Protein 2L6P (pdb70)

B-factor: mean 33.2, std 22.46, range [0.01, 75.55]

Structure (mmCIF, N/CA/C/O backbone):
data_2L6P
#
_entry.id   2L6P
#
loop_
_atom_site.group_PDB
_atom_site.id
_atom_site.type_symbol
_atom_site.label_atom_id
_atom_site.label_alt_id
_atom_site.label_comp_id
_atom_site.label_asym_id
_atom_site.label_entity_id
_atom_site.label_seq_id
_atom_site.pdbx_PDB_ins_code
_atom_site.Cartn_x
_atom_site.Cartn_y
_atom_site.Cartn_z
_atom_site.occupancy
_atom_site.B_iso_or_equiv
_atom_site.auth_seq_id
_atom_site.auth_comp_id
_atom_site.auth_asym_id
_atom_site.auth_atom_id
_atom_site.pdbx_PDB_model_num
ATOM 1 N N . GLY A 1 1 ? 15.706 -2.005 13.887 1.00 22.40 1 GLY A N 1
ATOM 2 C CA . GLY A 1 1 ? 16.954 -2.343 13.188 1.00 20.25 1 GLY A CA 1
ATOM 3 C C . GLY A 1 1 ? 17.181 -1.425 12.006 1.00 52.54 1 GLY A C 1
ATOM 4 O O . GLY A 1 1 ? 16.965 -0.217 12.114 1.00 43.24 1 GLY A O 1
ATOM 8 N N . MET A 1 2 ? 17.629 -1.975 10.876 1.00 21.33 2 MET A N 1
ATOM 9 C CA . MET A 1 2 ? 17.218 -1.492 9.563 1.00 75.52 2 MET A CA 1
ATOM 10 C C . MET A 1 2 ? 16.933 -2.715 8.691 1.00 41.55 2 MET A C 1
ATOM 11 O O . MET A 1 2 ? 17.530 -3.783 8.882 1.00 54.44 2 MET A O 1
ATOM 25 N N . ARG A 1 3 ? 16.040 -2.575 7.721 1.00 40.32 3 ARG A N 1
ATOM 26 C CA . ARG A 1 3 ? 15.667 -3.597 6.759 1.00 13.22 3 ARG A CA 1
ATOM 27 C C . ARG A 1 3 ? 15.739 -2.907 5.403 1.00 32.32 3 ARG A C 1
ATOM 28 O O . ARG A 1 3 ? 14.820 -2.179 5.040 1.00 65.43 3 ARG A O 1
ATOM 49 N N . ILE A 1 4 ? 16.850 -3.051 4.680 1.00 54.12 4 ILE A N 1
ATOM 50 C CA . ILE A 1 4 ? 17.031 -2.409 3.370 1.00 23.24 4 ILE A CA 1
ATOM 51 C C . ILE A 1 4 ? 17.007 -3.510 2.305 1.00 12.33 4 ILE A C 1
ATOM 52 O O . ILE A 1 4 ? 17.739 -4.494 2.462 1.00 40.32 4 ILE A O 1
ATOM 68 N N . PRO A 1 5 ? 16.178 -3.385 1.255 1.00 73.42 5 PRO A N 1
ATOM 69 C CA . PRO A 1 5 ? 15.915 -4.447 0.289 1.00 12.20 5 PRO A CA 1
ATOM 70 C C . PRO A 1 5 ? 17.100 -4.753 -0.624 1.00 53.32 5 PRO A C 1
ATOM 71 O O . PRO A 1 5 ? 18.095 -4.027 -0.670 1.00 1.54 5 PRO A O 1
ATOM 82 N N . SER A 1 6 ? 16.954 -5.830 -1.390 1.00 25.32 6 SER A N 1
ATOM 83 C CA . SER A 1 6 ? 17.801 -6.224 -2.507 1.00 13.41 6 SER A CA 1
ATOM 84 C C . SER A 1 6 ? 16.937 -6.816 -3.623 1.00 20.50 6 SER A C 1
ATOM 85 O O . SER A 1 6 ? 17.269 -6.635 -4.793 1.00 21.25 6 SER A O 1
ATOM 93 N N . ALA A 1 7 ? 15.825 -7.483 -3.284 1.00 3.03 7 ALA A N 1
ATOM 94 C CA . ALA A 1 7 ? 14.765 -7.756 -4.234 1.00 12.10 7 ALA A CA 1
ATOM 95 C C . ALA A 1 7 ? 13.880 -6.515 -4.271 1.00 63.13 7 ALA A C 1
ATOM 96 O O . ALA A 1 7 ? 13.345 -6.111 -3.234 1.00 5.41 7 ALA A O 1
ATOM 103 N N . ILE A 1 8 ? 13.755 -5.916 -5.449 1.00 5.11 8 ILE A N 1
ATOM 104 C CA . ILE A 1 8 ? 12.796 -4.877 -5.780 1.00 54.51 8 ILE A CA 1
ATOM 105 C C . ILE A 1 8 ? 12.146 -5.329 -7.083 1.00 51.21 8 ILE A C 1
ATOM 106 O O . ILE A 1 8 ? 12.841 -5.518 -8.087 1.00 13.10 8 ILE A O 1
ATOM 122 N N . GLN A 1 9 ? 10.834 -5.517 -7.077 1.00 35.31 9 GLN A N 1
ATOM 123 C CA . GLN A 1 9 ? 10.038 -5.756 -8.267 1.00 12.13 9 GLN A CA 1
ATOM 124 C C . GLN A 1 9 ? 8.684 -5.114 -8.018 1.00 55.05 9 GLN A C 1
ATOM 125 O O . GLN A 1 9 ? 8.118 -5.330 -6.949 1.00 74.33 9 GLN A O 1
ATOM 139 N N . LEU A 1 10 ? 8.157 -4.362 -8.990 1.00 22.51 10 LEU A N 1
ATOM 140 C CA . LEU A 1 10 ? 6.803 -3.811 -8.942 1.00 42.51 10 LEU A CA 1
ATOM 141 C C . LEU A 1 10 ? 5.812 -4.637 -9.776 1.00 42.33 10 LEU A C 1
ATOM 142 O O . LEU A 1 10 ? 4.627 -4.306 -9.785 1.00 72.51 10 LEU A O 1
ATOM 158 N N . HIS A 1 11 ? 6.294 -5.673 -10.485 1.00 41.43 11 HIS A N 1
ATOM 159 C CA . HIS A 1 11 ? 5.515 -6.620 -11.284 1.00 61.35 11 HIS A CA 1
ATOM 160 C C . HIS A 1 11 ? 4.458 -5.893 -12.114 1.00 14.12 11 HIS A C 1
ATOM 161 O O . HIS A 1 11 ? 3.272 -6.071 -11.858 1.00 71.44 11 HIS A O 1
ATOM 175 N N . LYS A 1 12 ? 4.840 -5.018 -13.052 1.00 45.02 12 LYS A N 1
ATOM 176 C CA . LYS A 1 12 ? 3.873 -4.071 -13.619 1.00 42.02 12 LYS A CA 1
ATOM 177 C C . LYS A 1 12 ? 2.674 -4.739 -14.301 1.00 35.24 12 LYS A C 1
ATOM 178 O O . LYS A 1 12 ? 1.614 -4.119 -14.364 1.00 64.45 12 LYS A O 1
ATOM 197 N N . ALA A 1 13 ? 2.795 -5.979 -14.784 1.00 12.25 13 ALA A N 1
ATOM 198 C CA . ALA A 1 13 ? 1.670 -6.658 -15.413 1.00 54.01 13 ALA A CA 1
ATOM 199 C C . ALA A 1 13 ? 0.574 -7.004 -14.398 1.00 22.40 13 ALA A C 1
ATOM 200 O O . ALA A 1 13 ? -0.598 -7.091 -14.759 1.00 71.44 13 ALA A O 1
ATOM 207 N N . SER A 1 14 ? 0.938 -7.209 -13.132 1.00 12.34 14 SER A N 1
ATOM 208 C CA . SER A 1 14 ? 0.052 -7.656 -12.054 1.00 23.34 14 SER A CA 1
ATOM 209 C C . SER A 1 14 ? -0.006 -6.650 -10.892 1.00 15.12 14 SER A C 1
ATOM 210 O O . SER A 1 14 ? -0.808 -6.794 -9.976 1.00 54.13 14 SER A O 1
ATOM 218 N N . LYS A 1 15 ? 0.801 -5.592 -10.965 1.00 20.22 15 LYS A N 1
ATOM 219 C CA . LYS A 1 15 ? 1.019 -4.526 -10.000 1.00 22.40 15 LYS A CA 1
ATOM 220 C C . LYS A 1 15 ? 1.179 -5.090 -8.591 1.00 71.31 15 LYS A C 1
ATOM 221 O O . LYS A 1 15 ? 0.337 -4.892 -7.715 1.00 63.24 15 LYS A O 1
ATOM 240 N N . THR A 1 16 ? 2.307 -5.763 -8.383 1.00 12.54 16 THR A N 1
ATOM 241 C CA . THR A 1 16 ? 2.653 -6.453 -7.151 1.00 54.43 16 THR A CA 1
ATOM 242 C C . THR A 1 16 ? 4.040 -5.979 -6.727 1.00 55.01 16 THR A C 1
ATOM 243 O O . THR A 1 16 ? 4.983 -6.072 -7.500 1.00 21.43 16 THR A O 1
ATOM 254 N N . LEU A 1 17 ? 4.187 -5.384 -5.552 1.00 23.23 17 LEU A N 1
ATOM 255 C CA . LEU A 1 17 ? 5.480 -5.161 -4.928 1.00 42.24 17 LEU A CA 1
ATOM 256 C C . LEU A 1 17 ? 6.008 -6.482 -4.357 1.00 55.45 17 LEU A C 1
ATOM 257 O O . LEU A 1 17 ? 5.408 -6.986 -3.413 1.00 42.41 17 LEU A O 1
ATOM 273 N N . THR A 1 18 ? 7.135 -7.002 -4.843 1.00 35.33 18 THR A N 1
ATOM 274 C CA . THR A 1 18 ? 7.836 -8.097 -4.167 1.00 43.11 18 THR A CA 1
ATOM 275 C C . THR A 1 18 ? 8.976 -7.490 -3.345 1.00 34.42 18 THR A C 1
ATOM 276 O O . THR A 1 18 ? 9.655 -6.570 -3.814 1.00 73.43 18 THR A O 1
ATOM 287 N N . LEU A 1 19 ? 9.179 -8.013 -2.132 1.00 72.12 19 LEU A N 1
ATOM 288 C CA . LEU A 1 19 ? 10.230 -7.653 -1.184 1.00 40.34 19 LEU A CA 1
ATOM 289 C C . LEU A 1 19 ? 10.682 -8.925 -0.455 1.00 4.03 19 LEU A C 1
ATOM 290 O O . LEU A 1 19 ? 9.979 -9.936 -0.483 1.00 40.35 19 LEU A O 1
ATOM 306 N N . ARG A 1 20 ? 11.815 -8.878 0.262 1.00 54.45 20 ARG A N 1
ATOM 307 C CA . ARG A 1 20 ? 12.304 -10.003 1.063 1.00 11.42 20 ARG A CA 1
ATOM 308 C C . ARG A 1 20 ? 12.707 -9.584 2.480 1.00 31.31 20 ARG A C 1
ATOM 309 O O . ARG A 1 20 ? 13.801 -9.041 2.659 1.00 73.53 20 ARG A O 1
ATOM 330 N N . TYR A 1 21 ? 11.811 -9.735 3.459 1.00 41.33 21 TYR A N 1
ATOM 331 C CA . TYR A 1 21 ? 12.037 -9.388 4.854 1.00 61.21 21 TYR A CA 1
ATOM 332 C C . TYR A 1 21 ? 13.046 -10.375 5.423 1.00 2.03 21 TYR A C 1
ATOM 333 O O . TYR A 1 21 ? 12.688 -11.498 5.772 1.00 23.20 21 TYR A O 1
ATOM 351 N N . GLY A 1 22 ? 14.309 -9.966 5.523 1.00 2.02 22 GLY A N 1
ATOM 352 C CA . GLY A 1 22 ? 15.346 -10.860 5.993 1.00 22.33 22 GLY A CA 1
ATOM 353 C C . GLY A 1 22 ? 15.503 -11.966 4.966 1.00 43.13 22 GLY A C 1
ATOM 354 O O . GLY A 1 22 ? 16.006 -11.708 3.868 1.00 1.03 22 GLY A O 1
ATOM 358 N N . GLU A 1 23 ? 15.055 -13.169 5.298 1.00 20.35 23 GLU A N 1
ATOM 359 C CA . GLU A 1 23 ? 15.070 -14.298 4.394 1.00 40.25 23 GLU A CA 1
ATOM 360 C C . GLU A 1 23 ? 13.797 -14.359 3.554 1.00 11.24 23 GLU A C 1
ATOM 361 O O . GLU A 1 23 ? 13.822 -14.877 2.438 1.00 55.23 23 GLU A O 1
ATOM 373 N N . ASP A 1 24 ? 12.687 -13.860 4.093 1.00 2.33 24 ASP A N 1
ATOM 374 C CA . ASP A 1 24 ? 11.352 -14.324 3.739 1.00 63.23 24 ASP A CA 1
ATOM 375 C C . ASP A 1 24 ? 10.767 -13.415 2.673 1.00 22.11 24 ASP A C 1
ATOM 376 O O . ASP A 1 24 ? 10.764 -12.193 2.829 1.00 65.32 24 ASP A O 1
ATOM 385 N N . SER A 1 25 ? 10.318 -13.993 1.562 1.00 43.32 25 SER A N 1
ATOM 386 C CA . SER A 1 25 ? 9.963 -13.250 0.359 1.00 25.34 25 SER A CA 1
ATOM 387 C C . SER A 1 25 ? 8.448 -13.176 0.177 1.00 45.03 25 SER A C 1
ATOM 388 O O . SER A 1 25 ? 7.787 -14.206 0.026 1.00 1.03 25 SER A O 1
ATOM 396 N N . TYR A 1 26 ? 7.928 -11.950 0.201 1.00 64.23 26 TYR A N 1
ATOM 397 C CA . TYR A 1 26 ? 6.525 -11.576 0.184 1.00 14.41 26 TYR A CA 1
ATOM 398 C C . TYR A 1 26 ? 6.229 -10.778 -1.083 1.00 44.33 26 TYR A C 1
ATOM 399 O O . TYR A 1 26 ? 7.122 -10.100 -1.600 1.00 20.10 26 TYR A O 1
ATOM 417 N N . ASP A 1 27 ? 4.979 -10.802 -1.552 1.00 4.51 27 ASP A N 1
ATOM 418 C CA . ASP A 1 27 ? 4.554 -10.120 -2.771 1.00 0.05 27 ASP A CA 1
ATOM 419 C C . ASP A 1 27 ? 3.168 -9.498 -2.592 1.00 73.12 27 ASP A C 1
ATOM 420 O O . ASP A 1 27 ? 2.133 -10.160 -2.650 1.00 40.32 27 ASP A O 1
ATOM 429 N N . LEU A 1 28 ? 3.185 -8.203 -2.276 1.00 31.35 28 LEU A N 1
ATOM 430 C CA . LEU A 1 28 ? 2.081 -7.356 -1.857 1.00 24.42 28 LEU A CA 1
ATOM 431 C C . LEU A 1 28 ? 1.454 -6.640 -3.058 1.00 32.13 28 LEU A C 1
ATOM 432 O O . LEU A 1 28 ? 2.181 -6.249 -3.965 1.00 41.01 28 LEU A O 1
ATOM 448 N N . PRO A 1 29 ? 0.142 -6.376 -3.084 1.00 72.13 29 PRO A N 1
ATOM 449 C CA . PRO A 1 29 ? -0.498 -5.715 -4.218 1.00 72.51 29 PRO A CA 1
ATOM 450 C C . PRO A 1 29 ? -0.362 -4.191 -4.170 1.00 53.04 29 PRO A C 1
ATOM 451 O O . PRO A 1 29 ? -0.234 -3.588 -3.099 1.00 21.40 29 PRO A O 1
ATOM 462 N N . ALA A 1 30 ? -0.492 -3.544 -5.332 1.00 0.45 30 ALA A N 1
ATOM 463 C CA . ALA A 1 30 ? -0.462 -2.094 -5.435 1.00 41.53 30 ALA A CA 1
ATOM 464 C C . ALA A 1 30 ? -1.635 -1.445 -4.686 1.00 5.32 30 ALA A C 1
ATOM 465 O O . ALA A 1 30 ? -1.412 -0.470 -3.966 1.00 73.52 30 ALA A O 1
ATOM 472 N N . GLU A 1 31 ? -2.876 -1.936 -4.802 1.00 1.32 31 GLU A N 1
ATOM 473 C CA . GLU A 1 31 ? -3.999 -1.232 -4.177 1.00 44.23 31 GLU A CA 1
ATOM 474 C C . GLU A 1 31 ? -3.899 -1.208 -2.656 1.00 34.40 31 GLU A C 1
ATOM 475 O O . GLU A 1 31 ? -4.374 -0.238 -2.061 1.00 42.11 31 GLU A O 1
ATOM 487 N N . PHE A 1 32 ? -3.281 -2.221 -2.027 1.00 35.42 32 PHE A N 1
ATOM 488 C CA . PHE A 1 32 ? -2.983 -2.148 -0.599 1.00 4.41 32 PHE A CA 1
ATOM 489 C C . PHE A 1 32 ? -2.057 -0.957 -0.331 1.00 4.41 32 PHE A C 1
ATOM 490 O O . PHE A 1 32 ? -2.343 -0.092 0.498 1.00 0.30 32 PHE A O 1
ATOM 507 N N . LEU A 1 33 ? -0.941 -0.895 -1.056 1.00 54.23 33 LEU A N 1
ATOM 508 C CA . LEU A 1 33 ? 0.108 0.086 -0.817 1.00 21.54 33 LEU A CA 1
ATOM 509 C C . LEU A 1 33 ? -0.344 1.513 -1.113 1.00 12.02 33 LEU A C 1
ATOM 510 O O . LEU A 1 33 ? 0.209 2.443 -0.526 1.00 22.22 33 LEU A O 1
ATOM 526 N N . ARG A 1 34 ? -1.317 1.733 -2.006 1.00 55.05 34 ARG A N 1
ATOM 527 C CA . ARG A 1 34 ? -1.843 3.083 -2.225 1.00 60.42 34 ARG A CA 1
ATOM 528 C C . ARG A 1 34 ? -2.607 3.570 -1.004 1.00 15.00 34 ARG A C 1
ATOM 529 O O . ARG A 1 34 ? -2.450 4.721 -0.606 1.00 41.01 34 ARG A O 1
ATOM 550 N N . VAL A 1 35 ? -3.480 2.742 -0.439 1.00 34.23 35 VAL A N 1
ATOM 551 C CA . VAL A 1 35 ? -4.325 3.181 0.667 1.00 62.32 35 VAL A CA 1
ATOM 552 C C . VAL A 1 35 ? -3.490 3.248 1.949 1.00 71.11 35 VAL A C 1
ATOM 553 O O . VAL A 1 35 ? -3.616 4.221 2.688 1.00 23.15 35 VAL A O 1
ATOM 566 N N . HIS A 1 36 ? -2.545 2.322 2.164 1.00 4.03 36 HIS A N 1
ATOM 567 C CA . HIS A 1 36 ? -1.595 2.347 3.283 1.00 51.45 36 HIS A CA 1
ATOM 568 C C . HIS A 1 36 ? -0.402 3.291 3.002 1.00 51.45 36 HIS A C 1
ATOM 569 O O . HIS A 1 36 ? 0.746 2.953 3.308 1.00 31.15 36 HIS A O 1
ATOM 583 N N . SER A 1 37 ? -0.653 4.467 2.406 1.00 42.11 37 SER A N 1
ATOM 584 C CA . SER A 1 37 ? 0.350 5.466 2.040 1.00 42.51 37 SER A CA 1
ATOM 585 C C . SER A 1 37 ? 0.284 6.684 2.971 1.00 41.53 37 SER A C 1
ATOM 586 O O . SER A 1 37 ? -0.412 7.649 2.650 1.00 52.34 37 SER A O 1
ATOM 594 N N . PRO A 1 38 ? 0.961 6.663 4.131 1.00 14.42 38 PRO A N 1
ATOM 595 C CA . PRO A 1 38 ? 1.146 7.818 4.992 1.00 34.32 38 PRO A CA 1
ATOM 596 C C . PRO A 1 38 ? 2.077 8.803 4.283 1.00 12.13 38 PRO A C 1
ATOM 597 O O . PRO A 1 38 ? 3.301 8.636 4.301 1.00 2.01 38 PRO A O 1
ATOM 608 N N . SER A 1 39 ? 1.503 9.811 3.625 1.00 13.04 39 SER A N 1
ATOM 609 C CA . SER A 1 39 ? 2.249 10.892 3.017 1.00 74.25 39 SER A CA 1
ATOM 610 C C . SER A 1 39 ? 3.057 11.593 4.108 1.00 15.10 39 SER A C 1
ATOM 611 O O . SER A 1 39 ? 2.654 11.630 5.274 1.00 41.44 39 SER A O 1
ATOM 619 N N . ALA A 1 40 ? 4.206 12.136 3.726 1.00 11.01 40 ALA A N 1
ATOM 620 C CA . ALA A 1 40 ? 5.247 12.582 4.649 1.00 74.14 40 ALA A CA 1
ATOM 621 C C . ALA A 1 40 ? 5.772 13.972 4.295 1.00 1.04 40 ALA A C 1
ATOM 622 O O . ALA A 1 40 ? 6.633 14.498 4.996 1.00 73.43 40 ALA A O 1
ATOM 629 N N . GLU A 1 41 ? 5.265 14.570 3.219 1.00 72.14 41 GLU A N 1
ATOM 630 C CA . GLU A 1 41 ? 5.585 15.915 2.768 1.00 60.14 41 GLU A CA 1
ATOM 631 C C . GLU A 1 41 ? 4.287 16.743 2.784 1.00 45.24 41 GLU A C 1
ATOM 632 O O . GLU A 1 41 ? 4.101 17.695 2.031 1.00 2.55 41 GLU A O 1
ATOM 644 N N . VAL A 1 42 ? 3.368 16.340 3.666 1.00 72.13 42 VAL A N 1
ATOM 645 C CA . VAL A 1 42 ? 2.170 17.052 4.086 1.00 14.32 42 VAL A CA 1
ATOM 646 C C . VAL A 1 42 ? 2.635 18.307 4.824 1.00 53.15 42 VAL A C 1
ATOM 647 O O . VAL A 1 42 ? 2.457 19.421 4.336 1.00 44.42 42 VAL A O 1
ATOM 660 N N . GLN A 1 43 ? 3.338 18.106 5.943 1.00 4.22 43 GLN A N 1
ATOM 661 C CA . GLN A 1 43 ? 3.942 19.152 6.753 1.00 45.22 43 GLN A CA 1
ATOM 662 C C . GLN A 1 43 ? 2.847 20.152 7.144 1.00 0.03 43 GLN A C 1
ATOM 663 O O . GLN A 1 43 ? 2.879 21.325 6.760 1.00 2.24 43 GLN A O 1
ATOM 677 N N . GLY A 1 44 ? 1.844 19.683 7.889 1.00 53.51 44 GLY A N 1
ATOM 678 C CA . GLY A 1 44 ? 0.774 20.534 8.400 1.00 74.42 44 GLY A CA 1
ATOM 679 C C . GLY A 1 44 ? -0.508 19.784 8.746 1.00 2.43 44 GLY A C 1
ATOM 680 O O . GLY A 1 44 ? -1.367 20.343 9.436 1.00 44.34 44 GLY A O 1
ATOM 684 N N . HIS A 1 45 ? -0.666 18.545 8.271 1.00 14.11 45 HIS A N 1
ATOM 685 C CA . HIS A 1 45 ? -1.845 17.724 8.509 1.00 20.50 45 HIS A CA 1
ATOM 686 C C . HIS A 1 45 ? -1.430 16.251 8.617 1.00 12.40 45 HIS A C 1
ATOM 687 O O . HIS A 1 45 ? -0.332 15.872 8.195 1.00 72.33 45 HIS A O 1
ATOM 701 N N . GLY A 1 46 ? -2.326 15.409 9.132 1.00 53.12 46 GLY A N 1
ATOM 702 C CA . GLY A 1 46 ? -2.113 13.985 9.338 1.00 53.05 46 GLY A CA 1
ATOM 703 C C . GLY A 1 46 ? -3.369 13.328 9.902 1.00 21.50 46 GLY A C 1
ATOM 704 O O . GLY A 1 46 ? -3.319 12.706 10.969 1.00 63.25 46 GLY A O 1
ATOM 708 N N . ASN A 1 47 ? -4.512 13.477 9.224 1.00 2.11 47 ASN A N 1
ATOM 709 C CA . ASN A 1 47 ? -5.736 12.771 9.603 1.00 44.04 47 ASN A CA 1
ATOM 710 C C . ASN A 1 47 ? -5.743 11.372 8.991 1.00 4.34 47 ASN A C 1
ATOM 711 O O . ASN A 1 47 ? -5.346 11.222 7.830 1.00 20.23 47 ASN A O 1
ATOM 722 N N . PRO A 1 48 ? -6.290 10.373 9.700 1.00 51.25 48 PRO A N 1
ATOM 723 C CA . PRO A 1 48 ? -6.602 9.078 9.137 1.00 0.04 48 PRO A CA 1
ATOM 724 C C . PRO A 1 48 ? -7.926 9.210 8.387 1.00 62.54 48 PRO A C 1
ATOM 725 O O . PRO A 1 48 ? -8.982 9.411 8.990 1.00 1.30 48 PRO A O 1
ATOM 736 N N . VAL A 1 49 ? -7.880 9.148 7.066 1.00 0.32 49 VAL A N 1
ATOM 737 C CA . VAL A 1 49 ? -9.048 9.234 6.199 1.00 52.32 49 VAL A CA 1
ATOM 738 C C . VAL A 1 49 ? -9.073 7.965 5.370 1.00 60.12 49 VAL A C 1
ATOM 739 O O . VAL A 1 49 ? -8.025 7.467 4.944 1.00 32.13 49 VAL A O 1
ATOM 752 N N . LEU A 1 50 ? -10.269 7.436 5.143 1.00 13.50 50 LEU A N 1
ATOM 753 C CA . LEU A 1 50 ? -10.452 6.232 4.365 1.00 64.21 50 LEU A CA 1
ATOM 754 C C . LEU A 1 50 ? -10.242 6.543 2.892 1.00 1.53 50 LEU A C 1
ATOM 755 O O . LEU A 1 50 ? -10.768 7.529 2.366 1.00 55.53 50 LEU A O 1
ATOM 771 N N . GLN A 1 51 ? -9.472 5.700 2.215 1.00 31.14 51 GLN A N 1
ATOM 772 C CA . GLN A 1 51 ? -9.111 5.869 0.827 1.00 24.24 51 GLN A CA 1
ATOM 773 C C . GLN A 1 51 ? -9.787 4.740 0.048 1.00 32.32 51 GLN A C 1
ATOM 774 O O . GLN A 1 51 ? -9.457 3.560 0.207 1.00 52.43 51 GLN A O 1
ATOM 788 N N . TYR A 1 52 ? -10.816 5.107 -0.715 1.00 31.32 52 TYR A N 1
ATOM 789 C CA . TYR A 1 52 ? -11.730 4.244 -1.457 1.00 63.32 52 TYR A CA 1
ATOM 790 C C . TYR A 1 52 ? -11.785 4.702 -2.919 1.00 60.22 52 TYR A C 1
ATOM 791 O O . TYR A 1 52 ? -11.186 5.716 -3.291 1.00 40.41 52 TYR A O 1
ATOM 809 N N . GLY A 1 53 ? -12.516 3.960 -3.748 1.00 2.43 53 GLY A N 1
ATOM 810 C CA . GLY A 1 53 ? -12.609 4.158 -5.194 1.00 31.33 53 GLY A CA 1
ATOM 811 C C . GLY A 1 53 ? -11.223 4.156 -5.843 1.00 15.04 53 GLY A C 1
ATOM 812 O O . GLY A 1 53 ? -10.897 5.059 -6.610 1.00 63.34 53 GLY A O 1
ATOM 816 N N . LYS A 1 54 ? -10.373 3.210 -5.437 1.00 24.12 54 LYS A N 1
ATOM 817 C CA . LYS A 1 54 ? -8.932 3.173 -5.715 1.00 53.31 54 LYS A CA 1
ATOM 818 C C . LYS A 1 54 ? -8.471 1.770 -6.122 1.00 44.14 54 LYS A C 1
ATOM 819 O O . LYS A 1 54 ? -7.269 1.528 -6.205 1.00 13.50 54 LYS A O 1
ATOM 838 N N . LEU A 1 55 ? -9.391 0.814 -6.285 1.00 0.14 55 LEU A N 1
ATOM 839 C CA . LEU A 1 55 ? -9.070 -0.594 -6.499 1.00 14.00 55 LEU A CA 1
ATOM 840 C C . LEU A 1 55 ? -8.271 -0.830 -7.773 1.00 2.34 55 LEU A C 1
ATOM 841 O O . LEU A 1 55 ? -7.313 -1.604 -7.767 1.00 31.32 55 LEU A O 1
ATOM 857 N N . ASN A 1 56 ? -8.658 -0.158 -8.856 1.00 20.24 56 ASN A N 1
ATOM 858 C CA . ASN A 1 56 ? -8.122 -0.409 -10.187 1.00 1.30 56 ASN A CA 1
ATOM 859 C C . ASN A 1 56 ? -6.830 0.366 -10.441 1.00 31.21 56 ASN A C 1
ATOM 860 O O . ASN A 1 56 ? -6.356 0.388 -11.577 1.00 15.20 56 ASN A O 1
ATOM 871 N N . VAL A 1 57 ? -6.220 0.947 -9.405 1.00 12.32 57 VAL A N 1
ATOM 872 C CA . VAL A 1 57 ? -4.869 1.487 -9.458 1.00 12.03 57 VAL A CA 1
ATOM 873 C C . VAL A 1 57 ? -3.894 0.467 -10.042 1.00 14.13 57 VAL A C 1
ATOM 874 O O . VAL A 1 57 ? -4.127 -0.747 -10.035 1.00 4.40 57 VAL A O 1
ATOM 887 N N . GLY A 1 58 ? -2.739 0.958 -10.476 1.00 13.30 58 GLY A N 1
ATOM 888 C CA . GLY A 1 58 ? -1.570 0.128 -10.575 1.00 42.04 58 GLY A CA 1
ATOM 889 C C . GLY A 1 58 ? -0.324 0.916 -10.209 1.00 1.14 58 GLY A C 1
ATOM 890 O O . GLY A 1 58 ? -0.348 2.145 -10.113 1.00 54.21 58 GLY A O 1
ATOM 894 N N . LEU A 1 59 ? 0.773 0.199 -9.985 1.00 11.12 59 LEU A N 1
ATOM 895 C CA . LEU A 1 59 ? 2.093 0.780 -9.850 1.00 51.11 59 LEU A CA 1
ATOM 896 C C . LEU A 1 59 ? 2.587 1.129 -11.247 1.00 42.03 59 LEU A C 1
ATOM 897 O O . LEU A 1 59 ? 2.449 0.325 -12.168 1.00 14.12 59 LEU A O 1
ATOM 913 N N . VAL A 1 60 ? 3.201 2.297 -11.387 1.00 2.33 60 VAL A N 1
ATOM 914 C CA . VAL A 1 60 ? 3.757 2.791 -12.642 1.00 54.14 60 VAL A CA 1
ATOM 915 C C . VAL A 1 60 ? 5.274 2.882 -12.579 1.00 55.21 60 VAL A C 1
ATOM 916 O O . VAL A 1 60 ? 5.940 2.611 -13.579 1.00 0.01 60 VAL A O 1
ATOM 929 N N . GLY A 1 61 ? 5.834 3.189 -11.412 1.00 13.24 61 GLY A N 1
ATOM 930 C CA . GLY A 1 61 ? 7.276 3.323 -11.286 1.00 33.14 61 GLY A CA 1
ATOM 931 C C . GLY A 1 61 ? 7.787 3.397 -9.856 1.00 32.11 61 GLY A C 1
ATOM 932 O O . GLY A 1 61 ? 7.017 3.596 -8.913 1.00 44.21 61 GLY A O 1
ATOM 936 N N . VAL A 1 62 ? 9.095 3.181 -9.705 1.00 23.31 62 VAL A N 1
ATOM 937 C CA . VAL A 1 62 ? 9.763 2.997 -8.427 1.00 71.42 62 VAL A CA 1
ATOM 938 C C . VAL A 1 62 ? 11.264 3.210 -8.609 1.00 31.24 62 VAL A C 1
ATOM 939 O O . VAL A 1 62 ? 11.893 2.553 -9.443 1.00 35.20 62 VAL A O 1
ATOM 952 N N . GLU A 1 63 ? 11.840 4.128 -7.834 1.00 0.12 63 GLU A N 1
ATOM 953 C CA . GLU A 1 63 ? 13.287 4.376 -7.766 1.00 35.14 63 GLU A CA 1
ATOM 954 C C . GLU A 1 63 ? 13.680 4.863 -6.362 1.00 12.22 63 GLU A C 1
ATOM 955 O O . GLU A 1 63 ? 12.923 5.616 -5.748 1.00 23.42 63 GLU A O 1
ATOM 967 N N . PRO A 1 64 ? 14.856 4.483 -5.835 1.00 2.42 64 PRO A N 1
ATOM 968 C CA . PRO A 1 64 ? 15.252 4.746 -4.454 1.00 12.43 64 PRO A CA 1
ATOM 969 C C . PRO A 1 64 ? 15.448 6.250 -4.247 1.00 74.32 64 PRO A C 1
ATOM 970 O O . PRO A 1 64 ? 16.142 6.904 -5.024 1.00 45.43 64 PRO A O 1
ATOM 981 N N . ALA A 1 65 ? 14.828 6.817 -3.210 1.00 1.40 65 ALA A N 1
ATOM 982 C CA . ALA A 1 65 ? 14.756 8.263 -3.005 1.00 22.25 65 ALA A CA 1
ATOM 983 C C . ALA A 1 65 ? 15.974 8.789 -2.243 1.00 24.40 65 ALA A C 1
ATOM 984 O O . ALA A 1 65 ? 15.839 9.632 -1.351 1.00 42.44 65 ALA A O 1
ATOM 991 N N . GLY A 1 66 ? 17.144 8.209 -2.496 1.00 14.33 66 GLY A N 1
ATOM 992 C CA . GLY A 1 66 ? 18.349 8.410 -1.719 1.00 52.23 66 GLY A CA 1
ATOM 993 C C . GLY A 1 66 ? 18.758 7.098 -1.074 1.00 44.23 66 GLY A C 1
ATOM 994 O O . GLY A 1 66 ? 19.099 6.147 -1.782 1.00 71.12 66 GLY A O 1
ATOM 998 N N . GLN A 1 67 ? 18.745 7.059 0.260 1.00 45.02 67 GLN A N 1
ATOM 999 C CA . GLN A 1 67 ? 19.363 6.002 1.060 1.00 13.44 67 GLN A CA 1
ATOM 1000 C C . GLN A 1 67 ? 18.479 5.545 2.224 1.00 51.32 67 GLN A C 1
ATOM 1001 O O . GLN A 1 67 ? 18.936 4.783 3.074 1.00 20.10 67 GLN A O 1
ATOM 1015 N N . TYR A 1 68 ? 17.260 6.061 2.340 1.00 33.10 68 TYR A N 1
ATOM 1016 C CA . TYR A 1 68 ? 16.447 5.925 3.552 1.00 35.51 68 TYR A CA 1
ATOM 1017 C C . TYR A 1 68 ? 14.963 5.720 3.258 1.00 23.44 68 TYR A C 1
ATOM 1018 O O . TYR A 1 68 ? 14.218 5.388 4.175 1.00 44.31 68 TYR A O 1
ATOM 1036 N N . ALA A 1 69 ? 14.520 5.922 2.019 1.00 40.31 69 ALA A N 1
ATOM 1037 C CA . ALA A 1 69 ? 13.152 5.765 1.565 1.00 5.02 69 ALA A CA 1
ATOM 1038 C C . ALA A 1 69 ? 13.171 5.368 0.092 1.00 22.43 69 ALA A C 1
ATOM 1039 O O . ALA A 1 69 ? 14.158 5.595 -0.615 1.00 32.25 69 ALA A O 1
ATOM 1046 N N . LEU A 1 70 ? 12.050 4.838 -0.394 1.00 72.33 70 LEU A N 1
ATOM 1047 C CA . LEU A 1 70 ? 11.912 4.388 -1.772 1.00 74.21 70 LEU A CA 1
ATOM 1048 C C . LEU A 1 70 ? 10.794 5.188 -2.440 1.00 5.22 70 LEU A C 1
ATOM 1049 O O . LEU A 1 70 ? 9.655 5.120 -1.977 1.00 40.04 70 LEU A O 1
ATOM 1065 N N . LYS A 1 71 ? 11.105 5.985 -3.467 1.00 62.12 71 LYS A N 1
ATOM 1066 C CA . LYS A 1 71 ? 10.129 6.784 -4.199 1.00 62.32 71 LYS A CA 1
ATOM 1067 C C . LYS A 1 71 ? 9.207 5.832 -4.952 1.00 21.51 71 LYS A C 1
ATOM 1068 O O . LYS A 1 71 ? 9.697 4.993 -5.712 1.00 43.34 71 LYS A O 1
ATOM 1087 N N . LEU A 1 72 ? 7.902 5.937 -4.722 1.00 31.22 72 LEU A N 1
ATOM 1088 C CA . LEU A 1 72 ? 6.897 5.040 -5.269 1.00 25.53 72 LEU A CA 1
ATOM 1089 C C . LEU A 1 72 ? 5.842 5.859 -5.999 1.00 53.32 72 LEU A C 1
ATOM 1090 O O . LEU A 1 72 ? 5.273 6.775 -5.399 1.00 14.41 72 LEU A O 1
ATOM 1106 N N . SER A 1 73 ? 5.560 5.498 -7.253 1.00 52.13 73 SER A N 1
ATOM 1107 C CA . SER A 1 73 ? 4.581 6.163 -8.097 1.00 20.32 73 SER A CA 1
ATOM 1108 C C . SER A 1 73 ? 3.343 5.279 -8.234 1.00 1.23 73 SER A C 1
ATOM 1109 O O . SER A 1 73 ? 3.481 4.077 -8.459 1.00 51.13 73 SER A O 1
ATOM 1117 N N . PHE A 1 74 ? 2.140 5.842 -8.187 1.00 2.15 74 PHE A N 1
ATOM 1118 C CA . PHE A 1 74 ? 0.907 5.093 -8.360 1.00 60.24 74 PHE A CA 1
ATOM 1119 C C . PHE A 1 74 ? 0.065 5.791 -9.413 1.00 63.23 74 PHE A C 1
ATOM 1120 O O . PHE A 1 74 ? -0.133 7.005 -9.383 1.00 24.53 74 PHE A O 1
ATOM 1137 N N . ASP A 1 75 ? -0.453 4.993 -10.340 1.00 52.01 75 ASP A N 1
ATOM 1138 C CA . ASP A 1 75 ? -1.224 5.458 -11.492 1.00 15.32 75 ASP A CA 1
ATOM 1139 C C . ASP A 1 75 ? -2.446 6.273 -11.078 1.00 22.42 75 ASP A C 1
ATOM 1140 O O . ASP A 1 75 ? -2.811 7.256 -11.724 1.00 0.23 75 ASP A O 1
ATOM 1149 N N . ASP A 1 76 ? -3.038 5.882 -9.957 1.00 44.12 76 ASP A N 1
ATOM 1150 C CA . ASP A 1 76 ? -4.266 6.442 -9.413 1.00 63.32 76 ASP A CA 1
ATOM 1151 C C . ASP A 1 76 ? -3.935 7.226 -8.136 1.00 71.52 76 ASP A C 1
ATOM 1152 O O . ASP A 1 76 ? -4.683 7.211 -7.156 1.00 51.02 76 ASP A O 1
ATOM 1161 N N . GLY A 1 77 ? -2.742 7.830 -8.112 1.00 73.21 77 GLY A N 1
ATOM 1162 C CA . GLY A 1 77 ? -2.133 8.489 -6.965 1.00 74.23 77 GLY A CA 1
ATOM 1163 C C . GLY A 1 77 ? -1.601 9.874 -7.322 1.00 2.00 77 GLY A C 1
ATOM 1164 O O . GLY A 1 77 ? -2.054 10.490 -8.290 1.00 23.23 77 GLY A O 1
ATOM 1168 N N . HIS A 1 78 ? -0.707 10.410 -6.486 1.00 71.14 78 HIS A N 1
ATOM 1169 C CA . HIS A 1 78 ? -0.168 11.756 -6.568 1.00 13.41 78 HIS A CA 1
ATOM 1170 C C . HIS A 1 78 ? 1.349 11.809 -6.325 1.00 53.23 78 HIS A C 1
ATOM 1171 O O . HIS A 1 78 ? 1.904 12.892 -6.141 1.00 44.14 78 HIS A O 1
ATOM 1185 N N . ASP A 1 79 ? 2.004 10.650 -6.282 1.00 12.30 79 ASP A N 1
ATOM 1186 C CA . ASP A 1 79 ? 3.448 10.404 -6.302 1.00 71.21 79 ASP A CA 1
ATOM 1187 C C . ASP A 1 79 ? 4.218 11.311 -5.337 1.00 22.11 79 ASP A C 1
ATOM 1188 O O . ASP A 1 79 ? 5.260 11.882 -5.674 1.00 73.43 79 ASP A O 1
ATOM 1197 N N . SER A 1 80 ? 3.709 11.445 -4.108 1.00 40.21 80 SER A N 1
ATOM 1198 C CA . SER A 1 80 ? 4.363 12.174 -3.034 1.00 13.24 80 SER A CA 1
ATOM 1199 C C . SER A 1 80 ? 4.138 11.449 -1.714 1.00 51.33 80 SER A C 1
ATOM 1200 O O . SER A 1 80 ? 3.110 10.796 -1.498 1.00 52.53 80 SER A O 1
ATOM 1208 N N . GLY A 1 81 ? 5.124 11.600 -0.837 1.00 42.14 81 GLY A N 1
ATOM 1209 C CA . GLY A 1 81 ? 5.232 10.981 0.462 1.00 41.42 81 GLY A CA 1
ATOM 1210 C C . GLY A 1 81 ? 6.522 10.181 0.518 1.00 71.52 81 GLY A C 1
ATOM 1211 O O . GLY A 1 81 ? 7.090 9.809 -0.516 1.00 42.32 81 GLY A O 1
ATOM 1215 N N . LEU A 1 82 ? 6.985 9.909 1.736 1.00 40.02 82 LEU A N 1
ATOM 1216 C CA . LEU A 1 82 ? 8.112 9.032 2.009 1.00 13.13 82 LEU A CA 1
ATOM 1217 C C . LEU A 1 82 ? 7.521 7.723 2.500 1.00 74.33 82 LEU A C 1
ATOM 1218 O O . LEU A 1 82 ? 6.533 7.729 3.237 1.00 2.01 82 LEU A O 1
ATOM 1234 N N . PHE A 1 83 ? 8.170 6.613 2.165 1.00 14.24 83 PHE A N 1
ATOM 1235 C CA . PHE A 1 83 ? 7.825 5.284 2.659 1.00 21.13 83 PHE A CA 1
ATOM 1236 C C . PHE A 1 83 ? 8.850 4.731 3.655 1.00 21.44 83 PHE A C 1
ATOM 1237 O O . PHE A 1 83 ? 8.628 3.653 4.203 1.00 24.40 83 PHE A O 1
ATOM 1254 N N . THR A 1 84 ? 9.939 5.465 3.910 1.00 3.15 84 THR A N 1
ATOM 1255 C CA . THR A 1 84 ? 11.129 4.991 4.619 1.00 22.40 84 THR A CA 1
ATOM 1256 C C . THR A 1 84 ? 11.597 3.603 4.119 1.00 60.54 84 THR A C 1
ATOM 1257 O O . THR A 1 84 ? 11.190 3.167 3.036 1.00 12.34 84 THR A O 1
ATOM 1268 N N . TRP A 1 85 ? 12.515 2.934 4.825 1.00 34.12 85 TRP A N 1
ATOM 1269 C CA . TRP A 1 85 ? 12.796 1.522 4.620 1.00 32.24 85 TRP A CA 1
ATOM 1270 C C . TRP A 1 85 ? 12.068 0.653 5.637 1.00 13.52 85 TRP A C 1
ATOM 1271 O O . TRP A 1 85 ? 11.406 -0.313 5.253 1.00 25.22 85 TRP A O 1
ATOM 1292 N N . ASP A 1 86 ? 12.212 0.943 6.927 1.00 2.41 86 ASP A N 1
ATOM 1293 C CA . ASP A 1 86 ? 11.759 0.019 7.971 1.00 13.31 86 ASP A CA 1
ATOM 1294 C C . ASP A 1 86 ? 10.239 -0.093 7.999 1.00 15.12 86 ASP A C 1
ATOM 1295 O O . ASP A 1 86 ? 9.716 -1.172 8.275 1.00 0.31 86 ASP A O 1
ATOM 1304 N N . TYR A 1 87 ? 9.525 0.969 7.618 1.00 51.12 87 TYR A N 1
ATOM 1305 C CA . TYR A 1 87 ? 8.081 0.940 7.416 1.00 21.34 87 TYR A CA 1
ATOM 1306 C C . TYR A 1 87 ? 7.693 0.074 6.207 1.00 41.55 87 TYR A C 1
ATOM 1307 O O . TYR A 1 87 ? 6.729 -0.685 6.298 1.00 54.24 87 TYR A O 1
ATOM 1325 N N . LEU A 1 88 ? 8.443 0.119 5.093 1.00 1.32 88 LEU A N 1
ATOM 1326 C CA . LEU A 1 88 ? 8.157 -0.728 3.931 1.00 32.42 88 LEU A CA 1
ATOM 1327 C C . LEU A 1 88 ? 8.184 -2.197 4.320 1.00 62.34 88 LEU A C 1
ATOM 1328 O O . LEU A 1 88 ? 7.259 -2.931 3.964 1.00 22.34 88 LEU A O 1
ATOM 1344 N N . TYR A 1 89 ? 9.236 -2.632 5.012 1.00 33.40 89 TYR A N 1
ATOM 1345 C CA . TYR A 1 89 ? 9.312 -4.013 5.467 1.00 12.14 89 TYR A CA 1
ATOM 1346 C C . TYR A 1 89 ? 8.301 -4.334 6.547 1.00 22.40 89 TYR A C 1
ATOM 1347 O O . TYR A 1 89 ? 7.787 -5.448 6.545 1.00 32.43 89 TYR A O 1
ATOM 1365 N N . GLU A 1 90 ? 7.974 -3.393 7.426 1.00 73.23 90 GLU A N 1
ATOM 1366 C CA . GLU A 1 90 ? 6.932 -3.610 8.412 1.00 2.20 90 GLU A CA 1
ATOM 1367 C C . GLU A 1 90 ? 5.620 -3.962 7.695 1.00 14.41 90 GLU A C 1
ATOM 1368 O O . GLU A 1 90 ? 5.044 -5.016 7.962 1.00 20.21 90 GLU A O 1
ATOM 1380 N N . LEU A 1 91 ? 5.209 -3.161 6.701 1.00 23.34 91 LEU A N 1
ATOM 1381 C CA . LEU A 1 91 ? 4.059 -3.471 5.849 1.00 61.43 91 LEU A CA 1
ATOM 1382 C C . LEU A 1 91 ? 4.223 -4.833 5.168 1.00 55.15 91 LEU A C 1
ATOM 1383 O O . LEU A 1 91 ? 3.252 -5.587 5.087 1.00 34.24 91 LEU A O 1
ATOM 1399 N N . ALA A 1 92 ? 5.428 -5.155 4.674 1.00 14.12 92 ALA A N 1
ATOM 1400 C CA . ALA A 1 92 ? 5.691 -6.379 3.919 1.00 12.03 92 ALA A CA 1
ATOM 1401 C C . ALA A 1 92 ? 5.282 -7.632 4.695 1.00 65.41 92 ALA A C 1
ATOM 1402 O O . ALA A 1 92 ? 4.812 -8.581 4.073 1.00 43.01 92 ALA A O 1
ATOM 1409 N N . THR A 1 93 ? 5.430 -7.635 6.023 1.00 54.03 93 THR A N 1
ATOM 1410 C CA . THR A 1 93 ? 5.053 -8.759 6.882 1.00 3.33 93 THR A CA 1
ATOM 1411 C C . THR A 1 93 ? 3.695 -8.556 7.579 1.00 33.20 93 THR A C 1
ATOM 1412 O O . THR A 1 93 ? 3.340 -9.372 8.430 1.00 15.10 93 THR A O 1
ATOM 1423 N N . ARG A 1 94 ? 2.938 -7.495 7.273 1.00 72.52 94 ARG A N 1
ATOM 1424 C CA . ARG A 1 94 ? 1.693 -7.156 7.979 1.00 3.02 94 ARG A CA 1
ATOM 1425 C C . ARG A 1 94 ? 0.474 -7.090 7.067 1.00 5.23 94 ARG A C 1
ATOM 1426 O O . ARG A 1 94 ? -0.646 -7.141 7.566 1.00 13.43 94 ARG A O 1
ATOM 1447 N N . LYS A 1 95 ? 0.672 -6.997 5.751 1.00 2.40 95 LYS A N 1
ATOM 1448 C CA . LYS A 1 95 ? -0.331 -6.603 4.764 1.00 0.42 95 LYS A CA 1
ATOM 1449 C C . LYS A 1 95 ? -1.679 -7.262 4.973 1.00 63.23 95 LYS A C 1
ATOM 1450 O O . LYS A 1 95 ? -2.662 -6.541 5.016 1.00 3.33 95 LYS A O 1
ATOM 1469 N N . ASP A 1 96 ? -1.741 -8.581 5.086 1.00 34.20 96 ASP A N 1
ATOM 1470 C CA . ASP A 1 96 ? -3.000 -9.328 5.213 1.00 42.51 96 ASP A CA 1
ATOM 1471 C C . ASP A 1 96 ? -3.824 -8.860 6.416 1.00 32.20 96 ASP A C 1
ATOM 1472 O O . ASP A 1 96 ? -5.030 -8.645 6.299 1.00 12.24 96 ASP A O 1
ATOM 1481 N N . GLN A 1 97 ? -3.185 -8.646 7.571 1.00 73.23 97 GLN A N 1
ATOM 1482 C CA . GLN A 1 97 ? -3.900 -8.237 8.772 1.00 65.33 97 GLN A CA 1
ATOM 1483 C C . GLN A 1 97 ? -4.439 -6.817 8.589 1.00 15.10 97 GLN A C 1
ATOM 1484 O O . GLN A 1 97 ? -5.590 -6.541 8.932 1.00 24.33 97 GLN A O 1
ATOM 1498 N N . LEU A 1 98 ? -3.618 -5.931 8.025 1.00 0.44 98 LEU A N 1
ATOM 1499 C CA . LEU A 1 98 ? -3.962 -4.543 7.723 1.00 21.33 98 LEU A CA 1
ATOM 1500 C C . LEU A 1 98 ? -5.043 -4.475 6.644 1.00 71.25 98 LEU A C 1
ATOM 1501 O O . LEU A 1 98 ? -5.848 -3.551 6.618 1.00 14.01 98 LEU A O 1
ATOM 1517 N N . TRP A 1 99 ? -5.055 -5.438 5.726 1.00 60.11 99 TRP A N 1
ATOM 1518 C CA . TRP A 1 99 ? -6.002 -5.545 4.637 1.00 2.40 99 TRP A CA 1
ATOM 1519 C C . TRP A 1 99 ? -7.362 -5.927 5.193 1.00 51.33 99 TRP A C 1
ATOM 1520 O O . TRP A 1 99 ? -8.340 -5.235 4.922 1.00 1.22 99 TRP A O 1
ATOM 1541 N N . ALA A 1 100 ? -7.417 -6.992 5.994 1.00 24.23 100 ALA A N 1
ATOM 1542 C CA . ALA A 1 100 ? -8.622 -7.463 6.659 1.00 52.04 100 ALA A CA 1
ATOM 1543 C C . ALA A 1 100 ? -9.264 -6.343 7.491 1.00 14.10 100 ALA A C 1
ATOM 1544 O O . ALA A 1 100 ? -10.488 -6.196 7.507 1.00 4.02 100 ALA A O 1
ATOM 1551 N N . ASP A 1 101 ? -8.427 -5.538 8.143 1.00 53.22 101 ASP A N 1
ATOM 1552 C CA . ASP A 1 101 ? -8.790 -4.347 8.902 1.00 54.33 101 ASP A CA 1
ATOM 1553 C C . ASP A 1 101 ? -9.370 -3.269 7.965 1.00 21.53 101 ASP A C 1
ATOM 1554 O O . ASP A 1 101 ? -10.510 -2.832 8.155 1.00 4.10 101 ASP A O 1
ATOM 1563 N N . TYR A 1 102 ? -8.649 -2.897 6.899 1.00 3.30 102 TYR A N 1
ATOM 1564 C CA . TYR A 1 102 ? -9.101 -1.914 5.912 1.00 53.12 102 TYR A CA 1
ATOM 1565 C C . TYR A 1 102 ? -10.373 -2.344 5.174 1.00 20.11 102 TYR A C 1
ATOM 1566 O O . TYR A 1 102 ? -11.093 -1.487 4.653 1.00 21.12 102 TYR A O 1
ATOM 1584 N N . LEU A 1 103 ? -10.631 -3.645 5.041 1.00 22.14 103 LEU A N 1
ATOM 1585 C CA . LEU A 1 103 ? -11.849 -4.173 4.444 1.00 52.23 103 LEU A CA 1
ATOM 1586 C C . LEU A 1 103 ? -13.037 -3.754 5.293 1.00 14.12 103 LEU A C 1
ATOM 1587 O O . LEU A 1 103 ? -14.002 -3.225 4.744 1.00 25.13 103 LEU A O 1
ATOM 1603 N N . ALA A 1 104 ? -12.981 -3.964 6.608 1.00 43.34 104 ALA A N 1
ATOM 1604 C CA . ALA A 1 104 ? -14.090 -3.637 7.492 1.00 34.23 104 ALA A CA 1
ATOM 1605 C C . ALA A 1 104 ? -14.407 -2.142 7.486 1.00 54.33 104 ALA A C 1
ATOM 1606 O O . ALA A 1 104 ? -15.574 -1.774 7.593 1.00 54.53 104 ALA A O 1
ATOM 1613 N N . GLU A 1 105 ? -13.392 -1.295 7.316 1.00 51.35 105 GLU A N 1
ATOM 1614 C CA . GLU A 1 105 ? -13.569 0.142 7.165 1.00 11.03 105 GLU A CA 1
ATOM 1615 C C . GLU A 1 105 ? -14.398 0.430 5.910 1.00 1.31 105 GLU A C 1
ATOM 1616 O O . GLU A 1 105 ? -15.462 1.043 5.986 1.00 11.42 105 GLU A O 1
ATOM 1628 N N . LEU A 1 106 ? -13.944 -0.054 4.748 1.00 64.12 106 LEU A N 1
ATOM 1629 C CA . LEU A 1 106 ? -14.649 0.115 3.475 1.00 42.41 106 LEU A CA 1
ATOM 1630 C C . LEU A 1 106 ? -16.069 -0.453 3.531 1.00 5.25 106 LEU A C 1
ATOM 1631 O O . LEU A 1 106 ? -16.989 0.167 2.999 1.00 51.24 106 LEU A O 1
ATOM 1647 N N . ALA A 1 107 ? -16.252 -1.585 4.211 1.00 2.00 107 ALA A N 1
ATOM 1648 C CA . ALA A 1 107 ? -17.521 -2.285 4.333 1.00 35.12 107 ALA A CA 1
ATOM 1649 C C . ALA A 1 107 ? -18.596 -1.391 4.939 1.00 13.03 107 ALA A C 1
ATOM 1650 O O . ALA A 1 107 ? -19.761 -1.446 4.533 1.00 65.11 107 ALA A O 1
ATOM 1657 N N . SER A 1 108 ? -18.209 -0.616 5.947 1.00 3.41 108 SER A N 1
ATOM 1658 C CA . SER A 1 108 ? -19.120 0.059 6.848 1.00 63.13 108 SER A CA 1
ATOM 1659 C C . SER A 1 108 ? -19.156 1.567 6.590 1.00 0.55 108 SER A C 1
ATOM 1660 O O . SER A 1 108 ? -20.169 2.209 6.886 1.00 3.33 108 SER A O 1
ATOM 1668 N N . ALA A 1 109 ? -18.118 2.136 5.965 1.00 3.31 109 ALA A N 1
ATOM 1669 C CA . ALA A 1 109 ? -18.108 3.540 5.560 1.00 74.31 109 ALA A CA 1
ATOM 1670 C C . ALA A 1 109 ? -19.096 3.838 4.425 1.00 12.33 109 ALA A C 1
ATOM 1671 O O . ALA A 1 109 ? -19.221 4.995 4.014 1.00 61.13 109 ALA A O 1
ATOM 1678 N N . GLY A 1 110 ? -19.762 2.816 3.877 1.00 44.25 110 GLY A N 1
ATOM 1679 C CA . GLY A 1 110 ? -20.638 2.959 2.726 1.00 23.14 110 GLY A CA 1
ATOM 1680 C C . GLY A 1 110 ? -19.873 3.549 1.551 1.00 41.04 110 GLY A C 1
ATOM 1681 O O . GLY A 1 110 ? -20.342 4.510 0.938 1.00 21.10 110 GLY A O 1
ATOM 1685 N N . LYS A 1 111 ? -18.657 3.047 1.301 1.00 33.32 111 LYS A N 1
ATOM 1686 C CA . LYS A 1 111 ? -17.888 3.319 0.092 1.00 71.13 111 LYS A CA 1
ATOM 1687 C C . LYS A 1 111 ? -17.432 1.967 -0.429 1.00 12.02 111 LYS A C 1
ATOM 1688 O O . LYS A 1 111 ? -17.721 0.942 0.202 1.00 45.42 111 LYS A O 1
ATOM 1707 N N . SER A 1 112 ? -16.641 1.951 -1.497 1.00 63.31 112 SER A N 1
ATOM 1708 C CA . SER A 1 112 ? -16.021 0.725 -1.950 1.00 41.42 112 SER A CA 1
ATOM 1709 C C . SER A 1 112 ? -14.670 0.965 -2.572 1.00 63.24 112 SER A C 1
ATOM 1710 O O . SER A 1 112 ? -14.380 2.056 -3.048 1.00 31.21 112 SER A O 1
ATOM 1718 N N . ARG A 1 113 ? -13.837 -0.074 -2.545 1.00 52.33 113 ARG A N 1
ATOM 1719 C CA . ARG A 1 113 ? -12.603 -0.167 -3.301 1.00 63.13 113 ARG A CA 1
ATOM 1720 C C . ARG A 1 113 ? -12.929 0.137 -4.743 1.00 32.52 113 ARG A C 1
ATOM 1721 O O . ARG A 1 113 ? -12.273 0.988 -5.348 1.00 1.11 113 ARG A O 1
ATOM 1742 N N . ASP A 1 114 ? -13.881 -0.626 -5.274 1.00 14.33 114 ASP A N 1
ATOM 1743 C CA . ASP A 1 114 ? -14.249 -0.559 -6.681 1.00 32.42 114 ASP A CA 1
ATOM 1744 C C . ASP A 1 114 ? -14.813 0.838 -6.922 1.00 60.44 114 ASP A C 1
ATOM 1745 O O . ASP A 1 114 ? -15.507 1.369 -6.050 1.00 3.43 114 ASP A O 1
ATOM 1754 N N . PRO A 1 115 ? -14.579 1.421 -8.102 1.00 71.12 115 PRO A N 1
ATOM 1755 C CA . PRO A 1 115 ? -15.085 2.743 -8.414 1.00 13.35 115 PRO A CA 1
ATOM 1756 C C . PRO A 1 115 ? -16.597 2.724 -8.603 1.00 12.01 115 PRO A C 1
ATOM 1757 O O . PRO A 1 115 ? -17.241 3.758 -8.421 1.00 40.31 115 PRO A O 1
ATOM 1768 N N . ASP A 1 116 ? -17.181 1.580 -8.962 1.00 20.40 116 ASP A N 1
ATOM 1769 C CA . ASP A 1 116 ? -18.625 1.426 -9.051 1.00 33.11 116 ASP A CA 1
ATOM 1770 C C . ASP A 1 116 ? -19.036 0.034 -8.566 1.00 43.42 116 ASP A C 1
ATOM 1771 O O . ASP A 1 116 ? -19.256 -0.885 -9.361 1.00 14.33 116 ASP A O 1
ATOM 1780 N N . GLU A 1 117 ? -19.008 -0.167 -7.249 1.00 31.30 117 GLU A N 1
ATOM 1781 C CA . GLU A 1 117 ? -19.462 -1.377 -6.563 1.00 15.13 117 GLU A CA 1
ATOM 1782 C C . GLU A 1 117 ? -20.975 -1.321 -6.270 1.00 24.42 117 GLU A C 1
ATOM 1783 O O . GLU A 1 117 ? -21.588 -0.247 -6.334 1.00 32.52 117 GLU A O 1
ATOM 1795 N N . SER A 1 118 ? -21.570 -2.445 -5.866 1.00 42.13 118 SER A N 1
ATOM 1796 C CA . SER A 1 118 ? -23.003 -2.638 -5.692 1.00 40.05 118 SER A CA 1
ATOM 1797 C C . SER A 1 118 ? -23.271 -3.515 -4.466 1.00 52.12 118 SER A C 1
ATOM 1798 O O . SER A 1 118 ? -23.507 -4.721 -4.562 1.00 51.15 118 SER A O 1
ATOM 1806 N N . VAL A 1 119 ? -23.210 -2.915 -3.283 1.00 41.04 119 VAL A N 1
ATOM 1807 C CA . VAL A 1 119 ? -23.608 -3.530 -2.023 1.00 73.44 119 VAL A CA 1
ATOM 1808 C C . VAL A 1 119 ? -25.124 -3.784 -2.049 1.00 2.43 119 VAL A C 1
ATOM 1809 O O . VAL A 1 119 ? -25.919 -2.866 -1.854 1.00 11.44 119 VAL A O 1
ATOM 1822 N N . VAL A 1 120 ? -25.545 -5.025 -2.309 1.00 4.41 120 VAL A N 1
ATOM 1823 C CA . VAL A 1 120 ? -26.961 -5.373 -2.478 1.00 40.32 120 VAL A CA 1
ATOM 1824 C C . VAL A 1 120 ? -27.409 -6.481 -1.517 1.00 62.31 120 VAL A C 1
ATOM 1825 O O . VAL A 1 120 ? -28.486 -7.068 -1.665 1.00 13.33 120 VAL A O 1
ATOM 1838 N N . LYS A 1 121 ? -26.606 -6.766 -0.492 1.00 13.04 121 LYS A N 1
ATOM 1839 C CA . LYS A 1 121 ? -27.041 -7.575 0.640 1.00 32.33 121 LYS A CA 1
ATOM 1840 C C . LYS A 1 121 ? -27.934 -6.735 1.550 1.00 64.33 121 LYS A C 1
ATOM 1841 O O . LYS A 1 121 ? -28.086 -5.524 1.366 1.00 51.34 121 LYS A O 1
ATOM 1860 N N . LEU A 1 122 ? -28.514 -7.398 2.543 1.00 2.01 122 LEU A N 1
ATOM 1861 C CA . LEU A 1 122 ? -29.109 -6.795 3.722 1.00 4.51 122 LEU A CA 1
ATOM 1862 C C . LEU A 1 122 ? -28.785 -7.777 4.835 1.00 23.52 122 LEU A C 1
ATOM 1863 O O . LEU A 1 122 ? -29.290 -8.901 4.822 1.00 14.25 122 LEU A O 1
ATOM 1879 N N . MET A 1 123 ? -27.857 -7.425 5.719 1.00 73.12 123 MET A N 1
ATOM 1880 C CA . MET A 1 123 ? -27.411 -8.288 6.816 1.00 52.04 123 MET A CA 1
ATOM 1881 C C . MET A 1 123 ? -27.296 -7.521 8.136 1.00 53.45 123 MET A C 1
ATOM 1882 O O . MET A 1 123 ? -26.913 -8.092 9.160 1.00 73.11 123 MET A O 1
ATOM 1896 N N . LEU A 1 124 ? -27.634 -6.236 8.116 1.00 25.43 124 LEU A N 1
ATOM 1897 C CA . LEU A 1 124 ? -27.719 -5.292 9.209 1.00 3.53 124 LEU A CA 1
ATOM 1898 C C . LEU A 1 124 ? -28.548 -4.133 8.682 1.00 1.11 124 LEU A C 1
ATOM 1899 O O . LEU A 1 124 ? -29.054 -3.337 9.494 1.00 52.23 124 LEU A O 1
ATOM 1915 N N . GLY A 1 1 ? 22.134 -1.897 9.970 1.00 61.20 1 GLY A N 2
ATOM 1916 C CA . GLY A 1 1 ? 22.297 -0.968 8.851 1.00 44.50 1 GLY A CA 2
ATOM 1917 C C . GLY A 1 1 ? 21.048 -0.905 7.996 1.00 3.51 1 GLY A C 2
ATOM 1918 O O . GLY A 1 1 ? 21.128 -1.162 6.794 1.00 50.22 1 GLY A O 2
ATOM 1922 N N . MET A 1 2 ? 19.912 -0.517 8.586 1.00 72.40 2 MET A N 2
ATOM 1923 C CA . MET A 1 2 ? 18.595 -0.365 7.968 1.00 52.10 2 MET A CA 2
ATOM 1924 C C . MET A 1 2 ? 18.040 -1.666 7.363 1.00 30.24 2 MET A C 2
ATOM 1925 O O . MET A 1 2 ? 18.748 -2.648 7.122 1.00 14.54 2 MET A O 2
ATOM 1939 N N . ARG A 1 3 ? 16.733 -1.666 7.114 1.00 2.23 3 ARG A N 2
ATOM 1940 C CA . ARG A 1 3 ? 15.976 -2.705 6.424 1.00 42.41 3 ARG A CA 2
ATOM 1941 C C . ARG A 1 3 ? 15.965 -2.354 4.943 1.00 25.31 3 ARG A C 2
ATOM 1942 O O . ARG A 1 3 ? 14.986 -1.828 4.422 1.00 53.52 3 ARG A O 2
ATOM 1963 N N . ILE A 1 4 ? 17.077 -2.608 4.271 1.00 32.21 4 ILE A N 2
ATOM 1964 C CA . ILE A 1 4 ? 17.249 -2.248 2.867 1.00 51.23 4 ILE A CA 2
ATOM 1965 C C . ILE A 1 4 ? 17.065 -3.537 2.051 1.00 3.25 4 ILE A C 2
ATOM 1966 O O . ILE A 1 4 ? 17.504 -4.611 2.487 1.00 44.33 4 ILE A O 2
ATOM 1982 N N . PRO A 1 5 ? 16.353 -3.476 0.912 1.00 23.05 5 PRO A N 2
ATOM 1983 C CA . PRO A 1 5 ? 16.049 -4.658 0.129 1.00 14.12 5 PRO A CA 2
ATOM 1984 C C . PRO A 1 5 ? 17.235 -5.113 -0.699 1.00 2.25 5 PRO A C 2
ATOM 1985 O O . PRO A 1 5 ? 18.046 -4.309 -1.164 1.00 24.11 5 PRO A O 2
ATOM 1996 N N . SER A 1 6 ? 17.284 -6.418 -0.947 1.00 10.12 6 SER A N 2
ATOM 1997 C CA . SER A 1 6 ? 18.088 -7.013 -2.001 1.00 72.20 6 SER A CA 2
ATOM 1998 C C . SER A 1 6 ? 17.289 -7.196 -3.300 1.00 22.05 6 SER A C 2
ATOM 1999 O O . SER A 1 6 ? 17.865 -7.625 -4.299 1.00 21.12 6 SER A O 2
ATOM 2007 N N . ALA A 1 7 ? 15.985 -6.901 -3.309 1.00 51.53 7 ALA A N 2
ATOM 2008 C CA . ALA A 1 7 ? 15.116 -7.010 -4.476 1.00 71.00 7 ALA A CA 2
ATOM 2009 C C . ALA A 1 7 ? 14.178 -5.805 -4.556 1.00 25.13 7 ALA A C 2
ATOM 2010 O O . ALA A 1 7 ? 13.438 -5.546 -3.606 1.00 51.51 7 ALA A O 2
ATOM 2017 N N . ILE A 1 8 ? 14.169 -5.109 -5.697 1.00 33.13 8 ILE A N 2
ATOM 2018 C CA . ILE A 1 8 ? 13.082 -4.210 -6.076 1.00 32.11 8 ILE A CA 2
ATOM 2019 C C . ILE A 1 8 ? 12.410 -4.823 -7.302 1.00 64.12 8 ILE A C 2
ATOM 2020 O O . ILE A 1 8 ? 13.056 -5.015 -8.337 1.00 61.23 8 ILE A O 2
ATOM 2036 N N . GLN A 1 9 ? 11.128 -5.144 -7.194 1.00 71.24 9 GLN A N 2
ATOM 2037 C CA . GLN A 1 9 ? 10.289 -5.660 -8.261 1.00 64.00 9 GLN A CA 2
ATOM 2038 C C . GLN A 1 9 ? 8.901 -5.114 -7.982 1.00 53.21 9 GLN A C 2
ATOM 2039 O O . GLN A 1 9 ? 8.314 -5.492 -6.977 1.00 50.54 9 GLN A O 2
ATOM 2053 N N . LEU A 1 10 ? 8.399 -4.214 -8.834 1.00 14.35 10 LEU A N 2
ATOM 2054 C CA . LEU A 1 10 ? 6.997 -3.778 -8.810 1.00 52.54 10 LEU A CA 2
ATOM 2055 C C . LEU A 1 10 ? 6.073 -4.719 -9.590 1.00 10.35 10 LEU A C 2
ATOM 2056 O O . LEU A 1 10 ? 4.862 -4.502 -9.602 1.00 45.12 10 LEU A O 2
ATOM 2072 N N . HIS A 1 11 ? 6.651 -5.687 -10.308 1.00 22.22 11 HIS A N 2
ATOM 2073 C CA . HIS A 1 11 ? 5.990 -6.585 -11.238 1.00 32.02 11 HIS A CA 2
ATOM 2074 C C . HIS A 1 11 ? 5.002 -5.826 -12.118 1.00 25.15 11 HIS A C 2
ATOM 2075 O O . HIS A 1 11 ? 3.800 -6.006 -11.970 1.00 64.02 11 HIS A O 2
ATOM 2089 N N . LYS A 1 12 ? 5.454 -4.990 -13.055 1.00 61.04 12 LYS A N 2
ATOM 2090 C CA . LYS A 1 12 ? 4.536 -4.287 -13.963 1.00 31.34 12 LYS A CA 2
ATOM 2091 C C . LYS A 1 12 ? 3.695 -5.269 -14.809 1.00 73.11 12 LYS A C 2
ATOM 2092 O O . LYS A 1 12 ? 2.723 -4.850 -15.445 1.00 50.44 12 LYS A O 2
ATOM 2111 N N . ALA A 1 13 ? 3.994 -6.572 -14.776 1.00 73.12 13 ALA A N 2
ATOM 2112 C CA . ALA A 1 13 ? 3.032 -7.638 -15.029 1.00 41.44 13 ALA A CA 2
ATOM 2113 C C . ALA A 1 13 ? 1.816 -7.549 -14.079 1.00 53.20 13 ALA A C 2
ATOM 2114 O O . ALA A 1 13 ? 0.779 -7.015 -14.471 1.00 65.43 13 ALA A O 2
ATOM 2121 N N . SER A 1 14 ? 1.890 -8.116 -12.865 1.00 70.43 14 SER A N 2
ATOM 2122 C CA . SER A 1 14 ? 0.724 -8.351 -11.994 1.00 1.52 14 SER A CA 2
ATOM 2123 C C . SER A 1 14 ? 0.415 -7.193 -11.024 1.00 13.32 14 SER A C 2
ATOM 2124 O O . SER A 1 14 ? -0.679 -7.122 -10.462 1.00 33.05 14 SER A O 2
ATOM 2132 N N . LYS A 1 15 ? 1.325 -6.224 -10.919 1.00 3.42 15 LYS A N 2
ATOM 2133 C CA . LYS A 1 15 ? 1.351 -5.052 -10.051 1.00 34.33 15 LYS A CA 2
ATOM 2134 C C . LYS A 1 15 ? 1.553 -5.436 -8.593 1.00 22.01 15 LYS A C 2
ATOM 2135 O O . LYS A 1 15 ? 0.728 -5.134 -7.722 1.00 25.44 15 LYS A O 2
ATOM 2154 N N . THR A 1 16 ? 2.704 -6.041 -8.326 1.00 53.32 16 THR A N 2
ATOM 2155 C CA . THR A 1 16 ? 3.027 -6.659 -7.059 1.00 61.10 16 THR A CA 2
ATOM 2156 C C . THR A 1 16 ? 4.411 -6.173 -6.636 1.00 24.05 16 THR A C 2
ATOM 2157 O O . THR A 1 16 ? 5.391 -6.426 -7.331 1.00 31.45 16 THR A O 2
ATOM 2168 N N . LEU A 1 17 ? 4.490 -5.401 -5.549 1.00 5.12 17 LEU A N 2
ATOM 2169 C CA . LEU A 1 17 ? 5.765 -5.027 -4.945 1.00 21.42 17 LEU A CA 2
ATOM 2170 C C . LEU A 1 17 ? 6.305 -6.234 -4.171 1.00 4.33 17 LEU A C 2
ATOM 2171 O O . LEU A 1 17 ? 5.631 -6.739 -3.275 1.00 10.32 17 LEU A O 2
ATOM 2187 N N . THR A 1 18 ? 7.510 -6.686 -4.493 1.00 25.45 18 THR A N 2
ATOM 2188 C CA . THR A 1 18 ? 8.017 -7.995 -4.097 1.00 24.32 18 THR A CA 2
ATOM 2189 C C . THR A 1 18 ? 9.255 -7.795 -3.229 1.00 44.50 18 THR A C 2
ATOM 2190 O O . THR A 1 18 ? 10.295 -7.343 -3.714 1.00 50.42 18 THR A O 2
ATOM 2201 N N . LEU A 1 19 ? 9.128 -8.054 -1.928 1.00 4.44 19 LEU A N 2
ATOM 2202 C CA . LEU A 1 19 ? 10.053 -7.619 -0.887 1.00 43.13 19 LEU A CA 2
ATOM 2203 C C . LEU A 1 19 ? 10.545 -8.829 -0.106 1.00 50.40 19 LEU A C 2
ATOM 2204 O O . LEU A 1 19 ? 9.756 -9.514 0.542 1.00 33.13 19 LEU A O 2
ATOM 2220 N N . ARG A 1 20 ? 11.855 -9.084 -0.162 1.00 25.33 20 ARG A N 2
ATOM 2221 C CA . ARG A 1 20 ? 12.472 -10.214 0.529 1.00 51.32 20 ARG A CA 2
ATOM 2222 C C . ARG A 1 20 ? 12.857 -9.776 1.940 1.00 10.15 20 ARG A C 2
ATOM 2223 O O . ARG A 1 20 ? 13.956 -9.236 2.093 1.00 73.41 20 ARG A O 2
ATOM 2244 N N . TYR A 1 21 ? 11.958 -9.848 2.924 1.00 10.32 21 TYR A N 2
ATOM 2245 C CA . TYR A 1 21 ? 12.224 -9.503 4.316 1.00 62.04 21 TYR A CA 2
ATOM 2246 C C . TYR A 1 21 ? 13.190 -10.530 4.892 1.00 32.15 21 TYR A C 2
ATOM 2247 O O . TYR A 1 21 ? 12.793 -11.664 5.153 1.00 74.03 21 TYR A O 2
ATOM 2265 N N . GLY A 1 22 ? 14.445 -10.149 5.120 1.00 10.22 22 GLY A N 2
ATOM 2266 C CA . GLY A 1 22 ? 15.417 -11.018 5.757 1.00 25.32 22 GLY A CA 2
ATOM 2267 C C . GLY A 1 22 ? 15.809 -12.142 4.819 1.00 43.40 22 GLY A C 2
ATOM 2268 O O . GLY A 1 22 ? 16.744 -11.987 4.028 1.00 50.14 22 GLY A O 2
ATOM 2272 N N . GLU A 1 23 ? 15.074 -13.243 4.898 1.00 3.41 23 GLU A N 2
ATOM 2273 C CA . GLU A 1 23 ? 15.225 -14.422 4.059 1.00 61.20 23 GLU A CA 2
ATOM 2274 C C . GLU A 1 23 ? 13.943 -14.766 3.299 1.00 32.03 23 GLU A C 2
ATOM 2275 O O . GLU A 1 23 ? 13.944 -15.704 2.500 1.00 2.22 23 GLU A O 2
ATOM 2287 N N . ASP A 1 24 ? 12.846 -14.037 3.523 1.00 64.32 24 ASP A N 2
ATOM 2288 C CA . ASP A 1 24 ? 11.495 -14.496 3.202 1.00 23.14 24 ASP A CA 2
ATOM 2289 C C . ASP A 1 24 ? 10.837 -13.571 2.197 1.00 53.22 24 ASP A C 2
ATOM 2290 O O . ASP A 1 24 ? 10.936 -12.352 2.327 1.00 33.21 24 ASP A O 2
ATOM 2299 N N . SER A 1 25 ? 10.196 -14.142 1.179 1.00 5.12 25 SER A N 2
ATOM 2300 C CA . SER A 1 25 ? 9.676 -13.417 0.027 1.00 24.34 25 SER A CA 2
ATOM 2301 C C . SER A 1 25 ? 8.172 -13.185 0.188 1.00 25.31 25 SER A C 2
ATOM 2302 O O . SER A 1 25 ? 7.383 -14.132 0.167 1.00 53.22 25 SER A O 2
ATOM 2310 N N . TYR A 1 26 ? 7.790 -11.921 0.379 1.00 54.54 26 TYR A N 2
ATOM 2311 C CA . TYR A 1 26 ? 6.424 -11.440 0.518 1.00 65.01 26 TYR A CA 2
ATOM 2312 C C . TYR A 1 26 ? 6.117 -10.540 -0.675 1.00 52.31 26 TYR A C 2
ATOM 2313 O O . TYR A 1 26 ? 6.981 -9.766 -1.102 1.00 12.21 26 TYR A O 2
ATOM 2331 N N . ASP A 1 27 ? 4.914 -10.644 -1.232 1.00 53.50 27 ASP A N 2
ATOM 2332 C CA . ASP A 1 27 ? 4.589 -10.141 -2.564 1.00 13.54 27 ASP A CA 2
ATOM 2333 C C . ASP A 1 27 ? 3.265 -9.393 -2.458 1.00 12.55 27 ASP A C 2
ATOM 2334 O O . ASP A 1 27 ? 2.195 -10.000 -2.386 1.00 63.41 27 ASP A O 2
ATOM 2343 N N . LEU A 1 28 ? 3.335 -8.068 -2.335 1.00 73.12 28 LEU A N 2
ATOM 2344 C CA . LEU A 1 28 ? 2.221 -7.228 -1.916 1.00 73.34 28 LEU A CA 2
ATOM 2345 C C . LEU A 1 28 ? 1.555 -6.550 -3.120 1.00 31.35 28 LEU A C 2
ATOM 2346 O O . LEU A 1 28 ? 2.257 -6.070 -4.011 1.00 50.13 28 LEU A O 2
ATOM 2362 N N . PRO A 1 29 ? 0.222 -6.382 -3.133 1.00 41.31 29 PRO A N 2
ATOM 2363 C CA . PRO A 1 29 ? -0.470 -5.743 -4.247 1.00 61.12 29 PRO A CA 2
ATOM 2364 C C . PRO A 1 29 ? -0.325 -4.222 -4.183 1.00 34.43 29 PRO A C 2
ATOM 2365 O O . PRO A 1 29 ? -0.191 -3.645 -3.099 1.00 23.32 29 PRO A O 2
ATOM 2376 N N . ALA A 1 30 ? -0.431 -3.567 -5.343 1.00 24.11 30 ALA A N 2
ATOM 2377 C CA . ALA A 1 30 ? -0.314 -2.117 -5.439 1.00 34.11 30 ALA A CA 2
ATOM 2378 C C . ALA A 1 30 ? -1.366 -1.422 -4.569 1.00 1.44 30 ALA A C 2
ATOM 2379 O O . ALA A 1 30 ? -1.065 -0.443 -3.887 1.00 72.01 30 ALA A O 2
ATOM 2386 N N . GLU A 1 31 ? -2.589 -1.957 -4.583 1.00 34.02 31 GLU A N 2
ATOM 2387 C CA . GLU A 1 31 ? -3.725 -1.502 -3.793 1.00 11.31 31 GLU A CA 2
ATOM 2388 C C . GLU A 1 31 ? -3.354 -1.378 -2.314 1.00 1.44 31 GLU A C 2
ATOM 2389 O O . GLU A 1 31 ? -3.513 -0.300 -1.739 1.00 42.24 31 GLU A O 2
ATOM 2401 N N . PHE A 1 32 ? -2.852 -2.457 -1.698 1.00 32.22 32 PHE A N 2
ATOM 2402 C CA . PHE A 1 32 ? -2.468 -2.474 -0.285 1.00 11.10 32 PHE A CA 2
ATOM 2403 C C . PHE A 1 32 ? -1.519 -1.315 0.022 1.00 74.31 32 PHE A C 2
ATOM 2404 O O . PHE A 1 32 ? -1.730 -0.558 0.973 1.00 10.42 32 PHE A O 2
ATOM 2421 N N . LEU A 1 33 ? -0.479 -1.161 -0.804 1.00 30.03 33 LEU A N 2
ATOM 2422 C CA . LEU A 1 33 ? 0.505 -0.114 -0.614 1.00 43.43 33 LEU A CA 2
ATOM 2423 C C . LEU A 1 33 ? -0.143 1.264 -0.659 1.00 73.13 33 LEU A C 2
ATOM 2424 O O . LEU A 1 33 ? 0.067 2.049 0.268 1.00 12.14 33 LEU A O 2
ATOM 2440 N N . ARG A 1 34 ? -0.933 1.545 -1.700 1.00 41.42 34 ARG A N 2
ATOM 2441 C CA . ARG A 1 34 ? -1.651 2.804 -1.886 1.00 72.12 34 ARG A CA 2
ATOM 2442 C C . ARG A 1 34 ? -2.482 3.144 -0.653 1.00 65.45 34 ARG A C 2
ATOM 2443 O O . ARG A 1 34 ? -2.353 4.242 -0.117 1.00 32.11 34 ARG A O 2
ATOM 2464 N N . VAL A 1 35 ? -3.347 2.238 -0.204 1.00 34.14 35 VAL A N 2
ATOM 2465 C CA . VAL A 1 35 ? -4.263 2.541 0.896 1.00 24.11 35 VAL A CA 2
ATOM 2466 C C . VAL A 1 35 ? -3.509 2.732 2.220 1.00 62.22 35 VAL A C 2
ATOM 2467 O O . VAL A 1 35 ? -3.836 3.676 2.937 1.00 41.24 35 VAL A O 2
ATOM 2480 N N . HIS A 1 36 ? -2.469 1.943 2.534 1.00 73.15 36 HIS A N 2
ATOM 2481 C CA . HIS A 1 36 ? -1.706 2.149 3.770 1.00 12.50 36 HIS A CA 2
ATOM 2482 C C . HIS A 1 36 ? -0.747 3.356 3.662 1.00 30.10 36 HIS A C 2
ATOM 2483 O O . HIS A 1 36 ? -0.245 3.808 4.684 1.00 4.12 36 HIS A O 2
ATOM 2497 N N . SER A 1 37 ? -0.473 3.897 2.471 1.00 24.31 37 SER A N 2
ATOM 2498 C CA . SER A 1 37 ? 0.587 4.877 2.220 1.00 45.10 37 SER A CA 2
ATOM 2499 C C . SER A 1 37 ? 0.710 6.040 3.233 1.00 52.34 37 SER A C 2
ATOM 2500 O O . SER A 1 37 ? -0.292 6.470 3.808 1.00 32.04 37 SER A O 2
ATOM 2508 N N . PRO A 1 38 ? 1.914 6.591 3.455 1.00 70.14 38 PRO A N 2
ATOM 2509 C CA . PRO A 1 38 ? 2.125 7.684 4.386 1.00 10.32 38 PRO A CA 2
ATOM 2510 C C . PRO A 1 38 ? 1.596 8.960 3.733 1.00 54.24 38 PRO A C 2
ATOM 2511 O O . PRO A 1 38 ? 2.214 9.497 2.809 1.00 5.32 38 PRO A O 2
ATOM 2522 N N . SER A 1 39 ? 0.413 9.412 4.150 1.00 14.32 39 SER A N 2
ATOM 2523 C CA . SER A 1 39 ? -0.237 10.572 3.573 1.00 42.33 39 SER A CA 2
ATOM 2524 C C . SER A 1 39 ? 0.622 11.801 3.853 1.00 42.14 39 SER A C 2
ATOM 2525 O O . SER A 1 39 ? 0.640 12.310 4.968 1.00 22.13 39 SER A O 2
ATOM 2533 N N . ALA A 1 40 ? 1.340 12.286 2.849 1.00 4.21 40 ALA A N 2
ATOM 2534 C CA . ALA A 1 40 ? 2.201 13.444 2.998 1.00 74.20 40 ALA A CA 2
ATOM 2535 C C . ALA A 1 40 ? 1.419 14.763 2.923 1.00 14.24 40 ALA A C 2
ATOM 2536 O O . ALA A 1 40 ? 2.041 15.813 3.067 1.00 33.44 40 ALA A O 2
ATOM 2543 N N . GLU A 1 41 ? 0.101 14.739 2.689 1.00 72.04 41 GLU A N 2
ATOM 2544 C CA . GLU A 1 41 ? -0.757 15.905 2.457 1.00 63.32 41 GLU A CA 2
ATOM 2545 C C . GLU A 1 41 ? -1.443 16.396 3.739 1.00 32.21 41 GLU A C 2
ATOM 2546 O O . GLU A 1 41 ? -2.524 16.980 3.693 1.00 34.03 41 GLU A O 2
ATOM 2558 N N . VAL A 1 42 ? -0.893 16.057 4.897 1.00 52.33 42 VAL A N 2
ATOM 2559 C CA . VAL A 1 42 ? -1.567 16.254 6.178 1.00 30.11 42 VAL A CA 2
ATOM 2560 C C . VAL A 1 42 ? -1.555 17.731 6.569 1.00 64.22 42 VAL A C 2
ATOM 2561 O O . VAL A 1 42 ? -2.606 18.359 6.518 1.00 24.20 42 VAL A O 2
ATOM 2574 N N . GLN A 1 43 ? -0.386 18.283 6.911 1.00 43.31 43 GLN A N 2
ATOM 2575 C CA . GLN A 1 43 ? -0.193 19.692 7.256 1.00 63.04 43 GLN A CA 2
ATOM 2576 C C . GLN A 1 43 ? -0.983 20.015 8.527 1.00 31.12 43 GLN A C 2
ATOM 2577 O O . GLN A 1 43 ? -1.849 20.889 8.545 1.00 11.14 43 GLN A O 2
ATOM 2591 N N . GLY A 1 44 ? -0.711 19.261 9.588 1.00 5.31 44 GLY A N 2
ATOM 2592 C CA . GLY A 1 44 ? -1.402 19.362 10.857 1.00 2.33 44 GLY A CA 2
ATOM 2593 C C . GLY A 1 44 ? -1.493 17.969 11.428 1.00 3.43 44 GLY A C 2
ATOM 2594 O O . GLY A 1 44 ? -0.488 17.475 11.942 1.00 42.22 44 GLY A O 2
ATOM 2598 N N . HIS A 1 45 ? -2.657 17.324 11.326 1.00 74.42 45 HIS A N 2
ATOM 2599 C CA . HIS A 1 45 ? -2.879 16.098 12.085 1.00 71.03 45 HIS A CA 2
ATOM 2600 C C . HIS A 1 45 ? -3.797 15.088 11.420 1.00 1.11 45 HIS A C 2
ATOM 2601 O O . HIS A 1 45 ? -3.558 13.880 11.502 1.00 2.23 45 HIS A O 2
ATOM 2615 N N . GLY A 1 46 ? -4.836 15.568 10.756 1.00 74.23 46 GLY A N 2
ATOM 2616 C CA . GLY A 1 46 ? -5.824 14.738 10.089 1.00 1.14 46 GLY A CA 2
ATOM 2617 C C . GLY A 1 46 ? -6.547 13.775 11.029 1.00 1.14 46 GLY A C 2
ATOM 2618 O O . GLY A 1 46 ? -6.491 13.892 12.258 1.00 61.45 46 GLY A O 2
ATOM 2622 N N . ASN A 1 47 ? -7.291 12.850 10.431 1.00 2.33 47 ASN A N 2
ATOM 2623 C CA . ASN A 1 47 ? -8.188 11.886 11.046 1.00 45.34 47 ASN A CA 2
ATOM 2624 C C . ASN A 1 47 ? -8.168 10.646 10.132 1.00 44.33 47 ASN A C 2
ATOM 2625 O O . ASN A 1 47 ? -7.800 10.790 8.959 1.00 2.44 47 ASN A O 2
ATOM 2636 N N . PRO A 1 48 ? -8.581 9.450 10.586 1.00 13.33 48 PRO A N 2
ATOM 2637 C CA . PRO A 1 48 ? -8.570 8.252 9.754 1.00 42.55 48 PRO A CA 2
ATOM 2638 C C . PRO A 1 48 ? -9.608 8.370 8.631 1.00 13.53 48 PRO A C 2
ATOM 2639 O O . PRO A 1 48 ? -10.778 8.661 8.894 1.00 51.45 48 PRO A O 2
ATOM 2650 N N . VAL A 1 49 ? -9.199 8.107 7.388 1.00 33.02 49 VAL A N 2
ATOM 2651 C CA . VAL A 1 49 ? -10.070 8.095 6.214 1.00 70.23 49 VAL A CA 2
ATOM 2652 C C . VAL A 1 49 ? -9.849 6.791 5.470 1.00 64.11 49 VAL A C 2
ATOM 2653 O O . VAL A 1 49 ? -8.721 6.456 5.098 1.00 31.12 49 VAL A O 2
ATOM 2666 N N . LEU A 1 50 ? -10.941 6.093 5.196 1.00 51.43 50 LEU A N 2
ATOM 2667 C CA . LEU A 1 50 ? -10.930 4.883 4.400 1.00 11.12 50 LEU A CA 2
ATOM 2668 C C . LEU A 1 50 ? -10.748 5.245 2.934 1.00 53.45 50 LEU A C 2
ATOM 2669 O O . LEU A 1 50 ? -11.630 5.856 2.327 1.00 22.04 50 LEU A O 2
ATOM 2685 N N . GLN A 1 51 ? -9.589 4.904 2.373 1.00 73.22 51 GLN A N 2
ATOM 2686 C CA . GLN A 1 51 ? -9.257 5.140 0.972 1.00 4.42 51 GLN A CA 2
ATOM 2687 C C . GLN A 1 51 ? -9.805 3.962 0.177 1.00 32.03 51 GLN A C 2
ATOM 2688 O O . GLN A 1 51 ? -9.200 2.890 0.194 1.00 53.44 51 GLN A O 2
ATOM 2702 N N . TYR A 1 52 ? -10.962 4.096 -0.461 1.00 65.01 52 TYR A N 2
ATOM 2703 C CA . TYR A 1 52 ? -11.579 2.999 -1.202 1.00 62.15 52 TYR A CA 2
ATOM 2704 C C . TYR A 1 52 ? -11.483 3.258 -2.697 1.00 74.33 52 TYR A C 2
ATOM 2705 O O . TYR A 1 52 ? -10.994 4.302 -3.131 1.00 74.01 52 TYR A O 2
ATOM 2723 N N . GLY A 1 53 ? -11.953 2.293 -3.484 1.00 54.13 53 GLY A N 2
ATOM 2724 C CA . GLY A 1 53 ? -11.869 2.358 -4.936 1.00 13.21 53 GLY A CA 2
ATOM 2725 C C . GLY A 1 53 ? -10.445 2.096 -5.445 1.00 72.33 53 GLY A C 2
ATOM 2726 O O . GLY A 1 53 ? -9.965 2.843 -6.301 1.00 24.24 53 GLY A O 2
ATOM 2730 N N . LYS A 1 54 ? -9.721 1.118 -4.884 1.00 1.33 54 LYS A N 2
ATOM 2731 C CA . LYS A 1 54 ? -8.332 0.807 -5.245 1.00 11.30 54 LYS A CA 2
ATOM 2732 C C . LYS A 1 54 ? -8.171 -0.629 -5.779 1.00 74.12 54 LYS A C 2
ATOM 2733 O O . LYS A 1 54 ? -7.041 -1.062 -5.977 1.00 25.42 54 LYS A O 2
ATOM 2752 N N . LEU A 1 55 ? -9.242 -1.369 -6.090 1.00 33.10 55 LEU A N 2
ATOM 2753 C CA . LEU A 1 55 ? -9.159 -2.732 -6.642 1.00 32.23 55 LEU A CA 2
ATOM 2754 C C . LEU A 1 55 ? -8.236 -2.800 -7.867 1.00 14.22 55 LEU A C 2
ATOM 2755 O O . LEU A 1 55 ? -7.415 -3.710 -8.020 1.00 21.33 55 LEU A O 2
ATOM 2771 N N . ASN A 1 56 ? -8.401 -1.833 -8.768 1.00 62.21 56 ASN A N 2
ATOM 2772 C CA . ASN A 1 56 ? -7.864 -1.860 -10.122 1.00 24.40 56 ASN A CA 2
ATOM 2773 C C . ASN A 1 56 ? -6.431 -1.336 -10.174 1.00 65.04 56 ASN A C 2
ATOM 2774 O O . ASN A 1 56 ? -5.782 -1.486 -11.211 1.00 22.41 56 ASN A O 2
ATOM 2785 N N . VAL A 1 57 ? -5.915 -0.783 -9.071 1.00 44.15 57 VAL A N 2
ATOM 2786 C CA . VAL A 1 57 ? -4.629 -0.097 -8.995 1.00 32.32 57 VAL A CA 2
ATOM 2787 C C . VAL A 1 57 ? -3.528 -0.970 -9.571 1.00 23.21 57 VAL A C 2
ATOM 2788 O O . VAL A 1 57 ? -3.425 -2.163 -9.237 1.00 4.14 57 VAL A O 2
ATOM 2801 N N . GLY A 1 58 ? -2.659 -0.354 -10.369 1.00 72.14 58 GLY A N 2
ATOM 2802 C CA . GLY A 1 58 ? -1.371 -0.903 -10.698 1.00 43.12 58 GLY A CA 2
ATOM 2803 C C . GLY A 1 58 ? -0.246 0.033 -10.275 1.00 52.51 58 GLY A C 2
ATOM 2804 O O . GLY A 1 58 ? -0.398 1.253 -10.191 1.00 30.05 58 GLY A O 2
ATOM 2808 N N . LEU A 1 59 ? 0.910 -0.569 -10.009 1.00 72.24 59 LEU A N 2
ATOM 2809 C CA . LEU A 1 59 ? 2.162 0.120 -9.758 1.00 34.41 59 LEU A CA 2
ATOM 2810 C C . LEU A 1 59 ? 2.753 0.501 -11.110 1.00 33.05 59 LEU A C 2
ATOM 2811 O O . LEU A 1 59 ? 2.620 -0.258 -12.072 1.00 51.24 59 LEU A O 2
ATOM 2827 N N . VAL A 1 60 ? 3.441 1.634 -11.190 1.00 53.42 60 VAL A N 2
ATOM 2828 C CA . VAL A 1 60 ? 3.946 2.184 -12.447 1.00 53.21 60 VAL A CA 2
ATOM 2829 C C . VAL A 1 60 ? 5.428 2.526 -12.408 1.00 24.25 60 VAL A C 2
ATOM 2830 O O . VAL A 1 60 ? 6.077 2.510 -13.454 1.00 72.11 60 VAL A O 2
ATOM 2843 N N . GLY A 1 61 ? 5.963 2.781 -11.222 1.00 65.40 61 GLY A N 2
ATOM 2844 C CA . GLY A 1 61 ? 7.371 3.113 -11.037 1.00 31.31 61 GLY A CA 2
ATOM 2845 C C . GLY A 1 61 ? 7.800 2.946 -9.587 1.00 63.20 61 GLY A C 2
ATOM 2846 O O . GLY A 1 61 ? 6.972 3.000 -8.676 1.00 12.54 61 GLY A O 2
ATOM 2850 N N . VAL A 1 62 ? 9.098 2.718 -9.379 1.00 65.20 62 VAL A N 2
ATOM 2851 C CA . VAL A 1 62 ? 9.695 2.474 -8.074 1.00 30.35 62 VAL A CA 2
ATOM 2852 C C . VAL A 1 62 ? 11.176 2.812 -8.174 1.00 23.32 62 VAL A C 2
ATOM 2853 O O . VAL A 1 62 ? 11.920 2.212 -8.958 1.00 22.45 62 VAL A O 2
ATOM 2866 N N . GLU A 1 63 ? 11.600 3.804 -7.405 1.00 43.10 63 GLU A N 2
ATOM 2867 C CA . GLU A 1 63 ? 12.995 4.251 -7.360 1.00 30.33 63 GLU A CA 2
ATOM 2868 C C . GLU A 1 63 ? 13.439 4.707 -5.958 1.00 31.13 63 GLU A C 2
ATOM 2869 O O . GLU A 1 63 ? 12.615 5.130 -5.149 1.00 51.33 63 GLU A O 2
ATOM 2881 N N . PRO A 1 64 ? 14.727 4.548 -5.609 1.00 74.03 64 PRO A N 2
ATOM 2882 C CA . PRO A 1 64 ? 15.214 4.787 -4.261 1.00 73.30 64 PRO A CA 2
ATOM 2883 C C . PRO A 1 64 ? 15.433 6.284 -4.027 1.00 72.22 64 PRO A C 2
ATOM 2884 O O . PRO A 1 64 ? 16.411 6.859 -4.510 1.00 3.24 64 PRO A O 2
ATOM 2895 N N . ALA A 1 65 ? 14.556 6.911 -3.245 1.00 33.03 65 ALA A N 2
ATOM 2896 C CA . ALA A 1 65 ? 14.685 8.304 -2.856 1.00 14.45 65 ALA A CA 2
ATOM 2897 C C . ALA A 1 65 ? 15.829 8.459 -1.844 1.00 32.05 65 ALA A C 2
ATOM 2898 O O . ALA A 1 65 ? 15.639 8.438 -0.620 1.00 31.42 65 ALA A O 2
ATOM 2905 N N . GLY A 1 66 ? 17.042 8.598 -2.366 1.00 34.44 66 GLY A N 2
ATOM 2906 C CA . GLY A 1 66 ? 18.276 8.762 -1.631 1.00 61.41 66 GLY A CA 2
ATOM 2907 C C . GLY A 1 66 ? 18.666 7.426 -1.036 1.00 50.40 66 GLY A C 2
ATOM 2908 O O . GLY A 1 66 ? 18.749 6.423 -1.752 1.00 22.15 66 GLY A O 2
ATOM 2912 N N . GLN A 1 67 ? 18.881 7.418 0.279 1.00 50.14 67 GLN A N 2
ATOM 2913 C CA . GLN A 1 67 ? 19.437 6.285 1.012 1.00 51.10 67 GLN A CA 2
ATOM 2914 C C . GLN A 1 67 ? 18.482 5.807 2.111 1.00 54.24 67 GLN A C 2
ATOM 2915 O O . GLN A 1 67 ? 18.829 4.905 2.873 1.00 13.42 67 GLN A O 2
ATOM 2929 N N . TYR A 1 68 ? 17.294 6.407 2.234 1.00 25.01 68 TYR A N 2
ATOM 2930 C CA . TYR A 1 68 ? 16.374 6.139 3.345 1.00 21.41 68 TYR A CA 2
ATOM 2931 C C . TYR A 1 68 ? 14.923 5.977 2.910 1.00 11.34 68 TYR A C 2
ATOM 2932 O O . TYR A 1 68 ? 14.164 5.332 3.636 1.00 13.31 68 TYR A O 2
ATOM 2950 N N . ALA A 1 69 ? 14.534 6.530 1.761 1.00 33.14 69 ALA A N 2
ATOM 2951 C CA . ALA A 1 69 ? 13.161 6.552 1.289 1.00 54.33 69 ALA A CA 2
ATOM 2952 C C . ALA A 1 69 ? 13.083 5.919 -0.099 1.00 74.21 69 ALA A C 2
ATOM 2953 O O . ALA A 1 69 ? 14.101 5.549 -0.692 1.00 41.13 69 ALA A O 2
ATOM 2960 N N . LEU A 1 70 ? 11.865 5.782 -0.621 1.00 63.00 70 LEU A N 2
ATOM 2961 C CA . LEU A 1 70 ? 11.585 5.164 -1.907 1.00 54.14 70 LEU A CA 2
ATOM 2962 C C . LEU A 1 70 ? 10.446 5.968 -2.531 1.00 2.55 70 LEU A C 2
ATOM 2963 O O . LEU A 1 70 ? 9.357 6.009 -1.957 1.00 63.20 70 LEU A O 2
ATOM 2979 N N . LYS A 1 71 ? 10.692 6.620 -3.668 1.00 11.14 71 LYS A N 2
ATOM 2980 C CA . LYS A 1 71 ? 9.655 7.263 -4.460 1.00 21.21 71 LYS A CA 2
ATOM 2981 C C . LYS A 1 71 ? 8.821 6.162 -5.128 1.00 31.05 71 LYS A C 2
ATOM 2982 O O . LYS A 1 71 ? 9.236 5.567 -6.126 1.00 62.20 71 LYS A O 2
ATOM 3001 N N . LEU A 1 72 ? 7.676 5.817 -4.544 1.00 14.14 72 LEU A N 2
ATOM 3002 C CA . LEU A 1 72 ? 6.703 4.930 -5.180 1.00 21.12 72 LEU A CA 2
ATOM 3003 C C . LEU A 1 72 ? 5.851 5.762 -6.137 1.00 51.12 72 LEU A C 2
ATOM 3004 O O . LEU A 1 72 ? 5.521 6.910 -5.819 1.00 5.51 72 LEU A O 2
ATOM 3020 N N . SER A 1 73 ? 5.435 5.170 -7.258 1.00 73.04 73 SER A N 2
ATOM 3021 C CA . SER A 1 73 ? 4.492 5.775 -8.189 1.00 51.40 73 SER A CA 2
ATOM 3022 C C . SER A 1 73 ? 3.286 4.848 -8.332 1.00 30.15 73 SER A C 2
ATOM 3023 O O . SER A 1 73 ? 3.472 3.670 -8.657 1.00 1.55 73 SER A O 2
ATOM 3031 N N . PHE A 1 74 ? 2.065 5.341 -8.140 1.00 25.03 74 PHE A N 2
ATOM 3032 C CA . PHE A 1 74 ? 0.854 4.535 -8.245 1.00 50.12 74 PHE A CA 2
ATOM 3033 C C . PHE A 1 74 ? 0.010 5.096 -9.378 1.00 1.35 74 PHE A C 2
ATOM 3034 O O . PHE A 1 74 ? -0.144 6.312 -9.505 1.00 21.20 74 PHE A O 2
ATOM 3051 N N . ASP A 1 75 ? -0.537 4.224 -10.224 1.00 10.10 75 ASP A N 2
ATOM 3052 C CA . ASP A 1 75 ? -1.298 4.696 -11.387 1.00 52.43 75 ASP A CA 2
ATOM 3053 C C . ASP A 1 75 ? -2.610 5.395 -11.013 1.00 25.41 75 ASP A C 2
ATOM 3054 O O . ASP A 1 75 ? -3.211 6.049 -11.869 1.00 51.12 75 ASP A O 2
ATOM 3063 N N . ASP A 1 76 ? -3.029 5.312 -9.748 1.00 31.04 76 ASP A N 2
ATOM 3064 C CA . ASP A 1 76 ? -4.273 5.859 -9.213 1.00 64.24 76 ASP A CA 2
ATOM 3065 C C . ASP A 1 76 ? -4.083 7.153 -8.410 1.00 45.23 76 ASP A C 2
ATOM 3066 O O . ASP A 1 76 ? -5.085 7.725 -7.958 1.00 24.01 76 ASP A O 2
ATOM 3075 N N . GLY A 1 77 ? -2.840 7.641 -8.291 1.00 10.51 77 GLY A N 2
ATOM 3076 C CA . GLY A 1 77 ? -2.517 8.996 -7.863 1.00 62.02 77 GLY A CA 2
ATOM 3077 C C . GLY A 1 77 ? -1.508 9.053 -6.717 1.00 61.34 77 GLY A C 2
ATOM 3078 O O . GLY A 1 77 ? -0.955 8.041 -6.288 1.00 50.31 77 GLY A O 2
ATOM 3082 N N . HIS A 1 78 ? -1.308 10.277 -6.224 1.00 24.44 78 HIS A N 2
ATOM 3083 C CA . HIS A 1 78 ? -0.511 10.726 -5.089 1.00 44.51 78 HIS A CA 2
ATOM 3084 C C . HIS A 1 78 ? 0.871 10.057 -5.065 1.00 21.14 78 HIS A C 2
ATOM 3085 O O . HIS A 1 78 ? 1.181 9.222 -4.209 1.00 74.04 78 HIS A O 2
ATOM 3099 N N . ASP A 1 79 ? 1.729 10.478 -5.990 1.00 42.50 79 ASP A N 2
ATOM 3100 C CA . ASP A 1 79 ? 3.095 9.990 -6.190 1.00 41.53 79 ASP A CA 2
ATOM 3101 C C . ASP A 1 79 ? 4.103 10.732 -5.289 1.00 2.45 79 ASP A C 2
ATOM 3102 O O . ASP A 1 79 ? 5.215 11.033 -5.721 1.00 52.23 79 ASP A O 2
ATOM 3111 N N . SER A 1 80 ? 3.715 11.070 -4.054 1.00 24.43 80 SER A N 2
ATOM 3112 C CA . SER A 1 80 ? 4.535 11.780 -3.063 1.00 71.04 80 SER A CA 2
ATOM 3113 C C . SER A 1 80 ? 4.513 11.097 -1.688 1.00 1.15 80 SER A C 2
ATOM 3114 O O . SER A 1 80 ? 4.820 11.739 -0.674 1.00 44.53 80 SER A O 2
ATOM 3122 N N . GLY A 1 81 ? 4.151 9.813 -1.627 1.00 70.12 81 GLY A N 2
ATOM 3123 C CA . GLY A 1 81 ? 4.176 9.039 -0.401 1.00 45.21 81 GLY A CA 2
ATOM 3124 C C . GLY A 1 81 ? 5.610 8.943 0.107 1.00 62.21 81 GLY A C 2
ATOM 3125 O O . GLY A 1 81 ? 6.429 8.242 -0.477 1.00 63.31 81 GLY A O 2
ATOM 3129 N N . LEU A 1 82 ? 5.930 9.654 1.189 1.00 72.01 82 LEU A N 2
ATOM 3130 C CA . LEU A 1 82 ? 7.252 9.653 1.811 1.00 3.15 82 LEU A CA 2
ATOM 3131 C C . LEU A 1 82 ? 7.491 8.335 2.565 1.00 53.54 82 LEU A C 2
ATOM 3132 O O . LEU A 1 82 ? 7.450 8.293 3.794 1.00 73.20 82 LEU A O 2
ATOM 3148 N N . PHE A 1 83 ? 7.713 7.245 1.828 1.00 72.21 83 PHE A N 2
ATOM 3149 C CA . PHE A 1 83 ? 8.046 5.938 2.388 1.00 52.13 83 PHE A CA 2
ATOM 3150 C C . PHE A 1 83 ? 9.421 5.965 3.051 1.00 70.00 83 PHE A C 2
ATOM 3151 O O . PHE A 1 83 ? 10.200 6.904 2.882 1.00 74.42 83 PHE A O 2
ATOM 3168 N N . THR A 1 84 ? 9.754 4.921 3.808 1.00 21.14 84 THR A N 2
ATOM 3169 C CA . THR A 1 84 ? 11.053 4.782 4.454 1.00 14.32 84 THR A CA 2
ATOM 3170 C C . THR A 1 84 ? 11.358 3.286 4.568 1.00 43.43 84 THR A C 2
ATOM 3171 O O . THR A 1 84 ? 10.440 2.463 4.614 1.00 14.44 84 THR A O 2
ATOM 3182 N N . TRP A 1 85 ? 12.636 2.918 4.606 1.00 71.42 85 TRP A N 2
ATOM 3183 C CA . TRP A 1 85 ? 13.068 1.523 4.596 1.00 4.44 85 TRP A CA 2
ATOM 3184 C C . TRP A 1 85 ? 12.511 0.719 5.779 1.00 4.32 85 TRP A C 2
ATOM 3185 O O . TRP A 1 85 ? 12.009 -0.388 5.596 1.00 63.21 85 TRP A O 2
ATOM 3206 N N . ASP A 1 86 ? 12.552 1.288 6.991 1.00 74.20 86 ASP A N 2
ATOM 3207 C CA . ASP A 1 86 ? 12.101 0.646 8.245 1.00 54.23 86 ASP A CA 2
ATOM 3208 C C . ASP A 1 86 ? 10.571 0.516 8.314 1.00 4.12 86 ASP A C 2
ATOM 3209 O O . ASP A 1 86 ? 10.024 0.007 9.293 1.00 30.04 86 ASP A O 2
ATOM 3218 N N . TYR A 1 87 ? 9.872 0.984 7.284 1.00 12.21 87 TYR A N 2
ATOM 3219 C CA . TYR A 1 87 ? 8.426 1.003 7.149 1.00 21.23 87 TYR A CA 2
ATOM 3220 C C . TYR A 1 87 ? 7.993 0.097 5.993 1.00 42.10 87 TYR A C 2
ATOM 3221 O O . TYR A 1 87 ? 7.069 -0.702 6.144 1.00 42.20 87 TYR A O 2
ATOM 3239 N N . LEU A 1 88 ? 8.693 0.163 4.855 1.00 31.41 88 LEU A N 2
ATOM 3240 C CA . LEU A 1 88 ? 8.425 -0.654 3.669 1.00 32.12 88 LEU A CA 2
ATOM 3241 C C . LEU A 1 88 ? 8.428 -2.142 4.026 1.00 41.44 88 LEU A C 2
ATOM 3242 O O . LEU A 1 88 ? 7.494 -2.864 3.671 1.00 24.14 88 LEU A O 2
ATOM 3258 N N . TYR A 1 89 ? 9.461 -2.594 4.737 1.00 32.45 89 TYR A N 2
ATOM 3259 C CA . TYR A 1 89 ? 9.584 -3.981 5.170 1.00 22.05 89 TYR A CA 2
ATOM 3260 C C . TYR A 1 89 ? 8.689 -4.345 6.338 1.00 23.13 89 TYR A C 2
ATOM 3261 O O . TYR A 1 89 ? 8.323 -5.510 6.452 1.00 31.05 89 TYR A O 2
ATOM 3279 N N . GLU A 1 90 ? 8.291 -3.383 7.161 1.00 53.10 90 GLU A N 2
ATOM 3280 C CA . GLU A 1 90 ? 7.344 -3.643 8.230 1.00 72.12 90 GLU A CA 2
ATOM 3281 C C . GLU A 1 90 ? 6.039 -4.114 7.594 1.00 32.44 90 GLU A C 2
ATOM 3282 O O . GLU A 1 90 ? 5.527 -5.197 7.875 1.00 71.01 90 GLU A O 2
ATOM 3294 N N . LEU A 1 91 ? 5.556 -3.317 6.643 1.00 33.24 91 LEU A N 2
ATOM 3295 C CA . LEU A 1 91 ? 4.352 -3.584 5.882 1.00 45.34 91 LEU A CA 2
ATOM 3296 C C . LEU A 1 91 ? 4.467 -4.886 5.092 1.00 24.25 91 LEU A C 2
ATOM 3297 O O . LEU A 1 91 ? 3.472 -5.596 4.982 1.00 70.12 91 LEU A O 2
ATOM 3313 N N . ALA A 1 92 ? 5.668 -5.238 4.610 1.00 11.45 92 ALA A N 2
ATOM 3314 C CA . ALA A 1 92 ? 5.912 -6.498 3.915 1.00 65.14 92 ALA A CA 2
ATOM 3315 C C . ALA A 1 92 ? 5.473 -7.706 4.755 1.00 44.23 92 ALA A C 2
ATOM 3316 O O . ALA A 1 92 ? 4.895 -8.632 4.196 1.00 64.24 92 ALA A O 2
ATOM 3323 N N . THR A 1 93 ? 5.731 -7.716 6.069 1.00 73.13 93 THR A N 2
ATOM 3324 C CA . THR A 1 93 ? 5.384 -8.849 6.926 1.00 65.32 93 THR A CA 2
ATOM 3325 C C . THR A 1 93 ? 4.026 -8.635 7.599 1.00 53.12 93 THR A C 2
ATOM 3326 O O . THR A 1 93 ? 3.251 -9.589 7.707 1.00 10.43 93 THR A O 2
ATOM 3337 N N . ARG A 1 94 ? 3.677 -7.402 7.987 1.00 4.53 94 ARG A N 2
ATOM 3338 C CA . ARG A 1 94 ? 2.420 -7.069 8.671 1.00 21.14 94 ARG A CA 2
ATOM 3339 C C . ARG A 1 94 ? 1.207 -7.131 7.736 1.00 45.41 94 ARG A C 2
ATOM 3340 O O . ARG A 1 94 ? 0.092 -6.820 8.159 1.00 32.35 94 ARG A O 2
ATOM 3361 N N . LYS A 1 95 ? 1.414 -7.455 6.456 1.00 65.22 95 LYS A N 2
ATOM 3362 C CA . LYS A 1 95 ? 0.396 -7.374 5.426 1.00 54.42 95 LYS A CA 2
ATOM 3363 C C . LYS A 1 95 ? -0.871 -8.116 5.811 1.00 34.23 95 LYS A C 2
ATOM 3364 O O . LYS A 1 95 ? -1.942 -7.556 5.621 1.00 42.22 95 LYS A O 2
ATOM 3383 N N . ASP A 1 96 ? -0.776 -9.369 6.244 1.00 25.24 96 ASP A N 2
ATOM 3384 C CA . ASP A 1 96 ? -1.943 -10.241 6.392 1.00 42.54 96 ASP A CA 2
ATOM 3385 C C . ASP A 1 96 ? -2.952 -9.635 7.371 1.00 63.41 96 ASP A C 2
ATOM 3386 O O . ASP A 1 96 ? -4.154 -9.630 7.094 1.00 23.20 96 ASP A O 2
ATOM 3395 N N . GLN A 1 97 ? -2.443 -9.076 8.475 1.00 54.51 97 GLN A N 2
ATOM 3396 C CA . GLN A 1 97 ? -3.184 -8.336 9.486 1.00 22.02 97 GLN A CA 2
ATOM 3397 C C . GLN A 1 97 ? -3.773 -7.063 8.886 1.00 53.31 97 GLN A C 2
ATOM 3398 O O . GLN A 1 97 ? -4.982 -6.861 8.914 1.00 22.30 97 GLN A O 2
ATOM 3412 N N . LEU A 1 98 ? -2.919 -6.191 8.356 1.00 51.14 98 LEU A N 2
ATOM 3413 C CA . LEU A 1 98 ? -3.270 -4.854 7.886 1.00 13.41 98 LEU A CA 2
ATOM 3414 C C . LEU A 1 98 ? -4.266 -4.907 6.739 1.00 10.40 98 LEU A C 2
ATOM 3415 O O . LEU A 1 98 ? -5.171 -4.081 6.637 1.00 22.00 98 LEU A O 2
ATOM 3431 N N . TRP A 1 99 ? -4.091 -5.866 5.841 1.00 11.52 99 TRP A N 2
ATOM 3432 C CA . TRP A 1 99 ? -4.994 -6.079 4.737 1.00 63.44 99 TRP A CA 2
ATOM 3433 C C . TRP A 1 99 ? -6.326 -6.627 5.239 1.00 25.20 99 TRP A C 2
ATOM 3434 O O . TRP A 1 99 ? -7.360 -6.199 4.738 1.00 65.05 99 TRP A O 2
ATOM 3455 N N . ALA A 1 100 ? -6.335 -7.507 6.248 1.00 73.23 100 ALA A N 2
ATOM 3456 C CA . ALA A 1 100 ? -7.585 -7.945 6.856 1.00 45.14 100 ALA A CA 2
ATOM 3457 C C . ALA A 1 100 ? -8.315 -6.755 7.481 1.00 22.10 100 ALA A C 2
ATOM 3458 O O . ALA A 1 100 ? -9.529 -6.636 7.344 1.00 45.13 100 ALA A O 2
ATOM 3465 N N . ASP A 1 101 ? -7.579 -5.894 8.176 1.00 3.20 101 ASP A N 2
ATOM 3466 C CA . ASP A 1 101 ? -8.072 -4.685 8.828 1.00 74.14 101 ASP A CA 2
ATOM 3467 C C . ASP A 1 101 ? -8.688 -3.744 7.790 1.00 30.41 101 ASP A C 2
ATOM 3468 O O . ASP A 1 101 ? -9.788 -3.225 7.975 1.00 44.12 101 ASP A O 2
ATOM 3477 N N . TYR A 1 102 ? -8.008 -3.560 6.656 1.00 61.04 102 TYR A N 2
ATOM 3478 C CA . TYR A 1 102 ? -8.537 -2.787 5.543 1.00 13.30 102 TYR A CA 2
ATOM 3479 C C . TYR A 1 102 ? -9.751 -3.442 4.882 1.00 45.34 102 TYR A C 2
ATOM 3480 O O . TYR A 1 102 ? -10.668 -2.724 4.494 1.00 54.55 102 TYR A O 2
ATOM 3498 N N . LEU A 1 103 ? -9.785 -4.766 4.727 1.00 22.10 103 LEU A N 2
ATOM 3499 C CA . LEU A 1 103 ? -10.930 -5.485 4.186 1.00 54.14 103 LEU A CA 2
ATOM 3500 C C . LEU A 1 103 ? -12.133 -5.414 5.105 1.00 71.33 103 LEU A C 2
ATOM 3501 O O . LEU A 1 103 ? -13.262 -5.453 4.622 1.00 45.14 103 LEU A O 2
ATOM 3517 N N . ALA A 1 104 ? -11.917 -5.390 6.416 1.00 74.23 104 ALA A N 2
ATOM 3518 C CA . ALA A 1 104 ? -12.988 -5.233 7.381 1.00 50.45 104 ALA A CA 2
ATOM 3519 C C . ALA A 1 104 ? -13.624 -3.861 7.181 1.00 4.20 104 ALA A C 2
ATOM 3520 O O . ALA A 1 104 ? -14.828 -3.785 6.951 1.00 54.34 104 ALA A O 2
ATOM 3527 N N . GLU A 1 105 ? -12.813 -2.801 7.144 1.00 10.21 105 GLU A N 2
ATOM 3528 C CA . GLU A 1 105 ? -13.254 -1.455 6.796 1.00 2.50 105 GLU A CA 2
ATOM 3529 C C . GLU A 1 105 ? -14.030 -1.476 5.468 1.00 74.15 105 GLU A C 2
ATOM 3530 O O . GLU A 1 105 ? -15.183 -1.049 5.378 1.00 72.31 105 GLU A O 2
ATOM 3542 N N . LEU A 1 106 ? -13.420 -1.991 4.395 1.00 71.05 106 LEU A N 2
ATOM 3543 C CA . LEU A 1 106 ? -14.026 -1.998 3.067 1.00 41.31 106 LEU A CA 2
ATOM 3544 C C . LEU A 1 106 ? -15.189 -2.983 2.927 1.00 25.44 106 LEU A C 2
ATOM 3545 O O . LEU A 1 106 ? -15.869 -2.938 1.904 1.00 10.51 106 LEU A O 2
ATOM 3561 N N . ALA A 1 107 ? -15.487 -3.818 3.916 1.00 42.13 107 ALA A N 2
ATOM 3562 C CA . ALA A 1 107 ? -16.743 -4.557 3.983 1.00 51.35 107 ALA A CA 2
ATOM 3563 C C . ALA A 1 107 ? -17.787 -3.760 4.778 1.00 74.22 107 ALA A C 2
ATOM 3564 O O . ALA A 1 107 ? -18.953 -3.679 4.386 1.00 63.05 107 ALA A O 2
ATOM 3571 N N . SER A 1 108 ? -17.383 -3.161 5.899 1.00 33.41 108 SER A N 2
ATOM 3572 C CA . SER A 1 108 ? -18.304 -2.696 6.921 1.00 23.30 108 SER A CA 2
ATOM 3573 C C . SER A 1 108 ? -18.709 -1.226 6.752 1.00 42.11 108 SER A C 2
ATOM 3574 O O . SER A 1 108 ? -19.852 -0.876 7.042 1.00 13.54 108 SER A O 2
ATOM 3582 N N . ALA A 1 109 ? -17.826 -0.367 6.235 1.00 43.12 109 ALA A N 2
ATOM 3583 C CA . ALA A 1 109 ? -18.116 1.040 5.955 1.00 64.45 109 ALA A CA 2
ATOM 3584 C C . ALA A 1 109 ? -19.215 1.233 4.894 1.00 14.22 109 ALA A C 2
ATOM 3585 O O . ALA A 1 109 ? -19.685 2.358 4.687 1.00 22.31 109 ALA A O 2
ATOM 3592 N N . GLY A 1 110 ? -19.646 0.175 4.203 1.00 12.10 110 GLY A N 2
ATOM 3593 C CA . GLY A 1 110 ? -20.585 0.247 3.096 1.00 43.31 110 GLY A CA 2
ATOM 3594 C C . GLY A 1 110 ? -19.982 1.005 1.915 1.00 73.34 110 GLY A C 2
ATOM 3595 O O . GLY A 1 110 ? -20.677 1.813 1.304 1.00 71.24 110 GLY A O 2
ATOM 3599 N N . LYS A 1 111 ? -18.691 0.820 1.621 1.00 33.13 111 LYS A N 2
ATOM 3600 C CA . LYS A 1 111 ? -18.047 1.251 0.380 1.00 73.22 111 LYS A CA 2
ATOM 3601 C C . LYS A 1 111 ? -17.545 -0.017 -0.322 1.00 70.11 111 LYS A C 2
ATOM 3602 O O . LYS A 1 111 ? -17.676 -1.119 0.220 1.00 4.42 111 LYS A O 2
ATOM 3621 N N . SER A 1 112 ? -16.919 0.123 -1.487 1.00 63.35 112 SER A N 2
ATOM 3622 C CA . SER A 1 112 ? -16.353 -0.996 -2.236 1.00 22.14 112 SER A CA 2
ATOM 3623 C C . SER A 1 112 ? -15.018 -0.634 -2.874 1.00 11.11 112 SER A C 2
ATOM 3624 O O . SER A 1 112 ? -14.709 0.536 -3.117 1.00 3.20 112 SER A O 2
ATOM 3632 N N . ARG A 1 113 ? -14.211 -1.663 -3.133 1.00 41.14 113 ARG A N 2
ATOM 3633 C CA . ARG A 1 113 ? -12.891 -1.527 -3.741 1.00 74.12 113 ARG A CA 2
ATOM 3634 C C . ARG A 1 113 ? -12.984 -1.066 -5.182 1.00 45.21 113 ARG A C 2
ATOM 3635 O O . ARG A 1 113 ? -12.000 -0.536 -5.687 1.00 73.11 113 ARG A O 2
ATOM 3656 N N . ASP A 1 114 ? -14.119 -1.262 -5.845 1.00 42.45 114 ASP A N 2
ATOM 3657 C CA . ASP A 1 114 ? -14.282 -0.879 -7.248 1.00 65.31 114 ASP A CA 2
ATOM 3658 C C . ASP A 1 114 ? -14.901 0.503 -7.420 1.00 34.24 114 ASP A C 2
ATOM 3659 O O . ASP A 1 114 ? -15.673 0.932 -6.555 1.00 2.32 114 ASP A O 2
ATOM 3668 N N . PRO A 1 115 ? -14.587 1.213 -8.520 1.00 72.02 115 PRO A N 2
ATOM 3669 C CA . PRO A 1 115 ? -15.030 2.585 -8.727 1.00 21.20 115 PRO A CA 2
ATOM 3670 C C . PRO A 1 115 ? -16.537 2.690 -8.945 1.00 11.14 115 PRO A C 2
ATOM 3671 O O . PRO A 1 115 ? -17.127 3.722 -8.614 1.00 53.51 115 PRO A O 2
ATOM 3682 N N . ASP A 1 116 ? -17.182 1.624 -9.416 1.00 10.20 116 ASP A N 2
ATOM 3683 C CA . ASP A 1 116 ? -18.639 1.536 -9.506 1.00 61.45 116 ASP A CA 2
ATOM 3684 C C . ASP A 1 116 ? -19.063 0.078 -9.286 1.00 50.24 116 ASP A C 2
ATOM 3685 O O . ASP A 1 116 ? -19.432 -0.648 -10.210 1.00 14.31 116 ASP A O 2
ATOM 3694 N N . GLU A 1 117 ? -18.859 -0.413 -8.062 1.00 72.24 117 GLU A N 2
ATOM 3695 C CA . GLU A 1 117 ? -19.144 -1.795 -7.668 1.00 45.34 117 GLU A CA 2
ATOM 3696 C C . GLU A 1 117 ? -20.660 -1.997 -7.490 1.00 63.03 117 GLU A C 2
ATOM 3697 O O . GLU A 1 117 ? -21.385 -1.028 -7.257 1.00 61.02 117 GLU A O 2
ATOM 3709 N N . SER A 1 118 ? -21.160 -3.234 -7.542 1.00 21.20 118 SER A N 2
ATOM 3710 C CA . SER A 1 118 ? -22.593 -3.541 -7.501 1.00 42.11 118 SER A CA 2
ATOM 3711 C C . SER A 1 118 ? -23.092 -3.592 -6.043 1.00 42.45 118 SER A C 2
ATOM 3712 O O . SER A 1 118 ? -23.768 -4.536 -5.609 1.00 45.52 118 SER A O 2
ATOM 3720 N N . VAL A 1 119 ? -22.759 -2.570 -5.251 1.00 70.45 119 VAL A N 2
ATOM 3721 C CA . VAL A 1 119 ? -23.034 -2.508 -3.819 1.00 23.20 119 VAL A CA 2
ATOM 3722 C C . VAL A 1 119 ? -23.426 -1.070 -3.453 1.00 12.34 119 VAL A C 2
ATOM 3723 O O . VAL A 1 119 ? -22.776 -0.422 -2.630 1.00 31.23 119 VAL A O 2
ATOM 3736 N N . VAL A 1 120 ? -24.488 -0.542 -4.064 1.00 50.42 120 VAL A N 2
ATOM 3737 C CA . VAL A 1 120 ? -25.028 0.767 -3.700 1.00 22.21 120 VAL A CA 2
ATOM 3738 C C . VAL A 1 120 ? -25.914 0.550 -2.472 1.00 4.40 120 VAL A C 2
ATOM 3739 O O . VAL A 1 120 ? -27.132 0.397 -2.571 1.00 23.04 120 VAL A O 2
ATOM 3752 N N . LYS A 1 121 ? -25.284 0.473 -1.301 1.00 43.25 121 LYS A N 2
ATOM 3753 C CA . LYS A 1 121 ? -25.911 0.230 -0.007 1.00 53.41 121 LYS A CA 2
ATOM 3754 C C . LYS A 1 121 ? -25.239 1.139 1.017 1.00 30.12 121 LYS A C 2
ATOM 3755 O O . LYS A 1 121 ? -24.132 1.620 0.770 1.00 12.14 121 LYS A O 2
ATOM 3774 N N . LEU A 1 122 ? -25.884 1.390 2.155 1.00 74.44 122 LEU A N 2
ATOM 3775 C CA . LEU A 1 122 ? -25.310 2.075 3.315 1.00 62.13 122 LEU A CA 2
ATOM 3776 C C . LEU A 1 122 ? -26.111 1.680 4.554 1.00 50.53 122 LEU A C 2
ATOM 3777 O O . LEU A 1 122 ? -27.322 1.447 4.453 1.00 54.12 122 LEU A O 2
ATOM 3793 N N . MET A 1 123 ? -25.455 1.551 5.707 1.00 53.31 123 MET A N 2
ATOM 3794 C CA . MET A 1 123 ? -26.110 1.217 6.975 1.00 5.24 123 MET A CA 2
ATOM 3795 C C . MET A 1 123 ? -25.260 1.597 8.194 1.00 4.31 123 MET A C 2
ATOM 3796 O O . MET A 1 123 ? -25.811 1.860 9.267 1.00 70.02 123 MET A O 2
ATOM 3810 N N . LEU A 1 124 ? -23.935 1.616 8.048 1.00 44.25 124 LEU A N 2
ATOM 3811 C CA . LEU A 1 124 ? -22.990 2.139 9.026 1.00 24.04 124 LEU A CA 2
ATOM 3812 C C . LEU A 1 124 ? -22.703 3.567 8.644 1.00 61.43 124 LEU A C 2
ATOM 3813 O O . LEU A 1 124 ? -22.701 4.445 9.527 1.00 1.10 124 LEU A O 2
ATOM 3829 N N . GLY A 1 1 ? 21.223 0.256 12.036 1.00 55.41 1 GLY A N 3
ATOM 3830 C CA . GLY A 1 1 ? 20.555 -0.804 11.277 1.00 54.10 1 GLY A CA 3
ATOM 3831 C C . GLY A 1 1 ? 19.287 -0.265 10.637 1.00 74.34 1 GLY A C 3
ATOM 3832 O O . GLY A 1 1 ? 18.525 0.456 11.283 1.00 72.21 1 GLY A O 3
ATOM 3836 N N . MET A 1 2 ? 19.041 -0.643 9.382 1.00 21.43 2 MET A N 3
ATOM 3837 C CA . MET A 1 2 ? 17.804 -0.420 8.647 1.00 71.22 2 MET A CA 3
ATOM 3838 C C . MET A 1 2 ? 17.445 -1.726 7.942 1.00 1.51 2 MET A C 3
ATOM 3839 O O . MET A 1 2 ? 18.267 -2.642 7.841 1.00 21.03 2 MET A O 3
ATOM 3853 N N . ARG A 1 3 ? 16.221 -1.807 7.435 1.00 51.54 3 ARG A N 3
ATOM 3854 C CA . ARG A 1 3 ? 15.715 -2.893 6.613 1.00 65.11 3 ARG A CA 3
ATOM 3855 C C . ARG A 1 3 ? 15.700 -2.360 5.187 1.00 11.14 3 ARG A C 3
ATOM 3856 O O . ARG A 1 3 ? 14.649 -2.092 4.625 1.00 53.40 3 ARG A O 3
ATOM 3877 N N . ILE A 1 4 ? 16.873 -2.133 4.602 1.00 14.21 4 ILE A N 3
ATOM 3878 C CA . ILE A 1 4 ? 16.959 -1.720 3.205 1.00 62.02 4 ILE A CA 3
ATOM 3879 C C . ILE A 1 4 ? 16.669 -2.984 2.375 1.00 24.01 4 ILE A C 3
ATOM 3880 O O . ILE A 1 4 ? 17.175 -4.059 2.716 1.00 3.53 4 ILE A O 3
ATOM 3896 N N . PRO A 1 5 ? 15.851 -2.925 1.318 1.00 54.21 5 PRO A N 3
ATOM 3897 C CA . PRO A 1 5 ? 15.643 -4.054 0.421 1.00 11.55 5 PRO A CA 3
ATOM 3898 C C . PRO A 1 5 ? 16.858 -4.317 -0.462 1.00 34.34 5 PRO A C 3
ATOM 3899 O O . PRO A 1 5 ? 17.759 -3.486 -0.579 1.00 33.13 5 PRO A O 3
ATOM 3910 N N . SER A 1 6 ? 16.854 -5.474 -1.120 1.00 10.12 6 SER A N 3
ATOM 3911 C CA . SER A 1 6 ? 17.785 -5.810 -2.184 1.00 54.41 6 SER A CA 3
ATOM 3912 C C . SER A 1 6 ? 17.072 -6.379 -3.413 1.00 74.03 6 SER A C 3
ATOM 3913 O O . SER A 1 6 ? 17.728 -6.589 -4.432 1.00 65.43 6 SER A O 3
ATOM 3921 N N . ALA A 1 7 ? 15.756 -6.612 -3.363 1.00 54.50 7 ALA A N 3
ATOM 3922 C CA . ALA A 1 7 ? 15.001 -7.178 -4.469 1.00 42.44 7 ALA A CA 3
ATOM 3923 C C . ALA A 1 7 ? 13.757 -6.340 -4.683 1.00 24.25 7 ALA A C 3
ATOM 3924 O O . ALA A 1 7 ? 12.654 -6.779 -4.363 1.00 50.12 7 ALA A O 3
ATOM 3931 N N . ILE A 1 8 ? 13.934 -5.108 -5.156 1.00 43.41 8 ILE A N 3
ATOM 3932 C CA . ILE A 1 8 ? 12.804 -4.312 -5.598 1.00 72.12 8 ILE A CA 3
ATOM 3933 C C . ILE A 1 8 ? 12.326 -4.902 -6.921 1.00 45.43 8 ILE A C 3
ATOM 3934 O O . ILE A 1 8 ? 12.953 -4.678 -7.968 1.00 42.41 8 ILE A O 3
ATOM 3950 N N . GLN A 1 9 ? 11.236 -5.659 -6.853 1.00 72.11 9 GLN A N 3
ATOM 3951 C CA . GLN A 1 9 ? 10.581 -6.285 -7.981 1.00 64.34 9 GLN A CA 3
ATOM 3952 C C . GLN A 1 9 ? 9.163 -5.751 -8.059 1.00 25.05 9 GLN A C 3
ATOM 3953 O O . GLN A 1 9 ? 8.371 -5.996 -7.153 1.00 12.15 9 GLN A O 3
ATOM 3967 N N . LEU A 1 10 ? 8.864 -5.026 -9.141 1.00 31.34 10 LEU A N 3
ATOM 3968 C CA . LEU A 1 10 ? 7.548 -4.436 -9.375 1.00 51.11 10 LEU A CA 3
ATOM 3969 C C . LEU A 1 10 ? 6.600 -5.364 -10.134 1.00 12.35 10 LEU A C 3
ATOM 3970 O O . LEU A 1 10 ? 5.424 -5.006 -10.275 1.00 14.13 10 LEU A O 3
ATOM 3986 N N . HIS A 1 11 ? 7.100 -6.477 -10.669 1.00 32.32 11 HIS A N 3
ATOM 3987 C CA . HIS A 1 11 ? 6.363 -7.460 -11.448 1.00 74.12 11 HIS A CA 3
ATOM 3988 C C . HIS A 1 11 ? 5.459 -6.760 -12.463 1.00 14.43 11 HIS A C 3
ATOM 3989 O O . HIS A 1 11 ? 4.238 -6.759 -12.288 1.00 52.53 11 HIS A O 3
ATOM 4003 N N . LYS A 1 12 ? 6.017 -6.151 -13.516 1.00 45.51 12 LYS A N 3
ATOM 4004 C CA . LYS A 1 12 ? 5.223 -5.499 -14.565 1.00 41.31 12 LYS A CA 3
ATOM 4005 C C . LYS A 1 12 ? 4.141 -6.446 -15.106 1.00 34.13 12 LYS A C 3
ATOM 4006 O O . LYS A 1 12 ? 3.087 -5.964 -15.523 1.00 34.24 12 LYS A O 3
ATOM 4025 N N . ALA A 1 13 ? 4.371 -7.762 -15.035 1.00 22.02 13 ALA A N 3
ATOM 4026 C CA . ALA A 1 13 ? 3.415 -8.837 -15.239 1.00 74.40 13 ALA A CA 3
ATOM 4027 C C . ALA A 1 13 ? 2.081 -8.601 -14.514 1.00 61.21 13 ALA A C 3
ATOM 4028 O O . ALA A 1 13 ? 1.050 -8.475 -15.174 1.00 13.23 13 ALA A O 3
ATOM 4035 N N . SER A 1 14 ? 2.095 -8.556 -13.178 1.00 32.04 14 SER A N 3
ATOM 4036 C CA . SER A 1 14 ? 0.901 -8.645 -12.326 1.00 70.14 14 SER A CA 3
ATOM 4037 C C . SER A 1 14 ? 0.821 -7.532 -11.260 1.00 4.15 14 SER A C 3
ATOM 4038 O O . SER A 1 14 ? -0.022 -7.567 -10.368 1.00 12.52 14 SER A O 3
ATOM 4046 N N . LYS A 1 15 ? 1.660 -6.498 -11.383 1.00 61.24 15 LYS A N 3
ATOM 4047 C CA . LYS A 1 15 ? 1.728 -5.276 -10.571 1.00 30.15 15 LYS A CA 3
ATOM 4048 C C . LYS A 1 15 ? 1.913 -5.594 -9.088 1.00 2.43 15 LYS A C 3
ATOM 4049 O O . LYS A 1 15 ? 1.299 -4.979 -8.212 1.00 41.23 15 LYS A O 3
ATOM 4068 N N . THR A 1 16 ? 2.791 -6.541 -8.791 1.00 41.12 16 THR A N 3
ATOM 4069 C CA . THR A 1 16 ? 3.004 -7.042 -7.440 1.00 51.21 16 THR A CA 3
ATOM 4070 C C . THR A 1 16 ? 4.333 -6.480 -6.944 1.00 71.14 16 THR A C 3
ATOM 4071 O O . THR A 1 16 ? 5.322 -6.520 -7.673 1.00 74.11 16 THR A O 3
ATOM 4082 N N . LEU A 1 17 ? 4.357 -5.804 -5.796 1.00 34.24 17 LEU A N 3
ATOM 4083 C CA . LEU A 1 17 ? 5.596 -5.342 -5.174 1.00 72.34 17 LEU A CA 3
ATOM 4084 C C . LEU A 1 17 ? 6.106 -6.458 -4.268 1.00 54.44 17 LEU A C 3
ATOM 4085 O O . LEU A 1 17 ? 5.510 -6.722 -3.224 1.00 25.14 17 LEU A O 3
ATOM 4101 N N . THR A 1 18 ? 7.194 -7.111 -4.667 1.00 30.25 18 THR A N 3
ATOM 4102 C CA . THR A 1 18 ? 7.803 -8.152 -3.849 1.00 13.31 18 THR A CA 3
ATOM 4103 C C . THR A 1 18 ? 8.860 -7.482 -2.968 1.00 14.33 18 THR A C 3
ATOM 4104 O O . THR A 1 18 ? 9.680 -6.699 -3.457 1.00 22.33 18 THR A O 3
ATOM 4115 N N . LEU A 1 19 ? 8.815 -7.757 -1.663 1.00 31.33 19 LEU A N 3
ATOM 4116 C CA . LEU A 1 19 ? 9.712 -7.231 -0.647 1.00 64.13 19 LEU A CA 3
ATOM 4117 C C . LEU A 1 19 ? 10.247 -8.405 0.161 1.00 2.45 19 LEU A C 3
ATOM 4118 O O . LEU A 1 19 ? 9.500 -9.051 0.899 1.00 25.44 19 LEU A O 3
ATOM 4134 N N . ARG A 1 20 ? 11.544 -8.694 0.035 1.00 44.52 20 ARG A N 3
ATOM 4135 C CA . ARG A 1 20 ? 12.169 -9.789 0.771 1.00 25.02 20 ARG A CA 3
ATOM 4136 C C . ARG A 1 20 ? 12.459 -9.322 2.191 1.00 65.23 20 ARG A C 3
ATOM 4137 O O . ARG A 1 20 ? 13.513 -8.710 2.392 1.00 54.21 20 ARG A O 3
ATOM 4158 N N . TYR A 1 21 ? 11.531 -9.462 3.140 1.00 14.13 21 TYR A N 3
ATOM 4159 C CA . TYR A 1 21 ? 11.790 -9.063 4.516 1.00 63.24 21 TYR A CA 3
ATOM 4160 C C . TYR A 1 21 ? 12.856 -9.978 5.108 1.00 33.43 21 TYR A C 3
ATOM 4161 O O . TYR A 1 21 ? 12.520 -11.036 5.628 1.00 12.33 21 TYR A O 3
ATOM 4179 N N . GLY A 1 22 ? 14.119 -9.554 5.110 1.00 30.22 22 GLY A N 3
ATOM 4180 C CA . GLY A 1 22 ? 15.185 -10.231 5.831 1.00 73.40 22 GLY A CA 3
ATOM 4181 C C . GLY A 1 22 ? 15.580 -11.519 5.132 1.00 5.45 22 GLY A C 3
ATOM 4182 O O . GLY A 1 22 ? 16.573 -11.562 4.399 1.00 5.32 22 GLY A O 3
ATOM 4186 N N . GLU A 1 23 ? 14.824 -12.569 5.417 1.00 23.03 23 GLU A N 3
ATOM 4187 C CA . GLU A 1 23 ? 14.917 -13.909 4.865 1.00 22.44 23 GLU A CA 3
ATOM 4188 C C . GLU A 1 23 ? 13.520 -14.442 4.489 1.00 53.12 23 GLU A C 3
ATOM 4189 O O . GLU A 1 23 ? 13.416 -15.491 3.850 1.00 33.04 23 GLU A O 3
ATOM 4201 N N . ASP A 1 24 ? 12.453 -13.711 4.828 1.00 45.14 24 ASP A N 3
ATOM 4202 C CA . ASP A 1 24 ? 11.067 -13.904 4.396 1.00 1.34 24 ASP A CA 3
ATOM 4203 C C . ASP A 1 24 ? 10.929 -13.232 3.024 1.00 23.35 24 ASP A C 3
ATOM 4204 O O . ASP A 1 24 ? 11.757 -12.392 2.655 1.00 10.33 24 ASP A O 3
ATOM 4213 N N . SER A 1 25 ? 9.864 -13.496 2.267 1.00 50.50 25 SER A N 3
ATOM 4214 C CA . SER A 1 25 ? 9.537 -12.741 1.088 1.00 10.21 25 SER A CA 3
ATOM 4215 C C . SER A 1 25 ? 8.029 -12.614 0.945 1.00 24.35 25 SER A C 3
ATOM 4216 O O . SER A 1 25 ? 7.334 -13.614 0.785 1.00 32.05 25 SER A O 3
ATOM 4224 N N . TYR A 1 26 ? 7.546 -11.376 0.959 1.00 32.43 26 TYR A N 3
ATOM 4225 C CA . TYR A 1 26 ? 6.137 -11.048 0.831 1.00 13.24 26 TYR A CA 3
ATOM 4226 C C . TYR A 1 26 ? 5.930 -10.356 -0.513 1.00 72.02 26 TYR A C 3
ATOM 4227 O O . TYR A 1 26 ? 6.791 -9.592 -0.950 1.00 31.02 26 TYR A O 3
ATOM 4245 N N . ASP A 1 27 ? 4.787 -10.589 -1.153 1.00 30.42 27 ASP A N 3
ATOM 4246 C CA . ASP A 1 27 ? 4.465 -10.140 -2.505 1.00 14.25 27 ASP A CA 3
ATOM 4247 C C . ASP A 1 27 ? 3.133 -9.395 -2.454 1.00 23.03 27 ASP A C 3
ATOM 4248 O O . ASP A 1 27 ? 2.059 -9.990 -2.408 1.00 11.52 27 ASP A O 3
ATOM 4257 N N . LEU A 1 28 ? 3.192 -8.074 -2.302 1.00 41.53 28 LEU A N 3
ATOM 4258 C CA . LEU A 1 28 ? 2.012 -7.276 -1.989 1.00 4.45 28 LEU A CA 3
ATOM 4259 C C . LEU A 1 28 ? 1.357 -6.763 -3.278 1.00 1.55 28 LEU A C 3
ATOM 4260 O O . LEU A 1 28 ? 2.071 -6.423 -4.228 1.00 30.02 28 LEU A O 3
ATOM 4276 N N . PRO A 1 29 ? 0.019 -6.653 -3.342 1.00 4.34 29 PRO A N 3
ATOM 4277 C CA . PRO A 1 29 ? -0.649 -6.110 -4.518 1.00 3.51 29 PRO A CA 3
ATOM 4278 C C . PRO A 1 29 ? -0.495 -4.586 -4.572 1.00 33.44 29 PRO A C 3
ATOM 4279 O O . PRO A 1 29 ? -0.400 -3.921 -3.535 1.00 45.25 29 PRO A O 3
ATOM 4290 N N . ALA A 1 30 ? -0.577 -4.016 -5.778 1.00 53.23 30 ALA A N 3
ATOM 4291 C CA . ALA A 1 30 ? -0.490 -2.572 -5.979 1.00 13.21 30 ALA A CA 3
ATOM 4292 C C . ALA A 1 30 ? -1.550 -1.826 -5.166 1.00 54.34 30 ALA A C 3
ATOM 4293 O O . ALA A 1 30 ? -1.249 -0.802 -4.546 1.00 53.24 30 ALA A O 3
ATOM 4300 N N . GLU A 1 31 ? -2.784 -2.342 -5.143 1.00 53.32 31 GLU A N 3
ATOM 4301 C CA . GLU A 1 31 ? -3.865 -1.694 -4.416 1.00 70.15 31 GLU A CA 3
ATOM 4302 C C . GLU A 1 31 ? -3.602 -1.638 -2.914 1.00 74.31 31 GLU A C 3
ATOM 4303 O O . GLU A 1 31 ? -3.978 -0.652 -2.288 1.00 2.43 31 GLU A O 3
ATOM 4315 N N . PHE A 1 32 ? -2.920 -2.634 -2.330 1.00 74.03 32 PHE A N 3
ATOM 4316 C CA . PHE A 1 32 ? -2.634 -2.616 -0.899 1.00 30.01 32 PHE A CA 3
ATOM 4317 C C . PHE A 1 32 ? -1.826 -1.367 -0.542 1.00 43.25 32 PHE A C 3
ATOM 4318 O O . PHE A 1 32 ? -2.230 -0.604 0.339 1.00 61.03 32 PHE A O 3
ATOM 4335 N N . LEU A 1 33 ? -0.704 -1.121 -1.227 1.00 24.33 33 LEU A N 3
ATOM 4336 C CA . LEU A 1 33 ? 0.110 0.063 -0.943 1.00 44.21 33 LEU A CA 3
ATOM 4337 C C . LEU A 1 33 ? -0.660 1.344 -1.266 1.00 52.21 33 LEU A C 3
ATOM 4338 O O . LEU A 1 33 ? -0.548 2.323 -0.533 1.00 4.22 33 LEU A O 3
ATOM 4354 N N . ARG A 1 34 ? -1.485 1.351 -2.321 1.00 54.51 34 ARG A N 3
ATOM 4355 C CA . ARG A 1 34 ? -2.277 2.530 -2.676 1.00 13.54 34 ARG A CA 3
ATOM 4356 C C . ARG A 1 34 ? -3.302 2.912 -1.601 1.00 73.35 34 ARG A C 3
ATOM 4357 O O . ARG A 1 34 ? -3.825 4.027 -1.660 1.00 73.42 34 ARG A O 3
ATOM 4378 N N . VAL A 1 35 ? -3.637 2.032 -0.656 1.00 71.23 35 VAL A N 3
ATOM 4379 C CA . VAL A 1 35 ? -4.592 2.375 0.386 1.00 2.24 35 VAL A CA 3
ATOM 4380 C C . VAL A 1 35 ? -3.893 2.700 1.702 1.00 71.12 35 VAL A C 3
ATOM 4381 O O . VAL A 1 35 ? -4.402 3.565 2.401 1.00 63.11 35 VAL A O 3
ATOM 4394 N N . HIS A 1 36 ? -2.703 2.165 2.004 1.00 1.12 36 HIS A N 3
ATOM 4395 C CA . HIS A 1 36 ? -1.864 2.660 3.104 1.00 13.31 36 HIS A CA 3
ATOM 4396 C C . HIS A 1 36 ? -0.827 3.632 2.511 1.00 23.11 36 HIS A C 3
ATOM 4397 O O . HIS A 1 36 ? 0.382 3.380 2.525 1.00 65.35 36 HIS A O 3
ATOM 4411 N N . SER A 1 37 ? -1.296 4.752 1.964 1.00 41.15 37 SER A N 3
ATOM 4412 C CA . SER A 1 37 ? -0.499 5.747 1.271 1.00 73.31 37 SER A CA 3
ATOM 4413 C C . SER A 1 37 ? -0.487 7.027 2.113 1.00 5.50 37 SER A C 3
ATOM 4414 O O . SER A 1 37 ? -1.357 7.883 1.921 1.00 41.33 37 SER A O 3
ATOM 4422 N N . PRO A 1 38 ? 0.410 7.164 3.099 1.00 45.12 38 PRO A N 3
ATOM 4423 C CA . PRO A 1 38 ? 0.545 8.380 3.870 1.00 73.13 38 PRO A CA 3
ATOM 4424 C C . PRO A 1 38 ? 1.122 9.452 2.951 1.00 65.05 38 PRO A C 3
ATOM 4425 O O . PRO A 1 38 ? 2.188 9.259 2.348 1.00 11.14 38 PRO A O 3
ATOM 4436 N N . SER A 1 39 ? 0.433 10.584 2.829 1.00 71.04 39 SER A N 3
ATOM 4437 C CA . SER A 1 39 ? 1.081 11.833 2.480 1.00 74.03 39 SER A CA 3
ATOM 4438 C C . SER A 1 39 ? 2.169 12.031 3.529 1.00 12.12 39 SER A C 3
ATOM 4439 O O . SER A 1 39 ? 1.885 11.953 4.727 1.00 34.24 39 SER A O 3
ATOM 4447 N N . ALA A 1 40 ? 3.408 12.233 3.100 1.00 42.41 40 ALA A N 3
ATOM 4448 C CA . ALA A 1 40 ? 4.522 12.448 4.010 1.00 70.12 40 ALA A CA 3
ATOM 4449 C C . ALA A 1 40 ? 4.718 13.944 4.278 1.00 32.24 40 ALA A C 3
ATOM 4450 O O . ALA A 1 40 ? 5.677 14.326 4.957 1.00 53.22 40 ALA A O 3
ATOM 4457 N N . GLU A 1 41 ? 3.826 14.802 3.777 1.00 63.12 41 GLU A N 3
ATOM 4458 C CA . GLU A 1 41 ? 3.868 16.249 3.960 1.00 33.13 41 GLU A CA 3
ATOM 4459 C C . GLU A 1 41 ? 3.183 16.713 5.250 1.00 52.25 41 GLU A C 3
ATOM 4460 O O . GLU A 1 41 ? 3.000 17.909 5.484 1.00 73.21 41 GLU A O 3
ATOM 4472 N N . VAL A 1 42 ? 2.901 15.763 6.129 1.00 31.22 42 VAL A N 3
ATOM 4473 C CA . VAL A 1 42 ? 2.053 15.933 7.301 1.00 5.43 42 VAL A CA 3
ATOM 4474 C C . VAL A 1 42 ? 2.951 16.346 8.458 1.00 13.40 42 VAL A C 3
ATOM 4475 O O . VAL A 1 42 ? 2.983 17.524 8.804 1.00 14.33 42 VAL A O 3
ATOM 4488 N N . GLN A 1 43 ? 3.756 15.417 8.984 1.00 11.23 43 GLN A N 3
ATOM 4489 C CA . GLN A 1 43 ? 4.806 15.703 9.958 1.00 24.20 43 GLN A CA 3
ATOM 4490 C C . GLN A 1 43 ? 4.199 16.396 11.187 1.00 70.35 43 GLN A C 3
ATOM 4491 O O . GLN A 1 43 ? 4.635 17.476 11.603 1.00 12.44 43 GLN A O 3
ATOM 4505 N N . GLY A 1 44 ? 3.158 15.778 11.753 1.00 54.53 44 GLY A N 3
ATOM 4506 C CA . GLY A 1 44 ? 2.500 16.324 12.927 1.00 33.11 44 GLY A CA 3
ATOM 4507 C C . GLY A 1 44 ? 1.330 15.537 13.517 1.00 32.11 44 GLY A C 3
ATOM 4508 O O . GLY A 1 44 ? 0.927 15.890 14.625 1.00 70.13 44 GLY A O 3
ATOM 4512 N N . HIS A 1 45 ? 0.769 14.530 12.844 1.00 63.05 45 HIS A N 3
ATOM 4513 C CA . HIS A 1 45 ? -0.221 13.551 13.339 1.00 74.34 45 HIS A CA 3
ATOM 4514 C C . HIS A 1 45 ? -0.636 12.654 12.162 1.00 43.25 45 HIS A C 3
ATOM 4515 O O . HIS A 1 45 ? -0.069 12.784 11.077 1.00 71.15 45 HIS A O 3
ATOM 4529 N N . GLY A 1 46 ? -1.630 11.781 12.344 1.00 65.23 46 GLY A N 3
ATOM 4530 C CA . GLY A 1 46 ? -2.413 11.178 11.268 1.00 21.01 46 GLY A CA 3
ATOM 4531 C C . GLY A 1 46 ? -3.888 11.565 11.453 1.00 22.10 46 GLY A C 3
ATOM 4532 O O . GLY A 1 46 ? -4.278 12.051 12.519 1.00 41.55 46 GLY A O 3
ATOM 4536 N N . ASN A 1 47 ? -4.715 11.401 10.421 1.00 72.15 47 ASN A N 3
ATOM 4537 C CA . ASN A 1 47 ? -6.135 11.765 10.371 1.00 54.12 47 ASN A CA 3
ATOM 4538 C C . ASN A 1 47 ? -6.890 10.706 9.565 1.00 44.15 47 ASN A C 3
ATOM 4539 O O . ASN A 1 47 ? -6.253 10.072 8.722 1.00 52.32 47 ASN A O 3
ATOM 4550 N N . PRO A 1 48 ? -8.203 10.515 9.774 1.00 31.31 48 PRO A N 3
ATOM 4551 C CA . PRO A 1 48 ? -8.937 9.427 9.156 1.00 4.14 48 PRO A CA 3
ATOM 4552 C C . PRO A 1 48 ? -9.091 9.690 7.664 1.00 1.43 48 PRO A C 3
ATOM 4553 O O . PRO A 1 48 ? -9.771 10.649 7.269 1.00 54.42 48 PRO A O 3
ATOM 4564 N N . VAL A 1 49 ? -8.472 8.839 6.853 1.00 64.42 49 VAL A N 3
ATOM 4565 C CA . VAL A 1 49 ? -8.385 8.948 5.412 1.00 71.44 49 VAL A CA 3
ATOM 4566 C C . VAL A 1 49 ? -8.796 7.621 4.791 1.00 45.34 49 VAL A C 3
ATOM 4567 O O . VAL A 1 49 ? -8.498 6.557 5.332 1.00 54.23 49 VAL A O 3
ATOM 4580 N N . LEU A 1 50 ? -9.451 7.688 3.633 1.00 14.34 50 LEU A N 3
ATOM 4581 C CA . LEU A 1 50 ? -10.046 6.569 2.947 1.00 72.43 50 LEU A CA 3
ATOM 4582 C C . LEU A 1 50 ? -9.627 6.614 1.476 1.00 11.32 50 LEU A C 3
ATOM 4583 O O . LEU A 1 50 ? -9.420 7.695 0.915 1.00 71.43 50 LEU A O 3
ATOM 4599 N N . GLN A 1 51 ? -9.485 5.442 0.858 1.00 31.34 51 GLN A N 3
ATOM 4600 C CA . GLN A 1 51 ? -8.825 5.254 -0.430 1.00 42.51 51 GLN A CA 3
ATOM 4601 C C . GLN A 1 51 ? -9.617 4.275 -1.307 1.00 65.25 51 GLN A C 3
ATOM 4602 O O . GLN A 1 51 ? -9.110 3.265 -1.802 1.00 52.35 51 GLN A O 3
ATOM 4616 N N . TYR A 1 52 ? -10.901 4.570 -1.463 1.00 42.44 52 TYR A N 3
ATOM 4617 C CA . TYR A 1 52 ? -11.825 3.842 -2.322 1.00 52.13 52 TYR A CA 3
ATOM 4618 C C . TYR A 1 52 ? -11.566 4.154 -3.800 1.00 11.23 52 TYR A C 3
ATOM 4619 O O . TYR A 1 52 ? -10.679 4.940 -4.145 1.00 21.31 52 TYR A O 3
ATOM 4637 N N . GLY A 1 53 ? -12.374 3.555 -4.671 1.00 61.42 53 GLY A N 3
ATOM 4638 C CA . GLY A 1 53 ? -12.310 3.654 -6.122 1.00 31.23 53 GLY A CA 3
ATOM 4639 C C . GLY A 1 53 ? -11.025 3.082 -6.722 1.00 54.51 53 GLY A C 3
ATOM 4640 O O . GLY A 1 53 ? -10.779 3.301 -7.905 1.00 70.44 53 GLY A O 3
ATOM 4644 N N . LYS A 1 54 ? -10.179 2.406 -5.936 1.00 65.15 54 LYS A N 3
ATOM 4645 C CA . LYS A 1 54 ? -8.822 1.973 -6.273 1.00 73.24 54 LYS A CA 3
ATOM 4646 C C . LYS A 1 54 ? -8.758 0.446 -6.111 1.00 43.35 54 LYS A C 3
ATOM 4647 O O . LYS A 1 54 ? -7.838 -0.067 -5.479 1.00 5.51 54 LYS A O 3
ATOM 4666 N N . LEU A 1 55 ? -9.740 -0.293 -6.633 1.00 50.11 55 LEU A N 3
ATOM 4667 C CA . LEU A 1 55 ? -9.690 -1.752 -6.745 1.00 53.52 55 LEU A CA 3
ATOM 4668 C C . LEU A 1 55 ? -8.688 -2.165 -7.816 1.00 41.35 55 LEU A C 3
ATOM 4669 O O . LEU A 1 55 ? -7.934 -3.115 -7.632 1.00 42.31 55 LEU A O 3
ATOM 4685 N N . ASN A 1 56 ? -8.684 -1.459 -8.947 1.00 14.11 56 ASN A N 3
ATOM 4686 C CA . ASN A 1 56 ? -8.007 -1.897 -10.163 1.00 51.53 56 ASN A CA 3
ATOM 4687 C C . ASN A 1 56 ? -6.755 -1.067 -10.439 1.00 33.14 56 ASN A C 3
ATOM 4688 O O . ASN A 1 56 ? -6.206 -1.145 -11.537 1.00 52.45 56 ASN A O 3
ATOM 4699 N N . VAL A 1 57 ? -6.304 -0.276 -9.458 1.00 30.42 57 VAL A N 3
ATOM 4700 C CA . VAL A 1 57 ? -5.066 0.487 -9.530 1.00 62.21 57 VAL A CA 3
ATOM 4701 C C . VAL A 1 57 ? -3.899 -0.422 -9.874 1.00 54.21 57 VAL A C 3
ATOM 4702 O O . VAL A 1 57 ? -3.719 -1.484 -9.277 1.00 23.44 57 VAL A O 3
ATOM 4715 N N . GLY A 1 58 ? -3.035 0.072 -10.755 1.00 44.35 58 GLY A N 3
ATOM 4716 C CA . GLY A 1 58 ? -1.788 -0.576 -11.051 1.00 11.40 58 GLY A CA 3
ATOM 4717 C C . GLY A 1 58 ? -0.600 0.300 -10.693 1.00 54.14 58 GLY A C 3
ATOM 4718 O O . GLY A 1 58 ? -0.581 1.500 -10.983 1.00 42.55 58 GLY A O 3
ATOM 4722 N N . LEU A 1 59 ? 0.422 -0.341 -10.127 1.00 3.23 59 LEU A N 3
ATOM 4723 C CA . LEU A 1 59 ? 1.774 0.194 -10.039 1.00 13.31 59 LEU A CA 3
ATOM 4724 C C . LEU A 1 59 ? 2.308 0.422 -11.444 1.00 34.30 59 LEU A C 3
ATOM 4725 O O . LEU A 1 59 ? 2.094 -0.406 -12.330 1.00 64.11 59 LEU A O 3
ATOM 4741 N N . VAL A 1 60 ? 3.083 1.486 -11.605 1.00 51.11 60 VAL A N 3
ATOM 4742 C CA . VAL A 1 60 ? 3.661 1.888 -12.879 1.00 5.50 60 VAL A CA 3
ATOM 4743 C C . VAL A 1 60 ? 5.187 1.787 -12.828 1.00 51.41 60 VAL A C 3
ATOM 4744 O O . VAL A 1 60 ? 5.798 1.282 -13.779 1.00 63.24 60 VAL A O 3
ATOM 4757 N N . GLY A 1 61 ? 5.786 2.186 -11.707 1.00 31.42 61 GLY A N 3
ATOM 4758 C CA . GLY A 1 61 ? 7.226 2.208 -11.485 1.00 65.45 61 GLY A CA 3
ATOM 4759 C C . GLY A 1 61 ? 7.514 2.734 -10.089 1.00 51.41 61 GLY A C 3
ATOM 4760 O O . GLY A 1 61 ? 6.581 3.174 -9.420 1.00 21.42 61 GLY A O 3
ATOM 4764 N N . VAL A 1 62 ? 8.763 2.634 -9.625 1.00 30.34 62 VAL A N 3
ATOM 4765 C CA . VAL A 1 62 ? 9.186 2.996 -8.276 1.00 2.34 62 VAL A CA 3
ATOM 4766 C C . VAL A 1 62 ? 10.716 2.866 -8.174 1.00 44.30 62 VAL A C 3
ATOM 4767 O O . VAL A 1 62 ? 11.281 1.882 -8.659 1.00 72.21 62 VAL A O 3
ATOM 4780 N N . GLU A 1 63 ? 11.397 3.853 -7.577 1.00 71.23 63 GLU A N 3
ATOM 4781 C CA . GLU A 1 63 ? 12.848 3.901 -7.400 1.00 62.04 63 GLU A CA 3
ATOM 4782 C C . GLU A 1 63 ? 13.293 4.639 -6.132 1.00 32.22 63 GLU A C 3
ATOM 4783 O O . GLU A 1 63 ? 12.567 5.500 -5.636 1.00 71.41 63 GLU A O 3
ATOM 4795 N N . PRO A 1 64 ? 14.510 4.351 -5.634 1.00 71.03 64 PRO A N 3
ATOM 4796 C CA . PRO A 1 64 ? 15.057 4.917 -4.408 1.00 12.51 64 PRO A CA 3
ATOM 4797 C C . PRO A 1 64 ? 15.034 6.449 -4.409 1.00 71.20 64 PRO A C 3
ATOM 4798 O O . PRO A 1 64 ? 15.338 7.093 -5.417 1.00 45.22 64 PRO A O 3
ATOM 4809 N N . ALA A 1 65 ? 14.698 7.038 -3.262 1.00 23.12 65 ALA A N 3
ATOM 4810 C CA . ALA A 1 65 ? 14.601 8.468 -3.021 1.00 32.32 65 ALA A CA 3
ATOM 4811 C C . ALA A 1 65 ? 15.533 8.877 -1.872 1.00 52.54 65 ALA A C 3
ATOM 4812 O O . ALA A 1 65 ? 15.080 9.407 -0.853 1.00 70.11 65 ALA A O 3
ATOM 4819 N N . GLY A 1 66 ? 16.834 8.611 -2.009 1.00 4.22 66 GLY A N 3
ATOM 4820 C CA . GLY A 1 66 ? 17.838 8.943 -1.009 1.00 5.32 66 GLY A CA 3
ATOM 4821 C C . GLY A 1 66 ? 18.496 7.691 -0.437 1.00 12.22 66 GLY A C 3
ATOM 4822 O O . GLY A 1 66 ? 18.930 6.814 -1.193 1.00 21.13 66 GLY A O 3
ATOM 4826 N N . GLN A 1 67 ? 18.569 7.595 0.895 1.00 10.15 67 GLN A N 3
ATOM 4827 C CA . GLN A 1 67 ? 19.236 6.501 1.617 1.00 43.12 67 GLN A CA 3
ATOM 4828 C C . GLN A 1 67 ? 18.364 5.934 2.754 1.00 5.43 67 GLN A C 3
ATOM 4829 O O . GLN A 1 67 ? 18.876 5.295 3.679 1.00 52.33 67 GLN A O 3
ATOM 4843 N N . TYR A 1 68 ? 17.058 6.216 2.740 1.00 33.33 68 TYR A N 3
ATOM 4844 C CA . TYR A 1 68 ? 16.116 5.808 3.784 1.00 13.52 68 TYR A CA 3
ATOM 4845 C C . TYR A 1 68 ? 14.656 5.726 3.300 1.00 42.41 68 TYR A C 3
ATOM 4846 O O . TYR A 1 68 ? 13.785 5.382 4.102 1.00 4.44 68 TYR A O 3
ATOM 4864 N N . ALA A 1 69 ? 14.371 6.051 2.032 1.00 23.43 69 ALA A N 3
ATOM 4865 C CA . ALA A 1 69 ? 13.034 6.334 1.510 1.00 21.33 69 ALA A CA 3
ATOM 4866 C C . ALA A 1 69 ? 12.917 5.868 0.050 1.00 3.24 69 ALA A C 3
ATOM 4867 O O . ALA A 1 69 ? 13.936 5.526 -0.556 1.00 11.44 69 ALA A O 3
ATOM 4874 N N . LEU A 1 70 ? 11.706 5.866 -0.518 1.00 74.43 70 LEU A N 3
ATOM 4875 C CA . LEU A 1 70 ? 11.382 5.277 -1.819 1.00 12.31 70 LEU A CA 3
ATOM 4876 C C . LEU A 1 70 ? 10.351 6.144 -2.555 1.00 1.22 70 LEU A C 3
ATOM 4877 O O . LEU A 1 70 ? 9.311 6.481 -1.996 1.00 23.12 70 LEU A O 3
ATOM 4893 N N . LYS A 1 71 ? 10.600 6.491 -3.819 1.00 65.43 71 LYS A N 3
ATOM 4894 C CA . LYS A 1 71 ? 9.657 7.221 -4.663 1.00 70.25 71 LYS A CA 3
ATOM 4895 C C . LYS A 1 71 ? 8.699 6.218 -5.304 1.00 42.22 71 LYS A C 3
ATOM 4896 O O . LYS A 1 71 ? 9.054 5.635 -6.332 1.00 74.14 71 LYS A O 3
ATOM 4915 N N . LEU A 1 72 ? 7.535 5.964 -4.701 1.00 51.21 72 LEU A N 3
ATOM 4916 C CA . LEU A 1 72 ? 6.481 5.172 -5.332 1.00 61.31 72 LEU A CA 3
ATOM 4917 C C . LEU A 1 72 ? 5.866 5.955 -6.489 1.00 32.40 72 LEU A C 3
ATOM 4918 O O . LEU A 1 72 ? 5.819 7.181 -6.430 1.00 50.44 72 LEU A O 3
ATOM 4934 N N . SER A 1 73 ? 5.287 5.260 -7.473 1.00 4.30 73 SER A N 3
ATOM 4935 C CA . SER A 1 73 ? 4.455 5.845 -8.520 1.00 25.22 73 SER A CA 3
ATOM 4936 C C . SER A 1 73 ? 3.227 4.963 -8.683 1.00 62.34 73 SER A C 3
ATOM 4937 O O . SER A 1 73 ? 3.343 3.798 -9.063 1.00 21.21 73 SER A O 3
ATOM 4945 N N . PHE A 1 74 ? 2.047 5.490 -8.376 1.00 12.34 74 PHE A N 3
ATOM 4946 C CA . PHE A 1 74 ? 0.792 4.775 -8.518 1.00 63.24 74 PHE A CA 3
ATOM 4947 C C . PHE A 1 74 ? 0.002 5.503 -9.601 1.00 3.54 74 PHE A C 3
ATOM 4948 O O . PHE A 1 74 ? -0.222 6.708 -9.500 1.00 25.11 74 PHE A O 3
ATOM 4965 N N . ASP A 1 75 ? -0.480 4.773 -10.601 1.00 53.43 75 ASP A N 3
ATOM 4966 C CA . ASP A 1 75 ? -1.258 5.307 -11.737 1.00 30.01 75 ASP A CA 3
ATOM 4967 C C . ASP A 1 75 ? -2.660 5.814 -11.349 1.00 74.44 75 ASP A C 3
ATOM 4968 O O . ASP A 1 75 ? -3.508 6.090 -12.196 1.00 62.05 75 ASP A O 3
ATOM 4977 N N . ASP A 1 76 ? -2.940 5.894 -10.053 1.00 62.14 76 ASP A N 3
ATOM 4978 C CA . ASP A 1 76 ? -4.200 6.342 -9.477 1.00 70.44 76 ASP A CA 3
ATOM 4979 C C . ASP A 1 76 ? -3.939 7.465 -8.473 1.00 42.45 76 ASP A C 3
ATOM 4980 O O . ASP A 1 76 ? -4.733 7.709 -7.555 1.00 21.04 76 ASP A O 3
ATOM 4989 N N . GLY A 1 77 ? -2.805 8.145 -8.656 1.00 41.34 77 GLY A N 3
ATOM 4990 C CA . GLY A 1 77 ? -2.388 9.305 -7.903 1.00 65.45 77 GLY A CA 3
ATOM 4991 C C . GLY A 1 77 ? -1.955 8.938 -6.491 1.00 5.32 77 GLY A C 3
ATOM 4992 O O . GLY A 1 77 ? -1.821 7.763 -6.146 1.00 42.24 77 GLY A O 3
ATOM 4996 N N . HIS A 1 78 ? -1.768 9.970 -5.664 1.00 24.43 78 HIS A N 3
ATOM 4997 C CA . HIS A 1 78 ? -1.321 9.921 -4.284 1.00 24.43 78 HIS A CA 3
ATOM 4998 C C . HIS A 1 78 ? 0.137 9.441 -4.176 1.00 10.21 78 HIS A C 3
ATOM 4999 O O . HIS A 1 78 ? 0.554 8.949 -3.134 1.00 64.24 78 HIS A O 3
ATOM 5013 N N . ASP A 1 79 ? 0.926 9.588 -5.246 1.00 63.25 79 ASP A N 3
ATOM 5014 C CA . ASP A 1 79 ? 2.352 9.252 -5.270 1.00 32.21 79 ASP A CA 3
ATOM 5015 C C . ASP A 1 79 ? 3.204 10.172 -4.389 1.00 70.31 79 ASP A C 3
ATOM 5016 O O . ASP A 1 79 ? 4.333 9.806 -4.052 1.00 45.25 79 ASP A O 3
ATOM 5025 N N . SER A 1 80 ? 2.683 11.334 -3.989 1.00 4.13 80 SER A N 3
ATOM 5026 C CA . SER A 1 80 ? 3.362 12.245 -3.076 1.00 34.20 80 SER A CA 3
ATOM 5027 C C . SER A 1 80 ? 3.448 11.574 -1.701 1.00 12.20 80 SER A C 3
ATOM 5028 O O . SER A 1 80 ? 2.433 11.207 -1.102 1.00 51.35 80 SER A O 3
ATOM 5036 N N . GLY A 1 81 ? 4.670 11.340 -1.232 1.00 32.13 81 GLY A N 3
ATOM 5037 C CA . GLY A 1 81 ? 4.967 10.525 -0.069 1.00 62.14 81 GLY A CA 3
ATOM 5038 C C . GLY A 1 81 ? 6.478 10.370 0.059 1.00 44.12 81 GLY A C 3
ATOM 5039 O O . GLY A 1 81 ? 7.222 10.937 -0.746 1.00 41.32 81 GLY A O 3
ATOM 5043 N N . LEU A 1 82 ? 6.931 9.604 1.052 1.00 64.24 82 LEU A N 3
ATOM 5044 C CA . LEU A 1 82 ? 8.343 9.311 1.304 1.00 65.03 82 LEU A CA 3
ATOM 5045 C C . LEU A 1 82 ? 8.595 7.808 1.314 1.00 34.10 82 LEU A C 3
ATOM 5046 O O . LEU A 1 82 ? 9.634 7.395 0.818 1.00 42.52 82 LEU A O 3
ATOM 5062 N N . PHE A 1 83 ? 7.664 7.014 1.852 1.00 64.01 83 PHE A N 3
ATOM 5063 C CA . PHE A 1 83 ? 7.755 5.569 2.032 1.00 64.25 83 PHE A CA 3
ATOM 5064 C C . PHE A 1 83 ? 9.113 5.139 2.605 1.00 51.13 83 PHE A C 3
ATOM 5065 O O . PHE A 1 83 ? 9.984 4.642 1.882 1.00 32.41 83 PHE A O 3
ATOM 5082 N N . THR A 1 84 ? 9.307 5.336 3.910 1.00 11.24 84 THR A N 3
ATOM 5083 C CA . THR A 1 84 ? 10.513 4.910 4.610 1.00 61.32 84 THR A CA 3
ATOM 5084 C C . THR A 1 84 ? 10.689 3.384 4.578 1.00 10.12 84 THR A C 3
ATOM 5085 O O . THR A 1 84 ? 9.720 2.627 4.478 1.00 14.52 84 THR A O 3
ATOM 5096 N N . TRP A 1 85 ? 11.935 2.918 4.710 1.00 1.44 85 TRP A N 3
ATOM 5097 C CA . TRP A 1 85 ? 12.269 1.499 4.656 1.00 33.35 85 TRP A CA 3
ATOM 5098 C C . TRP A 1 85 ? 11.599 0.673 5.743 1.00 4.33 85 TRP A C 3
ATOM 5099 O O . TRP A 1 85 ? 11.044 -0.390 5.454 1.00 10.34 85 TRP A O 3
ATOM 5120 N N . ASP A 1 86 ? 11.669 1.152 6.984 1.00 33.13 86 ASP A N 3
ATOM 5121 C CA . ASP A 1 86 ? 11.061 0.487 8.127 1.00 34.03 86 ASP A CA 3
ATOM 5122 C C . ASP A 1 86 ? 9.569 0.323 7.902 1.00 4.12 86 ASP A C 3
ATOM 5123 O O . ASP A 1 86 ? 9.054 -0.781 8.064 1.00 44.22 86 ASP A O 3
ATOM 5132 N N . TYR A 1 87 ? 8.915 1.391 7.451 1.00 12.13 87 TYR A N 3
ATOM 5133 C CA . TYR A 1 87 ? 7.501 1.430 7.135 1.00 73.42 87 TYR A CA 3
ATOM 5134 C C . TYR A 1 87 ? 7.159 0.437 6.012 1.00 54.13 87 TYR A C 3
ATOM 5135 O O . TYR A 1 87 ? 6.206 -0.332 6.134 1.00 32.42 87 TYR A O 3
ATOM 5153 N N . LEU A 1 88 ? 7.933 0.413 4.923 1.00 72.32 88 LEU A N 3
ATOM 5154 C CA . LEU A 1 88 ? 7.714 -0.500 3.799 1.00 22.14 88 LEU A CA 3
ATOM 5155 C C . LEU A 1 88 ? 7.738 -1.951 4.261 1.00 30.32 88 LEU A C 3
ATOM 5156 O O . LEU A 1 88 ? 6.834 -2.718 3.919 1.00 22.45 88 LEU A O 3
ATOM 5172 N N . TYR A 1 89 ? 8.759 -2.347 5.019 1.00 52.44 89 TYR A N 3
ATOM 5173 C CA . TYR A 1 89 ? 8.858 -3.720 5.485 1.00 24.25 89 TYR A CA 3
ATOM 5174 C C . TYR A 1 89 ? 7.880 -4.032 6.611 1.00 61.33 89 TYR A C 3
ATOM 5175 O O . TYR A 1 89 ? 7.393 -5.159 6.656 1.00 51.40 89 TYR A O 3
ATOM 5193 N N . GLU A 1 90 ? 7.523 -3.063 7.451 1.00 34.03 90 GLU A N 3
ATOM 5194 C CA . GLU A 1 90 ? 6.461 -3.207 8.438 1.00 25.01 90 GLU A CA 3
ATOM 5195 C C . GLU A 1 90 ? 5.192 -3.686 7.723 1.00 54.20 90 GLU A C 3
ATOM 5196 O O . GLU A 1 90 ? 4.652 -4.743 8.061 1.00 70.24 90 GLU A O 3
ATOM 5208 N N . LEU A 1 91 ? 4.767 -2.964 6.680 1.00 2.15 91 LEU A N 3
ATOM 5209 C CA . LEU A 1 91 ? 3.597 -3.333 5.891 1.00 52.32 91 LEU A CA 3
ATOM 5210 C C . LEU A 1 91 ? 3.742 -4.700 5.218 1.00 52.54 91 LEU A C 3
ATOM 5211 O O . LEU A 1 91 ? 2.738 -5.392 5.075 1.00 23.41 91 LEU A O 3
ATOM 5227 N N . ALA A 1 92 ? 4.950 -5.082 4.784 1.00 14.45 92 ALA A N 3
ATOM 5228 C CA . ALA A 1 92 ? 5.201 -6.335 4.077 1.00 62.42 92 ALA A CA 3
ATOM 5229 C C . ALA A 1 92 ? 4.720 -7.523 4.911 1.00 62.21 92 ALA A C 3
ATOM 5230 O O . ALA A 1 92 ? 3.902 -8.313 4.437 1.00 44.44 92 ALA A O 3
ATOM 5237 N N . THR A 1 93 ? 5.194 -7.639 6.154 1.00 4.53 93 THR A N 3
ATOM 5238 C CA . THR A 1 93 ? 4.832 -8.770 6.999 1.00 11.13 93 THR A CA 3
ATOM 5239 C C . THR A 1 93 ? 3.392 -8.621 7.507 1.00 50.33 93 THR A C 3
ATOM 5240 O O . THR A 1 93 ? 2.693 -9.623 7.678 1.00 50.30 93 THR A O 3
ATOM 5251 N N . ARG A 1 94 ? 2.911 -7.391 7.717 1.00 3.45 94 ARG A N 3
ATOM 5252 C CA . ARG A 1 94 ? 1.576 -7.123 8.255 1.00 63.00 94 ARG A CA 3
ATOM 5253 C C . ARG A 1 94 ? 0.467 -7.192 7.203 1.00 50.31 94 ARG A C 3
ATOM 5254 O O . ARG A 1 94 ? -0.697 -7.055 7.577 1.00 13.42 94 ARG A O 3
ATOM 5275 N N . LYS A 1 95 ? 0.778 -7.358 5.910 1.00 51.43 95 LYS A N 3
ATOM 5276 C CA . LYS A 1 95 ? -0.182 -7.167 4.818 1.00 61.30 95 LYS A CA 3
ATOM 5277 C C . LYS A 1 95 ? -1.473 -7.923 5.055 1.00 44.23 95 LYS A C 3
ATOM 5278 O O . LYS A 1 95 ? -2.554 -7.368 4.930 1.00 14.12 95 LYS A O 3
ATOM 5297 N N . ASP A 1 96 ? -1.328 -9.214 5.289 1.00 52.21 96 ASP A N 3
ATOM 5298 C CA . ASP A 1 96 ? -2.408 -10.190 5.360 1.00 52.30 96 ASP A CA 3
ATOM 5299 C C . ASP A 1 96 ? -3.430 -9.850 6.457 1.00 64.03 96 ASP A C 3
ATOM 5300 O O . ASP A 1 96 ? -4.635 -10.002 6.259 1.00 11.25 96 ASP A O 3
ATOM 5309 N N . GLN A 1 97 ? -2.967 -9.291 7.573 1.00 65.23 97 GLN A N 3
ATOM 5310 C CA . GLN A 1 97 ? -3.765 -8.730 8.660 1.00 75.11 97 GLN A CA 3
ATOM 5311 C C . GLN A 1 97 ? -4.382 -7.383 8.272 1.00 45.25 97 GLN A C 3
ATOM 5312 O O . GLN A 1 97 ? -5.590 -7.194 8.424 1.00 32.01 97 GLN A O 3
ATOM 5326 N N . LEU A 1 98 ? -3.570 -6.451 7.766 1.00 61.14 98 LEU A N 3
ATOM 5327 C CA . LEU A 1 98 ? -4.004 -5.104 7.399 1.00 4.24 98 LEU A CA 3
ATOM 5328 C C . LEU A 1 98 ? -5.030 -5.114 6.276 1.00 32.42 98 LEU A C 3
ATOM 5329 O O . LEU A 1 98 ? -5.875 -4.230 6.216 1.00 14.43 98 LEU A O 3
ATOM 5345 N N . TRP A 1 99 ? -4.942 -6.063 5.348 1.00 4.12 99 TRP A N 3
ATOM 5346 C CA . TRP A 1 99 ? -5.855 -6.138 4.223 1.00 50.43 99 TRP A CA 3
ATOM 5347 C C . TRP A 1 99 ? -7.273 -6.318 4.744 1.00 31.22 99 TRP A C 3
ATOM 5348 O O . TRP A 1 99 ? -8.151 -5.522 4.415 1.00 63.42 99 TRP A O 3
ATOM 5369 N N . ALA A 1 100 ? -7.468 -7.307 5.618 1.00 22.23 100 ALA A N 3
ATOM 5370 C CA . ALA A 1 100 ? -8.755 -7.552 6.256 1.00 10.52 100 ALA A CA 3
ATOM 5371 C C . ALA A 1 100 ? -9.316 -6.316 6.980 1.00 14.42 100 ALA A C 3
ATOM 5372 O O . ALA A 1 100 ? -10.536 -6.127 7.005 1.00 61.04 100 ALA A O 3
ATOM 5379 N N . ASP A 1 101 ? -8.454 -5.482 7.570 1.00 74.24 101 ASP A N 3
ATOM 5380 C CA . ASP A 1 101 ? -8.842 -4.195 8.163 1.00 53.14 101 ASP A CA 3
ATOM 5381 C C . ASP A 1 101 ? -9.258 -3.177 7.089 1.00 13.43 101 ASP A C 3
ATOM 5382 O O . ASP A 1 101 ? -10.327 -2.577 7.168 1.00 32.01 101 ASP A O 3
ATOM 5391 N N . TYR A 1 102 ? -8.487 -3.041 6.010 1.00 43.13 102 TYR A N 3
ATOM 5392 C CA . TYR A 1 102 ? -8.816 -2.162 4.892 1.00 31.20 102 TYR A CA 3
ATOM 5393 C C . TYR A 1 102 ? -10.121 -2.544 4.182 1.00 45.13 102 TYR A C 3
ATOM 5394 O O . TYR A 1 102 ? -10.774 -1.668 3.598 1.00 43.15 102 TYR A O 3
ATOM 5412 N N . LEU A 1 103 ? -10.524 -3.818 4.200 1.00 12.50 103 LEU A N 3
ATOM 5413 C CA . LEU A 1 103 ? -11.862 -4.223 3.767 1.00 54.32 103 LEU A CA 3
ATOM 5414 C C . LEU A 1 103 ? -12.933 -3.649 4.694 1.00 41.54 103 LEU A C 3
ATOM 5415 O O . LEU A 1 103 ? -14.024 -3.336 4.215 1.00 3.12 103 LEU A O 3
ATOM 5431 N N . ALA A 1 104 ? -12.685 -3.576 6.005 1.00 41.54 104 ALA A N 3
ATOM 5432 C CA . ALA A 1 104 ? -13.667 -3.096 6.968 1.00 22.10 104 ALA A CA 3
ATOM 5433 C C . ALA A 1 104 ? -13.890 -1.602 6.773 1.00 24.24 104 ALA A C 3
ATOM 5434 O O . ALA A 1 104 ? -15.036 -1.163 6.738 1.00 71.45 104 ALA A O 3
ATOM 5441 N N . GLU A 1 105 ? -12.815 -0.843 6.564 1.00 51.41 105 GLU A N 3
ATOM 5442 C CA . GLU A 1 105 ? -12.864 0.588 6.303 1.00 10.53 105 GLU A CA 3
ATOM 5443 C C . GLU A 1 105 ? -13.830 0.876 5.156 1.00 41.41 105 GLU A C 3
ATOM 5444 O O . GLU A 1 105 ? -14.817 1.588 5.316 1.00 21.44 105 GLU A O 3
ATOM 5456 N N . LEU A 1 106 ? -13.591 0.269 3.993 1.00 32.04 106 LEU A N 3
ATOM 5457 C CA . LEU A 1 106 ? -14.426 0.472 2.812 1.00 50.12 106 LEU A CA 3
ATOM 5458 C C . LEU A 1 106 ? -15.871 0.032 3.018 1.00 12.14 106 LEU A C 3
ATOM 5459 O O . LEU A 1 106 ? -16.774 0.669 2.481 1.00 64.33 106 LEU A O 3
ATOM 5475 N N . ALA A 1 107 ? -16.093 -1.026 3.801 1.00 41.52 107 ALA A N 3
ATOM 5476 C CA . ALA A 1 107 ? -17.419 -1.556 4.084 1.00 2.11 107 ALA A CA 3
ATOM 5477 C C . ALA A 1 107 ? -18.281 -0.581 4.876 1.00 4.33 107 ALA A C 3
ATOM 5478 O O . ALA A 1 107 ? -19.499 -0.758 4.930 1.00 24.04 107 ALA A O 3
ATOM 5485 N N . SER A 1 108 ? -17.646 0.384 5.537 1.00 50.24 108 SER A N 3
ATOM 5486 C CA . SER A 1 108 ? -18.249 1.197 6.575 1.00 12.13 108 SER A CA 3
ATOM 5487 C C . SER A 1 108 ? -18.249 2.664 6.143 1.00 10.43 108 SER A C 3
ATOM 5488 O O . SER A 1 108 ? -19.213 3.390 6.408 1.00 11.23 108 SER A O 3
ATOM 5496 N N . ALA A 1 109 ? -17.215 3.073 5.402 1.00 65.13 109 ALA A N 3
ATOM 5497 C CA . ALA A 1 109 ? -17.052 4.405 4.851 1.00 45.25 109 ALA A CA 3
ATOM 5498 C C . ALA A 1 109 ? -18.142 4.785 3.843 1.00 33.00 109 ALA A C 3
ATOM 5499 O O . ALA A 1 109 ? -18.242 5.959 3.483 1.00 13.30 109 ALA A O 3
ATOM 5506 N N . GLY A 1 110 ? -18.970 3.852 3.368 1.00 11.43 110 GLY A N 3
ATOM 5507 C CA . GLY A 1 110 ? -20.034 4.187 2.426 1.00 12.13 110 GLY A CA 3
ATOM 5508 C C . GLY A 1 110 ? -19.536 4.301 0.991 1.00 30.10 110 GLY A C 3
ATOM 5509 O O . GLY A 1 110 ? -20.197 4.959 0.181 1.00 21.10 110 GLY A O 3
ATOM 5513 N N . LYS A 1 111 ? -18.367 3.725 0.661 1.00 11.50 111 LYS A N 3
ATOM 5514 C CA . LYS A 1 111 ? -17.785 3.863 -0.676 1.00 12.42 111 LYS A CA 3
ATOM 5515 C C . LYS A 1 111 ? -17.604 2.483 -1.297 1.00 74.04 111 LYS A C 3
ATOM 5516 O O . LYS A 1 111 ? -18.103 1.492 -0.752 1.00 23.13 111 LYS A O 3
ATOM 5535 N N . SER A 1 112 ? -16.878 2.406 -2.411 1.00 63.25 112 SER A N 3
ATOM 5536 C CA . SER A 1 112 ? -16.561 1.132 -3.035 1.00 3.10 112 SER A CA 3
ATOM 5537 C C . SER A 1 112 ? -15.165 1.091 -3.603 1.00 31.34 112 SER A C 3
ATOM 5538 O O . SER A 1 112 ? -14.680 2.105 -4.090 1.00 71.24 112 SER A O 3
ATOM 5546 N N . ARG A 1 113 ? -14.515 -0.077 -3.542 1.00 42.25 113 ARG A N 3
ATOM 5547 C CA . ARG A 1 113 ? -13.190 -0.221 -4.139 1.00 64.04 113 ARG A CA 3
ATOM 5548 C C . ARG A 1 113 ? -13.302 -0.067 -5.646 1.00 65.05 113 ARG A C 3
ATOM 5549 O O . ARG A 1 113 ? -12.431 0.547 -6.254 1.00 32.03 113 ARG A O 3
ATOM 5570 N N . ASP A 1 114 ? -14.329 -0.656 -6.257 1.00 24.14 114 ASP A N 3
ATOM 5571 C CA . ASP A 1 114 ? -14.525 -0.511 -7.701 1.00 53.54 114 ASP A CA 3
ATOM 5572 C C . ASP A 1 114 ? -14.814 0.972 -7.985 1.00 21.00 114 ASP A C 3
ATOM 5573 O O . ASP A 1 114 ? -15.488 1.615 -7.174 1.00 61.35 114 ASP A O 3
ATOM 5582 N N . PRO A 1 115 ? -14.355 1.527 -9.120 1.00 43.55 115 PRO A N 3
ATOM 5583 C CA . PRO A 1 115 ? -14.502 2.946 -9.445 1.00 41.23 115 PRO A CA 3
ATOM 5584 C C . PRO A 1 115 ? -15.948 3.349 -9.707 1.00 61.24 115 PRO A C 3
ATOM 5585 O O . PRO A 1 115 ? -16.277 4.528 -9.599 1.00 13.52 115 PRO A O 3
ATOM 5596 N N . ASP A 1 116 ? -16.815 2.388 -10.008 1.00 72.05 116 ASP A N 3
ATOM 5597 C CA . ASP A 1 116 ? -18.251 2.581 -10.139 1.00 70.25 116 ASP A CA 3
ATOM 5598 C C . ASP A 1 116 ? -18.926 1.343 -9.566 1.00 30.32 116 ASP A C 3
ATOM 5599 O O . ASP A 1 116 ? -19.280 0.413 -10.283 1.00 70.44 116 ASP A O 3
ATOM 5608 N N . GLU A 1 117 ? -19.027 1.317 -8.238 1.00 31.02 117 GLU A N 3
ATOM 5609 C CA . GLU A 1 117 ? -19.887 0.436 -7.476 1.00 23.30 117 GLU A CA 3
ATOM 5610 C C . GLU A 1 117 ? -20.550 1.226 -6.355 1.00 64.25 117 GLU A C 3
ATOM 5611 O O . GLU A 1 117 ? -19.968 2.184 -5.828 1.00 41.22 117 GLU A O 3
ATOM 5623 N N . SER A 1 118 ? -21.720 0.791 -5.909 1.00 71.05 118 SER A N 3
ATOM 5624 C CA . SER A 1 118 ? -22.447 1.383 -4.803 1.00 32.43 118 SER A CA 3
ATOM 5625 C C . SER A 1 118 ? -23.151 0.263 -4.050 1.00 24.24 118 SER A C 3
ATOM 5626 O O . SER A 1 118 ? -24.337 0.000 -4.275 1.00 54.33 118 SER A O 3
ATOM 5634 N N . VAL A 1 119 ? -22.426 -0.399 -3.145 1.00 34.11 119 VAL A N 3
ATOM 5635 C CA . VAL A 1 119 ? -22.988 -1.474 -2.347 1.00 54.55 119 VAL A CA 3
ATOM 5636 C C . VAL A 1 119 ? -22.404 -1.485 -0.939 1.00 14.42 119 VAL A C 3
ATOM 5637 O O . VAL A 1 119 ? -21.187 -1.563 -0.738 1.00 31.43 119 VAL A O 3
ATOM 5650 N N . VAL A 1 120 ? -23.316 -1.466 0.030 1.00 53.43 120 VAL A N 3
ATOM 5651 C CA . VAL A 1 120 ? -23.123 -1.924 1.388 1.00 44.42 120 VAL A CA 3
ATOM 5652 C C . VAL A 1 120 ? -24.412 -2.652 1.775 1.00 50.24 120 VAL A C 3
ATOM 5653 O O . VAL A 1 120 ? -25.504 -2.314 1.295 1.00 63.41 120 VAL A O 3
ATOM 5666 N N . LYS A 1 121 ? -24.279 -3.643 2.649 1.00 45.13 121 LYS A N 3
ATOM 5667 C CA . LYS A 1 121 ? -25.357 -4.348 3.332 1.00 5.31 121 LYS A CA 3
ATOM 5668 C C . LYS A 1 121 ? -24.962 -4.351 4.802 1.00 3.41 121 LYS A C 3
ATOM 5669 O O . LYS A 1 121 ? -25.625 -3.715 5.619 1.00 73.23 121 LYS A O 3
ATOM 5688 N N . LEU A 1 122 ? -23.788 -4.929 5.099 1.00 4.20 122 LEU A N 3
ATOM 5689 C CA . LEU A 1 122 ? -23.240 -5.074 6.447 1.00 24.14 122 LEU A CA 3
ATOM 5690 C C . LEU A 1 122 ? -24.201 -5.910 7.307 1.00 61.22 122 LEU A C 3
ATOM 5691 O O . LEU A 1 122 ? -25.148 -6.489 6.768 1.00 24.04 122 LEU A O 3
ATOM 5707 N N . MET A 1 123 ? -23.950 -5.998 8.617 1.00 22.23 123 MET A N 3
ATOM 5708 C CA . MET A 1 123 ? -24.737 -6.747 9.601 1.00 73.42 123 MET A CA 3
ATOM 5709 C C . MET A 1 123 ? -25.082 -8.184 9.159 1.00 11.20 123 MET A C 3
ATOM 5710 O O . MET A 1 123 ? -24.354 -8.789 8.360 1.00 12.43 123 MET A O 3
ATOM 5724 N N . LEU A 1 124 ? -26.106 -8.789 9.768 1.00 75.41 124 LEU A N 3
ATOM 5725 C CA . LEU A 1 124 ? -26.647 -10.075 9.345 1.00 62.33 124 LEU A CA 3
ATOM 5726 C C . LEU A 1 124 ? -27.333 -9.876 8.010 1.00 14.23 124 LEU A C 3
ATOM 5727 O O . LEU A 1 124 ? -27.146 -10.737 7.121 1.00 4.20 124 LEU A O 3
ATOM 5743 N N . GLY A 1 1 ? 20.603 0.299 12.978 1.00 63.51 1 GLY A N 4
ATOM 5744 C CA . GLY A 1 1 ? 19.918 -0.718 12.175 1.00 60.53 1 GLY A CA 4
ATOM 5745 C C . GLY A 1 1 ? 19.030 -0.048 11.144 1.00 21.13 1 GLY A C 4
ATOM 5746 O O . GLY A 1 1 ? 18.443 0.995 11.424 1.00 4.23 1 GLY A O 4
ATOM 5750 N N . MET A 1 2 ? 18.931 -0.638 9.955 1.00 41.13 2 MET A N 4
ATOM 5751 C CA . MET A 1 2 ? 18.004 -0.258 8.888 1.00 14.15 2 MET A CA 4
ATOM 5752 C C . MET A 1 2 ? 17.512 -1.544 8.213 1.00 40.31 2 MET A C 4
ATOM 5753 O O . MET A 1 2 ? 18.197 -2.568 8.268 1.00 11.12 2 MET A O 4
ATOM 5767 N N . ARG A 1 3 ? 16.345 -1.537 7.581 1.00 14.04 3 ARG A N 4
ATOM 5768 C CA . ARG A 1 3 ? 15.818 -2.668 6.829 1.00 35.44 3 ARG A CA 4
ATOM 5769 C C . ARG A 1 3 ? 15.783 -2.248 5.368 1.00 21.15 3 ARG A C 4
ATOM 5770 O O . ARG A 1 3 ? 14.805 -1.654 4.931 1.00 4.03 3 ARG A O 4
ATOM 5791 N N . ILE A 1 4 ? 16.866 -2.495 4.634 1.00 34.22 4 ILE A N 4
ATOM 5792 C CA . ILE A 1 4 ? 16.957 -2.182 3.205 1.00 11.13 4 ILE A CA 4
ATOM 5793 C C . ILE A 1 4 ? 16.711 -3.498 2.458 1.00 15.25 4 ILE A C 4
ATOM 5794 O O . ILE A 1 4 ? 17.231 -4.533 2.889 1.00 52.10 4 ILE A O 4
ATOM 5810 N N . PRO A 1 5 ? 15.861 -3.523 1.422 1.00 35.13 5 PRO A N 4
ATOM 5811 C CA . PRO A 1 5 ? 15.611 -4.701 0.604 1.00 40.24 5 PRO A CA 4
ATOM 5812 C C . PRO A 1 5 ? 16.736 -4.916 -0.395 1.00 3.35 5 PRO A C 4
ATOM 5813 O O . PRO A 1 5 ? 17.628 -4.085 -0.558 1.00 44.53 5 PRO A O 4
ATOM 5824 N N . SER A 1 6 ? 16.647 -6.034 -1.099 1.00 64.22 6 SER A N 4
ATOM 5825 C CA . SER A 1 6 ? 17.444 -6.290 -2.289 1.00 3.12 6 SER A CA 4
ATOM 5826 C C . SER A 1 6 ? 16.547 -6.632 -3.476 1.00 70.00 6 SER A C 4
ATOM 5827 O O . SER A 1 6 ? 16.965 -6.479 -4.629 1.00 34.15 6 SER A O 4
ATOM 5835 N N . ALA A 1 7 ? 15.323 -7.104 -3.200 1.00 21.35 7 ALA A N 4
ATOM 5836 C CA . ALA A 1 7 ? 14.319 -7.372 -4.212 1.00 33.21 7 ALA A CA 4
ATOM 5837 C C . ALA A 1 7 ? 13.357 -6.190 -4.258 1.00 4.23 7 ALA A C 4
ATOM 5838 O O . ALA A 1 7 ? 12.584 -6.019 -3.315 1.00 74.14 7 ALA A O 4
ATOM 5845 N N . ILE A 1 8 ? 13.397 -5.398 -5.333 1.00 1.32 8 ILE A N 4
ATOM 5846 C CA . ILE A 1 8 ? 12.318 -4.491 -5.696 1.00 45.53 8 ILE A CA 4
ATOM 5847 C C . ILE A 1 8 ? 11.672 -5.076 -6.948 1.00 10.42 8 ILE A C 4
ATOM 5848 O O . ILE A 1 8 ? 12.020 -4.726 -8.085 1.00 11.13 8 ILE A O 4
ATOM 5864 N N . GLN A 1 9 ? 10.732 -5.987 -6.727 1.00 43.23 9 GLN A N 4
ATOM 5865 C CA . GLN A 1 9 ? 9.835 -6.475 -7.761 1.00 41.21 9 GLN A CA 4
ATOM 5866 C C . GLN A 1 9 ? 8.520 -5.729 -7.548 1.00 62.34 9 GLN A C 4
ATOM 5867 O O . GLN A 1 9 ? 7.994 -5.736 -6.438 1.00 51.32 9 GLN A O 4
ATOM 5881 N N . LEU A 1 10 ? 8.003 -5.056 -8.579 1.00 14.32 10 LEU A N 4
ATOM 5882 C CA . LEU A 1 10 ? 6.658 -4.479 -8.589 1.00 52.20 10 LEU A CA 4
ATOM 5883 C C . LEU A 1 10 ? 5.669 -5.338 -9.375 1.00 63.03 10 LEU A C 4
ATOM 5884 O O . LEU A 1 10 ? 4.503 -4.961 -9.480 1.00 72.43 10 LEU A O 4
ATOM 5900 N N . HIS A 1 11 ? 6.165 -6.425 -9.983 1.00 72.22 11 HIS A N 4
ATOM 5901 C CA . HIS A 1 11 ? 5.437 -7.357 -10.828 1.00 3.34 11 HIS A CA 4
ATOM 5902 C C . HIS A 1 11 ? 4.532 -6.611 -11.801 1.00 50.44 11 HIS A C 4
ATOM 5903 O O . HIS A 1 11 ? 3.315 -6.611 -11.624 1.00 23.23 11 HIS A O 4
ATOM 5917 N N . LYS A 1 12 ? 5.083 -5.973 -12.841 1.00 72.32 12 LYS A N 4
ATOM 5918 C CA . LYS A 1 12 ? 4.271 -5.188 -13.782 1.00 72.11 12 LYS A CA 4
ATOM 5919 C C . LYS A 1 12 ? 3.120 -5.993 -14.394 1.00 74.42 12 LYS A C 4
ATOM 5920 O O . LYS A 1 12 ? 2.112 -5.394 -14.769 1.00 21.10 12 LYS A O 4
ATOM 5939 N N . ALA A 1 13 ? 3.218 -7.324 -14.418 1.00 14.13 13 ALA A N 4
ATOM 5940 C CA . ALA A 1 13 ? 2.125 -8.217 -14.762 1.00 41.12 13 ALA A CA 4
ATOM 5941 C C . ALA A 1 13 ? 0.852 -7.927 -13.957 1.00 31.00 13 ALA A C 4
ATOM 5942 O O . ALA A 1 13 ? -0.220 -7.822 -14.547 1.00 42.32 13 ALA A O 4
ATOM 5949 N N . SER A 1 14 ? 0.945 -7.805 -12.628 1.00 24.22 14 SER A N 4
ATOM 5950 C CA . SER A 1 14 ? -0.203 -7.755 -11.720 1.00 63.05 14 SER A CA 4
ATOM 5951 C C . SER A 1 14 ? 0.050 -6.818 -10.523 1.00 53.12 14 SER A C 4
ATOM 5952 O O . SER A 1 14 ? -0.449 -7.042 -9.422 1.00 3.20 14 SER A O 4
ATOM 5960 N N . LYS A 1 15 ? 0.824 -5.750 -10.740 1.00 25.43 15 LYS A N 4
ATOM 5961 C CA . LYS A 1 15 ? 1.089 -4.641 -9.829 1.00 42.52 15 LYS A CA 4
ATOM 5962 C C . LYS A 1 15 ? 1.395 -5.050 -8.380 1.00 62.22 15 LYS A C 4
ATOM 5963 O O . LYS A 1 15 ? 1.087 -4.308 -7.448 1.00 43.53 15 LYS A O 4
ATOM 5982 N N . THR A 1 16 ? 2.051 -6.183 -8.156 1.00 74.35 16 THR A N 4
ATOM 5983 C CA . THR A 1 16 ? 2.284 -6.724 -6.824 1.00 72.44 16 THR A CA 4
ATOM 5984 C C . THR A 1 16 ? 3.697 -6.343 -6.349 1.00 74.33 16 THR A C 4
ATOM 5985 O O . THR A 1 16 ? 4.678 -6.622 -7.031 1.00 51.33 16 THR A O 4
ATOM 5996 N N . LEU A 1 17 ? 3.800 -5.609 -5.240 1.00 44.33 17 LEU A N 4
ATOM 5997 C CA . LEU A 1 17 ? 5.043 -5.192 -4.599 1.00 63.12 17 LEU A CA 4
ATOM 5998 C C . LEU A 1 17 ? 5.587 -6.365 -3.787 1.00 41.23 17 LEU A C 4
ATOM 5999 O O . LEU A 1 17 ? 5.030 -6.687 -2.740 1.00 5.41 17 LEU A O 4
ATOM 6015 N N . THR A 1 18 ? 6.671 -6.990 -4.235 1.00 54.34 18 THR A N 4
ATOM 6016 C CA . THR A 1 18 ? 7.374 -7.978 -3.427 1.00 55.40 18 THR A CA 4
ATOM 6017 C C . THR A 1 18 ? 8.260 -7.224 -2.443 1.00 20.01 18 THR A C 4
ATOM 6018 O O . THR A 1 18 ? 8.856 -6.218 -2.835 1.00 71.34 18 THR A O 4
ATOM 6029 N N . LEU A 1 19 ? 8.394 -7.725 -1.212 1.00 43.21 19 LEU A N 4
ATOM 6030 C CA . LEU A 1 19 ? 9.420 -7.293 -0.271 1.00 34.21 19 LEU A CA 4
ATOM 6031 C C . LEU A 1 19 ? 9.859 -8.504 0.540 1.00 13.24 19 LEU A C 4
ATOM 6032 O O . LEU A 1 19 ? 9.052 -9.086 1.266 1.00 52.31 19 LEU A O 4
ATOM 6048 N N . ARG A 1 20 ? 11.130 -8.904 0.430 1.00 53.23 20 ARG A N 4
ATOM 6049 C CA . ARG A 1 20 ? 11.622 -10.081 1.140 1.00 71.40 20 ARG A CA 4
ATOM 6050 C C . ARG A 1 20 ? 12.099 -9.717 2.547 1.00 0.45 20 ARG A C 4
ATOM 6051 O O . ARG A 1 20 ? 13.282 -9.408 2.712 1.00 32.42 20 ARG A O 4
ATOM 6072 N N . TYR A 1 21 ? 11.197 -9.600 3.523 1.00 15.32 21 TYR A N 4
ATOM 6073 C CA . TYR A 1 21 ? 11.517 -9.211 4.886 1.00 11.12 21 TYR A CA 4
ATOM 6074 C C . TYR A 1 21 ? 12.436 -10.251 5.512 1.00 73.00 21 TYR A C 4
ATOM 6075 O O . TYR A 1 21 ? 11.980 -11.319 5.919 1.00 23.15 21 TYR A O 4
ATOM 6093 N N . GLY A 1 22 ? 13.718 -9.907 5.628 1.00 41.14 22 GLY A N 4
ATOM 6094 C CA . GLY A 1 22 ? 14.691 -10.805 6.205 1.00 21.53 22 GLY A CA 4
ATOM 6095 C C . GLY A 1 22 ? 14.743 -12.085 5.379 1.00 51.21 22 GLY A C 4
ATOM 6096 O O . GLY A 1 22 ? 15.034 -12.025 4.182 1.00 34.52 22 GLY A O 4
ATOM 6100 N N . GLU A 1 23 ? 14.488 -13.217 6.025 1.00 14.44 23 GLU A N 4
ATOM 6101 C CA . GLU A 1 23 ? 14.580 -14.541 5.427 1.00 20.35 23 GLU A CA 4
ATOM 6102 C C . GLU A 1 23 ? 13.231 -14.943 4.798 1.00 34.21 23 GLU A C 4
ATOM 6103 O O . GLU A 1 23 ? 13.131 -16.009 4.186 1.00 41.41 23 GLU A O 4
ATOM 6115 N N . ASP A 1 24 ? 12.184 -14.121 4.936 1.00 13.52 24 ASP A N 4
ATOM 6116 C CA . ASP A 1 24 ? 10.792 -14.428 4.599 1.00 43.30 24 ASP A CA 4
ATOM 6117 C C . ASP A 1 24 ? 10.344 -13.492 3.474 1.00 2.51 24 ASP A C 4
ATOM 6118 O O . ASP A 1 24 ? 10.978 -12.471 3.205 1.00 43.54 24 ASP A O 4
ATOM 6127 N N . SER A 1 25 ? 9.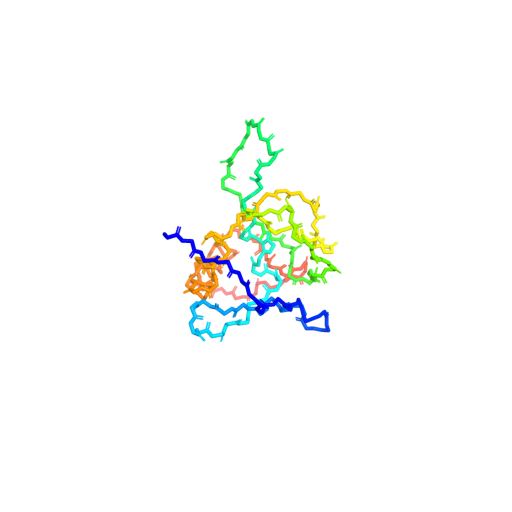255 -13.825 2.785 1.00 54.45 25 SER A N 4
ATOM 6128 C CA . SER A 1 25 ? 8.799 -13.146 1.581 1.00 51.24 25 SER A CA 4
ATOM 6129 C C . SER A 1 25 ? 7.338 -12.711 1.723 1.00 63.11 25 SER A C 4
ATOM 6130 O O . SER A 1 25 ? 6.557 -13.372 2.407 1.00 75.33 25 SER A O 4
ATOM 6138 N N . TYR A 1 26 ? 6.993 -11.584 1.097 1.00 63.35 26 TYR A N 4
ATOM 6139 C CA . TYR A 1 26 ? 5.675 -10.964 1.086 1.00 24.20 26 TYR A CA 4
ATOM 6140 C C . TYR A 1 26 ? 5.469 -10.369 -0.304 1.00 53.44 26 TYR A C 4
ATOM 6141 O O . TYR A 1 26 ? 6.446 -9.954 -0.937 1.00 54.14 26 TYR A O 4
ATOM 6159 N N . ASP A 1 27 ? 4.215 -10.284 -0.749 1.00 1.22 27 ASP A N 4
ATOM 6160 C CA . ASP A 1 27 ? 3.822 -9.863 -2.095 1.00 60.03 27 ASP A CA 4
ATOM 6161 C C . ASP A 1 27 ? 2.530 -9.057 -1.962 1.00 24.30 27 ASP A C 4
ATOM 6162 O O . ASP A 1 27 ? 1.416 -9.584 -2.011 1.00 52.24 27 ASP A O 4
ATOM 6171 N N . LEU A 1 28 ? 2.687 -7.768 -1.677 1.00 73.22 28 LEU A N 4
ATOM 6172 C CA . LEU A 1 28 ? 1.615 -6.844 -1.336 1.00 64.22 28 LEU A CA 4
ATOM 6173 C C . LEU A 1 28 ? 0.944 -6.295 -2.610 1.00 33.30 28 LEU A C 4
ATOM 6174 O O . LEU A 1 28 ? 1.626 -6.018 -3.595 1.00 25.03 28 LEU A O 4
ATOM 6190 N N . PRO A 1 29 ? -0.377 -6.053 -2.626 1.00 51.44 29 PRO A N 4
ATOM 6191 C CA . PRO A 1 29 ? -1.058 -5.479 -3.787 1.00 42.25 29 PRO A CA 4
ATOM 6192 C C . PRO A 1 29 ? -0.812 -3.973 -3.887 1.00 71.25 29 PRO A C 4
ATOM 6193 O O . PRO A 1 29 ? -0.768 -3.309 -2.854 1.00 51.31 29 PRO A O 4
ATOM 6204 N N . ALA A 1 30 ? -0.773 -3.409 -5.100 1.00 10.10 30 ALA A N 4
ATOM 6205 C CA . ALA A 1 30 ? -0.583 -1.969 -5.308 1.00 53.21 30 ALA A CA 4
ATOM 6206 C C . ALA A 1 30 ? -1.606 -1.141 -4.525 1.00 25.31 30 ALA A C 4
ATOM 6207 O O . ALA A 1 30 ? -1.241 -0.151 -3.887 1.00 1.22 30 ALA A O 4
ATOM 6214 N N . GLU A 1 31 ? -2.874 -1.557 -4.541 1.00 10.41 31 GLU A N 4
ATOM 6215 C CA . GLU A 1 31 ? -3.955 -0.853 -3.871 1.00 62.24 31 GLU A CA 4
ATOM 6216 C C . GLU A 1 31 ? -3.681 -0.665 -2.377 1.00 25.42 31 GLU A C 4
ATOM 6217 O O . GLU A 1 31 ? -4.068 0.365 -1.819 1.00 43.51 31 GLU A O 4
ATOM 6229 N N . PHE A 1 32 ? -3.038 -1.632 -1.708 1.00 52.35 32 PHE A N 4
ATOM 6230 C CA . PHE A 1 32 ? -2.754 -1.515 -0.279 1.00 25.34 32 PHE A CA 4
ATOM 6231 C C . PHE A 1 32 ? -1.906 -0.269 -0.005 1.00 33.20 32 PHE A C 4
ATOM 6232 O O . PHE A 1 32 ? -2.240 0.541 0.858 1.00 23.32 32 PHE A O 4
ATOM 6249 N N . LEU A 1 33 ? -0.806 -0.095 -0.734 1.00 72.44 33 LEU A N 4
ATOM 6250 C CA . LEU A 1 33 ? 0.173 0.932 -0.402 1.00 72.30 33 LEU A CA 4
ATOM 6251 C C . LEU A 1 33 ? -0.345 2.321 -0.713 1.00 31.05 33 LEU A C 4
ATOM 6252 O O . LEU A 1 33 ? -0.017 3.249 0.018 1.00 44.40 33 LEU A O 4
ATOM 6268 N N . ARG A 1 34 ? -1.173 2.466 -1.745 1.00 51.33 34 ARG A N 4
ATOM 6269 C CA . ARG A 1 34 ? -1.940 3.699 -1.991 1.00 14.43 34 ARG A CA 4
ATOM 6270 C C . ARG A 1 34 ? -2.751 4.088 -0.747 1.00 25.01 34 ARG A C 4
ATOM 6271 O O . ARG A 1 34 ? -2.544 5.178 -0.206 1.00 61.42 34 ARG A O 4
ATOM 6292 N N . VAL A 1 35 ? -3.666 3.239 -0.266 1.00 21.04 35 VAL A N 4
ATOM 6293 C CA . VAL A 1 35 ? -4.482 3.598 0.907 1.00 63.35 35 VAL A CA 4
ATOM 6294 C C . VAL A 1 35 ? -3.594 3.790 2.150 1.00 22.13 35 VAL A C 4
ATOM 6295 O O . VAL A 1 35 ? -3.889 4.637 2.989 1.00 73.03 35 VAL A O 4
ATOM 6308 N N . HIS A 1 36 ? -2.451 3.102 2.240 1.00 62.04 36 HIS A N 4
ATOM 6309 C CA . HIS A 1 36 ? -1.505 3.208 3.348 1.00 32.12 36 HIS A CA 4
ATOM 6310 C C . HIS A 1 36 ? -0.336 4.164 3.040 1.00 5.52 36 HIS A C 4
ATOM 6311 O O . HIS A 1 36 ? 0.784 3.966 3.532 1.00 33.43 36 HIS A O 4
ATOM 6325 N N . SER A 1 37 ? -0.523 5.156 2.162 1.00 65.13 37 SER A N 4
ATOM 6326 C CA . SER A 1 37 ? 0.538 6.108 1.847 1.00 21.32 37 SER A CA 4
ATOM 6327 C C . SER A 1 37 ? 0.556 7.256 2.868 1.00 25.33 37 SER A C 4
ATOM 6328 O O . SER A 1 37 ? -0.517 7.732 3.257 1.00 50.44 37 SER A O 4
ATOM 6336 N N . PRO A 1 38 ? 1.746 7.779 3.215 1.00 71.00 38 PRO A N 4
ATOM 6337 C CA . PRO A 1 38 ? 1.934 9.135 3.706 1.00 5.24 38 PRO A CA 4
ATOM 6338 C C . PRO A 1 38 ? 1.871 10.149 2.547 1.00 74.10 38 PRO A C 4
ATOM 6339 O O . PRO A 1 38 ? 1.611 9.771 1.397 1.00 62.31 38 PRO A O 4
ATOM 6350 N N . SER A 1 39 ? 2.099 11.431 2.851 1.00 5.23 39 SER A N 4
ATOM 6351 C CA . SER A 1 39 ? 1.985 12.567 1.959 1.00 10.34 39 SER A CA 4
ATOM 6352 C C . SER A 1 39 ? 3.274 13.412 1.917 1.00 33.25 39 SER A C 4
ATOM 6353 O O . SER A 1 39 ? 3.200 14.634 1.828 1.00 45.31 39 SER A O 4
ATOM 6361 N N . ALA A 1 40 ? 4.445 12.785 2.058 1.00 74.40 40 ALA A N 4
ATOM 6362 C CA . ALA A 1 40 ? 5.791 13.345 2.197 1.00 13.35 40 ALA A CA 4
ATOM 6363 C C . ALA A 1 40 ? 6.011 14.053 3.531 1.00 10.34 40 ALA A C 4
ATOM 6364 O O . ALA A 1 40 ? 6.946 13.724 4.258 1.00 71.03 40 ALA A O 4
ATOM 6371 N N . GLU A 1 41 ? 5.107 14.947 3.894 1.00 13.21 41 GLU A N 4
ATOM 6372 C CA . GLU A 1 41 ? 5.213 15.906 4.984 1.00 53.30 41 GLU A CA 4
ATOM 6373 C C . GLU A 1 41 ? 4.217 15.600 6.115 1.00 74.31 41 GLU A C 4
ATOM 6374 O O . GLU A 1 41 ? 3.681 16.515 6.737 1.00 21.24 41 GLU A O 4
ATOM 6386 N N . VAL A 1 42 ? 3.861 14.326 6.317 1.00 2.34 42 VAL A N 4
ATOM 6387 C CA . VAL A 1 42 ? 2.778 13.953 7.232 1.00 61.01 42 VAL A CA 4
ATOM 6388 C C . VAL A 1 42 ? 3.145 12.792 8.145 1.00 32.35 42 VAL A C 4
ATOM 6389 O O . VAL A 1 42 ? 3.209 12.998 9.349 1.00 1.34 42 VAL A O 4
ATOM 6402 N N . GLN A 1 43 ? 3.305 11.572 7.617 1.00 22.24 43 GLN A N 4
ATOM 6403 C CA . GLN A 1 43 ? 3.718 10.392 8.381 1.00 10.14 43 GLN A CA 4
ATOM 6404 C C . GLN A 1 43 ? 2.990 10.272 9.733 1.00 54.30 43 GLN A C 4
ATOM 6405 O O . GLN A 1 43 ? 3.590 10.316 10.803 1.00 30.43 43 GLN A O 4
ATOM 6419 N N . GLY A 1 44 ? 1.658 10.167 9.676 1.00 64.01 44 GLY A N 4
ATOM 6420 C CA . GLY A 1 44 ? 0.805 9.977 10.849 1.00 65.33 44 GLY A CA 4
ATOM 6421 C C . GLY A 1 44 ? 0.222 11.267 11.422 1.00 24.03 44 GLY A C 4
ATOM 6422 O O . GLY A 1 44 ? -0.764 11.214 12.161 1.00 54.10 44 GLY A O 4
ATOM 6426 N N . HIS A 1 45 ? 0.789 12.433 11.102 1.00 34.12 45 HIS A N 4
ATOM 6427 C CA . HIS A 1 45 ? 0.316 13.700 11.645 1.00 41.31 45 HIS A CA 4
ATOM 6428 C C . HIS A 1 45 ? -0.844 14.249 10.813 1.00 23.45 45 HIS A C 4
ATOM 6429 O O . HIS A 1 45 ? -0.695 15.278 10.152 1.00 4.25 45 HIS A O 4
ATOM 6443 N N . GLY A 1 46 ? -2.009 13.605 10.850 1.00 13.53 46 GLY A N 4
ATOM 6444 C CA . GLY A 1 46 ? -3.179 14.061 10.116 1.00 10.24 46 GLY A CA 4
ATOM 6445 C C . GLY A 1 46 ? -4.484 13.593 10.748 1.00 51.31 46 GLY A C 4
ATOM 6446 O O . GLY A 1 46 ? -4.507 13.015 11.840 1.00 70.04 46 GLY A O 4
ATOM 6450 N N . ASN A 1 47 ? -5.583 13.909 10.060 1.00 22.03 47 ASN A N 4
ATOM 6451 C CA . ASN A 1 47 ? -6.941 13.602 10.496 1.00 21.13 47 ASN A CA 4
ATOM 6452 C C . ASN A 1 47 ? -7.315 12.201 9.996 1.00 42.43 47 ASN A C 4
ATOM 6453 O O . ASN A 1 47 ? -6.934 11.859 8.869 1.00 23.41 47 ASN A O 4
ATOM 6464 N N . PRO A 1 48 ? -8.098 11.415 10.759 1.00 51.52 48 PRO A N 4
ATOM 6465 C CA . PRO A 1 48 ? -8.490 10.066 10.384 1.00 2.40 48 PRO A CA 4
ATOM 6466 C C . PRO A 1 48 ? -9.475 10.128 9.223 1.00 65.43 48 PRO A C 4
ATOM 6467 O O . PRO A 1 48 ? -10.565 10.698 9.345 1.00 41.23 48 PRO A O 4
ATOM 6478 N N . VAL A 1 49 ? -9.064 9.565 8.094 1.00 41.25 49 VAL A N 4
ATOM 6479 C CA . VAL A 1 49 ? -9.802 9.501 6.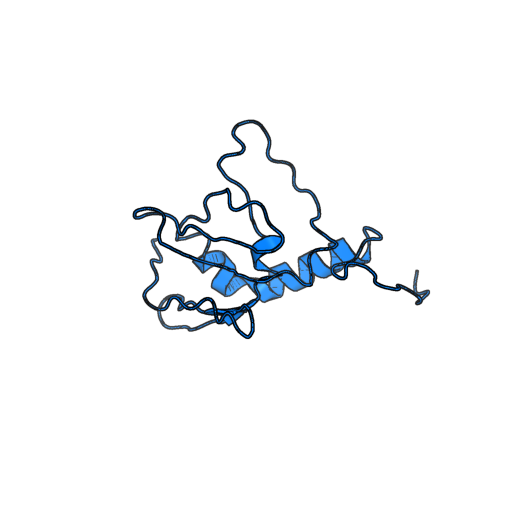857 1.00 34.44 49 VAL A CA 4
ATOM 6480 C C . VAL A 1 49 ? -9.538 8.156 6.194 1.00 3.42 49 VAL A C 4
ATOM 6481 O O . VAL A 1 49 ? -8.411 7.648 6.202 1.00 61.22 49 VAL A O 4
ATOM 6494 N N . LEU A 1 50 ? -10.564 7.631 5.541 1.00 30.10 50 LEU A N 4
ATOM 6495 C CA . LEU A 1 50 ? -10.507 6.447 4.698 1.00 71.44 50 LEU A CA 4
ATOM 6496 C C . LEU A 1 50 ? -10.399 6.877 3.242 1.00 30.03 50 LEU A C 4
ATOM 6497 O O . LEU A 1 50 ? -10.895 7.934 2.837 1.00 11.44 50 LEU A O 4
ATOM 6513 N N . GLN A 1 51 ? -9.760 6.031 2.442 1.00 41.41 51 GLN A N 4
ATOM 6514 C CA . GLN A 1 51 ? -9.658 6.157 1.006 1.00 73.32 51 GLN A CA 4
ATOM 6515 C C . GLN A 1 51 ? -10.374 4.921 0.445 1.00 52.31 51 GLN A C 4
ATOM 6516 O O . GLN A 1 51 ? -10.063 3.784 0.835 1.00 53.44 51 GLN A O 4
ATOM 6530 N N . TYR A 1 52 ? -11.394 5.136 -0.388 1.00 74.35 52 TYR A N 4
ATOM 6531 C CA . TYR A 1 52 ? -12.171 4.089 -1.046 1.00 12.22 52 TYR A CA 4
ATOM 6532 C C . TYR A 1 52 ? -12.079 4.248 -2.557 1.00 73.04 52 TYR A C 4
ATOM 6533 O O . TYR A 1 52 ? -11.424 5.165 -3.047 1.00 71.31 52 TYR A O 4
ATOM 6551 N N . GLY A 1 53 ? -12.722 3.347 -3.293 1.00 64.25 53 GLY A N 4
ATOM 6552 C CA . GLY A 1 53 ? -12.496 3.196 -4.721 1.00 53.11 53 GLY A CA 4
ATOM 6553 C C . GLY A 1 53 ? -11.035 2.814 -4.956 1.00 71.23 53 GLY A C 4
ATOM 6554 O O . GLY A 1 53 ? -10.229 3.652 -5.344 1.00 13.13 53 GLY A O 4
ATOM 6558 N N . LYS A 1 54 ? -10.680 1.557 -4.670 1.00 23.10 54 LYS A N 4
ATOM 6559 C CA . LYS A 1 54 ? -9.318 1.022 -4.718 1.00 72.44 54 LYS A CA 4
ATOM 6560 C C . LYS A 1 54 ? -9.242 -0.265 -5.547 1.00 1.54 54 LYS A C 4
ATOM 6561 O O . LYS A 1 54 ? -8.578 -1.217 -5.130 1.00 54.23 54 LYS A O 4
ATOM 6580 N N . LEU A 1 55 ? -9.981 -0.355 -6.654 1.00 25.02 55 LEU A N 4
ATOM 6581 C CA . LEU A 1 55 ? -9.993 -1.493 -7.579 1.00 4.31 55 LEU A CA 4
ATOM 6582 C C . LEU A 1 55 ? -9.413 -1.147 -8.964 1.00 44.55 55 LEU A C 4
ATOM 6583 O O . LEU A 1 55 ? -9.300 -2.036 -9.808 1.00 2.31 55 LEU A O 4
ATOM 6599 N N . ASN A 1 56 ? -9.018 0.107 -9.216 1.00 73.14 56 ASN A N 4
ATOM 6600 C CA . ASN A 1 56 ? -8.488 0.583 -10.507 1.00 65.31 56 ASN A CA 4
ATOM 6601 C C . ASN A 1 56 ? -7.057 1.108 -10.375 1.00 14.34 56 ASN A C 4
ATOM 6602 O O . ASN A 1 56 ? -6.366 1.280 -11.382 1.00 11.43 56 ASN A O 4
ATOM 6613 N N . VAL A 1 57 ? -6.616 1.407 -9.154 1.00 2.20 57 VAL A N 4
ATOM 6614 C CA . VAL A 1 57 ? -5.238 1.753 -8.837 1.00 34.40 57 VAL A CA 4
ATOM 6615 C C . VAL A 1 57 ? -4.320 0.609 -9.250 1.00 11.30 57 VAL A C 4
ATOM 6616 O O . VAL A 1 57 ? -4.606 -0.559 -8.987 1.00 2.34 57 VAL A O 4
ATOM 6629 N N . GLY A 1 58 ? -3.167 0.949 -9.815 1.00 41.21 58 GLY A N 4
ATOM 6630 C CA . GLY A 1 58 ? -2.067 0.028 -9.974 1.00 21.24 58 GLY A CA 4
ATOM 6631 C C . GLY A 1 58 ? -0.748 0.781 -9.885 1.00 41.24 58 GLY A C 4
ATOM 6632 O O . GLY A 1 58 ? -0.720 1.995 -9.668 1.00 72.21 58 GLY A O 4
ATOM 6636 N N . LEU A 1 59 ? 0.353 0.043 -10.013 1.00 34.24 59 LEU A N 4
ATOM 6637 C CA . LEU A 1 59 ? 1.708 0.566 -10.042 1.00 13.42 59 LEU A CA 4
ATOM 6638 C C . LEU A 1 59 ? 2.143 0.739 -11.489 1.00 62.41 59 LEU A C 4
ATOM 6639 O O . LEU A 1 59 ? 1.898 -0.118 -12.342 1.00 52.54 59 LEU A O 4
ATOM 6655 N N . VAL A 1 60 ? 2.772 1.868 -11.779 1.00 62.03 60 VAL A N 4
ATOM 6656 C CA . VAL A 1 60 ? 3.169 2.281 -13.126 1.00 41.34 60 VAL A CA 4
ATOM 6657 C C . VAL A 1 60 ? 4.686 2.299 -13.283 1.00 14.54 60 VAL A C 4
ATOM 6658 O O . VAL A 1 60 ? 5.199 1.982 -14.359 1.00 52.22 60 VAL A O 4
ATOM 6671 N N . GLY A 1 61 ? 5.399 2.604 -12.206 1.00 43.42 61 GLY A N 4
ATOM 6672 C CA . GLY A 1 61 ? 6.851 2.577 -12.166 1.00 2.35 61 GLY A CA 4
ATOM 6673 C C . GLY A 1 61 ? 7.337 2.477 -10.728 1.00 61.20 61 GLY A C 4
ATOM 6674 O O . GLY A 1 61 ? 6.603 2.799 -9.793 1.00 33.44 61 GLY A O 4
ATOM 6678 N N . VAL A 1 62 ? 8.579 2.038 -10.538 1.00 74.20 62 VAL A N 4
ATOM 6679 C CA . VAL A 1 62 ? 9.220 2.023 -9.233 1.00 62.31 62 VAL A CA 4
ATOM 6680 C C . VAL A 1 62 ? 10.707 2.255 -9.439 1.00 43.10 62 VAL A C 4
ATOM 6681 O O . VAL A 1 62 ? 11.299 1.733 -10.385 1.00 70.03 62 VAL A O 4
ATOM 6694 N N . GLU A 1 63 ? 11.317 3.009 -8.541 1.00 10.15 63 GLU A N 4
ATOM 6695 C CA . GLU A 1 63 ? 12.737 3.334 -8.588 1.00 23.13 63 GLU A CA 4
ATOM 6696 C C . GLU A 1 63 ? 13.221 3.774 -7.200 1.00 1.55 63 GLU A C 4
ATOM 6697 O O . GLU A 1 63 ? 12.392 4.117 -6.349 1.00 70.04 63 GLU A O 4
ATOM 6709 N N . PRO A 1 64 ? 14.533 3.690 -6.933 1.00 3.23 64 PRO A N 4
ATOM 6710 C CA . PRO A 1 64 ? 15.131 4.136 -5.682 1.00 54.13 64 PRO A CA 4
ATOM 6711 C C . PRO A 1 64 ? 15.148 5.669 -5.627 1.00 51.14 64 PRO A C 4
ATOM 6712 O O . PRO A 1 64 ? 15.924 6.274 -6.365 1.00 71.32 64 PRO A O 4
ATOM 6723 N N . ALA A 1 65 ? 14.357 6.331 -4.768 1.00 41.41 65 ALA A N 4
ATOM 6724 C CA . ALA A 1 65 ? 14.213 7.795 -4.810 1.00 32.33 65 ALA A CA 4
ATOM 6725 C C . ALA A 1 65 ? 15.289 8.522 -3.997 1.00 32.41 65 ALA A C 4
ATOM 6726 O O . ALA A 1 65 ? 15.044 9.602 -3.453 1.00 64.44 65 ALA A O 4
ATOM 6733 N N . GLY A 1 66 ? 16.477 7.936 -3.912 1.00 12.33 66 GLY A N 4
ATOM 6734 C CA . GLY A 1 66 ? 17.619 8.406 -3.146 1.00 44.51 66 GLY A CA 4
ATOM 6735 C C . GLY A 1 66 ? 18.197 7.213 -2.405 1.00 53.21 66 GLY A C 4
ATOM 6736 O O . GLY A 1 66 ? 18.255 6.114 -2.962 1.00 61.31 66 GLY A O 4
ATOM 6740 N N . GLN A 1 67 ? 18.611 7.407 -1.154 1.00 3.15 67 GLN A N 4
ATOM 6741 C CA . GLN A 1 67 ? 19.225 6.353 -0.354 1.00 3.25 67 GLN A CA 4
ATOM 6742 C C . GLN A 1 67 ? 18.342 5.889 0.808 1.00 3.01 67 GLN A C 4
ATOM 6743 O O . GLN A 1 67 ? 18.647 4.845 1.385 1.00 12.22 67 GLN A O 4
ATOM 6757 N N . TYR A 1 68 ? 17.255 6.594 1.135 1.00 63.11 68 TYR A N 4
ATOM 6758 C CA . TYR A 1 68 ? 16.487 6.411 2.373 1.00 22.31 68 TYR A CA 4
ATOM 6759 C C . TYR A 1 68 ? 14.970 6.427 2.188 1.00 73.21 68 TYR A C 4
ATOM 6760 O O . TYR A 1 68 ? 14.259 6.120 3.144 1.00 53.53 68 TYR A O 4
ATOM 6778 N N . ALA A 1 69 ? 14.474 6.771 1.003 1.00 42.33 69 ALA A N 4
ATOM 6779 C CA . ALA A 1 69 ? 13.082 6.870 0.622 1.00 61.02 69 ALA A CA 4
ATOM 6780 C C . ALA A 1 69 ? 12.956 6.394 -0.833 1.00 24.03 69 ALA A C 4
ATOM 6781 O O . ALA A 1 69 ? 13.780 6.756 -1.675 1.00 24.25 69 ALA A O 4
ATOM 6788 N N . LEU A 1 70 ? 11.951 5.561 -1.101 1.00 50.30 70 LEU A N 4
ATOM 6789 C CA . LEU A 1 70 ? 11.624 4.873 -2.356 1.00 50.22 70 LEU A CA 4
ATOM 6790 C C . LEU A 1 70 ? 10.575 5.738 -3.099 1.00 3.22 70 LEU A C 4
ATOM 6791 O O . LEU A 1 70 ? 9.796 6.430 -2.439 1.00 30.13 70 LEU A O 4
ATOM 6807 N N . LYS A 1 71 ? 10.527 5.695 -4.438 1.00 45.43 71 LYS A N 4
ATOM 6808 C CA . LYS A 1 71 ? 9.585 6.419 -5.311 1.00 23.02 71 LYS A CA 4
ATOM 6809 C C . LYS A 1 71 ? 8.131 5.929 -5.191 1.00 64.20 71 LYS A C 4
ATOM 6810 O O . LYS A 1 71 ? 7.315 6.624 -4.602 1.00 24.11 71 LYS A O 4
ATOM 6829 N N . LEU A 1 72 ? 7.828 4.722 -5.694 1.00 42.10 72 LEU A N 4
ATOM 6830 C CA . LEU A 1 72 ? 6.500 4.082 -5.764 1.00 3.45 72 LEU A CA 4
ATOM 6831 C C . LEU A 1 72 ? 5.457 4.911 -6.542 1.00 24.21 72 LEU A C 4
ATOM 6832 O O . LEU A 1 72 ? 4.706 5.687 -5.963 1.00 10.55 72 LEU A O 4
ATOM 6848 N N . SER A 1 73 ? 5.377 4.736 -7.866 1.00 12.11 73 SER A N 4
ATOM 6849 C CA . SER A 1 73 ? 4.478 5.504 -8.728 1.00 71.33 73 SER A CA 4
ATOM 6850 C C . SER A 1 73 ? 3.157 4.774 -8.893 1.00 31.15 73 SER A C 4
ATOM 6851 O O . SER A 1 73 ? 3.106 3.733 -9.554 1.00 43.42 73 SER A O 4
ATOM 6859 N N . PHE A 1 74 ? 2.090 5.325 -8.323 1.00 21.34 74 PHE A N 4
ATOM 6860 C CA . PHE A 1 74 ? 0.761 4.763 -8.450 1.00 30.44 74 PHE A CA 4
ATOM 6861 C C . PHE A 1 74 ? 0.002 5.484 -9.557 1.00 64.42 74 PHE A C 4
ATOM 6862 O O . PHE A 1 74 ? -0.047 6.709 -9.585 1.00 24.32 74 PHE A O 4
ATOM 6879 N N . ASP A 1 75 ? -0.645 4.700 -10.413 1.00 25.21 75 ASP A N 4
ATOM 6880 C CA . ASP A 1 75 ? -1.507 5.108 -11.524 1.00 54.14 75 ASP A CA 4
ATOM 6881 C C . ASP A 1 75 ? -2.659 5.996 -11.051 1.00 25.05 75 ASP A C 4
ATOM 6882 O O . ASP A 1 75 ? -3.068 6.920 -11.745 1.00 74.04 75 ASP A O 4
ATOM 6891 N N . ASP A 1 76 ? -3.104 5.760 -9.817 1.00 53.33 76 ASP A N 4
ATOM 6892 C CA . ASP A 1 76 ? -4.146 6.485 -9.093 1.00 31.04 76 ASP A CA 4
ATOM 6893 C C . ASP A 1 76 ? -3.791 7.948 -8.819 1.00 3.33 76 ASP A C 4
ATOM 6894 O O . ASP A 1 76 ? -4.686 8.788 -8.705 1.00 5.54 76 ASP A O 4
ATOM 6903 N N . GLY A 1 77 ? -2.496 8.267 -8.727 1.00 2.41 77 GLY A N 4
ATOM 6904 C CA . GLY A 1 77 ? -2.026 9.601 -8.383 1.00 73.21 77 GLY A CA 4
ATOM 6905 C C . GLY A 1 77 ? -1.067 9.617 -7.212 1.00 3.54 77 GLY A C 4
ATOM 6906 O O . GLY A 1 77 ? -0.795 8.580 -6.597 1.00 12.21 77 GLY A O 4
ATOM 6910 N N . HIS A 1 78 ? -0.627 10.836 -6.876 1.00 62.41 78 HIS A N 4
ATOM 6911 C CA . HIS A 1 78 ? 0.185 11.174 -5.715 1.00 34.41 78 HIS A CA 4
ATOM 6912 C C . HIS A 1 78 ? 1.433 10.289 -5.663 1.00 74.23 78 HIS A C 4
ATOM 6913 O O . HIS A 1 78 ? 1.701 9.606 -4.678 1.00 74.30 78 HIS A O 4
ATOM 6927 N N . ASP A 1 79 ? 2.185 10.304 -6.767 1.00 65.21 79 ASP A N 4
ATOM 6928 C CA . ASP A 1 79 ? 3.400 9.521 -6.981 1.00 64.03 79 ASP A CA 4
ATOM 6929 C C . ASP A 1 79 ? 4.372 9.630 -5.803 1.00 21.01 79 ASP A C 4
ATOM 6930 O O . ASP A 1 79 ? 4.905 8.628 -5.342 1.00 22.33 79 ASP A O 4
ATOM 6939 N N . SER A 1 80 ? 4.617 10.838 -5.306 1.00 65.31 80 SER A N 4
ATOM 6940 C CA . SER A 1 80 ? 5.742 11.118 -4.430 1.00 4.23 80 SER A CA 4
ATOM 6941 C C . SER A 1 80 ? 5.272 11.020 -2.978 1.00 23.01 80 SER A C 4
ATOM 6942 O O . SER A 1 80 ? 5.271 11.998 -2.229 1.00 42.52 80 SER A O 4
ATOM 6950 N N . GLY A 1 81 ? 4.821 9.828 -2.583 1.00 31.15 81 GLY A N 4
ATOM 6951 C CA . GLY A 1 81 ? 4.331 9.592 -1.231 1.00 52.12 81 GLY A CA 4
ATOM 6952 C C . GLY A 1 81 ? 5.442 9.687 -0.191 1.00 31.33 81 GLY A C 4
ATOM 6953 O O . GLY A 1 81 ? 5.156 10.122 0.924 1.00 1.24 81 GLY A O 4
ATOM 6957 N N . LEU A 1 82 ? 6.682 9.343 -0.575 1.00 2.32 82 LEU A N 4
ATOM 6958 C CA . LEU A 1 82 ? 7.900 9.312 0.239 1.00 10.51 82 LEU A CA 4
ATOM 6959 C C . LEU A 1 82 ? 7.868 8.098 1.165 1.00 71.04 82 LEU A C 4
ATOM 6960 O O . LEU A 1 82 ? 7.082 8.049 2.112 1.00 50.34 82 LEU A O 4
ATOM 6976 N N . PHE A 1 83 ? 8.705 7.098 0.874 1.00 13.52 83 PHE A N 4
ATOM 6977 C CA . PHE A 1 83 ? 8.589 5.760 1.443 1.00 70.03 83 PHE A CA 4
ATOM 6978 C C . PHE A 1 83 ? 9.881 5.309 2.109 1.00 71.42 83 PHE A C 4
ATOM 6979 O O . PHE A 1 83 ? 10.744 4.731 1.439 1.00 42.30 83 PHE A O 4
ATOM 6996 N N . THR A 1 84 ? 10.035 5.593 3.403 1.00 65.33 84 THR A N 4
ATOM 6997 C CA . THR A 1 84 ? 11.242 5.260 4.146 1.00 73.21 84 THR A CA 4
ATOM 6998 C C . THR A 1 84 ? 11.463 3.745 4.210 1.00 14.42 84 THR A C 4
ATOM 6999 O O . THR A 1 84 ? 10.510 2.962 4.213 1.00 2.31 84 THR A O 4
ATOM 7010 N N . TRP A 1 85 ? 12.731 3.323 4.263 1.00 31.14 85 TRP A N 4
ATOM 7011 C CA . TRP A 1 85 ? 13.093 1.908 4.322 1.00 52.33 85 TRP A CA 4
ATOM 7012 C C . TRP A 1 85 ? 12.446 1.196 5.500 1.00 41.24 85 TRP A C 4
ATOM 7013 O O . TRP A 1 85 ? 11.914 0.096 5.335 1.00 64.43 85 TRP A O 4
ATOM 7034 N N . ASP A 1 86 ? 12.483 1.851 6.661 1.00 52.42 86 ASP A N 4
ATOM 7035 C CA . ASP A 1 86 ? 11.898 1.372 7.907 1.00 44.44 86 ASP A CA 4
ATOM 7036 C C . ASP A 1 86 ? 10.441 0.982 7.644 1.00 3.25 86 ASP A C 4
ATOM 7037 O O . ASP A 1 86 ? 10.062 -0.177 7.828 1.00 12.34 86 ASP A O 4
ATOM 7046 N N . TYR A 1 87 ? 9.660 1.935 7.125 1.00 31.31 87 TYR A N 4
ATOM 7047 C CA . TYR A 1 87 ? 8.229 1.819 6.882 1.00 32.05 87 TYR A CA 4
ATOM 7048 C C . TYR A 1 87 ? 7.874 0.772 5.825 1.00 13.33 87 TYR A C 4
ATOM 7049 O O . TYR A 1 87 ? 6.872 0.068 5.953 1.00 32.33 87 TYR A O 4
ATOM 7067 N N . LEU A 1 88 ? 8.668 0.663 4.760 1.00 70.44 88 LEU A N 4
ATOM 7068 C CA . LEU A 1 88 ? 8.356 -0.247 3.662 1.00 62.20 88 LEU A CA 4
ATOM 7069 C C . LEU A 1 88 ? 8.278 -1.685 4.163 1.00 20.31 88 LEU A C 4
ATOM 7070 O O . LEU A 1 88 ? 7.303 -2.400 3.909 1.00 0.12 88 LEU A O 4
ATOM 7086 N N . TYR A 1 89 ? 9.319 -2.114 4.877 1.00 2.23 89 TYR A N 4
ATOM 7087 C CA . TYR A 1 89 ? 9.361 -3.457 5.433 1.00 14.22 89 TYR A CA 4
ATOM 7088 C C . TYR A 1 89 ? 8.465 -3.596 6.663 1.00 64.34 89 TYR A C 4
ATOM 7089 O O . TYR A 1 89 ? 8.040 -4.710 6.958 1.00 51.54 89 TYR A O 4
ATOM 7107 N N . GLU A 1 90 ? 8.126 -2.501 7.344 1.00 41.21 90 GLU A N 4
ATOM 7108 C CA . GLU A 1 90 ? 7.136 -2.509 8.411 1.00 44.34 90 GLU A CA 4
ATOM 7109 C C . GLU A 1 90 ? 5.819 -3.041 7.833 1.00 3.14 90 GLU A C 4
ATOM 7110 O O . GLU A 1 90 ? 5.352 -4.117 8.214 1.00 55.32 90 GLU A O 4
ATOM 7122 N N . LEU A 1 91 ? 5.272 -2.337 6.839 1.00 41.33 91 LEU A N 4
ATOM 7123 C CA . LEU A 1 91 ? 4.016 -2.670 6.177 1.00 52.24 91 LEU A CA 4
ATOM 7124 C C . LEU A 1 91 ? 4.007 -4.084 5.600 1.00 32.34 91 LEU A C 4
ATOM 7125 O O . LEU A 1 91 ? 2.958 -4.722 5.678 1.00 44.31 91 LEU A O 4
ATOM 7141 N N . ALA A 1 92 ? 5.140 -4.585 5.085 1.00 75.14 92 ALA A N 4
ATOM 7142 C CA . ALA A 1 92 ? 5.267 -5.962 4.599 1.00 13.21 92 ALA A CA 4
ATOM 7143 C C . ALA A 1 92 ? 4.715 -6.942 5.642 1.00 61.44 92 ALA A C 4
ATOM 7144 O O . ALA A 1 92 ? 3.813 -7.725 5.345 1.00 60.05 92 ALA A O 4
ATOM 7151 N N . THR A 1 93 ? 5.218 -6.855 6.877 1.00 31.21 93 THR A N 4
ATOM 7152 C CA . THR A 1 93 ? 4.830 -7.765 7.950 1.00 40.21 93 THR A CA 4
ATOM 7153 C C . THR A 1 93 ? 3.383 -7.503 8.384 1.00 60.33 93 THR A C 4
ATOM 7154 O O . THR A 1 93 ? 2.588 -8.420 8.610 1.00 60.34 93 THR A O 4
ATOM 7165 N N . ARG A 1 94 ? 3.037 -6.221 8.507 1.00 15.54 94 ARG A N 4
ATOM 7166 C CA . ARG A 1 94 ? 1.840 -5.745 9.186 1.00 32.31 94 ARG A CA 4
ATOM 7167 C C . ARG A 1 94 ? 0.605 -5.934 8.327 1.00 33.33 94 ARG A C 4
ATOM 7168 O O . ARG A 1 94 ? -0.495 -5.902 8.874 1.00 53.25 94 ARG A O 4
ATOM 7189 N N . LYS A 1 95 ? 0.760 -6.119 7.009 1.00 23.21 95 LYS A N 4
ATOM 7190 C CA . LYS A 1 95 ? -0.340 -6.040 6.062 1.00 11.30 95 LYS A CA 4
ATOM 7191 C C . LYS A 1 95 ? -1.528 -6.887 6.511 1.00 13.53 95 LYS A C 4
ATOM 7192 O O . LYS A 1 95 ? -2.661 -6.442 6.394 1.00 31.30 95 LYS A O 4
ATOM 7211 N N . ASP A 1 96 ? -1.276 -8.099 6.985 1.00 34.32 96 ASP A N 4
ATOM 7212 C CA . ASP A 1 96 ? -2.242 -9.063 7.500 1.00 73.45 96 ASP A CA 4
ATOM 7213 C C . ASP A 1 96 ? -3.258 -8.420 8.444 1.00 63.15 96 ASP A C 4
ATOM 7214 O O . ASP A 1 96 ? -4.461 -8.643 8.298 1.00 40.32 96 ASP A O 4
ATOM 7223 N N . GLN A 1 97 ? -2.799 -7.591 9.378 1.00 2.12 97 GLN A N 4
ATOM 7224 C CA . GLN A 1 97 ? -3.658 -6.851 10.285 1.00 74.05 97 GLN A CA 4
ATOM 7225 C C . GLN A 1 97 ? -4.312 -5.682 9.549 1.00 22.20 97 GLN A C 4
ATOM 7226 O O . GLN A 1 97 ? -5.536 -5.561 9.530 1.00 71.02 97 GLN A O 4
ATOM 7240 N N . LEU A 1 98 ? -3.481 -4.828 8.947 1.00 73.42 98 LEU A N 4
ATOM 7241 C CA . LEU A 1 98 ? -3.861 -3.521 8.411 1.00 74.24 98 LEU A CA 4
ATOM 7242 C C . LEU A 1 98 ? -4.924 -3.656 7.324 1.00 55.21 98 LEU A C 4
ATOM 7243 O O . LEU A 1 98 ? -5.834 -2.837 7.227 1.00 74.32 98 LEU A O 4
ATOM 7259 N N . TRP A 1 99 ? -4.797 -4.681 6.484 1.00 52.42 99 TRP A N 4
ATOM 7260 C CA . TRP A 1 99 ? -5.686 -4.935 5.369 1.00 23.01 99 TRP A CA 4
ATOM 7261 C C . TRP A 1 99 ? -7.071 -5.320 5.859 1.00 64.43 99 TRP A C 4
ATOM 7262 O O . TRP A 1 99 ? -8.064 -4.767 5.392 1.00 31.02 99 TRP A O 4
ATOM 7283 N N . ALA A 1 100 ? -7.135 -6.262 6.799 1.00 71.13 100 ALA A N 4
ATOM 7284 C CA . ALA A 1 100 ? -8.396 -6.754 7.319 1.00 34.33 100 ALA A CA 4
ATOM 7285 C C . ALA A 1 100 ? -9.166 -5.667 8.076 1.00 11.30 100 ALA A C 4
ATOM 7286 O O . ALA A 1 100 ? -10.400 -5.717 8.122 1.00 0.11 100 ALA A O 4
ATOM 7293 N N . ASP A 1 101 ? -8.452 -4.690 8.637 1.00 43.53 101 ASP A N 4
ATOM 7294 C CA . ASP A 1 101 ? -9.014 -3.453 9.171 1.00 1.41 101 ASP A CA 4
ATOM 7295 C C . ASP A 1 101 ? -9.532 -2.593 8.017 1.00 43.31 101 ASP A C 4
ATOM 7296 O O . ASP A 1 101 ? -10.706 -2.240 7.995 1.00 32.33 101 ASP A O 4
ATOM 7305 N N . TYR A 1 102 ? -8.704 -2.306 7.003 1.00 21.44 102 TYR A N 4
ATOM 7306 C CA . TYR A 1 102 ? -9.091 -1.466 5.868 1.00 20.01 102 TYR A CA 4
ATOM 7307 C C . TYR A 1 102 ? -10.294 -1.978 5.075 1.00 72.23 102 TYR A C 4
ATOM 7308 O O . TYR A 1 102 ? -10.985 -1.189 4.419 1.00 15.50 102 TYR A O 4
ATOM 7326 N N . LEU A 1 103 ? -10.526 -3.290 5.068 1.00 42.44 103 LEU A N 4
ATOM 7327 C CA . LEU A 1 103 ? -11.728 -3.876 4.500 1.00 75.34 103 LEU A CA 4
ATOM 7328 C C . LEU A 1 103 ? -12.933 -3.499 5.348 1.00 53.53 103 LEU A C 4
ATOM 7329 O O . LEU A 1 103 ? -13.949 -3.082 4.795 1.00 31.42 103 LEU A O 4
ATOM 7345 N N . ALA A 1 104 ? -12.833 -3.644 6.672 1.00 4.23 104 ALA A N 4
ATOM 7346 C CA . ALA A 1 104 ? -13.905 -3.300 7.592 1.00 61.32 104 ALA A CA 4
ATOM 7347 C C . ALA A 1 104 ? -14.190 -1.802 7.586 1.00 2.40 104 ALA A C 4
ATOM 7348 O O . ALA A 1 104 ? -15.358 -1.440 7.658 1.00 64.44 104 ALA A O 4
ATOM 7355 N N . GLU A 1 105 ? -13.188 -0.926 7.465 1.00 11.51 105 GLU A N 4
ATOM 7356 C CA . GLU A 1 105 ? -13.443 0.506 7.320 1.00 63.15 105 GLU A CA 4
ATOM 7357 C C . GLU A 1 105 ? -14.221 0.772 6.036 1.00 40.43 105 GLU A C 4
ATOM 7358 O O . GLU A 1 105 ? -15.217 1.486 6.068 1.00 75.45 105 GLU A O 4
ATOM 7370 N N . LEU A 1 106 ? -13.804 0.188 4.906 1.00 1.31 106 LEU A N 4
ATOM 7371 C CA . LEU A 1 106 ? -14.481 0.361 3.631 1.00 33.32 106 LEU A CA 4
ATOM 7372 C C . LEU A 1 106 ? -15.937 -0.108 3.753 1.00 3.32 106 LEU A C 4
ATOM 7373 O O . LEU A 1 106 ? -16.868 0.626 3.411 1.00 64.43 106 LEU A O 4
ATOM 7389 N N . ALA A 1 107 ? -16.122 -1.285 4.340 1.00 33.41 107 ALA A N 4
ATOM 7390 C CA . ALA A 1 107 ? -17.417 -1.925 4.506 1.00 42.15 107 ALA A CA 4
ATOM 7391 C C . ALA A 1 107 ? -18.339 -1.105 5.428 1.00 22.33 107 ALA A C 4
ATOM 7392 O O . ALA A 1 107 ? -19.503 -0.878 5.097 1.00 53.11 107 ALA A O 4
ATOM 7399 N N . SER A 1 108 ? -17.824 -0.644 6.570 1.00 4.51 108 SER A N 4
ATOM 7400 C CA . SER A 1 108 ? -18.552 0.062 7.620 1.00 1.24 108 SER A CA 4
ATOM 7401 C C . SER A 1 108 ? -18.788 1.532 7.278 1.00 64.05 108 SER A C 4
ATOM 7402 O O . SER A 1 108 ? -19.768 2.104 7.753 1.00 20.43 108 SER A O 4
ATOM 7410 N N . ALA A 1 109 ? -17.913 2.160 6.485 1.00 51.25 109 ALA A N 4
ATOM 7411 C CA . ALA A 1 109 ? -18.194 3.467 5.913 1.00 2.52 109 ALA A CA 4
ATOM 7412 C C . ALA A 1 109 ? -19.395 3.346 4.980 1.00 33.12 109 ALA A C 4
ATOM 7413 O O . ALA A 1 109 ? -20.235 4.241 4.940 1.00 34.00 109 ALA A O 4
ATOM 7420 N N . GLY A 1 110 ? -19.481 2.244 4.232 1.00 45.51 110 GLY A N 4
ATOM 7421 C CA . GLY A 1 110 ? -20.498 2.072 3.215 1.00 24.20 110 GLY A CA 4
ATOM 7422 C C . GLY A 1 110 ? -20.026 2.697 1.918 1.00 73.13 110 GLY A C 4
ATOM 7423 O O . GLY A 1 110 ? -20.756 3.491 1.322 1.00 10.31 110 GLY A O 4
ATOM 7427 N N . LYS A 1 111 ? -18.789 2.415 1.511 1.00 23.10 111 LYS A N 4
ATOM 7428 C CA . LYS A 1 111 ? -18.299 2.644 0.160 1.00 61.11 111 LYS A CA 4
ATOM 7429 C C . LYS A 1 111 ? -17.783 1.297 -0.346 1.00 51.11 111 LYS A C 4
ATOM 7430 O O . LYS A 1 111 ? -17.841 0.301 0.377 1.00 12.22 111 LYS A O 4
ATOM 7449 N N . SER A 1 112 ? -17.179 1.268 -1.527 1.00 51.32 112 SER A N 4
ATOM 7450 C CA . SER A 1 112 ? -16.668 0.049 -2.121 1.00 5.30 112 SER A CA 4
ATOM 7451 C C . SER A 1 112 ? -15.273 0.244 -2.693 1.00 50.22 112 SER A C 4
ATOM 7452 O O . SER A 1 112 ? -14.729 1.348 -2.790 1.00 52.53 112 SER A O 4
ATOM 7460 N N . ARG A 1 113 ? -14.616 -0.874 -2.995 1.00 72.01 113 ARG A N 4
ATOM 7461 C CA . ARG A 1 113 ? -13.372 -0.828 -3.743 1.00 4.32 113 ARG A CA 4
ATOM 7462 C C . ARG A 1 113 ? -13.640 -0.445 -5.189 1.00 23.00 113 ARG A C 4
ATOM 7463 O O . ARG A 1 113 ? -12.747 0.139 -5.792 1.00 33.33 113 ARG A O 4
ATOM 7484 N N . ASP A 1 114 ? -14.803 -0.756 -5.751 1.00 71.42 114 ASP A N 4
ATOM 7485 C CA . ASP A 1 114 ? -15.143 -0.229 -7.072 1.00 63.03 114 ASP A CA 4
ATOM 7486 C C . ASP A 1 114 ? -15.309 1.287 -6.932 1.00 11.22 114 ASP A C 4
ATOM 7487 O O . ASP A 1 114 ? -15.805 1.750 -5.896 1.00 3.10 114 ASP A O 4
ATOM 7496 N N . PRO A 1 115 ? -14.918 2.074 -7.946 1.00 70.35 115 PRO A N 4
ATOM 7497 C CA . PRO A 1 115 ? -14.854 3.524 -7.831 1.00 14.12 115 PRO A CA 4
ATOM 7498 C C . PRO A 1 115 ? -16.234 4.150 -7.696 1.00 44.22 115 PRO A C 4
ATOM 7499 O O . PRO A 1 115 ? -16.357 5.177 -7.025 1.00 31.31 115 PRO A O 4
ATOM 7510 N N . ASP A 1 116 ? -17.248 3.531 -8.297 1.00 22.40 116 ASP A N 4
ATOM 7511 C CA . ASP A 1 116 ? -18.643 3.936 -8.243 1.00 22.24 116 ASP A CA 4
ATOM 7512 C C . ASP A 1 116 ? -19.478 2.659 -8.260 1.00 2.30 116 ASP A C 4
ATOM 7513 O O . ASP A 1 116 ? -20.151 2.338 -9.238 1.00 10.43 116 ASP A O 4
ATOM 7522 N N . GLU A 1 117 ? -19.324 1.835 -7.220 1.00 4.14 117 GLU A N 4
ATOM 7523 C CA . GLU A 1 117 ? -20.076 0.599 -7.089 1.00 45.55 117 GLU A CA 4
ATOM 7524 C C . GLU A 1 117 ? -21.561 0.893 -6.893 1.00 32.11 117 GLU A C 4
ATOM 7525 O O . GLU A 1 117 ? -21.921 1.788 -6.118 1.00 53.42 117 GLU A O 4
ATOM 7537 N N . SER A 1 118 ? -22.405 0.029 -7.454 1.00 11.41 118 SER A N 4
ATOM 7538 C CA . SER A 1 118 ? -23.836 -0.093 -7.219 1.00 13.33 118 SER A CA 4
ATOM 7539 C C . SER A 1 118 ? -24.115 -0.755 -5.857 1.00 65.21 118 SER A C 4
ATOM 7540 O O . SER A 1 118 ? -24.996 -1.609 -5.727 1.00 11.32 118 SER A O 4
ATOM 7548 N N . VAL A 1 119 ? -23.325 -0.389 -4.846 1.00 42.33 119 VAL A N 4
ATOM 7549 C CA . VAL A 1 119 ? -23.423 -0.680 -3.446 1.00 13.31 119 VAL A CA 4
ATOM 7550 C C . VAL A 1 119 ? -23.756 -2.160 -3.202 1.00 51.54 119 VAL A C 4
ATOM 7551 O O . VAL A 1 119 ? -24.624 -2.489 -2.384 1.00 45.51 119 VAL A O 4
ATOM 7564 N N . VAL A 1 120 ? -23.133 -3.070 -3.954 1.00 11.14 120 VAL A N 4
ATOM 7565 C CA . VAL A 1 120 ? -23.553 -4.459 -3.970 1.00 34.00 120 VAL A CA 4
ATOM 7566 C C . VAL A 1 120 ? -23.090 -5.127 -2.676 1.00 71.01 120 VAL A C 4
ATOM 7567 O O . VAL A 1 120 ? -21.932 -5.529 -2.531 1.00 14.34 120 VAL A O 4
ATOM 7580 N N . LYS A 1 121 ? -24.062 -5.256 -1.770 1.00 24.13 121 LYS A N 4
ATOM 7581 C CA . LYS A 1 121 ? -24.037 -5.937 -0.487 1.00 63.22 121 LYS A CA 4
ATOM 7582 C C . LYS A 1 121 ? -23.079 -5.300 0.510 1.00 41.23 121 LYS A C 4
ATOM 7583 O O . LYS A 1 121 ? -22.291 -4.416 0.174 1.00 72.23 121 LYS A O 4
ATOM 7602 N N . LEU A 1 122 ? -23.280 -5.646 1.782 1.00 64.34 122 LEU A N 4
ATOM 7603 C CA . LEU A 1 122 ? -22.688 -4.943 2.922 1.00 14.41 122 LEU A CA 4
ATOM 7604 C C . LEU A 1 122 ? -22.701 -5.774 4.214 1.00 42.41 122 LEU A C 4
ATOM 7605 O O . LEU A 1 122 ? -22.298 -5.296 5.283 1.00 12.53 122 LEU A O 4
ATOM 7621 N N . MET A 1 123 ? -23.170 -7.020 4.141 1.00 71.43 123 MET A N 4
ATOM 7622 C CA . MET A 1 123 ? -23.155 -7.997 5.219 1.00 13.30 123 MET A CA 4
ATOM 7623 C C . MET A 1 123 ? -22.868 -9.362 4.598 1.00 53.45 123 MET A C 4
ATOM 7624 O O . MET A 1 123 ? -23.374 -9.664 3.509 1.00 2.40 123 MET A O 4
ATOM 7638 N N . LEU A 1 124 ? -22.044 -10.160 5.287 1.00 74.34 124 LEU A N 4
ATOM 7639 C CA . LEU A 1 124 ? -21.099 -11.093 4.671 1.00 12.32 124 LEU A CA 4
ATOM 7640 C C . LEU A 1 124 ? -20.388 -10.314 3.575 1.00 42.22 124 LEU A C 4
ATOM 7641 O O . LEU A 1 124 ? -19.579 -9.440 3.950 1.00 32.23 124 LEU A O 4
ATOM 7657 N N . GLY A 1 1 ? 21.854 -0.665 11.419 1.00 11.24 1 GLY A N 5
ATOM 7658 C CA . GLY A 1 1 ? 22.077 0.068 10.171 1.00 5.31 1 GLY A CA 5
ATOM 7659 C C . GLY A 1 1 ? 21.000 -0.188 9.120 1.00 64.51 1 GLY A C 5
ATOM 7660 O O . GLY A 1 1 ? 21.363 -0.531 7.994 1.00 30.33 1 GLY A O 5
ATOM 7664 N N . MET A 1 2 ? 19.707 0.008 9.443 1.00 42.41 2 MET A N 5
ATOM 7665 C CA . MET A 1 2 ? 18.577 0.161 8.508 1.00 33.54 2 MET A CA 5
ATOM 7666 C C . MET A 1 2 ? 18.211 -1.136 7.760 1.00 72.35 2 MET A C 5
ATOM 7667 O O . MET A 1 2 ? 19.072 -1.863 7.263 1.00 20.10 2 MET A O 5
ATOM 7681 N N . ARG A 1 3 ? 16.931 -1.503 7.702 1.00 40.13 3 ARG A N 5
ATOM 7682 C CA . ARG A 1 3 ? 16.435 -2.610 6.887 1.00 2.04 3 ARG A CA 5
ATOM 7683 C C . ARG A 1 3 ? 16.230 -2.086 5.470 1.00 35.54 3 ARG A C 5
ATOM 7684 O O . ARG A 1 3 ? 15.146 -1.607 5.176 1.00 74.52 3 ARG A O 5
ATOM 7705 N N . ILE A 1 4 ? 17.242 -2.144 4.605 1.00 13.42 4 ILE A N 5
ATOM 7706 C CA . ILE A 1 4 ? 17.127 -1.705 3.208 1.00 52.03 4 ILE A CA 5
ATOM 7707 C C . ILE A 1 4 ? 17.078 -2.949 2.313 1.00 61.21 4 ILE A C 5
ATOM 7708 O O . ILE A 1 4 ? 17.906 -3.847 2.485 1.00 41.13 4 ILE A O 5
ATOM 7724 N N . PRO A 1 5 ? 16.141 -3.053 1.358 1.00 71.35 5 PRO A N 5
ATOM 7725 C CA . PRO A 1 5 ? 16.070 -4.187 0.443 1.00 74.33 5 PRO A CA 5
ATOM 7726 C C . PRO A 1 5 ? 17.234 -4.195 -0.531 1.00 42.03 5 PRO A C 5
ATOM 7727 O O . PRO A 1 5 ? 17.817 -3.155 -0.835 1.00 1.31 5 PRO A O 5
ATOM 7738 N N . SER A 1 6 ? 17.537 -5.384 -1.048 1.00 14.22 6 SER A N 5
ATOM 7739 C CA . SER A 1 6 ? 18.404 -5.557 -2.203 1.00 55.12 6 SER A CA 5
ATOM 7740 C C . SER A 1 6 ? 17.551 -5.911 -3.425 1.00 64.54 6 SER A C 5
ATOM 7741 O O . SER A 1 6 ? 17.819 -5.416 -4.521 1.00 11.30 6 SER A O 5
ATOM 7749 N N . ALA A 1 7 ? 16.506 -6.737 -3.256 1.00 42.21 7 ALA A N 5
ATOM 7750 C CA . ALA A 1 7 ? 15.711 -7.228 -4.370 1.00 75.15 7 ALA A CA 5
ATOM 7751 C C . ALA A 1 7 ? 14.511 -6.311 -4.600 1.00 71.55 7 ALA A C 5
ATOM 7752 O O . ALA A 1 7 ? 13.398 -6.672 -4.218 1.00 74.33 7 ALA A O 5
ATOM 7759 N N . ILE A 1 8 ? 14.703 -5.160 -5.248 1.00 54.31 8 ILE A N 5
ATOM 7760 C CA . ILE A 1 8 ? 13.571 -4.376 -5.727 1.00 54.11 8 ILE A CA 5
ATOM 7761 C C . ILE A 1 8 ? 13.040 -5.040 -7.000 1.00 54.25 8 ILE A C 5
ATOM 7762 O O . ILE A 1 8 ? 13.684 -5.002 -8.051 1.00 22.14 8 ILE A O 5
ATOM 7778 N N . GLN A 1 9 ? 11.885 -5.692 -6.919 1.00 34.44 9 GLN A N 5
ATOM 7779 C CA . GLN A 1 9 ? 11.065 -6.030 -8.079 1.00 2.21 9 GLN A CA 5
ATOM 7780 C C . GLN A 1 9 ? 9.680 -5.456 -7.828 1.00 20.33 9 GLN A C 5
ATOM 7781 O O . GLN A 1 9 ? 9.192 -5.514 -6.697 1.00 42.21 9 GLN A O 5
ATOM 7795 N N . LEU A 1 10 ? 9.055 -4.926 -8.883 1.00 32.21 10 LEU A N 5
ATOM 7796 C CA . LEU A 1 10 ? 7.654 -4.529 -8.906 1.00 65.14 10 LEU A CA 5
ATOM 7797 C C . LEU A 1 10 ? 6.803 -5.455 -9.790 1.00 4.30 10 LEU A C 5
ATOM 7798 O O . LEU A 1 10 ? 5.597 -5.230 -9.891 1.00 31.11 10 LEU A O 5
ATOM 7814 N N . HIS A 1 11 ? 7.415 -6.446 -10.455 1.00 12.33 11 HIS A N 5
ATOM 7815 C CA . HIS A 1 11 ? 6.757 -7.435 -11.306 1.00 31.01 11 HIS A CA 5
ATOM 7816 C C . HIS A 1 11 ? 5.713 -6.795 -12.216 1.00 62.35 11 HIS A C 5
ATOM 7817 O O . HIS A 1 11 ? 4.517 -7.024 -12.070 1.00 32.44 11 HIS A O 5
ATOM 7831 N N . LYS A 1 12 ? 6.138 -5.975 -13.175 1.00 21.00 12 LYS A N 5
ATOM 7832 C CA . LYS A 1 12 ? 5.221 -5.216 -14.031 1.00 45.15 12 LYS A CA 5
ATOM 7833 C C . LYS A 1 12 ? 4.320 -6.088 -14.931 1.00 32.24 12 LYS A C 5
ATOM 7834 O O . LYS A 1 12 ? 3.468 -5.547 -15.643 1.00 70.45 12 LYS A O 5
ATOM 7853 N N . ALA A 1 13 ? 4.444 -7.419 -14.888 1.00 31.34 13 ALA A N 5
ATOM 7854 C CA . ALA A 1 13 ? 3.378 -8.347 -15.245 1.00 75.15 13 ALA A CA 5
ATOM 7855 C C . ALA A 1 13 ? 2.192 -8.227 -14.264 1.00 23.34 13 ALA A C 5
ATOM 7856 O O . ALA A 1 13 ? 1.223 -7.545 -14.600 1.00 13.12 13 ALA A O 5
ATOM 7863 N N . SER A 1 14 ? 2.217 -8.862 -13.082 1.00 42.34 14 SER A N 5
ATOM 7864 C CA . SER A 1 14 ? 1.055 -8.925 -12.176 1.00 44.43 14 SER A CA 5
ATOM 7865 C C . SER A 1 14 ? 0.967 -7.766 -11.165 1.00 71.41 14 SER A C 5
ATOM 7866 O O . SER A 1 14 ? -0.003 -7.685 -10.409 1.00 75.21 14 SER A O 5
ATOM 7874 N N . LYS A 1 15 ? 1.934 -6.847 -11.179 1.00 61.22 15 LYS A N 5
ATOM 7875 C CA . LYS A 1 15 ? 2.058 -5.682 -10.309 1.00 2.20 15 LYS A CA 5
ATOM 7876 C C . LYS A 1 15 ? 2.279 -6.117 -8.848 1.00 71.43 15 LYS A C 5
ATOM 7877 O O . LYS A 1 15 ? 1.417 -5.929 -7.986 1.00 40.44 15 LYS A O 5
ATOM 7896 N N . THR A 1 16 ? 3.456 -6.666 -8.544 1.00 13.14 16 THR A N 5
ATOM 7897 C CA . THR A 1 16 ? 3.752 -7.297 -7.258 1.00 52.32 16 THR A CA 5
ATOM 7898 C C . THR A 1 16 ? 5.104 -6.787 -6.735 1.00 3.52 16 THR A C 5
ATOM 7899 O O . THR A 1 16 ? 6.130 -6.941 -7.394 1.00 51.51 16 THR A O 5
ATOM 7910 N N . LEU A 1 17 ? 5.103 -6.074 -5.607 1.00 72.15 17 LEU A N 5
ATOM 7911 C CA . LEU A 1 17 ? 6.278 -5.539 -4.932 1.00 40.01 17 LEU A CA 5
ATOM 7912 C C . LEU A 1 17 ? 6.930 -6.636 -4.079 1.00 44.44 17 LEU A C 5
ATOM 7913 O O . LEU A 1 17 ? 6.406 -7.007 -3.029 1.00 53.41 17 LEU A O 5
ATOM 7929 N N . THR A 1 18 ? 8.069 -7.157 -4.530 1.00 42.35 18 THR A N 5
ATOM 7930 C CA . THR A 1 18 ? 8.799 -8.239 -3.858 1.00 73.13 18 THR A CA 5
ATOM 7931 C C . THR A 1 18 ? 9.662 -7.644 -2.753 1.00 52.22 18 THR A C 5
ATOM 7932 O O . THR A 1 18 ? 10.335 -6.648 -3.017 1.00 44.05 18 THR A O 5
ATOM 7943 N N . LEU A 1 19 ? 9.714 -8.223 -1.552 1.00 71.33 19 LEU A N 5
ATOM 7944 C CA . LEU A 1 19 ? 10.578 -7.736 -0.484 1.00 74.14 19 LEU A CA 5
ATOM 7945 C C . LEU A 1 19 ? 11.158 -8.924 0.274 1.00 4.00 19 LEU A C 5
ATOM 7946 O O . LEU A 1 19 ? 10.414 -9.714 0.842 1.00 15.20 19 LEU A O 5
ATOM 7962 N N . ARG A 1 20 ? 12.491 -9.050 0.292 1.00 12.01 20 ARG A N 5
ATOM 7963 C CA . ARG A 1 20 ? 13.201 -10.123 0.993 1.00 43.23 20 ARG A CA 5
ATOM 7964 C C . ARG A 1 20 ? 13.466 -9.764 2.460 1.00 51.01 20 ARG A C 5
ATOM 7965 O O . ARG A 1 20 ? 14.537 -9.229 2.764 1.00 51.22 20 ARG A O 5
ATOM 7986 N N . TYR A 1 21 ? 12.508 -9.909 3.369 1.00 55.25 21 TYR A N 5
ATOM 7987 C CA . TYR A 1 21 ? 12.688 -9.673 4.796 1.00 33.20 21 TYR A CA 5
ATOM 7988 C C . TYR A 1 21 ? 13.682 -10.677 5.391 1.00 32.10 21 TYR A C 5
ATOM 7989 O O . TYR A 1 21 ? 13.314 -11.712 5.943 1.00 32.30 21 TYR A O 5
ATOM 8007 N N . GLY A 1 22 ? 14.969 -10.341 5.341 1.00 14.40 22 GLY A N 5
ATOM 8008 C CA . GLY A 1 22 ? 15.979 -11.022 6.126 1.00 24.20 22 GLY A CA 5
ATOM 8009 C C . GLY A 1 22 ? 16.457 -12.256 5.404 1.00 44.33 22 GLY A C 5
ATOM 8010 O O . GLY A 1 22 ? 17.481 -12.210 4.720 1.00 43.42 22 GLY A O 5
ATOM 8014 N N . GLU A 1 23 ? 15.707 -13.329 5.559 1.00 23.31 23 GLU A N 5
ATOM 8015 C CA . GLU A 1 23 ? 15.910 -14.605 4.896 1.00 43.24 23 GLU A CA 5
ATOM 8016 C C . GLU A 1 23 ? 14.679 -15.038 4.108 1.00 34.23 23 GLU A C 5
ATOM 8017 O O . GLU A 1 23 ? 14.755 -15.913 3.249 1.00 61.41 23 GLU A O 5
ATOM 8029 N N . ASP A 1 24 ? 13.538 -14.427 4.415 1.00 72.31 24 ASP A N 5
ATOM 8030 C CA . ASP A 1 24 ? 12.261 -14.816 3.842 1.00 14.00 24 ASP A CA 5
ATOM 8031 C C . ASP A 1 24 ? 11.999 -13.928 2.636 1.00 21.41 24 ASP A C 5
ATOM 8032 O O . ASP A 1 24 ? 12.550 -12.827 2.550 1.00 23.24 24 ASP A O 5
ATOM 8041 N N . SER A 1 25 ? 11.090 -14.328 1.750 1.00 4.20 25 SER A N 5
ATOM 8042 C CA . SER A 1 25 ? 10.736 -13.608 0.537 1.00 2.12 25 SER A CA 5
ATOM 8043 C C . SER A 1 25 ? 9.215 -13.441 0.462 1.00 71.13 25 SER A C 5
ATOM 8044 O O . SER A 1 25 ? 8.483 -14.431 0.423 1.00 63.53 25 SER A O 5
ATOM 8052 N N . TYR A 1 26 ? 8.743 -12.192 0.543 1.00 62.34 26 TYR A N 5
ATOM 8053 C CA . TYR A 1 26 ? 7.336 -11.797 0.523 1.00 24.31 26 TYR A CA 5
ATOM 8054 C C . TYR A 1 26 ? 7.038 -11.048 -0.784 1.00 31.13 26 TYR A C 5
ATOM 8055 O O . TYR A 1 26 ? 7.941 -10.445 -1.368 1.00 44.21 26 TYR A O 5
ATOM 8073 N N . ASP A 1 27 ? 5.781 -11.056 -1.243 1.00 33.43 27 ASP A N 5
ATOM 8074 C CA . ASP A 1 27 ? 5.403 -10.608 -2.591 1.00 31.21 27 ASP A CA 5
ATOM 8075 C C . ASP A 1 27 ? 4.029 -9.926 -2.552 1.00 53.22 27 ASP A C 5
ATOM 8076 O O . ASP A 1 27 ? 2.961 -10.544 -2.625 1.00 24.10 27 ASP A O 5
ATOM 8085 N N . LEU A 1 28 ? 4.070 -8.613 -2.334 1.00 55.24 28 LEU A N 5
ATOM 8086 C CA . LEU A 1 28 ? 2.940 -7.771 -1.961 1.00 4.02 28 LEU A CA 5
ATOM 8087 C C . LEU A 1 28 ? 2.229 -7.186 -3.197 1.00 1.24 28 LEU A C 5
ATOM 8088 O O . LEU A 1 28 ? 2.893 -6.861 -4.176 1.00 62.33 28 LEU A O 5
ATOM 8104 N N . PRO A 1 29 ? 0.893 -7.007 -3.208 1.00 62.14 29 PRO A N 5
ATOM 8105 C CA . PRO A 1 29 ? 0.185 -6.515 -4.386 1.00 21.24 29 PRO A CA 5
ATOM 8106 C C . PRO A 1 29 ? 0.314 -5.007 -4.539 1.00 75.13 29 PRO A C 5
ATOM 8107 O O . PRO A 1 29 ? 0.454 -4.260 -3.568 1.00 22.02 29 PRO A O 5
ATOM 8118 N N . ALA A 1 30 ? 0.075 -4.528 -5.755 1.00 54.11 30 ALA A N 5
ATOM 8119 C CA . ALA A 1 30 ? 0.069 -3.107 -6.056 1.00 34.20 30 ALA A CA 5
ATOM 8120 C C . ALA A 1 30 ? -1.203 -2.387 -5.572 1.00 31.24 30 ALA A C 5
ATOM 8121 O O . ALA A 1 30 ? -1.220 -1.158 -5.629 1.00 25.02 30 ALA A O 5
ATOM 8128 N N . GLU A 1 31 ? -2.159 -3.062 -4.931 1.00 21.14 31 GLU A N 5
ATOM 8129 C CA . GLU A 1 31 ? -3.212 -2.397 -4.163 1.00 24.00 31 GLU A CA 5
ATOM 8130 C C . GLU A 1 31 ? -2.813 -2.083 -2.712 1.00 50.12 31 GLU A C 5
ATOM 8131 O O . GLU A 1 31 ? -3.355 -1.171 -2.086 1.00 41.25 31 GLU A O 5
ATOM 8143 N N . PHE A 1 32 ? -1.913 -2.876 -2.133 1.00 63.13 32 PHE A N 5
ATOM 8144 C CA . PHE A 1 32 ? -1.601 -2.812 -0.706 1.00 1.32 32 PHE A CA 5
ATOM 8145 C C . PHE A 1 32 ? -0.947 -1.479 -0.327 1.00 71.24 32 PHE A C 5
ATOM 8146 O O . PHE A 1 32 ? -1.486 -0.700 0.457 1.00 43.42 32 PHE A O 5
ATOM 8163 N N . LEU A 1 33 ? 0.222 -1.223 -0.886 1.00 50.31 33 LEU A N 5
ATOM 8164 C CA . LEU A 1 33 ? 1.080 -0.082 -0.675 1.00 10.43 33 LEU A CA 5
ATOM 8165 C C . LEU A 1 33 ? 0.351 1.225 -0.913 1.00 70.13 33 LEU A C 5
ATOM 8166 O O . LEU A 1 33 ? 0.575 2.182 -0.180 1.00 22.14 33 LEU A O 5
ATOM 8182 N N . ARG A 1 34 ? -0.568 1.243 -1.875 1.00 30.33 34 ARG A N 5
ATOM 8183 C CA . ARG A 1 34 ? -1.426 2.403 -2.111 1.00 5.32 34 ARG A CA 5
ATOM 8184 C C . ARG A 1 34 ? -2.140 2.874 -0.842 1.00 72.25 34 ARG A C 5
ATOM 8185 O O . ARG A 1 34 ? -2.117 4.070 -0.569 1.00 65.05 34 ARG A O 5
ATOM 8206 N N . VAL A 1 35 ? -2.827 1.990 -0.115 1.00 74.15 35 VAL A N 5
ATOM 8207 C CA . VAL A 1 35 ? -3.604 2.393 1.067 1.00 5.14 35 VAL A CA 5
ATOM 8208 C C . VAL A 1 35 ? -2.681 2.585 2.280 1.00 73.41 35 VAL A C 5
ATOM 8209 O O . VAL A 1 35 ? -2.932 3.451 3.115 1.00 1.11 35 VAL A O 5
ATOM 8222 N N . HIS A 1 36 ? -1.547 1.877 2.339 1.00 73.05 36 HIS A N 5
ATOM 8223 C CA . HIS A 1 36 ? -0.516 2.075 3.359 1.00 24.33 36 HIS A CA 5
ATOM 8224 C C . HIS A 1 36 ? 0.478 3.169 2.937 1.00 44.22 36 HIS A C 5
ATOM 8225 O O . HIS A 1 36 ? 1.641 3.105 3.340 1.00 23.42 36 HIS A O 5
ATOM 8239 N N . SER A 1 37 ? 0.052 4.134 2.113 1.00 71.15 37 SER A N 5
ATOM 8240 C CA . SER A 1 37 ? 0.817 5.281 1.639 1.00 34.31 37 SER A CA 5
ATOM 8241 C C . SER A 1 37 ? 0.506 6.498 2.527 1.00 52.25 37 SER A C 5
ATOM 8242 O O . SER A 1 37 ? -0.417 7.264 2.218 1.00 45.35 37 SER A O 5
ATOM 8250 N N . PRO A 1 38 ? 1.204 6.688 3.661 1.00 21.13 38 PRO A N 5
ATOM 8251 C CA . PRO A 1 38 ? 1.097 7.911 4.434 1.00 63.41 38 PRO A CA 5
ATOM 8252 C C . PRO A 1 38 ? 1.681 9.043 3.590 1.00 41.03 38 PRO A C 5
ATOM 8253 O O . PRO A 1 38 ? 2.774 8.914 3.031 1.00 62.35 38 PRO A O 5
ATOM 8264 N N . SER A 1 39 ? 0.946 10.139 3.439 1.00 14.14 39 SER A N 5
ATOM 8265 C CA . SER A 1 39 ? 1.524 11.322 2.830 1.00 34.30 39 SER A CA 5
ATOM 8266 C C . SER A 1 39 ? 2.292 12.116 3.888 1.00 30.41 39 SER A C 5
ATOM 8267 O O . SER A 1 39 ? 2.265 11.798 5.081 1.00 62.21 39 SER A O 5
ATOM 8275 N N . ALA A 1 40 ? 2.974 13.166 3.437 1.00 23.51 40 ALA A N 5
ATOM 8276 C CA . ALA A 1 40 ? 4.007 13.852 4.201 1.00 43.13 40 ALA A CA 5
ATOM 8277 C C . ALA A 1 40 ? 3.728 15.343 4.412 1.00 64.13 40 ALA A C 5
ATOM 8278 O O . ALA A 1 40 ? 4.510 16.018 5.087 1.00 4.32 40 ALA A O 5
ATOM 8285 N N . GLU A 1 41 ? 2.619 15.853 3.872 1.00 30.52 41 GLU A N 5
ATOM 8286 C CA . GLU A 1 41 ? 2.120 17.208 4.073 1.00 42.01 41 GLU A CA 5
ATOM 8287 C C . GLU A 1 41 ? 0.978 17.222 5.106 1.00 63.33 41 GLU A C 5
ATOM 8288 O O . GLU A 1 41 ? 0.180 18.156 5.184 1.00 12.24 41 GLU A O 5
ATOM 8300 N N . VAL A 1 42 ? 0.886 16.144 5.884 1.00 70.14 42 VAL A N 5
ATOM 8301 C CA . VAL A 1 42 ? -0.226 15.823 6.780 1.00 23.52 42 VAL A CA 5
ATOM 8302 C C . VAL A 1 42 ? -0.069 16.509 8.147 1.00 63.52 42 VAL A C 5
ATOM 8303 O O . VAL A 1 42 ? -0.904 16.338 9.035 1.00 24.22 42 VAL A O 5
ATOM 8316 N N . GLN A 1 43 ? 0.955 17.351 8.302 1.00 33.14 43 GLN A N 5
ATOM 8317 C CA . GLN A 1 43 ? 1.084 18.345 9.374 1.00 5.02 43 GLN A CA 5
ATOM 8318 C C . GLN A 1 43 ? 0.926 17.721 10.774 1.00 21.13 43 GLN A C 5
ATOM 8319 O O . GLN A 1 43 ? 0.429 18.362 11.703 1.00 64.11 43 GLN A O 5
ATOM 8333 N N . GLY A 1 44 ? 1.319 16.455 10.948 1.00 64.20 44 GLY A N 5
ATOM 8334 C CA . GLY A 1 44 ? 1.119 15.664 12.154 1.00 43.33 44 GLY A CA 5
ATOM 8335 C C . GLY A 1 44 ? 0.355 14.399 11.804 1.00 31.41 44 GLY A C 5
ATOM 8336 O O . GLY A 1 44 ? 0.972 13.432 11.364 1.00 70.34 44 GLY A O 5
ATOM 8340 N N . HIS A 1 45 ? -0.967 14.404 11.987 1.00 51.03 45 HIS A N 5
ATOM 8341 C CA . HIS A 1 45 ? -1.836 13.255 11.714 1.00 73.51 45 HIS A CA 5
ATOM 8342 C C . HIS A 1 45 ? -2.994 13.592 10.771 1.00 14.41 45 HIS A C 5
ATOM 8343 O O . HIS A 1 45 ? -3.693 12.682 10.321 1.00 4.00 45 HIS A O 5
ATOM 8357 N N . GLY A 1 46 ? -3.195 14.875 10.450 1.00 12.02 46 GLY A N 5
ATOM 8358 C CA . GLY A 1 46 ? -4.309 15.338 9.653 1.00 45.31 46 GLY A CA 5
ATOM 8359 C C . GLY A 1 46 ? -5.628 14.866 10.244 1.00 61.34 46 GLY A C 5
ATOM 8360 O O . GLY A 1 46 ? -5.993 15.242 11.360 1.00 54.34 46 GLY A O 5
ATOM 8364 N N . ASN A 1 47 ? -6.352 14.046 9.485 1.00 43.25 47 ASN A N 5
ATOM 8365 C CA . ASN A 1 47 ? -7.678 13.550 9.807 1.00 74.35 47 ASN A CA 5
ATOM 8366 C C . ASN A 1 47 ? -7.777 12.093 9.357 1.00 53.44 47 ASN A C 5
ATOM 8367 O O . ASN A 1 47 ? -7.052 11.700 8.436 1.00 54.35 47 ASN A O 5
ATOM 8378 N N . PRO A 1 48 ? -8.677 11.292 9.949 1.00 30.42 48 PRO A N 5
ATOM 8379 C CA . PRO A 1 48 ? -8.818 9.889 9.597 1.00 3.23 48 PRO A CA 5
ATOM 8380 C C . PRO A 1 48 ? -9.483 9.770 8.230 1.00 51.11 48 PRO A C 5
ATOM 8381 O O . PRO A 1 48 ? -10.664 10.107 8.067 1.00 2.34 48 PRO A O 5
ATOM 8392 N N . VAL A 1 49 ? -8.753 9.262 7.240 1.00 72.34 49 VAL A N 5
ATOM 8393 C CA . VAL A 1 49 ? -9.297 9.018 5.913 1.00 54.24 49 VAL A CA 5
ATOM 8394 C C . VAL A 1 49 ? -8.862 7.631 5.468 1.00 52.54 49 VAL A C 5
ATOM 8395 O O . VAL A 1 49 ? -7.690 7.349 5.216 1.00 3.44 49 VAL A O 5
ATOM 8408 N N . LEU A 1 50 ? -9.880 6.801 5.342 1.00 42.31 50 LEU A N 5
ATOM 8409 C CA . LEU A 1 50 ? -9.884 5.512 4.688 1.00 42.25 50 LEU A CA 5
ATOM 8410 C C . LEU A 1 50 ? -9.777 5.739 3.195 1.00 10.11 50 LEU A C 5
ATOM 8411 O O . LEU A 1 50 ? -10.599 6.448 2.612 1.00 45.25 50 LEU A O 5
ATOM 8427 N N . GLN A 1 51 ? -8.768 5.113 2.610 1.00 4.13 51 GLN A N 5
ATOM 8428 C CA . GLN A 1 51 ? -8.506 5.077 1.192 1.00 74.33 51 GLN A CA 5
ATOM 8429 C C . GLN A 1 51 ? -9.195 3.816 0.654 1.00 21.01 51 GLN A C 5
ATOM 8430 O O . GLN A 1 51 ? -9.093 2.758 1.280 1.00 11.34 51 GLN A O 5
ATOM 8444 N N . TYR A 1 52 ? -9.922 3.907 -0.461 1.00 2.44 52 TYR A N 5
ATOM 8445 C CA . TYR A 1 52 ? -10.624 2.784 -1.079 1.00 70.33 52 TYR A CA 5
ATOM 8446 C C . TYR A 1 52 ? -10.456 2.819 -2.600 1.00 34.20 52 TYR A C 5
ATOM 8447 O O . TYR A 1 52 ? -9.720 3.646 -3.132 1.00 45.55 52 TYR A O 5
ATOM 8465 N N . GLY A 1 53 ? -11.082 1.862 -3.287 1.00 70.22 53 GLY A N 5
ATOM 8466 C CA . GLY A 1 53 ? -10.842 1.585 -4.696 1.00 42.53 53 GLY A CA 5
ATOM 8467 C C . GLY A 1 53 ? -9.718 0.552 -4.811 1.00 72.15 53 GLY A C 5
ATOM 8468 O O . GLY A 1 53 ? -8.579 0.831 -4.431 1.00 10.52 53 GLY A O 5
ATOM 8472 N N . LYS A 1 54 ? -10.015 -0.658 -5.290 1.00 11.54 54 LYS A N 5
ATOM 8473 C CA . LYS A 1 54 ? -9.045 -1.737 -5.509 1.00 51.54 54 LYS A CA 5
ATOM 8474 C C . LYS A 1 54 ? -9.437 -2.624 -6.676 1.00 34.03 54 LYS A C 5
ATOM 8475 O O . LYS A 1 54 ? -8.525 -3.149 -7.301 1.00 3.51 54 LYS A O 5
ATOM 8494 N N . LEU A 1 55 ? -10.726 -2.783 -7.018 1.00 44.43 55 LEU A N 5
ATOM 8495 C CA . LEU A 1 55 ? -11.202 -3.676 -8.089 1.00 52.35 55 LEU A CA 5
ATOM 8496 C C . LEU A 1 55 ? -10.563 -3.407 -9.465 1.00 50.42 55 LEU A C 5
ATOM 8497 O O . LEU A 1 55 ? -10.763 -4.181 -10.399 1.00 10.42 55 LEU A O 5
ATOM 8513 N N . ASN A 1 56 ? -9.792 -2.335 -9.607 1.00 25.20 56 ASN A N 5
ATOM 8514 C CA . ASN A 1 56 ? -9.305 -1.767 -10.849 1.00 2.54 56 ASN A CA 5
ATOM 8515 C C . ASN A 1 56 ? -7.848 -1.281 -10.685 1.00 61.15 56 ASN A C 5
ATOM 8516 O O . ASN A 1 56 ? -7.178 -1.018 -11.693 1.00 23.44 56 ASN A O 5
ATOM 8527 N N . VAL A 1 57 ? -7.345 -1.154 -9.439 1.00 31.10 57 VAL A N 5
ATOM 8528 C CA . VAL A 1 57 ? -6.059 -0.489 -9.205 1.00 61.33 57 VAL A CA 5
ATOM 8529 C C . VAL A 1 57 ? -4.877 -1.282 -9.762 1.00 41.45 57 VAL A C 5
ATOM 8530 O O . VAL A 1 57 ? -4.900 -2.509 -9.868 1.00 31.00 57 VAL A O 5
ATOM 8543 N N . GLY A 1 58 ? -3.770 -0.594 -10.019 1.00 14.52 58 GLY A N 5
ATOM 8544 C CA . GLY A 1 58 ? -2.476 -1.220 -10.138 1.00 34.30 58 GLY A CA 5
ATOM 8545 C C . GLY A 1 58 ? -1.332 -0.222 -10.040 1.00 31.33 58 GLY A C 5
ATOM 8546 O O . GLY A 1 58 ? -1.582 0.976 -9.951 1.00 2.22 58 GLY A O 5
ATOM 8550 N N . LEU A 1 59 ? -0.084 -0.707 -10.091 1.00 13.40 59 LEU A N 5
ATOM 8551 C CA . LEU A 1 59 ? 1.170 0.051 -10.119 1.00 10.30 59 LEU A CA 5
ATOM 8552 C C . LEU A 1 59 ? 1.569 0.443 -11.551 1.00 72.03 59 LEU A C 5
ATOM 8553 O O . LEU A 1 59 ? 1.294 -0.282 -12.509 1.00 54.51 59 LEU A O 5
ATOM 8569 N N . VAL A 1 60 ? 2.332 1.530 -11.641 1.00 11.50 60 VAL A N 5
ATOM 8570 C CA . VAL A 1 60 ? 2.855 2.169 -12.840 1.00 24.32 60 VAL A CA 5
ATOM 8571 C C . VAL A 1 60 ? 4.374 2.317 -12.799 1.00 10.11 60 VAL A C 5
ATOM 8572 O O . VAL A 1 60 ? 5.026 2.091 -13.818 1.00 62.31 60 VAL A O 5
ATOM 8585 N N . GLY A 1 61 ? 4.952 2.661 -11.649 1.00 50.24 61 GLY A N 5
ATOM 8586 C CA . GLY A 1 61 ? 6.395 2.849 -11.519 1.00 32.04 61 GLY A CA 5
ATOM 8587 C C . GLY A 1 61 ? 6.807 3.070 -10.066 1.00 43.11 61 GLY A C 5
ATOM 8588 O O . GLY A 1 61 ? 5.952 3.259 -9.200 1.00 43.32 61 GLY A O 5
ATOM 8592 N N . VAL A 1 62 ? 8.110 2.996 -9.784 1.00 23.34 62 VAL A N 5
ATOM 8593 C CA . VAL A 1 62 ? 8.658 3.009 -8.429 1.00 4.02 62 VAL A CA 5
ATOM 8594 C C . VAL A 1 62 ? 10.145 3.318 -8.524 1.00 65.23 62 VAL A C 5
ATOM 8595 O O . VAL A 1 62 ? 10.885 2.571 -9.169 1.00 44.03 62 VAL A O 5
ATOM 8608 N N . GLU A 1 63 ? 10.583 4.418 -7.925 1.00 53.02 63 GLU A N 5
ATOM 8609 C CA . GLU A 1 63 ? 11.922 4.985 -8.147 1.00 22.22 63 GLU A CA 5
ATOM 8610 C C . GLU A 1 63 ? 12.519 5.557 -6.856 1.00 53.01 63 GLU A C 5
ATOM 8611 O O . GLU A 1 63 ? 11.775 6.041 -6.006 1.00 74.13 63 GLU A O 5
ATOM 8623 N N . PRO A 1 64 ? 13.844 5.498 -6.667 1.00 22.54 64 PRO A N 5
ATOM 8624 C CA . PRO A 1 64 ? 14.484 5.675 -5.369 1.00 1.34 64 PRO A CA 5
ATOM 8625 C C . PRO A 1 64 ? 14.453 7.122 -4.856 1.00 71.11 64 PRO A C 5
ATOM 8626 O O . PRO A 1 64 ? 15.228 7.967 -5.320 1.00 14.12 64 PRO A O 5
ATOM 8637 N N . ALA A 1 65 ? 13.622 7.401 -3.839 1.00 14.02 65 ALA A N 5
ATOM 8638 C CA . ALA A 1 65 ? 13.263 8.755 -3.391 1.00 34.54 65 ALA A CA 5
ATOM 8639 C C . ALA A 1 65 ? 14.337 9.451 -2.569 1.00 21.33 65 ALA A C 5
ATOM 8640 O O . ALA A 1 65 ? 14.070 10.358 -1.781 1.00 74.41 65 ALA A O 5
ATOM 8647 N N . GLY A 1 66 ? 15.567 9.034 -2.747 1.00 42.14 66 GLY A N 5
ATOM 8648 C CA . GLY A 1 66 ? 16.709 9.419 -1.961 1.00 10.24 66 GLY A CA 5
ATOM 8649 C C . GLY A 1 66 ? 17.549 8.193 -1.703 1.00 21.10 66 GLY A C 5
ATOM 8650 O O . GLY A 1 66 ? 17.658 7.334 -2.580 1.00 70.45 66 GLY A O 5
ATOM 8654 N N . GLN A 1 67 ? 18.120 8.114 -0.503 1.00 44.41 67 GLN A N 5
ATOM 8655 C CA . GLN A 1 67 ? 18.952 6.996 -0.053 1.00 32.22 67 GLN A CA 5
ATOM 8656 C C . GLN A 1 67 ? 18.315 6.267 1.137 1.00 61.53 67 GLN A C 5
ATOM 8657 O O . GLN A 1 67 ? 18.846 5.271 1.625 1.00 34.31 67 GLN A O 5
ATOM 8671 N N . TYR A 1 68 ? 17.188 6.773 1.639 1.00 13.33 68 TYR A N 5
ATOM 8672 C CA . TYR A 1 68 ? 16.529 6.344 2.871 1.00 62.34 68 TYR A CA 5
ATOM 8673 C C . TYR A 1 68 ? 15.030 6.096 2.659 1.00 21.50 68 TYR A C 5
ATOM 8674 O O . TYR A 1 68 ? 14.296 5.887 3.625 1.00 11.22 68 TYR A O 5
ATOM 8692 N N . ALA A 1 69 ? 14.556 6.143 1.413 1.00 53.42 69 ALA A N 5
ATOM 8693 C CA . ALA A 1 69 ? 13.157 6.113 1.058 1.00 72.42 69 ALA A CA 5
ATOM 8694 C C . ALA A 1 69 ? 13.044 5.624 -0.381 1.00 31.43 69 ALA A C 5
ATOM 8695 O O . ALA A 1 69 ? 13.968 5.849 -1.164 1.00 63.14 69 ALA A O 5
ATOM 8702 N N . LEU A 1 70 ? 11.885 5.082 -0.758 1.00 44.14 70 LEU A N 5
ATOM 8703 C CA . LEU A 1 70 ? 11.562 4.605 -2.100 1.00 14.22 70 LEU A CA 5
ATOM 8704 C C . LEU A 1 70 ? 10.260 5.303 -2.494 1.00 33.41 70 LEU A C 5
ATOM 8705 O O . LEU A 1 70 ? 9.347 5.367 -1.673 1.00 63.51 70 LEU A O 5
ATOM 8721 N N . LYS A 1 71 ? 10.163 5.856 -3.698 1.00 12.40 71 LYS A N 5
ATOM 8722 C CA . LYS A 1 71 ? 8.973 6.549 -4.170 1.00 24.10 71 LYS A CA 5
ATOM 8723 C C . LYS A 1 71 ? 8.130 5.531 -4.922 1.00 3.21 71 LYS A C 5
ATOM 8724 O O . LYS A 1 71 ? 8.677 4.806 -5.752 1.00 1.02 71 LYS A O 5
ATOM 8743 N N . LEU A 1 72 ? 6.835 5.439 -4.635 1.00 14.31 72 LEU A N 5
ATOM 8744 C CA . LEU A 1 72 ? 5.901 4.637 -5.423 1.00 31.52 72 LEU A CA 5
ATOM 8745 C C . LEU A 1 72 ? 4.998 5.595 -6.195 1.00 3.24 72 LEU A C 5
ATOM 8746 O O . LEU A 1 72 ? 4.571 6.621 -5.654 1.00 45.13 72 LEU A O 5
ATOM 8762 N N . SER A 1 73 ? 4.652 5.230 -7.424 1.00 25.01 73 SER A N 5
ATOM 8763 C CA . SER A 1 73 ? 3.605 5.856 -8.213 1.00 43.25 73 SER A CA 5
ATOM 8764 C C . SER A 1 73 ? 2.415 4.902 -8.141 1.00 1.20 73 SER A C 5
ATOM 8765 O O . SER A 1 73 ? 2.609 3.698 -8.269 1.00 65.42 73 SER A O 5
ATOM 8773 N N . PHE A 1 74 ? 1.194 5.394 -7.947 1.00 52.33 74 PHE A N 5
ATOM 8774 C CA . PHE A 1 74 ? -0.002 4.562 -7.990 1.00 54.14 74 PHE A CA 5
ATOM 8775 C C . PHE A 1 74 ? -0.996 5.303 -8.881 1.00 61.32 74 PHE A C 5
ATOM 8776 O O . PHE A 1 74 ? -1.111 6.524 -8.808 1.00 53.33 74 PHE A O 5
ATOM 8793 N N . ASP A 1 75 ? -1.724 4.547 -9.689 1.00 72.15 75 ASP A N 5
ATOM 8794 C CA . ASP A 1 75 ? -2.516 5.016 -10.836 1.00 4.23 75 ASP A CA 5
ATOM 8795 C C . ASP A 1 75 ? -3.934 5.429 -10.426 1.00 63.04 75 ASP A C 5
ATOM 8796 O O . ASP A 1 75 ? -4.692 5.956 -11.238 1.00 10.11 75 ASP A O 5
ATOM 8805 N N . ASP A 1 76 ? -4.293 5.227 -9.158 1.00 11.41 76 ASP A N 5
ATOM 8806 C CA . ASP A 1 76 ? -5.392 5.922 -8.488 1.00 22.44 76 ASP A CA 5
ATOM 8807 C C . ASP A 1 76 ? -4.876 6.937 -7.448 1.00 34.22 76 ASP A C 5
ATOM 8808 O O . ASP A 1 76 ? -5.670 7.582 -6.762 1.00 33.03 76 ASP A O 5
ATOM 8817 N N . GLY A 1 77 ? -3.557 7.089 -7.314 1.00 44.11 77 GLY A N 5
ATOM 8818 C CA . GLY A 1 77 ? -2.877 7.824 -6.257 1.00 41.23 77 GLY A CA 5
ATOM 8819 C C . GLY A 1 77 ? -2.220 9.085 -6.799 1.00 54.21 77 GLY A C 5
ATOM 8820 O O . GLY A 1 77 ? -2.737 9.702 -7.733 1.00 2.13 77 GLY A O 5
ATOM 8824 N N . HIS A 1 78 ? -1.120 9.509 -6.172 1.00 74.24 78 HIS A N 5
ATOM 8825 C CA . HIS A 1 78 ? -0.389 10.718 -6.477 1.00 61.25 78 HIS A CA 5
ATOM 8826 C C . HIS A 1 78 ? 1.072 10.497 -6.091 1.00 65.31 78 HIS A C 5
ATOM 8827 O O . HIS A 1 78 ? 1.345 9.889 -5.054 1.00 14.53 78 HIS A O 5
ATOM 8841 N N . ASP A 1 79 ? 2.015 10.997 -6.891 1.00 42.21 79 ASP A N 5
ATOM 8842 C CA . ASP A 1 79 ? 3.453 10.854 -6.661 1.00 73.42 79 ASP A CA 5
ATOM 8843 C C . ASP A 1 79 ? 3.991 12.024 -5.830 1.00 31.04 79 ASP A C 5
ATOM 8844 O O . ASP A 1 79 ? 4.900 12.755 -6.230 1.00 14.35 79 ASP A O 5
ATOM 8853 N N . SER A 1 80 ? 3.386 12.241 -4.663 1.00 41.44 80 SER A N 5
ATOM 8854 C CA . SER A 1 80 ? 3.804 13.272 -3.722 1.00 30.43 80 SER A CA 5
ATOM 8855 C C . SER A 1 80 ? 3.577 12.757 -2.306 1.00 50.12 80 SER A C 5
ATOM 8856 O O . SER A 1 80 ? 2.819 13.324 -1.517 1.00 71.14 80 SER A O 5
ATOM 8864 N N . GLY A 1 81 ? 4.233 11.641 -2.006 1.00 10.03 81 GLY A N 5
ATOM 8865 C CA . GLY A 1 81 ? 4.298 11.055 -0.680 1.00 52.05 81 GLY A CA 5
ATOM 8866 C C . GLY A 1 81 ? 5.738 10.734 -0.323 1.00 13.11 81 GLY A C 5
ATOM 8867 O O . GLY A 1 81 ? 6.662 10.980 -1.108 1.00 50.41 81 GLY A O 5
ATOM 8871 N N . LEU A 1 82 ? 5.917 10.160 0.865 1.00 13.00 82 LEU A N 5
ATOM 8872 C CA . LEU A 1 82 ? 7.185 9.635 1.345 1.00 12.41 82 LEU A CA 5
ATOM 8873 C C . LEU A 1 82 ? 6.957 8.197 1.816 1.00 22.40 82 LEU A C 5
ATOM 8874 O O . LEU A 1 82 ? 5.837 7.811 2.149 1.00 42.14 82 LEU A O 5
ATOM 8890 N N . PHE A 1 83 ? 8.024 7.408 1.842 1.00 74.24 83 PHE A N 5
ATOM 8891 C CA . PHE A 1 83 ? 8.129 6.113 2.505 1.00 23.40 83 PHE A CA 5
ATOM 8892 C C . PHE A 1 83 ? 9.469 6.082 3.243 1.00 3.43 83 PHE A C 5
ATOM 8893 O O . PHE A 1 83 ? 10.299 6.987 3.085 1.00 2.43 83 PHE A O 5
ATOM 8910 N N . THR A 1 84 ? 9.730 5.029 4.011 1.00 5.20 84 THR A N 5
ATOM 8911 C CA . THR A 1 84 ? 11.028 4.832 4.637 1.00 25.30 84 THR A CA 5
ATOM 8912 C C . THR A 1 84 ? 11.343 3.340 4.627 1.00 22.51 84 THR A C 5
ATOM 8913 O O . THR A 1 84 ? 10.432 2.515 4.528 1.00 42.25 84 THR A O 5
ATOM 8924 N N . TRP A 1 85 ? 12.628 2.993 4.680 1.00 12.02 85 TRP A N 5
ATOM 8925 C CA . TRP A 1 85 ? 13.070 1.617 4.515 1.00 54.23 85 TRP A CA 5
ATOM 8926 C C . TRP A 1 85 ? 12.601 0.702 5.650 1.00 74.21 85 TRP A C 5
ATOM 8927 O O . TRP A 1 85 ? 12.149 -0.410 5.371 1.00 3.01 85 TRP A O 5
ATOM 8948 N N . ASP A 1 86 ? 12.642 1.173 6.904 1.00 63.45 86 ASP A N 5
ATOM 8949 C CA . ASP A 1 86 ? 12.119 0.440 8.059 1.00 11.13 86 ASP A CA 5
ATOM 8950 C C . ASP A 1 86 ? 10.666 0.034 7.806 1.00 43.24 86 ASP A C 5
ATOM 8951 O O . ASP A 1 86 ? 10.328 -1.146 7.896 1.00 1.14 86 ASP A O 5
ATOM 8960 N N . TYR A 1 87 ? 9.837 1.019 7.443 1.00 24.32 87 TYR A N 5
ATOM 8961 C CA . TYR A 1 87 ? 8.410 0.881 7.183 1.00 51.23 87 TYR A CA 5
ATOM 8962 C C . TYR A 1 87 ? 8.133 -0.009 5.968 1.00 44.31 87 TYR A C 5
ATOM 8963 O O . TYR A 1 87 ? 7.151 -0.745 5.973 1.00 12.12 87 TYR A O 5
ATOM 8981 N N . LEU A 1 88 ? 8.948 0.027 4.908 1.00 62.24 88 LEU A N 5
ATOM 8982 C CA . LEU A 1 88 ? 8.721 -0.840 3.746 1.00 12.33 88 LEU A CA 5
ATOM 8983 C C . LEU A 1 88 ? 8.816 -2.305 4.156 1.00 3.33 88 LEU A C 5
ATOM 8984 O O . LEU A 1 88 ? 7.939 -3.103 3.819 1.00 75.55 88 LEU A O 5
ATOM 9000 N N . TYR A 1 89 ? 9.875 -2.664 4.884 1.00 62.14 89 TYR A N 5
ATOM 9001 C CA . TYR A 1 89 ? 10.049 -4.036 5.326 1.00 24.22 89 TYR A CA 5
ATOM 9002 C C . TYR A 1 89 ? 9.109 -4.416 6.462 1.00 42.13 89 TYR A C 5
ATOM 9003 O O . TYR A 1 89 ? 8.687 -5.568 6.500 1.00 71.21 89 TYR A O 5
ATOM 9021 N N . GLU A 1 90 ? 8.746 -3.486 7.343 1.00 53.34 90 GLU A N 5
ATOM 9022 C CA . GLU A 1 90 ? 7.698 -3.688 8.336 1.00 40.12 90 GLU A CA 5
ATOM 9023 C C . GLU A 1 90 ? 6.443 -4.211 7.622 1.00 44.25 90 GLU A C 5
ATOM 9024 O O . GLU A 1 90 ? 5.976 -5.326 7.874 1.00 52.23 90 GLU A O 5
ATOM 9036 N N . LEU A 1 91 ? 5.945 -3.434 6.656 1.00 73.43 91 LEU A N 5
ATOM 9037 C CA . LEU A 1 91 ? 4.765 -3.785 5.885 1.00 43.35 91 LEU A CA 5
ATOM 9038 C C . LEU A 1 91 ? 4.903 -5.131 5.154 1.00 52.31 91 LEU A C 5
ATOM 9039 O O . LEU A 1 91 ? 3.891 -5.789 4.936 1.00 51.42 91 LEU A O 5
ATOM 9055 N N . ALA A 1 92 ? 6.113 -5.564 4.778 1.00 44.04 92 ALA A N 5
ATOM 9056 C CA . ALA A 1 92 ? 6.362 -6.845 4.110 1.00 11.01 92 ALA A CA 5
ATOM 9057 C C . ALA A 1 92 ? 5.808 -8.014 4.955 1.00 3.12 92 ALA A C 5
ATOM 9058 O O . ALA A 1 92 ? 5.000 -8.803 4.460 1.00 22.10 92 ALA A O 5
ATOM 9065 N N . THR A 1 93 ? 6.228 -8.136 6.221 1.00 60.34 93 THR A N 5
ATOM 9066 C CA . THR A 1 93 ? 5.722 -9.181 7.124 1.00 32.22 93 THR A CA 5
ATOM 9067 C C . THR A 1 93 ? 4.289 -8.873 7.580 1.00 0.10 93 THR A C 5
ATOM 9068 O O . THR A 1 93 ? 3.458 -9.770 7.750 1.00 55.31 93 THR A O 5
ATOM 9079 N N . ARG A 1 94 ? 3.962 -7.595 7.773 1.00 23.51 94 ARG A N 5
ATOM 9080 C CA . ARG A 1 94 ? 2.688 -7.209 8.348 1.00 4.11 94 ARG A CA 5
ATOM 9081 C C . ARG A 1 94 ? 1.555 -7.384 7.345 1.00 43.24 94 ARG A C 5
ATOM 9082 O O . ARG A 1 94 ? 0.402 -7.465 7.752 1.00 55.22 94 ARG A O 5
ATOM 9103 N N . LYS A 1 95 ? 1.840 -7.458 6.037 1.00 14.44 95 LYS A N 5
ATOM 9104 C CA . LYS A 1 95 ? 0.795 -7.417 5.019 1.00 32.31 95 LYS A CA 5
ATOM 9105 C C . LYS A 1 95 ? -0.386 -8.352 5.303 1.00 33.32 95 LYS A C 5
ATOM 9106 O O . LYS A 1 95 ? -1.528 -7.908 5.222 1.00 15.13 95 LYS A O 5
ATOM 9125 N N . ASP A 1 96 ? -0.115 -9.643 5.525 1.00 33.34 96 ASP A N 5
ATOM 9126 C CA . ASP A 1 96 ? -1.123 -10.709 5.534 1.00 43.34 96 ASP A CA 5
ATOM 9127 C C . ASP A 1 96 ? -2.196 -10.405 6.566 1.00 11.13 96 ASP A C 5
ATOM 9128 O O . ASP A 1 96 ? -3.331 -10.845 6.405 1.00 15.42 96 ASP A O 5
ATOM 9137 N N . GLN A 1 97 ? -1.807 -9.669 7.607 1.00 32.40 97 GLN A N 5
ATOM 9138 C CA . GLN A 1 97 ? -2.607 -9.197 8.708 1.00 2.31 97 GLN A CA 5
ATOM 9139 C C . GLN A 1 97 ? -3.180 -7.828 8.354 1.00 0.21 97 GLN A C 5
ATOM 9140 O O . GLN A 1 97 ? -4.395 -7.701 8.408 1.00 54.13 97 GLN A O 5
ATOM 9154 N N . LEU A 1 98 ? -2.374 -6.815 7.991 1.00 72.33 98 LEU A N 5
ATOM 9155 C CA . LEU A 1 98 ? -2.843 -5.446 7.671 1.00 52.04 98 LEU A CA 5
ATOM 9156 C C . LEU A 1 98 ? -3.964 -5.441 6.635 1.00 64.32 98 LEU A C 5
ATOM 9157 O O . LEU A 1 98 ? -4.973 -4.751 6.769 1.00 52.32 98 LEU A O 5
ATOM 9173 N N . TRP A 1 99 ? -3.757 -6.238 5.590 1.00 12.43 99 TRP A N 5
ATOM 9174 C CA . TRP A 1 99 ? -4.733 -6.481 4.563 1.00 53.12 99 TRP A CA 5
ATOM 9175 C C . TRP A 1 99 ? -6.058 -6.873 5.201 1.00 74.23 99 TRP A C 5
ATOM 9176 O O . TRP A 1 99 ? -7.033 -6.155 5.033 1.00 15.13 99 TRP A O 5
ATOM 9197 N N . ALA A 1 100 ? -6.092 -7.957 5.970 1.00 44.11 100 ALA A N 5
ATOM 9198 C CA . ALA A 1 100 ? -7.266 -8.436 6.674 1.00 52.45 100 ALA A CA 5
ATOM 9199 C C . ALA A 1 100 ? -7.847 -7.416 7.671 1.00 20.23 100 ALA A C 5
ATOM 9200 O O . ALA A 1 100 ? -9.040 -7.505 7.960 1.00 41.41 100 ALA A O 5
ATOM 9207 N N . ASP A 1 101 ? -7.076 -6.450 8.183 1.00 74.04 101 ASP A N 5
ATOM 9208 C CA . ASP A 1 101 ? -7.651 -5.356 8.971 1.00 61.21 101 ASP A CA 5
ATOM 9209 C C . ASP A 1 101 ? -8.340 -4.358 8.030 1.00 23.02 101 ASP A C 5
ATOM 9210 O O . ASP A 1 101 ? -9.499 -4.010 8.231 1.00 51.45 101 ASP A O 5
ATOM 9219 N N . TYR A 1 102 ? -7.686 -3.992 6.921 1.00 15.54 102 TYR A N 5
ATOM 9220 C CA . TYR A 1 102 ? -8.206 -3.105 5.883 1.00 11.52 102 TYR A CA 5
ATOM 9221 C C . TYR A 1 102 ? -9.525 -3.587 5.279 1.00 63.35 102 TYR A C 5
ATOM 9222 O O . TYR A 1 102 ? -10.338 -2.766 4.839 1.00 53.14 102 TYR A O 5
ATOM 9240 N N . LEU A 1 103 ? -9.741 -4.901 5.172 1.00 33.42 103 LEU A N 5
ATOM 9241 C CA . LEU A 1 103 ? -11.008 -5.430 4.696 1.00 71.31 103 LEU A CA 5
ATOM 9242 C C . LEU A 1 103 ? -12.149 -5.041 5.622 1.00 64.41 103 LEU A C 5
ATOM 9243 O O . LEU A 1 103 ? -13.258 -4.894 5.110 1.00 21.32 103 LEU A O 5
ATOM 9259 N N . ALA A 1 104 ? -11.910 -4.908 6.930 1.00 54.24 104 ALA A N 5
ATOM 9260 C CA . ALA A 1 104 ? -12.945 -4.536 7.886 1.00 33.43 104 ALA A CA 5
ATOM 9261 C C . ALA A 1 104 ? -13.328 -3.062 7.749 1.00 1.41 104 ALA A C 5
ATOM 9262 O O . ALA A 1 104 ? -14.507 -2.752 7.634 1.00 51.11 104 ALA A O 5
ATOM 9269 N N . GLU A 1 105 ? -12.363 -2.148 7.680 1.00 4.42 105 GLU A N 5
ATOM 9270 C CA . GLU A 1 105 ? -12.616 -0.722 7.449 1.00 45.21 105 GLU A CA 5
ATOM 9271 C C . GLU A 1 105 ? -13.455 -0.517 6.179 1.00 73.25 105 GLU A C 5
ATOM 9272 O O . GLU A 1 105 ? -14.507 0.131 6.171 1.00 33.01 105 GLU A O 5
ATOM 9284 N N . LEU A 1 106 ? -13.018 -1.121 5.075 1.00 62.15 106 LEU A N 5
ATOM 9285 C CA . LEU A 1 106 ? -13.707 -1.046 3.793 1.00 54.55 106 LEU A CA 5
ATOM 9286 C C . LEU A 1 106 ? -15.012 -1.859 3.796 1.00 5.33 106 LEU A C 5
ATOM 9287 O O . LEU A 1 106 ? -15.831 -1.684 2.899 1.00 44.21 106 LEU A O 5
ATOM 9303 N N . ALA A 1 107 ? -15.254 -2.701 4.798 1.00 12.22 107 ALA A N 5
ATOM 9304 C CA . ALA A 1 107 ? -16.571 -3.251 5.065 1.00 74.15 107 ALA A CA 5
ATOM 9305 C C . ALA A 1 107 ? -17.418 -2.136 5.694 1.00 51.32 107 ALA A C 5
ATOM 9306 O O . ALA A 1 107 ? -18.353 -1.615 5.086 1.00 14.14 107 ALA A O 5
ATOM 9313 N N . SER A 1 108 ? -17.074 -1.743 6.914 1.00 1.53 108 SER A N 5
ATOM 9314 C CA . SER A 1 108 ? -17.975 -1.078 7.836 1.00 41.12 108 SER A CA 5
ATOM 9315 C C . SER A 1 108 ? -18.153 0.417 7.563 1.00 32.04 108 SER A C 5
ATOM 9316 O O . SER A 1 108 ? -19.223 0.952 7.857 1.00 10.22 108 SER A O 5
ATOM 9324 N N . ALA A 1 109 ? -17.163 1.104 6.983 1.00 12.43 109 ALA A N 5
ATOM 9325 C CA . ALA A 1 109 ? -17.295 2.510 6.591 1.00 24.20 109 ALA A CA 5
ATOM 9326 C C . ALA A 1 109 ? -18.319 2.725 5.458 1.00 44.15 109 ALA A C 5
ATOM 9327 O O . ALA A 1 109 ? -18.640 3.871 5.129 1.00 41.15 109 ALA A O 5
ATOM 9334 N N . GLY A 1 110 ? -18.862 1.657 4.866 1.00 72.42 110 GLY A N 5
ATOM 9335 C CA . GLY A 1 110 ? -19.853 1.738 3.808 1.00 23.34 110 GLY A CA 5
ATOM 9336 C C . GLY A 1 110 ? -19.289 2.290 2.499 1.00 51.31 110 GLY A C 5
ATOM 9337 O O . GLY A 1 110 ? -20.087 2.618 1.620 1.00 50.11 110 GLY A O 5
ATOM 9341 N N . LYS A 1 111 ? -17.962 2.428 2.345 1.00 43.41 111 LYS A N 5
ATOM 9342 C CA . LYS A 1 111 ? -17.364 2.581 1.022 1.00 64.42 111 LYS A CA 5
ATOM 9343 C C . LYS A 1 111 ? -17.326 1.185 0.398 1.00 54.23 111 LYS A C 5
ATOM 9344 O O . LYS A 1 111 ? -17.738 0.194 1.018 1.00 54.44 111 LYS A O 5
ATOM 9363 N N . SER A 1 112 ? -16.769 1.087 -0.802 1.00 25.43 112 SER A N 5
ATOM 9364 C CA . SER A 1 112 ? -16.465 -0.183 -1.436 1.00 71.24 112 SER A CA 5
ATOM 9365 C C . SER A 1 112 ? -15.172 -0.070 -2.236 1.00 34.02 112 SER A C 5
ATOM 9366 O O . SER A 1 112 ? -14.640 1.010 -2.463 1.00 65.32 112 SER A O 5
ATOM 9374 N N . ARG A 1 113 ? -14.624 -1.211 -2.644 1.00 62.14 113 ARG A N 5
ATOM 9375 C CA . ARG A 1 113 ? -13.454 -1.264 -3.511 1.00 5.34 113 ARG A CA 5
ATOM 9376 C C . ARG A 1 113 ? -13.758 -0.940 -4.968 1.00 24.12 113 ARG A C 5
ATOM 9377 O O . ARG A 1 113 ? -12.820 -0.900 -5.768 1.00 12.21 113 ARG A O 5
ATOM 9398 N N . ASP A 1 114 ? -15.027 -0.830 -5.328 1.00 1.40 114 ASP A N 5
ATOM 9399 C CA . ASP A 1 114 ? -15.417 -0.368 -6.649 1.00 51.42 114 ASP A CA 5
ATOM 9400 C C . ASP A 1 114 ? -15.223 1.152 -6.665 1.00 44.53 114 ASP A C 5
ATOM 9401 O O . ASP A 1 114 ? -15.481 1.802 -5.644 1.00 30.40 114 ASP A O 5
ATOM 9410 N N . PRO A 1 115 ? -14.810 1.727 -7.802 1.00 14.30 115 PRO A N 5
ATOM 9411 C CA . PRO A 1 115 ? -14.393 3.118 -7.906 1.00 51.51 115 PRO A CA 5
ATOM 9412 C C . PRO A 1 115 ? -15.574 4.080 -7.835 1.00 33.24 115 PRO A C 5
ATOM 9413 O O . PRO A 1 115 ? -15.418 5.218 -7.394 1.00 45.52 115 PRO A O 5
ATOM 9424 N N . ASP A 1 116 ? -16.762 3.627 -8.228 1.00 30.22 116 ASP A N 5
ATOM 9425 C CA . ASP A 1 116 ? -17.983 4.411 -8.193 1.00 25.23 116 ASP A CA 5
ATOM 9426 C C . ASP A 1 116 ? -19.118 3.482 -7.781 1.00 41.15 116 ASP A C 5
ATOM 9427 O O . ASP A 1 116 ? -20.083 3.263 -8.514 1.00 44.43 116 ASP A O 5
ATOM 9436 N N . GLU A 1 117 ? -18.930 2.804 -6.648 1.00 25.33 117 GLU A N 5
ATOM 9437 C CA . GLU A 1 117 ? -19.871 1.813 -6.158 1.00 14.53 117 GLU A CA 5
ATOM 9438 C C . GLU A 1 117 ? -21.156 2.515 -5.757 1.00 30.21 117 GLU A C 5
ATOM 9439 O O . GLU A 1 117 ? -21.143 3.367 -4.868 1.00 33.13 117 GLU A O 5
ATOM 9451 N N . SER A 1 118 ? -22.232 2.182 -6.455 1.00 61.45 118 SER A N 5
ATOM 9452 C CA . SER A 1 118 ? -23.443 2.975 -6.523 1.00 11.24 118 SER A CA 5
ATOM 9453 C C . SER A 1 118 ? -24.685 2.184 -6.118 1.00 5.40 118 SER A C 5
ATOM 9454 O O . SER A 1 118 ? -25.809 2.548 -6.485 1.00 22.00 118 SER A O 5
ATOM 9462 N N . VAL A 1 119 ? -24.497 1.102 -5.364 1.00 63.15 119 VAL A N 5
ATOM 9463 C CA . VAL A 1 119 ? -25.503 0.071 -5.165 1.00 63.01 119 VAL A CA 5
ATOM 9464 C C . VAL A 1 119 ? -25.901 0.068 -3.693 1.00 51.14 119 VAL A C 5
ATOM 9465 O O . VAL A 1 119 ? -25.188 -0.449 -2.834 1.00 22.23 119 VAL A O 5
ATOM 9478 N N . VAL A 1 120 ? -27.036 0.699 -3.404 1.00 70.11 120 VAL A N 5
ATOM 9479 C CA . VAL A 1 120 ? -27.676 0.720 -2.103 1.00 21.14 120 VAL A CA 5
ATOM 9480 C C . VAL A 1 120 ? -28.295 -0.654 -1.836 1.00 1.44 120 VAL A C 5
ATOM 9481 O O . VAL A 1 120 ? -29.294 -1.034 -2.448 1.00 70.43 120 VAL A O 5
ATOM 9494 N N . LYS A 1 121 ? -27.689 -1.405 -0.917 1.00 45.34 121 LYS A N 5
ATOM 9495 C CA . LYS A 1 121 ? -28.116 -2.746 -0.523 1.00 22.31 121 LYS A CA 5
ATOM 9496 C C . LYS A 1 121 ? -28.451 -2.786 0.968 1.00 5.24 121 LYS A C 5
ATOM 9497 O O . LYS A 1 121 ? -27.871 -3.580 1.696 1.00 62.45 121 LYS A O 5
ATOM 9516 N N . LEU A 1 122 ? -29.380 -1.936 1.421 1.00 52.35 122 LEU A N 5
ATOM 9517 C CA . LEU A 1 122 ? -29.814 -1.763 2.816 1.00 51.23 122 LEU A CA 5
ATOM 9518 C C . LEU A 1 122 ? -28.608 -1.624 3.754 1.00 1.50 122 LEU A C 5
ATOM 9519 O O . LEU A 1 122 ? -28.106 -2.595 4.321 1.00 20.30 122 LEU A O 5
ATOM 9535 N N . MET A 1 123 ? -28.088 -0.403 3.879 1.00 3.14 123 MET A N 5
ATOM 9536 C CA . MET A 1 123 ? -26.896 -0.142 4.688 1.00 25.30 123 MET A CA 5
ATOM 9537 C C . MET A 1 123 ? -27.257 -0.079 6.184 1.00 63.42 123 MET A C 5
ATOM 9538 O O . MET A 1 123 ? -26.483 -0.499 7.047 1.00 53.34 123 MET A O 5
ATOM 9552 N N . LEU A 1 124 ? -28.466 0.395 6.469 1.00 1.40 124 LEU A N 5
ATOM 9553 C CA . LEU A 1 124 ? -29.211 0.501 7.720 1.00 43.21 124 LEU A CA 5
ATOM 9554 C C . LEU A 1 124 ? -30.671 0.251 7.340 1.00 51.45 124 LEU A C 5
ATOM 9555 O O . LEU A 1 124 ? -31.323 -0.563 8.008 1.00 11.52 124 LEU A O 5
ATOM 9571 N N . GLY A 1 1 ? 19.459 -5.365 12.359 1.00 22.13 1 GLY A N 6
ATOM 9572 C CA . GLY A 1 1 ? 18.767 -4.074 12.259 1.00 44.01 1 GLY A CA 6
ATOM 9573 C C . GLY A 1 1 ? 18.874 -3.452 10.879 1.00 62.14 1 GLY A C 6
ATOM 9574 O O . GLY A 1 1 ? 19.622 -3.929 10.027 1.00 24.51 1 GLY A O 6
ATOM 9578 N N . MET A 1 2 ? 18.144 -2.351 10.678 1.00 2.10 2 MET A N 6
ATOM 9579 C CA . MET A 1 2 ? 17.614 -1.813 9.419 1.00 10.32 2 MET A CA 6
ATOM 9580 C C . MET A 1 2 ? 16.845 -2.850 8.588 1.00 24.52 2 MET A C 6
ATOM 9581 O O . MET A 1 2 ? 17.014 -4.060 8.759 1.00 12.14 2 MET A O 6
ATOM 9595 N N . ARG A 1 3 ? 16.016 -2.367 7.664 1.00 74.42 3 ARG A N 6
ATOM 9596 C CA . ARG A 1 3 ? 15.113 -3.193 6.872 1.00 62.12 3 ARG A CA 6
ATOM 9597 C C . ARG A 1 3 ? 15.290 -2.856 5.389 1.00 74.52 3 ARG A C 6
ATOM 9598 O O . ARG A 1 3 ? 14.326 -2.488 4.723 1.00 70.44 3 ARG A O 6
ATOM 9619 N N . ILE A 1 4 ? 16.503 -2.951 4.851 1.00 5.24 4 ILE A N 6
ATOM 9620 C CA . ILE A 1 4 ? 16.767 -2.593 3.456 1.00 24.32 4 ILE A CA 6
ATOM 9621 C C . ILE A 1 4 ? 16.572 -3.855 2.601 1.00 65.54 4 ILE A C 6
ATOM 9622 O O . ILE A 1 4 ? 17.100 -4.915 2.948 1.00 45.31 4 ILE A O 6
ATOM 9638 N N . PRO A 1 5 ? 15.824 -3.795 1.490 1.00 12.20 5 PRO A N 6
ATOM 9639 C CA . PRO A 1 5 ? 15.611 -4.935 0.602 1.00 20.54 5 PRO A CA 6
ATOM 9640 C C . PRO A 1 5 ? 16.788 -5.218 -0.329 1.00 0.24 5 PRO A C 6
ATOM 9641 O O . PRO A 1 5 ? 17.668 -4.379 -0.537 1.00 61.21 5 PRO A O 6
ATOM 9652 N N . SER A 1 6 ? 16.733 -6.398 -0.951 1.00 60.23 6 SER A N 6
ATOM 9653 C CA . SER A 1 6 ? 17.560 -6.796 -2.083 1.00 73.24 6 SER A CA 6
ATOM 9654 C C . SER A 1 6 ? 16.738 -7.436 -3.209 1.00 33.10 6 SER A C 6
ATOM 9655 O O . SER A 1 6 ? 17.141 -7.378 -4.372 1.00 42.24 6 SER A O 6
ATOM 9663 N N . ALA A 1 7 ? 15.571 -8.018 -2.900 1.00 64.42 7 ALA A N 6
ATOM 9664 C CA . ALA A 1 7 ? 14.648 -8.486 -3.928 1.00 21.34 7 ALA A CA 6
ATOM 9665 C C . ALA A 1 7 ? 13.636 -7.382 -4.183 1.00 15.02 7 ALA A C 6
ATOM 9666 O O . ALA A 1 7 ? 12.558 -7.390 -3.594 1.00 15.43 7 ALA A O 6
ATOM 9673 N N . ILE A 1 8 ? 14.005 -6.388 -4.984 1.00 41.21 8 ILE A N 6
ATOM 9674 C CA . ILE A 1 8 ? 13.044 -5.465 -5.568 1.00 24.53 8 ILE A CA 6
ATOM 9675 C C . ILE A 1 8 ? 12.524 -6.147 -6.829 1.00 4.12 8 ILE A C 6
ATOM 9676 O O . ILE A 1 8 ? 13.310 -6.451 -7.727 1.00 74.43 8 ILE A O 6
ATOM 9692 N N . GLN A 1 9 ? 11.210 -6.322 -6.923 1.00 32.53 9 GLN A N 6
ATOM 9693 C CA . GLN A 1 9 ? 10.529 -6.468 -8.196 1.00 2.20 9 GLN A CA 6
ATOM 9694 C C . GLN A 1 9 ? 9.239 -5.664 -8.091 1.00 22.51 9 GLN A C 6
ATOM 9695 O O . GLN A 1 9 ? 8.550 -5.779 -7.081 1.00 23.34 9 GLN A O 6
ATOM 9709 N N . LEU A 1 10 ? 8.924 -4.823 -9.086 1.00 13.32 10 LEU A N 6
ATOM 9710 C CA . LEU A 1 10 ? 7.636 -4.142 -9.156 1.00 41.21 10 LEU A CA 6
ATOM 9711 C C . LEU A 1 10 ? 6.659 -4.855 -10.086 1.00 32.11 10 LEU A C 6
ATOM 9712 O O . LEU A 1 10 ? 5.486 -4.477 -10.121 1.00 33.42 10 LEU A O 6
ATOM 9728 N N . HIS A 1 11 ? 7.122 -5.850 -10.848 1.00 64.44 11 HIS A N 6
ATOM 9729 C CA . HIS A 1 11 ? 6.325 -6.616 -11.795 1.00 35.03 11 HIS A CA 6
ATOM 9730 C C . HIS A 1 11 ? 5.433 -5.682 -12.620 1.00 33.22 11 HIS A C 6
ATOM 9731 O O . HIS A 1 11 ? 4.209 -5.696 -12.471 1.00 75.20 11 HIS A O 6
ATOM 9745 N N . LYS A 1 12 ? 6.015 -4.808 -13.457 1.00 73.01 12 LYS A N 6
ATOM 9746 C CA . LYS A 1 12 ? 5.230 -3.758 -14.123 1.00 52.41 12 LYS A CA 6
ATOM 9747 C C . LYS A 1 12 ? 4.174 -4.315 -15.078 1.00 22.45 12 LYS A C 6
ATOM 9748 O O . LYS A 1 12 ? 3.246 -3.586 -15.429 1.00 15.55 12 LYS A O 6
ATOM 9767 N N . ALA A 1 13 ? 4.257 -5.592 -15.457 1.00 71.13 13 ALA A N 6
ATOM 9768 C CA . ALA A 1 13 ? 3.159 -6.315 -16.082 1.00 53.31 13 ALA A CA 6
ATOM 9769 C C . ALA A 1 13 ? 1.919 -6.296 -15.182 1.00 21.15 13 ALA A C 6
ATOM 9770 O O . ALA A 1 13 ? 0.853 -5.854 -15.594 1.00 1.25 13 ALA A O 6
ATOM 9777 N N . SER A 1 14 ? 2.057 -6.758 -13.941 1.00 72.20 14 SER A N 6
ATOM 9778 C CA . SER A 1 14 ? 0.970 -7.315 -13.142 1.00 41.44 14 SER A CA 6
ATOM 9779 C C . SER A 1 14 ? 0.803 -6.625 -11.785 1.00 61.22 14 SER A C 6
ATOM 9780 O O . SER A 1 14 ? 0.145 -7.191 -10.916 1.00 35.15 14 SER A O 6
ATOM 9788 N N . LYS A 1 15 ? 1.364 -5.419 -11.615 1.00 14.21 15 LYS A N 6
ATOM 9789 C CA . LYS A 1 15 ? 1.290 -4.552 -10.437 1.00 52.43 15 LYS A CA 6
ATOM 9790 C C . LYS A 1 15 ? 1.524 -5.336 -9.145 1.00 43.53 15 LYS A C 6
ATOM 9791 O O . LYS A 1 15 ? 0.584 -5.634 -8.403 1.00 21.32 15 LYS A O 6
ATOM 9810 N N . THR A 1 16 ? 2.777 -5.691 -8.866 1.00 41.42 16 THR A N 6
ATOM 9811 C CA . THR A 1 16 ? 3.091 -6.437 -7.656 1.00 73.32 16 THR A CA 6
ATOM 9812 C C . THR A 1 16 ? 4.440 -6.004 -7.100 1.00 41.20 16 THR A C 6
ATOM 9813 O O . THR A 1 16 ? 5.449 -6.138 -7.783 1.00 41.11 16 THR A O 6
ATOM 9824 N N . LEU A 1 17 ? 4.465 -5.428 -5.898 1.00 15.45 17 LEU A N 6
ATOM 9825 C CA . LEU A 1 17 ? 5.718 -5.147 -5.201 1.00 74.12 17 LEU A CA 6
ATOM 9826 C C . LEU A 1 17 ? 6.127 -6.404 -4.448 1.00 22.44 17 LEU A C 6
ATOM 9827 O O . LEU A 1 17 ? 5.533 -6.744 -3.421 1.00 60.50 17 LEU A O 6
ATOM 9843 N N . THR A 1 18 ? 7.114 -7.112 -4.980 1.00 0.23 18 THR A N 6
ATOM 9844 C CA . THR A 1 18 ? 7.695 -8.248 -4.285 1.00 61.13 18 THR A CA 6
ATOM 9845 C C . THR A 1 18 ? 8.564 -7.694 -3.164 1.00 0.14 18 THR A C 6
ATOM 9846 O O . THR A 1 18 ? 9.294 -6.726 -3.397 1.00 23.13 18 THR A O 6
ATOM 9857 N N . LEU A 1 19 ? 8.527 -8.301 -1.973 1.00 35.30 19 LEU A N 6
ATOM 9858 C CA . LEU A 1 19 ? 9.457 -8.001 -0.894 1.00 62.32 19 LEU A CA 6
ATOM 9859 C C . LEU A 1 19 ? 9.832 -9.281 -0.153 1.00 35.33 19 LEU A C 6
ATOM 9860 O O . LEU A 1 19 ? 8.968 -10.106 0.128 1.00 40.35 19 LEU A O 6
ATOM 9876 N N . ARG A 1 20 ? 11.110 -9.431 0.209 1.00 15.02 20 ARG A N 6
ATOM 9877 C CA . ARG A 1 20 ? 11.638 -10.594 0.927 1.00 3.43 20 ARG A CA 6
ATOM 9878 C C . ARG A 1 20 ? 11.970 -10.205 2.378 1.00 14.10 20 ARG A C 6
ATOM 9879 O O . ARG A 1 20 ? 13.079 -9.741 2.641 1.00 55.43 20 ARG A O 6
ATOM 9900 N N . TYR A 1 21 ? 11.013 -10.310 3.316 1.00 1.30 21 TYR A N 6
ATOM 9901 C CA . TYR A 1 21 ? 11.119 -9.845 4.713 1.00 12.43 21 TYR A CA 6
ATOM 9902 C C . TYR A 1 21 ? 12.098 -10.596 5.587 1.00 31.31 21 TYR A C 6
ATOM 9903 O O . TYR A 1 21 ? 12.292 -10.274 6.762 1.00 25.24 21 TYR A O 6
ATOM 9921 N N . GLY A 1 22 ? 12.815 -11.519 4.999 1.00 21.11 22 GLY A N 6
ATOM 9922 C CA . GLY A 1 22 ? 13.410 -12.558 5.786 1.00 65.42 22 GLY A CA 6
ATOM 9923 C C . GLY A 1 22 ? 13.799 -13.716 4.893 1.00 24.12 22 GLY A C 6
ATOM 9924 O O . GLY A 1 22 ? 14.673 -13.530 4.037 1.00 2.03 22 GLY A O 6
ATOM 9928 N N . GLU A 1 23 ? 13.124 -14.861 5.034 1.00 44.42 23 GLU A N 6
ATOM 9929 C CA . GLU A 1 23 ? 13.273 -15.980 4.125 1.00 61.13 23 GLU A CA 6
ATOM 9930 C C . GLU A 1 23 ? 12.023 -16.118 3.233 1.00 35.10 23 GLU A C 6
ATOM 9931 O O . GLU A 1 23 ? 12.126 -16.604 2.106 1.00 2.10 23 GLU A O 6
ATOM 9943 N N . ASP A 1 24 ? 10.874 -15.580 3.677 1.00 15.03 24 ASP A N 6
ATOM 9944 C CA . ASP A 1 24 ? 9.572 -15.718 3.006 1.00 14.31 24 ASP A CA 6
ATOM 9945 C C . ASP A 1 24 ? 9.310 -14.531 2.077 1.00 32.13 24 ASP A C 6
ATOM 9946 O O . ASP A 1 24 ? 9.159 -13.387 2.516 1.00 3.14 24 ASP A O 6
ATOM 9955 N N . SER A 1 25 ? 9.314 -14.780 0.784 1.00 43.41 25 SER A N 6
ATOM 9956 C CA . SER A 1 25 ? 9.022 -13.786 -0.235 1.00 22.32 25 SER A CA 6
ATOM 9957 C C . SER A 1 25 ? 7.517 -13.507 -0.243 1.00 64.43 25 SER A C 6
ATOM 9958 O O . SER A 1 25 ? 6.722 -14.447 -0.234 1.00 22.13 25 SER A O 6
ATOM 9966 N N . TYR A 1 26 ? 7.136 -12.238 -0.291 1.00 61.54 26 TYR A N 6
ATOM 9967 C CA . TYR A 1 26 ? 5.776 -11.724 -0.334 1.00 20.34 26 TYR A CA 6
ATOM 9968 C C . TYR A 1 26 ? 5.575 -10.942 -1.627 1.00 52.04 26 TYR A C 6
ATOM 9969 O O . TYR A 1 26 ? 6.540 -10.387 -2.152 1.00 33.30 26 TYR A O 6
ATOM 9987 N N . ASP A 1 27 ? 4.334 -10.823 -2.106 1.00 15.01 27 ASP A N 6
ATOM 9988 C CA . ASP A 1 27 ? 4.026 -10.249 -3.419 1.00 61.54 27 ASP A CA 6
ATOM 9989 C C . ASP A 1 27 ? 2.775 -9.377 -3.358 1.00 20.14 27 ASP A C 6
ATOM 9990 O O . ASP A 1 27 ? 1.660 -9.801 -3.668 1.00 20.45 27 ASP A O 6
ATOM 9999 N N . LEU A 1 28 ? 2.952 -8.145 -2.882 1.00 35.23 28 LEU A N 6
ATOM 10000 C CA . LEU A 1 28 ? 1.839 -7.284 -2.510 1.00 73.30 28 LEU A CA 6
ATOM 10001 C C . LEU A 1 28 ? 1.263 -6.519 -3.712 1.00 23.11 28 LEU A C 6
ATOM 10002 O O . LEU A 1 28 ? 2.026 -6.029 -4.554 1.00 15.01 28 LEU A O 6
ATOM 10018 N N . PRO A 1 29 ? -0.066 -6.309 -3.780 1.00 64.44 29 PRO A N 6
ATOM 10019 C CA . PRO A 1 29 ? -0.681 -5.644 -4.923 1.00 64.21 29 PRO A CA 6
ATOM 10020 C C . PRO A 1 29 ? -0.546 -4.134 -4.817 1.00 42.12 29 PRO A C 6
ATOM 10021 O O . PRO A 1 29 ? -0.402 -3.579 -3.728 1.00 42.24 29 PRO A O 6
ATOM 10032 N N . ALA A 1 30 ? -0.642 -3.447 -5.951 1.00 40.02 30 ALA A N 6
ATOM 10033 C CA . ALA A 1 30 ? -0.455 -2.013 -5.986 1.00 42.14 30 ALA A CA 6
ATOM 10034 C C . ALA A 1 30 ? -1.579 -1.280 -5.236 1.00 63.31 30 ALA A C 6
ATOM 10035 O O . ALA A 1 30 ? -1.275 -0.347 -4.498 1.00 53.33 30 ALA A O 6
ATOM 10042 N N . GLU A 1 31 ? -2.847 -1.697 -5.394 1.00 13.33 31 GLU A N 6
ATOM 10043 C CA . GLU A 1 31 ? -3.994 -1.096 -4.690 1.00 44.20 31 GLU A CA 6
ATOM 10044 C C . GLU A 1 31 ? -3.733 -1.111 -3.183 1.00 64.22 31 GLU A C 6
ATOM 10045 O O . GLU A 1 31 ? -3.910 -0.090 -2.517 1.00 54.23 31 GLU A O 6
ATOM 10057 N N . PHE A 1 32 ? -3.315 -2.265 -2.633 1.00 22.43 32 PHE A N 6
ATOM 10058 C CA . PHE A 1 32 ? -3.043 -2.369 -1.202 1.00 51.23 32 PHE A CA 6
ATOM 10059 C C . PHE A 1 32 ? -2.058 -1.284 -0.772 1.00 41.33 32 PHE A C 6
ATOM 10060 O O . PHE A 1 32 ? -2.279 -0.568 0.210 1.00 40.00 32 PHE A O 6
ATOM 10077 N N . LEU A 1 33 ? -0.970 -1.164 -1.534 1.00 0.32 33 LEU A N 6
ATOM 10078 C CA . LEU A 1 33 ? 0.111 -0.264 -1.189 1.00 54.30 33 LEU A CA 6
ATOM 10079 C C . LEU A 1 33 ? -0.336 1.192 -1.307 1.00 31.21 33 LEU A C 6
ATOM 10080 O O . LEU A 1 33 ? 0.115 2.026 -0.520 1.00 4.35 33 LEU A O 6
ATOM 10096 N N . ARG A 1 34 ? -1.238 1.505 -2.243 1.00 13.12 34 ARG A N 6
ATOM 10097 C CA . ARG A 1 34 ? -1.817 2.834 -2.330 1.00 32.21 34 ARG A CA 6
ATOM 10098 C C . ARG A 1 34 ? -2.641 3.124 -1.082 1.00 52.42 34 ARG A C 6
ATOM 10099 O O . ARG A 1 34 ? -2.410 4.155 -0.461 1.00 44.02 34 ARG A O 6
ATOM 10120 N N . VAL A 1 35 ? -3.601 2.278 -0.708 1.00 0.45 35 VAL A N 6
ATOM 10121 C CA . VAL A 1 35 ? -4.514 2.651 0.372 1.00 64.31 35 VAL A CA 6
ATOM 10122 C C . VAL A 1 35 ? -3.785 2.767 1.716 1.00 12.13 35 VAL A C 6
ATOM 10123 O O . VAL A 1 35 ? -4.112 3.669 2.490 1.00 44.40 35 VAL A O 6
ATOM 10136 N N . HIS A 1 36 ? -2.776 1.923 1.991 1.00 3.41 36 HIS A N 6
ATOM 10137 C CA . HIS A 1 36 ? -1.966 2.090 3.205 1.00 61.11 36 HIS A CA 6
ATOM 10138 C C . HIS A 1 36 ? -0.939 3.230 3.111 1.00 64.21 36 HIS A C 6
ATOM 10139 O O . HIS A 1 36 ? -0.159 3.414 4.053 1.00 30.24 36 HIS A O 6
ATOM 10153 N N . SER A 1 37 ? -0.872 3.955 1.986 1.00 3.12 37 SER A N 6
ATOM 10154 C CA . SER A 1 37 ? 0.189 4.913 1.775 1.00 41.10 37 SER A CA 6
ATOM 10155 C C . SER A 1 37 ? 0.047 6.093 2.729 1.00 31.33 37 SER A C 6
ATOM 10156 O O . SER A 1 37 ? -1.068 6.580 2.943 1.00 65.30 37 SER A O 6
ATOM 10164 N N . PRO A 1 38 ? 1.165 6.646 3.216 1.00 2.25 38 PRO A N 6
ATOM 10165 C CA . PRO A 1 38 ? 1.163 7.908 3.920 1.00 34.22 38 PRO A CA 6
ATOM 10166 C C . PRO A 1 38 ? 0.868 9.047 2.949 1.00 42.13 38 PRO A C 6
ATOM 10167 O O . PRO A 1 38 ? 0.945 8.904 1.718 1.00 41.34 38 PRO A O 6
ATOM 10178 N N . SER A 1 39 ? 0.540 10.185 3.540 1.00 31.53 39 SER A N 6
ATOM 10179 C CA . SER A 1 39 ? 0.185 11.415 2.918 1.00 72.12 39 SER A CA 6
ATOM 10180 C C . SER A 1 39 ? 1.396 12.353 3.038 1.00 50.32 39 SER A C 6
ATOM 10181 O O . SER A 1 39 ? 1.481 13.182 3.948 1.00 70.43 39 SER A O 6
ATOM 10189 N N . ALA A 1 40 ? 2.361 12.181 2.132 1.00 41.34 40 ALA A N 6
ATOM 10190 C CA . ALA A 1 40 ? 3.619 12.918 2.085 1.00 31.44 40 ALA A CA 6
ATOM 10191 C C . ALA A 1 40 ? 3.434 14.382 1.682 1.00 52.10 40 ALA A C 6
ATOM 10192 O O . ALA A 1 40 ? 4.306 15.220 1.931 1.00 32.45 40 ALA A O 6
ATOM 10199 N N . GLU A 1 41 ? 2.312 14.710 1.043 1.00 53.00 41 GLU A N 6
ATOM 10200 C CA . GLU A 1 41 ? 2.110 16.022 0.422 1.00 43.23 41 GLU A CA 6
ATOM 10201 C C . GLU A 1 41 ? 1.445 17.024 1.360 1.00 3.43 41 GLU A C 6
ATOM 10202 O O . GLU A 1 41 ? 1.020 18.109 0.965 1.00 24.53 41 GLU A O 6
ATOM 10214 N N . VAL A 1 42 ? 1.409 16.665 2.630 1.00 41.22 42 VAL A N 6
ATOM 10215 C CA . VAL A 1 42 ? 0.609 17.336 3.646 1.00 23.22 42 VAL A CA 6
ATOM 10216 C C . VAL A 1 42 ? 1.370 18.495 4.289 1.00 64.22 42 VAL A C 6
ATOM 10217 O O . VAL A 1 42 ? 0.726 19.361 4.882 1.00 14.25 42 VAL A O 6
ATOM 10230 N N . GLN A 1 43 ? 2.695 18.574 4.116 1.00 52.31 43 GLN A N 6
ATOM 10231 C CA . GLN A 1 43 ? 3.533 19.646 4.652 1.00 13.12 43 GLN A CA 6
ATOM 10232 C C . GLN A 1 43 ? 3.630 19.523 6.186 1.00 1.03 43 GLN A C 6
ATOM 10233 O O . GLN A 1 43 ? 3.508 20.518 6.907 1.00 71.40 43 GLN A O 6
ATOM 10247 N N . GLY A 1 44 ? 3.788 18.298 6.702 1.00 51.33 44 GLY A N 6
ATOM 10248 C CA . GLY A 1 44 ? 4.075 18.016 8.102 1.00 12.21 44 GLY A CA 6
ATOM 10249 C C . GLY A 1 44 ? 3.251 16.845 8.627 1.00 51.44 44 GLY A C 6
ATOM 10250 O O . GLY A 1 44 ? 3.786 15.761 8.873 1.00 72.51 44 GLY A O 6
ATOM 10254 N N . HIS A 1 45 ? 1.950 17.063 8.827 1.00 43.13 45 HIS A N 6
ATOM 10255 C CA . HIS A 1 45 ? 1.017 16.131 9.461 1.00 73.40 45 HIS A CA 6
ATOM 10256 C C . HIS A 1 45 ? -0.415 16.604 9.203 1.00 74.22 45 HIS A C 6
ATOM 10257 O O . HIS A 1 45 ? -0.628 17.784 8.918 1.00 64.11 45 HIS A O 6
ATOM 10271 N N . GLY A 1 46 ? -1.398 15.712 9.322 1.00 5.41 46 GLY A N 6
ATOM 10272 C CA . GLY A 1 46 ? -2.786 15.996 9.010 1.00 14.14 46 GLY A CA 6
ATOM 10273 C C . GLY A 1 46 ? -3.710 14.978 9.662 1.00 61.12 46 GLY A C 6
ATOM 10274 O O . GLY A 1 46 ? -3.667 14.796 10.881 1.00 31.52 46 GLY A O 6
ATOM 10278 N N . ASN A 1 47 ? -4.571 14.339 8.869 1.00 74.33 47 ASN A N 6
ATOM 10279 C CA . ASN A 1 47 ? -5.589 13.413 9.359 1.00 25.52 47 ASN A CA 6
ATOM 10280 C C . ASN A 1 47 ? -5.629 12.170 8.462 1.00 50.30 47 ASN A C 6
ATOM 10281 O O . ASN A 1 47 ? -5.210 12.247 7.298 1.00 45.01 47 ASN A O 6
ATOM 10292 N N . PRO A 1 48 ? -6.103 11.017 8.961 1.00 25.21 48 PRO A N 6
ATOM 10293 C CA . PRO A 1 48 ? -6.268 9.823 8.155 1.00 74.24 48 PRO A CA 6
ATOM 10294 C C . PRO A 1 48 ? -7.521 9.969 7.298 1.00 70.43 48 PRO A C 6
ATOM 10295 O O . PRO A 1 48 ? -8.646 9.870 7.784 1.00 51.41 48 PRO A O 6
ATOM 10306 N N . VAL A 1 49 ? -7.332 10.227 6.014 1.00 21.14 49 VAL A N 6
ATOM 10307 C CA . VAL A 1 49 ? -8.411 10.244 5.045 1.00 10.41 49 VAL A CA 6
ATOM 10308 C C . VAL A 1 49 ? -8.526 8.821 4.530 1.00 1.24 49 VAL A C 6
ATOM 10309 O O . VAL A 1 49 ? -7.520 8.177 4.209 1.00 53.11 49 VAL A O 6
ATOM 10322 N N . LEU A 1 50 ? -9.754 8.329 4.439 1.00 23.55 50 LEU A N 6
ATOM 10323 C CA . LEU A 1 50 ? -10.014 7.015 3.888 1.00 71.42 50 LEU A CA 6
ATOM 10324 C C . LEU A 1 50 ? -9.942 7.097 2.368 1.00 21.35 50 LEU A C 6
ATOM 10325 O O . LEU A 1 50 ? -10.446 8.041 1.754 1.00 63.10 50 LEU A O 6
ATOM 10341 N N . GLN A 1 51 ? -9.283 6.112 1.770 1.00 70.33 51 GLN A N 6
ATOM 10342 C CA . GLN A 1 51 ? -8.954 6.054 0.360 1.00 62.23 51 GLN A CA 6
ATOM 10343 C C . GLN A 1 51 ? -9.781 4.927 -0.246 1.00 63.33 51 GLN A C 6
ATOM 10344 O O . GLN A 1 51 ? -9.672 3.781 0.204 1.00 75.23 51 GLN A O 6
ATOM 10358 N N . TYR A 1 52 ? -10.692 5.282 -1.156 1.00 4.01 52 TYR A N 6
ATOM 10359 C CA . TYR A 1 52 ? -11.635 4.388 -1.815 1.00 24.24 52 TYR A CA 6
ATOM 10360 C C . TYR A 1 52 ? -11.819 4.778 -3.288 1.00 60.44 52 TYR A C 6
ATOM 10361 O O . TYR A 1 52 ? -11.215 5.742 -3.769 1.00 53.03 52 TYR A O 6
ATOM 10379 N N . GLY A 1 53 ? -12.689 4.044 -3.991 1.00 31.45 53 GLY A N 6
ATOM 10380 C CA . GLY A 1 53 ? -13.064 4.267 -5.387 1.00 11.45 53 GLY A CA 6
ATOM 10381 C C . GLY A 1 53 ? -11.841 4.353 -6.294 1.00 72.23 53 GLY A C 6
ATOM 10382 O O . GLY A 1 53 ? -11.702 5.329 -7.042 1.00 54.31 53 GLY A O 6
ATOM 10386 N N . LYS A 1 54 ? -10.927 3.380 -6.185 1.00 33.44 54 LYS A N 6
ATOM 10387 C CA . LYS A 1 54 ? -9.688 3.305 -6.958 1.00 22.14 54 LYS A CA 6
ATOM 10388 C C . LYS A 1 54 ? -9.252 1.873 -7.280 1.00 71.30 54 LYS A C 6
ATOM 10389 O O . LYS A 1 54 ? -8.236 1.771 -7.960 1.00 1.45 54 LYS A O 6
ATOM 10408 N N . LEU A 1 55 ? -9.976 0.795 -6.922 1.00 75.10 55 LEU A N 6
ATOM 10409 C CA . LEU A 1 55 ? -9.460 -0.596 -6.887 1.00 74.00 55 LEU A CA 6
ATOM 10410 C C . LEU A 1 55 ? -8.640 -1.028 -8.108 1.00 20.14 55 LEU A C 6
ATOM 10411 O O . LEU A 1 55 ? -7.730 -1.843 -8.000 1.00 64.01 55 LEU A O 6
ATOM 10427 N N . ASN A 1 56 ? -8.985 -0.519 -9.289 1.00 71.22 56 ASN A N 6
ATOM 10428 C CA . ASN A 1 56 ? -8.372 -0.917 -10.550 1.00 44.54 56 ASN A CA 6
ATOM 10429 C C . ASN A 1 56 ? -6.981 -0.295 -10.755 1.00 32.33 56 ASN A C 6
ATOM 10430 O O . ASN A 1 56 ? -6.344 -0.635 -11.754 1.00 32.21 56 ASN A O 6
ATOM 10441 N N . VAL A 1 57 ? -6.523 0.590 -9.859 1.00 61.03 57 VAL A N 6
ATOM 10442 C CA . VAL A 1 57 ? -5.260 1.334 -9.898 1.00 62.22 57 VAL A CA 6
ATOM 10443 C C . VAL A 1 57 ? -4.063 0.414 -10.086 1.00 4.54 57 VAL A C 6
ATOM 10444 O O . VAL A 1 57 ? -4.133 -0.793 -9.832 1.00 2.43 57 VAL A O 6
ATOM 10457 N N . GLY A 1 58 ? -2.926 0.992 -10.466 1.00 43.23 58 GLY A N 6
ATOM 10458 C CA . GLY A 1 58 ? -1.686 0.266 -10.477 1.00 71.10 58 GLY A CA 6
ATOM 10459 C C . GLY A 1 58 ? -0.492 1.161 -10.226 1.00 33.13 58 GLY A C 6
ATOM 10460 O O . GLY A 1 58 ? -0.622 2.305 -9.789 1.00 60.13 58 GLY A O 6
ATOM 10464 N N . LEU A 1 59 ? 0.685 0.579 -10.422 1.00 24.15 59 LEU A N 6
ATOM 10465 C CA . LEU A 1 59 ? 1.966 1.205 -10.185 1.00 44.50 59 LEU A CA 6
ATOM 10466 C C . LEU A 1 59 ? 2.533 1.742 -11.488 1.00 22.44 59 LEU A C 6
ATOM 10467 O O . LEU A 1 59 ? 2.349 1.141 -12.550 1.00 61.33 59 LEU A O 6
ATOM 10483 N N . VAL A 1 60 ? 3.269 2.842 -11.369 1.00 73.31 60 VAL A N 6
ATOM 10484 C CA . VAL A 1 60 ? 3.823 3.590 -12.486 1.00 44.44 60 VAL A CA 6
ATOM 10485 C C . VAL A 1 60 ? 5.319 3.822 -12.316 1.00 40.10 60 VAL A C 6
ATOM 10486 O O . VAL A 1 60 ? 6.046 3.852 -13.306 1.00 53.43 60 VAL A O 6
ATOM 10499 N N . GLY A 1 61 ? 5.803 3.902 -11.081 1.00 72.24 61 GLY A N 6
ATOM 10500 C CA . GLY A 1 61 ? 7.233 3.860 -10.812 1.00 40.44 61 GLY A CA 6
ATOM 10501 C C . GLY A 1 61 ? 7.558 3.769 -9.331 1.00 21.23 61 GLY A C 6
ATOM 10502 O O . GLY A 1 61 ? 6.721 4.042 -8.470 1.00 21.42 61 GLY A O 6
ATOM 10506 N N . VAL A 1 62 ? 8.790 3.359 -9.050 1.00 11.24 62 VAL A N 6
ATOM 10507 C CA . VAL A 1 62 ? 9.384 3.227 -7.733 1.00 23.22 62 VAL A CA 6
ATOM 10508 C C . VAL A 1 62 ? 10.869 3.513 -7.942 1.00 12.44 62 VAL A C 6
ATOM 10509 O O . VAL A 1 62 ? 11.502 2.856 -8.774 1.00 20.35 62 VAL A O 6
ATOM 10522 N N . GLU A 1 63 ? 11.440 4.472 -7.223 1.00 35.15 63 GLU A N 6
ATOM 10523 C CA . GLU A 1 63 ? 12.877 4.706 -7.228 1.00 64.24 63 GLU A CA 6
ATOM 10524 C C . GLU A 1 63 ? 13.299 5.102 -5.819 1.00 71.52 63 GLU A C 6
ATOM 10525 O O . GLU A 1 63 ? 12.503 5.709 -5.099 1.00 4.03 63 GLU A O 6
ATOM 10537 N N . PRO A 1 64 ? 14.546 4.817 -5.420 1.00 72.41 64 PRO A N 6
ATOM 10538 C CA . PRO A 1 64 ? 15.055 5.184 -4.116 1.00 55.35 64 PRO A CA 6
ATOM 10539 C C . PRO A 1 64 ? 14.908 6.680 -3.883 1.00 62.14 64 PRO A C 6
ATOM 10540 O O . PRO A 1 64 ? 15.071 7.476 -4.813 1.00 32.12 64 PRO A O 6
ATOM 10551 N N . ALA A 1 65 ? 14.704 7.063 -2.623 1.00 11.13 65 ALA A N 6
ATOM 10552 C CA . ALA A 1 65 ? 14.911 8.437 -2.183 1.00 61.12 65 ALA A CA 6
ATOM 10553 C C . ALA A 1 65 ? 16.112 8.517 -1.246 1.00 55.03 65 ALA A C 6
ATOM 10554 O O . ALA A 1 65 ? 16.249 9.440 -0.445 1.00 23.41 65 ALA A O 6
ATOM 10561 N N . GLY A 1 66 ? 17.019 7.557 -1.369 1.00 54.12 66 GLY A N 6
ATOM 10562 C CA . GLY A 1 66 ? 18.273 7.461 -0.647 1.00 0.44 66 GLY A CA 6
ATOM 10563 C C . GLY A 1 66 ? 18.283 6.250 0.275 1.00 43.05 66 GLY A C 6
ATOM 10564 O O . GLY A 1 66 ? 17.978 5.127 -0.137 1.00 0.32 66 GLY A O 6
ATOM 10568 N N . GLN A 1 67 ? 18.685 6.469 1.526 1.00 63.55 67 GLN A N 6
ATOM 10569 C CA . GLN A 1 67 ? 19.285 5.422 2.345 1.00 52.41 67 GLN A CA 6
ATOM 10570 C C . GLN A 1 67 ? 18.329 4.967 3.454 1.00 33.11 67 GLN A C 6
ATOM 10571 O O . GLN A 1 67 ? 18.692 4.097 4.244 1.00 50.43 67 GLN A O 6
ATOM 10585 N N . TYR A 1 68 ? 17.112 5.520 3.529 1.00 42.14 68 TYR A N 6
ATOM 10586 C CA . TYR A 1 68 ? 16.211 5.338 4.673 1.00 32.13 68 TYR A CA 6
ATOM 10587 C C . TYR A 1 68 ? 14.726 5.315 4.310 1.00 41.23 68 TYR A C 6
ATOM 10588 O O . TYR A 1 68 ? 13.929 4.763 5.076 1.00 23.31 68 TYR A O 6
ATOM 10606 N N . ALA A 1 69 ? 14.361 5.867 3.156 1.00 21.45 69 ALA A N 6
ATOM 10607 C CA . ALA A 1 69 ? 12.999 5.986 2.677 1.00 3.12 69 ALA A CA 6
ATOM 10608 C C . ALA A 1 69 ? 12.995 5.826 1.162 1.00 10.12 69 ALA A C 6
ATOM 10609 O O . ALA A 1 69 ? 14.015 6.084 0.512 1.00 42.13 69 ALA A O 6
ATOM 10616 N N . LEU A 1 70 ? 11.846 5.462 0.606 1.00 11.21 70 LEU A N 6
ATOM 10617 C CA . LEU A 1 70 ? 11.629 5.066 -0.778 1.00 11.21 70 LEU A CA 6
ATOM 10618 C C . LEU A 1 70 ? 10.591 6.002 -1.397 1.00 0.12 70 LEU A C 6
ATOM 10619 O O . LEU A 1 70 ? 9.545 6.255 -0.786 1.00 23.14 70 LEU A O 6
ATOM 10635 N N . LYS A 1 71 ? 10.879 6.531 -2.593 1.00 15.05 71 LYS A N 6
ATOM 10636 C CA . LYS A 1 71 ? 9.881 7.234 -3.387 1.00 71.50 71 LYS A CA 6
ATOM 10637 C C . LYS A 1 71 ? 8.965 6.172 -3.985 1.00 21.53 71 LYS A C 6
ATOM 10638 O O . LYS A 1 71 ? 9.422 5.089 -4.358 1.00 61.12 71 LYS A O 6
ATOM 10657 N N . LEU A 1 72 ? 7.686 6.487 -4.128 1.00 14.15 72 LEU A N 6
ATOM 10658 C CA . LEU A 1 72 ? 6.710 5.639 -4.790 1.00 53.12 72 LEU A CA 6
ATOM 10659 C C . LEU A 1 72 ? 5.876 6.537 -5.691 1.00 22.25 72 LEU A C 6
ATOM 10660 O O . LEU A 1 72 ? 5.965 7.762 -5.612 1.00 35.34 72 LEU A O 6
ATOM 10676 N N . SER A 1 73 ? 5.147 5.940 -6.626 1.00 33.15 73 SER A N 6
ATOM 10677 C CA . SER A 1 73 ? 4.355 6.648 -7.613 1.00 54.03 73 SER A CA 6
ATOM 10678 C C . SER A 1 73 ? 3.217 5.709 -7.976 1.00 52.14 73 SER A C 6
ATOM 10679 O O . SER A 1 73 ? 3.428 4.714 -8.671 1.00 4.44 73 SER A O 6
ATOM 10687 N N . PHE A 1 74 ? 2.038 5.945 -7.415 1.00 64.34 74 PHE A N 6
ATOM 10688 C CA . PHE A 1 74 ? 0.841 5.192 -7.745 1.00 31.11 74 PHE A CA 6
ATOM 10689 C C . PHE A 1 74 ? 0.143 5.917 -8.884 1.00 40.53 74 PHE A C 6
ATOM 10690 O O . PHE A 1 74 ? 0.272 7.131 -9.017 1.00 21.31 74 PHE A O 6
ATOM 10707 N N . ASP A 1 75 ? -0.654 5.198 -9.667 1.00 51.50 75 ASP A N 6
ATOM 10708 C CA . ASP A 1 75 ? -1.480 5.760 -10.736 1.00 24.42 75 ASP A CA 6
ATOM 10709 C C . ASP A 1 75 ? -2.797 6.303 -10.161 1.00 53.41 75 ASP A C 6
ATOM 10710 O O . ASP A 1 75 ? -3.881 6.139 -10.723 1.00 0.31 75 ASP A O 6
ATOM 10719 N N . ASP A 1 76 ? -2.706 6.869 -8.960 1.00 24.34 76 ASP A N 6
ATOM 10720 C CA . ASP A 1 76 ? -3.789 7.437 -8.173 1.00 15.15 76 ASP A CA 6
ATOM 10721 C C . ASP A 1 76 ? -3.779 8.968 -8.208 1.00 33.22 76 ASP A C 6
ATOM 10722 O O . ASP A 1 76 ? -4.799 9.565 -7.859 1.00 75.40 76 ASP A O 6
ATOM 10731 N N . GLY A 1 77 ? -2.671 9.599 -8.612 1.00 54.52 77 GLY A N 6
ATOM 10732 C CA . GLY A 1 77 ? -2.565 11.055 -8.737 1.00 60.02 77 GLY A CA 6
ATOM 10733 C C . GLY A 1 77 ? -2.307 11.802 -7.423 1.00 74.24 77 GLY A C 6
ATOM 10734 O O . GLY A 1 77 ? -2.266 13.038 -7.414 1.00 71.12 77 GLY A O 6
ATOM 10738 N N . HIS A 1 78 ? -2.156 11.086 -6.307 1.00 14.13 78 HIS A N 6
ATOM 10739 C CA . HIS A 1 78 ? -1.573 11.639 -5.083 1.00 20.53 78 HIS A CA 6
ATOM 10740 C C . HIS A 1 78 ? -0.094 11.268 -4.995 1.00 72.14 78 HIS A C 6
ATOM 10741 O O . HIS A 1 78 ? 0.714 12.034 -4.473 1.00 22.34 78 HIS A O 6
ATOM 10755 N N . ASP A 1 79 ? 0.266 10.141 -5.603 1.00 44.42 79 ASP A N 6
ATOM 10756 C CA . ASP A 1 79 ? 1.624 9.775 -6.016 1.00 13.22 79 ASP A CA 6
ATOM 10757 C C . ASP A 1 79 ? 2.595 9.692 -4.826 1.00 41.41 79 ASP A C 6
ATOM 10758 O O . ASP A 1 79 ? 3.792 9.913 -4.980 1.00 42.32 79 ASP A O 6
ATOM 10767 N N . SER A 1 80 ? 2.076 9.421 -3.626 1.00 35.14 80 SER A N 6
ATOM 10768 C CA . SER A 1 80 ? 2.802 9.422 -2.362 1.00 12.32 80 SER A CA 6
ATOM 10769 C C . SER A 1 80 ? 4.101 8.600 -2.387 1.00 61.22 80 SER A C 6
ATOM 10770 O O . SER A 1 80 ? 4.091 7.426 -2.766 1.00 4.42 80 SER A O 6
ATOM 10778 N N . GLY A 1 81 ? 5.179 9.184 -1.856 1.00 54.02 81 GLY A N 6
ATOM 10779 C CA . GLY A 1 81 ? 6.384 8.492 -1.430 1.00 24.24 81 GLY A CA 6
ATOM 10780 C C . GLY A 1 81 ? 6.436 8.416 0.095 1.00 5.11 81 GLY A C 6
ATOM 10781 O O . GLY A 1 81 ? 5.423 8.183 0.752 1.00 72.21 81 GLY A O 6
ATOM 10785 N N . LEU A 1 82 ? 7.634 8.616 0.649 1.00 21.42 82 LEU A N 6
ATOM 10786 C CA . LEU A 1 82 ? 7.960 8.758 2.072 1.00 54.31 82 LEU A CA 6
ATOM 10787 C C . LEU A 1 82 ? 7.664 7.498 2.894 1.00 5.13 82 LEU A C 6
ATOM 10788 O O . LEU A 1 82 ? 7.333 7.543 4.082 1.00 53.23 82 LEU A O 6
ATOM 10804 N N . PHE A 1 83 ? 7.840 6.343 2.257 1.00 53.34 83 PHE A N 6
ATOM 10805 C CA . PHE A 1 83 ? 7.813 5.045 2.903 1.00 23.44 83 PHE A CA 6
ATOM 10806 C C . PHE A 1 83 ? 9.190 4.737 3.486 1.00 32.12 83 PHE A C 6
ATOM 10807 O O . PHE A 1 83 ? 10.150 4.626 2.725 1.00 31.44 83 PHE A O 6
ATOM 10824 N N . THR A 1 84 ? 9.302 4.590 4.805 1.00 43.12 84 THR A N 6
ATOM 10825 C CA . THR A 1 84 ? 10.542 4.185 5.462 1.00 42.00 84 THR A CA 6
ATOM 10826 C C . THR A 1 84 ? 10.891 2.737 5.095 1.00 42.20 84 THR A C 6
ATOM 10827 O O . THR A 1 84 ? 9.990 1.933 4.855 1.00 42.23 84 THR A O 6
ATOM 10838 N N . TRP A 1 85 ? 12.177 2.372 5.141 1.00 53.24 85 TRP A N 6
ATOM 10839 C CA . TRP A 1 85 ? 12.606 0.983 4.992 1.00 41.45 85 TRP A CA 6
ATOM 10840 C C . TRP A 1 85 ? 11.954 0.056 6.011 1.00 51.04 85 TRP A C 6
ATOM 10841 O O . TRP A 1 85 ? 11.534 -1.046 5.649 1.00 1.22 85 TRP A O 6
ATOM 10862 N N . ASP A 1 86 ? 11.866 0.517 7.260 1.00 14.33 86 ASP A N 6
ATOM 10863 C CA . ASP A 1 86 ? 11.280 -0.245 8.358 1.00 43.43 86 ASP A CA 6
ATOM 10864 C C . ASP A 1 86 ? 9.818 -0.547 8.054 1.00 23.41 86 ASP A C 6
ATOM 10865 O O . ASP A 1 86 ? 9.390 -1.702 8.048 1.00 5.13 86 ASP A O 6
ATOM 10874 N N . TYR A 1 87 ? 9.085 0.527 7.764 1.00 22.22 87 TYR A N 6
ATOM 10875 C CA . TYR A 1 87 ? 7.673 0.587 7.432 1.00 5.21 87 TYR A CA 6
ATOM 10876 C C . TYR A 1 87 ? 7.341 -0.322 6.243 1.00 10.12 87 TYR A C 6
ATOM 10877 O O . TYR A 1 87 ? 6.381 -1.081 6.294 1.00 41.31 87 TYR A O 6
ATOM 10895 N N . LEU A 1 88 ? 8.140 -0.297 5.174 1.00 73.31 88 LEU A N 6
ATOM 10896 C CA . LEU A 1 88 ? 7.907 -1.107 3.975 1.00 13.31 88 LEU A CA 6
ATOM 10897 C C . LEU A 1 88 ? 7.871 -2.591 4.312 1.00 11.45 88 LEU A C 6
ATOM 10898 O O . LEU A 1 88 ? 6.918 -3.291 3.962 1.00 71.31 88 LEU A O 6
ATOM 10914 N N . TYR A 1 89 ? 8.918 -3.084 4.968 1.00 64.13 89 TYR A N 6
ATOM 10915 C CA . TYR A 1 89 ? 9.021 -4.493 5.320 1.00 10.31 89 TYR A CA 6
ATOM 10916 C C . TYR A 1 89 ? 7.993 -4.865 6.390 1.00 23.10 89 TYR A C 6
ATOM 10917 O O . TYR A 1 89 ? 7.493 -5.985 6.358 1.00 44.24 89 TYR A O 6
ATOM 10935 N N . GLU A 1 90 ? 7.609 -3.932 7.265 1.00 2.35 90 GLU A N 6
ATOM 10936 C CA . GLU A 1 90 ? 6.545 -4.124 8.247 1.00 53.14 90 GLU A CA 6
ATOM 10937 C C . GLU A 1 90 ? 5.245 -4.481 7.520 1.00 31.15 90 GLU A C 6
ATOM 10938 O O . GLU A 1 90 ? 4.683 -5.566 7.691 1.00 42.00 90 GLU A O 6
ATOM 10950 N N . LEU A 1 91 ? 4.802 -3.585 6.637 1.00 33.41 91 LEU A N 6
ATOM 10951 C CA . LEU A 1 91 ? 3.546 -3.727 5.913 1.00 61.41 91 LEU A CA 6
ATOM 10952 C C . LEU A 1 91 ? 3.566 -4.968 5.010 1.00 32.15 91 LEU A C 6
ATOM 10953 O O . LEU A 1 91 ? 2.517 -5.566 4.778 1.00 74.32 91 LEU A O 6
ATOM 10969 N N . ALA A 1 92 ? 4.751 -5.387 4.546 1.00 62.52 92 ALA A N 6
ATOM 10970 C CA . ALA A 1 92 ? 4.939 -6.574 3.720 1.00 30.52 92 ALA A CA 6
ATOM 10971 C C . ALA A 1 92 ? 4.415 -7.830 4.435 1.00 74.14 92 ALA A C 6
ATOM 10972 O O . ALA A 1 92 ? 3.729 -8.627 3.792 1.00 22.25 92 ALA A O 6
ATOM 10979 N N . THR A 1 93 ? 4.710 -8.018 5.731 1.00 12.41 93 THR A N 6
ATOM 10980 C CA . THR A 1 93 ? 4.245 -9.188 6.483 1.00 22.11 93 THR A CA 6
ATOM 10981 C C . THR A 1 93 ? 2.829 -8.923 7.018 1.00 45.30 93 THR A C 6
ATOM 10982 O O . THR A 1 93 ? 1.957 -9.794 6.958 1.00 64.52 93 THR A O 6
ATOM 10993 N N . ARG A 1 94 ? 2.566 -7.694 7.478 1.00 24.44 94 ARG A N 6
ATOM 10994 C CA . ARG A 1 94 ? 1.328 -7.279 8.136 1.00 5.02 94 ARG A CA 6
ATOM 10995 C C . ARG A 1 94 ? 0.153 -7.148 7.185 1.00 23.42 94 ARG A C 6
ATOM 10996 O O . ARG A 1 94 ? -0.919 -6.752 7.634 1.00 33.35 94 ARG A O 6
ATOM 11017 N N . LYS A 1 95 ? 0.330 -7.413 5.889 1.00 44.33 95 LYS A N 6
ATOM 11018 C CA . LYS A 1 95 ? -0.652 -7.126 4.851 1.00 10.24 95 LYS A CA 6
ATOM 11019 C C . LYS A 1 95 ? -2.050 -7.583 5.246 1.00 25.14 95 LYS A C 6
ATOM 11020 O O . LYS A 1 95 ? -3.004 -6.825 5.102 1.00 32.35 95 LYS A O 6
ATOM 11039 N N . ASP A 1 96 ? -2.157 -8.815 5.726 1.00 74.42 96 ASP A N 6
ATOM 11040 C CA . ASP A 1 96 ? -3.408 -9.442 6.137 1.00 21.24 96 ASP A CA 6
ATOM 11041 C C . ASP A 1 96 ? -4.128 -8.693 7.273 1.00 52.10 96 ASP A C 6
ATOM 11042 O O . ASP A 1 96 ? -5.360 -8.709 7.320 1.00 51.40 96 ASP A O 6
ATOM 11051 N N . GLN A 1 97 ? -3.391 -7.992 8.145 1.00 14.14 97 GLN A N 6
ATOM 11052 C CA . GLN A 1 97 ? -3.928 -7.022 9.100 1.00 31.33 97 GLN A CA 6
ATOM 11053 C C . GLN A 1 97 ? -4.394 -5.783 8.342 1.00 72.23 97 GLN A C 6
ATOM 11054 O O . GLN A 1 97 ? -5.592 -5.511 8.309 1.00 41.31 97 GLN A O 6
ATOM 11068 N N . LEU A 1 98 ? -3.458 -5.053 7.720 1.00 50.32 98 LEU A N 6
ATOM 11069 C CA . LEU A 1 98 ? -3.719 -3.739 7.114 1.00 21.31 98 LEU A CA 6
ATOM 11070 C C . LEU A 1 98 ? -4.916 -3.793 6.175 1.00 21.54 98 LEU A C 6
ATOM 11071 O O . LEU A 1 98 ? -5.755 -2.899 6.165 1.00 62.34 98 LEU A O 6
ATOM 11087 N N . TRP A 1 99 ? -4.973 -4.810 5.320 1.00 2.42 99 TRP A N 6
ATOM 11088 C CA . TRP A 1 99 ? -6.001 -4.898 4.307 1.00 3.32 99 TRP A CA 6
ATOM 11089 C C . TRP A 1 99 ? -7.370 -5.090 4.946 1.00 63.40 99 TRP A C 6
ATOM 11090 O O . TRP A 1 99 ? -8.320 -4.428 4.530 1.00 24.32 99 TRP A O 6
ATOM 11111 N N . ALA A 1 100 ? -7.466 -5.952 5.961 1.00 32.52 100 ALA A N 6
ATOM 11112 C CA . ALA A 1 100 ? -8.694 -6.171 6.707 1.00 63.21 100 ALA A CA 6
ATOM 11113 C C . ALA A 1 100 ? -9.112 -4.906 7.462 1.00 44.42 100 ALA A C 6
ATOM 11114 O O . ALA A 1 100 ? -10.313 -4.669 7.586 1.00 52.21 100 ALA A O 6
ATOM 11121 N N . ASP A 1 101 ? -8.143 -4.121 7.938 1.00 2.45 101 ASP A N 6
ATOM 11122 C CA . ASP A 1 101 ? -8.322 -2.813 8.572 1.00 72.11 101 ASP A CA 6
ATOM 11123 C C . ASP A 1 101 ? -9.008 -1.886 7.568 1.00 5.12 101 ASP A C 6
ATOM 11124 O O . ASP A 1 101 ? -10.131 -1.435 7.777 1.00 74.50 101 ASP A O 6
ATOM 11133 N N . TYR A 1 102 ? -8.369 -1.667 6.416 1.00 21.12 102 TYR A N 6
ATOM 11134 C CA . TYR A 1 102 ? -8.837 -0.743 5.404 1.00 73.24 102 TYR A CA 6
ATOM 11135 C C . TYR A 1 102 ? -10.157 -1.183 4.764 1.00 62.51 102 TYR A C 6
ATOM 11136 O O . TYR A 1 102 ? -10.951 -0.333 4.366 1.00 3.11 102 TYR A O 6
ATOM 11154 N N . LEU A 1 103 ? -10.390 -2.489 4.596 1.00 13.25 103 LEU A N 6
ATOM 11155 C CA . LEU A 1 103 ? -11.684 -3.004 4.156 1.00 2.23 103 LEU A CA 6
ATOM 11156 C C . LEU A 1 103 ? -12.769 -2.643 5.164 1.00 24.43 103 LEU A C 6
ATOM 11157 O O . LEU A 1 103 ? -13.834 -2.180 4.753 1.00 5.43 103 LEU A O 6
ATOM 11173 N N . ALA A 1 104 ? -12.533 -2.892 6.457 1.00 3.03 104 ALA A N 6
ATOM 11174 C CA . ALA A 1 104 ? -13.502 -2.585 7.499 1.00 34.51 104 ALA A CA 6
ATOM 11175 C C . ALA A 1 104 ? -13.814 -1.092 7.491 1.00 33.14 104 ALA A C 6
ATOM 11176 O O . ALA A 1 104 ? -14.986 -0.720 7.513 1.00 2.12 104 ALA A O 6
ATOM 11183 N N . GLU A 1 105 ? -12.786 -0.252 7.353 1.00 42.34 105 GLU A N 6
ATOM 11184 C CA . GLU A 1 105 ? -12.951 1.184 7.208 1.00 31.51 105 GLU A CA 6
ATOM 11185 C C . GLU A 1 105 ? -13.831 1.519 6.010 1.00 33.53 105 GLU A C 6
ATOM 11186 O O . GLU A 1 105 ? -14.779 2.286 6.159 1.00 65.20 105 GLU A O 6
ATOM 11198 N N . LEU A 1 106 ? -13.556 0.928 4.842 1.00 41.14 106 LEU A N 6
ATOM 11199 C CA . LEU A 1 106 ? -14.360 1.110 3.636 1.00 12.35 106 LEU A CA 6
ATOM 11200 C C . LEU A 1 106 ? -15.830 0.798 3.906 1.00 12.31 106 LEU A C 6
ATOM 11201 O O . LEU A 1 106 ? -16.717 1.574 3.548 1.00 10.33 106 LEU A O 6
ATOM 11217 N N . ALA A 1 107 ? -16.070 -0.353 4.527 1.00 1.32 107 ALA A N 6
ATOM 11218 C CA . ALA A 1 107 ? -17.386 -0.914 4.734 1.00 34.54 107 ALA A CA 6
ATOM 11219 C C . ALA A 1 107 ? -18.180 -0.098 5.764 1.00 61.13 107 ALA A C 6
ATOM 11220 O O . ALA A 1 107 ? -19.368 0.156 5.547 1.00 42.22 107 ALA A O 6
ATOM 11227 N N . SER A 1 108 ? -17.531 0.316 6.858 1.00 45.34 108 SER A N 6
ATOM 11228 C CA . SER A 1 108 ? -18.102 1.139 7.919 1.00 10.25 108 SER A CA 6
ATOM 11229 C C . SER A 1 108 ? -18.355 2.567 7.419 1.00 5.05 108 SER A C 6
ATOM 11230 O O . SER A 1 108 ? -19.425 3.115 7.668 1.00 32.43 108 SER A O 6
ATOM 11238 N N . ALA A 1 109 ? -17.412 3.175 6.682 1.00 72.32 109 ALA A N 6
ATOM 11239 C CA . ALA A 1 109 ? -17.630 4.483 6.066 1.00 45.44 109 ALA A CA 6
ATOM 11240 C C . ALA A 1 109 ? -18.749 4.414 5.018 1.00 72.33 109 ALA A C 6
ATOM 11241 O O . ALA A 1 109 ? -19.360 5.438 4.698 1.00 70.50 109 ALA A O 6
ATOM 11248 N N . GLY A 1 110 ? -19.035 3.223 4.487 1.00 2.14 110 GLY A N 6
ATOM 11249 C CA . GLY A 1 110 ? -20.071 2.986 3.504 1.00 12.01 110 GLY A CA 6
ATOM 11250 C C . GLY A 1 110 ? -19.696 3.615 2.174 1.00 14.11 110 GLY A C 6
ATOM 11251 O O . GLY A 1 110 ? -20.485 4.377 1.620 1.00 30.33 110 GLY A O 6
ATOM 11255 N N . LYS A 1 111 ? -18.486 3.354 1.684 1.00 70.32 111 LYS A N 6
ATOM 11256 C CA . LYS A 1 111 ? -18.082 3.639 0.309 1.00 33.45 111 LYS A CA 6
ATOM 11257 C C . LYS A 1 111 ? -17.684 2.302 -0.312 1.00 73.54 111 LYS A C 6
ATOM 11258 O O . LYS A 1 111 ? -17.852 1.249 0.310 1.00 23.34 111 LYS A O 6
ATOM 11277 N N . SER A 1 112 ? -17.110 2.320 -1.513 1.00 63.31 112 SER A N 6
ATOM 11278 C CA . SER A 1 112 ? -16.552 1.123 -2.123 1.00 20.15 112 SER A CA 6
ATOM 11279 C C . SER A 1 112 ? -15.218 1.436 -2.771 1.00 64.33 112 SER A C 6
ATOM 11280 O O . SER A 1 112 ? -14.977 2.553 -3.228 1.00 14.33 112 SER A O 6
ATOM 11288 N N . ARG A 1 113 ? -14.314 0.453 -2.762 1.00 63.14 113 ARG A N 6
ATOM 11289 C CA . ARG A 1 113 ? -13.078 0.544 -3.526 1.00 12.23 113 ARG A CA 6
ATOM 11290 C C . ARG A 1 113 ? -13.380 0.401 -5.012 1.00 3.14 113 ARG A C 6
ATOM 11291 O O . ARG A 1 113 ? -12.728 1.038 -5.837 1.00 72.44 113 ARG A O 6
ATOM 11312 N N . ASP A 1 114 ? -14.281 -0.523 -5.346 1.00 44.33 114 ASP A N 6
ATOM 11313 C CA . ASP A 1 114 ? -14.733 -0.764 -6.708 1.00 41.11 114 ASP A CA 6
ATOM 11314 C C . ASP A 1 114 ? -15.615 0.429 -7.076 1.00 42.43 114 ASP A C 6
ATOM 11315 O O . ASP A 1 114 ? -16.312 0.959 -6.208 1.00 73.31 114 ASP A O 6
ATOM 11324 N N . PRO A 1 115 ? -15.637 0.843 -8.351 1.00 43.10 115 PRO A N 6
ATOM 11325 C CA . PRO A 1 115 ? -16.279 2.091 -8.755 1.00 75.24 115 PRO A CA 6
ATOM 11326 C C . PRO A 1 115 ? -17.780 2.079 -8.469 1.00 11.31 115 PRO A C 6
ATOM 11327 O O . PRO A 1 115 ? -18.314 3.032 -7.891 1.00 42.40 115 PRO A O 6
ATOM 11338 N N . ASP A 1 116 ? -18.436 0.976 -8.818 1.00 52.51 116 ASP A N 6
ATOM 11339 C CA . ASP A 1 116 ? -19.865 0.753 -8.620 1.00 1.21 116 ASP A CA 6
ATOM 11340 C C . ASP A 1 116 ? -20.066 -0.678 -8.135 1.00 63.42 116 ASP A C 6
ATOM 11341 O O . ASP A 1 116 ? -20.648 -1.534 -8.797 1.00 52.13 116 ASP A O 6
ATOM 11350 N N . GLU A 1 117 ? -19.476 -0.956 -6.978 1.00 14.34 117 GLU A N 6
ATOM 11351 C CA . GLU A 1 117 ? -19.618 -2.202 -6.251 1.00 55.24 117 GLU A CA 6
ATOM 11352 C C . GLU A 1 117 ? -21.087 -2.375 -5.835 1.00 53.24 117 GLU A C 6
ATOM 11353 O O . GLU A 1 117 ? -21.785 -1.385 -5.565 1.00 40.13 117 GLU A O 6
ATOM 11365 N N . SER A 1 118 ? -21.533 -3.623 -5.699 1.00 72.33 118 SER A N 6
ATOM 11366 C CA . SER A 1 118 ? -22.929 -3.990 -5.472 1.00 23.25 118 SER A CA 6
ATOM 11367 C C . SER A 1 118 ? -23.080 -4.862 -4.221 1.00 2.34 118 SER A C 6
ATOM 11368 O O . SER A 1 118 ? -23.944 -5.737 -4.181 1.00 3.25 118 SER A O 6
ATOM 11376 N N . VAL A 1 119 ? -22.225 -4.609 -3.224 1.00 40.52 119 VAL A N 6
ATOM 11377 C CA . VAL A 1 119 ? -22.023 -5.267 -1.936 1.00 32.34 119 VAL A CA 6
ATOM 11378 C C . VAL A 1 119 ? -21.744 -6.777 -2.021 1.00 64.42 119 VAL A C 6
ATOM 11379 O O . VAL A 1 119 ? -22.346 -7.509 -2.809 1.00 2.44 119 VAL A O 6
ATOM 11392 N N . VAL A 1 120 ? -20.839 -7.272 -1.170 1.00 53.22 120 VAL A N 6
ATOM 11393 C CA . VAL A 1 120 ? -20.416 -8.674 -1.099 1.00 64.33 120 VAL A CA 6
ATOM 11394 C C . VAL A 1 120 ? -20.443 -9.182 0.360 1.00 11.02 120 VAL A C 6
ATOM 11395 O O . VAL A 1 120 ? -19.685 -10.083 0.745 1.00 71.40 120 VAL A O 6
ATOM 11408 N N . LYS A 1 121 ? -21.318 -8.623 1.207 1.00 62.22 121 LYS A N 6
ATOM 11409 C CA . LYS A 1 121 ? -21.612 -9.108 2.563 1.00 44.03 121 LYS A CA 6
ATOM 11410 C C . LYS A 1 121 ? -23.078 -8.846 2.890 1.00 70.40 121 LYS A C 6
ATOM 11411 O O . LYS A 1 121 ? -23.698 -7.984 2.264 1.00 34.14 121 LYS A O 6
ATOM 11430 N N . LEU A 1 122 ? -23.577 -9.466 3.958 1.00 25.42 122 LEU A N 6
ATOM 11431 C CA . LEU A 1 122 ? -24.693 -8.973 4.749 1.00 51.43 122 LEU A CA 6
ATOM 11432 C C . LEU A 1 122 ? -24.153 -8.768 6.160 1.00 2.15 122 LEU A C 6
ATOM 11433 O O . LEU A 1 122 ? -23.824 -9.743 6.848 1.00 72.23 122 LEU A O 6
ATOM 11449 N N . MET A 1 123 ? -23.956 -7.507 6.562 1.00 31.13 123 MET A N 6
ATOM 11450 C CA . MET A 1 123 ? -23.475 -7.147 7.899 1.00 62.22 123 MET A CA 6
ATOM 11451 C C . MET A 1 123 ? -24.053 -5.834 8.454 1.00 74.53 123 MET A C 6
ATOM 11452 O O . MET A 1 123 ? -23.663 -5.447 9.553 1.00 73.44 123 MET A O 6
ATOM 11466 N N . LEU A 1 124 ? -24.953 -5.144 7.735 1.00 2.11 124 LEU A N 6
ATOM 11467 C CA . LEU A 1 124 ? -25.554 -3.871 8.164 1.00 51.43 124 LEU A CA 6
ATOM 11468 C C . LEU A 1 124 ? -26.142 -4.047 9.552 1.00 54.00 124 LEU A C 6
ATOM 11469 O O . LEU A 1 124 ? -25.668 -3.362 10.489 1.00 25.43 124 LEU A O 6
ATOM 11485 N N . GLY A 1 1 ? 19.139 -4.574 11.735 1.00 64.15 1 GLY A N 7
ATOM 11486 C CA . GLY A 1 1 ? 19.817 -3.586 10.884 1.00 55.13 1 GLY A CA 7
ATOM 11487 C C . GLY A 1 1 ? 18.825 -2.908 9.954 1.00 11.52 1 GLY A C 7
ATOM 11488 O O . GLY A 1 1 ? 17.629 -3.202 10.020 1.00 21.00 1 GLY A O 7
ATOM 11492 N N . MET A 1 2 ? 19.299 -1.994 9.098 1.00 61.14 2 MET A N 7
ATOM 11493 C CA . MET A 1 2 ? 18.458 -1.308 8.123 1.00 60.43 2 MET A CA 7
ATOM 11494 C C . MET A 1 2 ? 17.676 -2.334 7.306 1.00 74.03 2 MET A C 7
ATOM 11495 O O . MET A 1 2 ? 18.260 -3.267 6.744 1.00 11.50 2 MET A O 7
ATOM 11509 N N . ARG A 1 3 ? 16.365 -2.136 7.192 1.00 53.15 3 ARG A N 7
ATOM 11510 C CA . ARG A 1 3 ? 15.429 -3.006 6.482 1.00 15.20 3 ARG A CA 7
ATOM 11511 C C . ARG A 1 3 ? 15.501 -2.741 4.974 1.00 40.54 3 ARG A C 7
ATOM 11512 O O . ARG A 1 3 ? 14.484 -2.518 4.323 1.00 71.35 3 ARG A O 7
ATOM 11533 N N . ILE A 1 4 ? 16.701 -2.716 4.402 1.00 22.44 4 ILE A N 7
ATOM 11534 C CA . ILE A 1 4 ? 16.880 -2.513 2.972 1.00 75.44 4 ILE A CA 7
ATOM 11535 C C . ILE A 1 4 ? 16.647 -3.872 2.288 1.00 24.32 4 ILE A C 7
ATOM 11536 O O . ILE A 1 4 ? 17.251 -4.867 2.714 1.00 0.51 4 ILE A O 7
ATOM 11552 N N . PRO A 1 5 ? 15.760 -3.955 1.282 1.00 4.20 5 PRO A N 7
ATOM 11553 C CA . PRO A 1 5 ? 15.495 -5.170 0.519 1.00 31.40 5 PRO A CA 7
ATOM 11554 C C . PRO A 1 5 ? 16.579 -5.455 -0.525 1.00 55.41 5 PRO A C 7
ATOM 11555 O O . PRO A 1 5 ? 17.407 -4.602 -0.853 1.00 63.24 5 PRO A O 7
ATOM 11566 N N . SER A 1 6 ? 16.497 -6.660 -1.091 1.00 34.32 6 SER A N 7
ATOM 11567 C CA . SER A 1 6 ? 17.289 -7.137 -2.220 1.00 22.22 6 SER A CA 7
ATOM 11568 C C . SER A 1 6 ? 16.470 -7.995 -3.198 1.00 14.30 6 SER A C 7
ATOM 11569 O O . SER A 1 6 ? 17.045 -8.560 -4.129 1.00 72.15 6 SER A O 7
ATOM 11577 N N . ALA A 1 7 ? 15.152 -8.112 -2.994 1.00 52.21 7 ALA A N 7
ATOM 11578 C CA . ALA A 1 7 ? 14.207 -8.492 -4.037 1.00 44.43 7 ALA A CA 7
ATOM 11579 C C . ALA A 1 7 ? 13.087 -7.453 -4.038 1.00 62.21 7 ALA A C 7
ATOM 11580 O O . ALA A 1 7 ? 12.171 -7.528 -3.219 1.00 21.01 7 ALA A O 7
ATOM 11587 N N . ILE A 1 8 ? 13.214 -6.451 -4.904 1.00 73.03 8 ILE A N 7
ATOM 11588 C CA . ILE A 1 8 ? 12.126 -5.588 -5.351 1.00 74.33 8 ILE A CA 7
ATOM 11589 C C . ILE A 1 8 ? 11.498 -6.333 -6.523 1.00 54.41 8 ILE A C 7
ATOM 11590 O O . ILE A 1 8 ? 12.107 -6.447 -7.590 1.00 22.34 8 ILE A O 7
ATOM 11606 N N . GLN A 1 9 ? 10.289 -6.850 -6.338 1.00 54.40 9 GLN A N 7
ATOM 11607 C CA . GLN A 1 9 ? 9.454 -7.281 -7.438 1.00 61.11 9 GLN A CA 7
ATOM 11608 C C . GLN A 1 9 ? 8.185 -6.477 -7.381 1.00 41.40 9 GLN A C 7
ATOM 11609 O O . GLN A 1 9 ? 7.201 -6.902 -6.811 1.00 32.11 9 GLN A O 7
ATOM 11623 N N . LEU A 1 10 ? 8.182 -5.319 -8.022 1.00 14.14 10 LEU A N 7
ATOM 11624 C CA . LEU A 1 10 ? 7.005 -4.446 -7.929 1.00 73.12 10 LEU A CA 7
ATOM 11625 C C . LEU A 1 10 ? 5.802 -5.024 -8.736 1.00 31.13 10 LEU A C 7
ATOM 11626 O O . LEU A 1 10 ? 4.710 -4.462 -8.681 1.00 33.12 10 LEU A O 7
ATOM 11642 N N . HIS A 1 11 ? 6.058 -6.068 -9.550 1.00 52.31 11 HIS A N 7
ATOM 11643 C CA . HIS A 1 11 ? 5.247 -6.759 -10.562 1.00 74.34 11 HIS A CA 7
ATOM 11644 C C . HIS A 1 11 ? 4.480 -5.789 -11.436 1.00 74.30 11 HIS A C 7
ATOM 11645 O O . HIS A 1 11 ? 3.276 -5.634 -11.243 1.00 62.43 11 HIS A O 7
ATOM 11659 N N . LYS A 1 12 ? 5.133 -5.155 -12.419 1.00 72.12 12 LYS A N 7
ATOM 11660 C CA . LYS A 1 12 ? 4.450 -4.126 -13.187 1.00 73.21 12 LYS A CA 7
ATOM 11661 C C . LYS A 1 12 ? 3.196 -4.656 -13.905 1.00 51.40 12 LYS A C 7
ATOM 11662 O O . LYS A 1 12 ? 2.244 -3.896 -14.068 1.00 64.20 12 LYS A O 7
ATOM 11681 N N . ALA A 1 13 ? 3.163 -5.946 -14.263 1.00 62.01 13 ALA A N 7
ATOM 11682 C CA . ALA A 1 13 ? 2.018 -6.612 -14.876 1.00 2.21 13 ALA A CA 7
ATOM 11683 C C . ALA A 1 13 ? 0.742 -6.486 -14.027 1.00 24.31 13 ALA A C 7
ATOM 11684 O O . ALA A 1 13 ? -0.145 -5.695 -14.341 1.00 2.33 13 ALA A O 7
ATOM 11691 N N . SER A 1 14 ? 0.610 -7.295 -12.972 1.00 43.10 14 SER A N 7
ATOM 11692 C CA . SER A 1 14 ? -0.570 -7.324 -12.105 1.00 0.21 14 SER A CA 7
ATOM 11693 C C . SER A 1 14 ? -0.468 -6.343 -10.930 1.00 24.12 14 SER A C 7
ATOM 11694 O O . SER A 1 14 ? -1.334 -6.331 -10.059 1.00 55.24 14 SER A O 7
ATOM 11702 N N . LYS A 1 15 ? 0.533 -5.461 -10.954 1.00 75.23 15 LYS A N 7
ATOM 11703 C CA . LYS A 1 15 ? 0.682 -4.297 -10.092 1.00 13.22 15 LYS A CA 7
ATOM 11704 C C . LYS A 1 15 ? 0.815 -4.706 -8.626 1.00 43.13 15 LYS A C 7
ATOM 11705 O O . LYS A 1 15 ? 0.258 -4.053 -7.742 1.00 75.33 15 LYS A O 7
ATOM 11724 N N . THR A 1 16 ? 1.591 -5.752 -8.353 1.00 61.34 16 THR A N 7
ATOM 11725 C CA . THR A 1 16 ? 1.721 -6.330 -7.022 1.00 53.24 16 THR A CA 7
ATOM 11726 C C . THR A 1 16 ? 3.134 -6.076 -6.533 1.00 63.40 16 THR A C 7
ATOM 11727 O O . THR A 1 16 ? 4.081 -6.694 -7.012 1.00 61.30 16 THR A O 7
ATOM 11738 N N . LEU A 1 17 ? 3.278 -5.151 -5.596 1.00 22.05 17 LEU A N 7
ATOM 11739 C CA . LEU A 1 17 ? 4.518 -4.907 -4.902 1.00 4.12 17 LEU A CA 7
ATOM 11740 C C . LEU A 1 17 ? 4.849 -6.153 -4.093 1.00 34.11 17 LEU A C 7
ATOM 11741 O O . LEU A 1 17 ? 4.158 -6.460 -3.129 1.00 34.44 17 LEU A O 7
ATOM 11757 N N . THR A 1 18 ? 5.950 -6.813 -4.414 1.00 0.34 18 THR A N 7
ATOM 11758 C CA . THR A 1 18 ? 6.426 -7.984 -3.711 1.00 14.25 18 THR A CA 7
ATOM 11759 C C . THR A 1 18 ? 7.779 -7.637 -3.110 1.00 35.05 18 THR A C 7
ATOM 11760 O O . THR A 1 18 ? 8.578 -6.896 -3.695 1.00 51.42 18 THR A O 7
ATOM 11771 N N . LEU A 1 19 ? 8.001 -8.149 -1.904 1.00 40.12 19 LEU A N 7
ATOM 11772 C CA . LEU A 1 19 ? 9.130 -7.870 -1.036 1.00 13.24 19 LEU A CA 7
ATOM 11773 C C . LEU A 1 19 ? 9.428 -9.168 -0.292 1.00 74.13 19 LEU A C 7
ATOM 11774 O O . LEU A 1 19 ? 8.492 -9.905 0.036 1.00 41.42 19 LEU A O 7
ATOM 11790 N N . ARG A 1 20 ? 10.693 -9.427 0.054 1.00 35.02 20 ARG A N 7
ATOM 11791 C CA . ARG A 1 20 ? 11.085 -10.632 0.791 1.00 72.23 20 ARG A CA 7
ATOM 11792 C C . ARG A 1 20 ? 11.594 -10.267 2.183 1.00 32.25 20 ARG A C 7
ATOM 11793 O O . ARG A 1 20 ? 12.778 -9.952 2.319 1.00 23.42 20 ARG A O 7
ATOM 11814 N N . TYR A 1 21 ? 10.717 -10.188 3.187 1.00 72.41 21 TYR A N 7
ATOM 11815 C CA . TYR A 1 21 ? 11.047 -9.915 4.578 1.00 72.31 21 TYR A CA 7
ATOM 11816 C C . TYR A 1 21 ? 11.883 -11.091 5.093 1.00 64.10 21 TYR A C 7
ATOM 11817 O O . TYR A 1 21 ? 11.356 -12.063 5.632 1.00 23.12 21 TYR A O 7
ATOM 11835 N N . GLY A 1 22 ? 13.198 -11.014 4.932 1.00 4.15 22 GLY A N 7
ATOM 11836 C CA . GLY A 1 22 ? 14.102 -12.024 5.435 1.00 41.33 22 GLY A CA 7
ATOM 11837 C C . GLY A 1 22 ? 14.059 -13.260 4.570 1.00 2.45 22 GLY A C 7
ATOM 11838 O O . GLY A 1 22 ? 14.674 -13.280 3.494 1.00 72.43 22 GLY A O 7
ATOM 11842 N N . GLU A 1 23 ? 13.356 -14.279 5.048 1.00 1.23 23 GLU A N 7
ATOM 11843 C CA . GLU A 1 23 ? 13.146 -15.499 4.305 1.00 13.13 23 GLU A CA 7
ATOM 11844 C C . GLU A 1 23 ? 11.755 -15.533 3.662 1.00 32.21 23 GLU A C 7
ATOM 11845 O O . GLU A 1 23 ? 11.604 -16.172 2.621 1.00 64.43 23 GLU A O 7
ATOM 11857 N N . ASP A 1 24 ? 10.784 -14.824 4.248 1.00 51.23 24 ASP A N 7
ATOM 11858 C CA . ASP A 1 24 ? 9.370 -14.929 3.881 1.00 52.33 24 ASP A CA 7
ATOM 11859 C C . ASP A 1 24 ? 9.146 -13.989 2.693 1.00 33.15 24 ASP A C 7
ATOM 11860 O O . ASP A 1 24 ? 9.869 -12.996 2.581 1.00 51.10 24 ASP A O 7
ATOM 11869 N N . SER A 1 25 ? 8.087 -14.150 1.890 1.00 1.23 25 SER A N 7
ATOM 11870 C CA . SER A 1 25 ? 7.714 -13.238 0.807 1.00 60.12 25 SER A CA 7
ATOM 11871 C C . SER A 1 25 ? 6.243 -12.804 0.886 1.00 51.33 25 SER A C 7
ATOM 11872 O O . SER A 1 25 ? 5.344 -13.644 0.951 1.00 31.24 25 SER A O 7
ATOM 11880 N N . TYR A 1 26 ? 6.001 -11.488 0.888 1.00 21.33 26 TYR A N 7
ATOM 11881 C CA . TYR A 1 26 ? 4.683 -10.864 0.920 1.00 60.24 26 TYR A CA 7
ATOM 11882 C C . TYR A 1 26 ? 4.474 -10.051 -0.359 1.00 42.42 26 TYR A C 7
ATOM 11883 O O . TYR A 1 26 ? 5.419 -9.437 -0.864 1.00 61.10 26 TYR A O 7
ATOM 11901 N N . ASP A 1 27 ? 3.241 -10.053 -0.875 1.00 15.22 27 ASP A N 7
ATOM 11902 C CA . ASP A 1 27 ? 2.908 -9.723 -2.265 1.00 14.14 27 ASP A CA 7
ATOM 11903 C C . ASP A 1 27 ? 1.698 -8.784 -2.244 1.00 60.00 27 ASP A C 7
ATOM 11904 O O . ASP A 1 27 ? 0.547 -9.216 -2.368 1.00 1.15 27 ASP A O 7
ATOM 11913 N N . LEU A 1 28 ? 1.937 -7.506 -1.965 1.00 24.13 28 LEU A N 7
ATOM 11914 C CA . LEU A 1 28 ? 0.929 -6.491 -1.690 1.00 0.22 28 LEU A CA 7
ATOM 11915 C C . LEU A 1 28 ? 0.386 -5.909 -3.005 1.00 15.12 28 LEU A C 7
ATOM 11916 O O . LEU A 1 28 ? 1.165 -5.655 -3.920 1.00 63.04 28 LEU A O 7
ATOM 11932 N N . PRO A 1 29 ? -0.907 -5.568 -3.116 1.00 0.24 29 PRO A N 7
ATOM 11933 C CA . PRO A 1 29 ? -1.440 -4.913 -4.314 1.00 61.10 29 PRO A CA 7
ATOM 11934 C C . PRO A 1 29 ? -1.019 -3.441 -4.387 1.00 63.34 29 PRO A C 7
ATOM 11935 O O . PRO A 1 29 ? -0.569 -2.863 -3.397 1.00 21.04 29 PRO A O 7
ATOM 11946 N N . ALA A 1 30 ? -1.233 -2.785 -5.531 1.00 52.13 30 ALA A N 7
ATOM 11947 C CA . ALA A 1 30 ? -1.062 -1.343 -5.662 1.00 15.35 30 ALA A CA 7
ATOM 11948 C C . ALA A 1 30 ? -2.055 -0.626 -4.745 1.00 51.11 30 ALA A C 7
ATOM 11949 O O . ALA A 1 30 ? -1.710 0.359 -4.086 1.00 73.01 30 ALA A O 7
ATOM 11956 N N . GLU A 1 31 ? -3.291 -1.142 -4.711 1.00 41.54 31 GLU A N 7
ATOM 11957 C CA . GLU A 1 31 ? -4.414 -0.554 -3.992 1.00 15.55 31 GLU A CA 7
ATOM 11958 C C . GLU A 1 31 ? -4.134 -0.424 -2.489 1.00 71.34 31 GLU A C 7
ATOM 11959 O O . GLU A 1 31 ? -4.704 0.443 -1.827 1.00 53.10 31 GLU A O 7
ATOM 11971 N N . PHE A 1 32 ? -3.269 -1.291 -1.945 1.00 15.21 32 PHE A N 7
ATOM 11972 C CA . PHE A 1 32 ? -2.816 -1.205 -0.569 1.00 61.20 32 PHE A CA 7
ATOM 11973 C C . PHE A 1 32 ? -1.998 0.072 -0.415 1.00 60.42 32 PHE A C 7
ATOM 11974 O O . PHE A 1 32 ? -2.437 0.991 0.271 1.00 3.42 32 PHE A O 7
ATOM 11991 N N . LEU A 1 33 ? -0.817 0.155 -1.034 1.00 44.53 33 LEU A N 7
ATOM 11992 C CA . LEU A 1 33 ? 0.158 1.161 -0.656 1.00 44.52 33 LEU A CA 7
ATOM 11993 C C . LEU A 1 33 ? -0.353 2.578 -0.830 1.00 34.40 33 LEU A C 7
ATOM 11994 O O . LEU A 1 33 ? -0.062 3.406 0.022 1.00 22.32 33 LEU A O 7
ATOM 12010 N N . ARG A 1 34 ? -1.130 2.856 -1.878 1.00 64.44 34 ARG A N 7
ATOM 12011 C CA . ARG A 1 34 ? -1.732 4.182 -2.071 1.00 51.34 34 ARG A CA 7
ATOM 12012 C C . ARG A 1 34 ? -2.487 4.656 -0.822 1.00 61.32 34 ARG A C 7
ATOM 12013 O O . ARG A 1 34 ? -2.296 5.795 -0.420 1.00 74.31 34 ARG A O 7
ATOM 12034 N N . VAL A 1 35 ? -3.293 3.808 -0.181 1.00 64.03 35 VAL A N 7
ATOM 12035 C CA . VAL A 1 35 ? -4.074 4.166 1.016 1.00 12.50 35 VAL A CA 7
ATOM 12036 C C . VAL A 1 35 ? -3.253 3.985 2.312 1.00 75.14 35 VAL A C 7
ATOM 12037 O O . VAL A 1 35 ? -3.719 4.275 3.414 1.00 2.51 35 VAL A O 7
ATOM 12050 N N . HIS A 1 36 ? -2.005 3.523 2.186 1.00 0.33 36 HIS A N 7
ATOM 12051 C CA . HIS A 1 36 ? -1.024 3.391 3.259 1.00 12.20 36 HIS A CA 7
ATOM 12052 C C . HIS A 1 36 ? 0.153 4.340 3.003 1.00 53.45 36 HIS A C 7
ATOM 12053 O O . HIS A 1 36 ? 1.280 4.037 3.409 1.00 60.03 36 HIS A O 7
ATOM 12067 N N . SER A 1 37 ? -0.078 5.460 2.299 1.00 2.14 37 SER A N 7
ATOM 12068 C CA . SER A 1 37 ? 0.896 6.433 1.881 1.00 22.21 37 SER A CA 7
ATOM 12069 C C . SER A 1 37 ? 0.870 7.708 2.744 1.00 52.12 37 SER A C 7
ATOM 12070 O O . SER A 1 37 ? 0.186 8.682 2.420 1.00 61.43 37 SER A O 7
ATOM 12078 N N . PRO A 1 38 ? 1.580 7.713 3.887 1.00 73.22 38 PRO A N 7
ATOM 12079 C CA . PRO A 1 38 ? 1.723 8.879 4.740 1.00 41.25 38 PRO A CA 7
ATOM 12080 C C . PRO A 1 38 ? 2.597 9.892 4.001 1.00 55.14 38 PRO A C 7
ATOM 12081 O O . PRO A 1 38 ? 3.817 9.713 3.884 1.00 13.34 38 PRO A O 7
ATOM 12092 N N . SER A 1 39 ? 1.990 10.915 3.411 1.00 62.32 39 SER A N 7
ATOM 12093 C CA . SER A 1 39 ? 2.681 12.020 2.792 1.00 60.43 39 SER A CA 7
ATOM 12094 C C . SER A 1 39 ? 3.323 12.829 3.928 1.00 64.34 39 SER A C 7
ATOM 12095 O O . SER A 1 39 ? 2.643 13.538 4.665 1.00 4.20 39 SER A O 7
ATOM 12103 N N . ALA A 1 40 ? 4.636 12.659 4.112 1.00 33.01 40 ALA A N 7
ATOM 12104 C CA . ALA A 1 40 ? 5.428 13.322 5.150 1.00 43.25 40 ALA A CA 7
ATOM 12105 C C . ALA A 1 40 ? 5.689 14.807 4.854 1.00 51.25 40 ALA A C 7
ATOM 12106 O O . ALA A 1 40 ? 6.306 15.515 5.646 1.00 44.32 40 ALA A O 7
ATOM 12113 N N . GLU A 1 41 ? 5.301 15.267 3.666 1.00 60.44 41 GLU A N 7
ATOM 12114 C CA . GLU A 1 41 ? 5.823 16.465 3.019 1.00 32.00 41 GLU A CA 7
ATOM 12115 C C . GLU A 1 41 ? 4.778 17.589 3.049 1.00 1.40 41 GLU A C 7
ATOM 12116 O O . GLU A 1 41 ? 4.865 18.576 2.318 1.00 44.53 41 GLU A O 7
ATOM 12128 N N . VAL A 1 42 ? 3.782 17.416 3.916 1.00 22.32 42 VAL A N 7
ATOM 12129 C CA . VAL A 1 42 ? 2.562 18.204 3.999 1.00 74.44 42 VAL A CA 7
ATOM 12130 C C . VAL A 1 42 ? 2.737 19.423 4.899 1.00 20.21 42 VAL A C 7
ATOM 12131 O O . VAL A 1 42 ? 2.129 20.457 4.629 1.00 44.34 42 VAL A O 7
ATOM 12144 N N . GLN A 1 43 ? 3.600 19.340 5.921 1.00 11.50 43 GLN A N 7
ATOM 12145 C CA . GLN A 1 43 ? 3.894 20.436 6.847 1.00 20.04 43 GLN A CA 7
ATOM 12146 C C . GLN A 1 43 ? 2.692 20.682 7.785 1.00 43.34 43 GLN A C 7
ATOM 12147 O O . GLN A 1 43 ? 2.336 21.821 8.114 1.00 31.33 43 GLN A O 7
ATOM 12161 N N . GLY A 1 44 ? 2.034 19.602 8.196 1.00 51.34 44 GLY A N 7
ATOM 12162 C CA . GLY A 1 44 ? 0.836 19.596 9.016 1.00 62.23 44 GLY A CA 7
ATOM 12163 C C . GLY A 1 44 ? -0.146 18.584 8.450 1.00 32.10 44 GLY A C 7
ATOM 12164 O O . GLY A 1 44 ? -1.295 18.930 8.171 1.00 35.30 44 GLY A O 7
ATOM 12168 N N . HIS A 1 45 ? 0.312 17.352 8.207 1.00 12.52 45 HIS A N 7
ATOM 12169 C CA . HIS A 1 45 ? -0.572 16.274 7.771 1.00 35.34 45 HIS A CA 7
ATOM 12170 C C . HIS A 1 45 ? -1.666 16.048 8.826 1.00 12.12 45 HIS A C 7
ATOM 12171 O O . HIS A 1 45 ? -1.371 15.749 9.985 1.00 52.11 45 HIS A O 7
ATOM 12185 N N . GLY A 1 46 ? -2.928 16.248 8.447 1.00 41.12 46 GLY A N 7
ATOM 12186 C CA . GLY A 1 46 ? -4.065 16.153 9.352 1.00 54.44 46 GLY A CA 7
ATOM 12187 C C . GLY A 1 46 ? -4.432 14.706 9.677 1.00 22.30 46 GLY A C 7
ATOM 12188 O O . GLY A 1 46 ? -3.739 13.764 9.275 1.00 20.42 46 GLY A O 7
ATOM 12192 N N . ASN A 1 47 ? -5.547 14.549 10.398 1.00 40.21 47 ASN A N 7
ATOM 12193 C CA . ASN A 1 47 ? -6.152 13.273 10.790 1.00 41.51 47 ASN A CA 7
ATOM 12194 C C . ASN A 1 47 ? -6.237 12.268 9.632 1.00 21.32 47 ASN A C 7
ATOM 12195 O O . ASN A 1 47 ? -6.273 12.660 8.459 1.00 55.52 47 ASN A O 7
ATOM 12206 N N . PRO A 1 48 ? -6.348 10.961 9.936 1.00 32.01 48 PRO A N 7
ATOM 12207 C CA . PRO A 1 48 ? -6.627 9.967 8.923 1.00 55.22 48 PRO A CA 7
ATOM 12208 C C . PRO A 1 48 ? -7.984 10.236 8.283 1.00 51.22 48 PRO A C 7
ATOM 12209 O O . PRO A 1 48 ? -8.927 10.745 8.905 1.00 35.04 48 PRO A O 7
ATOM 12220 N N . VAL A 1 49 ? -8.056 9.867 7.016 1.00 75.45 49 VAL A N 7
ATOM 12221 C CA . VAL A 1 49 ? -9.257 9.873 6.207 1.00 44.53 49 VAL A CA 7
ATOM 12222 C C . VAL A 1 49 ? -9.250 8.562 5.448 1.00 14.12 49 VAL A C 7
ATOM 12223 O O . VAL A 1 49 ? -8.218 8.140 4.917 1.00 41.21 49 VAL A O 7
ATOM 12236 N N . LEU A 1 50 ? -10.404 7.914 5.407 1.00 51.15 50 LEU A N 7
ATOM 12237 C CA . LEU A 1 50 ? -10.557 6.630 4.764 1.00 74.14 50 LEU A CA 7
ATOM 12238 C C . LEU A 1 50 ? -10.448 6.796 3.252 1.00 31.10 50 LEU A C 7
ATOM 12239 O O . LEU A 1 50 ? -11.326 7.395 2.630 1.00 53.45 50 LEU A O 7
ATOM 12255 N N . GLN A 1 51 ? -9.376 6.283 2.649 1.00 55.15 51 GLN A N 7
ATOM 12256 C CA . GLN A 1 51 ? -9.138 6.435 1.221 1.00 21.24 51 GLN A CA 7
ATOM 12257 C C . GLN A 1 51 ? -9.800 5.245 0.514 1.00 35.03 51 GLN A C 7
ATOM 12258 O O . GLN A 1 51 ? -9.322 4.103 0.583 1.00 71.05 51 GLN A O 7
ATOM 12272 N N . TYR A 1 52 ? -10.961 5.492 -0.097 1.00 40.21 52 TYR A N 7
ATOM 12273 C CA . TYR A 1 52 ? -11.720 4.501 -0.854 1.00 55.24 52 TYR A CA 7
ATOM 12274 C C . TYR A 1 52 ? -11.545 4.718 -2.360 1.00 55.35 52 TYR A C 7
ATOM 12275 O O . TYR A 1 52 ? -10.683 5.500 -2.760 1.00 13.41 52 TYR A O 7
ATOM 12293 N N . GLY A 1 53 ? -12.306 3.992 -3.189 1.00 23.02 53 GLY A N 7
ATOM 12294 C CA . GLY A 1 53 ? -12.234 4.090 -4.644 1.00 53.11 53 GLY A CA 7
ATOM 12295 C C . GLY A 1 53 ? -10.835 3.753 -5.160 1.00 41.44 53 GLY A C 7
ATOM 12296 O O . GLY A 1 53 ? -10.076 4.644 -5.544 1.00 34.03 53 GLY A O 7
ATOM 12300 N N . LYS A 1 54 ? -10.468 2.473 -5.100 1.00 13.13 54 LYS A N 7
ATOM 12301 C CA . LYS A 1 54 ? -9.127 1.970 -5.406 1.00 73.11 54 LYS A CA 7
ATOM 12302 C C . LYS A 1 54 ? -9.108 0.518 -5.894 1.00 13.34 54 LYS A C 7
ATOM 12303 O O . LYS A 1 54 ? -8.032 -0.058 -6.004 1.00 15.14 54 LYS A O 7
ATOM 12322 N N . LEU A 1 55 ? -10.260 -0.078 -6.226 1.00 41.52 55 LEU A N 7
ATOM 12323 C CA . LEU A 1 55 ? -10.332 -1.457 -6.714 1.00 1.22 55 LEU A CA 7
ATOM 12324 C C . LEU A 1 55 ? -9.494 -1.656 -7.980 1.00 55.14 55 LEU A C 7
ATOM 12325 O O . LEU A 1 55 ? -8.964 -2.745 -8.197 1.00 42.52 55 LEU A O 7
ATOM 12341 N N . ASN A 1 56 ? -9.416 -0.628 -8.831 1.00 72.23 56 ASN A N 7
ATOM 12342 C CA . ASN A 1 56 ? -8.989 -0.772 -10.224 1.00 35.15 56 ASN A CA 7
ATOM 12343 C C . ASN A 1 56 ? -7.586 -0.204 -10.463 1.00 52.12 56 ASN A C 7
ATOM 12344 O O . ASN A 1 56 ? -7.120 -0.197 -11.605 1.00 11.12 56 ASN A O 7
ATOM 12355 N N . VAL A 1 57 ? -6.911 0.255 -9.404 1.00 62.02 57 VAL A N 7
ATOM 12356 C CA . VAL A 1 57 ? -5.579 0.865 -9.406 1.00 14.32 57 VAL A CA 7
ATOM 12357 C C . VAL A 1 57 ? -4.562 -0.018 -10.126 1.00 64.14 57 VAL A C 7
ATOM 12358 O O . VAL A 1 57 ? -4.693 -1.245 -10.214 1.00 22.33 57 VAL A O 7
ATOM 12371 N N . GLY A 1 58 ? -3.488 0.627 -10.577 1.00 52.35 58 GLY A N 7
ATOM 12372 C CA . GLY A 1 58 ? -2.249 -0.029 -10.889 1.00 24.00 58 GLY A CA 7
ATOM 12373 C C . GLY A 1 58 ? -1.073 0.820 -10.435 1.00 2.14 58 GLY A C 7
ATOM 12374 O O . GLY A 1 58 ? -1.226 1.907 -9.867 1.00 41.34 58 GLY A O 7
ATOM 12378 N N . LEU A 1 59 ? 0.123 0.305 -10.689 1.00 55.41 59 LEU A N 7
ATOM 12379 C CA . LEU A 1 59 ? 1.389 0.921 -10.351 1.00 52.11 59 LEU A CA 7
ATOM 12380 C C . LEU A 1 59 ? 2.200 1.035 -11.622 1.00 42.43 59 LEU A C 7
ATOM 12381 O O . LEU A 1 59 ? 1.895 0.416 -12.642 1.00 75.21 59 LEU A O 7
ATOM 12397 N N . VAL A 1 60 ? 3.201 1.891 -11.567 1.00 0.41 60 VAL A N 7
ATOM 12398 C CA . VAL A 1 60 ? 3.872 2.409 -12.742 1.00 31.00 60 VAL A CA 7
ATOM 12399 C C . VAL A 1 60 ? 5.371 2.328 -12.555 1.00 71.25 60 VAL A C 7
ATOM 12400 O O . VAL A 1 60 ? 6.085 1.978 -13.497 1.00 52.11 60 VAL A O 7
ATOM 12413 N N . GLY A 1 61 ? 5.843 2.580 -11.338 1.00 43.54 61 GLY A N 7
ATOM 12414 C CA . GLY A 1 61 ? 7.273 2.641 -11.095 1.00 62.33 61 GLY A CA 7
ATOM 12415 C C . GLY A 1 61 ? 7.619 2.613 -9.619 1.00 75.43 61 GLY A C 7
ATOM 12416 O O . GLY A 1 61 ? 6.802 2.995 -8.775 1.00 62.23 61 GLY A O 7
ATOM 12420 N N . VAL A 1 62 ? 8.834 2.151 -9.322 1.00 64.34 62 VAL A N 7
ATOM 12421 C CA . VAL A 1 62 ? 9.445 2.276 -8.011 1.00 55.13 62 VAL A CA 7
ATOM 12422 C C . VAL A 1 62 ? 10.962 2.198 -8.204 1.00 24.32 62 VAL A C 7
ATOM 12423 O O . VAL A 1 62 ? 11.480 1.341 -8.935 1.00 63.31 62 VAL A O 7
ATOM 12436 N N . GLU A 1 63 ? 11.662 3.106 -7.546 1.00 40.14 63 GLU A N 7
ATOM 12437 C CA . GLU A 1 63 ? 13.123 3.235 -7.506 1.00 24.00 63 GLU A CA 7
ATOM 12438 C C . GLU A 1 63 ? 13.576 3.779 -6.143 1.00 52.25 63 GLU A C 7
ATOM 12439 O O . GLU A 1 63 ? 12.830 4.538 -5.516 1.00 12.51 63 GLU A O 7
ATOM 12451 N N . PRO A 1 64 ? 14.778 3.399 -5.665 1.00 35.43 64 PRO A N 7
ATOM 12452 C CA . PRO A 1 64 ? 15.302 3.799 -4.364 1.00 21.32 64 PRO A CA 7
ATOM 12453 C C . PRO A 1 64 ? 15.581 5.301 -4.329 1.00 71.21 64 PRO A C 7
ATOM 12454 O O . PRO A 1 64 ? 15.948 5.903 -5.345 1.00 62.01 64 PRO A O 7
ATOM 12465 N N . ALA A 1 65 ? 15.411 5.884 -3.141 1.00 13.52 65 ALA A N 7
ATOM 12466 C CA . ALA A 1 65 ? 15.434 7.313 -2.881 1.00 71.44 65 ALA A CA 7
ATOM 12467 C C . ALA A 1 65 ? 16.416 7.591 -1.751 1.00 72.33 65 ALA A C 7
ATOM 12468 O O . ALA A 1 65 ? 16.319 7.000 -0.670 1.00 63.22 65 ALA A O 7
ATOM 12475 N N . GLY A 1 66 ? 17.400 8.452 -2.008 1.00 54.21 66 GLY A N 7
ATOM 12476 C CA . GLY A 1 66 ? 18.426 8.861 -1.054 1.00 33.44 66 GLY A CA 7
ATOM 12477 C C . GLY A 1 66 ? 19.373 7.743 -0.606 1.00 23.12 66 GLY A C 7
ATOM 12478 O O . GLY A 1 66 ? 20.452 8.047 -0.108 1.00 75.34 66 GLY A O 7
ATOM 12482 N N . GLN A 1 67 ? 19.049 6.470 -0.857 1.00 40.54 67 GLN A N 7
ATOM 12483 C CA . GLN A 1 67 ? 19.587 5.227 -0.340 1.00 14.41 67 GLN A CA 7
ATOM 12484 C C . GLN A 1 67 ? 19.090 4.940 1.092 1.00 63.23 67 GLN A C 7
ATOM 12485 O O . GLN A 1 67 ? 19.704 4.163 1.829 1.00 20.43 67 GLN A O 7
ATOM 12499 N N . TYR A 1 68 ? 17.994 5.564 1.522 1.00 51.24 68 TYR A N 7
ATOM 12500 C CA . TYR A 1 68 ? 17.405 5.370 2.851 1.00 3.10 68 TYR A CA 7
ATOM 12501 C C . TYR A 1 68 ? 15.897 5.178 2.817 1.00 75.44 68 TYR A C 7
ATOM 12502 O O . TYR A 1 68 ? 15.255 4.971 3.851 1.00 0.33 68 TYR A O 7
ATOM 12520 N N . ALA A 1 69 ? 15.323 5.260 1.631 1.00 21.40 69 ALA A N 7
ATOM 12521 C CA . ALA A 1 69 ? 13.916 5.365 1.421 1.00 71.25 69 ALA A CA 7
ATOM 12522 C C . ALA A 1 69 ? 13.640 4.838 0.014 1.00 32.01 69 ALA A C 7
ATOM 12523 O O . ALA A 1 69 ? 14.568 4.546 -0.748 1.00 11.53 69 ALA A O 7
ATOM 12530 N N . LEU A 1 70 ? 12.366 4.733 -0.341 1.00 42.12 70 LEU A N 7
ATOM 12531 C CA . LEU A 1 70 ? 11.927 4.304 -1.658 1.00 11.33 70 LEU A CA 7
ATOM 12532 C C . LEU A 1 70 ? 10.995 5.372 -2.208 1.00 62.23 70 LEU A C 7
ATOM 12533 O O . LEU A 1 70 ? 10.478 6.212 -1.455 1.00 21.24 70 LEU A O 7
ATOM 12549 N N . LYS A 1 71 ? 10.808 5.349 -3.523 1.00 62.31 71 LYS A N 7
ATOM 12550 C CA . LYS A 1 71 ? 9.947 6.266 -4.225 1.00 34.41 71 LYS A CA 7
ATOM 12551 C C . LYS A 1 71 ? 8.889 5.460 -4.946 1.00 23.42 71 LYS A C 7
ATOM 12552 O O . LYS A 1 71 ? 9.206 4.740 -5.885 1.00 15.22 71 LYS A O 7
ATOM 12571 N N . LEU A 1 72 ? 7.665 5.501 -4.433 1.00 32.01 72 LEU A N 7
ATOM 12572 C CA . LEU A 1 72 ? 6.499 4.864 -5.010 1.00 42.31 72 LEU A CA 7
ATOM 12573 C C . LEU A 1 72 ? 5.791 5.854 -5.925 1.00 20.24 72 LEU A C 7
ATOM 12574 O O . LEU A 1 72 ? 5.417 6.937 -5.468 1.00 60.24 72 LEU A O 7
ATOM 12590 N N . SER A 1 73 ? 5.548 5.432 -7.168 1.00 4.21 73 SER A N 7
ATOM 12591 C CA . SER A 1 73 ? 4.686 6.101 -8.125 1.00 33.30 73 SER A CA 7
ATOM 12592 C C . SER A 1 73 ? 3.488 5.179 -8.312 1.00 14.41 73 SER A C 7
ATOM 12593 O O . SER A 1 73 ? 3.643 4.065 -8.816 1.00 33.03 73 SER A O 7
ATOM 12601 N N . PHE A 1 74 ? 2.308 5.603 -7.875 1.00 14.31 74 PHE A N 7
ATOM 12602 C CA . PHE A 1 74 ? 1.062 4.912 -8.165 1.00 34.23 74 PHE A CA 7
ATOM 12603 C C . PHE A 1 74 ? 0.516 5.498 -9.460 1.00 44.11 74 PHE A C 7
ATOM 12604 O O . PHE A 1 74 ? 0.762 6.664 -9.764 1.00 61.35 74 PHE A O 7
ATOM 12621 N N . ASP A 1 75 ? -0.223 4.708 -10.238 1.00 62.44 75 ASP A N 7
ATOM 12622 C CA . ASP A 1 75 ? -0.891 5.290 -11.407 1.00 64.44 75 ASP A CA 7
ATOM 12623 C C . ASP A 1 75 ? -2.001 6.241 -10.956 1.00 72.44 75 ASP A C 7
ATOM 12624 O O . ASP A 1 75 ? -2.136 7.361 -11.454 1.00 72.03 75 ASP A O 7
ATOM 12633 N N . ASP A 1 76 ? -2.777 5.799 -9.968 1.00 54.34 76 ASP A N 7
ATOM 12634 C CA . ASP A 1 76 ? -3.915 6.524 -9.412 1.00 1.12 76 ASP A CA 7
ATOM 12635 C C . ASP A 1 76 ? -3.464 7.322 -8.179 1.00 74.43 76 ASP A C 7
ATOM 12636 O O . ASP A 1 76 ? -4.129 7.341 -7.141 1.00 42.53 76 ASP A O 7
ATOM 12645 N N . GLY A 1 77 ? -2.291 7.953 -8.248 1.00 22.40 77 GLY A N 7
ATOM 12646 C CA . GLY A 1 77 ? -1.806 8.820 -7.190 1.00 72.45 77 GLY A CA 7
ATOM 12647 C C . GLY A 1 77 ? -0.545 9.554 -7.609 1.00 21.20 77 GLY A C 7
ATOM 12648 O O . GLY A 1 77 ? 0.120 9.170 -8.567 1.00 1.10 77 GLY A O 7
ATOM 12652 N N . HIS A 1 78 ? -0.225 10.606 -6.864 1.00 20.04 78 HIS A N 7
ATOM 12653 C CA . HIS A 1 78 ? 0.902 11.493 -7.112 1.00 34.31 78 HIS A CA 7
ATOM 12654 C C . HIS A 1 78 ? 2.220 10.879 -6.614 1.00 24.24 78 HIS A C 7
ATOM 12655 O O . HIS A 1 78 ? 2.237 9.799 -6.011 1.00 15.21 78 HIS A O 7
ATOM 12669 N N . ASP A 1 79 ? 3.320 11.613 -6.807 1.00 1.33 79 ASP A N 7
ATOM 12670 C CA . ASP A 1 79 ? 4.687 11.280 -6.398 1.00 64.25 79 ASP A CA 7
ATOM 12671 C C . ASP A 1 79 ? 5.191 12.317 -5.390 1.00 14.13 79 ASP A C 7
ATOM 12672 O O . ASP A 1 79 ? 6.066 13.123 -5.686 1.00 35.12 79 ASP A O 7
ATOM 12681 N N . SER A 1 80 ? 4.676 12.311 -4.159 1.00 63.24 80 SER A N 7
ATOM 12682 C CA . SER A 1 80 ? 5.122 13.191 -3.079 1.00 54.11 80 SER A CA 7
ATOM 12683 C C . SER A 1 80 ? 4.991 12.452 -1.747 1.00 34.34 80 SER A C 7
ATOM 12684 O O . SER A 1 80 ? 3.940 12.494 -1.099 1.00 61.34 80 SER A O 7
ATOM 12692 N N . GLY A 1 81 ? 6.048 11.757 -1.325 1.00 13.53 81 GLY A N 7
ATOM 12693 C CA . GLY A 1 81 ? 6.053 11.147 -0.012 1.00 64.13 81 GLY A CA 7
ATOM 12694 C C . GLY A 1 81 ? 7.343 10.410 0.303 1.00 34.21 81 GLY A C 7
ATOM 12695 O O . GLY A 1 81 ? 8.119 10.016 -0.576 1.00 21.30 81 GLY A O 7
ATOM 12699 N N . LEU A 1 82 ? 7.500 10.159 1.600 1.00 32.22 82 LEU A N 7
ATOM 12700 C CA . LEU A 1 82 ? 8.538 9.358 2.218 1.00 53.35 82 LEU A CA 7
ATOM 12701 C C . LEU A 1 82 ? 7.886 8.056 2.671 1.00 60.44 82 LEU A C 7
ATOM 12702 O O . LEU A 1 82 ? 6.755 8.073 3.162 1.00 21.43 82 LEU A O 7
ATOM 12718 N N . PHE A 1 83 ? 8.606 6.943 2.547 1.00 71.44 83 PHE A N 7
ATOM 12719 C CA . PHE A 1 83 ? 8.233 5.652 3.117 1.00 40.22 83 PHE A CA 7
ATOM 12720 C C . PHE A 1 83 ? 9.344 5.092 4.024 1.00 14.22 83 PHE A C 7
ATOM 12721 O O . PHE A 1 83 ? 9.128 4.073 4.671 1.00 51.14 83 PHE A O 7
ATOM 12738 N N . THR A 1 84 ? 10.519 5.732 4.111 1.00 3.11 84 THR A N 7
ATOM 12739 C CA . THR A 1 84 ? 11.739 5.114 4.647 1.00 55.23 84 THR A CA 7
ATOM 12740 C C . THR A 1 84 ? 11.941 3.713 4.025 1.00 22.24 84 THR A C 7
ATOM 12741 O O . THR A 1 84 ? 11.385 3.413 2.966 1.00 51.33 84 THR A O 7
ATOM 12752 N N . TRP A 1 85 ? 12.803 2.885 4.616 1.00 33.33 85 TRP A N 7
ATOM 12753 C CA . TRP A 1 85 ? 12.831 1.449 4.362 1.00 15.31 85 TRP A CA 7
ATOM 12754 C C . TRP A 1 85 ? 12.108 0.637 5.432 1.00 4.10 85 TRP A C 7
ATOM 12755 O O . TRP A 1 85 ? 11.544 -0.403 5.098 1.00 33.02 85 TRP A O 7
ATOM 12776 N N . ASP A 1 86 ? 12.145 1.057 6.700 1.00 23.11 86 ASP A N 7
ATOM 12777 C CA . ASP A 1 86 ? 11.685 0.204 7.800 1.00 54.41 86 ASP A CA 7
ATOM 12778 C C . ASP A 1 86 ? 10.192 -0.073 7.672 1.00 14.41 86 ASP A C 7
ATOM 12779 O O . ASP A 1 86 ? 9.786 -1.219 7.486 1.00 3.32 86 ASP A O 7
ATOM 12788 N N . TYR A 1 87 ? 9.405 1.005 7.633 1.00 62.04 87 TYR A N 7
ATOM 12789 C CA . TYR A 1 87 ? 7.966 1.031 7.400 1.00 0.50 87 TYR A CA 7
ATOM 12790 C C . TYR A 1 87 ? 7.554 0.206 6.172 1.00 54.32 87 TYR A C 7
ATOM 12791 O O . TYR A 1 87 ? 6.490 -0.400 6.194 1.00 4.41 87 TYR A O 7
ATOM 12809 N N . LEU A 1 88 ? 8.368 0.111 5.112 1.00 3.31 88 LEU A N 7
ATOM 12810 C CA . LEU A 1 88 ? 7.993 -0.682 3.938 1.00 11.51 88 LEU A CA 7
ATOM 12811 C C . LEU A 1 88 ? 7.937 -2.169 4.258 1.00 40.41 88 LEU A C 7
ATOM 12812 O O . LEU A 1 88 ? 6.935 -2.829 3.984 1.00 20.03 88 LEU A O 7
ATOM 12828 N N . TYR A 1 89 ? 9.014 -2.707 4.824 1.00 13.32 89 TYR A N 7
ATOM 12829 C CA . TYR A 1 89 ? 9.049 -4.102 5.236 1.00 23.41 89 TYR A CA 7
ATOM 12830 C C . TYR A 1 89 ? 8.139 -4.344 6.445 1.00 43.43 89 TYR A C 7
ATOM 12831 O O . TYR A 1 89 ? 7.726 -5.476 6.681 1.00 63.04 89 TYR A O 7
ATOM 12849 N N . GLU A 1 90 ? 7.830 -3.309 7.219 1.00 13.51 90 GLU A N 7
ATOM 12850 C CA . GLU A 1 90 ? 6.874 -3.379 8.307 1.00 20.00 90 GLU A CA 7
ATOM 12851 C C . GLU A 1 90 ? 5.474 -3.622 7.733 1.00 1.42 90 GLU A C 7
ATOM 12852 O O . GLU A 1 90 ? 4.886 -4.675 7.991 1.00 62.10 90 GLU A O 7
ATOM 12864 N N . LEU A 1 91 ? 5.010 -2.734 6.846 1.00 11.20 91 LEU A N 7
ATOM 12865 C CA . LEU A 1 91 ? 3.782 -2.882 6.072 1.00 71.05 91 LEU A CA 7
ATOM 12866 C C . LEU A 1 91 ? 3.724 -4.258 5.404 1.00 13.32 91 LEU A C 7
ATOM 12867 O O . LEU A 1 91 ? 2.662 -4.877 5.417 1.00 55.44 91 LEU A O 7
ATOM 12883 N N . ALA A 1 92 ? 4.848 -4.747 4.855 1.00 4.11 92 ALA A N 7
ATOM 12884 C CA . ALA A 1 92 ? 4.942 -6.041 4.180 1.00 53.14 92 ALA A CA 7
ATOM 12885 C C . ALA A 1 92 ? 4.282 -7.151 5.004 1.00 64.30 92 ALA A C 7
ATOM 12886 O O . ALA A 1 92 ? 3.480 -7.910 4.463 1.00 33.44 92 ALA A O 7
ATOM 12893 N N . THR A 1 93 ? 4.592 -7.214 6.302 1.00 34.43 93 THR A N 7
ATOM 12894 C CA . THR A 1 93 ? 4.116 -8.278 7.193 1.00 73.02 93 THR A CA 7
ATOM 12895 C C . THR A 1 93 ? 2.898 -7.848 8.025 1.00 21.43 93 THR A C 7
ATOM 12896 O O . THR A 1 93 ? 2.174 -8.690 8.564 1.00 4.45 93 THR A O 7
ATOM 12907 N N . ARG A 1 94 ? 2.639 -6.544 8.142 1.00 21.44 94 ARG A N 7
ATOM 12908 C CA . ARG A 1 94 ? 1.482 -6.011 8.861 1.00 41.24 94 ARG A CA 7
ATOM 12909 C C . ARG A 1 94 ? 0.227 -5.993 7.995 1.00 34.35 94 ARG A C 7
ATOM 12910 O O . ARG A 1 94 ? -0.864 -5.791 8.524 1.00 55.43 94 ARG A O 7
ATOM 12931 N N . LYS A 1 95 ? 0.370 -6.182 6.684 1.00 51.50 95 LYS A N 7
ATOM 12932 C CA . LYS A 1 95 ? -0.659 -5.999 5.671 1.00 51.10 95 LYS A CA 7
ATOM 12933 C C . LYS A 1 95 ? -1.991 -6.601 6.077 1.00 62.10 95 LYS A C 7
ATOM 12934 O O . LYS A 1 95 ? -2.976 -5.884 6.030 1.00 43.12 95 LYS A O 7
ATOM 12953 N N . ASP A 1 96 ? -2.039 -7.876 6.443 1.00 0.21 96 ASP A N 7
ATOM 12954 C CA . ASP A 1 96 ? -3.263 -8.590 6.817 1.00 34.31 96 ASP A CA 7
ATOM 12955 C C . ASP A 1 96 ? -4.057 -7.841 7.892 1.00 72.30 96 ASP A C 7
ATOM 12956 O O . ASP A 1 96 ? -5.278 -7.707 7.792 1.00 11.13 96 ASP A O 7
ATOM 12965 N N . GLN A 1 97 ? -3.354 -7.321 8.900 1.00 61.32 97 GLN A N 7
ATOM 12966 C CA . GLN A 1 97 ? -3.942 -6.550 9.977 1.00 55.22 97 GLN A CA 7
ATOM 12967 C C . GLN A 1 97 ? -4.535 -5.258 9.422 1.00 11.23 97 GLN A C 7
ATOM 12968 O O . GLN A 1 97 ? -5.727 -5.005 9.599 1.00 51.24 97 GLN A O 7
ATOM 12982 N N . LEU A 1 98 ? -3.700 -4.471 8.737 1.00 43.21 98 LEU A N 7
ATOM 12983 C CA . LEU A 1 98 ? -4.081 -3.168 8.199 1.00 34.42 98 LEU A CA 7
ATOM 12984 C C . LEU A 1 98 ? -5.261 -3.308 7.268 1.00 15.22 98 LEU A C 7
ATOM 12985 O O . LEU A 1 98 ? -6.170 -2.486 7.259 1.00 1.51 98 LEU A O 7
ATOM 13001 N N . TRP A 1 99 ? -5.209 -4.334 6.435 1.00 33.12 99 TRP A N 7
ATOM 13002 C CA . TRP A 1 99 ? -6.118 -4.520 5.346 1.00 43.21 99 TRP A CA 7
ATOM 13003 C C . TRP A 1 99 ? -7.506 -4.848 5.865 1.00 21.32 99 TRP A C 7
ATOM 13004 O O . TRP A 1 99 ? -8.466 -4.218 5.433 1.00 11.14 99 TRP A O 7
ATOM 13025 N N . ALA A 1 100 ? -7.621 -5.790 6.803 1.00 3.23 100 ALA A N 7
ATOM 13026 C CA . ALA A 1 100 ? -8.899 -6.142 7.404 1.00 62.02 100 ALA A CA 7
ATOM 13027 C C . ALA A 1 100 ? -9.527 -4.934 8.110 1.00 54.22 100 ALA A C 7
ATOM 13028 O O . ALA A 1 100 ? -10.731 -4.706 7.988 1.00 1.22 100 ALA A O 7
ATOM 13035 N N . ASP A 1 101 ? -8.707 -4.147 8.813 1.00 31.13 101 ASP A N 7
ATOM 13036 C CA . ASP A 1 101 ? -9.086 -2.873 9.429 1.00 75.42 101 ASP A CA 7
ATOM 13037 C C . ASP A 1 101 ? -9.670 -1.948 8.342 1.00 21.12 101 ASP A C 7
ATOM 13038 O O . ASP A 1 101 ? -10.795 -1.456 8.467 1.00 0.34 101 ASP A O 7
ATOM 13047 N N . TYR A 1 102 ? -8.950 -1.808 7.221 1.00 55.13 102 TYR A N 7
ATOM 13048 C CA . TYR A 1 102 ? -9.359 -1.074 6.020 1.00 52.23 102 TYR A CA 7
ATOM 13049 C C . TYR A 1 102 ? -10.659 -1.586 5.373 1.00 12.33 102 TYR A C 7
ATOM 13050 O O . TYR A 1 102 ? -11.362 -0.793 4.735 1.00 60.24 102 TYR A O 7
ATOM 13068 N N . LEU A 1 103 ? -10.982 -2.885 5.445 1.00 4.41 103 LEU A N 7
ATOM 13069 C CA . LEU A 1 103 ? -12.250 -3.409 4.939 1.00 20.02 103 LEU A CA 7
ATOM 13070 C C . LEU A 1 103 ? -13.391 -2.990 5.854 1.00 11.34 103 LEU A C 7
ATOM 13071 O O . LEU A 1 103 ? -14.418 -2.529 5.348 1.00 64.04 103 LEU A O 7
ATOM 13087 N N . ALA A 1 104 ? -13.233 -3.161 7.169 1.00 35.24 104 ALA A N 7
ATOM 13088 C CA . ALA A 1 104 ? -14.269 -2.838 8.143 1.00 14.51 104 ALA A CA 7
ATOM 13089 C C . ALA A 1 104 ? -14.622 -1.352 8.084 1.00 20.15 104 ALA A C 7
ATOM 13090 O O . ALA A 1 104 ? -15.802 -0.996 8.109 1.00 14.21 104 ALA A O 7
ATOM 13097 N N . GLU A 1 105 ? -13.605 -0.503 7.934 1.00 44.14 105 GLU A N 7
ATOM 13098 C CA . GLU A 1 105 ? -13.751 0.923 7.687 1.00 22.31 105 GLU A CA 7
ATOM 13099 C C . GLU A 1 105 ? -14.631 1.150 6.449 1.00 14.21 105 GLU A C 7
ATOM 13100 O O . GLU A 1 105 ? -15.653 1.832 6.526 1.00 61.21 105 GLU A O 7
ATOM 13112 N N . LEU A 1 106 ? -14.275 0.559 5.297 1.00 42.22 106 LEU A N 7
ATOM 13113 C CA . LEU A 1 106 ? -15.032 0.723 4.053 1.00 72.31 106 LEU A CA 7
ATOM 13114 C C . LEU A 1 106 ? -16.471 0.239 4.191 1.00 21.13 106 LEU A C 7
ATOM 13115 O O . LEU A 1 106 ? -17.373 0.819 3.583 1.00 32.25 106 LEU A O 7
ATOM 13131 N N . ALA A 1 107 ? -16.665 -0.840 4.952 1.00 31.11 107 ALA A N 7
ATOM 13132 C CA . ALA A 1 107 ? -17.963 -1.422 5.216 1.00 51.22 107 ALA A CA 7
ATOM 13133 C C . ALA A 1 107 ? -18.807 -0.401 5.972 1.00 0.25 107 ALA A C 7
ATOM 13134 O O . ALA A 1 107 ? -19.903 -0.071 5.512 1.00 4.24 107 ALA A O 7
ATOM 13141 N N . SER A 1 108 ? -18.269 0.115 7.083 1.00 4.45 108 SER A N 7
ATOM 13142 C CA . SER A 1 108 ? -18.911 1.102 7.932 1.00 32.32 108 SER A CA 7
ATOM 13143 C C . SER A 1 108 ? -19.291 2.331 7.114 1.00 74.32 108 SER A C 7
ATOM 13144 O O . SER A 1 108 ? -20.468 2.701 7.078 1.00 72.22 108 SER A O 7
ATOM 13152 N N . ALA A 1 109 ? -18.316 2.937 6.432 1.00 72.31 109 ALA A N 7
ATOM 13153 C CA . ALA A 1 109 ? -18.459 4.222 5.762 1.00 14.55 109 ALA A CA 7
ATOM 13154 C C . ALA A 1 109 ? -19.428 4.202 4.575 1.00 12.32 109 ALA A C 7
ATOM 13155 O O . ALA A 1 109 ? -19.649 5.257 3.977 1.00 43.21 109 ALA A O 7
ATOM 13162 N N . GLY A 1 110 ? -19.965 3.037 4.194 1.00 33.15 110 GLY A N 7
ATOM 13163 C CA . GLY A 1 110 ? -20.945 2.926 3.126 1.00 71.44 110 GLY A CA 7
ATOM 13164 C C . GLY A 1 110 ? -20.376 3.377 1.783 1.00 24.03 110 GLY A C 7
ATOM 13165 O O . GLY A 1 110 ? -21.068 4.055 1.025 1.00 72.44 110 GLY A O 7
ATOM 13169 N N . LYS A 1 111 ? -19.119 3.022 1.492 1.00 20.12 111 LYS A N 7
ATOM 13170 C CA . LYS A 1 111 ? -18.520 3.166 0.164 1.00 24.42 111 LYS A CA 7
ATOM 13171 C C . LYS A 1 111 ? -17.990 1.803 -0.249 1.00 74.23 111 LYS A C 7
ATOM 13172 O O . LYS A 1 111 ? -18.291 0.789 0.393 1.00 14.33 111 LYS A O 7
ATOM 13191 N N . SER A 1 112 ? -17.157 1.743 -1.279 1.00 53.33 112 SER A N 7
ATOM 13192 C CA . SER A 1 112 ? -16.535 0.509 -1.695 1.00 72.00 112 SER A CA 7
ATOM 13193 C C . SER A 1 112 ? -15.152 0.762 -2.253 1.00 63.14 112 SER A C 7
ATOM 13194 O O . SER A 1 112 ? -14.638 1.882 -2.325 1.00 60.42 112 SER A O 7
ATOM 13202 N N . ARG A 1 113 ? -14.483 -0.335 -2.571 1.00 33.43 113 ARG A N 7
ATOM 13203 C CA . ARG A 1 113 ? -13.281 -0.300 -3.370 1.00 73.14 113 ARG A CA 7
ATOM 13204 C C . ARG A 1 113 ? -13.599 0.160 -4.774 1.00 31.01 113 ARG A C 7
ATOM 13205 O O . ARG A 1 113 ? -12.786 0.891 -5.334 1.00 75.23 113 ARG A O 7
ATOM 13226 N N . ASP A 1 114 ? -14.733 -0.251 -5.332 1.00 61.40 114 ASP A N 7
ATOM 13227 C CA . ASP A 1 114 ? -15.185 0.377 -6.576 1.00 41.51 114 ASP A CA 7
ATOM 13228 C C . ASP A 1 114 ? -15.744 1.749 -6.220 1.00 53.12 114 ASP A C 7
ATOM 13229 O O . ASP A 1 114 ? -16.273 1.910 -5.114 1.00 12.41 114 ASP A O 7
ATOM 13238 N N . PRO A 1 115 ? -15.664 2.737 -7.119 1.00 4.53 115 PRO A N 7
ATOM 13239 C CA . PRO A 1 115 ? -16.115 4.083 -6.815 1.00 12.25 115 PRO A CA 7
ATOM 13240 C C . PRO A 1 115 ? -17.626 4.137 -6.629 1.00 11.15 115 PRO A C 7
ATOM 13241 O O . PRO A 1 115 ? -18.105 4.817 -5.716 1.00 72.14 115 PRO A O 7
ATOM 13252 N N . ASP A 1 116 ? -18.368 3.388 -7.445 1.00 3.11 116 ASP A N 7
ATOM 13253 C CA . ASP A 1 116 ? -19.821 3.435 -7.480 1.00 75.30 116 ASP A CA 7
ATOM 13254 C C . ASP A 1 116 ? -20.364 2.009 -7.508 1.00 63.02 116 ASP A C 7
ATOM 13255 O O . ASP A 1 116 ? -20.826 1.514 -8.539 1.00 41.21 116 ASP A O 7
ATOM 13264 N N . GLU A 1 117 ? -20.193 1.318 -6.384 1.00 20.11 117 GLU A N 7
ATOM 13265 C CA . GLU A 1 117 ? -20.431 -0.107 -6.214 1.00 3.23 117 GLU A CA 7
ATOM 13266 C C . GLU A 1 117 ? -21.796 -0.371 -5.551 1.00 32.45 117 GLU A C 7
ATOM 13267 O O . GLU A 1 117 ? -22.084 0.192 -4.486 1.00 51.14 117 GLU A O 7
ATOM 13279 N N . SER A 1 118 ? -22.607 -1.271 -6.107 1.00 31.21 118 SER A N 7
ATOM 13280 C CA . SER A 1 118 ? -23.947 -1.636 -5.660 1.00 44.12 118 SER A CA 7
ATOM 13281 C C . SER A 1 118 ? -24.252 -3.075 -6.079 1.00 20.15 118 SER A C 7
ATOM 13282 O O . SER A 1 118 ? -24.727 -3.335 -7.191 1.00 13.12 118 SER A O 7
ATOM 13290 N N . VAL A 1 119 ? -23.974 -4.024 -5.189 1.00 52.30 119 VAL A N 7
ATOM 13291 C CA . VAL A 1 119 ? -24.332 -5.426 -5.331 1.00 51.40 119 VAL A CA 7
ATOM 13292 C C . VAL A 1 119 ? -24.478 -6.054 -3.947 1.00 44.32 119 VAL A C 7
ATOM 13293 O O . VAL A 1 119 ? -24.031 -5.510 -2.935 1.00 43.51 119 VAL A O 7
ATOM 13306 N N . VAL A 1 120 ? -25.087 -7.227 -3.910 1.00 35.03 120 VAL A N 7
ATOM 13307 C CA . VAL A 1 120 ? -25.194 -8.113 -2.766 1.00 61.31 120 VAL A CA 7
ATOM 13308 C C . VAL A 1 120 ? -24.099 -9.184 -2.863 1.00 0.55 120 VAL A C 7
ATOM 13309 O O . VAL A 1 120 ? -24.347 -10.302 -3.326 1.00 52.44 120 VAL A O 7
ATOM 13322 N N . LYS A 1 121 ? -22.859 -8.840 -2.496 1.00 51.22 121 LYS A N 7
ATOM 13323 C CA . LYS A 1 121 ? -21.769 -9.813 -2.421 1.00 64.31 121 LYS A CA 7
ATOM 13324 C C . LYS A 1 121 ? -21.751 -10.363 -1.002 1.00 11.25 121 LYS A C 7
ATOM 13325 O O . LYS A 1 121 ? -22.366 -11.404 -0.775 1.00 72.04 121 LYS A O 7
ATOM 13344 N N . LEU A 1 122 ? -21.090 -9.700 -0.046 1.00 63.00 122 LEU A N 7
ATOM 13345 C CA . LEU A 1 122 ? -21.013 -10.161 1.341 1.00 72.42 122 LEU A CA 7
ATOM 13346 C C . LEU A 1 122 ? -20.531 -9.035 2.257 1.00 42.50 122 LEU A C 7
ATOM 13347 O O . LEU A 1 122 ? -20.103 -7.974 1.785 1.00 61.00 122 LEU A O 7
ATOM 13363 N N . MET A 1 123 ? -20.522 -9.292 3.565 1.00 33.24 123 MET A N 7
ATOM 13364 C CA . MET A 1 123 ? -19.686 -8.592 4.534 1.00 55.21 123 MET A CA 7
ATOM 13365 C C . MET A 1 123 ? -19.165 -9.596 5.566 1.00 72.12 123 MET A C 7
ATOM 13366 O O . MET A 1 123 ? -17.955 -9.685 5.752 1.00 13.21 123 MET A O 7
ATOM 13380 N N . LEU A 1 124 ? -20.065 -10.327 6.237 1.00 72.34 124 LEU A N 7
ATOM 13381 C CA . LEU A 1 124 ? -19.746 -11.219 7.349 1.00 31.41 124 LEU A CA 7
ATOM 13382 C C . LEU A 1 124 ? -20.479 -12.535 7.125 1.00 20.42 124 LEU A C 7
ATOM 13383 O O . LEU A 1 124 ? -20.293 -13.112 6.032 1.00 44.14 124 LEU A O 7
ATOM 13399 N N . GLY A 1 1 ? 21.958 -0.545 10.961 1.00 60.03 1 GLY A N 8
ATOM 13400 C CA . GLY A 1 1 ? 22.139 -0.706 9.517 1.00 40.14 1 GLY A CA 8
ATOM 13401 C C . GLY A 1 1 ? 20.778 -0.817 8.873 1.00 71.33 1 GLY A C 8
ATOM 13402 O O . GLY A 1 1 ? 19.958 -1.620 9.321 1.00 43.51 1 GLY A O 8
ATOM 13406 N N . MET A 1 2 ? 20.506 0.016 7.870 1.00 12.50 2 MET A N 8
ATOM 13407 C CA . MET A 1 2 ? 19.178 0.111 7.284 1.00 14.25 2 MET A CA 8
ATOM 13408 C C . MET A 1 2 ? 18.814 -1.182 6.567 1.00 33.15 2 MET A C 8
ATOM 13409 O O . MET A 1 2 ? 19.651 -1.840 5.945 1.00 11.11 2 MET A O 8
ATOM 13423 N N . ARG A 1 3 ? 17.520 -1.502 6.593 1.00 21.32 3 ARG A N 8
ATOM 13424 C CA . ARG A 1 3 ? 16.936 -2.554 5.772 1.00 72.44 3 ARG A CA 8
ATOM 13425 C C . ARG A 1 3 ? 16.845 -2.024 4.343 1.00 51.41 3 ARG A C 8
ATOM 13426 O O . ARG A 1 3 ? 15.789 -1.575 3.909 1.00 11.22 3 ARG A O 8
ATOM 13447 N N . ILE A 1 4 ? 17.956 -1.992 3.615 1.00 73.40 4 ILE A N 8
ATOM 13448 C CA . ILE A 1 4 ? 17.948 -1.526 2.232 1.00 60.32 4 ILE A CA 8
ATOM 13449 C C . ILE A 1 4 ? 17.622 -2.750 1.382 1.00 0.21 4 ILE A C 8
ATOM 13450 O O . ILE A 1 4 ? 18.284 -3.779 1.541 1.00 12.45 4 ILE A O 8
ATOM 13466 N N . PRO A 1 5 ? 16.614 -2.694 0.505 1.00 33.21 5 PRO A N 8
ATOM 13467 C CA . PRO A 1 5 ? 16.184 -3.858 -0.249 1.00 12.24 5 PRO A CA 8
ATOM 13468 C C . PRO A 1 5 ? 17.237 -4.335 -1.238 1.00 22.05 5 PRO A C 8
ATOM 13469 O O . PRO A 1 5 ? 18.085 -3.564 -1.697 1.00 34.22 5 PRO A O 8
ATOM 13480 N N . SER A 1 6 ? 17.115 -5.603 -1.625 1.00 11.21 6 SER A N 8
ATOM 13481 C CA . SER A 1 6 ? 17.840 -6.217 -2.730 1.00 63.00 6 SER A CA 8
ATOM 13482 C C . SER A 1 6 ? 16.877 -6.803 -3.767 1.00 43.50 6 SER A C 8
ATOM 13483 O O . SER A 1 6 ? 17.313 -7.392 -4.753 1.00 74.42 6 SER A O 8
ATOM 13491 N N . ALA A 1 7 ? 15.570 -6.632 -3.567 1.00 43.41 7 ALA A N 8
ATOM 13492 C CA . ALA A 1 7 ? 14.553 -6.823 -4.586 1.00 74.40 7 ALA A CA 8
ATOM 13493 C C . ALA A 1 7 ? 13.594 -5.644 -4.497 1.00 53.21 7 ALA A C 8
ATOM 13494 O O . ALA A 1 7 ? 13.204 -5.264 -3.392 1.00 72.00 7 ALA A O 8
ATOM 13501 N N . ILE A 1 8 ? 13.225 -5.100 -5.653 1.00 35.35 8 ILE A N 8
ATOM 13502 C CA . ILE A 1 8 ? 12.169 -4.123 -5.848 1.00 40.33 8 ILE A CA 8
ATOM 13503 C C . ILE A 1 8 ? 11.337 -4.707 -6.990 1.00 32.14 8 ILE A C 8
ATOM 13504 O O . ILE A 1 8 ? 11.500 -4.326 -8.157 1.00 21.31 8 ILE A O 8
ATOM 13520 N N . GLN A 1 9 ? 10.520 -5.706 -6.672 1.00 42.43 9 GLN A N 8
ATOM 13521 C CA . GLN A 1 9 ? 9.623 -6.288 -7.649 1.00 13.35 9 GLN A CA 8
ATOM 13522 C C . GLN A 1 9 ? 8.378 -5.408 -7.684 1.00 11.32 9 GLN A C 8
ATOM 13523 O O . GLN A 1 9 ? 7.719 -5.249 -6.658 1.00 21.13 9 GLN A O 8
ATOM 13537 N N . LEU A 1 10 ? 8.063 -4.824 -8.845 1.00 4.34 10 LEU A N 8
ATOM 13538 C CA . LEU A 1 10 ? 6.876 -3.993 -9.030 1.00 20.14 10 LEU A CA 8
ATOM 13539 C C . LEU A 1 10 ? 5.742 -4.731 -9.756 1.00 61.31 10 LEU A C 8
ATOM 13540 O O . LEU A 1 10 ? 4.695 -4.126 -9.993 1.00 0.22 10 LEU A O 8
ATOM 13556 N N . HIS A 1 11 ? 5.988 -5.978 -10.187 1.00 44.10 11 HIS A N 8
ATOM 13557 C CA . HIS A 1 11 ? 5.056 -6.887 -10.853 1.00 22.13 11 HIS A CA 8
ATOM 13558 C C . HIS A 1 11 ? 4.237 -6.154 -11.914 1.00 51.21 11 HIS A C 8
ATOM 13559 O O . HIS A 1 11 ? 3.013 -6.070 -11.805 1.00 1.44 11 HIS A O 8
ATOM 13573 N N . LYS A 1 12 ? 4.887 -5.583 -12.937 1.00 62.43 12 LYS A N 8
ATOM 13574 C CA . LYS A 1 12 ? 4.217 -4.700 -13.880 1.00 54.23 12 LYS A CA 8
ATOM 13575 C C . LYS A 1 12 ? 3.032 -5.336 -14.601 1.00 42.23 12 LYS A C 8
ATOM 13576 O O . LYS A 1 12 ? 2.215 -4.605 -15.146 1.00 22.11 12 LYS A O 8
ATOM 13595 N N . ALA A 1 13 ? 2.917 -6.663 -14.618 1.00 75.22 13 ALA A N 8
ATOM 13596 C CA . ALA A 1 13 ? 1.691 -7.337 -15.000 1.00 14.44 13 ALA A CA 8
ATOM 13597 C C . ALA A 1 13 ? 0.587 -7.063 -13.960 1.00 14.15 13 ALA A C 8
ATOM 13598 O O . ALA A 1 13 ? -0.206 -6.136 -14.133 1.00 52.44 13 ALA A O 8
ATOM 13605 N N . SER A 1 14 ? 0.527 -7.843 -12.876 1.00 55.40 14 SER A N 8
ATOM 13606 C CA . SER A 1 14 ? -0.610 -7.866 -11.952 1.00 62.13 14 SER A CA 8
ATOM 13607 C C . SER A 1 14 ? -0.562 -6.806 -10.836 1.00 31.31 14 SER A C 8
ATOM 13608 O O . SER A 1 14 ? -1.383 -6.858 -9.921 1.00 13.35 14 SER A O 8
ATOM 13616 N N . LYS A 1 15 ? 0.357 -5.835 -10.911 1.00 0.53 15 LYS A N 8
ATOM 13617 C CA . LYS A 1 15 ? 0.386 -4.617 -10.091 1.00 22.13 15 LYS A CA 8
ATOM 13618 C C . LYS A 1 15 ? 0.504 -4.934 -8.593 1.00 75.34 15 LYS A C 8
ATOM 13619 O O . LYS A 1 15 ? -0.309 -4.497 -7.781 1.00 12.32 15 LYS A O 8
ATOM 13638 N N . THR A 1 16 ? 1.582 -5.615 -8.224 1.00 44.51 16 THR A N 8
ATOM 13639 C CA . THR A 1 16 ? 1.904 -5.996 -6.856 1.00 35.42 16 THR A CA 8
ATOM 13640 C C . THR A 1 16 ? 3.281 -5.425 -6.514 1.00 51.24 16 THR A C 8
ATOM 13641 O O . THR A 1 16 ? 4.196 -5.476 -7.335 1.00 44.22 16 THR A O 8
ATOM 13652 N N . LEU A 1 17 ? 3.449 -4.897 -5.304 1.00 53.54 17 LEU A N 8
ATOM 13653 C CA . LEU A 1 17 ? 4.756 -4.604 -4.737 1.00 13.52 17 LEU A CA 8
ATOM 13654 C C . LEU A 1 17 ? 5.233 -5.855 -4.025 1.00 42.44 17 LEU A C 8
ATOM 13655 O O . LEU A 1 17 ? 4.535 -6.355 -3.143 1.00 51.14 17 LEU A O 8
ATOM 13671 N N . THR A 1 18 ? 6.456 -6.284 -4.301 1.00 73.23 18 THR A N 8
ATOM 13672 C CA . THR A 1 18 ? 7.073 -7.358 -3.550 1.00 15.42 18 THR A CA 8
ATOM 13673 C C . THR A 1 18 ? 8.475 -6.983 -3.095 1.00 41.52 18 THR A C 8
ATOM 13674 O O . THR A 1 18 ? 9.243 -6.345 -3.823 1.00 3.31 18 THR A O 8
ATOM 13685 N N . LEU A 1 19 ? 8.786 -7.386 -1.862 1.00 40.22 19 LEU A N 8
ATOM 13686 C CA . LEU A 1 19 ? 9.987 -7.027 -1.131 1.00 75.00 19 LEU A CA 8
ATOM 13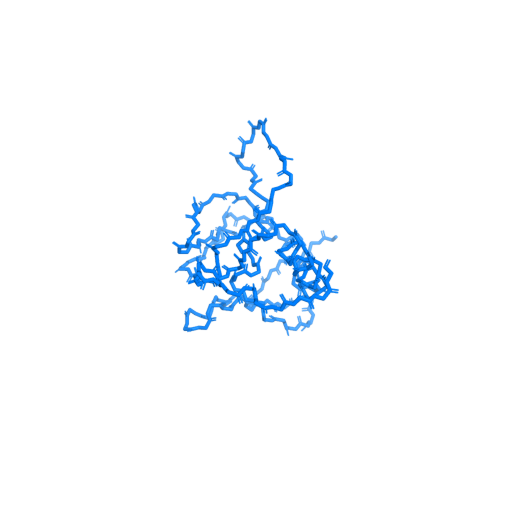687 C C . LEU A 1 19 ? 10.630 -8.273 -0.535 1.00 34.45 19 LEU A C 8
ATOM 13688 O O . LEU A 1 19 ? 10.014 -9.339 -0.454 1.00 61.44 19 LEU A O 8
ATOM 13704 N N . ARG A 1 20 ? 11.883 -8.118 -0.101 1.00 4.41 20 ARG A N 8
ATOM 13705 C CA . ARG A 1 20 ? 12.721 -9.177 0.459 1.00 63.10 20 ARG A CA 8
ATOM 13706 C C . ARG A 1 20 ? 13.258 -8.788 1.842 1.00 34.23 20 ARG A C 8
ATOM 13707 O O . ARG A 1 20 ? 14.345 -8.209 1.922 1.00 0.23 20 ARG A O 8
ATOM 13728 N N . TYR A 1 21 ? 12.479 -8.966 2.909 1.00 1.32 21 TYR A N 8
ATOM 13729 C CA . TYR A 1 21 ? 12.782 -8.693 4.312 1.00 40.44 21 TYR A CA 8
ATOM 13730 C C . TYR A 1 21 ? 13.904 -9.633 4.780 1.00 43.51 21 TYR A C 8
ATOM 13731 O O . TYR A 1 21 ? 13.690 -10.575 5.545 1.00 24.02 21 TYR A O 8
ATOM 13749 N N . GLY A 1 22 ? 15.128 -9.356 4.332 1.00 61.22 22 GLY A N 8
ATOM 13750 C CA . GLY A 1 22 ? 16.307 -10.140 4.626 1.00 2.22 22 GLY A CA 8
ATOM 13751 C C . GLY A 1 22 ? 16.232 -11.489 3.928 1.00 13.41 22 GLY A C 8
ATOM 13752 O O . GLY A 1 22 ? 16.582 -11.602 2.752 1.00 23.21 22 GLY A O 8
ATOM 13756 N N . GLU A 1 23 ? 15.746 -12.495 4.647 1.00 11.11 23 GLU A N 8
ATOM 13757 C CA . GLU A 1 23 ? 15.598 -13.857 4.146 1.00 64.00 23 GLU A CA 8
ATOM 13758 C C . GLU A 1 23 ? 14.178 -14.156 3.666 1.00 62.01 23 GLU A C 8
ATOM 13759 O O . GLU A 1 23 ? 13.969 -15.181 3.015 1.00 12.41 23 GLU A O 8
ATOM 13771 N N . ASP A 1 24 ? 13.205 -13.329 4.050 1.00 12.42 24 ASP A N 8
ATOM 13772 C CA . ASP A 1 24 ? 11.790 -13.587 3.779 1.00 33.12 24 ASP A CA 8
ATOM 13773 C C . ASP A 1 24 ? 11.329 -12.837 2.536 1.00 2.44 24 ASP A C 8
ATOM 13774 O O . ASP A 1 24 ? 11.934 -11.828 2.167 1.00 1.21 24 ASP A O 8
ATOM 13783 N N . SER A 1 25 ? 10.188 -13.214 1.963 1.00 64.23 25 SER A N 8
ATOM 13784 C CA . SER A 1 25 ? 9.608 -12.613 0.771 1.00 10.32 25 SER A CA 8
ATOM 13785 C C . SER A 1 25 ? 8.123 -12.328 0.986 1.00 62.43 25 SER A C 8
ATOM 13786 O O . SER A 1 25 ? 7.373 -13.250 1.292 1.00 2.42 25 SER A O 8
ATOM 13794 N N . TYR A 1 26 ? 7.703 -11.064 0.868 1.00 33.25 26 TYR A N 8
ATOM 13795 C CA . TYR A 1 26 ? 6.311 -10.665 1.025 1.00 42.32 26 TYR A CA 8
ATOM 13796 C C . TYR A 1 26 ? 5.877 -9.821 -0.165 1.00 71.12 26 TYR A C 8
ATOM 13797 O O . TYR A 1 26 ? 6.605 -8.928 -0.611 1.00 32.41 26 TYR A O 8
ATOM 13815 N N . ASP A 1 27 ? 4.650 -10.061 -0.610 1.00 20.25 27 ASP A N 8
ATOM 13816 C CA . ASP A 1 27 ? 4.028 -9.582 -1.836 1.00 42.11 27 ASP A CA 8
ATOM 13817 C C . ASP A 1 27 ? 2.712 -8.914 -1.455 1.00 0.53 27 ASP A C 8
ATOM 13818 O O . ASP A 1 27 ? 1.750 -9.584 -1.062 1.00 13.42 27 ASP A O 8
ATOM 13827 N N . LEU A 1 28 ? 2.696 -7.576 -1.449 1.00 11.13 28 LEU A N 8
ATOM 13828 C CA . LEU A 1 28 ? 1.534 -6.796 -1.045 1.00 24.02 28 LEU A CA 8
ATOM 13829 C C . LEU A 1 28 ? 0.889 -6.134 -2.277 1.00 31.34 28 LEU A C 8
ATOM 13830 O O . LEU A 1 28 ? 1.588 -5.599 -3.146 1.00 32.42 28 LEU A O 8
ATOM 13846 N N . PRO A 1 29 ? -0.445 -6.029 -2.320 1.00 14.11 29 PRO A N 8
ATOM 13847 C CA . PRO A 1 29 ? -1.166 -5.531 -3.492 1.00 74.12 29 PRO A CA 8
ATOM 13848 C C . PRO A 1 29 ? -1.098 -4.008 -3.592 1.00 71.40 29 PRO A C 8
ATOM 13849 O O . PRO A 1 29 ? -0.814 -3.325 -2.600 1.00 1.41 29 PRO A O 8
ATOM 13860 N N . ALA A 1 30 ? -1.403 -3.442 -4.762 1.00 13.32 30 ALA A N 8
ATOM 13861 C CA . ALA A 1 30 ? -1.479 -1.992 -4.889 1.00 72.02 30 ALA A CA 8
ATOM 13862 C C . ALA A 1 30 ? -2.657 -1.450 -4.055 1.00 20.11 30 ALA A C 8
ATOM 13863 O O . ALA A 1 30 ? -2.595 -0.346 -3.521 1.00 2.34 30 ALA A O 8
ATOM 13870 N N . GLU A 1 31 ? -3.711 -2.246 -3.850 1.00 72.12 31 GLU A N 8
ATOM 13871 C CA . GLU A 1 31 ? -4.836 -1.855 -3.002 1.00 64.21 31 GLU A CA 8
ATOM 13872 C C . GLU A 1 31 ? -4.444 -1.714 -1.511 1.00 22.04 31 GLU A C 8
ATOM 13873 O O . GLU A 1 31 ? -5.171 -1.036 -0.778 1.00 64.50 31 GLU A O 8
ATOM 13885 N N . PHE A 1 32 ? -3.352 -2.359 -1.056 1.00 40.14 32 PHE A N 8
ATOM 13886 C CA . PHE A 1 32 ? -2.874 -2.329 0.332 1.00 4.52 32 PHE A CA 8
ATOM 13887 C C . PHE A 1 32 ? -2.223 -0.981 0.612 1.00 55.24 32 PHE A C 8
ATOM 13888 O O . PHE A 1 32 ? -2.777 -0.158 1.335 1.00 43.33 32 PHE A O 8
ATOM 13905 N N . LEU A 1 33 ? -1.057 -0.715 0.020 1.00 1.34 33 LEU A N 8
ATOM 13906 C CA . LEU A 1 33 ? -0.298 0.486 0.329 1.00 74.44 33 LEU A CA 8
ATOM 13907 C C . LEU A 1 33 ? -1.098 1.738 0.068 1.00 12.52 33 LEU A C 8
ATOM 13908 O O . LEU A 1 33 ? -0.974 2.665 0.849 1.00 43.40 33 LEU A O 8
ATOM 13924 N N . ARG A 1 34 ? -2.003 1.725 -0.918 1.00 23.23 34 ARG A N 8
ATOM 13925 C CA . ARG A 1 34 ? -2.954 2.823 -1.106 1.00 4.23 34 ARG A CA 8
ATOM 13926 C C . ARG A 1 34 ? -3.608 3.266 0.219 1.00 0.41 34 ARG A C 8
ATOM 13927 O O . ARG A 1 34 ? -3.640 4.467 0.512 1.00 73.30 34 ARG A O 8
ATOM 13948 N N . VAL A 1 35 ? -4.161 2.351 1.020 1.00 61.24 35 VAL A N 8
ATOM 13949 C CA . VAL A 1 35 ? -4.803 2.751 2.277 1.00 61.23 35 VAL A CA 8
ATOM 13950 C C . VAL A 1 35 ? -3.775 3.226 3.313 1.00 34.42 35 VAL A C 8
ATOM 13951 O O . VAL A 1 35 ? -4.130 3.997 4.197 1.00 2.21 35 VAL A O 8
ATOM 13964 N N . HIS A 1 36 ? -2.503 2.838 3.184 1.00 33.13 36 HIS A N 8
ATOM 13965 C CA . HIS A 1 36 ? -1.419 3.138 4.115 1.00 74.44 36 HIS A CA 8
ATOM 13966 C C . HIS A 1 36 ? -0.451 4.212 3.572 1.00 64.01 36 HIS A C 8
ATOM 13967 O O . HIS A 1 36 ? 0.635 4.368 4.133 1.00 15.15 36 HIS A O 8
ATOM 13981 N N . SER A 1 37 ? -0.764 4.891 2.462 1.00 44.20 37 SER A N 8
ATOM 13982 C CA . SER A 1 37 ? 0.051 5.864 1.740 1.00 13.13 37 SER A CA 8
ATOM 13983 C C . SER A 1 37 ? 0.087 7.234 2.448 1.00 41.14 37 SER A C 8
ATOM 13984 O O . SER A 1 37 ? -0.857 8.018 2.304 1.00 75.24 37 SER A O 8
ATOM 13992 N N . PRO A 1 38 ? 1.012 7.477 3.398 1.00 2.22 38 PRO A N 8
ATOM 13993 C CA . PRO A 1 38 ? 0.882 8.568 4.353 1.00 11.22 38 PRO A CA 8
ATOM 13994 C C . PRO A 1 38 ? 1.450 9.863 3.759 1.00 74.00 38 PRO A C 8
ATOM 13995 O O . PRO A 1 38 ? 2.378 10.454 4.318 1.00 11.15 38 PRO A O 8
ATOM 14006 N N . SER A 1 39 ? 0.826 10.337 2.681 1.00 14.44 39 SER A N 8
ATOM 14007 C CA . SER A 1 39 ? 1.278 11.410 1.798 1.00 71.40 39 SER A CA 8
ATOM 14008 C C . SER A 1 39 ? 2.636 11.104 1.138 1.00 72.41 39 SER A C 8
ATOM 14009 O O . SER A 1 39 ? 3.374 10.211 1.562 1.00 54.50 39 SER A O 8
ATOM 14017 N N . ALA A 1 40 ? 3.016 11.891 0.127 1.00 54.22 40 ALA A N 8
ATOM 14018 C CA . ALA A 1 40 ? 4.354 11.889 -0.445 1.00 42.21 40 ALA A CA 8
ATOM 14019 C C . ALA A 1 40 ? 5.147 13.163 -0.170 1.00 1.45 40 ALA A C 8
ATOM 14020 O O . ALA A 1 40 ? 6.371 13.148 -0.299 1.00 64.31 40 ALA A O 8
ATOM 14027 N N . GLU A 1 41 ? 4.481 14.267 0.170 1.00 24.24 41 GLU A N 8
ATOM 14028 C CA . GLU A 1 41 ? 5.108 15.588 0.121 1.00 42.11 41 GLU A CA 8
ATOM 14029 C C . GLU A 1 41 ? 4.825 16.472 1.329 1.00 4.51 41 GLU A C 8
ATOM 14030 O O . GLU A 1 41 ? 5.197 17.645 1.367 1.00 72.44 41 GLU A O 8
ATOM 14042 N N . VAL A 1 42 ? 4.309 15.851 2.380 1.00 4.24 42 VAL A N 8
ATOM 14043 C CA . VAL A 1 42 ? 3.942 16.469 3.649 1.00 15.55 42 VAL A CA 8
ATOM 14044 C C . VAL A 1 42 ? 4.782 15.872 4.790 1.00 15.11 42 VAL A C 8
ATOM 14045 O O . VAL A 1 42 ? 4.886 16.472 5.861 1.00 35.02 42 VAL A O 8
ATOM 14058 N N . GLN A 1 43 ? 5.480 14.758 4.528 1.00 52.34 43 GLN A N 8
ATOM 14059 C CA . GLN A 1 43 ? 6.453 14.083 5.386 1.00 32.04 43 GLN A CA 8
ATOM 14060 C C . GLN A 1 43 ? 5.778 13.301 6.527 1.00 2.51 43 GLN A C 8
ATOM 14061 O O . GLN A 1 43 ? 6.453 12.780 7.415 1.00 63.41 43 GLN A O 8
ATOM 14075 N N . GLY A 1 44 ? 4.451 13.173 6.491 1.00 51.32 44 GLY A N 8
ATOM 14076 C CA . GLY A 1 44 ? 3.636 12.375 7.396 1.00 43.41 44 GLY A CA 8
ATOM 14077 C C . GLY A 1 44 ? 2.480 13.239 7.867 1.00 55.41 44 GLY A C 8
ATOM 14078 O O . GLY A 1 44 ? 1.755 13.794 7.038 1.00 22.22 44 GLY A O 8
ATOM 14082 N N . HIS A 1 45 ? 2.345 13.383 9.187 1.00 71.02 45 HIS A N 8
ATOM 14083 C CA . HIS A 1 45 ? 1.559 14.400 9.886 1.00 40.54 45 HIS A CA 8
ATOM 14084 C C . HIS A 1 45 ? 0.043 14.355 9.641 1.00 71.41 45 HIS A C 8
ATOM 14085 O O . HIS A 1 45 ? -0.678 15.209 10.166 1.00 52.24 45 HIS A O 8
ATOM 14099 N N . GLY A 1 46 ? -0.475 13.370 8.906 1.00 2.25 46 GLY A N 8
ATOM 14100 C CA . GLY A 1 46 ? -1.891 13.300 8.599 1.00 55.10 46 GLY A CA 8
ATOM 14101 C C . GLY A 1 46 ? -2.700 13.050 9.861 1.00 12.35 46 GLY A C 8
ATOM 14102 O O . GLY A 1 46 ? -2.292 12.273 10.727 1.00 20.25 46 GLY A O 8
ATOM 14106 N N . ASN A 1 47 ? -3.871 13.679 9.943 1.00 20.33 47 ASN A N 8
ATOM 14107 C CA . ASN A 1 47 ? -4.954 13.224 10.814 1.00 0.14 47 ASN A CA 8
ATOM 14108 C C . ASN A 1 47 ? -5.356 11.799 10.396 1.00 12.15 47 ASN A C 8
ATOM 14109 O O . ASN A 1 47 ? -5.233 11.472 9.215 1.00 21.33 47 ASN A O 8
ATOM 14120 N N . PRO A 1 48 ? -5.889 10.959 11.295 1.00 51.32 48 PRO A N 8
ATOM 14121 C CA . PRO A 1 48 ? -6.407 9.650 10.918 1.00 21.42 48 PRO A CA 8
ATOM 14122 C C . PRO A 1 48 ? -7.692 9.812 10.093 1.00 62.24 48 PRO A C 8
ATOM 14123 O O . PRO A 1 48 ? -8.667 10.393 10.563 1.00 51.44 48 PRO A O 8
ATOM 14134 N N . VAL A 1 49 ? -7.681 9.323 8.856 1.00 33.52 49 VAL A N 8
ATOM 14135 C CA . VAL A 1 49 ? -8.787 9.326 7.926 1.00 72.32 49 VAL A CA 8
ATOM 14136 C C . VAL A 1 49 ? -8.907 7.982 7.233 1.00 63.43 49 VAL A C 8
ATOM 14137 O O . VAL A 1 49 ? -7.924 7.472 6.682 1.00 55.03 49 VAL A O 8
ATOM 14150 N N . LEU A 1 50 ? -10.115 7.427 7.203 1.00 40.04 50 LEU A N 8
ATOM 14151 C CA . LEU A 1 50 ? -10.339 6.137 6.579 1.00 0.24 50 LEU A CA 8
ATOM 14152 C C . LEU A 1 50 ? -10.271 6.269 5.065 1.00 34.55 50 LEU A C 8
ATOM 14153 O O . LEU A 1 50 ? -10.854 7.162 4.446 1.00 34.33 50 LEU A O 8
ATOM 14169 N N . GLN A 1 51 ? -9.546 5.339 4.459 1.00 44.02 51 GLN A N 8
ATOM 14170 C CA . GLN A 1 51 ? -9.231 5.287 3.048 1.00 22.11 51 GLN A CA 8
ATOM 14171 C C . GLN A 1 51 ? -10.067 4.174 2.424 1.00 22.13 51 GLN A C 8
ATOM 14172 O O . GLN A 1 51 ? -9.731 2.998 2.542 1.00 32.31 51 GLN A O 8
ATOM 14186 N N . TYR A 1 52 ? -11.188 4.540 1.805 1.00 13.33 52 TYR A N 8
ATOM 14187 C CA . TYR A 1 52 ? -12.067 3.621 1.089 1.00 33.45 52 TYR A CA 8
ATOM 14188 C C . TYR A 1 52 ? -12.137 4.017 -0.386 1.00 52.20 52 TYR A C 8
ATOM 14189 O O . TYR A 1 52 ? -11.300 4.815 -0.825 1.00 34.44 52 TYR A O 8
ATOM 14207 N N . GLY A 1 53 ? -13.063 3.408 -1.138 1.00 71.14 53 GLY A N 8
ATOM 14208 C CA . GLY A 1 53 ? -13.420 3.791 -2.515 1.00 41.41 53 GLY A CA 8
ATOM 14209 C C . GLY A 1 53 ? -12.196 4.051 -3.393 1.00 74.10 53 GLY A C 8
ATOM 14210 O O . GLY A 1 53 ? -11.910 5.193 -3.750 1.00 14.21 53 GLY A O 8
ATOM 14214 N N . LYS A 1 54 ? -11.405 3.007 -3.663 1.00 62.30 54 LYS A N 8
ATOM 14215 C CA . LYS A 1 54 ? -10.193 3.105 -4.477 1.00 55.32 54 LYS A CA 8
ATOM 14216 C C . LYS A 1 54 ? -9.785 1.795 -5.147 1.00 2.24 54 LYS A C 8
ATOM 14217 O O . LYS A 1 54 ? -8.777 1.843 -5.839 1.00 14.25 54 LYS A O 8
ATOM 14236 N N . LEU A 1 55 ? -10.495 0.664 -5.021 1.00 73.43 55 LEU A N 8
ATOM 14237 C CA . LEU A 1 55 ? -10.029 -0.664 -5.473 1.00 12.11 55 LEU A CA 8
ATOM 14238 C C . LEU A 1 55 ? -9.600 -0.730 -6.940 1.00 3.02 55 LEU A C 8
ATOM 14239 O O . LEU A 1 55 ? -8.867 -1.636 -7.324 1.00 3.15 55 LEU A O 8
ATOM 14255 N N . ASN A 1 56 ? -10.046 0.210 -7.770 1.00 21.25 56 ASN A N 8
ATOM 14256 C CA . ASN A 1 56 ? -9.685 0.258 -9.183 1.00 22.44 56 ASN A CA 8
ATOM 14257 C C . ASN A 1 56 ? -8.258 0.784 -9.391 1.00 73.51 56 ASN A C 8
ATOM 14258 O O . ASN A 1 56 ? -7.788 0.840 -10.531 1.00 61.51 56 ASN A O 8
ATOM 14269 N N . VAL A 1 57 ? -7.584 1.197 -8.315 1.00 55.40 57 VAL A N 8
ATOM 14270 C CA . VAL A 1 57 ? -6.196 1.623 -8.272 1.00 1.34 57 VAL A CA 8
ATOM 14271 C C . VAL A 1 57 ? -5.314 0.550 -8.885 1.00 20.25 57 VAL A C 8
ATOM 14272 O O . VAL A 1 57 ? -5.596 -0.651 -8.758 1.00 43.03 57 VAL A O 8
ATOM 14285 N N . GLY A 1 58 ? -4.219 0.974 -9.502 1.00 62.53 58 GLY A N 8
ATOM 14286 C CA . GLY A 1 58 ? -3.148 0.074 -9.836 1.00 64.30 58 GLY A CA 8
ATOM 14287 C C . GLY A 1 58 ? -1.800 0.743 -9.670 1.00 14.52 58 GLY A C 8
ATOM 14288 O O . GLY A 1 58 ? -1.664 1.965 -9.583 1.00 74.23 58 GLY A O 8
ATOM 14292 N N . LEU A 1 59 ? -0.781 -0.103 -9.630 1.00 54.52 59 LEU A N 8
ATOM 14293 C CA . LEU A 1 59 ? 0.600 0.325 -9.592 1.00 34.22 59 LEU A CA 8
ATOM 14294 C C . LEU A 1 59 ? 0.990 0.851 -10.972 1.00 72.24 59 LEU A C 8
ATOM 14295 O O . LEU A 1 59 ? 0.506 0.365 -11.999 1.00 0.51 59 LEU A O 8
ATOM 14311 N N . VAL A 1 60 ? 1.940 1.777 -10.984 1.00 11.45 60 VAL A N 8
ATOM 14312 C CA . VAL A 1 60 ? 2.588 2.310 -12.168 1.00 35.45 60 VAL A CA 8
ATOM 14313 C C . VAL A 1 60 ? 4.111 2.209 -12.060 1.00 34.13 60 VAL A C 8
ATOM 14314 O O . VAL A 1 60 ? 4.752 1.975 -13.083 1.00 74.21 60 VAL A O 8
ATOM 14327 N N . GLY A 1 61 ? 4.688 2.323 -10.861 1.00 35.32 61 GLY A N 8
ATOM 14328 C CA . GLY A 1 61 ? 6.136 2.306 -10.642 1.00 4.45 61 GLY A CA 8
ATOM 14329 C C . GLY A 1 61 ? 6.540 1.970 -9.199 1.00 55.52 61 GLY A C 8
ATOM 14330 O O . GLY A 1 61 ? 5.894 2.407 -8.249 1.00 41.10 61 GLY A O 8
ATOM 14334 N N . VAL A 1 62 ? 7.629 1.218 -9.019 1.00 44.20 62 VAL A N 8
ATOM 14335 C CA . VAL A 1 62 ? 8.305 1.009 -7.738 1.00 51.11 62 VAL A CA 8
ATOM 14336 C C . VAL A 1 62 ? 9.800 0.956 -8.066 1.00 43.43 62 VAL A C 8
ATOM 14337 O O . VAL A 1 62 ? 10.275 0.044 -8.754 1.00 24.22 62 VAL A O 8
ATOM 14350 N N . GLU A 1 63 ? 10.527 1.954 -7.581 1.00 61.01 63 GLU A N 8
ATOM 14351 C CA . GLU A 1 63 ? 11.956 2.182 -7.730 1.00 62.23 63 GLU A CA 8
ATOM 14352 C C . GLU A 1 63 ? 12.505 2.944 -6.513 1.00 32.12 63 GLU A C 8
ATOM 14353 O O . GLU A 1 63 ? 11.751 3.641 -5.837 1.00 33.31 63 GLU A O 8
ATOM 14365 N N . PRO A 1 64 ? 13.810 2.846 -6.227 1.00 22.24 64 PRO A N 8
ATOM 14366 C CA . PRO A 1 64 ? 14.468 3.496 -5.097 1.00 31.13 64 PRO A CA 8
ATOM 14367 C C . PRO A 1 64 ? 14.498 5.012 -5.289 1.00 24.05 64 PRO A C 8
ATOM 14368 O O . PRO A 1 64 ? 15.168 5.506 -6.195 1.00 24.01 64 PRO A O 8
ATOM 14379 N N . ALA A 1 65 ? 13.791 5.762 -4.437 1.00 73.34 65 ALA A N 8
ATOM 14380 C CA . ALA A 1 65 ? 13.908 7.214 -4.405 1.00 52.53 65 ALA A CA 8
ATOM 14381 C C . ALA A 1 65 ? 15.197 7.605 -3.664 1.00 34.20 65 ALA A C 8
ATOM 14382 O O . ALA A 1 65 ? 15.170 8.083 -2.526 1.00 54.31 65 ALA A O 8
ATOM 14389 N N . GLY A 1 66 ? 16.337 7.422 -4.324 1.00 40.41 66 GLY A N 8
ATOM 14390 C CA . GLY A 1 66 ? 17.638 7.893 -3.886 1.00 61.41 66 GLY A CA 8
ATOM 14391 C C . GLY A 1 66 ? 18.397 6.795 -3.172 1.00 20.04 66 GLY A C 8
ATOM 14392 O O . GLY A 1 66 ? 18.785 5.807 -3.804 1.00 20.44 66 GLY A O 8
ATOM 14396 N N . GLN A 1 67 ? 18.636 7.002 -1.874 1.00 73.04 67 GLN A N 8
ATOM 14397 C CA . GLN A 1 67 ? 19.418 6.101 -1.031 1.00 3.11 67 GLN A CA 8
ATOM 14398 C C . GLN A 1 67 ? 18.696 5.761 0.281 1.00 43.35 67 GLN A C 8
ATOM 14399 O O . GLN A 1 67 ? 19.181 4.945 1.066 1.00 33.41 67 GLN A O 8
ATOM 14413 N N . TYR A 1 68 ? 17.538 6.370 0.545 1.00 40.31 68 TYR A N 8
ATOM 14414 C CA . TYR A 1 68 ? 16.861 6.334 1.843 1.00 61.35 68 TYR A CA 8
ATOM 14415 C C . TYR A 1 68 ? 15.342 6.232 1.744 1.00 52.33 68 TYR A C 8
ATOM 14416 O O . TYR A 1 68 ? 14.697 6.148 2.790 1.00 2.54 68 TYR A O 8
ATOM 14434 N N . ALA A 1 69 ? 14.759 6.273 0.547 1.00 72.31 69 ALA A N 8
ATOM 14435 C CA . ALA A 1 69 ? 13.314 6.260 0.388 1.00 75.34 69 ALA A CA 8
ATOM 14436 C C . ALA A 1 69 ? 12.932 5.475 -0.874 1.00 4.43 69 ALA A C 8
ATOM 14437 O O . ALA A 1 69 ? 13.799 4.986 -1.604 1.00 63.44 69 ALA A O 8
ATOM 14444 N N . LEU A 1 70 ? 11.645 5.334 -1.157 1.00 35.04 70 LEU A N 8
ATOM 14445 C CA . LEU A 1 70 ? 11.138 4.538 -2.269 1.00 41.31 70 LEU A CA 8
ATOM 14446 C C . LEU A 1 70 ? 10.073 5.341 -3.022 1.00 22.21 70 LEU A C 8
ATOM 14447 O O . LEU A 1 70 ? 9.049 5.705 -2.462 1.00 54.24 70 LEU A O 8
ATOM 14463 N N . LYS A 1 71 ? 10.281 5.577 -4.319 1.00 35.42 71 LYS A N 8
ATOM 14464 C CA . LYS A 1 71 ? 9.474 6.497 -5.117 1.00 20.02 71 LYS A CA 8
ATOM 14465 C C . LYS A 1 71 ? 7.974 6.230 -5.110 1.00 31.13 71 LYS A C 8
ATOM 14466 O O . LYS A 1 71 ? 7.203 7.166 -5.293 1.00 71.40 71 LYS A O 8
ATOM 14485 N N . LEU A 1 72 ? 7.610 4.950 -5.043 1.00 4.12 72 LEU A N 8
ATOM 14486 C CA . LEU A 1 72 ? 6.307 4.365 -4.772 1.00 72.03 72 LEU A CA 8
ATOM 14487 C C . LEU A 1 72 ? 5.184 5.087 -5.512 1.00 31.32 72 LEU A C 8
ATOM 14488 O O . LEU A 1 72 ? 4.612 6.062 -5.019 1.00 4.31 72 LEU A O 8
ATOM 14504 N N . SER A 1 73 ? 4.877 4.606 -6.703 1.00 13.53 73 SER A N 8
ATOM 14505 C CA . SER A 1 73 ? 4.163 5.365 -7.715 1.00 75.21 73 SER A CA 8
ATOM 14506 C C . SER A 1 73 ? 2.873 4.618 -7.990 1.00 43.53 73 SER A C 8
ATOM 14507 O O . SER A 1 73 ? 2.887 3.569 -8.640 1.00 61.34 73 SER A O 8
ATOM 14515 N N . PHE A 1 74 ? 1.771 5.095 -7.419 1.00 44.51 74 PHE A N 8
ATOM 14516 C CA . PHE A 1 74 ? 0.470 4.462 -7.543 1.00 73.01 74 PHE A CA 8
ATOM 14517 C C . PHE A 1 74 ? -0.396 5.416 -8.342 1.00 13.32 74 PHE A C 8
ATOM 14518 O O . PHE A 1 74 ? -0.316 6.633 -8.138 1.00 22.34 74 PHE A O 8
ATOM 14535 N N . ASP A 1 75 ? -1.213 4.873 -9.244 1.00 15.34 75 ASP A N 8
ATOM 14536 C CA . ASP A 1 75 ? -2.010 5.688 -10.164 1.00 62.44 75 ASP A CA 8
ATOM 14537 C C . ASP A 1 75 ? -3.122 6.473 -9.451 1.00 51.23 75 ASP A C 8
ATOM 14538 O O . ASP A 1 75 ? -3.675 7.403 -10.045 1.00 0.11 75 ASP A O 8
ATOM 14547 N N . ASP A 1 76 ? -3.373 6.179 -8.167 1.00 64.20 76 ASP A N 8
ATOM 14548 C CA . ASP A 1 76 ? -4.169 6.989 -7.238 1.00 2.01 76 ASP A CA 8
ATOM 14549 C C . ASP A 1 76 ? -3.524 8.335 -6.866 1.00 24.44 76 ASP A C 8
ATOM 14550 O O . ASP A 1 76 ? -4.194 9.170 -6.256 1.00 11.42 76 ASP A O 8
ATOM 14559 N N . GLY A 1 77 ? -2.279 8.592 -7.278 1.00 71.33 77 GLY A N 8
ATOM 14560 C CA . GLY A 1 77 ? -1.711 9.931 -7.290 1.00 2.35 77 GLY A CA 8
ATOM 14561 C C . GLY A 1 77 ? -1.057 10.343 -5.971 1.00 0.43 77 GLY A C 8
ATOM 14562 O O . GLY A 1 77 ? -0.943 9.541 -5.040 1.00 42.30 77 GLY A O 8
ATOM 14566 N N . HIS A 1 78 ? -0.603 11.602 -5.910 1.00 32.35 78 HIS A N 8
ATOM 14567 C CA . HIS A 1 78 ? 0.248 12.169 -4.860 1.00 41.43 78 HIS A CA 8
ATOM 14568 C C . HIS A 1 78 ? 1.464 11.259 -4.638 1.00 44.43 78 HIS A C 8
ATOM 14569 O O . HIS A 1 78 ? 1.521 10.515 -3.658 1.00 63.14 78 HIS A O 8
ATOM 14583 N N . ASP A 1 79 ? 2.423 11.287 -5.570 1.00 11.11 79 ASP A N 8
ATOM 14584 C CA . ASP A 1 79 ? 3.544 10.347 -5.615 1.00 0.54 79 ASP A CA 8
ATOM 14585 C C . ASP A 1 79 ? 4.864 11.094 -5.829 1.00 13.12 79 ASP A C 8
ATOM 14586 O O . ASP A 1 79 ? 5.002 11.882 -6.771 1.00 15.55 79 ASP A O 8
ATOM 14595 N N . SER A 1 80 ? 5.828 10.884 -4.929 1.00 74.32 80 SER A N 8
ATOM 14596 C CA . SER A 1 80 ? 7.159 11.486 -4.937 1.00 42.21 80 SER A CA 8
ATOM 14597 C C . SER A 1 80 ? 8.117 10.635 -4.088 1.00 52.42 80 SER A C 8
ATOM 14598 O O . SER A 1 80 ? 7.772 9.535 -3.650 1.00 0.22 80 SER A O 8
ATOM 14606 N N . GLY A 1 81 ? 9.343 11.118 -3.877 1.00 74.23 81 GLY A N 8
ATOM 14607 C CA . GLY A 1 81 ? 10.412 10.371 -3.235 1.00 1.13 81 GLY A CA 8
ATOM 14608 C C . GLY A 1 81 ? 10.267 10.340 -1.719 1.00 73.40 81 GLY A C 8
ATOM 14609 O O . GLY A 1 81 ? 10.995 11.035 -1.004 1.00 12.12 81 GLY A O 8
ATOM 14613 N N . LEU A 1 82 ? 9.346 9.511 -1.239 1.00 0.52 82 LEU A N 8
ATOM 14614 C CA . LEU A 1 82 ? 8.995 9.336 0.162 1.00 13.24 82 LEU A CA 8
ATOM 14615 C C . LEU A 1 82 ? 9.063 7.852 0.514 1.00 13.23 82 LEU A C 8
ATOM 14616 O O . LEU A 1 82 ? 9.711 7.117 -0.214 1.00 2.52 82 LEU A O 8
ATOM 14632 N N . PHE A 1 83 ? 8.461 7.416 1.624 1.00 12.41 83 PHE A N 8
ATOM 14633 C CA . PHE A 1 83 ? 8.511 6.053 2.149 1.00 51.31 83 PHE A CA 8
ATOM 14634 C C . PHE A 1 83 ? 9.935 5.651 2.534 1.00 53.41 83 PHE A C 8
ATOM 14635 O O . PHE A 1 83 ? 10.706 5.177 1.704 1.00 24.22 83 PHE A O 8
ATOM 14652 N N . THR A 1 84 ? 10.307 5.839 3.795 1.00 60.30 84 THR A N 8
ATOM 14653 C CA . THR A 1 84 ? 11.609 5.425 4.296 1.00 73.23 84 THR A CA 8
ATOM 14654 C C . THR A 1 84 ? 11.704 3.904 4.465 1.00 71.23 84 THR A C 8
ATOM 14655 O O . THR A 1 84 ? 10.698 3.189 4.531 1.00 53.24 84 THR A O 8
ATOM 14666 N N . TRP A 1 85 ? 12.939 3.405 4.545 1.00 42.21 85 TRP A N 8
ATOM 14667 C CA . TRP A 1 85 ? 13.242 1.984 4.479 1.00 20.03 85 TRP A CA 8
ATOM 14668 C C . TRP A 1 85 ? 12.676 1.180 5.650 1.00 61.20 85 TRP A C 8
ATOM 14669 O O . TRP A 1 85 ? 12.168 0.080 5.428 1.00 52.14 85 TRP A O 8
ATOM 14690 N N . ASP A 1 86 ? 12.754 1.718 6.871 1.00 23.43 86 ASP A N 8
ATOM 14691 C CA . ASP A 1 86 ? 12.246 1.072 8.084 1.00 23.24 86 ASP A CA 8
ATOM 14692 C C . ASP A 1 86 ? 10.745 0.818 7.919 1.00 71.34 86 ASP A C 8
ATOM 14693 O O . ASP A 1 86 ? 10.286 -0.308 8.112 1.00 22.13 86 ASP A O 8
ATOM 14702 N N . TYR A 1 87 ? 9.999 1.850 7.508 1.00 12.21 87 TYR A N 8
ATOM 14703 C CA . TYR A 1 87 ? 8.558 1.810 7.286 1.00 15.21 87 TYR A CA 8
ATOM 14704 C C . TYR A 1 87 ? 8.182 0.773 6.227 1.00 24.12 87 TYR A C 8
ATOM 14705 O O . TYR A 1 87 ? 7.236 0.007 6.399 1.00 14.24 87 TYR A O 8
ATOM 14723 N N . LEU A 1 88 ? 8.902 0.749 5.106 1.00 0.32 88 LEU A N 8
ATOM 14724 C CA . LEU A 1 88 ? 8.586 -0.154 4.008 1.00 31.33 88 LEU A CA 8
ATOM 14725 C C . LEU A 1 88 ? 8.721 -1.606 4.450 1.00 41.32 88 LEU A C 8
ATOM 14726 O O . LEU A 1 88 ? 7.835 -2.419 4.185 1.00 24.13 88 LEU A O 8
ATOM 14742 N N . TYR A 1 89 ? 9.843 -1.945 5.084 1.00 23.02 89 TYR A N 8
ATOM 14743 C CA . TYR A 1 89 ? 10.091 -3.311 5.506 1.00 35.44 89 TYR A CA 8
ATOM 14744 C C . TYR A 1 89 ? 9.276 -3.715 6.721 1.00 31.45 89 TYR A C 8
ATOM 14745 O O . TYR A 1 89 ? 9.034 -4.908 6.878 1.00 12.53 89 TYR A O 8
ATOM 14763 N N . GLU A 1 90 ? 8.807 -2.761 7.521 1.00 71.21 90 GLU A N 8
ATOM 14764 C CA . GLU A 1 90 ? 7.845 -3.023 8.572 1.00 22.21 90 GLU A CA 8
ATOM 14765 C C . GLU A 1 90 ? 6.566 -3.565 7.930 1.00 13.25 90 GLU A C 8
ATOM 14766 O O . GLU A 1 90 ? 6.127 -4.674 8.236 1.00 0.55 90 GLU A O 8
ATOM 14778 N N . LEU A 1 91 ? 5.978 -2.793 7.010 1.00 42.11 91 LEU A N 8
ATOM 14779 C CA . LEU A 1 91 ? 4.698 -3.119 6.386 1.00 22.44 91 LEU A CA 8
ATOM 14780 C C . LEU A 1 91 ? 4.767 -4.470 5.676 1.00 23.23 91 LEU A C 8
ATOM 14781 O O . LEU A 1 91 ? 3.813 -5.239 5.767 1.00 44.43 91 LEU A O 8
ATOM 14797 N N . ALA A 1 92 ? 5.893 -4.773 5.014 1.00 3.13 92 ALA A N 8
ATOM 14798 C CA . ALA A 1 92 ? 6.147 -6.043 4.333 1.00 53.53 92 ALA A CA 8
ATOM 14799 C C . ALA A 1 92 ? 5.778 -7.229 5.232 1.00 23.35 92 ALA A C 8
ATOM 14800 O O . ALA A 1 92 ? 5.033 -8.111 4.816 1.00 22.14 92 ALA A O 8
ATOM 14807 N N . THR A 1 93 ? 6.265 -7.232 6.475 1.00 64.01 93 THR A N 8
ATOM 14808 C CA . THR A 1 93 ? 6.143 -8.353 7.406 1.00 23.42 93 THR A CA 8
ATOM 14809 C C . THR A 1 93 ? 4.986 -8.131 8.404 1.00 62.10 93 THR A C 8
ATOM 14810 O O . THR A 1 93 ? 4.833 -8.872 9.376 1.00 72.30 93 THR A O 8
ATOM 14821 N N . ARG A 1 94 ? 4.140 -7.119 8.180 1.00 0.15 94 ARG A N 8
ATOM 14822 C CA . ARG A 1 94 ? 2.977 -6.788 9.010 1.00 55.21 94 ARG A CA 8
ATOM 14823 C C . ARG A 1 94 ? 1.673 -6.785 8.215 1.00 43.30 94 ARG A C 8
ATOM 14824 O O . ARG A 1 94 ? 0.611 -6.608 8.811 1.00 54.52 94 ARG A O 8
ATOM 14845 N N . LYS A 1 95 ? 1.735 -6.925 6.886 1.00 21.33 95 LYS A N 8
ATOM 14846 C CA . LYS A 1 95 ? 0.659 -6.635 5.944 1.00 22.11 95 LYS A CA 8
ATOM 14847 C C . LYS A 1 95 ? -0.672 -7.177 6.408 1.00 21.33 95 LYS A C 8
ATOM 14848 O O . LYS A 1 95 ? -1.620 -6.412 6.506 1.00 72.40 95 LYS A O 8
ATOM 14867 N N . ASP A 1 96 ? -0.756 -8.484 6.616 1.00 71.24 96 ASP A N 8
ATOM 14868 C CA . ASP A 1 96 ? -2.009 -9.175 6.902 1.00 63.11 96 ASP A CA 8
ATOM 14869 C C . ASP A 1 96 ? -2.767 -8.516 8.053 1.00 52.10 96 ASP A C 8
ATOM 14870 O O . ASP A 1 96 ? -3.986 -8.374 7.972 1.00 5.15 96 ASP A O 8
ATOM 14879 N N . GLN A 1 97 ? -2.048 -8.073 9.087 1.00 2.52 97 GLN A N 8
ATOM 14880 C CA . GLN A 1 97 ? -2.600 -7.356 10.220 1.00 73.00 97 GLN A CA 8
ATOM 14881 C C . GLN A 1 97 ? -3.095 -5.974 9.790 1.00 4.14 97 GLN A C 8
ATOM 14882 O O . GLN A 1 97 ? -4.280 -5.710 9.942 1.00 43.43 97 GLN A O 8
ATOM 14896 N N . LEU A 1 98 ? -2.244 -5.125 9.192 1.00 52.42 98 LEU A N 8
ATOM 14897 C CA . LEU A 1 98 ? -2.637 -3.777 8.734 1.00 55.41 98 LEU A CA 8
ATOM 14898 C C . LEU A 1 98 ? -3.839 -3.840 7.802 1.00 3.13 98 LEU A C 8
ATOM 14899 O O . LEU A 1 98 ? -4.646 -2.918 7.699 1.00 71.04 98 LEU A O 8
ATOM 14915 N N . TRP A 1 99 ? -3.880 -4.894 7.005 1.00 55.33 99 TRP A N 8
ATOM 14916 C CA . TRP A 1 99 ? -4.912 -5.131 6.032 1.00 21.05 99 TRP A CA 8
ATOM 14917 C C . TRP A 1 99 ? -6.212 -5.511 6.726 1.00 44.21 99 TRP A C 8
ATOM 14918 O O . TRP A 1 99 ? -7.237 -4.903 6.422 1.00 41.20 99 TRP A O 8
ATOM 14939 N N . ALA A 1 100 ? -6.170 -6.452 7.674 1.00 54.21 100 ALA A N 8
ATOM 14940 C CA . ALA A 1 100 ? -7.321 -6.836 8.478 1.00 60.41 100 ALA A CA 8
ATOM 14941 C C . ALA A 1 100 ? -7.815 -5.660 9.330 1.00 55.33 100 ALA A C 8
ATOM 14942 O O . ALA A 1 100 ? -9.022 -5.523 9.522 1.00 35.13 100 ALA A O 8
ATOM 14949 N N . ASP A 1 101 ? -6.912 -4.811 9.821 1.00 41.53 101 ASP A N 8
ATOM 14950 C CA . ASP A 1 101 ? -7.212 -3.598 10.580 1.00 75.52 101 ASP A CA 8
ATOM 14951 C C . ASP A 1 101 ? -7.989 -2.633 9.688 1.00 40.40 101 ASP A C 8
ATOM 14952 O O . ASP A 1 101 ? -9.078 -2.193 10.046 1.00 72.12 101 ASP A O 8
ATOM 14961 N N . TYR A 1 102 ? -7.474 -2.311 8.499 1.00 73.21 102 TYR A N 8
ATOM 14962 C CA . TYR A 1 102 ? -8.185 -1.426 7.587 1.00 73.50 102 TYR A CA 8
ATOM 14963 C C . TYR A 1 102 ? -9.459 -2.059 7.007 1.00 40.21 102 TYR A C 8
ATOM 14964 O O . TYR A 1 102 ? -10.372 -1.324 6.626 1.00 51.22 102 TYR A O 8
ATOM 14982 N N . LEU A 1 103 ? -9.543 -3.389 6.891 1.00 15.01 103 LEU A N 8
ATOM 14983 C CA . LEU A 1 103 ? -10.789 -4.097 6.578 1.00 0.13 103 LEU A CA 8
ATOM 14984 C C . LEU A 1 103 ? -11.797 -3.869 7.695 1.00 4.05 103 LEU A C 8
ATOM 14985 O O . LEU A 1 103 ? -12.975 -3.676 7.399 1.00 4.31 103 LEU A O 8
ATOM 15001 N N . ALA A 1 104 ? -11.356 -3.945 8.958 1.00 75.51 104 ALA A N 8
ATOM 15002 C CA . ALA A 1 104 ? -12.213 -3.671 10.097 1.00 33.41 104 ALA A CA 8
ATOM 15003 C C . ALA A 1 104 ? -12.730 -2.250 9.977 1.00 62.44 104 ALA A C 8
ATOM 15004 O O . ALA A 1 104 ? -13.936 -2.069 10.032 1.00 62.43 104 ALA A O 8
ATOM 15011 N N . GLU A 1 105 ? -11.864 -1.258 9.758 1.00 54.03 105 GLU A N 8
ATOM 15012 C CA . GLU A 1 105 ? -12.319 0.114 9.604 1.00 63.20 105 GLU A CA 8
ATOM 15013 C C . GLU A 1 105 ? -13.303 0.263 8.444 1.00 72.23 105 GLU A C 8
ATOM 15014 O O . GLU A 1 105 ? -14.331 0.910 8.624 1.00 14.33 105 GLU A O 8
ATOM 15026 N N . LEU A 1 106 ? -13.038 -0.338 7.277 1.00 43.20 106 LEU A N 8
ATOM 15027 C CA . LEU A 1 106 ? -13.937 -0.261 6.126 1.00 12.11 106 LEU A CA 8
ATOM 15028 C C . LEU A 1 106 ? -15.326 -0.785 6.482 1.00 14.12 106 LEU A C 8
ATOM 15029 O O . LEU A 1 106 ? -16.334 -0.122 6.230 1.00 14.25 106 LEU A O 8
ATOM 15045 N N . ALA A 1 107 ? -15.349 -1.961 7.106 1.00 64.40 107 ALA A N 8
ATOM 15046 C CA . ALA A 1 107 ? -16.549 -2.651 7.544 1.00 4.03 107 ALA A CA 8
ATOM 15047 C C . ALA A 1 107 ? -17.275 -1.817 8.607 1.00 14.44 107 ALA A C 8
ATOM 15048 O O . ALA A 1 107 ? -18.488 -1.639 8.559 1.00 0.43 107 ALA A O 8
ATOM 15055 N N . SER A 1 108 ? -16.526 -1.268 9.558 1.00 24.55 108 SER A N 8
ATOM 15056 C CA . SER A 1 108 ? -17.008 -0.522 10.705 1.00 41.44 108 SER A CA 8
ATOM 15057 C C . SER A 1 108 ? -17.554 0.849 10.295 1.00 64.11 108 SER A C 8
ATOM 15058 O O . SER A 1 108 ? -18.494 1.333 10.930 1.00 44.31 108 SER A O 8
ATOM 15066 N N . ALA A 1 109 ? -17.008 1.482 9.253 1.00 54.02 109 ALA A N 8
ATOM 15067 C CA . ALA A 1 109 ? -17.572 2.687 8.653 1.00 42.13 109 ALA A CA 8
ATOM 15068 C C . ALA A 1 109 ? -18.754 2.355 7.731 1.00 13.12 109 ALA A C 8
ATOM 15069 O O . ALA A 1 109 ? -19.474 3.261 7.309 1.00 53.13 109 ALA A O 8
ATOM 15076 N N . GLY A 1 110 ? -18.981 1.077 7.411 1.00 12.35 110 GLY A N 8
ATOM 15077 C CA . GLY A 1 110 ? -20.028 0.635 6.505 1.00 14.12 110 GLY A CA 8
ATOM 15078 C C . GLY A 1 110 ? -19.825 1.173 5.092 1.00 74.33 110 GLY A C 8
ATOM 15079 O O . GLY A 1 110 ? -20.815 1.433 4.405 1.00 40.12 110 GLY A O 8
ATOM 15083 N N . LYS A 1 111 ? -18.577 1.361 4.648 1.00 73.22 111 LYS A N 8
ATOM 15084 C CA . LYS A 1 111 ? -18.277 1.732 3.262 1.00 3.32 111 LYS A CA 8
ATOM 15085 C C . LYS A 1 111 ? -17.730 0.516 2.527 1.00 64.31 111 LYS A C 8
ATOM 15086 O O . LYS A 1 111 ? -17.734 -0.593 3.068 1.00 61.23 111 LYS A O 8
ATOM 15105 N N . SER A 1 112 ? -17.222 0.711 1.314 1.00 33.55 112 SER A N 8
ATOM 15106 C CA . SER A 1 112 ? -16.590 -0.330 0.531 1.00 75.44 112 SER A CA 8
ATOM 15107 C C . SER A 1 112 ? -15.351 0.226 -0.162 1.00 2.22 112 SER A C 8
ATOM 15108 O O . SER A 1 112 ? -15.200 1.436 -0.356 1.00 41.30 112 SER A O 8
ATOM 15116 N N . ARG A 1 113 ? -14.415 -0.658 -0.513 1.00 24.11 113 ARG A N 8
ATOM 15117 C CA . ARG A 1 113 ? -13.232 -0.253 -1.269 1.00 41.13 113 ARG A CA 8
ATOM 15118 C C . ARG A 1 113 ? -13.559 -0.099 -2.746 1.00 71.24 113 ARG A C 8
ATOM 15119 O O . ARG A 1 113 ? -12.859 0.646 -3.426 1.00 3.23 113 ARG A O 8
ATOM 15140 N N . ASP A 1 114 ? -14.556 -0.821 -3.248 1.00 41.30 114 ASP A N 8
ATOM 15141 C CA . ASP A 1 114 ? -14.998 -0.731 -4.639 1.00 53.13 114 ASP A CA 8
ATOM 15142 C C . ASP A 1 114 ? -15.807 0.550 -4.855 1.00 31.12 114 ASP A C 8
ATOM 15143 O O . ASP A 1 114 ? -16.332 1.102 -3.887 1.00 55.23 114 ASP A O 8
ATOM 15152 N N . PRO A 1 115 ? -15.901 1.041 -6.101 1.00 12.34 115 PRO A N 8
ATOM 15153 C CA . PRO A 1 115 ? -16.456 2.358 -6.401 1.00 21.54 115 PRO A CA 8
ATOM 15154 C C . PRO A 1 115 ? -17.983 2.440 -6.367 1.00 54.22 115 PRO A C 8
ATOM 15155 O O . PRO A 1 115 ? -18.528 3.544 -6.243 1.00 71.53 115 PRO A O 8
ATOM 15166 N N . ASP A 1 116 ? -18.675 1.319 -6.549 1.00 42.21 116 ASP A N 8
ATOM 15167 C CA . ASP A 1 116 ? -20.129 1.237 -6.689 1.00 20.15 116 ASP A CA 8
ATOM 15168 C C . ASP A 1 116 ? -20.582 -0.119 -6.141 1.00 0.22 116 ASP A C 8
ATOM 15169 O O . ASP A 1 116 ? -21.318 -0.888 -6.757 1.00 74.32 116 ASP A O 8
ATOM 15178 N N . GLU A 1 117 ? -20.000 -0.471 -4.999 1.00 43.23 117 GLU A N 8
ATOM 15179 C CA . GLU A 1 117 ? -19.951 -1.819 -4.479 1.00 51.33 117 GLU A CA 8
ATOM 15180 C C . GLU A 1 117 ? -21.339 -2.299 -4.038 1.00 40.00 117 GLU A C 8
ATOM 15181 O O . GLU A 1 117 ? -22.050 -1.560 -3.353 1.00 35.32 117 GLU A O 8
ATOM 15193 N N . SER A 1 118 ? -21.708 -3.546 -4.339 1.00 33.22 118 SER A N 8
ATOM 15194 C CA . SER A 1 118 ? -23.015 -4.111 -4.053 1.00 55.23 118 SER A CA 8
ATOM 15195 C C . SER A 1 118 ? -22.907 -5.602 -3.725 1.00 52.42 118 SER A C 8
ATOM 15196 O O . SER A 1 118 ? -23.099 -6.455 -4.585 1.00 74.24 118 SER A O 8
ATOM 15204 N N . VAL A 1 119 ? -22.657 -5.937 -2.462 1.00 34.24 119 VAL A N 8
ATOM 15205 C CA . VAL A 1 119 ? -22.742 -7.289 -1.938 1.00 43.02 119 VAL A CA 8
ATOM 15206 C C . VAL A 1 119 ? -24.198 -7.792 -1.942 1.00 1.24 119 VAL A C 8
ATOM 15207 O O . VAL A 1 119 ? -24.908 -7.719 -0.938 1.00 1.34 119 VAL A O 8
ATOM 15220 N N . VAL A 1 120 ? -24.656 -8.294 -3.090 1.00 35.13 120 VAL A N 8
ATOM 15221 C CA . VAL A 1 120 ? -25.994 -8.824 -3.372 1.00 74.33 120 VAL A CA 8
ATOM 15222 C C . VAL A 1 120 ? -27.123 -7.865 -2.924 1.00 52.13 120 VAL A C 8
ATOM 15223 O O . VAL A 1 120 ? -28.237 -8.280 -2.593 1.00 35.12 120 VAL A O 8
ATOM 15236 N N . LYS A 1 121 ? -26.839 -6.555 -2.931 1.00 11.05 121 LYS A N 8
ATOM 15237 C CA . LYS A 1 121 ? -27.798 -5.476 -2.661 1.00 20.44 121 LYS A CA 8
ATOM 15238 C C . LYS A 1 121 ? -28.240 -4.765 -3.939 1.00 61.43 121 LYS A C 8
ATOM 15239 O O . LYS A 1 121 ? -29.220 -4.017 -3.902 1.00 31.12 121 LYS A O 8
ATOM 15258 N N . LEU A 1 122 ? -27.536 -4.948 -5.062 1.00 1.05 122 LEU A N 8
ATOM 15259 C CA . LEU A 1 122 ? -28.078 -4.586 -6.365 1.00 40.41 122 LEU A CA 8
ATOM 15260 C C . LEU A 1 122 ? -29.039 -5.720 -6.702 1.00 40.13 122 LEU A C 8
ATOM 15261 O O . LEU A 1 122 ? -28.668 -6.892 -6.611 1.00 40.41 122 LEU A O 8
ATOM 15277 N N . MET A 1 123 ? -30.294 -5.378 -6.960 1.00 73.24 123 MET A N 8
ATOM 15278 C CA . MET A 1 123 ? -31.339 -6.291 -7.391 1.00 71.24 123 MET A CA 8
ATOM 15279 C C . MET A 1 123 ? -31.183 -6.500 -8.908 1.00 12.12 123 MET A C 8
ATOM 15280 O O . MET A 1 123 ? -30.062 -6.531 -9.423 1.00 24.54 123 MET A O 8
ATOM 15294 N N . LEU A 1 124 ? -32.283 -6.806 -9.597 1.00 33.14 124 LEU A N 8
ATOM 15295 C CA . LEU A 1 124 ? -32.413 -6.385 -10.987 1.00 60.21 124 LEU A CA 8
ATOM 15296 C C . LEU A 1 124 ? -32.090 -4.888 -11.049 1.00 11.44 124 LEU A C 8
ATOM 15297 O O . LEU A 1 124 ? -31.340 -4.481 -11.961 1.00 22.11 124 LEU A O 8
ATOM 15313 N N . GLY A 1 1 ? 22.830 -1.395 9.717 1.00 51.34 1 GLY A N 9
ATOM 15314 C CA . GLY A 1 1 ? 22.630 -0.205 8.889 1.00 44.24 1 GLY A CA 9
ATOM 15315 C C . GLY A 1 1 ? 21.240 -0.211 8.285 1.00 24.33 1 GLY A C 9
ATOM 15316 O O . GLY A 1 1 ? 20.375 -0.966 8.727 1.00 4.50 1 GLY A O 9
ATOM 15320 N N . MET A 1 2 ? 21.004 0.643 7.291 1.00 44.15 2 MET A N 9
ATOM 15321 C CA . MET A 1 2 ? 19.702 0.831 6.676 1.00 72.15 2 MET A CA 9
ATOM 15322 C C . MET A 1 2 ? 19.192 -0.475 6.073 1.00 41.44 2 MET A C 9
ATOM 15323 O O . MET A 1 2 ? 19.895 -1.157 5.320 1.00 53.15 2 MET A O 9
ATOM 15337 N N . ARG A 1 3 ? 17.953 -0.801 6.415 1.00 73.15 3 ARG A N 9
ATOM 15338 C CA . ARG A 1 3 ? 17.171 -1.902 5.877 1.00 2.24 3 ARG A CA 9
ATOM 15339 C C . ARG A 1 3 ? 16.806 -1.576 4.434 1.00 24.00 3 ARG A C 9
ATOM 15340 O O . ARG A 1 3 ? 15.730 -1.049 4.184 1.00 12.31 3 ARG A O 9
ATOM 15361 N N . ILE A 1 4 ? 17.691 -1.880 3.486 1.00 20.34 4 ILE A N 9
ATOM 15362 C CA . ILE A 1 4 ? 17.459 -1.673 2.057 1.00 1.31 4 ILE A CA 9
ATOM 15363 C C . ILE A 1 4 ? 17.365 -3.054 1.401 1.00 60.41 4 ILE A C 9
ATOM 15364 O O . ILE A 1 4 ? 18.240 -3.892 1.649 1.00 60.31 4 ILE A O 9
ATOM 15380 N N . PRO A 1 5 ? 16.327 -3.342 0.598 1.00 0.12 5 PRO A N 9
ATOM 15381 C CA . PRO A 1 5 ? 16.211 -4.597 -0.114 1.00 74.15 5 PRO A CA 9
ATOM 15382 C C . PRO A 1 5 ? 17.262 -4.764 -1.194 1.00 41.34 5 PRO A C 9
ATOM 15383 O O . PRO A 1 5 ? 18.055 -3.875 -1.512 1.00 33.20 5 PRO A O 9
ATOM 15394 N N . SER A 1 6 ? 17.242 -5.958 -1.767 1.00 63.21 6 SER A N 9
ATOM 15395 C CA . SER A 1 6 ? 17.994 -6.334 -2.950 1.00 64.23 6 SER A CA 9
ATOM 15396 C C . SER A 1 6 ? 17.086 -7.018 -3.975 1.00 22.42 6 SER A C 9
ATOM 15397 O O . SER A 1 6 ? 17.498 -7.223 -5.120 1.00 3.40 6 SER A O 9
ATOM 15405 N N . ALA A 1 7 ? 15.843 -7.349 -3.600 1.00 61.43 7 ALA A N 9
ATOM 15406 C CA . ALA A 1 7 ? 14.799 -7.696 -4.544 1.00 32.51 7 ALA A CA 9
ATOM 15407 C C . ALA A 1 7 ? 13.618 -6.758 -4.327 1.00 43.01 7 ALA A C 9
ATOM 15408 O O . ALA A 1 7 ? 13.004 -6.762 -3.262 1.00 3.01 7 ALA A O 9
ATOM 15415 N N . ILE A 1 8 ? 13.360 -5.925 -5.331 1.00 71.41 8 ILE A N 9
ATOM 15416 C CA . ILE A 1 8 ? 12.152 -5.143 -5.499 1.00 43.04 8 ILE A CA 9
ATOM 15417 C C . ILE A 1 8 ? 11.493 -5.792 -6.712 1.00 60.53 8 ILE A C 9
ATOM 15418 O O . ILE A 1 8 ? 11.709 -5.410 -7.862 1.00 55.13 8 ILE A O 9
ATOM 15434 N N . GLN A 1 9 ? 10.756 -6.861 -6.464 1.00 14.40 9 GLN A N 9
ATOM 15435 C CA . GLN A 1 9 ? 9.990 -7.535 -7.492 1.00 74.32 9 GLN A CA 9
ATOM 15436 C C . GLN A 1 9 ? 8.672 -6.797 -7.597 1.00 72.53 9 GLN A C 9
ATOM 15437 O O . GLN A 1 9 ? 7.812 -6.989 -6.755 1.00 41.14 9 GLN A O 9
ATOM 15451 N N . LEU A 1 10 ? 8.534 -5.922 -8.590 1.00 64.42 10 LEU A N 9
ATOM 15452 C CA . LEU A 1 10 ? 7.313 -5.135 -8.820 1.00 15.13 10 LEU A CA 9
ATOM 15453 C C . LEU A 1 10 ? 6.140 -5.998 -9.304 1.00 42.01 10 LEU A C 9
ATOM 15454 O O . LEU A 1 10 ? 4.985 -5.697 -9.009 1.00 1.21 10 LEU A O 9
ATOM 15470 N N . HIS A 1 11 ? 6.450 -7.084 -10.012 1.00 14.44 11 HIS A N 9
ATOM 15471 C CA . HIS A 1 11 ? 5.523 -7.939 -10.747 1.00 0.31 11 HIS A CA 9
ATOM 15472 C C . HIS A 1 11 ? 4.545 -7.104 -11.579 1.00 62.53 11 HIS A C 9
ATOM 15473 O O . HIS A 1 11 ? 3.361 -6.990 -11.260 1.00 40.03 11 HIS A O 9
ATOM 15487 N N . LYS A 1 12 ? 5.033 -6.542 -12.693 1.00 75.22 12 LYS A N 9
ATOM 15488 C CA . LYS A 1 12 ? 4.210 -5.797 -13.649 1.00 13.43 12 LYS A CA 9
ATOM 15489 C C . LYS A 1 12 ? 2.932 -6.564 -14.017 1.00 22.31 12 LYS A C 9
ATOM 15490 O O . LYS A 1 12 ? 1.905 -5.923 -14.221 1.00 60.11 12 LYS A O 9
ATOM 15509 N N . ALA A 1 13 ? 2.960 -7.900 -14.083 1.00 54.23 13 ALA A N 9
ATOM 15510 C CA . ALA A 1 13 ? 1.820 -8.682 -14.546 1.00 41.24 13 ALA A CA 9
ATOM 15511 C C . ALA A 1 13 ? 0.640 -8.747 -13.559 1.00 24.21 13 ALA A C 9
ATOM 15512 O O . ALA A 1 13 ? -0.453 -9.081 -14.014 1.00 40.43 13 ALA A O 9
ATOM 15519 N N . SER A 1 14 ? 0.797 -8.459 -12.257 1.00 42.34 14 SER A N 9
ATOM 15520 C CA . SER A 1 14 ? -0.318 -8.441 -11.284 1.00 23.30 14 SER A CA 9
ATOM 15521 C C . SER A 1 14 ? -0.175 -7.364 -10.193 1.00 54.22 14 SER A C 9
ATOM 15522 O O . SER A 1 14 ? -1.021 -7.264 -9.305 1.00 35.42 14 SER A O 9
ATOM 15530 N N . LYS A 1 15 ? 0.831 -6.495 -10.303 1.00 42.04 15 LYS A N 9
ATOM 15531 C CA . LYS A 1 15 ? 1.149 -5.419 -9.384 1.00 11.03 15 LYS A CA 9
ATOM 15532 C C . LYS A 1 15 ? 1.300 -5.937 -7.946 1.00 41.44 15 LYS A C 9
ATOM 15533 O O . LYS A 1 15 ? 0.521 -5.590 -7.059 1.00 43.43 15 LYS A O 9
ATOM 15552 N N . THR A 1 16 ? 2.341 -6.735 -7.712 1.00 1.44 16 THR A N 9
ATOM 15553 C CA . THR A 1 16 ? 2.648 -7.356 -6.427 1.00 74.23 16 THR A CA 9
ATOM 15554 C C . THR A 1 16 ? 4.087 -6.981 -6.076 1.00 74.55 16 THR A C 9
ATOM 15555 O O . THR A 1 16 ? 4.993 -7.442 -6.756 1.00 72.12 16 THR A O 9
ATOM 15566 N N . LEU A 1 17 ? 4.318 -6.098 -5.104 1.00 32.33 17 LEU A N 9
ATOM 15567 C CA . LEU A 1 17 ? 5.662 -5.757 -4.655 1.00 1.00 17 LEU A CA 9
ATOM 15568 C C . LEU A 1 17 ? 6.173 -6.817 -3.687 1.00 53.43 17 LEU A C 9
ATOM 15569 O O . LEU A 1 17 ? 5.814 -6.804 -2.505 1.00 14.31 17 LEU A O 9
ATOM 15585 N N . THR A 1 18 ? 7.051 -7.688 -4.162 1.00 4.31 18 THR A N 9
ATOM 15586 C CA . THR A 1 18 ? 7.676 -8.716 -3.352 1.00 1.32 18 THR A CA 9
ATOM 15587 C C . THR A 1 18 ? 9.040 -8.270 -2.891 1.00 13.13 18 THR A C 9
ATOM 15588 O O . THR A 1 18 ? 9.848 -7.760 -3.678 1.00 55.31 18 THR A O 9
ATOM 15599 N N . LEU A 1 19 ? 9.261 -8.480 -1.590 1.00 31.22 19 LEU A N 9
ATOM 15600 C CA . LEU A 1 19 ? 10.483 -8.174 -0.911 1.00 55.11 19 LEU A CA 9
ATOM 15601 C C . LEU A 1 19 ? 11.006 -9.385 -0.207 1.00 42.21 19 LEU A C 9
ATOM 15602 O O . LEU A 1 19 ? 10.294 -10.350 0.081 1.00 13.24 19 LEU A O 9
ATOM 15618 N N . ARG A 1 20 ? 12.247 -9.202 0.210 1.00 2.32 20 ARG A N 9
ATOM 15619 C CA . ARG A 1 20 ? 12.985 -10.236 0.956 1.00 35.14 20 ARG A CA 9
ATOM 15620 C C . ARG A 1 20 ? 13.614 -9.735 2.253 1.00 34.32 20 ARG A C 9
ATOM 15621 O O . ARG A 1 20 ? 14.811 -9.459 2.272 1.00 34.50 20 ARG A O 9
ATOM 15642 N N . TYR A 1 21 ? 12.839 -9.555 3.324 1.00 14.30 21 TYR A N 9
ATOM 15643 C CA . TYR A 1 21 ? 13.285 -9.093 4.639 1.00 74.32 21 TYR A CA 9
ATOM 15644 C C . TYR A 1 21 ? 14.258 -10.116 5.231 1.00 20.03 21 TYR A C 9
ATOM 15645 O O . TYR A 1 21 ? 13.863 -11.024 5.971 1.00 60.14 21 TYR A O 9
ATOM 15663 N N . GLY A 1 22 ? 15.544 -9.936 4.944 1.00 22.14 22 GLY A N 9
ATOM 15664 C CA . GLY A 1 22 ? 16.588 -10.841 5.366 1.00 35.11 22 GLY A CA 9
ATOM 15665 C C . GLY A 1 22 ? 16.351 -12.211 4.771 1.00 42.42 22 GLY A C 9
ATOM 15666 O O . GLY A 1 22 ? 16.516 -12.398 3.567 1.00 15.44 22 GLY A O 9
ATOM 15670 N N . GLU A 1 23 ? 15.960 -13.158 5.608 1.00 12.51 23 GLU A N 9
ATOM 15671 C CA . GLU A 1 23 ? 15.863 -14.561 5.245 1.00 2.53 23 GLU A CA 9
ATOM 15672 C C . GLU A 1 23 ? 14.444 -14.878 4.742 1.00 33.43 23 GLU A C 9
ATOM 15673 O O . GLU A 1 23 ? 14.183 -15.983 4.262 1.00 14.51 23 GLU A O 9
ATOM 15685 N N . ASP A 1 24 ? 13.505 -13.933 4.831 1.00 74.30 24 ASP A N 9
ATOM 15686 C CA . ASP A 1 24 ? 12.067 -14.176 4.736 1.00 35.12 24 ASP A CA 9
ATOM 15687 C C . ASP A 1 24 ? 11.549 -13.386 3.527 1.00 13.45 24 ASP A C 9
ATOM 15688 O O . ASP A 1 24 ? 12.024 -12.272 3.306 1.00 13.20 24 ASP A O 9
ATOM 15697 N N . SER A 1 25 ? 10.597 -13.900 2.740 1.00 40.13 25 SER A N 9
ATOM 15698 C CA . SER A 1 25 ? 10.103 -13.243 1.534 1.00 71.31 25 SER A CA 9
ATOM 15699 C C . SER A 1 25 ? 8.577 -13.161 1.547 1.00 55.04 25 SER A C 9
ATOM 15700 O O . SER A 1 25 ? 7.904 -14.146 1.844 1.00 44.00 25 SER A O 9
ATOM 15708 N N . TYR A 1 26 ? 8.059 -11.968 1.247 1.00 4.21 26 TYR A N 9
ATOM 15709 C CA . TYR A 1 26 ? 6.697 -11.490 1.419 1.00 33.12 26 TYR A CA 9
ATOM 15710 C C . TYR A 1 26 ? 6.251 -10.835 0.108 1.00 23.11 26 TYR A C 9
ATOM 15711 O O . TYR A 1 26 ? 6.997 -10.006 -0.418 1.00 32.10 26 TYR A O 9
ATOM 15729 N N . ASP A 1 27 ? 5.065 -11.174 -0.409 1.00 24.14 27 ASP A N 9
ATOM 15730 C CA . ASP A 1 27 ? 4.615 -10.834 -1.764 1.00 61.15 27 ASP A CA 9
ATOM 15731 C C . ASP A 1 27 ? 3.391 -9.913 -1.714 1.00 20.33 27 ASP A C 9
ATOM 15732 O O . ASP A 1 27 ? 2.255 -10.393 -1.777 1.00 21.51 27 ASP A O 9
ATOM 15741 N N . LEU A 1 28 ? 3.591 -8.604 -1.523 1.00 32.41 28 LEU A N 9
ATOM 15742 C CA . LEU A 1 28 ? 2.508 -7.722 -1.084 1.00 35.23 28 LEU A CA 9
ATOM 15743 C C . LEU A 1 28 ? 1.736 -7.092 -2.258 1.00 1.10 28 LEU A C 9
ATOM 15744 O O . LEU A 1 28 ? 2.362 -6.719 -3.251 1.00 3.42 28 LEU A O 9
ATOM 15760 N N . PRO A 1 29 ? 0.407 -6.880 -2.162 1.00 44.02 29 PRO A N 9
ATOM 15761 C CA . PRO A 1 29 ? -0.373 -6.270 -3.238 1.00 51.12 29 PRO A CA 9
ATOM 15762 C C . PRO A 1 29 ? -0.174 -4.762 -3.311 1.00 71.43 29 PRO A C 9
ATOM 15763 O O . PRO A 1 29 ? -0.039 -4.089 -2.286 1.00 12.02 29 PRO A O 9
ATOM 15774 N N . ALA A 1 30 ? -0.308 -4.210 -4.517 1.00 60.45 30 ALA A N 9
ATOM 15775 C CA . ALA A 1 30 ? -0.298 -2.773 -4.770 1.00 72.33 30 ALA A CA 9
ATOM 15776 C C . ALA A 1 30 ? -1.331 -2.038 -3.908 1.00 20.30 30 ALA A C 9
ATOM 15777 O O . ALA A 1 30 ? -1.042 -0.959 -3.388 1.00 42.22 30 ALA A O 9
ATOM 15784 N N . GLU A 1 31 ? -2.529 -2.607 -3.729 1.00 1.12 31 GLU A N 9
ATOM 15785 C CA . GLU A 1 31 ? -3.583 -1.940 -2.977 1.00 72.21 31 GLU A CA 9
ATOM 15786 C C . GLU A 1 31 ? -3.247 -1.769 -1.494 1.00 0.02 31 GLU A C 9
ATOM 15787 O O . GLU A 1 31 ? -3.734 -0.811 -0.894 1.00 0.20 31 GLU A O 9
ATOM 15799 N N . PHE A 1 32 ? -2.418 -2.639 -0.899 1.00 75.13 32 PHE A N 9
ATOM 15800 C CA . PHE A 1 32 ? -1.963 -2.451 0.479 1.00 23.20 32 PHE A CA 9
ATOM 15801 C C . PHE A 1 32 ? -1.108 -1.185 0.553 1.00 52.05 32 PHE A C 9
ATOM 15802 O O . PHE A 1 32 ? -1.370 -0.292 1.360 1.00 74.31 32 PHE A O 9
ATOM 15819 N N . LEU A 1 33 ? -0.108 -1.106 -0.328 1.00 73.22 33 LEU A N 9
ATOM 15820 C CA . LEU A 1 33 ? 0.840 -0.003 -0.387 1.00 23.30 33 LEU A CA 9
ATOM 15821 C C . LEU A 1 33 ? 0.125 1.334 -0.557 1.00 52.41 33 LEU A C 9
ATOM 15822 O O . LEU A 1 33 ? 0.451 2.289 0.143 1.00 12.32 33 LEU A O 9
ATOM 15838 N N . ARG A 1 34 ? -0.863 1.413 -1.456 1.00 54.42 34 ARG A N 9
ATOM 15839 C CA . ARG A 1 34 ? -1.589 2.657 -1.722 1.00 4.31 34 ARG A CA 9
ATOM 15840 C C . ARG A 1 34 ? -2.242 3.213 -0.465 1.00 23.41 34 ARG A C 9
ATOM 15841 O O . ARG A 1 34 ? -2.232 4.429 -0.294 1.00 24.41 34 ARG A O 9
ATOM 15862 N N . VAL A 1 35 ? -2.861 2.381 0.370 1.00 4.41 35 VAL A N 9
ATOM 15863 C CA . VAL A 1 35 ? -3.636 2.908 1.487 1.00 2.31 35 VAL A CA 9
ATOM 15864 C C . VAL A 1 35 ? -2.719 3.221 2.669 1.00 54.41 35 VAL A C 9
ATOM 15865 O O . VAL A 1 35 ? -2.954 4.235 3.321 1.00 42.12 35 VAL A O 9
ATOM 15878 N N . HIS A 1 36 ? -1.640 2.460 2.910 1.00 11.44 36 HIS A N 9
ATOM 15879 C CA . HIS A 1 36 ? -0.697 2.767 3.993 1.00 63.31 36 HIS A CA 9
ATOM 15880 C C . HIS A 1 36 ? 0.401 3.748 3.528 1.00 62.15 36 HIS A C 9
ATOM 15881 O O . HIS A 1 36 ? 1.582 3.578 3.848 1.00 75.04 36 HIS A O 9
ATOM 15895 N N . SER A 1 37 ? 0.012 4.762 2.751 1.00 64.02 37 SER A N 9
ATOM 15896 C CA . SER A 1 37 ? 0.871 5.696 2.036 1.00 53.34 37 SER A CA 9
ATOM 15897 C C . SER A 1 37 ? 0.892 7.059 2.747 1.00 60.12 37 SER A C 9
ATOM 15898 O O . SER A 1 37 ? 0.031 7.894 2.460 1.00 14.41 37 SER A O 9
ATOM 15906 N N . PRO A 1 38 ? 1.764 7.288 3.746 1.00 75.43 38 PRO A N 9
ATOM 15907 C CA . PRO A 1 38 ? 1.916 8.597 4.360 1.00 70.14 38 PRO A CA 9
ATOM 15908 C C . PRO A 1 38 ? 2.588 9.554 3.372 1.00 24.12 38 PRO A C 9
ATOM 15909 O O . PRO A 1 38 ? 3.376 9.134 2.522 1.00 63.15 38 PRO A O 9
ATOM 15920 N N . SER A 1 39 ? 2.328 10.846 3.519 1.00 31.22 39 SER A N 9
ATOM 15921 C CA . SER A 1 39 ? 2.945 11.913 2.759 1.00 5.41 39 SER A CA 9
ATOM 15922 C C . SER A 1 39 ? 4.037 12.601 3.586 1.00 44.24 39 SER A C 9
ATOM 15923 O O . SER A 1 39 ? 4.123 12.444 4.809 1.00 32.34 39 SER A O 9
ATOM 15931 N N . ALA A 1 40 ? 4.878 13.397 2.921 1.00 21.22 40 ALA A N 9
ATOM 15932 C CA . ALA A 1 40 ? 5.892 14.193 3.600 1.00 14.11 40 ALA A CA 9
ATOM 15933 C C . ALA A 1 40 ? 5.246 15.321 4.410 1.00 14.34 40 ALA A C 9
ATOM 15934 O O . ALA A 1 40 ? 5.727 15.680 5.481 1.00 10.41 40 ALA A O 9
ATOM 15941 N N . GLU A 1 41 ? 4.108 15.821 3.947 1.00 32.04 41 GLU A N 9
ATOM 15942 C CA . GLU A 1 41 ? 3.492 17.088 4.347 1.00 12.53 41 GLU A CA 9
ATOM 15943 C C . GLU A 1 41 ? 2.556 16.946 5.554 1.00 30.01 41 GLU A C 9
ATOM 15944 O O . GLU A 1 41 ? 1.624 17.722 5.747 1.00 14.33 41 GLU A O 9
ATOM 15956 N N . VAL A 1 42 ? 2.774 15.917 6.364 1.00 24.40 42 VAL A N 9
ATOM 15957 C CA . VAL A 1 42 ? 1.832 15.461 7.364 1.00 44.15 42 VAL A CA 9
ATOM 15958 C C . VAL A 1 42 ? 2.016 16.221 8.664 1.00 64.04 42 VAL A C 9
ATOM 15959 O O . VAL A 1 42 ? 1.075 16.235 9.436 1.00 45.14 42 VAL A O 9
ATOM 15972 N N . GLN A 1 43 ? 3.184 16.820 8.924 1.00 24.14 43 GLN A N 9
ATOM 15973 C CA . GLN A 1 43 ? 3.695 17.063 10.273 1.00 23.01 43 GLN A CA 9
ATOM 15974 C C . GLN A 1 43 ? 2.643 17.604 11.240 1.00 32.11 43 GLN A C 9
ATOM 15975 O O . GLN A 1 43 ? 2.373 18.802 11.291 1.00 51.34 43 GLN A O 9
ATOM 15989 N N . GLY A 1 44 ? 2.045 16.681 11.990 1.00 10.32 44 GLY A N 9
ATOM 15990 C CA . GLY A 1 44 ? 1.126 16.957 13.095 1.00 43.12 44 GLY A CA 9
ATOM 15991 C C . GLY A 1 44 ? -0.355 16.966 12.715 1.00 42.34 44 GLY A C 9
ATOM 15992 O O . GLY A 1 44 ? -1.214 17.038 13.594 1.00 25.42 44 GLY A O 9
ATOM 15996 N N . HIS A 1 45 ? -0.684 16.837 11.432 1.00 71.03 45 HIS A N 9
ATOM 15997 C CA . HIS A 1 45 ? -2.005 16.564 10.875 1.00 53.43 45 HIS A CA 9
ATOM 15998 C C . HIS A 1 45 ? -2.327 15.074 11.094 1.00 25.32 45 HIS A C 9
ATOM 15999 O O . HIS A 1 45 ? -2.665 14.342 10.157 1.00 2.32 45 HIS A O 9
ATOM 16013 N N . GLY A 1 46 ? -2.177 14.596 12.334 1.00 44.14 46 GLY A N 9
ATOM 16014 C CA . GLY A 1 46 ? -2.390 13.215 12.731 1.00 62.11 46 GLY A CA 9
ATOM 16015 C C . GLY A 1 46 ? -3.878 12.999 12.936 1.00 14.31 46 GLY A C 9
ATOM 16016 O O . GLY A 1 46 ? -4.365 13.002 14.067 1.00 11.40 46 GLY A O 9
ATOM 16020 N N . ASN A 1 47 ? -4.617 12.897 11.835 1.00 74.43 47 ASN A N 9
ATOM 16021 C CA . ASN A 1 47 ? -6.059 12.683 11.824 1.00 41.23 47 ASN A CA 9
ATOM 16022 C C . ASN A 1 47 ? -6.351 11.281 11.283 1.00 61.25 47 ASN A C 9
ATOM 16023 O O . ASN A 1 47 ? -5.641 10.833 10.377 1.00 63.05 47 ASN A O 9
ATOM 16034 N N . PRO A 1 48 ? -7.375 10.572 11.786 1.00 61.22 48 PRO A N 9
ATOM 16035 C CA . PRO A 1 48 ? -7.748 9.266 11.264 1.00 5.51 48 PRO A CA 9
ATOM 16036 C C . PRO A 1 48 ? -8.498 9.473 9.950 1.00 64.11 48 PRO A C 9
ATOM 16037 O O . PRO A 1 48 ? -9.473 10.227 9.892 1.00 4.22 48 PRO A O 9
ATOM 16048 N N . VAL A 1 49 ? -8.008 8.882 8.869 1.00 65.13 49 VAL A N 9
ATOM 16049 C CA . VAL A 1 49 ? -8.582 8.973 7.548 1.00 21.43 49 VAL A CA 9
ATOM 16050 C C . VAL A 1 49 ? -8.401 7.660 6.822 1.00 13.43 49 VAL A C 9
ATOM 16051 O O . VAL A 1 49 ? -7.322 7.065 6.868 1.00 41.31 49 VAL A O 9
ATOM 16064 N N . LEU A 1 50 ? -9.435 7.253 6.093 1.00 45.31 50 LEU A N 9
ATOM 16065 C CA . LEU A 1 50 ? -9.485 6.004 5.366 1.00 33.40 50 LEU A CA 9
ATOM 16066 C C . LEU A 1 50 ? -9.695 6.277 3.889 1.00 12.33 50 LEU A C 9
ATOM 16067 O O . LEU A 1 50 ? -10.514 7.099 3.481 1.00 52.32 50 LEU A O 9
ATOM 16083 N N . GLN A 1 51 ? -8.893 5.584 3.097 1.00 2.22 51 GLN A N 9
ATOM 16084 C CA . GLN A 1 51 ? -8.767 5.687 1.666 1.00 24.41 51 GLN A CA 9
ATOM 16085 C C . GLN A 1 51 ? -9.541 4.484 1.130 1.00 75.11 51 GLN A C 9
ATOM 16086 O O . GLN A 1 51 ? -9.249 3.349 1.526 1.00 53.22 51 GLN A O 9
ATOM 16100 N N . TYR A 1 52 ? -10.575 4.706 0.319 1.00 12.23 52 TYR A N 9
ATOM 16101 C CA . TYR A 1 52 ? -11.424 3.661 -0.252 1.00 11.44 52 TYR A CA 9
ATOM 16102 C C . TYR A 1 52 ? -11.682 3.951 -1.733 1.00 13.42 52 TYR A C 9
ATOM 16103 O O . TYR A 1 52 ? -11.116 4.899 -2.284 1.00 31.54 52 TYR A O 9
ATOM 16121 N N . GLY A 1 53 ? -12.480 3.103 -2.385 1.00 32.11 53 GLY A N 9
ATOM 16122 C CA . GLY A 1 53 ? -12.671 3.154 -3.834 1.00 75.25 53 GLY A CA 9
ATOM 16123 C C . GLY A 1 53 ? -11.391 2.784 -4.587 1.00 55.44 53 GLY A C 9
ATOM 16124 O O . GLY A 1 53 ? -10.944 3.533 -5.452 1.00 52.15 53 GLY A O 9
ATOM 16128 N N . LYS A 1 54 ? -10.789 1.645 -4.227 1.00 2.42 54 LYS A N 9
ATOM 16129 C CA . LYS A 1 54 ? -9.452 1.198 -4.633 1.00 20.50 54 LYS A CA 9
ATOM 16130 C C . LYS A 1 54 ? -9.388 -0.259 -5.102 1.00 61.22 54 LYS A C 9
ATOM 16131 O O . LYS A 1 54 ? -8.292 -0.777 -5.310 1.00 41.12 54 LYS A O 9
ATOM 16150 N N . LEU A 1 55 ? -10.523 -0.948 -5.255 1.00 40.31 55 LEU A N 9
ATOM 16151 C CA . LEU A 1 55 ? -10.605 -2.379 -5.568 1.00 2.10 55 LEU A CA 9
ATOM 16152 C C . LEU A 1 55 ? -9.878 -2.762 -6.864 1.00 55.45 55 LEU A C 9
ATOM 16153 O O . LEU A 1 55 ? -9.547 -3.932 -7.056 1.00 31.43 55 LEU A O 9
ATOM 16169 N N . ASN A 1 56 ? -9.576 -1.798 -7.734 1.00 72.13 56 ASN A N 9
ATOM 16170 C CA . ASN A 1 56 ? -8.879 -1.999 -9.000 1.00 53.35 56 ASN A CA 9
ATOM 16171 C C . ASN A 1 56 ? -7.768 -0.961 -9.221 1.00 72.14 56 ASN A C 9
ATOM 16172 O O . ASN A 1 56 ? -7.416 -0.655 -10.362 1.00 51.21 56 ASN A O 9
ATOM 16183 N N . VAL A 1 57 ? -7.141 -0.457 -8.152 1.00 53.23 57 VAL A N 9
ATOM 16184 C CA . VAL A 1 57 ? -5.815 0.168 -8.250 1.00 53.43 57 VAL A CA 9
ATOM 16185 C C . VAL A 1 57 ? -4.823 -0.800 -8.890 1.00 0.01 57 VAL A C 9
ATOM 16186 O O . VAL A 1 57 ? -4.932 -2.021 -8.704 1.00 42.14 57 VAL A O 9
ATOM 16199 N N . GLY A 1 58 ? -3.794 -0.264 -9.539 1.00 2.13 58 GLY A N 9
ATOM 16200 C CA . GLY A 1 58 ? -2.533 -0.943 -9.705 1.00 33.10 58 GLY A CA 9
ATOM 16201 C C . GLY A 1 58 ? -1.353 -0.008 -9.454 1.00 34.34 58 GLY A C 9
ATOM 16202 O O . GLY A 1 58 ? -1.467 1.212 -9.321 1.00 62.53 58 GLY A O 9
ATOM 16206 N N . LEU A 1 59 ? -0.175 -0.615 -9.386 1.00 32.22 59 LEU A N 9
ATOM 16207 C CA . LEU A 1 59 ? 1.097 0.086 -9.411 1.00 40.25 59 LEU A CA 9
ATOM 16208 C C . LEU A 1 59 ? 1.404 0.459 -10.853 1.00 41.44 59 LEU A C 9
ATOM 16209 O O . LEU A 1 59 ? 1.058 -0.290 -11.771 1.00 42.44 59 LEU A O 9
ATOM 16225 N N . VAL A 1 60 ? 2.113 1.563 -11.051 1.00 62.44 60 VAL A N 9
ATOM 16226 C CA . VAL A 1 60 ? 2.592 2.018 -12.351 1.00 21.52 60 VAL A CA 9
ATOM 16227 C C . VAL A 1 60 ? 4.114 2.001 -12.416 1.00 62.53 60 VAL A C 9
ATOM 16228 O O . VAL A 1 60 ? 4.668 1.618 -13.447 1.00 62.41 60 VAL A O 9
ATOM 16241 N N . GLY A 1 61 ? 4.793 2.290 -11.310 1.00 51.45 61 GLY A N 9
ATOM 16242 C CA . GLY A 1 61 ? 6.233 2.123 -11.205 1.00 72.24 61 GLY A CA 9
ATOM 16243 C C . GLY A 1 61 ? 6.732 2.588 -9.854 1.00 3.22 61 GLY A C 9
ATOM 16244 O O . GLY A 1 61 ? 6.018 3.272 -9.116 1.00 21.20 61 GLY A O 9
ATOM 16248 N N . VAL A 1 62 ? 7.960 2.199 -9.522 1.00 64.51 62 VAL A N 9
ATOM 16249 C CA . VAL A 1 62 ? 8.635 2.657 -8.325 1.00 14.04 62 VAL A CA 9
ATOM 16250 C C . VAL A 1 62 ? 10.092 2.838 -8.743 1.00 20.42 62 VAL A C 9
ATOM 16251 O O . VAL A 1 62 ? 10.654 1.983 -9.435 1.00 63.22 62 VAL A O 9
ATOM 16264 N N . GLU A 1 63 ? 10.703 3.966 -8.402 1.00 12.10 63 GLU A N 9
ATOM 16265 C CA . GLU A 1 63 ? 12.093 4.262 -8.764 1.00 74.23 63 GLU A CA 9
ATOM 16266 C C . GLU A 1 63 ? 12.784 5.031 -7.631 1.00 51.03 63 GLU A C 9
ATOM 16267 O O . GLU A 1 63 ? 12.115 5.711 -6.855 1.00 61.25 63 GLU A O 9
ATOM 16279 N N . PRO A 1 64 ? 14.088 4.806 -7.420 1.00 54.04 64 PRO A N 9
ATOM 16280 C CA . PRO A 1 64 ? 14.770 5.140 -6.180 1.00 4.31 64 PRO A CA 9
ATOM 16281 C C . PRO A 1 64 ? 14.940 6.654 -6.064 1.00 12.14 64 PRO A C 9
ATOM 16282 O O . PRO A 1 64 ? 15.695 7.262 -6.824 1.00 71.25 64 PRO A O 9
ATOM 16293 N N . ALA A 1 65 ? 14.236 7.264 -5.114 1.00 44.31 65 ALA A N 9
ATOM 16294 C CA . ALA A 1 65 ? 14.261 8.693 -4.871 1.00 60.44 65 ALA A CA 9
ATOM 16295 C C . ALA A 1 65 ? 15.357 9.002 -3.853 1.00 62.43 65 ALA A C 9
ATOM 16296 O O . ALA A 1 65 ? 15.278 8.596 -2.689 1.00 71.31 65 ALA A O 9
ATOM 16303 N N . GLY A 1 66 ? 16.380 9.747 -4.253 1.00 63.11 66 GLY A N 9
ATOM 16304 C CA . GLY A 1 66 ? 17.319 10.361 -3.323 1.00 43.24 66 GLY A CA 9
ATOM 16305 C C . GLY A 1 66 ? 18.365 9.423 -2.735 1.00 2.13 66 GLY A C 9
ATOM 16306 O O . GLY A 1 66 ? 19.271 9.919 -2.092 1.00 60.32 66 GLY A O 9
ATOM 16310 N N . GLN A 1 67 ? 18.327 8.132 -3.054 1.00 1.13 67 GLN A N 9
ATOM 16311 C CA . GLN A 1 67 ? 19.097 6.972 -2.633 1.00 2.23 67 GLN A CA 9
ATOM 16312 C C . GLN A 1 67 ? 18.666 6.434 -1.267 1.00 13.14 67 GLN A C 9
ATOM 16313 O O . GLN A 1 67 ? 19.143 5.387 -0.840 1.00 42.02 67 GLN A O 9
ATOM 16327 N N . TYR A 1 68 ? 17.692 7.085 -0.627 1.00 34.10 68 TYR A N 9
ATOM 16328 C CA . TYR A 1 68 ? 17.180 6.712 0.682 1.00 63.24 68 TYR A CA 9
ATOM 16329 C C . TYR A 1 68 ? 15.664 6.474 0.697 1.00 64.24 68 TYR A C 9
ATOM 16330 O O . TYR A 1 68 ? 15.120 6.052 1.721 1.00 34.20 68 TYR A O 9
ATOM 16348 N N . ALA A 1 69 ? 14.975 6.750 -0.408 1.00 42.44 69 ALA A N 9
ATOM 16349 C CA . ALA A 1 69 ? 13.538 6.627 -0.550 1.00 53.14 69 ALA A CA 9
ATOM 16350 C C . ALA A 1 69 ? 13.234 5.937 -1.891 1.00 31.42 69 ALA A C 9
ATOM 16351 O O . ALA A 1 69 ? 14.126 5.756 -2.721 1.00 64.12 69 ALA A O 9
ATOM 16358 N N . LEU A 1 70 ? 11.973 5.581 -2.135 1.00 20.34 70 LEU A N 9
ATOM 16359 C CA . LEU A 1 70 ? 11.490 4.990 -3.382 1.00 23.32 70 LEU A CA 9
ATOM 16360 C C . LEU A 1 70 ? 10.237 5.779 -3.760 1.00 34.33 70 LEU A C 9
ATOM 16361 O O . LEU A 1 70 ? 9.349 5.925 -2.920 1.00 51.04 70 LEU A O 9
ATOM 16377 N N . LYS A 1 71 ? 10.178 6.301 -4.982 1.00 31.54 71 LYS A N 9
ATOM 16378 C CA . LYS A 1 71 ? 9.087 7.078 -5.558 1.00 53.21 71 LYS A CA 9
ATOM 16379 C C . LYS A 1 71 ? 7.894 6.173 -5.857 1.00 42.42 71 LYS A C 9
ATOM 16380 O O . LYS A 1 71 ? 7.804 5.629 -6.961 1.00 33.33 71 LYS A O 9
ATOM 16399 N N . LEU A 1 72 ? 6.994 5.961 -4.905 1.00 52.25 72 LEU A N 9
ATOM 16400 C CA . LEU A 1 72 ? 5.867 5.084 -5.098 1.00 21.23 72 LEU A CA 9
ATOM 16401 C C . LEU A 1 72 ? 4.794 5.754 -5.953 1.00 71.43 72 LEU A C 9
ATOM 16402 O O . LEU A 1 72 ? 4.190 6.732 -5.521 1.00 31.52 72 LEU A O 9
ATOM 16418 N N . SER A 1 73 ? 4.574 5.245 -7.169 1.00 20.44 73 SER A N 9
ATOM 16419 C CA . SER A 1 73 ? 3.653 5.818 -8.145 1.00 21.13 73 SER A CA 9
ATOM 16420 C C . SER A 1 73 ? 2.450 4.873 -8.251 1.00 14.21 73 SER A C 9
ATOM 16421 O O . SER A 1 73 ? 2.617 3.701 -8.598 1.00 33.24 73 SER A O 9
ATOM 16429 N N . PHE A 1 74 ? 1.248 5.346 -7.919 1.00 63.24 74 PHE A N 9
ATOM 16430 C CA . PHE A 1 74 ? 0.036 4.544 -7.806 1.00 34.30 74 PHE A CA 9
ATOM 16431 C C . PHE A 1 74 ? -1.016 5.114 -8.750 1.00 54.43 74 PHE A C 9
ATOM 16432 O O . PHE A 1 74 ? -1.359 6.292 -8.636 1.00 52.01 74 PHE A O 9
ATOM 16449 N N . ASP A 1 75 ? -1.557 4.298 -9.657 1.00 11.41 75 ASP A N 9
ATOM 16450 C CA . ASP A 1 75 ? -2.548 4.786 -10.629 1.00 34.20 75 ASP A CA 9
ATOM 16451 C C . ASP A 1 75 ? -3.947 5.030 -10.045 1.00 23.12 75 ASP A C 9
ATOM 16452 O O . ASP A 1 75 ? -4.785 5.638 -10.716 1.00 64.24 75 ASP A O 9
ATOM 16461 N N . ASP A 1 76 ? -4.180 4.676 -8.778 1.00 34.41 76 ASP A N 9
ATOM 16462 C CA . ASP A 1 76 ? -5.355 5.138 -8.034 1.00 64.22 76 ASP A CA 9
ATOM 16463 C C . ASP A 1 76 ? -5.327 6.646 -7.792 1.00 41.14 76 ASP A C 9
ATOM 16464 O O . ASP A 1 76 ? -6.387 7.267 -7.720 1.00 60.52 76 ASP A O 9
ATOM 16473 N N . GLY A 1 77 ? -4.132 7.230 -7.713 1.00 15.42 77 GLY A N 9
ATOM 16474 C CA . GLY A 1 77 ? -3.923 8.639 -7.454 1.00 2.21 77 GLY A CA 9
ATOM 16475 C C . GLY A 1 77 ? -3.122 8.849 -6.172 1.00 52.11 77 GLY A C 9
ATOM 16476 O O . GLY A 1 77 ? -2.776 7.912 -5.451 1.00 72.31 77 GLY A O 9
ATOM 16480 N N . HIS A 1 78 ? -2.855 10.130 -5.917 1.00 72.25 78 HIS A N 9
ATOM 16481 C CA . HIS A 1 78 ? -2.117 10.708 -4.812 1.00 71.23 78 HIS A CA 9
ATOM 16482 C C . HIS A 1 78 ? -0.825 9.949 -4.512 1.00 54.25 78 HIS A C 9
ATOM 16483 O O . HIS A 1 78 ? -0.685 9.319 -3.455 1.00 72.14 78 HIS A O 9
ATOM 16497 N N . ASP A 1 79 ? 0.133 10.031 -5.438 1.00 75.42 79 ASP A N 9
ATOM 16498 C CA . ASP A 1 79 ? 1.515 9.646 -5.173 1.00 15.34 79 ASP A CA 9
ATOM 16499 C C . ASP A 1 79 ? 2.038 10.505 -4.022 1.00 32.11 79 ASP A C 9
ATOM 16500 O O . ASP A 1 79 ? 1.811 11.720 -3.974 1.00 63.21 79 ASP A O 9
ATOM 16509 N N . SER A 1 80 ? 2.642 9.845 -3.038 1.00 74.44 80 SER A N 9
ATOM 16510 C CA . SER A 1 80 ? 3.193 10.476 -1.853 1.00 11.03 80 SER A CA 9
ATOM 16511 C C . SER A 1 80 ? 4.689 10.695 -2.067 1.00 4.33 80 SER A C 9
ATOM 16512 O O . SER A 1 80 ? 5.319 9.989 -2.856 1.00 31.54 80 SER A O 9
ATOM 16520 N N . GLY A 1 81 ? 5.269 11.651 -1.339 1.00 64.54 81 GLY A N 9
ATOM 16521 C CA . GLY A 1 81 ? 6.652 12.059 -1.530 1.00 42.01 81 GLY A CA 9
ATOM 16522 C C . GLY A 1 81 ? 7.660 10.987 -1.118 1.00 62.15 81 GLY A C 9
ATOM 16523 O O . GLY A 1 81 ? 8.395 10.470 -1.969 1.00 12.14 81 GLY A O 9
ATOM 16527 N N . LEU A 1 82 ? 7.750 10.695 0.185 1.00 41.04 82 LEU A N 9
ATOM 16528 C CA . LEU A 1 82 ? 8.993 10.254 0.810 1.00 31.53 82 LEU A CA 9
ATOM 16529 C C . LEU A 1 82 ? 8.747 9.099 1.794 1.00 15.00 82 LEU A C 9
ATOM 16530 O O . LEU A 1 82 ? 8.739 9.275 3.008 1.00 2.44 82 LEU A O 9
ATOM 16546 N N . PHE A 1 83 ? 8.598 7.889 1.253 1.00 64.54 83 PHE A N 9
ATOM 16547 C CA . PHE A 1 83 ? 8.362 6.656 2.011 1.00 23.12 83 PHE A CA 9
ATOM 16548 C C . PHE A 1 83 ? 9.520 6.302 2.962 1.00 23.04 83 PHE A C 9
ATOM 16549 O O . PHE A 1 83 ? 9.287 6.039 4.142 1.00 31.30 83 PHE A O 9
ATOM 16566 N N . THR A 1 84 ? 10.761 6.281 2.463 1.00 75.54 84 THR A N 9
ATOM 16567 C CA . THR A 1 84 ? 12.000 5.885 3.155 1.00 73.31 84 THR A CA 9
ATOM 16568 C C . THR A 1 84 ? 12.149 4.358 3.339 1.00 31.33 84 THR A C 9
ATOM 16569 O O . THR A 1 84 ? 11.168 3.622 3.453 1.00 52.54 84 THR A O 9
ATOM 16580 N N . TRP A 1 85 ? 13.393 3.869 3.403 1.00 44.21 85 TRP A N 9
ATOM 16581 C CA . TRP A 1 85 ? 13.707 2.442 3.418 1.00 24.33 85 TRP A CA 9
ATOM 16582 C C . TRP A 1 85 ? 13.213 1.663 4.647 1.00 12.51 85 TRP A C 9
ATOM 16583 O O . TRP A 1 85 ? 12.747 0.538 4.475 1.00 72.21 85 TRP A O 9
ATOM 16604 N N . ASP A 1 86 ? 13.304 2.209 5.865 1.00 14.22 86 ASP A N 9
ATOM 16605 C CA . ASP A 1 86 ? 13.004 1.446 7.089 1.00 21.33 86 ASP A CA 9
ATOM 16606 C C . ASP A 1 86 ? 11.543 1.000 7.095 1.00 63.23 86 ASP A C 9
ATOM 16607 O O . ASP A 1 86 ? 11.253 -0.193 7.216 1.00 33.20 86 ASP A O 9
ATOM 16616 N N . TYR A 1 87 ? 10.637 1.964 6.922 1.00 2.31 87 TYR A N 9
ATOM 16617 C CA . TYR A 1 87 ? 9.192 1.775 6.884 1.00 60.13 87 TYR A CA 9
ATOM 16618 C C . TYR A 1 87 ? 8.783 0.819 5.746 1.00 22.22 87 TYR A C 9
ATOM 16619 O O . TYR A 1 87 ? 7.842 0.048 5.915 1.00 23.23 87 TYR A O 9
ATOM 16637 N N . LEU A 1 88 ? 9.518 0.759 4.627 1.00 31.40 88 LEU A N 9
ATOM 16638 C CA . LEU A 1 88 ? 9.187 -0.148 3.524 1.00 40.12 88 LEU A CA 9
ATOM 16639 C C . LEU A 1 88 ? 9.360 -1.615 3.907 1.00 55.31 88 LEU A C 9
ATOM 16640 O O . LEU A 1 88 ? 8.515 -2.440 3.548 1.00 71.44 88 LEU A O 9
ATOM 16656 N N . TYR A 1 89 ? 10.464 -1.968 4.567 1.00 35.34 89 TYR A N 9
ATOM 16657 C CA . TYR A 1 89 ? 10.694 -3.347 4.994 1.00 61.11 89 TYR A CA 9
ATOM 16658 C C . TYR A 1 89 ? 9.842 -3.659 6.215 1.00 40.21 89 TYR A C 9
ATOM 16659 O O . TYR A 1 89 ? 9.349 -4.778 6.318 1.00 24.21 89 TYR A O 9
ATOM 16677 N N . GLU A 1 90 ? 9.605 -2.681 7.087 1.00 2.13 90 GLU A N 9
ATOM 16678 C CA . GLU A 1 90 ? 8.688 -2.820 8.204 1.00 63.11 90 GLU A CA 9
ATOM 16679 C C . GLU A 1 90 ? 7.323 -3.246 7.653 1.00 40.23 90 GLU A C 9
ATOM 16680 O O . GLU A 1 90 ? 6.821 -4.318 7.969 1.00 1.43 90 GLU A O 9
ATOM 16692 N N . LEU A 1 91 ? 6.764 -2.477 6.718 1.00 20.42 91 LEU A N 9
ATOM 16693 C CA . LEU A 1 91 ? 5.518 -2.817 6.045 1.00 75.11 91 LEU A CA 9
ATOM 16694 C C . LEU A 1 91 ? 5.606 -4.183 5.350 1.00 53.51 91 LEU A C 9
ATOM 16695 O O . LEU A 1 91 ? 4.618 -4.914 5.384 1.00 53.11 91 LEU A O 9
ATOM 16711 N N . ALA A 1 92 ? 6.759 -4.572 4.775 1.00 75.13 92 ALA A N 9
ATOM 16712 C CA . ALA A 1 92 ? 6.953 -5.923 4.232 1.00 41.22 92 ALA A CA 9
ATOM 16713 C C . ALA A 1 92 ? 6.592 -6.978 5.268 1.00 41.51 92 ALA A C 9
ATOM 16714 O O . ALA A 1 92 ? 5.742 -7.828 5.021 1.00 35.31 92 ALA A O 9
ATOM 16721 N N . THR A 1 93 ? 7.219 -6.907 6.435 1.00 40.54 93 THR A N 9
ATOM 16722 C CA . THR A 1 93 ? 7.071 -7.907 7.490 1.00 41.44 93 THR A CA 9
ATOM 16723 C C . THR A 1 93 ? 5.805 -7.683 8.337 1.00 0.10 93 THR A C 9
ATOM 16724 O O . THR A 1 93 ? 5.622 -8.334 9.372 1.00 20.10 93 THR A O 9
ATOM 16735 N N . ARG A 1 94 ? 4.915 -6.768 7.926 1.00 23.04 94 ARG A N 9
ATOM 16736 C CA . ARG A 1 94 ? 3.736 -6.364 8.694 1.00 14.34 94 ARG A CA 9
ATOM 16737 C C . ARG A 1 94 ? 2.456 -6.326 7.885 1.00 71.33 94 ARG A C 9
ATOM 16738 O O . ARG A 1 94 ? 1.385 -6.218 8.482 1.00 41.53 94 ARG A O 9
ATOM 16759 N N . LYS A 1 95 ? 2.528 -6.438 6.557 1.00 52.13 95 LYS A N 9
ATOM 16760 C CA . LYS A 1 95 ? 1.369 -6.322 5.682 1.00 1.32 95 LYS A CA 9
ATOM 16761 C C . LYS A 1 95 ? 0.222 -7.168 6.149 1.00 4.21 95 LYS A C 9
ATOM 16762 O O . LYS A 1 95 ? -0.891 -6.679 6.178 1.00 40.42 95 LYS A O 9
ATOM 16781 N N . ASP A 1 96 ? 0.454 -8.437 6.429 1.00 31.31 96 ASP A N 9
ATOM 16782 C CA . ASP A 1 96 ? -0.645 -9.350 6.726 1.00 23.21 96 ASP A CA 9
ATOM 16783 C C . ASP A 1 96 ? -1.407 -8.970 8.002 1.00 55.51 96 ASP A C 9
ATOM 16784 O O . ASP A 1 96 ? -2.629 -9.106 8.040 1.00 63.22 96 ASP A O 9
ATOM 16793 N N . GLN A 1 97 ? -0.727 -8.403 9.000 1.00 41.42 97 GLN A N 9
ATOM 16794 C CA . GLN A 1 97 ? -1.339 -7.846 10.206 1.00 62.44 97 GLN A CA 9
ATOM 16795 C C . GLN A 1 97 ? -2.111 -6.559 9.864 1.00 14.24 97 GLN A C 9
ATOM 16796 O O . GLN A 1 97 ? -3.304 -6.439 10.145 1.00 32.44 97 GLN A O 9
ATOM 16810 N N . LEU A 1 98 ? -1.435 -5.601 9.228 1.00 22.12 98 LEU A N 9
ATOM 16811 C CA . LEU A 1 98 ? -1.957 -4.282 8.869 1.00 20.33 98 LEU A CA 9
ATOM 16812 C C . LEU A 1 98 ? -3.095 -4.358 7.862 1.00 62.01 98 LEU A C 9
ATOM 16813 O O . LEU A 1 98 ? -3.960 -3.495 7.819 1.00 11.44 98 LEU A O 9
ATOM 16829 N N . TRP A 1 99 ? -3.079 -5.351 6.989 1.00 41.45 99 TRP A N 9
ATOM 16830 C CA . TRP A 1 99 ? -4.093 -5.529 5.970 1.00 62.34 99 TRP A CA 9
ATOM 16831 C C . TRP A 1 99 ? -5.373 -6.041 6.596 1.00 75.22 99 TRP A C 9
ATOM 16832 O O . TRP A 1 99 ? -6.437 -5.546 6.254 1.00 54.55 99 TRP A O 9
ATOM 16853 N N . ALA A 1 100 ? -5.288 -6.977 7.541 1.00 13.11 100 ALA A N 9
ATOM 16854 C CA . ALA A 1 100 ? -6.449 -7.400 8.310 1.00 1.42 100 ALA A CA 9
ATOM 16855 C C . ALA A 1 100 ? -7.043 -6.236 9.123 1.00 24.33 100 ALA A C 9
ATOM 16856 O O . ALA A 1 100 ? -8.232 -6.251 9.456 1.00 62.25 100 ALA A O 9
ATOM 16863 N N . ASP A 1 101 ? -6.238 -5.210 9.408 1.00 71.05 101 ASP A N 9
ATOM 16864 C CA . ASP A 1 101 ? -6.678 -3.952 10.000 1.00 34.23 101 ASP A CA 9
ATOM 16865 C C . ASP A 1 101 ? -7.342 -3.047 8.952 1.00 0.12 101 ASP A C 9
ATOM 16866 O O . ASP A 1 101 ? -8.492 -2.656 9.113 1.00 2.10 101 ASP A O 9
ATOM 16875 N N . TYR A 1 102 ? -6.693 -2.781 7.815 1.00 35.21 102 TYR A N 9
ATOM 16876 C CA . TYR A 1 102 ? -7.275 -1.972 6.739 1.00 24.10 102 TYR A CA 9
ATOM 16877 C C . TYR A 1 102 ? -8.512 -2.603 6.077 1.00 62.45 102 TYR A C 9
ATOM 16878 O O . TYR A 1 102 ? -9.326 -1.892 5.476 1.00 20.00 102 TYR A O 9
ATOM 16896 N N . LEU A 1 103 ? -8.656 -3.928 6.116 1.00 24.04 103 LEU A N 9
ATOM 16897 C CA . LEU A 1 103 ? -9.874 -4.641 5.770 1.00 20.34 103 LEU A CA 9
ATOM 16898 C C . LEU A 1 103 ? -10.948 -4.396 6.811 1.00 72.34 103 LEU A C 9
ATOM 16899 O O . LEU A 1 103 ? -12.111 -4.268 6.435 1.00 2.34 103 LEU A O 9
ATOM 16915 N N . ALA A 1 104 ? -10.580 -4.374 8.094 1.00 32.00 104 ALA A N 9
ATOM 16916 C CA . ALA A 1 104 ? -11.526 -4.118 9.164 1.00 20.03 104 ALA A CA 9
ATOM 16917 C C . ALA A 1 104 ? -12.145 -2.744 8.983 1.00 3.21 104 ALA A C 9
ATOM 16918 O O . ALA A 1 104 ? -13.363 -2.641 8.993 1.00 73.31 104 ALA A O 9
ATOM 16925 N N . GLU A 1 105 ? -11.334 -1.722 8.712 1.00 32.32 105 GLU A N 9
ATOM 16926 C CA . GLU A 1 105 ? -11.817 -0.398 8.365 1.00 13.50 105 GLU A CA 9
ATOM 16927 C C . GLU A 1 105 ? -12.798 -0.455 7.194 1.00 23.01 105 GLU A C 9
ATOM 16928 O O . GLU A 1 105 ? -13.929 0.000 7.304 1.00 12.50 105 GLU A O 9
ATOM 16940 N N . LEU A 1 106 ? -12.427 -1.088 6.075 1.00 12.13 106 LEU A N 9
ATOM 16941 C CA . LEU A 1 106 ? -13.322 -1.211 4.918 1.00 63.32 106 LEU A CA 9
ATOM 16942 C C . LEU A 1 106 ? -14.502 -2.182 5.131 1.00 44.33 106 LEU A C 9
ATOM 16943 O O . LEU A 1 106 ? -15.251 -2.449 4.194 1.00 53.25 106 LEU A O 9
ATOM 16959 N N . ALA A 1 107 ? -14.648 -2.731 6.331 1.00 11.21 107 ALA A N 9
ATOM 16960 C CA . ALA A 1 107 ? -15.769 -3.529 6.836 1.00 40.12 107 ALA A CA 9
ATOM 16961 C C . ALA A 1 107 ? -16.478 -2.888 8.043 1.00 31.03 107 ALA A C 9
ATOM 16962 O O . ALA A 1 107 ? -17.414 -3.467 8.596 1.00 13.32 107 ALA A O 9
ATOM 16969 N N . SER A 1 108 ? -16.014 -1.723 8.479 1.00 41.45 108 SER A N 9
ATOM 16970 C CA . SER A 1 108 ? -16.452 -1.020 9.668 1.00 3.50 108 SER A CA 9
ATOM 16971 C C . SER A 1 108 ? -17.037 0.319 9.238 1.00 42.14 108 SER A C 9
ATOM 16972 O O . SER A 1 108 ? -18.124 0.692 9.687 1.00 72.25 108 SER A O 9
ATOM 16980 N N . ALA A 1 109 ? -16.316 1.036 8.375 1.00 35.13 109 ALA A N 9
ATOM 16981 C CA . ALA A 1 109 ? -16.638 2.380 7.922 1.00 43.12 109 ALA A CA 9
ATOM 16982 C C . ALA A 1 109 ? -17.812 2.404 6.935 1.00 35.34 109 ALA A C 9
ATOM 16983 O O . ALA A 1 109 ? -18.150 3.476 6.437 1.00 51.15 109 ALA A O 9
ATOM 16990 N N . GLY A 1 110 ? -18.397 1.258 6.562 1.00 13.42 110 GLY A N 9
ATOM 16991 C CA . GLY A 1 110 ? -19.542 1.207 5.652 1.00 63.43 110 GLY A CA 9
ATOM 16992 C C . GLY A 1 110 ? -19.195 1.587 4.216 1.00 54.35 110 GLY A C 9
ATOM 16993 O O . GLY A 1 110 ? -20.090 1.623 3.369 1.00 63.35 110 GLY A O 9
ATOM 16997 N N . LYS A 1 111 ? -17.931 1.904 3.912 1.00 42.21 111 LYS A N 9
ATOM 16998 C CA . LYS A 1 111 ? -17.503 2.142 2.538 1.00 55.31 111 LYS A CA 9
ATOM 16999 C C . LYS A 1 111 ? -17.228 0.779 1.923 1.00 20.42 111 LYS A C 9
ATOM 17000 O O . LYS A 1 111 ? -17.319 -0.237 2.619 1.00 13.21 111 LYS A O 9
ATOM 17019 N N . SER A 1 112 ? -16.764 0.733 0.684 1.00 2.33 112 SER A N 9
ATOM 17020 C CA . SER A 1 112 ? -16.231 -0.498 0.141 1.00 52.23 112 SER A CA 9
ATOM 17021 C C . SER A 1 112 ? -14.976 -0.220 -0.643 1.00 14.23 112 SER A C 9
ATOM 17022 O O . SER A 1 112 ? -14.609 0.914 -0.953 1.00 64.31 112 SER A O 9
ATOM 17030 N N . ARG A 1 113 ? -14.278 -1.308 -0.931 1.00 44.43 113 ARG A N 9
ATOM 17031 C CA . ARG A 1 113 ? -13.116 -1.253 -1.792 1.00 13.04 113 ARG A CA 9
ATOM 17032 C C . ARG A 1 113 ? -13.584 -0.852 -3.181 1.00 63.52 113 ARG A C 9
ATOM 17033 O O . ARG A 1 113 ? -12.821 -0.179 -3.865 1.00 3.34 113 ARG A O 9
ATOM 17054 N N . ASP A 1 114 ? -14.783 -1.273 -3.593 1.00 31.20 114 ASP A N 9
ATOM 17055 C CA . ASP A 1 114 ? -15.384 -0.903 -4.876 1.00 55.45 114 ASP A CA 9
ATOM 17056 C C . ASP A 1 114 ? -15.375 0.623 -5.024 1.00 34.34 114 ASP A C 9
ATOM 17057 O O . ASP A 1 114 ? -15.635 1.321 -4.034 1.00 54.23 114 ASP A O 9
ATOM 17066 N N . PRO A 1 115 ? -15.182 1.141 -6.246 1.00 13.21 115 PRO A N 9
ATOM 17067 C CA . PRO A 1 115 ? -15.325 2.559 -6.533 1.00 62.55 115 PRO A CA 9
ATOM 17068 C C . PRO A 1 115 ? -16.786 2.987 -6.504 1.00 34.32 115 PRO A C 9
ATOM 17069 O O . PRO A 1 115 ? -17.106 4.081 -6.031 1.00 62.42 115 PRO A O 9
ATOM 17080 N N . ASP A 1 116 ? -17.679 2.115 -6.956 1.00 31.43 116 ASP A N 9
ATOM 17081 C CA . ASP A 1 116 ? -19.105 2.361 -6.977 1.00 44.01 116 ASP A CA 9
ATOM 17082 C C . ASP A 1 116 ? -19.783 1.134 -6.413 1.00 72.55 116 ASP A C 9
ATOM 17083 O O . ASP A 1 116 ? -20.234 0.242 -7.133 1.00 35.44 116 ASP A O 9
ATOM 17092 N N . GLU A 1 117 ? -19.689 1.016 -5.093 1.00 20.11 117 GLU A N 9
ATOM 17093 C CA . GLU A 1 117 ? -20.232 -0.100 -4.358 1.00 71.35 117 GLU A CA 9
ATOM 17094 C C . GLU A 1 117 ? -21.752 -0.151 -4.463 1.00 4.22 117 GLU A C 9
ATOM 17095 O O . GLU A 1 117 ? -22.410 0.883 -4.612 1.00 42.13 117 GLU A O 9
ATOM 17107 N N . SER A 1 118 ? -22.284 -1.364 -4.368 1.00 51.45 118 SER A N 9
ATOM 17108 C CA . SER A 1 118 ? -23.697 -1.651 -4.452 1.00 41.35 118 SER A CA 9
ATOM 17109 C C . SER A 1 118 ? -23.946 -2.881 -3.611 1.00 13.00 118 SER A C 9
ATOM 17110 O O . SER A 1 118 ? -23.853 -4.018 -4.082 1.00 33.52 118 SER A O 9
ATOM 17118 N N . VAL A 1 119 ? -24.195 -2.663 -2.334 1.00 54.31 119 VAL A N 9
ATOM 17119 C CA . VAL A 1 119 ? -24.622 -3.711 -1.433 1.00 11.12 119 VAL A CA 9
ATOM 17120 C C . VAL A 1 119 ? -26.130 -3.899 -1.622 1.00 1.40 119 VAL A C 9
ATOM 17121 O O . VAL A 1 119 ? -26.948 -3.280 -0.939 1.00 43.43 119 VAL A O 9
ATOM 17134 N N . VAL A 1 120 ? -26.483 -4.715 -2.612 1.00 21.22 120 VAL A N 9
ATOM 17135 C CA . VAL A 1 120 ? -27.840 -5.122 -2.949 1.00 63.23 120 VAL A CA 9
ATOM 17136 C C . VAL A 1 120 ? -28.787 -3.917 -2.971 1.00 54.32 120 VAL A C 9
ATOM 17137 O O . VAL A 1 120 ? -29.591 -3.692 -2.058 1.00 53.44 120 VAL A O 9
ATOM 17150 N N . LYS A 1 121 ? -28.691 -3.160 -4.075 1.00 41.42 121 LYS A N 9
ATOM 17151 C CA . LYS A 1 121 ? -29.643 -2.112 -4.457 1.00 4.22 121 LYS A CA 9
ATOM 17152 C C . LYS A 1 121 ? -31.073 -2.609 -4.248 1.00 24.23 121 LYS A C 9
ATOM 17153 O O . LYS A 1 121 ? -31.366 -3.777 -4.522 1.00 32.50 121 LYS A O 9
ATOM 17172 N N . LEU A 1 122 ? -31.952 -1.715 -3.788 1.00 3.14 122 LEU A N 9
ATOM 17173 C CA . LEU A 1 122 ? -33.389 -1.966 -3.790 1.00 24.51 122 LEU A CA 9
ATOM 17174 C C . LEU A 1 122 ? -33.839 -2.278 -5.217 1.00 23.23 122 LEU A C 9
ATOM 17175 O O . LEU A 1 122 ? -33.194 -1.878 -6.189 1.00 62.51 122 LEU A O 9
ATOM 17191 N N . MET A 1 123 ? -34.933 -3.022 -5.321 1.00 13.01 123 MET A N 9
ATOM 17192 C CA . MET A 1 123 ? -35.343 -3.744 -6.513 1.00 61.12 123 MET A CA 9
ATOM 17193 C C . MET A 1 123 ? -36.881 -3.770 -6.543 1.00 51.22 123 MET A C 9
ATOM 17194 O O . MET A 1 123 ? -37.515 -2.999 -5.817 1.00 74.22 123 MET A O 9
ATOM 17208 N N . LEU A 1 124 ? -37.475 -4.614 -7.391 1.00 62.10 124 LEU A N 9
ATOM 17209 C CA . LEU A 1 124 ? -38.735 -5.265 -7.053 1.00 21.41 124 LEU A CA 9
ATOM 17210 C C . LEU A 1 124 ? -38.305 -6.455 -6.211 1.00 75.23 124 LEU A C 9
ATOM 17211 O O . LEU A 1 124 ? -38.939 -6.670 -5.152 1.00 4.23 124 LEU A O 9
ATOM 17227 N N . GLY A 1 1 ? 20.534 -1.722 12.835 1.00 50.12 1 GLY A N 10
ATOM 17228 C CA . GLY A 1 1 ? 20.242 -2.458 11.603 1.00 25.20 1 GLY A CA 10
ATOM 17229 C C . GLY A 1 1 ? 19.084 -1.831 10.864 1.00 11.51 1 GLY A C 10
ATOM 17230 O O . GLY A 1 1 ? 17.924 -1.997 11.253 1.00 24.34 1 GLY A O 10
ATOM 17234 N N . MET A 1 2 ? 19.386 -1.117 9.781 1.00 34.12 2 MET A N 10
ATOM 17235 C CA . MET A 1 2 ? 18.416 -0.724 8.764 1.00 14.52 2 MET A CA 10
ATOM 17236 C C . MET A 1 2 ? 17.778 -1.971 8.121 1.00 65.12 2 MET A C 10
ATOM 17237 O O . MET A 1 2 ? 18.172 -3.107 8.402 1.00 72.25 2 MET A O 10
ATOM 17251 N N . ARG A 1 3 ? 16.780 -1.762 7.269 1.00 70.43 3 ARG A N 10
ATOM 17252 C CA . ARG A 1 3 ? 16.077 -2.792 6.521 1.00 25.22 3 ARG A CA 10
ATOM 17253 C C . ARG A 1 3 ? 15.980 -2.253 5.096 1.00 50.15 3 ARG A C 10
ATOM 17254 O O . ARG A 1 3 ? 14.925 -1.798 4.678 1.00 74.51 3 ARG A O 10
ATOM 17275 N N . ILE A 1 4 ? 17.101 -2.206 4.380 1.00 45.02 4 ILE A N 10
ATOM 17276 C CA . ILE A 1 4 ? 17.158 -1.828 2.966 1.00 62.12 4 ILE A CA 10
ATOM 17277 C C . ILE A 1 4 ? 16.953 -3.119 2.162 1.00 10.33 4 ILE A C 10
ATOM 17278 O O . ILE A 1 4 ? 17.500 -4.157 2.543 1.00 70.22 4 ILE A O 10
ATOM 17294 N N . PRO A 1 5 ? 16.154 -3.104 1.086 1.00 51.32 5 PRO A N 10
ATOM 17295 C CA . PRO A 1 5 ? 15.883 -4.290 0.294 1.00 30.11 5 PRO A CA 10
ATOM 17296 C C . PRO A 1 5 ? 17.066 -4.758 -0.539 1.00 43.42 5 PRO A C 10
ATOM 17297 O O . PRO A 1 5 ? 18.103 -4.098 -0.641 1.00 52.05 5 PRO A O 10
ATOM 17308 N N . SER A 1 6 ? 16.871 -5.938 -1.127 1.00 5.12 6 SER A N 10
ATOM 17309 C CA . SER A 1 6 ? 17.765 -6.562 -2.091 1.00 21.50 6 SER A CA 10
ATOM 17310 C C . SER A 1 6 ? 17.025 -6.997 -3.360 1.00 21.33 6 SER A C 10
ATOM 17311 O O . SER A 1 6 ? 17.663 -7.362 -4.351 1.00 52.13 6 SER A O 10
ATOM 17319 N N . ALA A 1 7 ? 15.690 -6.967 -3.349 1.00 10.03 7 ALA A N 10
ATOM 17320 C CA . ALA A 1 7 ? 14.841 -7.231 -4.502 1.00 5.13 7 ALA A CA 10
ATOM 17321 C C . ALA A 1 7 ? 13.850 -6.079 -4.638 1.00 72.35 7 ALA A C 10
ATOM 17322 O O . ALA A 1 7 ? 13.090 -5.841 -3.698 1.00 72.54 7 ALA A O 10
ATOM 17329 N N . ILE A 1 8 ? 13.838 -5.401 -5.787 1.00 64.11 8 ILE A N 10
ATOM 17330 C CA . ILE A 1 8 ? 12.751 -4.516 -6.187 1.00 4.41 8 ILE A CA 10
ATOM 17331 C C . ILE A 1 8 ? 12.127 -5.164 -7.419 1.00 24.30 8 ILE A C 10
ATOM 17332 O O . ILE A 1 8 ? 12.765 -5.245 -8.476 1.00 51.22 8 ILE A O 10
ATOM 17348 N N . GLN A 1 9 ? 10.905 -5.657 -7.266 1.00 74.12 9 GLN A N 10
ATOM 17349 C CA . GLN A 1 9 ? 10.014 -6.037 -8.347 1.00 42.44 9 GLN A CA 10
ATOM 17350 C C . GLN A 1 9 ? 8.736 -5.242 -8.123 1.00 31.54 9 GLN A C 10
ATOM 17351 O O . GLN A 1 9 ? 8.287 -5.144 -6.978 1.00 74.14 9 GLN A O 10
ATOM 17365 N N . LEU A 1 10 ? 8.167 -4.669 -9.182 1.00 21.10 10 LEU A N 10
ATOM 17366 C CA . LEU A 1 10 ? 6.884 -3.979 -9.168 1.00 1.04 10 LEU A CA 10
ATOM 17367 C C . LEU A 1 10 ? 5.800 -4.800 -9.873 1.00 5.23 10 LEU A C 10
ATOM 17368 O O . LEU A 1 10 ? 4.648 -4.367 -9.916 1.00 43.44 10 LEU A O 10
ATOM 17384 N N . HIS A 1 11 ? 6.200 -5.908 -10.513 1.00 3.44 11 HIS A N 10
ATOM 17385 C CA . HIS A 1 11 ? 5.397 -6.842 -11.276 1.00 31.10 11 HIS A CA 10
ATOM 17386 C C . HIS A 1 11 ? 4.413 -6.090 -12.150 1.00 2.20 11 HIS A C 10
ATOM 17387 O O . HIS A 1 11 ? 3.230 -6.063 -11.834 1.00 63.24 11 HIS A O 10
ATOM 17401 N N . LYS A 1 12 ? 4.861 -5.494 -13.259 1.00 45.13 12 LYS A N 10
ATOM 17402 C CA . LYS A 1 12 ? 3.946 -4.863 -14.214 1.00 12.40 12 LYS A CA 10
ATOM 17403 C C . LYS A 1 12 ? 2.816 -5.808 -14.643 1.00 65.53 12 LYS A C 10
ATOM 17404 O O . LYS A 1 12 ? 1.751 -5.326 -15.016 1.00 32.21 12 LYS A O 10
ATOM 17423 N N . ALA A 1 13 ? 3.029 -7.121 -14.525 1.00 4.23 13 ALA A N 10
ATOM 17424 C CA . ALA A 1 13 ? 2.029 -8.166 -14.600 1.00 43.11 13 ALA A CA 10
ATOM 17425 C C . ALA A 1 13 ? 0.803 -7.929 -13.708 1.00 14.32 13 ALA A C 10
ATOM 17426 O O . ALA A 1 13 ? -0.292 -7.747 -14.234 1.00 14.33 13 ALA A O 10
ATOM 17433 N N . SER A 1 14 ? 0.953 -7.957 -12.380 1.00 2.11 14 SER A N 10
ATOM 17434 C CA . SER A 1 14 ? -0.156 -7.944 -11.414 1.00 24.11 14 SER A CA 10
ATOM 17435 C C . SER A 1 14 ? -0.113 -6.727 -10.475 1.00 74.33 14 SER A C 10
ATOM 17436 O O . SER A 1 14 ? -0.923 -6.615 -9.560 1.00 24.45 14 SER A O 10
ATOM 17444 N N . LYS A 1 15 ? 0.767 -5.768 -10.752 1.00 42.01 15 LYS A N 10
ATOM 17445 C CA . LYS A 1 15 ? 1.050 -4.567 -9.985 1.00 61.22 15 LYS A CA 10
ATOM 17446 C C . LYS A 1 15 ? 1.383 -4.919 -8.538 1.00 70.11 15 LYS A C 10
ATOM 17447 O O . LYS A 1 15 ? 0.659 -4.557 -7.606 1.00 52.20 15 LYS A O 10
ATOM 17466 N N . THR A 1 16 ? 2.516 -5.585 -8.354 1.00 41.31 16 THR A N 10
ATOM 17467 C CA . THR A 1 16 ? 2.867 -6.232 -7.106 1.00 43.03 16 THR A CA 10
ATOM 17468 C C . THR A 1 16 ? 4.253 -5.781 -6.672 1.00 5.14 16 THR A C 10
ATOM 17469 O O . THR A 1 16 ? 5.241 -6.059 -7.347 1.00 64.51 16 THR A O 10
ATOM 17480 N N . LEU A 1 17 ? 4.352 -5.094 -5.540 1.00 50.35 17 LEU A N 10
ATOM 17481 C CA . LEU A 1 17 ? 5.615 -4.787 -4.910 1.00 45.32 17 LEU A CA 10
ATOM 17482 C C . LEU A 1 17 ? 6.079 -6.019 -4.156 1.00 65.43 17 LEU A C 10
ATOM 17483 O O . LEU A 1 17 ? 5.577 -6.304 -3.071 1.00 10.11 17 LEU A O 10
ATOM 17499 N N . THR A 1 18 ? 7.014 -6.765 -4.736 1.00 42.42 18 THR A N 10
ATOM 17500 C CA . THR A 1 18 ? 7.580 -7.910 -4.039 1.00 44.12 18 THR A CA 10
ATOM 17501 C C . THR A 1 18 ? 8.821 -7.445 -3.298 1.00 44.32 18 THR A C 10
ATOM 17502 O O . THR A 1 18 ? 9.638 -6.706 -3.855 1.00 54.23 18 THR A O 10
ATOM 17513 N N . LEU A 1 19 ? 8.942 -7.874 -2.044 1.00 23.31 19 LEU A N 10
ATOM 17514 C CA . LEU A 1 19 ? 10.037 -7.537 -1.151 1.00 33.50 19 LEU A CA 10
ATOM 17515 C C . LEU A 1 19 ? 10.604 -8.833 -0.565 1.00 61.54 19 LEU A C 10
ATOM 17516 O O . LEU A 1 19 ? 9.993 -9.897 -0.684 1.00 51.15 19 LEU A O 10
ATOM 17532 N N . ARG A 1 20 ? 11.804 -8.757 0.017 1.00 43.05 20 ARG A N 10
ATOM 17533 C CA . ARG A 1 20 ? 12.562 -9.874 0.578 1.00 63.33 20 ARG A CA 10
ATOM 17534 C C . ARG A 1 20 ? 12.880 -9.626 2.056 1.00 42.05 20 ARG A C 10
ATOM 17535 O O . ARG A 1 20 ? 14.008 -9.265 2.394 1.00 24.40 20 ARG A O 10
ATOM 17556 N N . TYR A 1 21 ? 11.893 -9.728 2.936 1.00 44.15 21 TYR A N 10
ATOM 17557 C CA . TYR A 1 21 ? 12.020 -9.511 4.369 1.00 31.14 21 TYR A CA 10
ATOM 17558 C C . TYR A 1 21 ? 12.915 -10.608 4.939 1.00 30.23 21 TYR A C 10
ATOM 17559 O O . TYR A 1 21 ? 12.460 -11.715 5.223 1.00 25.22 21 TYR A O 10
ATOM 17577 N N . GLY A 1 22 ? 14.208 -10.316 5.062 1.00 73.25 22 GLY A N 10
ATOM 17578 C CA . GLY A 1 22 ? 15.206 -11.294 5.438 1.00 4.30 22 GLY A CA 10
ATOM 17579 C C . GLY A 1 22 ? 15.271 -12.421 4.421 1.00 50.41 22 GLY A C 10
ATOM 17580 O O . GLY A 1 22 ? 15.834 -12.265 3.333 1.00 45.33 22 GLY A O 10
ATOM 17584 N N . GLU A 1 23 ? 14.675 -13.549 4.773 1.00 64.14 23 GLU A N 10
ATOM 17585 C CA . GLU A 1 23 ? 14.642 -14.735 3.943 1.00 42.13 23 GLU A CA 10
ATOM 17586 C C . GLU A 1 23 ? 13.378 -14.792 3.079 1.00 62.41 23 GLU A C 10
ATOM 17587 O O . GLU A 1 23 ? 13.391 -15.400 2.008 1.00 41.33 23 GLU A O 10
ATOM 17599 N N . ASP A 1 24 ? 12.298 -14.171 3.547 1.00 11.24 24 ASP A N 10
ATOM 17600 C CA . ASP A 1 24 ? 10.949 -14.535 3.105 1.00 31.52 24 ASP A CA 10
ATOM 17601 C C . ASP A 1 24 ? 10.548 -13.696 1.898 1.00 74.45 24 ASP A C 10
ATOM 17602 O O . ASP A 1 24 ? 11.098 -12.612 1.684 1.00 70.24 24 ASP A O 10
ATOM 17611 N N . SER A 1 25 ? 9.534 -14.115 1.140 1.00 54.13 25 SER A N 10
ATOM 17612 C CA . SER A 1 25 ? 9.057 -13.429 -0.042 1.00 62.15 25 SER A CA 10
ATOM 17613 C C . SER A 1 25 ? 7.580 -13.112 0.094 1.00 70.32 25 SER A C 10
ATOM 17614 O O . SER A 1 25 ? 6.756 -14.015 0.213 1.00 52.02 25 SER A O 10
ATOM 17622 N N . TYR A 1 26 ? 7.270 -11.826 0.098 1.00 32.23 26 TYR A N 10
ATOM 17623 C CA . TYR A 1 26 ? 5.948 -11.245 0.224 1.00 25.52 26 TYR A CA 10
ATOM 17624 C C . TYR A 1 26 ? 5.701 -10.448 -1.056 1.00 30.21 26 TYR A C 10
ATOM 17625 O O . TYR A 1 26 ? 6.496 -9.558 -1.368 1.00 22.20 26 TYR A O 10
ATOM 17643 N N . ASP A 1 27 ? 4.628 -10.746 -1.796 1.00 45.02 27 ASP A N 10
ATOM 17644 C CA . ASP A 1 27 ? 4.270 -10.072 -3.045 1.00 34.24 27 ASP A CA 10
ATOM 17645 C C . ASP A 1 27 ? 3.085 -9.146 -2.793 1.00 73.22 27 ASP A C 10
ATOM 17646 O O . ASP A 1 27 ? 1.933 -9.459 -3.086 1.00 33.33 27 ASP A O 10
ATOM 17655 N N . LEU A 1 28 ? 3.366 -7.999 -2.161 1.00 71.43 28 LEU A N 10
ATOM 17656 C CA . LEU A 1 28 ? 2.319 -7.102 -1.697 1.00 33.33 28 LEU A CA 10
ATOM 17657 C C . LEU A 1 28 ? 1.703 -6.367 -2.891 1.00 24.43 28 LEU A C 10
ATOM 17658 O O . LEU A 1 28 ? 2.428 -5.937 -3.787 1.00 24.15 28 LEU A O 10
ATOM 17674 N N . PRO A 1 29 ? 0.390 -6.115 -2.897 1.00 22.22 29 PRO A N 10
ATOM 17675 C CA . PRO A 1 29 ? -0.266 -5.510 -4.048 1.00 41.44 29 PRO A CA 10
ATOM 17676 C C . PRO A 1 29 ? -0.196 -3.987 -4.027 1.00 52.12 29 PRO A C 10
ATOM 17677 O O . PRO A 1 29 ? -0.076 -3.375 -2.963 1.00 4.01 29 PRO A O 10
ATOM 17688 N N . ALA A 1 30 ? -0.381 -3.361 -5.194 1.00 10.13 30 ALA A N 10
ATOM 17689 C CA . ALA A 1 30 ? -0.404 -1.911 -5.319 1.00 3.13 30 ALA A CA 10
ATOM 17690 C C . ALA A 1 30 ? -1.459 -1.272 -4.403 1.00 54.04 30 ALA A C 10
ATOM 17691 O O . ALA A 1 30 ? -1.152 -0.249 -3.785 1.00 2.14 30 ALA A O 10
ATOM 17698 N N . GLU A 1 31 ? -2.668 -1.849 -4.262 1.00 24.34 31 GLU A N 10
ATOM 17699 C CA . GLU A 1 31 ? -3.669 -1.221 -3.401 1.00 54.42 31 GLU A CA 10
ATOM 17700 C C . GLU A 1 31 ? -3.228 -1.191 -1.945 1.00 64.12 31 GLU A C 10
ATOM 17701 O O . GLU A 1 31 ? -3.454 -0.175 -1.288 1.00 62.11 31 GLU A O 10
ATOM 17713 N N . PHE A 1 32 ? -2.598 -2.265 -1.443 1.00 1.05 32 PHE A N 10
ATOM 17714 C CA . PHE A 1 32 ? -2.237 -2.346 -0.025 1.00 25.32 32 PHE A CA 10
ATOM 17715 C C . PHE A 1 32 ? -1.361 -1.156 0.384 1.00 65.44 32 PHE A C 10
ATOM 17716 O O . PHE A 1 32 ? -1.536 -0.591 1.462 1.00 62.11 32 PHE A O 10
ATOM 17733 N N . LEU A 1 33 ? -0.445 -0.741 -0.495 1.00 32.14 33 LEU A N 10
ATOM 17734 C CA . LEU A 1 33 ? 0.428 0.391 -0.225 1.00 1.22 33 LEU A CA 10
ATOM 17735 C C . LEU A 1 33 ? -0.313 1.716 -0.284 1.00 3.04 33 LEU A C 10
ATOM 17736 O O . LEU A 1 33 ? -0.106 2.544 0.596 1.00 53.43 33 LEU A O 10
ATOM 17752 N N . ARG A 1 34 ? -1.164 1.942 -1.289 1.00 31.45 34 ARG A N 10
ATOM 17753 C CA . ARG A 1 34 ? -1.908 3.198 -1.408 1.00 3.23 34 ARG A CA 10
ATOM 17754 C C . ARG A 1 34 ? -2.749 3.438 -0.153 1.00 21.11 34 ARG A C 10
ATOM 17755 O O . ARG A 1 34 ? -2.708 4.523 0.415 1.00 65.23 34 ARG A O 10
ATOM 17776 N N . VAL A 1 35 ? -3.510 2.441 0.302 1.00 3.25 35 VAL A N 10
ATOM 17777 C CA . VAL A 1 35 ? -4.370 2.607 1.478 1.00 23.35 35 VAL A CA 10
ATOM 17778 C C . VAL A 1 35 ? -3.545 2.797 2.767 1.00 10.11 35 VAL A C 10
ATOM 17779 O O . VAL A 1 35 ? -4.028 3.452 3.691 1.00 63.22 35 VAL A O 10
ATOM 17792 N N . HIS A 1 36 ? -2.288 2.328 2.809 1.00 31.31 36 HIS A N 10
ATOM 17793 C CA . HIS A 1 36 ? -1.349 2.519 3.916 1.00 70.13 36 HIS A CA 10
ATOM 17794 C C . HIS A 1 36 ? -0.175 3.390 3.440 1.00 22.44 36 HIS A C 10
ATOM 17795 O O . HIS A 1 36 ? 0.993 2.991 3.541 1.00 3.12 36 HIS A O 10
ATOM 17809 N N . SER A 1 37 ? -0.459 4.571 2.882 1.00 51.12 37 SER A N 10
ATOM 17810 C CA . SER A 1 37 ? 0.574 5.509 2.460 1.00 54.45 37 SER A CA 10
ATOM 17811 C C . SER A 1 37 ? 0.621 6.661 3.478 1.00 53.33 37 SER A C 10
ATOM 17812 O O . SER A 1 37 ? -0.427 7.141 3.916 1.00 44.41 37 SER A O 10
ATOM 17820 N N . PRO A 1 38 ? 1.809 7.192 3.806 1.00 30.10 38 PRO A N 10
ATOM 17821 C CA . PRO A 1 38 ? 1.951 8.317 4.716 1.00 51.23 38 PRO A CA 10
ATOM 17822 C C . PRO A 1 38 ? 1.759 9.605 3.915 1.00 43.01 38 PRO A C 10
ATOM 17823 O O . PRO A 1 38 ? 2.502 9.867 2.960 1.00 12.41 38 PRO A O 10
ATOM 17834 N N . SER A 1 39 ? 0.735 10.391 4.241 1.00 30.23 39 SER A N 10
ATOM 17835 C CA . SER A 1 39 ? 0.335 11.510 3.403 1.00 2.43 39 SER A CA 10
ATOM 17836 C C . SER A 1 39 ? 1.371 12.631 3.506 1.00 52.34 39 SER A C 10
ATOM 17837 O O . SER A 1 39 ? 1.426 13.397 4.472 1.00 31.43 39 SER A O 10
ATOM 17845 N N . ALA A 1 40 ? 2.236 12.708 2.498 1.00 51.44 40 ALA A N 10
ATOM 17846 C CA . ALA A 1 40 ? 3.318 13.681 2.460 1.00 72.14 40 ALA A CA 10
ATOM 17847 C C . ALA A 1 40 ? 2.807 15.095 2.155 1.00 53.32 40 ALA A C 10
ATOM 17848 O O . ALA A 1 40 ? 3.538 16.051 2.419 1.00 55.11 40 ALA A O 10
ATOM 17855 N N . GLU A 1 41 ? 1.548 15.268 1.728 1.00 20.11 41 GLU A N 10
ATOM 17856 C CA . GLU A 1 41 ? 1.038 16.569 1.267 1.00 24.43 41 GLU A CA 10
ATOM 17857 C C . GLU A 1 41 ? 0.563 17.453 2.423 1.00 3.30 41 GLU A C 10
ATOM 17858 O O . GLU A 1 41 ? -0.018 18.519 2.231 1.00 44.22 41 GLU A O 10
ATOM 17870 N N . VAL A 1 42 ? 0.912 17.054 3.630 1.00 1.01 42 VAL A N 10
ATOM 17871 C CA . VAL A 1 42 ? 0.237 17.432 4.871 1.00 75.41 42 VAL A CA 10
ATOM 17872 C C . VAL A 1 42 ? 1.208 18.164 5.804 1.00 20.44 42 VAL A C 10
ATOM 17873 O O . VAL A 1 42 ? 0.819 18.667 6.860 1.00 62.21 42 VAL A O 10
ATOM 17886 N N . GLN A 1 43 ? 2.467 18.297 5.378 1.00 51.02 43 GLN A N 10
ATOM 17887 C CA . GLN A 1 43 ? 3.478 19.154 5.979 1.00 21.11 43 GLN A CA 10
ATOM 17888 C C . GLN A 1 43 ? 3.776 18.765 7.436 1.00 33.21 43 GLN A C 10
ATOM 17889 O O . GLN A 1 43 ? 4.275 19.585 8.209 1.00 11.32 43 GLN A O 10
ATOM 17903 N N . GLY A 1 44 ? 3.473 17.524 7.821 1.00 72.32 44 GLY A N 10
ATOM 17904 C CA . GLY A 1 44 ? 3.670 16.991 9.153 1.00 61.34 44 GLY A CA 10
ATOM 17905 C C . GLY A 1 44 ? 2.737 15.819 9.359 1.00 24.54 44 GLY A C 10
ATOM 17906 O O . GLY A 1 44 ? 3.140 14.684 9.111 1.00 44.14 44 GLY A O 10
ATOM 17910 N N . HIS A 1 45 ? 1.503 16.067 9.801 1.00 50.25 45 HIS A N 10
ATOM 17911 C CA . HIS A 1 45 ? 0.480 15.038 9.927 1.00 71.43 45 HIS A CA 10
ATOM 17912 C C . HIS A 1 45 ? -0.906 15.680 10.019 1.00 62.44 45 HIS A C 10
ATOM 17913 O O . HIS A 1 45 ? -1.046 16.903 10.135 1.00 24.23 45 HIS A O 10
ATOM 17927 N N . GLY A 1 46 ? -1.939 14.840 9.957 1.00 4.44 46 GLY A N 10
ATOM 17928 C CA . GLY A 1 46 ? -3.340 15.223 10.002 1.00 2.23 46 GLY A CA 10
ATOM 17929 C C . GLY A 1 46 ? -4.181 14.049 10.485 1.00 43.02 46 GLY A C 10
ATOM 17930 O O . GLY A 1 46 ? -3.652 12.952 10.694 1.00 22.23 46 GLY A O 10
ATOM 17934 N N . ASN A 1 47 ? -5.483 14.267 10.676 1.00 71.12 47 ASN A N 10
ATOM 17935 C CA . ASN A 1 47 ? -6.418 13.203 11.048 1.00 61.11 47 ASN A CA 10
ATOM 17936 C C . ASN A 1 47 ? -6.480 12.143 9.939 1.00 64.31 47 ASN A C 10
ATOM 17937 O O . ASN A 1 47 ? -6.207 12.475 8.775 1.00 45.14 47 ASN A O 10
ATOM 17948 N N . PRO A 1 48 ? -6.843 10.889 10.263 1.00 71.32 48 PRO A N 10
ATOM 17949 C CA . PRO A 1 48 ? -6.902 9.819 9.285 1.00 13.14 48 PRO A CA 10
ATOM 17950 C C . PRO A 1 48 ? -8.029 10.074 8.287 1.00 10.13 48 PRO A C 10
ATOM 17951 O O . PRO A 1 48 ? -8.973 10.815 8.567 1.00 5.43 48 PRO A O 10
ATOM 17962 N N . VAL A 1 49 ? -7.901 9.453 7.121 1.00 32.51 49 VAL A N 10
ATOM 17963 C CA . VAL A 1 49 ? -8.836 9.521 6.006 1.00 22.51 49 VAL A CA 10
ATOM 17964 C C . VAL A 1 49 ? -8.973 8.097 5.467 1.00 23.24 49 VAL A C 10
ATOM 17965 O O . VAL A 1 49 ? -8.007 7.325 5.493 1.00 74.44 49 VAL A O 10
ATOM 17978 N N . LEU A 1 50 ? -10.150 7.758 4.950 1.00 65.50 50 LEU A N 10
ATOM 17979 C CA . LEU A 1 50 ? -10.454 6.466 4.369 1.00 3.14 50 LEU A CA 10
ATOM 17980 C C . LEU A 1 50 ? -9.964 6.440 2.926 1.00 62.14 50 LEU A C 10
ATOM 17981 O O . LEU A 1 50 ? -10.115 7.429 2.206 1.00 13.12 50 LEU A O 10
ATOM 17997 N N . GLN A 1 51 ? -9.437 5.303 2.486 1.00 24.34 51 GLN A N 10
ATOM 17998 C CA . GLN A 1 51 ? -8.887 5.074 1.161 1.00 52.41 51 GLN A CA 10
ATOM 17999 C C . GLN A 1 51 ? -9.688 3.948 0.513 1.00 65.33 51 GLN A C 10
ATOM 18000 O O . GLN A 1 51 ? -9.616 2.812 0.978 1.00 32.44 51 GLN A O 10
ATOM 18014 N N . TYR A 1 52 ? -10.466 4.251 -0.526 1.00 13.43 52 TYR A N 10
ATOM 18015 C CA . TYR A 1 52 ? -11.329 3.320 -1.257 1.00 43.20 52 TYR A CA 10
ATOM 18016 C C . TYR A 1 52 ? -11.200 3.606 -2.763 1.00 64.51 52 TYR A C 10
ATOM 18017 O O . TYR A 1 52 ? -10.434 4.497 -3.144 1.00 32.22 52 TYR A O 10
ATOM 18035 N N . GLY A 1 53 ? -11.876 2.832 -3.622 1.00 50.00 53 GLY A N 10
ATOM 18036 C CA . GLY A 1 53 ? -11.728 2.935 -5.074 1.00 33.32 53 GLY A CA 10
ATOM 18037 C C . GLY A 1 53 ? -10.312 2.538 -5.487 1.00 72.13 53 GLY A C 10
ATOM 18038 O O . GLY A 1 53 ? -9.498 3.392 -5.855 1.00 62.53 53 GLY A O 10
ATOM 18042 N N . LYS A 1 54 ? -9.990 1.254 -5.313 1.00 65.43 54 LYS A N 10
ATOM 18043 C CA . LYS A 1 54 ? -8.637 0.687 -5.315 1.00 53.30 54 LYS A CA 10
ATOM 18044 C C . LYS A 1 54 ? -8.576 -0.724 -5.925 1.00 22.11 54 LYS A C 10
ATOM 18045 O O . LYS A 1 54 ? -7.492 -1.310 -5.988 1.00 64.20 54 LYS A O 10
ATOM 18064 N N . LEU A 1 55 ? -9.696 -1.313 -6.358 1.00 2.41 55 LEU A N 10
ATOM 18065 C CA . LEU A 1 55 ? -9.763 -2.712 -6.805 1.00 74.23 55 LEU A CA 10
ATOM 18066 C C . LEU A 1 55 ? -8.914 -2.989 -8.056 1.00 44.24 55 LEU A C 10
ATOM 18067 O O . LEU A 1 55 ? -8.709 -4.143 -8.419 1.00 5.21 55 LEU A O 10
ATOM 18083 N N . ASN A 1 56 ? -8.400 -1.950 -8.717 1.00 33.24 56 ASN A N 10
ATOM 18084 C CA . ASN A 1 56 ? -7.581 -2.035 -9.919 1.00 21.35 56 ASN A CA 10
ATOM 18085 C C . ASN A 1 56 ? -6.471 -0.978 -9.921 1.00 1.02 56 ASN A C 10
ATOM 18086 O O . ASN A 1 56 ? -5.986 -0.612 -10.997 1.00 43.21 56 ASN A O 10
ATOM 18097 N N . VAL A 1 57 ? -6.027 -0.507 -8.742 1.00 2.25 57 VAL A N 10
ATOM 18098 C CA . VAL A 1 57 ? -4.786 0.270 -8.654 1.00 10.15 57 VAL A CA 10
ATOM 18099 C C . VAL A 1 57 ? -3.689 -0.508 -9.375 1.00 71.43 57 VAL A C 10
ATOM 18100 O O . VAL A 1 57 ? -3.615 -1.737 -9.291 1.00 41.02 57 VAL A O 10
ATOM 18113 N N . GLY A 1 58 ? -2.794 0.219 -10.032 1.00 42.14 58 GLY A N 10
ATOM 18114 C CA . GLY A 1 58 ? -1.541 -0.321 -10.493 1.00 33.24 58 GLY A CA 10
ATOM 18115 C C . GLY A 1 58 ? -0.379 0.573 -10.126 1.00 5.23 58 GLY A C 10
ATOM 18116 O O . GLY A 1 58 ? -0.578 1.652 -9.567 1.00 64.51 58 GLY A O 10
ATOM 18120 N N . LEU A 1 59 ? 0.839 0.120 -10.423 1.00 70.11 59 LEU A N 10
ATOM 18121 C CA . LEU A 1 59 ? 2.047 0.792 -10.018 1.00 52.42 59 LEU A CA 10
ATOM 18122 C C . LEU A 1 59 ? 2.823 1.255 -11.232 1.00 74.31 59 LEU A C 10
ATOM 18123 O O . LEU A 1 59 ? 3.224 0.457 -12.085 1.00 72.14 59 LEU A O 10
ATOM 18139 N N . VAL A 1 60 ? 3.011 2.561 -11.302 1.00 52.32 60 VAL A N 10
ATOM 18140 C CA . VAL A 1 60 ? 3.516 3.270 -12.468 1.00 74.32 60 VAL A CA 10
ATOM 18141 C C . VAL A 1 60 ? 5.002 3.602 -12.343 1.00 74.31 60 VAL A C 10
ATOM 18142 O O . VAL A 1 60 ? 5.674 3.821 -13.351 1.00 43.11 60 VAL A O 10
ATOM 18155 N N . GLY A 1 61 ? 5.539 3.585 -11.136 1.00 34.53 61 GLY A N 10
ATOM 18156 C CA . GLY A 1 61 ? 6.977 3.638 -10.901 1.00 2.02 61 GLY A CA 10
ATOM 18157 C C . GLY A 1 61 ? 7.374 3.608 -9.434 1.00 25.33 61 GLY A C 10
ATOM 18158 O O . GLY A 1 61 ? 6.537 3.767 -8.544 1.00 32.42 61 GLY A O 10
ATOM 18162 N N . VAL A 1 62 ? 8.664 3.339 -9.209 1.00 14.04 62 VAL A N 10
ATOM 18163 C CA . VAL A 1 62 ? 9.218 2.925 -7.929 1.00 11.01 62 VAL A CA 10
ATOM 18164 C C . VAL A 1 62 ? 10.743 2.872 -8.056 1.00 2.23 62 VAL A C 10
ATOM 18165 O O . VAL A 1 62 ? 11.309 2.007 -8.728 1.00 10.21 62 VAL A O 10
ATOM 18178 N N . GLU A 1 63 ? 11.392 3.841 -7.419 1.00 62.23 63 GLU A N 10
ATOM 18179 C CA . GLU A 1 63 ? 12.834 4.054 -7.333 1.00 34.13 63 GLU A CA 10
ATOM 18180 C C . GLU A 1 63 ? 13.270 4.670 -5.996 1.00 42.33 63 GLU A C 10
ATOM 18181 O O . GLU A 1 63 ? 12.491 5.386 -5.372 1.00 43.12 63 GLU A O 10
ATOM 18193 N N . PRO A 1 64 ? 14.542 4.522 -5.598 1.00 73.52 64 PRO A N 10
ATOM 18194 C CA . PRO A 1 64 ? 15.073 5.115 -4.378 1.00 24.22 64 PRO A CA 10
ATOM 18195 C C . PRO A 1 64 ? 14.900 6.640 -4.401 1.00 31.52 64 PRO A C 10
ATOM 18196 O O . PRO A 1 64 ? 15.426 7.293 -5.298 1.00 50.22 64 PRO A O 10
ATOM 18207 N N . ALA A 1 65 ? 14.196 7.231 -3.427 1.00 2.00 65 ALA A N 10
ATOM 18208 C CA . ALA A 1 65 ? 14.019 8.691 -3.300 1.00 31.31 65 ALA A CA 10
ATOM 18209 C C . ALA A 1 65 ? 15.200 9.391 -2.617 1.00 4.11 65 ALA A C 10
ATOM 18210 O O . ALA A 1 65 ? 15.029 10.412 -1.940 1.00 31.32 65 ALA A O 10
ATOM 18217 N N . GLY A 1 66 ? 16.382 8.805 -2.744 1.00 3.14 66 GLY A N 10
ATOM 18218 C CA . GLY A 1 66 ? 17.558 9.109 -1.950 1.00 13.40 66 GLY A CA 10
ATOM 18219 C C . GLY A 1 66 ? 18.121 7.797 -1.419 1.00 5.42 66 GLY A C 10
ATOM 18220 O O . GLY A 1 66 ? 18.087 6.787 -2.123 1.00 31.33 66 GLY A O 10
ATOM 18224 N N . GLN A 1 67 ? 18.635 7.785 -0.187 1.00 4.30 67 GLN A N 10
ATOM 18225 C CA . GLN A 1 67 ? 19.345 6.632 0.377 1.00 13.51 67 GLN A CA 10
ATOM 18226 C C . GLN A 1 67 ? 18.647 6.057 1.622 1.00 11.32 67 GLN A C 10
ATOM 18227 O O . GLN A 1 67 ? 19.134 5.080 2.193 1.00 71.42 67 GLN A O 10
ATOM 18241 N N . TYR A 1 68 ? 17.516 6.622 2.052 1.00 54.45 68 TYR A N 10
ATOM 18242 C CA . TYR A 1 68 ? 16.855 6.341 3.329 1.00 64.31 68 TYR A CA 10
ATOM 18243 C C . TYR A 1 68 ? 15.346 6.088 3.180 1.00 23.14 68 TYR A C 10
ATOM 18244 O O . TYR A 1 68 ? 14.678 5.854 4.188 1.00 52.21 68 TYR A O 10
ATOM 18262 N N . ALA A 1 69 ? 14.808 6.142 1.961 1.00 62.32 69 ALA A N 10
ATOM 18263 C CA . ALA A 1 69 ? 13.397 6.095 1.626 1.00 21.12 69 ALA A CA 10
ATOM 18264 C C . ALA A 1 69 ? 13.244 5.825 0.135 1.00 54.05 69 ALA A C 10
ATOM 18265 O O . ALA A 1 69 ? 13.775 6.586 -0.677 1.00 22.42 69 ALA A O 10
ATOM 18272 N N . LEU A 1 70 ? 12.495 4.789 -0.240 1.00 14.33 70 LEU A N 10
ATOM 18273 C CA . LEU A 1 70 ? 12.114 4.537 -1.630 1.00 25.40 70 LEU A CA 10
ATOM 18274 C C . LEU A 1 70 ? 10.857 5.381 -1.939 1.00 51.44 70 LEU A C 10
ATOM 18275 O O . LEU A 1 70 ? 9.985 5.509 -1.078 1.00 44.45 70 LEU A O 10
ATOM 18291 N N . LYS A 1 71 ? 10.741 5.973 -3.134 1.00 42.41 71 LYS A N 10
ATOM 18292 C CA . LYS A 1 71 ? 9.530 6.639 -3.647 1.00 22.40 71 LYS A CA 10
ATOM 18293 C C . LYS A 1 71 ? 8.426 5.636 -4.006 1.00 41.15 71 LYS A C 10
ATOM 18294 O O . LYS A 1 71 ? 8.695 4.442 -4.020 1.00 63.55 71 LYS A O 10
ATOM 18313 N N . LEU A 1 72 ? 7.213 6.077 -4.348 1.00 1.32 72 LEU A N 10
ATOM 18314 C CA . LEU A 1 72 ? 6.185 5.260 -5.018 1.00 44.01 72 LEU A CA 10
ATOM 18315 C C . LEU A 1 72 ? 5.386 6.171 -5.952 1.00 64.41 72 LEU A C 10
ATOM 18316 O O . LEU A 1 72 ? 5.376 7.385 -5.749 1.00 63.14 72 LEU A O 10
ATOM 18332 N N . SER A 1 73 ? 4.700 5.602 -6.942 1.00 70.45 73 SER A N 10
ATOM 18333 C CA . SER A 1 73 ? 3.786 6.305 -7.833 1.00 43.32 73 SER A CA 10
ATOM 18334 C C . SER A 1 73 ? 2.644 5.340 -8.164 1.00 33.42 73 SER A C 10
ATOM 18335 O O . SER A 1 73 ? 2.904 4.256 -8.698 1.00 64.51 73 SER A O 10
ATOM 18343 N N . PHE A 1 74 ? 1.395 5.700 -7.866 1.00 71.55 74 PHE A N 10
ATOM 18344 C CA . PHE A 1 74 ? 0.236 4.827 -8.048 1.00 43.01 74 PHE A CA 10
ATOM 18345 C C . PHE A 1 74 ? -0.606 5.314 -9.223 1.00 73.23 74 PHE A C 10
ATOM 18346 O O . PHE A 1 74 ? -0.811 6.512 -9.402 1.00 71.34 74 PHE A O 10
ATOM 18363 N N . ASP A 1 75 ? -1.107 4.378 -10.023 1.00 43.34 75 ASP A N 10
ATOM 18364 C CA . ASP A 1 75 ? -1.943 4.643 -11.200 1.00 10.35 75 ASP A CA 10
ATOM 18365 C C . ASP A 1 75 ? -3.297 5.263 -10.834 1.00 24.21 75 ASP A C 10
ATOM 18366 O O . ASP A 1 75 ? -3.858 6.043 -11.608 1.00 14.31 75 ASP A O 10
ATOM 18375 N N . ASP A 1 76 ? -3.824 4.932 -9.652 1.00 30.23 76 ASP A N 10
ATOM 18376 C CA . ASP A 1 76 ? -5.032 5.566 -9.126 1.00 61.12 76 ASP A CA 10
ATOM 18377 C C . ASP A 1 76 ? -4.758 6.989 -8.625 1.00 4.42 76 ASP A C 10
ATOM 18378 O O . ASP A 1 76 ? -5.706 7.754 -8.439 1.00 70.21 76 ASP A O 10
ATOM 18387 N N . GLY A 1 77 ? -3.483 7.359 -8.483 1.00 50.44 77 GLY A N 10
ATOM 18388 C CA . GLY A 1 77 ? -3.011 8.703 -8.212 1.00 63.21 77 GLY A CA 10
ATOM 18389 C C . GLY A 1 77 ? -2.619 8.900 -6.754 1.00 50.23 77 GLY A C 10
ATOM 18390 O O . GLY A 1 77 ? -2.711 7.977 -5.943 1.00 25.34 77 GLY A O 10
ATOM 18394 N N . HIS A 1 78 ? -2.245 10.136 -6.428 1.00 0.34 78 HIS A N 10
ATOM 18395 C CA . HIS A 1 78 ? -1.663 10.569 -5.168 1.00 24.35 78 HIS A CA 10
ATOM 18396 C C . HIS A 1 78 ? -0.401 9.760 -4.877 1.00 23.30 78 HIS A C 10
ATOM 18397 O O . HIS A 1 78 ? -0.395 8.842 -4.061 1.00 5.31 78 HIS A O 10
ATOM 18411 N N . ASP A 1 79 ? 0.690 10.120 -5.550 1.00 32.14 79 ASP A N 10
ATOM 18412 C CA . ASP A 1 79 ? 2.016 9.563 -5.310 1.00 25.32 79 ASP A CA 10
ATOM 18413 C C . ASP A 1 79 ? 2.460 9.876 -3.884 1.00 50.23 79 ASP A C 10
ATOM 18414 O O . ASP A 1 79 ? 2.698 8.949 -3.107 1.00 74.22 79 ASP A O 10
ATOM 18423 N N . SER A 1 80 ? 2.498 11.153 -3.475 1.00 61.53 80 SER A N 10
ATOM 18424 C CA . SER A 1 80 ? 3.120 11.571 -2.219 1.00 11.20 80 SER A CA 10
ATOM 18425 C C . SER A 1 80 ? 4.533 10.972 -2.098 1.00 61.52 80 SER A C 10
ATOM 18426 O O . SER A 1 80 ? 5.213 10.788 -3.113 1.00 21.54 80 SER A O 10
ATOM 18434 N N . GLY A 1 81 ? 5.061 10.776 -0.893 1.00 74.34 81 GLY A N 10
ATOM 18435 C CA . GLY A 1 81 ? 6.381 10.199 -0.719 1.00 44.23 81 GLY A CA 10
ATOM 18436 C C . GLY A 1 81 ? 6.660 9.909 0.743 1.00 65.41 81 GLY A C 10
ATOM 18437 O O . GLY A 1 81 ? 5.737 9.862 1.562 1.00 12.30 81 GLY A O 10
ATOM 18441 N N . LEU A 1 82 ? 7.950 9.750 1.052 1.00 54.25 82 LEU A N 10
ATOM 18442 C CA . LEU A 1 82 ? 8.480 9.536 2.395 1.00 4.00 82 LEU A CA 10
ATOM 18443 C C . LEU A 1 82 ? 7.977 8.220 2.998 1.00 74.33 82 LEU A C 10
ATOM 18444 O O . LEU A 1 82 ? 7.311 8.205 4.028 1.00 52.31 82 LEU A O 10
ATOM 18460 N N . PHE A 1 83 ? 8.322 7.105 2.343 1.00 24.20 83 PHE A N 10
ATOM 18461 C CA . PHE A 1 83 ? 8.056 5.749 2.829 1.00 52.05 83 PHE A CA 10
ATOM 18462 C C . PHE A 1 83 ? 9.208 5.172 3.661 1.00 22.51 83 PHE A C 10
ATOM 18463 O O . PHE A 1 83 ? 9.066 4.075 4.189 1.00 72.34 83 PHE A O 10
ATOM 18480 N N . THR A 1 84 ? 10.345 5.858 3.787 1.00 45.01 84 THR A N 10
ATOM 18481 C CA . THR A 1 84 ? 11.496 5.338 4.529 1.00 21.33 84 THR A CA 10
ATOM 18482 C C . THR A 1 84 ? 11.891 3.914 4.045 1.00 22.42 84 THR A C 10
ATOM 18483 O O . THR A 1 84 ? 11.551 3.525 2.923 1.00 1.42 84 THR A O 10
ATOM 18494 N N . TRP A 1 85 ? 12.702 3.174 4.810 1.00 61.41 85 TRP A N 10
ATOM 18495 C CA . TRP A 1 85 ? 13.045 1.776 4.540 1.00 10.40 85 TRP A CA 10
ATOM 18496 C C . TRP A 1 85 ? 12.439 0.777 5.531 1.00 52.33 85 TRP A C 10
ATOM 18497 O O . TRP A 1 85 ? 11.984 -0.293 5.120 1.00 11.00 85 TRP A O 10
ATOM 18518 N N . ASP A 1 86 ? 12.459 1.101 6.824 1.00 74.35 86 ASP A N 10
ATOM 18519 C CA . ASP A 1 86 ? 11.917 0.287 7.915 1.00 44.04 86 ASP A CA 10
ATOM 18520 C C . ASP A 1 86 ? 10.423 0.063 7.718 1.00 44.32 86 ASP A C 10
ATOM 18521 O O . ASP A 1 86 ? 10.018 -1.090 7.578 1.00 72.42 86 ASP A O 10
ATOM 18530 N N . TYR A 1 87 ? 9.643 1.140 7.632 1.00 11.30 87 TYR A N 10
ATOM 18531 C CA . TYR A 1 87 ? 8.217 1.172 7.319 1.00 70.24 87 TYR A CA 10
ATOM 18532 C C . TYR A 1 87 ? 7.849 0.276 6.127 1.00 63.33 87 TYR A C 10
ATOM 18533 O O . TYR A 1 87 ? 6.879 -0.478 6.196 1.00 61.53 87 TYR A O 10
ATOM 18551 N N . LEU A 1 88 ? 8.630 0.305 5.041 1.00 5.34 88 LEU A N 10
ATOM 18552 C CA . LEU A 1 88 ? 8.371 -0.545 3.883 1.00 4.04 88 LEU A CA 10
ATOM 18553 C C . LEU A 1 88 ? 8.411 -2.021 4.273 1.00 61.51 88 LEU A C 10
ATOM 18554 O O . LEU A 1 88 ? 7.463 -2.761 4.000 1.00 53.12 88 LEU A O 10
ATOM 18570 N N . TYR A 1 89 ? 9.496 -2.477 4.899 1.00 31.53 89 TYR A N 10
ATOM 18571 C CA . TYR A 1 89 ? 9.604 -3.880 5.300 1.00 14.34 89 TYR A CA 10
ATOM 18572 C C . TYR A 1 89 ? 8.697 -4.245 6.474 1.00 63.15 89 TYR A C 10
ATOM 18573 O O . TYR A 1 89 ? 8.326 -5.409 6.596 1.00 61.11 89 TYR A O 10
ATOM 18591 N N . GLU A 1 90 ? 8.331 -3.283 7.312 1.00 31.41 90 GLU A N 10
ATOM 18592 C CA . GLU A 1 90 ? 7.407 -3.460 8.419 1.00 22.10 90 GLU A CA 10
ATOM 18593 C C . GLU A 1 90 ? 6.068 -3.959 7.867 1.00 65.21 90 GLU A C 10
ATOM 18594 O O . GLU A 1 90 ? 5.606 -5.060 8.185 1.00 11.34 90 GLU A O 10
ATOM 18606 N N . LEU A 1 91 ? 5.472 -3.165 6.977 1.00 50.23 91 LEU A N 10
ATOM 18607 C CA . LEU A 1 91 ? 4.187 -3.478 6.370 1.00 72.52 91 LEU A CA 10
ATOM 18608 C C . LEU A 1 91 ? 4.264 -4.788 5.579 1.00 24.54 91 LEU A C 10
ATOM 18609 O O . LEU A 1 91 ? 3.278 -5.522 5.531 1.00 42.11 91 LEU A O 10
ATOM 18625 N N . ALA A 1 92 ? 5.439 -5.116 5.022 1.00 74.43 92 ALA A N 10
ATOM 18626 C CA . ALA A 1 92 ? 5.676 -6.335 4.256 1.00 41.22 92 ALA A CA 10
ATOM 18627 C C . ALA A 1 92 ? 5.280 -7.563 5.085 1.00 30.53 92 ALA A C 10
ATOM 18628 O O . ALA A 1 92 ? 4.602 -8.450 4.565 1.00 43.21 92 ALA A O 10
ATOM 18635 N N . THR A 1 93 ? 5.689 -7.622 6.358 1.00 3.33 93 THR A N 10
ATOM 18636 C CA . THR A 1 93 ? 5.419 -8.758 7.236 1.00 33.54 93 THR A CA 10
ATOM 18637 C C . THR A 1 93 ? 4.061 -8.610 7.942 1.00 31.11 93 THR A C 10
ATOM 18638 O O . THR A 1 93 ? 3.308 -9.581 8.052 1.00 30.53 93 THR A O 10
ATOM 18649 N N . ARG A 1 94 ? 3.670 -7.398 8.363 1.00 22.40 94 ARG A N 10
ATOM 18650 C CA . ARG A 1 94 ? 2.401 -7.188 9.074 1.00 13.23 94 ARG A CA 10
ATOM 18651 C C . ARG A 1 94 ? 1.181 -7.408 8.183 1.00 33.44 94 ARG A C 10
ATOM 18652 O O . ARG A 1 94 ? 0.083 -7.556 8.719 1.00 14.03 94 ARG A O 10
ATOM 18673 N N . LYS A 1 95 ? 1.349 -7.480 6.854 1.00 50.01 95 LYS A N 10
ATOM 18674 C CA . LYS A 1 95 ? 0.279 -7.348 5.865 1.00 43.14 95 LYS A CA 10
ATOM 18675 C C . LYS A 1 95 ? -0.982 -8.125 6.215 1.00 11.42 95 LYS A C 10
ATOM 18676 O O . LYS A 1 95 ? -2.061 -7.551 6.123 1.00 10.41 95 LYS A O 10
ATOM 18695 N N . ASP A 1 96 ? -0.845 -9.398 6.574 1.00 64.22 96 ASP A N 10
ATOM 18696 C CA . ASP A 1 96 ? -1.945 -10.297 6.936 1.00 10.01 96 ASP A CA 10
ATOM 18697 C C . ASP A 1 96 ? -2.929 -9.649 7.918 1.00 62.22 96 ASP A C 10
ATOM 18698 O O . ASP A 1 96 ? -4.134 -9.639 7.681 1.00 42.20 96 ASP A O 10
ATOM 18707 N N . GLN A 1 97 ? -2.408 -9.045 8.987 1.00 71.30 97 GLN A N 10
ATOM 18708 C CA . GLN A 1 97 ? -3.181 -8.381 10.028 1.00 1.42 97 GLN A CA 10
ATOM 18709 C C . GLN A 1 97 ? -3.813 -7.087 9.497 1.00 61.52 97 GLN A C 10
ATOM 18710 O O . GLN A 1 97 ? -4.997 -6.808 9.690 1.00 53.14 97 GLN A O 10
ATOM 18724 N N . LEU A 1 98 ? -2.985 -6.288 8.831 1.00 21.42 98 LEU A N 10
ATOM 18725 C CA . LEU A 1 98 ? -3.299 -4.948 8.340 1.00 64.32 98 LEU A CA 10
ATOM 18726 C C . LEU A 1 98 ? -4.400 -4.981 7.294 1.00 12.02 98 LEU A C 10
ATOM 18727 O O . LEU A 1 98 ? -5.271 -4.112 7.263 1.00 50.11 98 LEU A O 10
ATOM 18743 N N . TRP A 1 99 ? -4.343 -5.977 6.413 1.00 51.24 99 TRP A N 10
ATOM 18744 C CA . TRP A 1 99 ? -5.297 -6.158 5.344 1.00 31.11 99 TRP A CA 10
ATOM 18745 C C . TRP A 1 99 ? -6.685 -6.372 5.932 1.00 2.11 99 TRP A C 10
ATOM 18746 O O . TRP A 1 99 ? -7.613 -5.659 5.552 1.00 71.51 99 TRP A O 10
ATOM 18767 N N . ALA A 1 100 ? -6.811 -7.287 6.899 1.00 1.33 100 ALA A N 10
ATOM 18768 C CA . ALA A 1 100 ? -8.078 -7.529 7.575 1.00 33.34 100 ALA A CA 10
ATOM 18769 C C . ALA A 1 100 ? -8.662 -6.249 8.191 1.00 23.35 100 ALA A C 10
ATOM 18770 O O . ALA A 1 100 ? -9.881 -6.068 8.164 1.00 1.11 100 ALA A O 10
ATOM 18777 N N . ASP A 1 101 ? -7.821 -5.355 8.718 1.00 10.41 101 ASP A N 10
ATOM 18778 C CA . ASP A 1 101 ? -8.280 -4.077 9.271 1.00 4.23 101 ASP A CA 10
ATOM 18779 C C . ASP A 1 101 ? -8.905 -3.226 8.172 1.00 62.53 101 ASP A C 10
ATOM 18780 O O . ASP A 1 101 ? -10.035 -2.759 8.304 1.00 22.41 101 ASP A O 10
ATOM 18789 N N . TYR A 1 102 ? -8.212 -3.085 7.040 1.00 52.31 102 TYR A N 10
ATOM 18790 C CA . TYR A 1 102 ? -8.713 -2.319 5.915 1.00 2.13 102 TYR A CA 10
ATOM 18791 C C . TYR A 1 102 ? -10.010 -2.866 5.320 1.00 50.02 102 TYR A C 10
ATOM 18792 O O . TYR A 1 102 ? -10.801 -2.096 4.768 1.00 70.31 102 TYR A O 10
ATOM 18810 N N . LEU A 1 103 ? -10.240 -4.178 5.354 1.00 65.12 103 LEU A N 10
ATOM 18811 C CA . LEU A 1 103 ? -11.537 -4.742 4.978 1.00 43.44 103 LEU A CA 10
ATOM 18812 C C . LEU A 1 103 ? -12.636 -4.217 5.892 1.00 12.04 103 LEU A C 10
ATOM 18813 O O . LEU A 1 103 ? -13.700 -3.855 5.387 1.00 34.53 103 LEU A O 10
ATOM 18829 N N . ALA A 1 104 ? -12.411 -4.214 7.208 1.00 3.33 104 ALA A N 10
ATOM 18830 C CA . ALA A 1 104 ? -13.411 -3.760 8.163 1.00 71.44 104 ALA A CA 10
ATOM 18831 C C . ALA A 1 104 ? -13.697 -2.272 7.949 1.00 32.54 104 ALA A C 10
ATOM 18832 O O . ALA A 1 104 ? -14.863 -1.885 7.892 1.00 53.12 104 ALA A O 10
ATOM 18839 N N . GLU A 1 105 ? -12.653 -1.466 7.750 1.00 53.44 105 GLU A N 10
ATOM 18840 C CA . GLU A 1 105 ? -12.738 -0.045 7.427 1.00 71.30 105 GLU A CA 10
ATOM 18841 C C . GLU A 1 105 ? -13.681 0.180 6.252 1.00 10.25 105 GLU A C 10
ATOM 18842 O O . GLU A 1 105 ? -14.661 0.914 6.366 1.00 73.34 105 GLU A O 10
ATOM 18854 N N . LEU A 1 106 ? -13.412 -0.468 5.117 1.00 21.22 106 LEU A N 10
ATOM 18855 C CA . LEU A 1 106 ? -14.237 -0.312 3.925 1.00 50.24 106 LEU A CA 10
ATOM 18856 C C . LEU A 1 106 ? -15.671 -0.766 4.170 1.00 22.34 106 LEU A C 10
ATOM 18857 O O . LEU A 1 106 ? -16.603 -0.105 3.712 1.00 64.22 106 LEU A O 10
ATOM 18873 N N . ALA A 1 107 ? -15.842 -1.844 4.936 1.00 52.21 107 ALA A N 10
ATOM 18874 C CA . ALA A 1 107 ? -17.147 -2.378 5.290 1.00 70.20 107 ALA A CA 10
ATOM 18875 C C . ALA A 1 107 ? -17.892 -1.500 6.305 1.00 74.14 107 ALA A C 10
ATOM 18876 O O . ALA A 1 107 ? -19.077 -1.739 6.545 1.00 74.13 107 ALA A O 10
ATOM 18883 N N . SER A 1 108 ? -17.243 -0.494 6.895 1.00 4.25 108 SER A N 10
ATOM 18884 C CA . SER A 1 108 ? -17.837 0.465 7.819 1.00 51.44 108 SER A CA 10
ATOM 18885 C C . SER A 1 108 ? -18.042 1.826 7.143 1.00 1.12 108 SER A C 10
ATOM 18886 O O . SER A 1 108 ? -18.994 2.538 7.473 1.00 51.11 108 SER A O 10
ATOM 18894 N N . ALA A 1 109 ? -17.168 2.216 6.212 1.00 22.45 109 ALA A N 10
ATOM 18895 C CA . ALA A 1 109 ? -17.186 3.533 5.588 1.00 64.13 109 ALA A CA 10
ATOM 18896 C C . ALA A 1 109 ? -18.399 3.753 4.685 1.00 14.03 109 ALA A C 10
ATOM 18897 O O . ALA A 1 109 ? -18.700 4.903 4.340 1.00 13.11 109 ALA A O 10
ATOM 18904 N N . GLY A 1 110 ? -19.065 2.676 4.260 1.00 50.41 110 GLY A N 10
ATOM 18905 C CA . GLY A 1 110 ? -20.032 2.707 3.179 1.00 74.20 110 GLY A CA 10
ATOM 18906 C C . GLY A 1 110 ? -19.366 3.227 1.913 1.00 13.13 110 GLY A C 10
ATOM 18907 O O . GLY A 1 110 ? -19.913 4.121 1.266 1.00 43.10 110 GLY A O 10
ATOM 18911 N N . LYS A 1 111 ? -18.165 2.734 1.600 1.00 3.04 111 LYS A N 10
ATOM 18912 C CA . LYS A 1 111 ? -17.551 2.887 0.286 1.00 23.32 111 LYS A CA 10
ATOM 18913 C C . LYS A 1 111 ? -17.273 1.489 -0.221 1.00 25.12 111 LYS A C 10
ATOM 18914 O O . LYS A 1 111 ? -17.670 0.505 0.412 1.00 11.33 111 LYS A O 10
ATOM 18933 N N . SER A 1 112 ? -16.541 1.345 -1.317 1.00 62.44 112 SER A N 10
ATOM 18934 C CA . SER A 1 112 ? -15.968 0.055 -1.630 1.00 45.00 112 SER A CA 10
ATOM 18935 C C . SER A 1 112 ? -14.629 0.135 -2.318 1.00 14.03 112 SER A C 10
ATOM 18936 O O . SER A 1 112 ? -14.187 1.162 -2.822 1.00 54.43 112 SER A O 10
ATOM 18944 N N . ARG A 1 113 ? -13.956 -1.010 -2.269 1.00 4.34 113 ARG A N 10
ATOM 18945 C CA . ARG A 1 113 ? -12.737 -1.237 -3.016 1.00 53.41 113 ARG A CA 10
ATOM 18946 C C . ARG A 1 113 ? -13.015 -1.022 -4.497 1.00 22.34 113 ARG A C 10
ATOM 18947 O O . ARG A 1 113 ? -12.155 -0.487 -5.193 1.00 4.02 113 ARG A O 10
ATOM 18968 N N . ASP A 1 114 ? -14.186 -1.450 -4.964 1.00 4.43 114 ASP A N 10
ATOM 18969 C CA . ASP A 1 114 ? -14.634 -1.259 -6.339 1.00 51.21 114 ASP A CA 10
ATOM 18970 C C . ASP A 1 114 ? -14.625 0.233 -6.657 1.00 3.24 114 ASP A C 10
ATOM 18971 O O . ASP A 1 114 ? -14.970 1.028 -5.782 1.00 33.24 114 ASP A O 10
ATOM 18980 N N . PRO A 1 115 ? -14.287 0.636 -7.892 1.00 34.44 115 PRO A N 10
ATOM 18981 C CA . PRO A 1 115 ? -14.204 2.045 -8.232 1.00 25.42 115 PRO A CA 10
ATOM 18982 C C . PRO A 1 115 ? -15.587 2.680 -8.272 1.00 71.10 115 PRO A C 10
ATOM 18983 O O . PRO A 1 115 ? -15.777 3.800 -7.795 1.00 10.21 115 PRO A O 10
ATOM 18994 N N . ASP A 1 116 ? -16.570 1.962 -8.801 1.00 71.10 116 ASP A N 10
ATOM 18995 C CA . ASP A 1 116 ? -17.918 2.469 -8.973 1.00 3.22 116 ASP A CA 10
ATOM 18996 C C . ASP A 1 116 ? -18.902 1.447 -8.440 1.00 11.23 116 ASP A C 10
ATOM 18997 O O . ASP A 1 116 ? -19.636 0.784 -9.174 1.00 73.30 116 ASP A O 10
ATOM 19006 N N . GLU A 1 117 ? -18.865 1.272 -7.123 1.00 24.13 117 GLU A N 10
ATOM 19007 C CA . GLU A 1 117 ? -19.853 0.518 -6.414 1.00 71.14 117 GLU A CA 10
ATOM 19008 C C . GLU A 1 117 ? -21.146 1.332 -6.421 1.00 10.11 117 GLU A C 10
ATOM 19009 O O . GLU A 1 117 ? -21.131 2.524 -6.085 1.00 70.44 117 GLU A O 10
ATOM 19021 N N . SER A 1 118 ? -22.252 0.680 -6.773 1.00 1.44 118 SER A N 10
ATOM 19022 C CA . SER A 1 118 ? -23.620 1.115 -6.541 1.00 4.35 118 SER A CA 10
ATOM 19023 C C . SER A 1 118 ? -24.539 -0.040 -6.921 1.00 42.41 118 SER A C 10
ATOM 19024 O O . SER A 1 118 ? -25.139 -0.054 -7.996 1.00 45.20 118 SER A O 10
ATOM 19032 N N . VAL A 1 119 ? -24.639 -1.029 -6.043 1.00 4.25 119 VAL A N 10
ATOM 19033 C CA . VAL A 1 119 ? -25.564 -2.135 -6.183 1.00 12.33 119 VAL A CA 10
ATOM 19034 C C . VAL A 1 119 ? -26.169 -2.360 -4.800 1.00 63.14 119 VAL A C 10
ATOM 19035 O O . VAL A 1 119 ? -25.471 -2.258 -3.790 1.00 23.15 119 VAL A O 10
ATOM 19048 N N . VAL A 1 120 ? -27.478 -2.605 -4.743 1.00 50.12 120 VAL A N 10
ATOM 19049 C CA . VAL A 1 120 ? -28.273 -2.590 -3.517 1.00 4.15 120 VAL A CA 10
ATOM 19050 C C . VAL A 1 120 ? -28.107 -3.887 -2.701 1.00 2.13 120 VAL A C 10
ATOM 19051 O O . VAL A 1 120 ? -29.084 -4.492 -2.252 1.00 12.44 120 VAL A O 10
ATOM 19064 N N . LYS A 1 121 ? -26.868 -4.354 -2.540 1.00 45.04 121 LYS A N 10
ATOM 19065 C CA . LYS A 1 121 ? -26.523 -5.523 -1.740 1.00 61.43 121 LYS A CA 10
ATOM 19066 C C . LYS A 1 121 ? -26.713 -5.255 -0.247 1.00 44.32 121 LYS A C 10
ATOM 19067 O O . LYS A 1 121 ? -26.845 -4.097 0.181 1.00 51.21 121 LYS A O 10
ATOM 19086 N N . LEU A 1 122 ? -26.656 -6.325 0.545 1.00 34.23 122 LEU A N 10
ATOM 19087 C CA . LEU A 1 122 ? -26.507 -6.247 1.995 1.00 2.04 122 LEU A CA 10
ATOM 19088 C C . LEU A 1 122 ? -25.111 -5.701 2.312 1.00 62.50 122 LEU A C 10
ATOM 19089 O O . LEU A 1 122 ? -24.151 -5.971 1.584 1.00 72.14 122 LEU A O 10
ATOM 19105 N N . MET A 1 123 ? -24.989 -4.985 3.428 1.00 72.53 123 MET A N 10
ATOM 19106 C CA . MET A 1 123 ? -23.786 -4.287 3.870 1.00 10.45 123 MET A CA 10
ATOM 19107 C C . MET A 1 123 ? -23.498 -4.606 5.334 1.00 5.23 123 MET A C 10
ATOM 19108 O O . MET A 1 123 ? -22.362 -4.960 5.676 1.00 10.41 123 MET A O 10
ATOM 19122 N N . LEU A 1 124 ? -24.504 -4.420 6.193 1.00 1.45 124 LEU A N 10
ATOM 19123 C CA . LEU A 1 124 ? -24.473 -4.825 7.593 1.00 10.05 124 LEU A CA 10
ATOM 19124 C C . LEU A 1 124 ? -24.935 -6.267 7.697 1.00 50.44 124 LEU A C 10
ATOM 19125 O O . LEU A 1 124 ? -25.231 -6.723 8.819 1.00 61.54 124 LEU A O 10
ATOM 19141 N N . GLY A 1 1 ? 19.964 -2.753 11.733 1.00 4.31 1 GLY A N 11
ATOM 19142 C CA . GLY A 1 1 ? 20.516 -1.531 11.139 1.00 1.12 1 GLY A CA 11
ATOM 19143 C C . GLY A 1 1 ? 19.377 -0.756 10.519 1.00 34.23 1 GLY A C 11
ATOM 19144 O O . GLY A 1 1 ? 18.473 -0.343 11.247 1.00 31.23 1 GLY A O 11
ATOM 19148 N N . MET A 1 2 ? 19.377 -0.585 9.197 1.00 64.45 2 MET A N 11
ATOM 19149 C CA . MET A 1 2 ? 18.205 -0.136 8.460 1.00 44.13 2 MET A CA 11
ATOM 19150 C C . MET A 1 2 ? 17.646 -1.326 7.684 1.00 50.31 2 MET A C 11
ATOM 19151 O O . MET A 1 2 ? 18.364 -2.280 7.361 1.00 21.44 2 MET A O 11
ATOM 19165 N N . ARG A 1 3 ? 16.356 -1.274 7.366 1.00 11.02 3 ARG A N 11
ATOM 19166 C CA . ARG A 1 3 ? 15.659 -2.318 6.625 1.00 74.22 3 ARG A CA 11
ATOM 19167 C C . ARG A 1 3 ? 15.797 -2.067 5.126 1.00 44.13 3 ARG A C 11
ATOM 19168 O O . ARG A 1 3 ? 14.842 -1.761 4.420 1.00 73.45 3 ARG A O 11
ATOM 19189 N N . ILE A 1 4 ? 17.028 -2.169 4.646 1.00 13.03 4 ILE A N 11
ATOM 19190 C CA . ILE A 1 4 ? 17.365 -1.899 3.257 1.00 51.25 4 ILE A CA 11
ATOM 19191 C C . ILE A 1 4 ? 17.112 -3.199 2.486 1.00 61.14 4 ILE A C 11
ATOM 19192 O O . ILE A 1 4 ? 17.654 -4.242 2.874 1.00 5.43 4 ILE A O 11
ATOM 19208 N N . PRO A 1 5 ? 16.315 -3.189 1.407 1.00 64.35 5 PRO A N 11
ATOM 19209 C CA . PRO A 1 5 ? 16.076 -4.384 0.612 1.00 65.55 5 PRO A CA 11
ATOM 19210 C C . PRO A 1 5 ? 17.344 -4.865 -0.091 1.00 34.43 5 PRO A C 11
ATOM 19211 O O . PRO A 1 5 ? 18.259 -4.091 -0.382 1.00 50.32 5 PRO A O 11
ATOM 19222 N N . SER A 1 6 ? 17.402 -6.171 -0.343 1.00 44.12 6 SER A N 11
ATOM 19223 C CA . SER A 1 6 ? 18.289 -6.804 -1.311 1.00 51.04 6 SER A CA 11
ATOM 19224 C C . SER A 1 6 ? 17.469 -7.297 -2.519 1.00 22.14 6 SER A C 11
ATOM 19225 O O . SER A 1 6 ? 18.065 -7.745 -3.503 1.00 51.22 6 SER A O 11
ATOM 19233 N N . ALA A 1 7 ? 16.130 -7.213 -2.469 1.00 2.34 7 ALA A N 11
ATOM 19234 C CA . ALA A 1 7 ? 15.222 -7.436 -3.581 1.00 40.43 7 ALA A CA 11
ATOM 19235 C C . ALA A 1 7 ? 14.074 -6.432 -3.498 1.00 23.51 7 ALA A C 11
ATOM 19236 O O . ALA A 1 7 ? 13.178 -6.589 -2.670 1.00 54.01 7 ALA A O 11
ATOM 19243 N N . ILE A 1 8 ? 14.103 -5.420 -4.360 1.00 31.14 8 ILE A N 11
ATOM 19244 C CA . ILE A 1 8 ? 12.899 -4.878 -4.975 1.00 43.43 8 ILE A CA 11
ATOM 19245 C C . ILE A 1 8 ? 12.601 -5.815 -6.134 1.00 35.53 8 ILE A C 11
ATOM 19246 O O . ILE A 1 8 ? 13.460 -6.019 -6.999 1.00 13.02 8 ILE A O 11
ATOM 19262 N N . GLN A 1 9 ? 11.383 -6.337 -6.183 1.00 4.03 9 GLN A N 11
ATOM 19263 C CA . GLN A 1 9 ? 10.817 -6.924 -7.376 1.00 21.50 9 GLN A CA 11
ATOM 19264 C C . GLN A 1 9 ? 9.433 -6.324 -7.518 1.00 40.52 9 GLN A C 11
ATOM 19265 O O . GLN A 1 9 ? 8.453 -6.905 -7.093 1.00 62.33 9 GLN A O 11
ATOM 19279 N N . LEU A 1 10 ? 9.319 -5.116 -8.064 1.00 42.31 10 LEU A N 11
ATOM 19280 C CA . LEU A 1 10 ? 8.031 -4.407 -8.045 1.00 42.45 10 LEU A CA 11
ATOM 19281 C C . LEU A 1 10 ? 6.971 -5.094 -8.936 1.00 63.05 10 LEU A C 11
ATOM 19282 O O . LEU A 1 10 ? 5.813 -4.687 -8.929 1.00 33.30 10 LEU A O 11
ATOM 19298 N N . HIS A 1 11 ? 7.435 -5.986 -9.817 1.00 41.53 11 HIS A N 11
ATOM 19299 C CA . HIS A 1 11 ? 6.802 -6.550 -10.991 1.00 15.24 11 HIS A CA 11
ATOM 19300 C C . HIS A 1 11 ? 6.063 -5.520 -11.827 1.00 11.42 11 HIS A C 11
ATOM 19301 O O . HIS A 1 11 ? 4.846 -5.409 -11.713 1.00 34.41 11 HIS A O 11
ATOM 19315 N N . LYS A 1 12 ? 6.758 -4.827 -12.739 1.00 12.13 12 LYS A N 11
ATOM 19316 C CA . LYS A 1 12 ? 6.058 -4.077 -13.785 1.00 75.25 12 LYS A CA 11
ATOM 19317 C C . LYS A 1 12 ? 5.114 -4.996 -14.579 1.00 20.01 12 LYS A C 11
ATOM 19318 O O . LYS A 1 12 ? 4.145 -4.486 -15.143 1.00 31.40 12 LYS A O 11
ATOM 19337 N N . ALA A 1 13 ? 5.357 -6.316 -14.617 1.00 11.23 13 ALA A N 11
ATOM 19338 C CA . ALA A 1 13 ? 4.484 -7.293 -15.254 1.00 42.51 13 ALA A CA 11
ATOM 19339 C C . ALA A 1 13 ? 3.094 -7.304 -14.607 1.00 75.21 13 ALA A C 11
ATOM 19340 O O . ALA A 1 13 ? 2.191 -6.637 -15.113 1.00 32.02 13 ALA A O 11
ATOM 19347 N N . SER A 1 14 ? 2.897 -8.052 -13.515 1.00 74.35 14 SER A N 11
ATOM 19348 C CA . SER A 1 14 ? 1.587 -8.221 -12.881 1.00 64.31 14 SER A CA 11
ATOM 19349 C C . SER A 1 14 ? 1.336 -7.179 -11.782 1.00 60.13 14 SER A C 11
ATOM 19350 O O . SER A 1 14 ? 0.427 -7.346 -10.976 1.00 3.51 14 SER A O 11
ATOM 19358 N N . LYS A 1 15 ? 2.133 -6.107 -11.726 1.00 71.41 15 LYS A N 11
ATOM 19359 C CA . LYS A 1 15 ? 1.970 -4.966 -10.820 1.00 23.21 15 LYS A CA 11
ATOM 19360 C C . LYS A 1 15 ? 1.900 -5.456 -9.376 1.00 3.32 15 LYS A C 11
ATOM 19361 O O . LYS A 1 15 ? 1.065 -5.021 -8.581 1.00 4.44 15 LYS A O 11
ATOM 19380 N N . THR A 1 16 ? 2.793 -6.379 -9.034 1.00 74.32 16 THR A N 11
ATOM 19381 C CA . THR A 1 16 ? 2.806 -7.104 -7.778 1.00 55.55 16 THR A CA 11
ATOM 19382 C C . THR A 1 16 ? 4.141 -6.798 -7.120 1.00 73.45 16 THR A C 11
ATOM 19383 O O . THR A 1 16 ? 5.170 -7.305 -7.553 1.00 52.23 16 THR A O 11
ATOM 19394 N N . LEU A 1 17 ? 4.157 -5.915 -6.130 1.00 73.15 17 LEU A N 11
ATOM 19395 C CA . LEU A 1 17 ? 5.406 -5.492 -5.531 1.00 75.45 17 LEU A CA 11
ATOM 19396 C C . LEU A 1 17 ? 5.862 -6.586 -4.579 1.00 35.00 17 LEU A C 11
ATOM 19397 O O . LEU A 1 17 ? 5.135 -6.935 -3.654 1.00 63.44 17 LEU A O 11
ATOM 19413 N N . THR A 1 18 ? 7.055 -7.127 -4.793 1.00 71.23 18 THR A N 11
ATOM 19414 C CA . THR A 1 18 ? 7.631 -8.205 -4.025 1.00 11.34 18 THR A CA 11
ATOM 19415 C C . THR A 1 18 ? 8.865 -7.656 -3.322 1.00 61.25 18 THR A C 11
ATOM 19416 O O . THR A 1 18 ? 9.623 -6.864 -3.898 1.00 23.34 18 THR A O 11
ATOM 19427 N N . LEU A 1 19 ? 9.020 -8.051 -2.063 1.00 73.55 19 LEU A N 11
ATOM 19428 C CA . LEU A 1 19 ? 10.033 -7.605 -1.128 1.00 60.23 19 LEU A CA 11
ATOM 19429 C C . LEU A 1 19 ? 10.381 -8.809 -0.266 1.00 15.32 19 LEU A C 11
ATOM 19430 O O . LEU A 1 19 ? 9.481 -9.561 0.109 1.00 2.23 19 LEU A O 11
ATOM 19446 N N . ARG A 1 20 ? 11.656 -8.977 0.099 1.00 52.34 20 ARG A N 11
ATOM 19447 C CA . ARG A 1 20 ? 12.074 -10.115 0.922 1.00 23.34 20 ARG A CA 11
ATOM 19448 C C . ARG A 1 20 ? 12.449 -9.645 2.321 1.00 54.13 20 ARG A C 11
ATOM 19449 O O . ARG A 1 20 ? 13.549 -9.103 2.476 1.00 1.20 20 ARG A O 11
ATOM 19470 N N . TYR A 1 21 ? 11.533 -9.737 3.288 1.00 23.44 21 TYR A N 11
ATOM 19471 C CA . TYR A 1 21 ? 11.754 -9.506 4.710 1.00 73.13 21 TYR A CA 11
ATOM 19472 C C . TYR A 1 21 ? 12.608 -10.656 5.247 1.00 72.34 21 TYR A C 11
ATOM 19473 O O . TYR A 1 21 ? 12.092 -11.723 5.566 1.00 55.35 21 TYR A O 11
ATOM 19491 N N . GLY A 1 22 ? 13.921 -10.460 5.332 1.00 64.15 22 GLY A N 11
ATOM 19492 C CA . GLY A 1 22 ? 14.842 -11.509 5.727 1.00 1.22 22 GLY A CA 11
ATOM 19493 C C . GLY A 1 22 ? 14.908 -12.558 4.626 1.00 60.12 22 GLY A C 11
ATOM 19494 O O . GLY A 1 22 ? 15.539 -12.313 3.597 1.00 75.54 22 GLY A O 11
ATOM 19498 N N . GLU A 1 23 ? 14.260 -13.706 4.830 1.00 62.45 23 GLU A N 11
ATOM 19499 C CA . GLU A 1 23 ? 14.059 -14.757 3.819 1.00 1.43 23 GLU A CA 11
ATOM 19500 C C . GLU A 1 23 ? 12.640 -14.758 3.241 1.00 3.42 23 GLU A C 11
ATOM 19501 O O . GLU A 1 23 ? 12.399 -15.263 2.143 1.00 73.33 23 GLU A O 11
ATOM 19513 N N . ASP A 1 24 ? 11.714 -14.171 3.987 1.00 62.54 24 ASP A N 11
ATOM 19514 C CA . ASP A 1 24 ? 10.278 -14.202 3.732 1.00 63.54 24 ASP A CA 11
ATOM 19515 C C . ASP A 1 24 ? 9.972 -13.251 2.589 1.00 1.32 24 ASP A C 11
ATOM 19516 O O . ASP A 1 24 ? 10.146 -12.039 2.719 1.00 73.42 24 ASP A O 11
ATOM 19525 N N . SER A 1 25 ? 9.595 -13.800 1.441 1.00 51.03 25 SER A N 11
ATOM 19526 C CA . SER A 1 25 ? 9.220 -13.030 0.271 1.00 34.11 25 SER A CA 11
ATOM 19527 C C . SER A 1 25 ? 7.719 -12.871 0.325 1.00 55.03 25 SER A C 11
ATOM 19528 O O . SER A 1 25 ? 6.945 -13.830 0.380 1.00 41.01 25 SER A O 11
ATOM 19536 N N . TYR A 1 26 ? 7.350 -11.612 0.298 1.00 44.34 26 TYR A N 11
ATOM 19537 C CA . TYR A 1 26 ? 5.985 -11.128 0.295 1.00 32.41 26 TYR A CA 11
ATOM 19538 C C . TYR A 1 26 ? 5.770 -10.410 -1.008 1.00 51.44 26 TYR A C 11
ATOM 19539 O O . TYR A 1 26 ? 6.678 -9.751 -1.507 1.00 53.24 26 TYR A O 11
ATOM 19557 N N . ASP A 1 27 ? 4.566 -10.541 -1.537 1.00 44.23 27 ASP A N 11
ATOM 19558 C CA . ASP A 1 27 ? 4.164 -10.186 -2.880 1.00 73.31 27 ASP A CA 11
ATOM 19559 C C . ASP A 1 27 ? 2.812 -9.499 -2.738 1.00 71.44 27 ASP A C 11
ATOM 19560 O O . ASP A 1 27 ? 1.752 -10.125 -2.641 1.00 22.34 27 ASP A O 11
ATOM 19569 N N . LEU A 1 28 ? 2.875 -8.181 -2.566 1.00 71.25 28 LEU A N 11
ATOM 19570 C CA . LEU A 1 28 ? 1.725 -7.351 -2.269 1.00 71.22 28 LEU A CA 11
ATOM 19571 C C . LEU A 1 28 ? 1.126 -6.833 -3.588 1.00 20.43 28 LEU A C 11
ATOM 19572 O O . LEU A 1 28 ? 1.880 -6.426 -4.483 1.00 34.41 28 LEU A O 11
ATOM 19588 N N . PRO A 1 29 ? -0.208 -6.724 -3.705 1.00 52.23 29 PRO A N 11
ATOM 19589 C CA . PRO A 1 29 ? -0.835 -6.218 -4.916 1.00 44.43 29 PRO A CA 11
ATOM 19590 C C . PRO A 1 29 ? -0.712 -4.698 -4.975 1.00 54.35 29 PRO A C 11
ATOM 19591 O O . PRO A 1 29 ? -0.579 -4.021 -3.949 1.00 74.05 29 PRO A O 11
ATOM 19602 N N . ALA A 1 30 ? -0.823 -4.145 -6.184 1.00 44.32 30 ALA A N 11
ATOM 19603 C CA . ALA A 1 30 ? -0.839 -2.708 -6.398 1.00 13.52 30 ALA A CA 11
ATOM 19604 C C . ALA A 1 30 ? -1.928 -2.049 -5.534 1.00 34.00 30 ALA A C 11
ATOM 19605 O O . ALA A 1 30 ? -1.644 -1.032 -4.895 1.00 12.34 30 ALA A O 11
ATOM 19612 N N . GLU A 1 31 ? -3.153 -2.598 -5.494 1.00 52.34 31 GLU A N 11
ATOM 19613 C CA . GLU A 1 31 ? -4.258 -1.985 -4.754 1.00 2.13 31 GLU A CA 11
ATOM 19614 C C . GLU A 1 31 ? -3.978 -1.885 -3.248 1.00 3.21 31 GLU A C 11
ATOM 19615 O O . GLU A 1 31 ? -4.274 -0.854 -2.642 1.00 50.24 31 GLU A O 11
ATOM 19627 N N . PHE A 1 32 ? -3.351 -2.904 -2.644 1.00 63.45 32 PHE A N 11
ATOM 19628 C CA . PHE A 1 32 ? -3.039 -2.903 -1.212 1.00 42.52 32 PHE A CA 11
ATOM 19629 C C . PHE A 1 32 ? -2.146 -1.711 -0.866 1.00 21.13 32 PHE A C 11
ATOM 19630 O O . PHE A 1 32 ? -2.352 -1.014 0.126 1.00 34.02 32 PHE A O 11
ATOM 19647 N N . LEU A 1 33 ? -1.135 -1.453 -1.690 1.00 44.31 33 LEU A N 11
ATOM 19648 C CA . LEU A 1 33 ? -0.108 -0.501 -1.304 1.00 45.55 33 LEU A CA 11
ATOM 19649 C C . LEU A 1 33 ? -0.643 0.944 -1.375 1.00 30.12 33 LEU A C 11
ATOM 19650 O O . LEU A 1 33 ? -0.165 1.800 -0.628 1.00 45.32 33 LEU A O 11
ATOM 19666 N N . ARG A 1 34 ? -1.654 1.231 -2.209 1.00 53.35 34 ARG A N 11
ATOM 19667 C CA . ARG A 1 34 ? -2.320 2.541 -2.238 1.00 51.33 34 ARG A CA 11
ATOM 19668 C C . ARG A 1 34 ? -3.237 2.771 -1.029 1.00 34.10 34 ARG A C 11
ATOM 19669 O O . ARG A 1 34 ? -3.575 3.913 -0.737 1.00 44.22 34 ARG A O 11
ATOM 19690 N N . VAL A 1 35 ? -3.700 1.742 -0.320 1.00 42.15 35 VAL A N 11
ATOM 19691 C CA . VAL A 1 35 ? -4.614 2.010 0.795 1.00 22.41 35 VAL A CA 11
ATOM 19692 C C . VAL A 1 35 ? -3.819 2.378 2.059 1.00 12.34 35 VAL A C 11
ATOM 19693 O O . VAL A 1 35 ? -4.322 3.127 2.894 1.00 12.53 35 VAL A O 11
ATOM 19706 N N . HIS A 1 36 ? -2.534 2.002 2.147 1.00 33.20 36 HIS A N 11
ATOM 19707 C CA . HIS A 1 36 ? -1.681 2.218 3.321 1.00 23.42 36 HIS A CA 11
ATOM 19708 C C . HIS A 1 36 ? -0.636 3.345 3.147 1.00 43.15 36 HIS A C 11
ATOM 19709 O O . HIS A 1 36 ? 0.349 3.402 3.882 1.00 30.10 36 HIS A O 11
ATOM 19723 N N . SER A 1 37 ? -0.786 4.198 2.128 1.00 64.55 37 SER A N 11
ATOM 19724 C CA . SER A 1 37 ? 0.125 5.261 1.700 1.00 21.51 37 SER A CA 11
ATOM 19725 C C . SER A 1 37 ? -0.044 6.593 2.457 1.00 64.45 37 SER A C 11
ATOM 19726 O O . SER A 1 37 ? -0.889 7.378 2.031 1.00 45.12 37 SER A O 11
ATOM 19734 N N . PRO A 1 38 ? 0.617 6.864 3.594 1.00 5.14 38 PRO A N 11
ATOM 19735 C CA . PRO A 1 38 ? 0.488 8.153 4.263 1.00 3.30 38 PRO A CA 11
ATOM 19736 C C . PRO A 1 38 ? 0.876 9.287 3.296 1.00 12.42 38 PRO A C 11
ATOM 19737 O O . PRO A 1 38 ? 1.982 9.304 2.745 1.00 10.02 38 PRO A O 11
ATOM 19748 N N . SER A 1 39 ? -0.054 10.205 3.025 1.00 41.35 39 SER A N 11
ATOM 19749 C CA . SER A 1 39 ? 0.243 11.468 2.377 1.00 24.44 39 SER A CA 11
ATOM 19750 C C . SER A 1 39 ? 1.121 12.270 3.339 1.00 61.52 39 SER A C 11
ATOM 19751 O O . SER A 1 39 ? 0.766 12.433 4.504 1.00 42.32 39 SER A O 11
ATOM 19759 N N . ALA A 1 40 ? 2.279 12.737 2.881 1.00 14.12 40 ALA A N 11
ATOM 19760 C CA . ALA A 1 40 ? 3.311 13.243 3.777 1.00 74.53 40 ALA A CA 11
ATOM 19761 C C . ALA A 1 40 ? 3.068 14.697 4.162 1.00 53.00 40 ALA A C 11
ATOM 19762 O O . ALA A 1 40 ? 3.656 15.169 5.131 1.00 53.01 40 ALA A O 11
ATOM 19769 N N . GLU A 1 41 ? 2.209 15.413 3.437 1.00 71.23 41 GLU A N 11
ATOM 19770 C CA . GLU A 1 41 ? 1.992 16.844 3.639 1.00 45.20 41 GLU A CA 11
ATOM 19771 C C . GLU A 1 41 ? 0.979 17.149 4.736 1.00 42.01 41 GLU A C 11
ATOM 19772 O O . GLU A 1 41 ? 0.461 18.256 4.840 1.00 74.32 41 GLU A O 11
ATOM 19784 N N . VAL A 1 42 ? 0.665 16.150 5.538 1.00 64.20 42 VAL A N 11
ATOM 19785 C CA . VAL A 1 42 ? -0.443 16.191 6.484 1.00 10.41 42 VAL A CA 11
ATOM 19786 C C . VAL A 1 42 ? 0.029 16.665 7.862 1.00 42.24 42 VAL A C 11
ATOM 19787 O O . VAL A 1 42 ? -0.796 16.932 8.740 1.00 73.14 42 VAL A O 11
ATOM 19800 N N . GLN A 1 43 ? 1.342 16.841 8.038 1.00 43.41 43 GLN A N 11
ATOM 19801 C CA . GLN A 1 43 ? 1.969 17.334 9.260 1.00 73.31 43 GLN A CA 11
ATOM 19802 C C . GLN A 1 43 ? 1.819 16.333 10.413 1.00 41.13 43 GLN A C 11
ATOM 19803 O O . GLN A 1 43 ? 2.078 16.670 11.568 1.00 23.45 43 GLN A O 11
ATOM 19817 N N . GLY A 1 44 ? 1.383 15.106 10.126 1.00 52.00 44 GLY A N 11
ATOM 19818 C CA . GLY A 1 44 ? 0.928 14.157 11.115 1.00 33.44 44 GLY A CA 11
ATOM 19819 C C . GLY A 1 44 ? -0.233 13.329 10.595 1.00 61.31 44 GLY A C 11
ATOM 19820 O O . GLY A 1 44 ? -0.317 12.996 9.411 1.00 13.01 44 GLY A O 11
ATOM 19824 N N . HIS A 1 45 ? -1.119 12.967 11.518 1.00 61.14 45 HIS A N 11
ATOM 19825 C CA . HIS A 1 45 ? -2.204 12.026 11.285 1.00 33.41 45 HIS A CA 11
ATOM 19826 C C . HIS A 1 45 ? -3.372 12.631 10.494 1.00 50.00 45 HIS A C 11
ATOM 19827 O O . HIS A 1 45 ? -4.176 11.878 9.941 1.00 65.34 45 HIS A O 11
ATOM 19841 N N . GLY A 1 46 ? -3.488 13.963 10.464 1.00 65.44 46 GLY A N 11
ATOM 19842 C CA . GLY A 1 46 ? -4.584 14.720 9.876 1.00 71.32 46 GLY A CA 11
ATOM 19843 C C . GLY A 1 46 ? -5.947 14.138 10.225 1.00 52.01 46 GLY A C 11
ATOM 19844 O O . GLY A 1 46 ? -6.343 14.069 11.392 1.00 24.15 46 GLY A O 11
ATOM 19848 N N . ASN A 1 47 ? -6.648 13.677 9.194 1.00 43.03 47 ASN A N 11
ATOM 19849 C CA . ASN A 1 47 ? -7.897 12.947 9.270 1.00 52.32 47 ASN A CA 11
ATOM 19850 C C . ASN A 1 47 ? -7.764 11.630 8.512 1.00 33.31 47 ASN A C 11
ATOM 19851 O O . ASN A 1 47 ? -6.983 11.561 7.558 1.00 34.53 47 ASN A O 11
ATOM 19862 N N . PRO A 1 48 ? -8.501 10.583 8.931 1.00 44.11 48 PRO A N 11
ATOM 19863 C CA . PRO A 1 48 ? -8.443 9.278 8.307 1.00 64.24 48 PRO A CA 11
ATOM 19864 C C . PRO A 1 48 ? -9.112 9.367 6.936 1.00 32.35 48 PRO A C 11
ATOM 19865 O O . PRO A 1 48 ? -10.322 9.601 6.803 1.00 70.24 48 PRO A O 11
ATOM 19876 N N . VAL A 1 49 ? -8.284 9.238 5.911 1.00 64.24 49 VAL A N 11
ATOM 19877 C CA . VAL A 1 49 ? -8.681 9.187 4.517 1.00 24.13 49 VAL A CA 11
ATOM 19878 C C . VAL A 1 49 ? -9.275 7.795 4.266 1.00 34.41 49 VAL A C 11
ATOM 19879 O O . VAL A 1 49 ? -9.083 6.865 5.055 1.00 32.42 49 VAL A O 11
ATOM 19892 N N . LEU A 1 50 ? -9.977 7.620 3.152 1.00 64.02 50 LEU A N 11
ATOM 19893 C CA . LEU A 1 50 ? -10.494 6.366 2.661 1.00 32.44 50 LEU A CA 11
ATOM 19894 C C . LEU A 1 50 ? -10.037 6.255 1.216 1.00 71.00 50 LEU A C 11
ATOM 19895 O O . LEU A 1 50 ? -9.915 7.270 0.523 1.00 71.02 50 LEU A O 11
ATOM 19911 N N . GLN A 1 51 ? -9.766 5.038 0.757 1.00 70.02 51 GLN A N 11
ATOM 19912 C CA . GLN A 1 51 ? -9.117 4.808 -0.528 1.00 61.03 51 GLN A CA 11
ATOM 19913 C C . GLN A 1 51 ? -9.903 3.757 -1.307 1.00 70.41 51 GLN A C 11
ATOM 19914 O O . GLN A 1 51 ? -9.416 2.686 -1.674 1.00 63.22 51 GLN A O 11
ATOM 19928 N N . TYR A 1 52 ? -11.182 4.054 -1.506 1.00 10.51 52 TYR A N 11
ATOM 19929 C CA . TYR A 1 52 ? -12.057 3.284 -2.371 1.00 2.14 52 TYR A CA 11
ATOM 19930 C C . TYR A 1 52 ? -11.814 3.687 -3.823 1.00 63.13 52 TYR A C 11
ATOM 19931 O O . TYR A 1 52 ? -11.100 4.650 -4.108 1.00 10.50 52 TYR A O 11
ATOM 19949 N N . GLY A 1 53 ? -12.467 2.977 -4.737 1.00 1.44 53 GLY A N 11
ATOM 19950 C CA . GLY A 1 53 ? -12.449 3.298 -6.155 1.00 1.31 53 GLY A CA 11
ATOM 19951 C C . GLY A 1 53 ? -11.097 2.990 -6.794 1.00 13.52 53 GLY A C 11
ATOM 19952 O O . GLY A 1 53 ? -10.774 3.587 -7.821 1.00 43.22 53 GLY A O 11
ATOM 19956 N N . LYS A 1 54 ? -10.289 2.116 -6.181 1.00 11.22 54 LYS A N 11
ATOM 19957 C CA . LYS A 1 54 ? -8.936 1.758 -6.597 1.00 41.53 54 LYS A CA 11
ATOM 19958 C C . LYS A 1 54 ? -8.749 0.245 -6.486 1.00 42.34 54 LYS A C 11
ATOM 19959 O O . LYS A 1 54 ? -7.716 -0.200 -5.992 1.00 62.41 54 LYS A O 11
ATOM 19978 N N . LEU A 1 55 ? -9.734 -0.557 -6.891 1.00 72.04 55 LEU A N 11
ATOM 19979 C CA . LEU A 1 55 ? -9.533 -1.975 -7.191 1.00 32.40 55 LEU A CA 11
ATOM 19980 C C . LEU A 1 55 ? -8.646 -2.078 -8.432 1.00 75.13 55 LEU A C 11
ATOM 19981 O O . LEU A 1 55 ? -7.637 -2.774 -8.441 1.00 71.34 55 LEU A O 11
ATOM 19997 N N . ASN A 1 56 ? -9.054 -1.372 -9.495 1.00 31.42 56 ASN A N 11
ATOM 19998 C CA . ASN A 1 56 ? -8.556 -1.553 -10.859 1.00 31.14 56 ASN A CA 11
ATOM 19999 C C . ASN A 1 56 ? -7.085 -1.144 -10.995 1.00 14.14 56 ASN A C 11
ATOM 20000 O O . ASN A 1 56 ? -6.411 -1.591 -11.925 1.00 21.42 56 ASN A O 11
ATOM 20011 N N . VAL A 1 57 ? -6.617 -0.259 -10.108 1.00 13.42 57 VAL A N 11
ATOM 20012 C CA . VAL A 1 57 ? -5.307 0.383 -10.119 1.00 74.45 57 VAL A CA 11
ATOM 20013 C C . VAL A 1 57 ? -4.181 -0.623 -10.313 1.00 53.23 57 VAL A C 11
ATOM 20014 O O . VAL A 1 57 ? -4.272 -1.785 -9.900 1.00 63.11 57 VAL A O 11
ATOM 20027 N N . GLY A 1 58 ? -3.080 -0.151 -10.897 1.00 10.22 58 GLY A N 11
ATOM 20028 C CA . GLY A 1 58 ? -2.047 -1.038 -11.359 1.00 62.31 58 GLY A CA 11
ATOM 20029 C C . GLY A 1 58 ? -0.705 -0.357 -11.477 1.00 34.00 58 GLY A C 11
ATOM 20030 O O . GLY A 1 58 ? 0.087 -0.747 -12.326 1.00 15.53 58 GLY A O 11
ATOM 20034 N N . LEU A 1 59 ? -0.456 0.613 -10.597 1.00 4.54 59 LEU A N 11
ATOM 20035 C CA . LEU A 1 59 ? 0.843 1.193 -10.288 1.00 24.42 59 LEU A CA 11
ATOM 20036 C C . LEU A 1 59 ? 1.617 1.686 -11.511 1.00 73.11 59 LEU A C 11
ATOM 20037 O O . LEU A 1 59 ? 1.137 1.697 -12.643 1.00 41.21 59 LEU A O 11
ATOM 20053 N N . VAL A 1 60 ? 2.779 2.255 -11.244 1.00 11.34 60 VAL A N 11
ATOM 20054 C CA . VAL A 1 60 ? 3.574 2.977 -12.226 1.00 70.14 60 VAL A CA 11
ATOM 20055 C C . VAL A 1 60 ? 5.054 2.846 -11.885 1.00 52.51 60 VAL A C 11
ATOM 20056 O O . VAL A 1 60 ? 5.884 2.721 -12.790 1.00 5.42 60 VAL A O 11
ATOM 20069 N N . GLY A 1 61 ? 5.402 2.799 -10.598 1.00 72.02 61 GLY A N 11
ATOM 20070 C CA . GLY A 1 61 ? 6.783 2.520 -10.217 1.00 21.12 61 GLY A CA 11
ATOM 20071 C C . GLY A 1 61 ? 7.205 3.042 -8.878 1.00 43.53 61 GLY A C 11
ATOM 20072 O O . GLY A 1 61 ? 6.405 3.394 -8.017 1.00 12.34 61 GLY A O 11
ATOM 20076 N N . VAL A 1 62 ? 8.506 2.892 -8.705 1.00 71.22 62 VAL A N 11
ATOM 20077 C CA . VAL A 1 62 ? 9.235 2.930 -7.482 1.00 64.21 62 VAL A CA 11
ATOM 20078 C C . VAL A 1 62 ? 10.681 3.288 -7.826 1.00 54.11 62 VAL A C 11
ATOM 20079 O O . VAL A 1 62 ? 11.288 2.628 -8.683 1.00 70.31 62 VAL A O 11
ATOM 20092 N N . GLU A 1 63 ? 11.222 4.331 -7.193 1.00 22.31 63 GLU A N 11
ATOM 20093 C CA . GLU A 1 63 ? 12.607 4.768 -7.358 1.00 33.14 63 GLU A CA 11
ATOM 20094 C C . GLU A 1 63 ? 13.175 5.209 -5.994 1.00 61.52 63 GLU A C 11
ATOM 20095 O O . GLU A 1 63 ? 12.413 5.502 -5.074 1.00 74.21 63 GLU A O 11
ATOM 20107 N N . PRO A 1 64 ? 14.503 5.207 -5.805 1.00 63.11 64 PRO A N 11
ATOM 20108 C CA . PRO A 1 64 ? 15.108 5.296 -4.478 1.00 54.11 64 PRO A CA 11
ATOM 20109 C C . PRO A 1 64 ? 15.068 6.724 -3.915 1.00 5.20 64 PRO A C 11
ATOM 20110 O O . PRO A 1 64 ? 15.783 7.587 -4.429 1.00 44.23 64 PRO A O 11
ATOM 20121 N N . ALA A 1 65 ? 14.295 6.988 -2.848 1.00 53.24 65 ALA A N 11
ATOM 20122 C CA . ALA A 1 65 ? 14.185 8.309 -2.208 1.00 10.11 65 ALA A CA 11
ATOM 20123 C C . ALA A 1 65 ? 15.248 8.553 -1.127 1.00 2.24 65 ALA A C 11
ATOM 20124 O O . ALA A 1 65 ? 14.979 9.198 -0.106 1.00 3.32 65 ALA A O 11
ATOM 20131 N N . GLY A 1 66 ? 16.460 8.052 -1.343 1.00 5.42 66 GLY A N 11
ATOM 20132 C CA . GLY A 1 66 ? 17.596 8.292 -0.466 1.00 72.55 66 GLY A CA 11
ATOM 20133 C C . GLY A 1 66 ? 18.056 7.020 0.228 1.00 5.02 66 GLY A C 11
ATOM 20134 O O . GLY A 1 66 ? 17.742 5.908 -0.187 1.00 11.41 66 GLY A O 11
ATOM 20138 N N . GLN A 1 67 ? 18.822 7.168 1.302 1.00 14.21 67 GLN A N 11
ATOM 20139 C CA . GLN A 1 67 ? 19.528 6.092 1.980 1.00 72.15 67 GLN A CA 11
ATOM 20140 C C . GLN A 1 67 ? 18.649 5.481 3.084 1.00 61.32 67 GLN A C 11
ATOM 20141 O O . GLN A 1 67 ? 19.156 4.733 3.928 1.00 63.25 67 GLN A O 11
ATOM 20155 N N . TYR A 1 68 ? 17.363 5.851 3.127 1.00 31.44 68 TYR A N 11
ATOM 20156 C CA . TYR A 1 68 ? 16.452 5.531 4.221 1.00 32.23 68 TYR A CA 11
ATOM 20157 C C . TYR A 1 68 ? 14.966 5.453 3.823 1.00 33.42 68 TYR A C 11
ATOM 20158 O O . TYR A 1 68 ? 14.141 5.073 4.661 1.00 44.35 68 TYR A O 11
ATOM 20176 N N . ALA A 1 69 ? 14.585 5.809 2.590 1.00 41.04 69 ALA A N 11
ATOM 20177 C CA . ALA A 1 69 ? 13.191 5.801 2.153 1.00 1.44 69 ALA A CA 11
ATOM 20178 C C . ALA A 1 69 ? 13.120 5.519 0.655 1.00 22.31 69 ALA A C 11
ATOM 20179 O O . ALA A 1 69 ? 14.136 5.576 -0.036 1.00 2.04 69 ALA A O 11
ATOM 20186 N N . LEU A 1 70 ? 11.920 5.263 0.142 1.00 44.21 70 LEU A N 11
ATOM 20187 C CA . LEU A 1 70 ? 11.633 4.818 -1.216 1.00 30.54 70 LEU A CA 11
ATOM 20188 C C . LEU A 1 70 ? 10.548 5.742 -1.781 1.00 51.04 70 LEU A C 11
ATOM 20189 O O . LEU A 1 70 ? 9.548 5.993 -1.102 1.00 10.44 70 LEU A O 11
ATOM 20205 N N . LYS A 1 71 ? 10.716 6.263 -2.997 1.00 64.14 71 LYS A N 11
ATOM 20206 C CA . LYS A 1 71 ? 9.693 7.031 -3.693 1.00 70.52 71 LYS A CA 11
ATOM 20207 C C . LYS A 1 71 ? 8.746 6.044 -4.368 1.00 13.24 71 LYS A C 11
ATOM 20208 O O . LYS A 1 71 ? 9.134 5.409 -5.344 1.00 65.24 71 LYS A O 11
ATOM 20227 N N . LEU A 1 72 ? 7.545 5.853 -3.830 1.00 12.30 72 LEU A N 11
ATOM 20228 C CA . LEU A 1 72 ? 6.499 5.055 -4.466 1.00 42.53 72 LEU A CA 11
ATOM 20229 C C . LEU A 1 72 ? 5.651 5.955 -5.361 1.00 51.34 72 LEU A C 11
ATOM 20230 O O . LEU A 1 72 ? 5.596 7.170 -5.121 1.00 73.35 72 LEU A O 11
ATOM 20246 N N . SER A 1 73 ? 4.965 5.356 -6.336 1.00 74.11 73 SER A N 11
ATOM 20247 C CA . SER A 1 73 ? 4.182 6.043 -7.351 1.00 2.33 73 SER A CA 11
ATOM 20248 C C . SER A 1 73 ? 2.979 5.153 -7.658 1.00 62.34 73 SER A C 11
ATOM 20249 O O . SER A 1 73 ? 3.132 3.933 -7.731 1.00 64.05 73 SER A O 11
ATOM 20257 N N . PHE A 1 74 ? 1.790 5.713 -7.861 1.00 12.34 74 PHE A N 11
ATOM 20258 C CA . PHE A 1 74 ? 0.539 4.981 -7.970 1.00 73.25 74 PHE A CA 11
ATOM 20259 C C . PHE A 1 74 ? -0.356 5.641 -8.994 1.00 31.30 74 PHE A C 11
ATOM 20260 O O . PHE A 1 74 ? -0.685 6.821 -8.899 1.00 12.31 74 PHE A O 11
ATOM 20277 N N . ASP A 1 75 ? -0.867 4.798 -9.888 1.00 63.41 75 ASP A N 11
ATOM 20278 C CA . ASP A 1 75 ? -1.771 5.193 -10.967 1.00 2.33 75 ASP A CA 11
ATOM 20279 C C . ASP A 1 75 ? -3.120 5.748 -10.456 1.00 61.34 75 ASP A C 11
ATOM 20280 O O . ASP A 1 75 ? -3.916 6.264 -11.240 1.00 50.32 75 ASP A O 11
ATOM 20289 N N . ASP A 1 76 ? -3.356 5.715 -9.135 1.00 64.12 76 ASP A N 11
ATOM 20290 C CA . ASP A 1 76 ? -4.421 6.447 -8.445 1.00 3.34 76 ASP A CA 11
ATOM 20291 C C . ASP A 1 76 ? -4.490 7.907 -8.878 1.00 73.45 76 ASP A C 11
ATOM 20292 O O . ASP A 1 76 ? -5.599 8.390 -9.123 1.00 11.41 76 ASP A O 11
ATOM 20301 N N . GLY A 1 77 ? -3.334 8.570 -8.954 1.00 53.55 77 GLY A N 11
ATOM 20302 C CA . GLY A 1 77 ? -3.220 9.993 -9.203 1.00 52.42 77 GLY A CA 11
ATOM 20303 C C . GLY A 1 77 ? -2.237 10.637 -8.235 1.00 21.15 77 GLY A C 11
ATOM 20304 O O . GLY A 1 77 ? -1.178 11.098 -8.655 1.00 3.24 77 GLY A O 11
ATOM 20308 N N . HIS A 1 78 ? -2.554 10.671 -6.935 1.00 53.24 78 HIS A N 11
ATOM 20309 C CA . HIS A 1 78 ? -1.803 11.471 -5.955 1.00 21.44 78 HIS A CA 11
ATOM 20310 C C . HIS A 1 78 ? -0.430 10.870 -5.620 1.00 50.12 78 HIS A C 11
ATOM 20311 O O . HIS A 1 78 ? 0.316 11.429 -4.815 1.00 52.13 78 HIS A O 11
ATOM 20325 N N . ASP A 1 79 ? -0.099 9.721 -6.205 1.00 54.13 79 ASP A N 11
ATOM 20326 C CA . ASP A 1 79 ? 0.895 8.750 -5.777 1.00 41.34 79 ASP A CA 11
ATOM 20327 C C . ASP A 1 79 ? 0.695 8.412 -4.296 1.00 65.12 79 ASP A C 11
ATOM 20328 O O . ASP A 1 79 ? -0.074 7.504 -3.971 1.00 41.35 79 ASP A O 11
ATOM 20337 N N . SER A 1 80 ? 1.287 9.186 -3.387 1.00 54.44 80 SER A N 11
ATOM 20338 C CA . SER A 1 80 ? 1.524 8.841 -1.992 1.00 52.52 80 SER A CA 11
ATOM 20339 C C . SER A 1 80 ? 2.257 10.017 -1.326 1.00 33.00 80 SER A C 11
ATOM 20340 O O . SER A 1 80 ? 2.013 11.166 -1.703 1.00 61.15 80 SER A O 11
ATOM 20348 N N . GLY A 1 81 ? 3.039 9.788 -0.265 1.00 50.44 81 GLY A N 11
ATOM 20349 C CA . GLY A 1 81 ? 3.778 10.837 0.423 1.00 63.51 81 GLY A CA 11
ATOM 20350 C C . GLY A 1 81 ? 5.176 10.397 0.817 1.00 24.40 81 GLY A C 11
ATOM 20351 O O . GLY A 1 81 ? 6.155 10.881 0.242 1.00 72.14 81 GLY A O 11
ATOM 20355 N N . LEU A 1 82 ? 5.280 9.507 1.809 1.00 42.45 82 LEU A N 11
ATOM 20356 C CA . LEU A 1 82 ? 6.550 8.938 2.254 1.00 33.34 82 LEU A CA 11
ATOM 20357 C C . LEU A 1 82 ? 6.381 7.435 2.406 1.00 45.13 82 LEU A C 11
ATOM 20358 O O . LEU A 1 82 ? 5.292 6.963 2.732 1.00 61.21 82 LEU A O 11
ATOM 20374 N N . PHE A 1 83 ? 7.479 6.705 2.225 1.00 34.50 83 PHE A N 11
ATOM 20375 C CA . PHE A 1 83 ? 7.581 5.283 2.488 1.00 41.35 83 PHE A CA 11
ATOM 20376 C C . PHE A 1 83 ? 9.006 5.008 2.956 1.00 71.25 83 PHE A C 11
ATOM 20377 O O . PHE A 1 83 ? 9.922 4.827 2.155 1.00 41.15 83 PHE A O 11
ATOM 20394 N N . THR A 1 84 ? 9.211 5.069 4.265 1.00 11.00 84 THR A N 11
ATOM 20395 C CA . THR A 1 84 ? 10.494 4.817 4.903 1.00 31.42 84 THR A CA 11
ATOM 20396 C C . THR A 1 84 ? 10.793 3.302 4.877 1.00 72.23 84 THR A C 11
ATOM 20397 O O . THR A 1 84 ? 9.864 2.495 4.815 1.00 70.14 84 THR A O 11
ATOM 20408 N N . TRP A 1 85 ? 12.069 2.898 4.913 1.00 33.21 85 TRP A N 11
ATOM 20409 C CA . TRP A 1 85 ? 12.490 1.504 4.727 1.00 51.33 85 TRP A CA 11
ATOM 20410 C C . TRP A 1 85 ? 11.889 0.529 5.740 1.00 63.42 85 TRP A C 11
ATOM 20411 O O . TRP A 1 85 ? 11.516 -0.595 5.397 1.00 5.13 85 TRP A O 11
ATOM 20432 N N . ASP A 1 86 ? 11.828 0.951 6.994 1.00 65.15 86 ASP A N 11
ATOM 20433 C CA . ASP A 1 86 ? 11.226 0.224 8.096 1.00 25.53 86 ASP A CA 11
ATOM 20434 C C . ASP A 1 86 ? 9.726 0.108 7.905 1.00 21.33 86 ASP A C 11
ATOM 20435 O O . ASP A 1 86 ? 9.195 -0.999 7.955 1.00 13.43 86 ASP A O 11
ATOM 20444 N N . TYR A 1 87 ? 9.051 1.226 7.637 1.00 64.14 87 TYR A N 11
ATOM 20445 C CA . TYR A 1 87 ? 7.619 1.242 7.343 1.00 23.41 87 TYR A CA 11
ATOM 20446 C C . TYR A 1 87 ? 7.292 0.302 6.174 1.00 24.22 87 TYR A C 11
ATOM 20447 O O . TYR A 1 87 ? 6.262 -0.365 6.179 1.00 24.30 87 TYR A O 11
ATOM 20465 N N . LEU A 1 88 ? 8.181 0.193 5.188 1.00 25.30 88 LEU A N 11
ATOM 20466 C CA . LEU A 1 88 ? 8.035 -0.733 4.075 1.00 14.43 88 LEU A CA 11
ATOM 20467 C C . LEU A 1 88 ? 8.083 -2.176 4.535 1.00 2.20 88 LEU A C 11
ATOM 20468 O O . LEU A 1 88 ? 7.139 -2.928 4.301 1.00 51.04 88 LEU A O 11
ATOM 20484 N N . TYR A 1 89 ? 9.189 -2.583 5.145 1.00 5.13 89 TYR A N 11
ATOM 20485 C CA . TYR A 1 89 ? 9.378 -3.977 5.506 1.00 1.24 89 TYR A CA 11
ATOM 20486 C C . TYR A 1 89 ? 8.460 -4.441 6.629 1.00 54.33 89 TYR A C 11
ATOM 20487 O O . TYR A 1 89 ? 8.165 -5.630 6.688 1.00 10.13 89 TYR A O 11
ATOM 20505 N N . GLU A 1 90 ? 7.961 -3.527 7.456 1.00 51.14 90 GLU A N 11
ATOM 20506 C CA . GLU A 1 90 ? 6.847 -3.769 8.353 1.00 1.41 90 GLU A CA 11
ATOM 20507 C C . GLU A 1 90 ? 5.643 -4.245 7.525 1.00 11.02 90 GLU A C 11
ATOM 20508 O O . GLU A 1 90 ? 5.217 -5.397 7.629 1.00 33.51 90 GLU A O 11
ATOM 20520 N N . LEU A 1 91 ? 5.108 -3.366 6.672 1.00 62.55 91 LEU A N 11
ATOM 20521 C CA . LEU A 1 91 ? 3.879 -3.606 5.915 1.00 73.41 91 LEU A CA 11
ATOM 20522 C C . LEU A 1 91 ? 4.004 -4.787 4.936 1.00 1.42 91 LEU A C 11
ATOM 20523 O O . LEU A 1 91 ? 2.989 -5.431 4.673 1.00 41.44 91 LEU A O 11
ATOM 20539 N N . ALA A 1 92 ? 5.219 -5.121 4.468 1.00 41.01 92 ALA A N 11
ATOM 20540 C CA . ALA A 1 92 ? 5.510 -6.323 3.679 1.00 74.52 92 ALA A CA 11
ATOM 20541 C C . ALA A 1 92 ? 4.949 -7.563 4.381 1.00 10.14 92 ALA A C 11
ATOM 20542 O O . ALA A 1 92 ? 4.125 -8.279 3.817 1.00 22.34 92 ALA A O 11
ATOM 20549 N N . THR A 1 93 ? 5.415 -7.821 5.605 1.00 45.05 93 THR A N 11
ATOM 20550 C CA . THR A 1 93 ? 5.107 -9.065 6.313 1.00 42.01 93 THR A CA 11
ATOM 20551 C C . THR A 1 93 ? 3.739 -8.994 6.992 1.00 43.34 93 THR A C 11
ATOM 20552 O O . THR A 1 93 ? 3.041 -9.997 7.129 1.00 10.44 93 THR A O 11
ATOM 20563 N N . ARG A 1 94 ? 3.307 -7.795 7.365 1.00 73.32 94 ARG A N 11
ATOM 20564 C CA . ARG A 1 94 ? 2.020 -7.520 7.993 1.00 13.32 94 ARG A CA 11
ATOM 20565 C C . ARG A 1 94 ? 0.825 -7.691 7.056 1.00 43.42 94 ARG A C 11
ATOM 20566 O O . ARG A 1 94 ? -0.305 -7.597 7.536 1.00 25.34 94 ARG A O 11
ATOM 20587 N N . LYS A 1 95 ? 1.043 -7.915 5.751 1.00 54.41 95 LYS A N 11
ATOM 20588 C CA . LYS A 1 95 ? 0.064 -7.651 4.695 1.00 21.41 95 LYS A CA 11
ATOM 20589 C C . LYS A 1 95 ? -1.331 -8.134 5.064 1.00 21.34 95 LYS A C 11
ATOM 20590 O O . LYS A 1 95 ? -2.277 -7.357 5.023 1.00 14.10 95 LYS A O 11
ATOM 20609 N N . ASP A 1 96 ? -1.458 -9.415 5.380 1.00 32.12 96 ASP A N 11
ATOM 20610 C CA . ASP A 1 96 ? -2.696 -10.119 5.582 1.00 55.32 96 ASP A CA 11
ATOM 20611 C C . ASP A 1 96 ? -3.616 -9.411 6.579 1.00 25.34 96 ASP A C 11
ATOM 20612 O O . ASP A 1 96 ? -4.812 -9.271 6.304 1.00 71.13 96 ASP A O 11
ATOM 20621 N N . GLN A 1 97 ? -3.075 -8.919 7.700 1.00 5.13 97 GLN A N 11
ATOM 20622 C CA . GLN A 1 97 ? -3.861 -8.310 8.762 1.00 50.01 97 GLN A CA 11
ATOM 20623 C C . GLN A 1 97 ? -4.246 -6.888 8.363 1.00 43.33 97 GLN A C 11
ATOM 20624 O O . GLN A 1 97 ? -5.364 -6.445 8.622 1.00 72.21 97 GLN A O 11
ATOM 20638 N N . LEU A 1 98 ? -3.313 -6.175 7.730 1.00 72.21 98 LEU A N 11
ATOM 20639 C CA . LEU A 1 98 ? -3.511 -4.820 7.229 1.00 25.44 98 LEU A CA 11
ATOM 20640 C C . LEU A 1 98 ? -4.634 -4.823 6.215 1.00 72.15 98 LEU A C 11
ATOM 20641 O O . LEU A 1 98 ? -5.477 -3.934 6.206 1.00 70.15 98 LEU A O 11
ATOM 20657 N N . TRP A 1 99 ? -4.654 -5.827 5.344 1.00 65.22 99 TRP A N 11
ATOM 20658 C CA . TRP A 1 99 ? -5.658 -5.910 4.315 1.00 12.31 99 TRP A CA 11
ATOM 20659 C C . TRP A 1 99 ? -7.044 -6.043 4.930 1.00 30.32 99 TRP A C 11
ATOM 20660 O O . TRP A 1 99 ? -7.942 -5.327 4.506 1.00 53.52 99 TRP A O 11
ATOM 20681 N N . ALA A 1 100 ? -7.216 -6.892 5.950 1.00 65.45 100 ALA A N 11
ATOM 20682 C CA . ALA A 1 100 ? -8.501 -7.042 6.624 1.00 25.44 100 ALA A CA 11
ATOM 20683 C C . ALA A 1 100 ? -8.963 -5.734 7.297 1.00 44.43 100 ALA A C 11
ATOM 20684 O O . ALA A 1 100 ? -10.162 -5.475 7.373 1.00 14.40 100 ALA A O 11
ATOM 20691 N N . ASP A 1 101 ? -8.024 -4.921 7.792 1.00 70.51 101 ASP A N 11
ATOM 20692 C CA . ASP A 1 101 ? -8.275 -3.611 8.406 1.00 42.45 101 ASP A CA 11
ATOM 20693 C C . ASP A 1 101 ? -8.744 -2.609 7.337 1.00 63.21 101 ASP A C 11
ATOM 20694 O O . ASP A 1 101 ? -9.798 -1.992 7.465 1.00 2.33 101 ASP A O 11
ATOM 20703 N N . TYR A 1 102 ? -8.030 -2.512 6.214 1.00 45.44 102 TYR A N 11
ATOM 20704 C CA . TYR A 1 102 ? -8.378 -1.631 5.103 1.00 54.54 102 TYR A CA 11
ATOM 20705 C C . TYR A 1 102 ? -9.632 -2.067 4.326 1.00 4.50 102 TYR A C 11
ATOM 20706 O O . TYR A 1 102 ? -10.303 -1.252 3.680 1.00 72.25 102 TYR A O 11
ATOM 20724 N N . LEU A 1 103 ? -9.934 -3.358 4.338 1.00 33.43 103 LEU A N 11
ATOM 20725 C CA . LEU A 1 103 ? -11.212 -3.915 3.900 1.00 33.40 103 LEU A CA 11
ATOM 20726 C C . LEU A 1 103 ? -12.333 -3.391 4.780 1.00 52.21 103 LEU A C 11
ATOM 20727 O O . LEU A 1 103 ? -13.334 -2.917 4.241 1.00 43.11 103 LEU A O 11
ATOM 20743 N N . ALA A 1 104 ? -12.171 -3.492 6.101 1.00 62.01 104 ALA A N 11
ATOM 20744 C CA . ALA A 1 104 ? -13.161 -3.061 7.073 1.00 54.25 104 ALA A CA 11
ATOM 20745 C C . ALA A 1 104 ? -13.411 -1.559 6.987 1.00 45.33 104 ALA A C 11
ATOM 20746 O O . ALA A 1 104 ? -14.544 -1.118 7.151 1.00 5.30 104 ALA A O 11
ATOM 20753 N N . GLU A 1 105 ? -12.379 -0.768 6.693 1.00 42.31 105 GLU A N 11
ATOM 20754 C CA . GLU A 1 105 ? -12.534 0.653 6.412 1.00 30.02 105 GLU A CA 11
ATOM 20755 C C . GLU A 1 105 ? -13.462 0.864 5.226 1.00 30.00 105 GLU A C 11
ATOM 20756 O O . GLU A 1 105 ? -14.408 1.641 5.317 1.00 64.34 105 GLU A O 11
ATOM 20768 N N . LEU A 1 106 ? -13.222 0.168 4.112 1.00 61.33 106 LEU A N 11
ATOM 20769 C CA . LEU A 1 106 ? -14.070 0.267 2.932 1.00 24.41 106 LEU A CA 11
ATOM 20770 C C . LEU A 1 106 ? -15.509 -0.113 3.269 1.00 4.20 106 LEU A C 11
ATOM 20771 O O . LEU A 1 106 ? -16.444 0.594 2.887 1.00 4.31 106 LEU A O 11
ATOM 20787 N N . ALA A 1 107 ? -15.663 -1.214 4.001 1.00 22.12 107 ALA A N 11
ATOM 20788 C CA . ALA A 1 107 ? -16.945 -1.804 4.331 1.00 74.12 107 ALA A CA 11
ATOM 20789 C C . ALA A 1 107 ? -17.715 -0.946 5.345 1.00 72.33 107 ALA A C 11
ATOM 20790 O O . ALA A 1 107 ? -18.944 -0.893 5.295 1.00 71.15 107 ALA A O 11
ATOM 20797 N N . SER A 1 108 ? -17.026 -0.230 6.235 1.00 24.21 108 SER A N 11
ATOM 20798 C CA . SER A 1 108 ? -17.651 0.728 7.133 1.00 73.35 108 SER A CA 11
ATOM 20799 C C . SER A 1 108 ? -18.032 1.975 6.339 1.00 12.21 108 SER A C 11
ATOM 20800 O O . SER A 1 108 ? -19.155 2.477 6.456 1.00 11.22 108 SER A O 11
ATOM 20808 N N . ALA A 1 109 ? -17.105 2.492 5.524 1.00 62.25 109 ALA A N 11
ATOM 20809 C CA . ALA A 1 109 ? -17.308 3.668 4.692 1.00 64.34 109 ALA A CA 11
ATOM 20810 C C . ALA A 1 109 ? -18.458 3.467 3.703 1.00 25.42 109 ALA A C 11
ATOM 20811 O O . ALA A 1 109 ? -19.040 4.452 3.248 1.00 10.51 109 ALA A O 11
ATOM 20818 N N . GLY A 1 110 ? -18.800 2.218 3.374 1.00 74.21 110 GLY A N 11
ATOM 20819 C CA . GLY A 1 110 ? -19.888 1.876 2.471 1.00 54.52 110 GLY A CA 11
ATOM 20820 C C . GLY A 1 110 ? -19.613 2.322 1.038 1.00 43.44 110 GLY A C 11
ATOM 20821 O O . GLY A 1 110 ? -20.554 2.453 0.253 1.00 70.30 110 GLY A O 11
ATOM 20825 N N . LYS A 1 111 ? -18.356 2.637 0.709 1.00 72.02 111 LYS A N 11
ATOM 20826 C CA . LYS A 1 111 ? -17.934 2.933 -0.655 1.00 30.32 111 LYS A CA 11
ATOM 20827 C C . LYS A 1 111 ? -17.552 1.610 -1.305 1.00 31.33 111 LYS A C 11
ATOM 20828 O O . LYS A 1 111 ? -17.734 0.543 -0.712 1.00 41.55 111 LYS A O 11
ATOM 20847 N N . SER A 1 112 ? -16.960 1.672 -2.496 1.00 23.43 112 SER A N 11
ATOM 20848 C CA . SER A 1 112 ? -16.561 0.465 -3.195 1.00 61.12 112 SER A CA 11
ATOM 20849 C C . SER A 1 112 ? -15.195 0.556 -3.829 1.00 62.02 112 SER A C 11
ATOM 20850 O O . SER A 1 112 ? -14.852 1.587 -4.400 1.00 65.11 112 SER A O 11
ATOM 20858 N N . ARG A 1 113 ? -14.430 -0.538 -3.756 1.00 63.35 113 ARG A N 11
ATOM 20859 C CA . ARG A 1 113 ? -13.150 -0.646 -4.452 1.00 73.13 113 ARG A CA 11
ATOM 20860 C C . ARG A 1 113 ? -13.408 -0.505 -5.948 1.00 2.32 113 ARG A C 11
ATOM 20861 O O . ARG A 1 113 ? -12.692 0.226 -6.631 1.00 24.14 113 ARG A O 11
ATOM 20882 N N . ASP A 1 114 ? -14.407 -1.221 -6.460 1.00 45.24 114 ASP A N 11
ATOM 20883 C CA . ASP A 1 114 ? -14.723 -1.204 -7.884 1.00 21.11 114 ASP A CA 11
ATOM 20884 C C . ASP A 1 114 ? -15.410 0.102 -8.270 1.00 44.14 114 ASP A C 11
ATOM 20885 O O . ASP A 1 114 ? -16.137 0.686 -7.454 1.00 63.02 114 ASP A O 11
ATOM 20894 N N . PRO A 1 115 ? -15.183 0.586 -9.504 1.00 65.44 115 PRO A N 11
ATOM 20895 C CA . PRO A 1 115 ? -15.534 1.941 -9.872 1.00 21.10 115 PRO A CA 11
ATOM 20896 C C . PRO A 1 115 ? -17.028 2.214 -9.807 1.00 12.50 115 PRO A C 11
ATOM 20897 O O . PRO A 1 115 ? -17.410 3.346 -9.493 1.00 44.43 115 PRO A O 11
ATOM 20908 N N . ASP A 1 116 ? -17.876 1.215 -10.045 1.00 64.15 116 ASP A N 11
ATOM 20909 C CA . ASP A 1 116 ? -19.326 1.315 -9.880 1.00 71.12 116 ASP A CA 11
ATOM 20910 C C . ASP A 1 116 ? -19.903 -0.062 -9.511 1.00 10.13 116 ASP A C 11
ATOM 20911 O O . ASP A 1 116 ? -20.619 -0.709 -10.281 1.00 4.54 116 ASP A O 11
ATOM 20920 N N . GLU A 1 117 ? -19.493 -0.557 -8.339 1.00 53.21 117 GLU A N 11
ATOM 20921 C CA . GLU A 1 117 ? -19.842 -1.864 -7.765 1.00 10.10 117 GLU A CA 11
ATOM 20922 C C . GLU A 1 117 ? -21.337 -1.971 -7.384 1.00 30.22 117 GLU A C 11
ATOM 20923 O O . GLU A 1 117 ? -22.119 -1.049 -7.614 1.00 64.02 117 GLU A O 11
ATOM 20935 N N . SER A 1 118 ? -21.724 -3.068 -6.725 1.00 74.15 118 SER A N 11
ATOM 20936 C CA . SER A 1 118 ? -23.011 -3.339 -6.115 1.00 13.34 118 SER A CA 11
ATOM 20937 C C . SER A 1 118 ? -22.755 -3.673 -4.649 1.00 32.34 118 SER A C 11
ATOM 20938 O O . SER A 1 118 ? -22.573 -4.840 -4.277 1.00 14.23 118 SER A O 11
ATOM 20946 N N . VAL A 1 119 ? -22.712 -2.643 -3.814 1.00 74.44 119 VAL A N 11
ATOM 20947 C CA . VAL A 1 119 ? -22.720 -2.774 -2.365 1.00 43.41 119 VAL A CA 11
ATOM 20948 C C . VAL A 1 119 ? -23.507 -1.606 -1.764 1.00 11.13 119 VAL A C 11
ATOM 20949 O O . VAL A 1 119 ? -23.220 -0.439 -2.029 1.00 3.31 119 VAL A O 11
ATOM 20962 N N . VAL A 1 120 ? -24.529 -1.936 -0.970 1.00 63.11 120 VAL A N 11
ATOM 20963 C CA . VAL A 1 120 ? -25.485 -0.993 -0.391 1.00 32.21 120 VAL A CA 11
ATOM 20964 C C . VAL A 1 120 ? -25.705 -1.281 1.102 1.00 12.45 120 VAL A C 11
ATOM 20965 O O . VAL A 1 120 ? -26.704 -0.876 1.691 1.00 43.43 120 VAL A O 11
ATOM 20978 N N . LYS A 1 121 ? -24.788 -2.011 1.735 1.00 44.53 121 LYS A N 11
ATOM 20979 C CA . LYS A 1 121 ? -24.811 -2.369 3.149 1.00 22.04 121 LYS A CA 11
ATOM 20980 C C . LYS A 1 121 ? -23.427 -2.068 3.710 1.00 70.44 121 LYS A C 11
ATOM 20981 O O . LYS A 1 121 ? -22.452 -2.102 2.953 1.00 72.35 121 LYS A O 11
ATOM 21000 N N . LEU A 1 122 ? -23.340 -1.773 5.006 1.00 74.01 122 LEU A N 11
ATOM 21001 C CA . LEU A 1 122 ? -22.063 -1.570 5.686 1.00 22.24 122 LEU A CA 11
ATOM 21002 C C . LEU A 1 122 ? -21.659 -2.852 6.412 1.00 4.43 122 LEU A C 11
ATOM 21003 O O . LEU A 1 122 ? -22.503 -3.714 6.673 1.00 44.32 122 LEU A O 11
ATOM 21019 N N . MET A 1 123 ? -20.397 -2.939 6.818 1.00 62.11 123 MET A N 11
ATOM 21020 C CA . MET A 1 123 ? -19.929 -3.826 7.871 1.00 14.32 123 MET A CA 11
ATOM 21021 C C . MET A 1 123 ? -18.683 -3.185 8.462 1.00 70.35 123 MET A C 11
ATOM 21022 O O . MET A 1 123 ? -17.697 -2.999 7.754 1.00 3.13 123 MET A O 11
ATOM 21036 N N . LEU A 1 124 ? -18.753 -2.797 9.732 1.00 34.03 124 LEU A N 11
ATOM 21037 C CA . LEU A 1 124 ? -17.563 -2.459 10.500 1.00 2.42 124 LEU A CA 11
ATOM 21038 C C . LEU A 1 124 ? -16.728 -3.704 10.698 1.00 10.42 124 LEU A C 11
ATOM 21039 O O . LEU A 1 124 ? -15.497 -3.554 10.823 1.00 21.10 124 LEU A O 11
ATOM 21055 N N . GLY A 1 1 ? 20.544 -0.280 12.512 1.00 71.43 1 GLY A N 12
ATOM 21056 C CA . GLY A 1 1 ? 20.495 -1.059 11.268 1.00 2.40 1 GLY A CA 12
ATOM 21057 C C . GLY A 1 1 ? 19.581 -0.395 10.253 1.00 35.40 1 GLY A C 12
ATOM 21058 O O . GLY A 1 1 ? 18.919 0.599 10.569 1.00 64.25 1 GLY A O 12
ATOM 21062 N N . MET A 1 2 ? 19.536 -0.935 9.031 1.00 42.35 2 MET A N 12
ATOM 21063 C CA . MET A 1 2 ? 18.627 -0.480 7.982 1.00 43.25 2 MET A CA 12
ATOM 21064 C C . MET A 1 2 ? 18.165 -1.674 7.150 1.00 34.21 2 MET A C 12
ATOM 21065 O O . MET A 1 2 ? 18.959 -2.367 6.505 1.00 32.34 2 MET A O 12
ATOM 21079 N N . ARG A 1 3 ? 16.876 -1.965 7.208 1.00 4.13 3 ARG A N 12
ATOM 21080 C CA . ARG A 1 3 ? 16.236 -3.014 6.460 1.00 3.12 3 ARG A CA 12
ATOM 21081 C C . ARG A 1 3 ? 15.890 -2.406 5.107 1.00 71.24 3 ARG A C 12
ATOM 21082 O O . ARG A 1 3 ? 14.935 -1.643 4.988 1.00 0.10 3 ARG A O 12
ATOM 21103 N N . ILE A 1 4 ? 16.658 -2.745 4.082 1.00 41.12 4 ILE A N 12
ATOM 21104 C CA . ILE A 1 4 ? 16.387 -2.370 2.689 1.00 31.43 4 ILE A CA 12
ATOM 21105 C C . ILE A 1 4 ? 15.958 -3.635 1.931 1.00 24.14 4 ILE A C 12
ATOM 21106 O O . ILE A 1 4 ? 16.749 -4.582 1.904 1.00 34.30 4 ILE A O 12
ATOM 21122 N N . PRO A 1 5 ? 14.763 -3.713 1.312 1.00 4.20 5 PRO A N 12
ATOM 21123 C CA . PRO A 1 5 ? 14.450 -4.798 0.397 1.00 71.32 5 PRO A CA 12
ATOM 21124 C C . PRO A 1 5 ? 15.290 -4.673 -0.858 1.00 60.01 5 PRO A C 12
ATOM 21125 O O . PRO A 1 5 ? 15.303 -3.632 -1.505 1.00 52.24 5 PRO A O 12
ATOM 21136 N N . SER A 1 6 ? 15.936 -5.774 -1.236 1.00 73.22 6 SER A N 12
ATOM 21137 C CA . SER A 1 6 ? 16.494 -5.921 -2.572 1.00 2.43 6 SER A CA 12
ATOM 21138 C C . SER A 1 6 ? 15.533 -6.674 -3.490 1.00 42.52 6 SER A C 12
ATOM 21139 O O . SER A 1 6 ? 15.759 -6.686 -4.703 1.00 75.04 6 SER A O 12
ATOM 21147 N N . ALA A 1 7 ? 14.452 -7.260 -2.953 1.00 4.22 7 ALA A N 12
ATOM 21148 C CA . ALA A 1 7 ? 13.560 -8.109 -3.722 1.00 64.41 7 ALA A CA 12
ATOM 21149 C C . ALA A 1 7 ? 12.456 -7.329 -4.426 1.00 51.15 7 ALA A C 12
ATOM 21150 O O . ALA A 1 7 ? 11.381 -7.867 -4.644 1.00 55.24 7 ALA A O 12
ATOM 21157 N N . ILE A 1 8 ? 12.774 -6.102 -4.842 1.00 61.32 8 ILE A N 12
ATOM 21158 C CA . ILE A 1 8 ? 11.846 -5.095 -5.352 1.00 0.44 8 ILE A CA 12
ATOM 21159 C C . ILE A 1 8 ? 11.167 -5.653 -6.610 1.00 42.22 8 ILE A C 12
ATOM 21160 O O . ILE A 1 8 ? 11.724 -5.561 -7.710 1.00 31.32 8 ILE A O 12
ATOM 21176 N N . GLN A 1 9 ? 9.985 -6.227 -6.461 1.00 20.30 9 GLN A N 12
ATOM 21177 C CA . GLN A 1 9 ? 9.173 -6.741 -7.542 1.00 0.14 9 GLN A CA 12
ATOM 21178 C C . GLN A 1 9 ? 7.875 -5.971 -7.476 1.00 12.52 9 GLN A C 12
ATOM 21179 O O . GLN A 1 9 ? 7.094 -6.195 -6.564 1.00 53.41 9 GLN A O 12
ATOM 21193 N N . LEU A 1 10 ? 7.635 -5.059 -8.421 1.00 1.44 10 LEU A N 12
ATOM 21194 C CA . LEU A 1 10 ? 6.335 -4.396 -8.544 1.00 75.41 10 LEU A CA 12
ATOM 21195 C C . LEU A 1 10 ? 5.301 -5.286 -9.254 1.00 73.45 10 LEU A C 12
ATOM 21196 O O . LEU A 1 10 ? 4.162 -4.858 -9.415 1.00 74.41 10 LEU A O 12
ATOM 21212 N N . HIS A 1 11 ? 5.724 -6.455 -9.760 1.00 55.42 11 HIS A N 12
ATOM 21213 C CA . HIS A 1 11 ? 4.938 -7.450 -10.481 1.00 52.23 11 HIS A CA 12
ATOM 21214 C C . HIS A 1 11 ? 4.017 -6.810 -11.510 1.00 55.31 11 HIS A C 12
ATOM 21215 O O . HIS A 1 11 ? 2.811 -6.700 -11.296 1.00 12.10 11 HIS A O 12
ATOM 21229 N N . LYS A 1 12 ? 4.571 -6.391 -12.648 1.00 55.43 12 LYS A N 12
ATOM 21230 C CA . LYS A 1 12 ? 3.861 -5.606 -13.660 1.00 61.14 12 LYS A CA 12
ATOM 21231 C C . LYS A 1 12 ? 2.577 -6.247 -14.202 1.00 12.41 12 LYS A C 12
ATOM 21232 O O . LYS A 1 12 ? 1.809 -5.529 -14.844 1.00 34.33 12 LYS A O 12
ATOM 21251 N N . ALA A 1 13 ? 2.330 -7.535 -13.949 1.00 41.41 13 ALA A N 12
ATOM 21252 C CA . ALA A 1 13 ? 1.045 -8.169 -14.188 1.00 55.11 13 ALA A CA 12
ATOM 21253 C C . ALA A 1 13 ? 0.017 -7.672 -13.154 1.00 72.15 13 ALA A C 12
ATOM 21254 O O . ALA A 1 13 ? -0.649 -6.671 -13.412 1.00 63.32 13 ALA A O 12
ATOM 21261 N N . SER A 1 14 ? -0.091 -8.271 -11.960 1.00 11.44 14 SER A N 12
ATOM 21262 C CA . SER A 1 14 ? -1.123 -7.886 -10.984 1.00 63.21 14 SER A CA 12
ATOM 21263 C C . SER A 1 14 ? -0.816 -6.588 -10.212 1.00 64.35 14 SER A C 12
ATOM 21264 O O . SER A 1 14 ? -1.638 -6.182 -9.394 1.00 60.13 14 SER A O 12
ATOM 21272 N N . LYS A 1 15 ? 0.306 -5.916 -10.483 1.00 22.54 15 LYS A N 12
ATOM 21273 C CA . LYS A 1 15 ? 0.736 -4.649 -9.888 1.00 1.33 15 LYS A CA 12
ATOM 21274 C C . LYS A 1 15 ? 0.973 -4.784 -8.376 1.00 13.31 15 LYS A C 12
ATOM 21275 O O . LYS A 1 15 ? 0.515 -3.953 -7.587 1.00 31.32 15 LYS A O 12
ATOM 21294 N N . THR A 1 16 ? 1.754 -5.779 -7.965 1.00 54.31 16 THR A N 12
ATOM 21295 C CA . THR A 1 16 ? 1.948 -6.162 -6.570 1.00 20.51 16 THR A CA 12
ATOM 21296 C C . THR A 1 16 ? 3.385 -5.835 -6.122 1.00 43.14 16 THR A C 12
ATOM 21297 O O . THR A 1 16 ? 4.319 -6.440 -6.633 1.00 64.42 16 THR A O 12
ATOM 21308 N N . LEU A 1 17 ? 3.591 -4.873 -5.210 1.00 13.23 17 LEU A N 12
ATOM 21309 C CA . LEU A 1 17 ? 4.888 -4.543 -4.589 1.00 55.34 17 LEU A CA 12
ATOM 21310 C C . LEU A 1 17 ? 5.303 -5.666 -3.642 1.00 20.11 17 LEU A C 12
ATOM 21311 O O . LEU A 1 17 ? 4.613 -5.920 -2.657 1.00 33.33 17 LEU A O 12
ATOM 21327 N N . THR A 1 18 ? 6.443 -6.302 -3.883 1.00 1.13 18 THR A N 12
ATOM 21328 C CA . THR A 1 18 ? 6.877 -7.453 -3.108 1.00 40.13 18 THR A CA 12
ATOM 21329 C C . THR A 1 18 ? 8.277 -7.290 -2.605 1.00 74.44 18 THR A C 12
ATOM 21330 O O . THR A 1 18 ? 9.149 -6.777 -3.301 1.00 22.03 18 THR A O 12
ATOM 21341 N N . LEU A 1 19 ? 8.425 -7.656 -1.333 1.00 60.22 19 LEU A N 12
ATOM 21342 C CA . LEU A 1 19 ? 9.576 -7.356 -0.533 1.00 75.43 19 LEU A CA 12
ATOM 21343 C C . LEU A 1 19 ? 10.026 -8.660 0.094 1.00 62.21 19 LEU A C 12
ATOM 21344 O O . LEU A 1 19 ? 9.500 -9.759 -0.113 1.00 31.43 19 LEU A O 12
ATOM 21360 N N . ARG A 1 20 ? 11.073 -8.467 0.856 1.00 3.41 20 ARG A N 12
ATOM 21361 C CA . ARG A 1 20 ? 11.675 -9.516 1.677 1.00 3.31 20 ARG A CA 12
ATOM 21362 C C . ARG A 1 20 ? 11.931 -9.071 3.113 1.00 23.14 20 ARG A C 12
ATOM 21363 O O . ARG A 1 20 ? 13.080 -8.765 3.429 1.00 64.15 20 ARG A O 12
ATOM 21384 N N . TYR A 1 21 ? 10.921 -8.985 3.982 1.00 32.41 21 TYR A N 12
ATOM 21385 C CA . TYR A 1 21 ? 11.118 -8.600 5.383 1.00 42.24 21 TYR A CA 12
ATOM 21386 C C . TYR A 1 21 ? 11.911 -9.700 6.093 1.00 34.12 21 TYR A C 12
ATOM 21387 O O . TYR A 1 21 ? 11.359 -10.591 6.739 1.00 54.13 21 TYR A O 12
ATOM 21405 N N . GLY A 1 22 ? 13.228 -9.599 6.003 1.00 4.44 22 GLY A N 12
ATOM 21406 C CA . GLY A 1 22 ? 14.166 -10.431 6.715 1.00 62.31 22 GLY A CA 12
ATOM 21407 C C . GLY A 1 22 ? 14.253 -11.703 5.916 1.00 52.35 22 GLY A C 12
ATOM 21408 O O . GLY A 1 22 ? 14.925 -11.725 4.877 1.00 61.14 22 GLY A O 12
ATOM 21412 N N . GLU A 1 23 ? 13.496 -12.700 6.347 1.00 13.31 23 GLU A N 12
ATOM 21413 C CA . GLU A 1 23 ? 13.339 -13.942 5.628 1.00 32.31 23 GLU A CA 12
ATOM 21414 C C . GLU A 1 23 ? 12.054 -13.977 4.795 1.00 13.41 23 GLU A C 12
ATOM 21415 O O . GLU A 1 23 ? 12.013 -14.692 3.792 1.00 53.54 23 GLU A O 12
ATOM 21427 N N . ASP A 1 24 ? 11.036 -13.218 5.211 1.00 51.15 24 ASP A N 12
ATOM 21428 C CA . ASP A 1 24 ? 9.633 -13.486 4.867 1.00 75.41 24 ASP A CA 12
ATOM 21429 C C . ASP A 1 24 ? 9.190 -12.706 3.627 1.00 15.43 24 ASP A C 12
ATOM 21430 O O . ASP A 1 24 ? 9.734 -11.637 3.334 1.00 44.13 24 ASP A O 12
ATOM 21439 N N . SER A 1 25 ? 8.148 -13.191 2.940 1.00 73.22 25 SER A N 12
ATOM 21440 C CA . SER A 1 25 ? 7.709 -12.699 1.638 1.00 15.30 25 SER A CA 12
ATOM 21441 C C . SER A 1 25 ? 6.285 -12.148 1.675 1.00 60.33 25 SER A C 12
ATOM 21442 O O . SER A 1 25 ? 5.314 -12.906 1.720 1.00 13.21 25 SER A O 12
ATOM 21450 N N . TYR A 1 26 ? 6.171 -10.822 1.639 1.00 61.45 26 TYR A N 12
ATOM 21451 C CA . TYR A 1 26 ? 4.924 -10.068 1.673 1.00 20.11 26 TYR A CA 12
ATOM 21452 C C . TYR A 1 26 ? 4.781 -9.295 0.361 1.00 12.32 26 TYR A C 12
ATOM 21453 O O . TYR A 1 26 ? 5.691 -8.542 -0.009 1.00 20.23 26 TYR A O 12
ATOM 21471 N N . ASP A 1 27 ? 3.657 -9.485 -0.329 1.00 3.33 27 ASP A N 12
ATOM 21472 C CA . ASP A 1 27 ? 3.413 -9.116 -1.721 1.00 0.12 27 ASP A CA 12
ATOM 21473 C C . ASP A 1 27 ? 2.136 -8.283 -1.823 1.00 35.21 27 ASP A C 12
ATOM 21474 O O . ASP A 1 27 ? 1.027 -8.766 -2.050 1.00 2.13 27 ASP A O 12
ATOM 21483 N N . LEU A 1 28 ? 2.295 -6.989 -1.580 1.00 60.53 28 LEU A N 12
ATOM 21484 C CA . LEU A 1 28 ? 1.198 -6.090 -1.281 1.00 4.01 28 LEU A CA 12
ATOM 21485 C C . LEU A 1 28 ? 0.663 -5.481 -2.576 1.00 12.23 28 LEU A C 12
ATOM 21486 O O . LEU A 1 28 ? 1.445 -5.165 -3.479 1.00 14.23 28 LEU A O 12
ATOM 21502 N N . PRO A 1 29 ? -0.642 -5.222 -2.665 1.00 74.51 29 PRO A N 12
ATOM 21503 C CA . PRO A 1 29 ? -1.239 -4.664 -3.868 1.00 0.03 29 PRO A CA 12
ATOM 21504 C C . PRO A 1 29 ? -0.964 -3.156 -3.963 1.00 63.22 29 PRO A C 12
ATOM 21505 O O . PRO A 1 29 ? -0.844 -2.472 -2.942 1.00 42.04 29 PRO A O 12
ATOM 21516 N N . ALA A 1 30 ? -0.931 -2.611 -5.184 1.00 42.12 30 ALA A N 12
ATOM 21517 C CA . ALA A 1 30 ? -0.801 -1.174 -5.454 1.00 44.05 30 ALA A CA 12
ATOM 21518 C C . ALA A 1 30 ? -1.795 -0.353 -4.607 1.00 61.14 30 ALA A C 12
ATOM 21519 O O . ALA A 1 30 ? -1.432 0.668 -4.018 1.00 2.23 30 ALA A O 12
ATOM 21526 N N . GLU A 1 31 ? -3.046 -0.813 -4.518 1.00 62.15 31 GLU A N 12
ATOM 21527 C CA . GLU A 1 31 ? -4.115 -0.186 -3.754 1.00 35.44 31 GLU A CA 12
ATOM 21528 C C . GLU A 1 31 ? -3.747 -0.001 -2.284 1.00 1.24 31 GLU A C 12
ATOM 21529 O O . GLU A 1 31 ? -3.938 1.094 -1.760 1.00 14.42 31 GLU A O 12
ATOM 21541 N N . PHE A 1 32 ? -3.207 -1.031 -1.618 1.00 63.24 32 PHE A N 12
ATOM 21542 C CA . PHE A 1 32 ? -2.890 -1.004 -0.192 1.00 13.44 32 PHE A CA 12
ATOM 21543 C C . PHE A 1 32 ? -1.910 0.131 0.086 1.00 55.02 32 PHE A C 12
ATOM 21544 O O . PHE A 1 32 ? -2.055 0.876 1.058 1.00 73.35 32 PHE A O 12
ATOM 21561 N N . LEU A 1 33 ? -0.912 0.295 -0.782 1.00 42.22 33 LEU A N 12
ATOM 21562 C CA . LEU A 1 33 ? 0.038 1.387 -0.656 1.00 11.04 33 LEU A CA 12
ATOM 21563 C C . LEU A 1 33 ? -0.629 2.734 -0.919 1.00 34.20 33 LEU A C 12
ATOM 21564 O O . LEU A 1 33 ? -0.322 3.690 -0.217 1.00 64.32 33 LEU A O 12
ATOM 21580 N N . ARG A 1 34 ? -1.566 2.839 -1.867 1.00 0.31 34 ARG A N 12
ATOM 21581 C CA . ARG A 1 34 ? -2.268 4.097 -2.144 1.00 14.42 34 ARG A CA 12
ATOM 21582 C C . ARG A 1 34 ? -3.181 4.545 -0.995 1.00 72.42 34 ARG A C 12
ATOM 21583 O O . ARG A 1 34 ? -3.527 5.721 -0.936 1.00 4.14 34 ARG A O 12
ATOM 21604 N N . VAL A 1 35 ? -3.582 3.660 -0.086 1.00 43.42 35 VAL A N 12
ATOM 21605 C CA . VAL A 1 35 ? -4.498 3.993 1.012 1.00 41.04 35 VAL A CA 12
ATOM 21606 C C . VAL A 1 35 ? -3.764 4.131 2.346 1.00 75.13 35 VAL A C 12
ATOM 21607 O O . VAL A 1 35 ? -4.392 4.459 3.350 1.00 35.40 35 VAL A O 12
ATOM 21620 N N . HIS A 1 36 ? -2.436 3.975 2.351 1.00 55.44 36 HIS A N 12
ATOM 21621 C CA . HIS A 1 36 ? -1.571 4.301 3.479 1.00 41.02 36 HIS A CA 12
ATOM 21622 C C . HIS A 1 36 ? -0.334 5.081 3.001 1.00 63.54 36 HIS A C 12
ATOM 21623 O O . HIS A 1 36 ? 0.731 5.024 3.612 1.00 72.31 36 HIS A O 12
ATOM 21637 N N . SER A 1 37 ? -0.435 5.774 1.866 1.00 20.53 37 SER A N 12
ATOM 21638 C CA . SER A 1 37 ? 0.638 6.574 1.313 1.00 40.23 37 SER A CA 12
ATOM 21639 C C . SER A 1 37 ? 0.757 7.910 2.054 1.00 14.10 37 SER A C 12
ATOM 21640 O O . SER A 1 37 ? -0.273 8.517 2.364 1.00 44.43 37 SER A O 12
ATOM 21648 N N . PRO A 1 38 ? 1.974 8.436 2.233 1.00 53.42 38 PRO A N 12
ATOM 21649 C CA . PRO A 1 38 ? 2.190 9.785 2.724 1.00 55.34 38 PRO A CA 12
ATOM 21650 C C . PRO A 1 38 ? 1.962 10.801 1.594 1.00 53.05 38 PRO A C 12
ATOM 21651 O O . PRO A 1 38 ? 1.490 10.479 0.497 1.00 0.04 38 PRO A O 12
ATOM 21662 N N . SER A 1 39 ? 2.335 12.043 1.876 1.00 24.30 39 SER A N 12
ATOM 21663 C CA . SER A 1 39 ? 2.432 13.188 1.003 1.00 4.31 39 SER A CA 12
ATOM 21664 C C . SER A 1 39 ? 3.764 13.907 1.267 1.00 22.22 39 SER A C 12
ATOM 21665 O O . SER A 1 39 ? 3.852 15.124 1.112 1.00 55.12 39 SER A O 12
ATOM 21673 N N . ALA A 1 40 ? 4.775 13.169 1.739 1.00 75.15 40 ALA A N 12
ATOM 21674 C CA . ALA A 1 40 ? 6.028 13.602 2.351 1.00 21.12 40 ALA A CA 12
ATOM 21675 C C . ALA A 1 40 ? 5.868 14.362 3.674 1.00 0.30 40 ALA A C 12
ATOM 21676 O O . ALA A 1 40 ? 6.644 14.129 4.598 1.00 43.15 40 ALA A O 12
ATOM 21683 N N . GLU A 1 41 ? 4.830 15.176 3.809 1.00 33.31 41 GLU A N 12
ATOM 21684 C CA . GLU A 1 41 ? 4.659 16.181 4.860 1.00 33.32 41 GLU A CA 12
ATOM 21685 C C . GLU A 1 41 ? 3.591 15.774 5.880 1.00 3.40 41 GLU A C 12
ATOM 21686 O O . GLU A 1 41 ? 2.764 16.572 6.325 1.00 11.00 41 GLU A O 12
ATOM 21698 N N . VAL A 1 42 ? 3.559 14.483 6.190 1.00 15.32 42 VAL A N 12
ATOM 21699 C CA . VAL A 1 42 ? 2.567 13.879 7.069 1.00 20.44 42 VAL A CA 12
ATOM 21700 C C . VAL A 1 42 ? 3.158 13.623 8.454 1.00 0.04 42 VAL A C 12
ATOM 21701 O O . VAL A 1 42 ? 2.478 13.856 9.463 1.00 40.14 42 VAL A O 12
ATOM 21714 N N . GLN A 1 43 ? 4.429 13.208 8.491 1.00 3.24 43 GLN A N 12
ATOM 21715 C CA . GLN A 1 43 ? 5.214 12.844 9.669 1.00 63.05 43 GLN A CA 12
ATOM 21716 C C . GLN A 1 43 ? 4.758 11.463 10.144 1.00 24.43 43 GLN A C 12
ATOM 21717 O O . GLN A 1 43 ? 4.427 11.244 11.312 1.00 0.24 43 GLN A O 12
ATOM 21731 N N . GLY A 1 44 ? 4.685 10.529 9.193 1.00 44.43 44 GLY A N 12
ATOM 21732 C CA . GLY A 1 44 ? 4.211 9.172 9.373 1.00 13.43 44 GLY A CA 12
ATOM 21733 C C . GLY A 1 44 ? 2.986 8.972 8.505 1.00 33.51 44 GLY A C 12
ATOM 21734 O O . GLY A 1 44 ? 3.075 8.835 7.286 1.00 42.14 44 GLY A O 12
ATOM 21738 N N . HIS A 1 45 ? 1.831 8.991 9.155 1.00 31.24 45 HIS A N 12
ATOM 21739 C CA . HIS A 1 45 ? 0.559 8.489 8.662 1.00 14.10 45 HIS A CA 12
ATOM 21740 C C . HIS A 1 45 ? -0.593 9.468 8.920 1.00 41.15 45 HIS A C 12
ATOM 21741 O O . HIS A 1 45 ? -1.704 9.274 8.414 1.00 31.24 45 HIS A O 12
ATOM 21755 N N . GLY A 1 46 ? -0.334 10.517 9.703 1.00 13.01 46 GLY A N 12
ATOM 21756 C CA . GLY A 1 46 ? -1.242 11.609 9.950 1.00 35.12 46 GLY A CA 12
ATOM 21757 C C . GLY A 1 46 ? -2.370 11.136 10.840 1.00 4.24 46 GLY A C 12
ATOM 21758 O O . GLY A 1 46 ? -2.147 10.790 12.006 1.00 15.41 46 GLY A O 12
ATOM 21762 N N . ASN A 1 47 ? -3.570 11.107 10.276 1.00 35.43 47 ASN A N 12
ATOM 21763 C CA . ASN A 1 47 ? -4.812 10.875 10.996 1.00 63.44 47 ASN A CA 12
ATOM 21764 C C . ASN A 1 47 ? -5.495 9.647 10.389 1.00 53.05 47 ASN A C 12
ATOM 21765 O O . ASN A 1 47 ? -5.292 9.382 9.199 1.00 12.01 47 ASN A O 12
ATOM 21776 N N . PRO A 1 48 ? -6.344 8.929 11.140 1.00 52.23 48 PRO A N 12
ATOM 21777 C CA . PRO A 1 48 ? -7.102 7.802 10.615 1.00 4.20 48 PRO A CA 12
ATOM 21778 C C . PRO A 1 48 ? -8.109 8.288 9.585 1.00 62.43 48 PRO A C 12
ATOM 21779 O O . PRO A 1 48 ? -9.002 9.067 9.919 1.00 22.11 48 PRO A O 12
ATOM 21790 N N . VAL A 1 49 ? -7.977 7.826 8.341 1.00 15.03 49 VAL A N 12
ATOM 21791 C CA . VAL A 1 49 ? -8.989 8.016 7.324 1.00 41.15 49 VAL A CA 12
ATOM 21792 C C . VAL A 1 49 ? -9.121 6.730 6.518 1.00 14.21 49 VAL A C 12
ATOM 21793 O O . VAL A 1 49 ? -8.134 6.177 6.024 1.00 23.21 49 VAL A O 12
ATOM 21806 N N . LEU A 1 50 ? -10.365 6.293 6.338 1.00 24.31 50 LEU A N 12
ATOM 21807 C CA . LEU A 1 50 ? -10.732 5.231 5.426 1.00 42.41 50 LEU A CA 12
ATOM 21808 C C . LEU A 1 50 ? -10.673 5.776 4.003 1.00 22.11 50 LEU A C 12
ATOM 21809 O O . LEU A 1 50 ? -11.497 6.623 3.650 1.00 12.21 50 LEU A O 12
ATOM 21825 N N . GLN A 1 51 ? -9.719 5.319 3.187 1.00 62.34 51 GLN A N 12
ATOM 21826 C CA . GLN A 1 51 ? -9.578 5.788 1.816 1.00 62.23 51 GLN A CA 12
ATOM 21827 C C . GLN A 1 51 ? -10.261 4.778 0.890 1.00 1.01 51 GLN A C 12
ATOM 21828 O O . GLN A 1 51 ? -9.619 3.865 0.366 1.00 35.23 51 GLN A O 12
ATOM 21842 N N . TYR A 1 52 ? -11.579 4.902 0.746 1.00 32.52 52 TYR A N 12
ATOM 21843 C CA . TYR A 1 52 ? -12.376 4.044 -0.127 1.00 42.35 52 TYR A CA 12
ATOM 21844 C C . TYR A 1 52 ? -12.251 4.471 -1.588 1.00 12.12 52 TYR A C 12
ATOM 21845 O O . TYR A 1 52 ? -11.528 5.413 -1.910 1.00 12.23 52 TYR A O 12
ATOM 21863 N N . GLY A 1 53 ? -12.955 3.761 -2.470 1.00 43.32 53 GLY A N 12
ATOM 21864 C CA . GLY A 1 53 ? -12.978 4.066 -3.903 1.00 61.22 53 GLY A CA 12
ATOM 21865 C C . GLY A 1 53 ? -11.663 3.773 -4.630 1.00 60.12 53 GLY A C 12
ATOM 21866 O O . GLY A 1 53 ? -11.522 4.222 -5.768 1.00 20.23 53 GLY A O 12
ATOM 21870 N N . LYS A 1 54 ? -10.725 3.034 -4.012 1.00 15.11 54 LYS A N 12
ATOM 21871 C CA . LYS A 1 54 ? -9.395 2.689 -4.528 1.00 75.55 54 LYS A CA 12
ATOM 21872 C C . LYS A 1 54 ? -9.253 1.162 -4.740 1.00 52.34 54 LYS A C 12
ATOM 21873 O O . LYS A 1 54 ? -8.252 0.577 -4.336 1.00 2.20 54 LYS A O 12
ATOM 21892 N N . LEU A 1 55 ? -10.211 0.449 -5.335 1.00 43.42 55 LEU A N 12
ATOM 21893 C CA . LEU A 1 55 ? -10.026 -0.952 -5.757 1.00 24.41 55 LEU A CA 12
ATOM 21894 C C . LEU A 1 55 ? -9.452 -1.057 -7.176 1.00 63.25 55 LEU A C 12
ATOM 21895 O O . LEU A 1 55 ? -9.002 -2.133 -7.566 1.00 12.31 55 LEU A O 12
ATOM 21911 N N . ASN A 1 56 ? -9.501 0.018 -7.973 1.00 35.40 56 ASN A N 12
ATOM 21912 C CA . ASN A 1 56 ? -9.133 0.018 -9.397 1.00 51.13 56 ASN A CA 12
ATOM 21913 C C . ASN A 1 56 ? -7.716 0.553 -9.646 1.00 53.22 56 ASN A C 12
ATOM 21914 O O . ASN A 1 56 ? -7.170 0.322 -10.726 1.00 31.52 56 ASN A O 12
ATOM 21925 N N . VAL A 1 57 ? -7.134 1.276 -8.683 1.00 54.01 57 VAL A N 12
ATOM 21926 C CA . VAL A 1 57 ? -5.802 1.878 -8.764 1.00 75.45 57 VAL A CA 12
ATOM 21927 C C . VAL A 1 57 ? -4.741 0.851 -9.138 1.00 71.14 57 VAL A C 12
ATOM 21928 O O . VAL A 1 57 ? -4.775 -0.295 -8.681 1.00 62.24 57 VAL A O 12
ATOM 21941 N N . GLY A 1 58 ? -3.758 1.292 -9.926 1.00 52.34 58 GLY A N 12
ATOM 21942 C CA . GLY A 1 58 ? -2.612 0.517 -10.305 1.00 31.41 58 GLY A CA 12
ATOM 21943 C C . GLY A 1 58 ? -1.296 1.238 -10.084 1.00 31.32 58 GLY A C 12
ATOM 21944 O O . GLY A 1 58 ? -1.208 2.290 -9.443 1.00 60.55 58 GLY A O 12
ATOM 21948 N N . LEU A 1 59 ? -0.248 0.619 -10.618 1.00 43.32 59 LEU A N 12
ATOM 21949 C CA . LEU A 1 59 ? 1.137 1.013 -10.504 1.00 3.43 59 LEU A CA 12
ATOM 21950 C C . LEU A 1 59 ? 1.819 0.780 -11.825 1.00 2.44 59 LEU A C 12
ATOM 21951 O O . LEU A 1 59 ? 1.420 -0.069 -12.625 1.00 13.02 59 LEU A O 12
ATOM 21967 N N . VAL A 1 60 ? 2.858 1.567 -12.022 1.00 1.43 60 VAL A N 12
ATOM 21968 C CA . VAL A 1 60 ? 3.421 1.885 -13.321 1.00 43.34 60 VAL A CA 12
ATOM 21969 C C . VAL A 1 60 ? 4.900 1.565 -13.272 1.00 60.24 60 VAL A C 12
ATOM 21970 O O . VAL A 1 60 ? 5.380 0.813 -14.121 1.00 55.24 60 VAL A O 12
ATOM 21983 N N . GLY A 1 61 ? 5.586 2.005 -12.220 1.00 2.30 61 GLY A N 12
ATOM 21984 C CA . GLY A 1 61 ? 7.033 1.864 -12.123 1.00 41.01 61 GLY A CA 12
ATOM 21985 C C . GLY A 1 61 ? 7.502 2.066 -10.695 1.00 63.33 61 GLY A C 12
ATOM 21986 O O . GLY A 1 61 ? 6.768 2.626 -9.879 1.00 41.35 61 GLY A O 12
ATOM 21990 N N . VAL A 1 62 ? 8.703 1.572 -10.388 1.00 4.42 62 VAL A N 12
ATOM 21991 C CA . VAL A 1 62 ? 9.328 1.703 -9.079 1.00 11.40 62 VAL A CA 12
ATOM 21992 C C . VAL A 1 62 ? 10.847 1.730 -9.258 1.00 23.10 62 VAL A C 12
ATOM 21993 O O . VAL A 1 62 ? 11.393 0.901 -9.992 1.00 24.11 62 VAL A O 12
ATOM 22006 N N . GLU A 1 63 ? 11.514 2.630 -8.541 1.00 0.12 63 GLU A N 12
ATOM 22007 C CA . GLU A 1 63 ? 12.957 2.840 -8.499 1.00 3.52 63 GLU A CA 12
ATOM 22008 C C . GLU A 1 63 ? 13.411 3.195 -7.071 1.00 61.34 63 GLU A C 12
ATOM 22009 O O . GLU A 1 63 ? 12.585 3.574 -6.241 1.00 75.34 63 GLU A O 12
ATOM 22021 N N . PRO A 1 64 ? 14.715 3.131 -6.761 1.00 63.04 64 PRO A N 12
ATOM 22022 C CA . PRO A 1 64 ? 15.264 3.636 -5.506 1.00 74.31 64 PRO A CA 12
ATOM 22023 C C . PRO A 1 64 ? 15.181 5.164 -5.451 1.00 13.31 64 PRO A C 12
ATOM 22024 O O . PRO A 1 64 ? 15.741 5.837 -6.318 1.00 0.33 64 PRO A O 12
ATOM 22035 N N . ALA A 1 65 ? 14.531 5.742 -4.435 1.00 2.23 65 ALA A N 12
ATOM 22036 C CA . ALA A 1 65 ? 14.715 7.163 -4.133 1.00 0.42 65 ALA A CA 12
ATOM 22037 C C . ALA A 1 65 ? 15.941 7.369 -3.231 1.00 41.45 65 ALA A C 12
ATOM 22038 O O . ALA A 1 65 ? 15.821 7.471 -2.006 1.00 60.41 65 ALA A O 12
ATOM 22045 N N . GLY A 1 66 ? 17.117 7.462 -3.849 1.00 53.31 66 GLY A N 12
ATOM 22046 C CA . GLY A 1 66 ? 18.362 7.776 -3.178 1.00 11.40 66 GLY A CA 12
ATOM 22047 C C . GLY A 1 66 ? 18.930 6.504 -2.589 1.00 51.14 66 GLY A C 12
ATOM 22048 O O . GLY A 1 66 ? 19.022 5.478 -3.269 1.00 21.14 66 GLY A O 12
ATOM 22052 N N . GLN A 1 67 ? 19.344 6.592 -1.329 1.00 31.12 67 GLN A N 12
ATOM 22053 C CA . GLN A 1 67 ? 19.981 5.498 -0.606 1.00 0.23 67 GLN A CA 12
ATOM 22054 C C . GLN A 1 67 ? 19.235 5.237 0.716 1.00 54.33 67 GLN A C 12
ATOM 22055 O O . GLN A 1 67 ? 19.717 4.484 1.560 1.00 60.22 67 GLN A O 12
ATOM 22069 N N . TYR A 1 68 ? 18.064 5.858 0.900 1.00 53.23 68 TYR A N 12
ATOM 22070 C CA . TYR A 1 68 ? 17.292 5.876 2.144 1.00 34.44 68 TYR A CA 12
ATOM 22071 C C . TYR A 1 68 ? 15.770 5.818 1.914 1.00 21.03 68 TYR A C 12
ATOM 22072 O O . TYR A 1 68 ? 15.017 5.686 2.882 1.00 12.42 68 TYR A O 12
ATOM 22090 N N . ALA A 1 69 ? 15.285 5.896 0.669 1.00 31.01 69 ALA A N 12
ATOM 22091 C CA . ALA A 1 69 ? 13.861 5.871 0.356 1.00 43.24 69 ALA A CA 12
ATOM 22092 C C . ALA A 1 69 ? 13.609 5.180 -0.989 1.00 60.02 69 ALA A C 12
ATOM 22093 O O . ALA A 1 69 ? 14.508 4.624 -1.620 1.00 44.42 69 ALA A O 12
ATOM 22100 N N . LEU A 1 70 ? 12.356 5.192 -1.435 1.00 35.41 70 LEU A N 12
ATOM 22101 C CA . LEU A 1 70 ? 11.877 4.438 -2.579 1.00 1.13 70 LEU A CA 12
ATOM 22102 C C . LEU A 1 70 ? 10.974 5.374 -3.388 1.00 53.53 70 LEU A C 12
ATOM 22103 O O . LEU A 1 70 ? 10.077 6.002 -2.823 1.00 3.54 70 LEU A O 12
ATOM 22119 N N . LYS A 1 71 ? 11.224 5.489 -4.694 1.00 21.43 71 LYS A N 12
ATOM 22120 C CA . LYS A 1 71 ? 10.400 6.190 -5.668 1.00 12.42 71 LYS A CA 12
ATOM 22121 C C . LYS A 1 71 ? 9.372 5.193 -6.197 1.00 74.14 71 LYS A C 12
ATOM 22122 O O . LYS A 1 71 ? 9.663 4.424 -7.114 1.00 11.43 71 LYS A O 12
ATOM 22141 N N . LEU A 1 72 ? 8.202 5.133 -5.568 1.00 20.41 72 LEU A N 12
ATOM 22142 C CA . LEU A 1 72 ? 7.043 4.436 -6.120 1.00 1.14 72 LEU A CA 12
ATOM 22143 C C . LEU A 1 72 ? 6.384 5.391 -7.106 1.00 35.14 72 LEU A C 12
ATOM 22144 O O . LEU A 1 72 ? 6.325 6.572 -6.800 1.00 75.12 72 LEU A O 12
ATOM 22160 N N . SER A 1 73 ? 5.821 4.907 -8.210 1.00 31.22 73 SER A N 12
ATOM 22161 C CA . SER A 1 73 ? 5.064 5.716 -9.162 1.00 75.31 73 SER A CA 12
ATOM 22162 C C . SER A 1 73 ? 3.736 4.992 -9.360 1.00 60.41 73 SER A C 12
ATOM 22163 O O . SER A 1 73 ? 3.738 3.821 -9.748 1.00 35.34 73 SER A O 12
ATOM 22171 N N . PHE A 1 74 ? 2.608 5.628 -9.038 1.00 43.03 74 PHE A N 12
ATOM 22172 C CA . PHE A 1 74 ? 1.290 5.021 -9.107 1.00 40.22 74 PHE A CA 12
ATOM 22173 C C . PHE A 1 74 ? 0.635 5.451 -10.409 1.00 34.31 74 PHE A C 12
ATOM 22174 O O . PHE A 1 74 ? 0.937 6.495 -10.992 1.00 11.42 74 PHE A O 12
ATOM 22191 N N . ASP A 1 75 ? -0.232 4.582 -10.904 1.00 20.12 75 ASP A N 12
ATOM 22192 C CA . ASP A 1 75 ? -0.973 4.816 -12.135 1.00 4.44 75 ASP A CA 12
ATOM 22193 C C . ASP A 1 75 ? -2.070 5.831 -11.827 1.00 42.02 75 ASP A C 12
ATOM 22194 O O . ASP A 1 75 ? -2.225 6.860 -12.485 1.00 42.23 75 ASP A O 12
ATOM 22203 N N . ASP A 1 76 ? -2.722 5.623 -10.685 1.00 23.51 76 ASP A N 12
ATOM 22204 C CA . ASP A 1 76 ? -3.843 6.429 -10.232 1.00 13.11 76 ASP A CA 12
ATOM 22205 C C . ASP A 1 76 ? -3.394 7.580 -9.328 1.00 12.40 76 ASP A C 12
ATOM 22206 O O . ASP A 1 76 ? -4.254 8.227 -8.729 1.00 71.35 76 ASP A O 12
ATOM 22215 N N . GLY A 1 77 ? -2.089 7.838 -9.173 1.00 12.22 77 GLY A N 12
ATOM 22216 C CA . GLY A 1 77 ? -1.661 8.813 -8.170 1.00 40.31 77 GLY A CA 12
ATOM 22217 C C . GLY A 1 77 ? -0.200 9.232 -8.256 1.00 13.22 77 GLY A C 12
ATOM 22218 O O . GLY A 1 77 ? 0.591 8.674 -9.016 1.00 4.03 77 GLY A O 12
ATOM 22222 N N . HIS A 1 78 ? 0.155 10.213 -7.424 1.00 74.15 78 HIS A N 12
ATOM 22223 C CA . HIS A 1 78 ? 1.518 10.700 -7.257 1.00 42.32 78 HIS A CA 12
ATOM 22224 C C . HIS A 1 78 ? 2.459 9.626 -6.697 1.00 13.23 78 HIS A C 12
ATOM 22225 O O . HIS A 1 78 ? 2.026 8.594 -6.177 1.00 40.32 78 HIS A O 12
ATOM 22239 N N . ASP A 1 79 ? 3.754 9.929 -6.719 1.00 4.44 79 ASP A N 12
ATOM 22240 C CA . ASP A 1 79 ? 4.808 9.158 -6.060 1.00 1.11 79 ASP A CA 12
ATOM 22241 C C . ASP A 1 79 ? 4.842 9.333 -4.534 1.00 32.43 79 ASP A C 12
ATOM 22242 O O . ASP A 1 79 ? 5.530 8.584 -3.836 1.00 51.32 79 ASP A O 12
ATOM 22251 N N . SER A 1 80 ? 4.051 10.254 -3.971 1.00 41.32 80 SER A N 12
ATOM 22252 C CA . SER A 1 80 ? 3.953 10.554 -2.534 1.00 3.20 80 SER A CA 12
ATOM 22253 C C . SER A 1 80 ? 5.227 11.128 -1.882 1.00 15.21 80 SER A C 12
ATOM 22254 O O . SER A 1 80 ? 5.283 11.335 -0.666 1.00 22.33 80 SER A O 12
ATOM 22262 N N . GLY A 1 81 ? 6.210 11.478 -2.706 1.00 34.43 81 GLY A N 12
ATOM 22263 C CA . GLY A 1 81 ? 7.342 12.336 -2.387 1.00 21.20 81 GLY A CA 12
ATOM 22264 C C . GLY A 1 81 ? 8.476 11.581 -1.711 1.00 43.14 81 GLY A C 12
ATOM 22265 O O . GLY A 1 81 ? 9.599 11.586 -2.207 1.00 2.44 81 GLY A O 12
ATOM 22269 N N . LEU A 1 82 ? 8.204 10.916 -0.590 1.00 63.04 82 LEU A N 12
ATOM 22270 C CA . LEU A 1 82 ? 9.127 10.005 0.086 1.00 11.51 82 LEU A CA 12
ATOM 22271 C C . LEU A 1 82 ? 8.321 8.797 0.557 1.00 42.33 82 LEU A C 12
ATOM 22272 O O . LEU A 1 82 ? 7.093 8.864 0.610 1.00 21.20 82 LEU A O 12
ATOM 22288 N N . PHE A 1 83 ? 9.007 7.741 0.993 1.00 11.42 83 PHE A N 12
ATOM 22289 C CA . PHE A 1 83 ? 8.400 6.591 1.663 1.00 55.33 83 PHE A CA 12
ATOM 22290 C C . PHE A 1 83 ? 9.251 6.203 2.864 1.00 2.24 83 PHE A C 12
ATOM 22291 O O . PHE A 1 83 ? 8.726 6.127 3.971 1.00 43.31 83 PHE A O 12
ATOM 22308 N N . THR A 1 84 ? 10.552 6.023 2.622 1.00 63.25 84 THR A N 12
ATOM 22309 C CA . THR A 1 84 ? 11.599 5.702 3.584 1.00 4.14 84 THR A CA 12
ATOM 22310 C C . THR A 1 84 ? 11.511 4.230 4.008 1.00 53.13 84 THR A C 12
ATOM 22311 O O . THR A 1 84 ? 10.439 3.628 4.121 1.00 55.51 84 THR A O 12
ATOM 22322 N N . TRP A 1 85 ? 12.677 3.613 4.185 1.00 53.43 85 TRP A N 12
ATOM 22323 C CA . TRP A 1 85 ? 12.776 2.164 4.314 1.00 14.40 85 TRP A CA 12
ATOM 22324 C C . TRP A 1 85 ? 12.161 1.634 5.608 1.00 1.40 85 TRP A C 12
ATOM 22325 O O . TRP A 1 85 ? 11.641 0.516 5.624 1.00 52.23 85 TRP A O 12
ATOM 22346 N N . ASP A 1 86 ? 12.194 2.413 6.690 1.00 52.15 86 ASP A N 12
ATOM 22347 C CA . ASP A 1 86 ? 11.707 1.958 7.979 1.00 42.24 86 ASP A CA 12
ATOM 22348 C C . ASP A 1 86 ? 10.183 1.891 8.000 1.00 31.02 86 ASP A C 12
ATOM 22349 O O . ASP A 1 86 ? 9.625 1.115 8.770 1.00 20.24 86 ASP A O 12
ATOM 22358 N N . TYR A 1 87 ? 9.510 2.620 7.106 1.00 34.32 87 TYR A N 12
ATOM 22359 C CA . TYR A 1 87 ? 8.068 2.582 6.933 1.00 23.10 87 TYR A CA 12
ATOM 22360 C C . TYR A 1 87 ? 7.649 1.463 5.980 1.00 3.42 87 TYR A C 12
ATOM 22361 O O . TYR A 1 87 ? 6.671 0.763 6.235 1.00 33.13 87 TYR A O 12
ATOM 22379 N N . LEU A 1 88 ? 8.379 1.288 4.873 1.00 74.44 88 LEU A N 12
ATOM 22380 C CA . LEU A 1 88 ? 8.008 0.346 3.818 1.00 12.53 88 LEU A CA 12
ATOM 22381 C C . LEU A 1 88 ? 7.840 -1.065 4.367 1.00 51.25 88 LEU A C 12
ATOM 22382 O O . LEU A 1 88 ? 6.779 -1.672 4.202 1.00 2.41 88 LEU A O 12
ATOM 22398 N N . TYR A 1 89 ? 8.877 -1.578 5.026 1.00 13.20 89 TYR A N 12
ATOM 22399 C CA . TYR A 1 89 ? 8.834 -2.884 5.663 1.00 62.01 89 TYR A CA 12
ATOM 22400 C C . TYR A 1 89 ? 7.815 -2.941 6.788 1.00 72.14 89 TYR A C 12
ATOM 22401 O O . TYR A 1 89 ? 7.215 -3.991 6.978 1.00 72.15 89 TYR A O 12
ATOM 22419 N N . GLU A 1 90 ? 7.572 -1.849 7.507 1.00 22.24 90 GLU A N 12
ATOM 22420 C CA . GLU A 1 90 ? 6.576 -1.851 8.565 1.00 4.34 90 GLU A CA 12
ATOM 22421 C C . GLU A 1 90 ? 5.225 -2.253 7.975 1.00 23.00 90 GLU A C 12
ATOM 22422 O O . GLU A 1 90 ? 4.636 -3.261 8.367 1.00 21.30 90 GLU A O 12
ATOM 22434 N N . LEU A 1 91 ? 4.779 -1.526 6.952 1.00 42.53 91 LEU A N 12
ATOM 22435 C CA . LEU A 1 91 ? 3.538 -1.832 6.255 1.00 22.52 91 LEU A CA 12
ATOM 22436 C C . LEU A 1 91 ? 3.609 -3.217 5.588 1.00 74.24 91 LEU A C 12
ATOM 22437 O O . LEU A 1 91 ? 2.590 -3.899 5.539 1.00 34.33 91 LEU A O 12
ATOM 22453 N N . ALA A 1 92 ? 4.791 -3.683 5.152 1.00 55.45 92 ALA A N 12
ATOM 22454 C CA . ALA A 1 92 ? 4.996 -5.027 4.603 1.00 0.13 92 ALA A CA 12
ATOM 22455 C C . ALA A 1 92 ? 4.515 -6.102 5.582 1.00 3.33 92 ALA A C 12
ATOM 22456 O O . ALA A 1 92 ? 3.697 -6.953 5.223 1.00 22.54 92 ALA A O 12
ATOM 22463 N N . THR A 1 93 ? 5.029 -6.082 6.816 1.00 60.45 93 THR A N 12
ATOM 22464 C CA . THR A 1 93 ? 4.738 -7.144 7.780 1.00 22.12 93 THR A CA 12
ATOM 22465 C C . THR A 1 93 ? 3.344 -6.971 8.376 1.00 71.33 93 THR A C 12
ATOM 22466 O O . THR A 1 93 ? 2.733 -7.946 8.818 1.00 44.45 93 THR A O 12
ATOM 22477 N N . ARG A 1 94 ? 2.809 -5.749 8.368 1.00 44.21 94 ARG A N 12
ATOM 22478 C CA . ARG A 1 94 ? 1.521 -5.422 8.965 1.00 3.11 94 ARG A CA 12
ATOM 22479 C C . ARG A 1 94 ? 0.353 -5.611 8.003 1.00 14.23 94 ARG A C 12
ATOM 22480 O O . ARG A 1 94 ? -0.781 -5.652 8.473 1.00 22.14 94 ARG A O 12
ATOM 22501 N N . LYS A 1 95 ? 0.595 -5.716 6.692 1.00 13.00 95 LYS A N 12
ATOM 22502 C CA . LYS A 1 95 ? -0.416 -5.566 5.646 1.00 51.44 95 LYS A CA 12
ATOM 22503 C C . LYS A 1 95 ? -1.699 -6.304 5.968 1.00 44.03 95 LYS A C 12
ATOM 22504 O O . LYS A 1 95 ? -2.749 -5.682 6.022 1.00 41.12 95 LYS A O 12
ATOM 22523 N N . ASP A 1 96 ? -1.613 -7.614 6.143 1.00 43.23 96 ASP A N 12
ATOM 22524 C CA . ASP A 1 96 ? -2.728 -8.513 6.359 1.00 32.54 96 ASP A CA 12
ATOM 22525 C C . ASP A 1 96 ? -3.622 -8.054 7.512 1.00 62.25 96 ASP A C 12
ATOM 22526 O O . ASP A 1 96 ? -4.850 -8.142 7.412 1.00 72.43 96 ASP A O 12
ATOM 22535 N N . GLN A 1 97 ? -3.020 -7.558 8.596 1.00 1.02 97 GLN A N 12
ATOM 22536 C CA . GLN A 1 97 ? -3.740 -7.067 9.757 1.00 64.32 97 GLN A CA 12
ATOM 22537 C C . GLN A 1 97 ? -4.460 -5.767 9.408 1.00 61.43 97 GLN A C 12
ATOM 22538 O O . GLN A 1 97 ? -5.656 -5.638 9.674 1.00 33.50 97 GLN A O 12
ATOM 22552 N N . LEU A 1 98 ? -3.724 -4.817 8.826 1.00 3.00 98 LEU A N 12
ATOM 22553 C CA . LEU A 1 98 ? -4.220 -3.495 8.449 1.00 34.23 98 LEU A CA 12
ATOM 22554 C C . LEU A 1 98 ? -5.360 -3.621 7.456 1.00 34.44 98 LEU A C 12
ATOM 22555 O O . LEU A 1 98 ? -6.353 -2.909 7.547 1.00 63.24 98 LEU A O 12
ATOM 22571 N N . TRP A 1 99 ? -5.224 -4.546 6.511 1.00 0.30 99 TRP A N 12
ATOM 22572 C CA . TRP A 1 99 ? -6.200 -4.813 5.484 1.00 24.11 99 TRP A CA 12
ATOM 22573 C C . TRP A 1 99 ? -7.516 -5.210 6.129 1.00 40.24 99 TRP A C 12
ATOM 22574 O O . TRP A 1 99 ? -8.511 -4.524 5.926 1.00 24.13 99 TRP A O 12
ATOM 22595 N N . ALA A 1 100 ? -7.529 -6.259 6.953 1.00 51.21 100 ALA A N 12
ATOM 22596 C CA . ALA A 1 100 ? -8.751 -6.685 7.620 1.00 40.22 100 ALA A CA 12
ATOM 22597 C C . ALA A 1 100 ? -9.327 -5.582 8.525 1.00 0.22 100 ALA A C 12
ATOM 22598 O O . ALA A 1 100 ? -10.536 -5.566 8.749 1.00 32.32 100 ALA A O 12
ATOM 22605 N N . ASP A 1 101 ? -8.499 -4.676 9.059 1.00 73.51 101 ASP A N 12
ATOM 22606 C CA . ASP A 1 101 ? -8.951 -3.504 9.819 1.00 40.24 101 ASP A CA 12
ATOM 22607 C C . ASP A 1 101 ? -9.702 -2.541 8.886 1.00 74.12 101 ASP A C 12
ATOM 22608 O O . ASP A 1 101 ? -10.885 -2.266 9.099 1.00 31.32 101 ASP A O 12
ATOM 22617 N N . TYR A 1 102 ? -9.067 -2.099 7.793 1.00 32.22 102 TYR A N 12
ATOM 22618 C CA . TYR A 1 102 ? -9.659 -1.172 6.836 1.00 1.42 102 TYR A CA 12
ATOM 22619 C C . TYR A 1 102 ? -10.845 -1.781 6.075 1.00 64.44 102 TYR A C 12
ATOM 22620 O O . TYR A 1 102 ? -11.713 -1.049 5.593 1.00 61.51 102 TYR A O 12
ATOM 22638 N N . LEU A 1 103 ? -10.901 -3.104 5.915 1.00 21.30 103 LEU A N 12
ATOM 22639 C CA . LEU A 1 103 ? -12.057 -3.790 5.347 1.00 41.14 103 LEU A CA 12
ATOM 22640 C C . LEU A 1 103 ? -13.259 -3.607 6.256 1.00 41.44 103 LEU A C 12
ATOM 22641 O O . LEU A 1 103 ? -14.343 -3.314 5.748 1.00 11.30 103 LEU A O 12
ATOM 22657 N N . ALA A 1 104 ? -13.079 -3.791 7.566 1.00 51.25 104 ALA A N 12
ATOM 22658 C CA . ALA A 1 104 ? -14.146 -3.587 8.532 1.00 72.53 104 ALA A CA 12
ATOM 22659 C C . ALA A 1 104 ? -14.627 -2.143 8.465 1.00 41.31 104 ALA A C 12
ATOM 22660 O O . ALA A 1 104 ? -15.830 -1.919 8.367 1.00 15.41 104 ALA A O 12
ATOM 22667 N N . GLU A 1 105 ? -13.713 -1.167 8.439 1.00 20.31 105 GLU A N 12
ATOM 22668 C CA . GLU A 1 105 ? -14.096 0.219 8.258 1.00 75.24 105 GLU A CA 12
ATOM 22669 C C . GLU A 1 105 ? -14.902 0.437 6.988 1.00 3.32 105 GLU A C 12
ATOM 22670 O O . GLU A 1 105 ? -15.895 1.151 7.052 1.00 32.43 105 GLU A O 12
ATOM 22682 N N . LEU A 1 106 ? -14.507 -0.115 5.837 1.00 0.23 106 LEU A N 12
ATOM 22683 C CA . LEU A 1 106 ? -15.194 0.144 4.587 1.00 33.53 106 LEU A CA 12
ATOM 22684 C C . LEU A 1 106 ? -16.604 -0.413 4.660 1.00 42.42 106 LEU A C 12
ATOM 22685 O O . LEU A 1 106 ? -17.571 0.272 4.315 1.00 51.03 106 LEU A O 12
ATOM 22701 N N . ALA A 1 107 ? -16.699 -1.631 5.185 1.00 24.50 107 ALA A N 12
ATOM 22702 C CA . ALA A 1 107 ? -17.942 -2.325 5.414 1.00 72.34 107 ALA A CA 12
ATOM 22703 C C . ALA A 1 107 ? -18.853 -1.437 6.276 1.00 24.33 107 ALA A C 12
ATOM 22704 O O . ALA A 1 107 ? -19.989 -1.162 5.885 1.00 44.15 107 ALA A O 12
ATOM 22711 N N . SER A 1 108 ? -18.324 -0.934 7.397 1.00 55.12 108 SER A N 12
ATOM 22712 C CA . SER A 1 108 ? -19.027 -0.117 8.375 1.00 24.21 108 SER A CA 12
ATOM 22713 C C . SER A 1 108 ? -19.413 1.265 7.843 1.00 52.03 108 SER A C 12
ATOM 22714 O O . SER A 1 108 ? -20.512 1.759 8.122 1.00 23.12 108 SER A O 12
ATOM 22722 N N . ALA A 1 109 ? -18.527 1.912 7.082 1.00 2.00 109 ALA A N 12
ATOM 22723 C CA . ALA A 1 109 ? -18.746 3.224 6.489 1.00 35.13 109 ALA A CA 12
ATOM 22724 C C . ALA A 1 109 ? -19.863 3.170 5.442 1.00 33.32 109 ALA A C 12
ATOM 22725 O O . ALA A 1 109 ? -20.392 4.218 5.059 1.00 3.03 109 ALA A O 12
ATOM 22732 N N . GLY A 1 110 ? -20.243 1.972 4.982 1.00 71.44 110 GLY A N 12
ATOM 22733 C CA . GLY A 1 110 ? -21.241 1.802 3.942 1.00 75.22 110 GLY A CA 12
ATOM 22734 C C . GLY A 1 110 ? -20.773 2.421 2.630 1.00 74.34 110 GLY A C 12
ATOM 22735 O O . GLY A 1 110 ? -21.605 2.875 1.843 1.00 62.42 110 GLY A O 12
ATOM 22739 N N . LYS A 1 111 ? -19.458 2.518 2.426 1.00 52.33 111 LYS A N 12
ATOM 22740 C CA . LYS A 1 111 ? -18.878 2.897 1.148 1.00 71.31 111 LYS A CA 12
ATOM 22741 C C . LYS A 1 111 ? -18.376 1.625 0.487 1.00 24.32 111 LYS A C 12
ATOM 22742 O O . LYS A 1 111 ? -18.519 0.531 1.036 1.00 1.03 111 LYS A O 12
ATOM 22761 N N . SER A 1 112 ? -17.715 1.779 -0.649 1.00 34.51 112 SER A N 12
ATOM 22762 C CA . SER A 1 112 ? -17.244 0.676 -1.450 1.00 11.24 112 SER A CA 12
ATOM 22763 C C . SER A 1 112 ? -15.806 0.910 -1.871 1.00 43.15 112 SER A C 12
ATOM 22764 O O . SER A 1 112 ? -15.374 2.040 -2.112 1.00 31.53 112 SER A O 12
ATOM 22772 N N . ARG A 1 113 ? -15.049 -0.181 -1.980 1.00 4.01 113 ARG A N 12
ATOM 22773 C CA . ARG A 1 113 ? -13.723 -0.126 -2.577 1.00 14.40 113 ARG A CA 12
ATOM 22774 C C . ARG A 1 113 ? -13.843 0.233 -4.058 1.00 31.20 113 ARG A C 12
ATOM 22775 O O . ARG A 1 113 ? -13.063 1.044 -4.547 1.00 60.24 113 ARG A O 12
ATOM 22796 N N . ASP A 1 114 ? -14.748 -0.440 -4.772 1.00 20.34 114 ASP A N 12
ATOM 22797 C CA . ASP A 1 114 ? -14.939 -0.333 -6.225 1.00 72.44 114 ASP A CA 12
ATOM 22798 C C . ASP A 1 114 ? -15.311 1.108 -6.593 1.00 64.51 114 ASP A C 12
ATOM 22799 O O . ASP A 1 114 ? -15.886 1.829 -5.769 1.00 14.11 114 ASP A O 12
ATOM 22808 N N . PRO A 1 115 ? -14.979 1.553 -7.813 1.00 63.52 115 PRO A N 12
ATOM 22809 C CA . PRO A 1 115 ? -15.004 2.962 -8.168 1.00 41.02 115 PRO A CA 12
ATOM 22810 C C . PRO A 1 115 ? -16.398 3.542 -8.370 1.00 73.43 115 PRO A C 12
ATOM 22811 O O . PRO A 1 115 ? -16.573 4.744 -8.164 1.00 53.31 115 PRO A O 12
ATOM 22822 N N . ASP A 1 116 ? -17.369 2.737 -8.789 1.00 11.40 116 ASP A N 12
ATOM 22823 C CA . ASP A 1 116 ? -18.780 3.130 -8.861 1.00 64.21 116 ASP A CA 12
ATOM 22824 C C . ASP A 1 116 ? -19.649 1.912 -8.553 1.00 72.11 116 ASP A C 12
ATOM 22825 O O . ASP A 1 116 ? -20.507 1.474 -9.326 1.00 21.21 116 ASP A O 12
ATOM 22834 N N . GLU A 1 117 ? -19.353 1.315 -7.401 1.00 34.34 117 GLU A N 12
ATOM 22835 C CA . GLU A 1 117 ? -19.900 0.073 -6.927 1.00 1.24 117 GLU A CA 12
ATOM 22836 C C . GLU A 1 117 ? -21.413 0.183 -6.835 1.00 20.20 117 GLU A C 12
ATOM 22837 O O . GLU A 1 117 ? -21.939 1.086 -6.174 1.00 13.31 117 GLU A O 12
ATOM 22849 N N . SER A 1 118 ? -22.105 -0.731 -7.504 1.00 13.42 118 SER A N 12
ATOM 22850 C CA . SER A 1 118 ? -23.509 -0.573 -7.839 1.00 60.43 118 SER A CA 12
ATOM 22851 C C . SER A 1 118 ? -24.326 -1.845 -7.588 1.00 72.54 118 SER A C 12
ATOM 22852 O O . SER A 1 118 ? -25.354 -2.050 -8.243 1.00 62.51 118 SER A O 12
ATOM 22860 N N . VAL A 1 119 ? -23.915 -2.694 -6.640 1.00 1.30 119 VAL A N 12
ATOM 22861 C CA . VAL A 1 119 ? -24.598 -3.945 -6.319 1.00 74.13 119 VAL A CA 12
ATOM 22862 C C . VAL A 1 119 ? -24.600 -4.143 -4.799 1.00 1.20 119 VAL A C 12
ATOM 22863 O O . VAL A 1 119 ? -23.704 -4.759 -4.228 1.00 73.41 119 VAL A O 12
ATOM 22876 N N . VAL A 1 120 ? -25.636 -3.628 -4.137 1.00 62.24 120 VAL A N 12
ATOM 22877 C CA . VAL A 1 120 ? -25.962 -3.858 -2.735 1.00 21.43 120 VAL A CA 12
ATOM 22878 C C . VAL A 1 120 ? -26.189 -5.356 -2.480 1.00 24.20 120 VAL A C 12
ATOM 22879 O O . VAL A 1 120 ? -27.256 -5.889 -2.805 1.00 21.54 120 VAL A O 12
ATOM 22892 N N . LYS A 1 121 ? -25.190 -6.057 -1.937 1.00 43.05 121 LYS A N 12
ATOM 22893 C CA . LYS A 1 121 ? -25.358 -7.390 -1.352 1.00 72.52 121 LYS A CA 12
ATOM 22894 C C . LYS A 1 121 ? -24.546 -7.496 -0.062 1.00 42.43 121 LYS A C 12
ATOM 22895 O O . LYS A 1 121 ? -25.112 -7.304 1.015 1.00 33.12 121 LYS A O 12
ATOM 22914 N N . LEU A 1 122 ? -23.257 -7.831 -0.174 1.00 75.25 122 LEU A N 12
ATOM 22915 C CA . LEU A 1 122 ? -22.310 -8.147 0.894 1.00 13.44 122 LEU A CA 12
ATOM 22916 C C . LEU A 1 122 ? -20.886 -7.915 0.361 1.00 42.02 122 LEU A C 12
ATOM 22917 O O . LEU A 1 122 ? -20.731 -7.620 -0.828 1.00 31.22 122 LEU A O 12
ATOM 22933 N N . MET A 1 123 ? -19.846 -8.051 1.193 1.00 35.44 123 MET A N 12
ATOM 22934 C CA . MET A 1 123 ? -18.432 -7.986 0.787 1.00 0.22 123 MET A CA 12
ATOM 22935 C C . MET A 1 123 ? -17.573 -8.950 1.637 1.00 51.35 123 MET A C 12
ATOM 22936 O O . MET A 1 123 ? -16.377 -8.728 1.824 1.00 14.20 123 MET A O 12
ATOM 22950 N N . LEU A 1 124 ? -18.178 -10.029 2.159 1.00 44.05 124 LEU A N 12
ATOM 22951 C CA . LEU A 1 124 ? -17.669 -10.811 3.290 1.00 73.52 124 LEU A CA 12
ATOM 22952 C C . LEU A 1 124 ? -17.635 -9.879 4.492 1.00 40.32 124 LEU A C 12
ATOM 22953 O O . LEU A 1 124 ? -18.744 -9.651 5.024 1.00 24.22 124 LEU A O 12
ATOM 22969 N N . GLY A 1 1 ? 21.388 -2.882 11.240 1.00 15.04 1 GLY A N 13
ATOM 22970 C CA . GLY A 1 1 ? 21.413 -2.377 9.855 1.00 60.53 1 GLY A CA 13
ATOM 22971 C C . GLY A 1 1 ? 20.019 -2.191 9.284 1.00 0.12 1 GLY A C 13
ATOM 22972 O O . GLY A 1 1 ? 19.057 -2.740 9.816 1.00 11.13 1 GLY A O 13
ATOM 22976 N N . MET A 1 2 ? 19.906 -1.397 8.213 1.00 73.52 2 MET A N 13
ATOM 22977 C CA . MET A 1 2 ? 18.609 -0.953 7.701 1.00 42.42 2 MET A CA 13
ATOM 22978 C C . MET A 1 2 ? 17.853 -2.067 6.977 1.00 11.45 2 MET A C 13
ATOM 22979 O O . MET A 1 2 ? 18.433 -2.957 6.342 1.00 0.11 2 MET A O 13
ATOM 22993 N N . ARG A 1 3 ? 16.527 -1.958 7.032 1.00 32.43 3 ARG A N 13
ATOM 22994 C CA . ARG A 1 3 ? 15.526 -2.840 6.451 1.00 11.35 3 ARG A CA 13
ATOM 22995 C C . ARG A 1 3 ? 15.303 -2.466 4.986 1.00 34.15 3 ARG A C 13
ATOM 22996 O O . ARG A 1 3 ? 14.205 -2.104 4.578 1.00 61.51 3 ARG A O 13
ATOM 23017 N N . ILE A 1 4 ? 16.343 -2.575 4.175 1.00 11.34 4 ILE A N 13
ATOM 23018 C CA . ILE A 1 4 ? 16.229 -2.347 2.742 1.00 65.44 4 ILE A CA 13
ATOM 23019 C C . ILE A 1 4 ? 15.939 -3.721 2.126 1.00 10.24 4 ILE A C 13
ATOM 23020 O O . ILE A 1 4 ? 16.806 -4.592 2.257 1.00 13.01 4 ILE A O 13
ATOM 23036 N N . PRO A 1 5 ? 14.789 -3.987 1.481 1.00 63.50 5 PRO A N 13
ATOM 23037 C CA . PRO A 1 5 ? 14.660 -5.195 0.682 1.00 34.12 5 PRO A CA 13
ATOM 23038 C C . PRO A 1 5 ? 15.653 -5.156 -0.473 1.00 65.54 5 PRO A C 13
ATOM 23039 O O . PRO A 1 5 ? 15.879 -4.116 -1.097 1.00 62.54 5 PRO A O 13
ATOM 23050 N N . SER A 1 6 ? 16.251 -6.309 -0.761 1.00 33.13 6 SER A N 13
ATOM 23051 C CA . SER A 1 6 ? 17.017 -6.462 -1.980 1.00 2.03 6 SER A CA 13
ATOM 23052 C C . SER A 1 6 ? 16.110 -6.934 -3.111 1.00 45.32 6 SER A C 13
ATOM 23053 O O . SER A 1 6 ? 16.435 -6.614 -4.254 1.00 44.04 6 SER A O 13
ATOM 23061 N N . ALA A 1 7 ? 14.980 -7.605 -2.831 1.00 54.31 7 ALA A N 13
ATOM 23062 C CA . ALA A 1 7 ? 14.027 -7.966 -3.869 1.00 71.24 7 ALA A CA 13
ATOM 23063 C C . ALA A 1 7 ? 12.942 -6.896 -3.883 1.00 2.45 7 ALA A C 13
ATOM 23064 O O . ALA A 1 7 ? 12.109 -6.856 -2.977 1.00 63.21 7 ALA A O 13
ATOM 23071 N N . ILE A 1 8 ? 12.981 -6.020 -4.885 1.00 5.05 8 ILE A N 13
ATOM 23072 C CA . ILE A 1 8 ? 11.862 -5.190 -5.297 1.00 4.02 8 ILE A CA 13
ATOM 23073 C C . ILE A 1 8 ? 11.404 -5.814 -6.617 1.00 10.11 8 ILE A C 13
ATOM 23074 O O . ILE A 1 8 ? 11.839 -5.407 -7.700 1.00 72.54 8 ILE A O 13
ATOM 23090 N N . GLN A 1 9 ? 10.571 -6.848 -6.543 1.00 2.11 9 GLN A N 13
ATOM 23091 C CA . GLN A 1 9 ? 9.770 -7.260 -7.682 1.00 62.35 9 GLN A CA 13
ATOM 23092 C C . GLN A 1 9 ? 8.528 -6.402 -7.694 1.00 64.20 9 GLN A C 13
ATOM 23093 O O . GLN A 1 9 ? 7.544 -6.726 -7.050 1.00 3.14 9 GLN A O 13
ATOM 23107 N N . LEU A 1 10 ? 8.567 -5.333 -8.478 1.00 1.41 10 LEU A N 13
ATOM 23108 C CA . LEU A 1 10 ? 7.391 -4.503 -8.745 1.00 4.44 10 LEU A CA 13
ATOM 23109 C C . LEU A 1 10 ? 6.378 -5.188 -9.675 1.00 22.23 10 LEU A C 13
ATOM 23110 O O . LEU A 1 10 ? 5.311 -4.619 -9.913 1.00 34.14 10 LEU A O 13
ATOM 23126 N N . HIS A 1 11 ? 6.722 -6.371 -10.205 1.00 71.21 11 HIS A N 13
ATOM 23127 C CA . HIS A 1 11 ? 5.951 -7.194 -11.129 1.00 32.23 11 HIS A CA 13
ATOM 23128 C C . HIS A 1 11 ? 5.325 -6.345 -12.229 1.00 73.15 11 HIS A C 13
ATOM 23129 O O . HIS A 1 11 ? 4.122 -6.127 -12.219 1.00 32.33 11 HIS A O 13
ATOM 23143 N N . LYS A 1 12 ? 6.108 -5.867 -13.204 1.00 4.24 12 LYS A N 13
ATOM 23144 C CA . LYS A 1 12 ? 5.626 -4.866 -14.162 1.00 31.31 12 LYS A CA 13
ATOM 23145 C C . LYS A 1 12 ? 4.497 -5.370 -15.086 1.00 5.11 12 LYS A C 13
ATOM 23146 O O . LYS A 1 12 ? 3.882 -4.562 -15.780 1.00 52.20 12 LYS A O 13
ATOM 23165 N N . ALA A 1 13 ? 4.177 -6.669 -15.069 1.00 50.41 13 ALA A N 13
ATOM 23166 C CA . ALA A 1 13 ? 3.031 -7.261 -15.758 1.00 2.53 13 ALA A CA 13
ATOM 23167 C C . ALA A 1 13 ? 1.838 -7.553 -14.831 1.00 5.42 13 ALA A C 13
ATOM 23168 O O . ALA A 1 13 ? 0.735 -7.821 -15.315 1.00 1.24 13 ALA A O 13
ATOM 23175 N N . SER A 1 14 ? 2.043 -7.550 -13.513 1.00 64.05 14 SER A N 13
ATOM 23176 C CA . SER A 1 14 ? 1.124 -8.115 -12.519 1.00 53.51 14 SER A CA 13
ATOM 23177 C C . SER A 1 14 ? 0.879 -7.151 -11.344 1.00 23.20 14 SER A C 13
ATOM 23178 O O . SER A 1 14 ? 0.043 -7.413 -10.487 1.00 63.14 14 SER A O 13
ATOM 23186 N N . LYS A 1 15 ? 1.552 -5.997 -11.358 1.00 45.24 15 LYS A N 13
ATOM 23187 C CA . LYS A 1 15 ? 1.256 -4.771 -10.626 1.00 52.34 15 LYS A CA 13
ATOM 23188 C C . LYS A 1 15 ? 1.329 -4.976 -9.108 1.00 72.35 15 LYS A C 13
ATOM 23189 O O . LYS A 1 15 ? 0.596 -4.343 -8.348 1.00 21.23 15 LYS A O 13
ATOM 23208 N N . THR A 1 16 ? 2.268 -5.814 -8.664 1.00 73.33 16 THR A N 13
ATOM 23209 C CA . THR A 1 16 ? 2.400 -6.262 -7.280 1.00 41.43 16 THR A CA 13
ATOM 23210 C C . THR A 1 16 ? 3.826 -5.980 -6.806 1.00 24.43 16 THR A C 13
ATOM 23211 O O . THR A 1 16 ? 4.768 -6.372 -7.479 1.00 24.53 16 THR A O 13
ATOM 23222 N N . LEU A 1 17 ? 3.988 -5.238 -5.709 1.00 62.43 17 LEU A N 13
ATOM 23223 C CA . LEU A 1 17 ? 5.244 -4.970 -5.014 1.00 13.04 17 LEU A CA 13
ATOM 23224 C C . LEU A 1 17 ? 5.565 -6.149 -4.095 1.00 14.21 17 LEU A C 13
ATOM 23225 O O . LEU A 1 17 ? 4.963 -6.280 -3.033 1.00 1.33 17 LEU A O 13
ATOM 23241 N N . THR A 1 18 ? 6.552 -6.961 -4.439 1.00 2.10 18 THR A N 13
ATOM 23242 C CA . THR A 1 18 ? 6.943 -8.134 -3.657 1.00 4.14 18 THR A CA 13
ATOM 23243 C C . THR A 1 18 ? 8.314 -7.981 -3.045 1.00 44.44 18 THR A C 13
ATOM 23244 O O . THR A 1 18 ? 9.227 -7.451 -3.684 1.00 51.13 18 THR A O 13
ATOM 23255 N N . LEU A 1 19 ? 8.430 -8.393 -1.784 1.00 4.12 19 LEU A N 13
ATOM 23256 C CA . LEU A 1 19 ? 9.548 -8.168 -0.905 1.00 61.54 19 LEU A CA 13
ATOM 23257 C C . LEU A 1 19 ? 9.909 -9.493 -0.284 1.00 1.22 19 LEU A C 13
ATOM 23258 O O . LEU A 1 19 ? 9.232 -10.516 -0.434 1.00 23.41 19 LEU A O 13
ATOM 23274 N N . ARG A 1 20 ? 11.010 -9.406 0.435 1.00 21.14 20 ARG A N 13
ATOM 23275 C CA . ARG A 1 20 ? 11.515 -10.557 1.217 1.00 45.25 20 ARG A CA 13
ATOM 23276 C C . ARG A 1 20 ? 11.946 -10.270 2.665 1.00 3.13 20 ARG A C 13
ATOM 23277 O O . ARG A 1 20 ? 13.133 -10.314 2.993 1.00 52.42 20 ARG A O 13
ATOM 23298 N N . TYR A 1 21 ? 11.000 -9.989 3.559 1.00 4.34 21 TYR A N 13
ATOM 23299 C CA . TYR A 1 21 ? 11.255 -9.74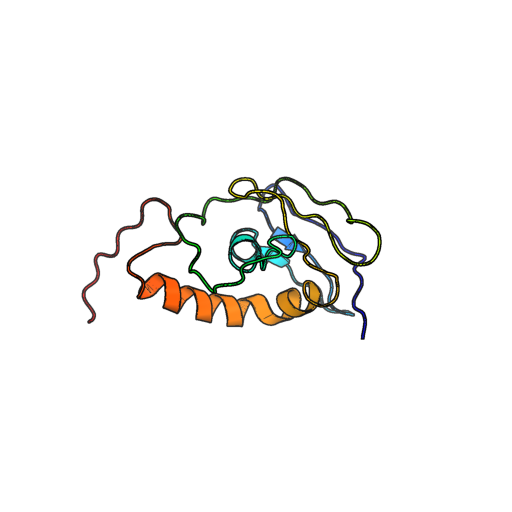8 4.974 1.00 55.23 21 TYR A CA 13
ATOM 23300 C C . TYR A 1 21 ? 11.870 -11.004 5.592 1.00 62.54 21 TYR A C 13
ATOM 23301 O O . TYR A 1 21 ? 11.188 -12.008 5.772 1.00 0.04 21 TYR A O 13
ATOM 23319 N N . GLY A 1 22 ? 13.160 -10.945 5.923 1.00 74.34 22 GLY A N 13
ATOM 23320 C CA . GLY A 1 22 ? 13.898 -12.058 6.499 1.00 63.31 22 GLY A CA 13
ATOM 23321 C C . GLY A 1 22 ? 13.876 -13.249 5.545 1.00 14.22 22 GLY A C 13
ATOM 23322 O O . GLY A 1 22 ? 14.464 -13.182 4.460 1.00 35.22 22 GLY A O 13
ATOM 23326 N N . GLU A 1 23 ? 13.202 -14.322 5.942 1.00 40.35 23 GLU A N 13
ATOM 23327 C CA . GLU A 1 23 ? 13.095 -15.567 5.186 1.00 2.42 23 GLU A CA 13
ATOM 23328 C C . GLU A 1 23 ? 11.764 -15.643 4.428 1.00 74.53 23 GLU A C 13
ATOM 23329 O O . GLU A 1 23 ? 11.577 -16.546 3.609 1.00 12.41 23 GLU A O 13
ATOM 23341 N N . ASP A 1 24 ? 10.835 -14.725 4.685 1.00 75.15 24 ASP A N 13
ATOM 23342 C CA . ASP A 1 24 ? 9.446 -14.790 4.238 1.00 52.41 24 ASP A CA 13
ATOM 23343 C C . ASP A 1 24 ? 9.277 -13.878 3.028 1.00 34.54 24 ASP A C 13
ATOM 23344 O O . ASP A 1 24 ? 10.024 -12.905 2.899 1.00 63.43 24 ASP A O 13
ATOM 23353 N N . SER A 1 25 ? 8.271 -14.096 2.177 1.00 75.25 25 SER A N 13
ATOM 23354 C CA . SER A 1 25 ? 8.000 -13.276 1.009 1.00 63.34 25 SER A CA 13
ATOM 23355 C C . SER A 1 25 ? 6.549 -12.827 0.899 1.00 52.35 25 SER A C 13
ATOM 23356 O O . SER A 1 25 ? 5.656 -13.581 0.511 1.00 64.41 25 SER A O 13
ATOM 23364 N N . TYR A 1 26 ? 6.340 -11.552 1.209 1.00 63.14 26 TYR A N 13
ATOM 23365 C CA . TYR A 1 26 ? 5.063 -10.880 1.094 1.00 13.02 26 TYR A CA 13
ATOM 23366 C C . TYR A 1 26 ? 5.044 -10.122 -0.219 1.00 64.24 26 TYR A C 13
ATOM 23367 O O . TYR A 1 26 ? 6.016 -9.463 -0.598 1.00 12.10 26 TYR A O 13
ATOM 23385 N N . ASP A 1 27 ? 3.902 -10.194 -0.877 1.00 30.33 27 ASP A N 13
ATOM 23386 C CA . ASP A 1 27 ? 3.585 -9.628 -2.168 1.00 65.52 27 ASP A CA 13
ATOM 23387 C C . ASP A 1 27 ? 2.420 -8.695 -1.890 1.00 24.12 27 ASP A C 13
ATOM 23388 O O . ASP A 1 27 ? 1.341 -9.120 -1.482 1.00 24.10 27 ASP A O 13
ATOM 23397 N N . LEU A 1 28 ? 2.675 -7.394 -1.939 1.00 34.11 28 LEU A N 13
ATOM 23398 C CA . LEU A 1 28 ? 1.669 -6.386 -1.683 1.00 10.40 28 LEU A CA 13
ATOM 23399 C C . LEU A 1 28 ? 1.171 -5.885 -3.036 1.00 62.21 28 LEU A C 13
ATOM 23400 O O . LEU A 1 28 ? 1.981 -5.667 -3.935 1.00 71.41 28 LEU A O 13
ATOM 23416 N N . PRO A 1 29 ? -0.117 -5.584 -3.204 1.00 21.33 29 PRO A N 13
ATOM 23417 C CA . PRO A 1 29 ? -0.612 -5.074 -4.475 1.00 22.22 29 PRO A CA 13
ATOM 23418 C C . PRO A 1 29 ? -0.367 -3.571 -4.607 1.00 71.53 29 PRO A C 13
ATOM 23419 O O . PRO A 1 29 ? -0.107 -2.886 -3.620 1.00 5.11 29 PRO A O 13
ATOM 23430 N N . ALA A 1 30 ? -0.522 -3.028 -5.813 1.00 54.10 30 ALA A N 13
ATOM 23431 C CA . ALA A 1 30 ? -0.430 -1.593 -6.039 1.00 25.14 30 ALA A CA 13
ATOM 23432 C C . ALA A 1 30 ? -1.433 -0.803 -5.193 1.00 34.45 30 ALA A C 13
ATOM 23433 O O . ALA A 1 30 ? -1.060 0.242 -4.653 1.00 11.04 30 ALA A O 13
ATOM 23440 N N . GLU A 1 31 ? -2.684 -1.268 -5.057 1.00 62.22 31 GLU A N 13
ATOM 23441 C CA . GLU A 1 31 ? -3.662 -0.531 -4.265 1.00 3.22 31 GLU A CA 13
ATOM 23442 C C . GLU A 1 31 ? -3.265 -0.462 -2.791 1.00 70.34 31 GLU A C 13
ATOM 23443 O O . GLU A 1 31 ? -3.556 0.544 -2.142 1.00 5.42 31 GLU A O 13
ATOM 23455 N N . PHE A 1 32 ? -2.590 -1.495 -2.259 1.00 74.42 32 PHE A N 13
ATOM 23456 C CA . PHE A 1 32 ? -2.226 -1.534 -0.849 1.00 43.20 32 PHE A CA 13
ATOM 23457 C C . PHE A 1 32 ? -1.443 -0.287 -0.458 1.00 21.32 32 PHE A C 13
ATOM 23458 O O . PHE A 1 32 ? -1.788 0.379 0.517 1.00 11.15 32 PHE A O 13
ATOM 23475 N N . LEU A 1 33 ? -0.375 0.014 -1.195 1.00 44.04 33 LEU A N 13
ATOM 23476 C CA . LEU A 1 33 ? 0.539 1.072 -0.837 1.00 32.31 33 LEU A CA 13
ATOM 23477 C C . LEU A 1 33 ? -0.085 2.436 -1.036 1.00 65.44 33 LEU A C 13
ATOM 23478 O O . LEU A 1 33 ? 0.133 3.301 -0.201 1.00 11.14 33 LEU A O 13
ATOM 23494 N N . ARG A 1 34 ? -0.875 2.634 -2.088 1.00 12.01 34 ARG A N 13
ATOM 23495 C CA . ARG A 1 34 ? -1.586 3.896 -2.306 1.00 51.01 34 ARG A CA 13
ATOM 23496 C C . ARG A 1 34 ? -2.508 4.229 -1.127 1.00 45.42 34 ARG A C 13
ATOM 23497 O O . ARG A 1 34 ? -2.638 5.395 -0.778 1.00 31.11 34 ARG A O 13
ATOM 23518 N N . VAL A 1 35 ? -3.137 3.256 -0.473 1.00 11.15 35 VAL A N 13
ATOM 23519 C CA . VAL A 1 35 ? -3.958 3.552 0.715 1.00 54.13 35 VAL A CA 13
ATOM 23520 C C . VAL A 1 35 ? -3.089 3.647 1.994 1.00 44.40 35 VAL A C 13
ATOM 23521 O O . VAL A 1 35 ? -3.568 4.105 3.032 1.00 24.11 35 VAL A O 13
ATOM 23534 N N . HIS A 1 36 ? -1.798 3.286 1.947 1.00 10.11 36 HIS A N 13
ATOM 23535 C CA . HIS A 1 36 ? -0.852 3.320 3.064 1.00 22.45 36 HIS A CA 13
ATOM 23536 C C . HIS A 1 36 ? 0.402 4.150 2.737 1.00 61.22 36 HIS A C 13
ATOM 23537 O O . HIS A 1 36 ? 1.500 3.814 3.159 1.00 1.22 36 HIS A O 13
ATOM 23551 N N . SER A 1 37 ? 0.237 5.266 1.992 1.00 25.15 37 SER A N 13
ATOM 23552 C CA . SER A 1 37 ? 1.331 6.115 1.547 1.00 33.54 37 SER A CA 13
ATOM 23553 C C . SER A 1 37 ? 1.365 7.441 2.344 1.00 1.23 37 SER A C 13
ATOM 23554 O O . SER A 1 37 ? 0.779 8.428 1.920 1.00 23.53 37 SER A O 13
ATOM 23562 N N . PRO A 1 38 ? 2.029 7.478 3.524 1.00 41.24 38 PRO A N 13
ATOM 23563 C CA . PRO A 1 38 ? 2.127 8.676 4.338 1.00 64.23 38 PRO A CA 13
ATOM 23564 C C . PRO A 1 38 ? 3.065 9.653 3.634 1.00 5.23 38 PRO A C 13
ATOM 23565 O O . PRO A 1 38 ? 4.246 9.357 3.426 1.00 24.35 38 PRO A O 13
ATOM 23576 N N . SER A 1 39 ? 2.540 10.790 3.196 1.00 43.01 39 SER A N 13
ATOM 23577 C CA . SER A 1 39 ? 3.312 11.875 2.629 1.00 22.43 39 SER A CA 13
ATOM 23578 C C . SER A 1 39 ? 4.234 12.476 3.710 1.00 63.44 39 SER A C 13
ATOM 23579 O O . SER A 1 39 ? 4.091 12.199 4.908 1.00 43.13 39 SER A O 13
ATOM 23587 N N . ALA A 1 40 ? 5.183 13.317 3.295 1.00 1.45 40 ALA A N 13
ATOM 23588 C CA . ALA A 1 40 ? 6.054 14.102 4.176 1.00 43.00 40 ALA A CA 13
ATOM 23589 C C . ALA A 1 40 ? 5.780 15.602 4.071 1.00 25.53 40 ALA A C 13
ATOM 23590 O O . ALA A 1 40 ? 6.292 16.395 4.860 1.00 54.23 40 ALA A O 13
ATOM 23597 N N . GLU A 1 41 ? 4.941 15.990 3.116 1.00 23.44 41 GLU A N 13
ATOM 23598 C CA . GLU A 1 41 ? 4.554 17.362 2.836 1.00 54.01 41 GLU A CA 13
ATOM 23599 C C . GLU A 1 41 ? 3.305 17.752 3.646 1.00 64.53 41 GLU A C 13
ATOM 23600 O O . GLU A 1 41 ? 2.602 18.710 3.331 1.00 65.41 41 GLU A O 13
ATOM 23612 N N . VAL A 1 42 ? 3.010 16.963 4.676 1.00 1.11 42 VAL A N 13
ATOM 23613 C CA . VAL A 1 42 ? 1.767 16.981 5.432 1.00 12.12 42 VAL A CA 13
ATOM 23614 C C . VAL A 1 42 ? 1.813 18.140 6.420 1.00 54.34 42 VAL A C 13
ATOM 23615 O O . VAL A 1 42 ? 1.080 19.114 6.254 1.00 64.50 42 VAL A O 13
ATOM 23628 N N . GLN A 1 43 ? 2.706 18.032 7.407 1.00 11.41 43 GLN A N 13
ATOM 23629 C CA . GLN A 1 43 ? 3.027 19.047 8.403 1.00 50.14 43 GLN A CA 13
ATOM 23630 C C . GLN A 1 43 ? 1.762 19.490 9.141 1.00 33.43 43 GLN A C 13
ATOM 23631 O O . GLN A 1 43 ? 1.466 20.686 9.256 1.00 74.33 43 GLN A O 13
ATOM 23645 N N . GLY A 1 44 ? 0.999 18.508 9.632 1.00 45.10 44 GLY A N 13
ATOM 23646 C CA . GLY A 1 44 ? -0.244 18.792 10.328 1.00 34.51 44 GLY A CA 13
ATOM 23647 C C . GLY A 1 44 ? -0.907 17.597 11.004 1.00 22.54 44 GLY A C 13
ATOM 23648 O O . GLY A 1 44 ? -1.705 17.825 11.908 1.00 30.34 44 GLY A O 13
ATOM 23652 N N . HIS A 1 45 ? -0.609 16.352 10.600 1.00 2.12 45 HIS A N 13
ATOM 23653 C CA . HIS A 1 45 ? -1.231 15.127 11.127 1.00 71.20 45 HIS A CA 13
ATOM 23654 C C . HIS A 1 45 ? -2.758 15.234 11.268 1.00 50.10 45 HIS A C 13
ATOM 23655 O O . HIS A 1 45 ? -3.322 14.812 12.281 1.00 54.23 45 HIS A O 13
ATOM 23669 N N . GLY A 1 46 ? -3.429 15.759 10.237 1.00 25.21 46 GLY A N 13
ATOM 23670 C CA . GLY A 1 46 ? -4.882 15.766 10.147 1.00 52.03 46 GLY A CA 13
ATOM 23671 C C . GLY A 1 46 ? -5.474 14.363 10.309 1.00 45.02 46 GLY A C 13
ATOM 23672 O O . GLY A 1 46 ? -4.753 13.359 10.288 1.00 12.24 46 GLY A O 13
ATOM 23676 N N . ASN A 1 47 ? -6.800 14.302 10.442 1.00 3.12 47 ASN A N 13
ATOM 23677 C CA . ASN A 1 47 ? -7.528 13.078 10.778 1.00 53.03 47 ASN A CA 13
ATOM 23678 C C . ASN A 1 47 ? -7.224 11.905 9.846 1.00 63.41 47 ASN A C 13
ATOM 23679 O O . ASN A 1 47 ? -6.872 12.116 8.679 1.00 14.04 47 ASN A O 13
ATOM 23690 N N . PRO A 1 48 ? -7.409 10.664 10.334 1.00 43.41 48 PRO A N 13
ATOM 23691 C CA . PRO A 1 48 ? -7.397 9.495 9.477 1.00 31.53 48 PRO A CA 13
ATOM 23692 C C . PRO A 1 48 ? -8.609 9.578 8.547 1.00 61.23 48 PRO A C 13
ATOM 23693 O O . PRO A 1 48 ? -9.678 10.068 8.929 1.00 45.33 48 PRO A O 13
ATOM 23704 N N . VAL A 1 49 ? -8.440 9.105 7.316 1.00 45.12 49 VAL A N 13
ATOM 23705 C CA . VAL A 1 49 ? -9.481 9.088 6.304 1.00 41.14 49 VAL A CA 13
ATOM 23706 C C . VAL A 1 49 ? -9.339 7.781 5.542 1.00 54.33 49 VAL A C 13
ATOM 23707 O O . VAL A 1 49 ? -8.233 7.381 5.163 1.00 10.14 49 VAL A O 13
ATOM 23720 N N . LEU A 1 50 ? -10.464 7.121 5.313 1.00 50.13 50 LEU A N 13
ATOM 23721 C CA . LEU A 1 50 ? -10.563 5.903 4.536 1.00 64.23 50 LEU A CA 13
ATOM 23722 C C . LEU A 1 50 ? -10.396 6.199 3.054 1.00 50.43 50 LEU A C 13
ATOM 23723 O O . LEU A 1 50 ? -11.219 6.875 2.440 1.00 50.30 50 LEU A O 13
ATOM 23739 N N . GLN A 1 51 ? -9.327 5.668 2.473 1.00 62.51 51 GLN A N 13
ATOM 23740 C CA . GLN A 1 51 ? -8.990 5.831 1.079 1.00 62.43 51 GLN A CA 13
ATOM 23741 C C . GLN A 1 51 ? -9.642 4.678 0.311 1.00 73.11 51 GLN A C 13
ATOM 23742 O O . GLN A 1 51 ? -9.339 3.504 0.562 1.00 45.43 51 GLN A O 13
ATOM 23756 N N . TYR A 1 52 ? -10.598 4.997 -0.565 1.00 24.45 52 TYR A N 13
ATOM 23757 C CA . TYR A 1 52 ? -11.378 4.042 -1.339 1.00 62.52 52 TYR A CA 13
ATOM 23758 C C . TYR A 1 52 ? -11.091 4.196 -2.834 1.00 32.23 52 TYR A C 13
ATOM 23759 O O . TYR A 1 52 ? -10.019 4.679 -3.189 1.00 33.45 52 TYR A O 13
ATOM 23777 N N . GLY A 1 53 ? -11.933 3.621 -3.700 1.00 71.12 53 GLY A N 13
ATOM 23778 C CA . GLY A 1 53 ? -11.798 3.691 -5.156 1.00 31.23 53 GLY A CA 13
ATOM 23779 C C . GLY A 1 53 ? -10.402 3.255 -5.612 1.00 45.12 53 GLY A C 13
ATOM 23780 O O . GLY A 1 53 ? -9.557 4.101 -5.911 1.00 71.42 53 GLY A O 13
ATOM 23784 N N . LYS A 1 54 ? -10.121 1.948 -5.563 1.00 70.53 54 LYS A N 13
ATOM 23785 C CA . LYS A 1 54 ? -8.802 1.359 -5.829 1.00 50.33 54 LYS A CA 13
ATOM 23786 C C . LYS A 1 54 ? -8.843 0.019 -6.557 1.00 65.13 54 LYS A C 13
ATOM 23787 O O . LYS A 1 54 ? -7.791 -0.594 -6.724 1.00 44.45 54 LYS A O 13
ATOM 23806 N N . LEU A 1 55 ? -10.017 -0.471 -6.960 1.00 25.24 55 LEU A N 13
ATOM 23807 C CA . LEU A 1 55 ? -10.136 -1.811 -7.534 1.00 64.32 55 LEU A CA 13
ATOM 23808 C C . LEU A 1 55 ? -9.411 -1.953 -8.879 1.00 62.11 55 LEU A C 13
ATOM 23809 O O . LEU A 1 55 ? -9.156 -3.072 -9.317 1.00 71.11 55 LEU A O 13
ATOM 23825 N N . ASN A 1 56 ? -9.096 -0.837 -9.543 1.00 64.15 56 ASN A N 13
ATOM 23826 C CA . ASN A 1 56 ? -8.677 -0.833 -10.943 1.00 13.24 56 ASN A CA 13
ATOM 23827 C C . ASN A 1 56 ? -7.201 -0.485 -11.107 1.00 34.02 56 ASN A C 13
ATOM 23828 O O . ASN A 1 56 ? -6.676 -0.673 -12.209 1.00 14.41 56 ASN A O 13
ATOM 23839 N N . VAL A 1 57 ? -6.536 -0.049 -10.026 1.00 63.03 57 VAL A N 13
ATOM 23840 C CA . VAL A 1 57 ? -5.144 0.400 -9.998 1.00 42.31 57 VAL A CA 13
ATOM 23841 C C . VAL A 1 57 ? -4.204 -0.603 -10.672 1.00 70.10 57 VAL A C 13
ATOM 23842 O O . VAL A 1 57 ? -4.450 -1.816 -10.640 1.00 43.52 57 VAL A O 13
ATOM 23855 N N . GLY A 1 58 ? -3.043 -0.117 -11.135 1.00 12.31 58 GLY A N 13
ATOM 23856 C CA . GLY A 1 58 ? -1.977 -1.011 -11.519 1.00 13.13 58 GLY A CA 13
ATOM 23857 C C . GLY A 1 58 ? -0.572 -0.448 -11.622 1.00 10.33 58 GLY A C 13
ATOM 23858 O O . GLY A 1 58 ? 0.238 -0.984 -12.380 1.00 70.42 58 GLY A O 13
ATOM 23862 N N . LEU A 1 59 ? -0.261 0.543 -10.793 1.00 5.35 59 LEU A N 13
ATOM 23863 C CA . LEU A 1 59 ? 1.040 1.136 -10.632 1.00 52.23 59 LEU A CA 13
ATOM 23864 C C . LEU A 1 59 ? 1.635 1.658 -11.931 1.00 61.14 59 LEU A C 13
ATOM 23865 O O . LEU A 1 59 ? 1.065 1.517 -13.009 1.00 1.52 59 LEU A O 13
ATOM 23881 N N . VAL A 1 60 ? 2.786 2.289 -11.805 1.00 11.53 60 VAL A N 13
ATOM 23882 C CA . VAL A 1 60 ? 3.461 2.906 -12.927 1.00 54.44 60 VAL A CA 13
ATOM 23883 C C . VAL A 1 60 ? 4.958 2.834 -12.728 1.00 34.31 60 VAL A C 13
ATOM 23884 O O . VAL A 1 60 ? 5.652 2.629 -13.720 1.00 41.33 60 VAL A O 13
ATOM 23897 N N . GLY A 1 61 ? 5.436 2.948 -11.486 1.00 73.00 61 GLY A N 13
ATOM 23898 C CA . GLY A 1 61 ? 6.860 2.928 -11.197 1.00 62.30 61 GLY A CA 13
ATOM 23899 C C . GLY A 1 61 ? 7.201 2.958 -9.718 1.00 11.31 61 GLY A C 13
ATOM 23900 O O . GLY A 1 61 ? 6.319 3.067 -8.865 1.00 53.50 61 GLY A O 13
ATOM 23904 N N . VAL A 1 62 ? 8.487 2.789 -9.423 1.00 52.50 62 VAL A N 13
ATOM 23905 C CA . VAL A 1 62 ? 9.080 2.828 -8.105 1.00 21.12 62 VAL A CA 13
ATOM 23906 C C . VAL A 1 62 ? 10.584 2.982 -8.281 1.00 30.11 62 VAL A C 13
ATOM 23907 O O . VAL A 1 62 ? 11.222 2.174 -8.954 1.00 14.12 62 VAL A O 13
ATOM 23920 N N . GLU A 1 63 ? 11.156 4.019 -7.683 1.00 52.43 63 GLU A N 13
ATOM 23921 C CA . GLU A 1 63 ? 12.601 4.308 -7.723 1.00 62.31 63 GLU A CA 13
ATOM 23922 C C . GLU A 1 63 ? 13.068 4.883 -6.383 1.00 53.04 63 GLU A C 13
ATOM 23923 O O . GLU A 1 63 ? 12.304 5.604 -5.747 1.00 25.43 63 GLU A O 13
ATOM 23935 N N . PRO A 1 64 ? 14.291 4.579 -5.919 1.00 25.52 64 PRO A N 13
ATOM 23936 C CA . PRO A 1 64 ? 14.735 4.880 -4.559 1.00 2.43 64 PRO A CA 13
ATOM 23937 C C . PRO A 1 64 ? 14.842 6.389 -4.323 1.00 45.42 64 PRO A C 13
ATOM 23938 O O . PRO A 1 64 ? 15.088 7.158 -5.255 1.00 53.12 64 PRO A O 13
ATOM 23949 N N . ALA A 1 65 ? 14.700 6.808 -3.064 1.00 5.22 65 ALA A N 13
ATOM 23950 C CA . ALA A 1 65 ? 14.754 8.202 -2.655 1.00 25.53 65 ALA A CA 13
ATOM 23951 C C . ALA A 1 65 ? 15.897 8.352 -1.653 1.00 30.45 65 ALA A C 13
ATOM 23952 O O . ALA A 1 65 ? 15.821 7.918 -0.496 1.00 34.24 65 ALA A O 13
ATOM 23959 N N . GLY A 1 66 ? 17.002 8.902 -2.146 1.00 51.04 66 GLY A N 13
ATOM 23960 C CA . GLY A 1 66 ? 18.286 8.923 -1.483 1.00 13.23 66 GLY A CA 13
ATOM 23961 C C . GLY A 1 66 ? 18.721 7.496 -1.218 1.00 11.24 66 GLY A C 13
ATOM 23962 O O . GLY A 1 66 ? 18.967 6.738 -2.158 1.00 61.43 66 GLY A O 13
ATOM 23966 N N . GLN A 1 67 ? 18.807 7.138 0.059 1.00 22.51 67 GLN A N 13
ATOM 23967 C CA . GLN A 1 67 ? 19.264 5.828 0.520 1.00 22.21 67 GLN A CA 13
ATOM 23968 C C . GLN A 1 67 ? 18.438 5.321 1.698 1.00 50.20 67 GLN A C 13
ATOM 23969 O O . GLN A 1 67 ? 18.819 4.395 2.414 1.00 71.52 67 GLN A O 13
ATOM 23983 N N . TYR A 1 68 ? 17.317 5.992 1.922 1.00 11.04 68 TYR A N 13
ATOM 23984 C CA . TYR A 1 68 ? 16.538 5.930 3.155 1.00 21.21 68 TYR A CA 13
ATOM 23985 C C . TYR A 1 68 ? 15.048 5.817 2.861 1.00 74.42 68 TYR A C 13
ATOM 23986 O O . TYR A 1 68 ? 14.357 5.073 3.557 1.00 54.43 68 TYR A O 13
ATOM 24004 N N . ALA A 1 69 ? 14.557 6.508 1.832 1.00 1.05 69 ALA A N 13
ATOM 24005 C CA . ALA A 1 69 ? 13.159 6.528 1.434 1.00 4.35 69 ALA A CA 13
ATOM 24006 C C . ALA A 1 69 ? 13.007 5.845 0.071 1.00 3.43 69 ALA A C 13
ATOM 24007 O O . ALA A 1 69 ? 13.994 5.461 -0.563 1.00 2.14 69 ALA A O 13
ATOM 24014 N N . LEU A 1 70 ? 11.767 5.703 -0.400 1.00 13.03 70 LEU A N 13
ATOM 24015 C CA . LEU A 1 70 ? 11.461 5.104 -1.689 1.00 72.11 70 LEU A CA 13
ATOM 24016 C C . LEU A 1 70 ? 10.381 5.957 -2.348 1.00 52.43 70 LEU A C 13
ATOM 24017 O O . LEU A 1 70 ? 9.424 6.346 -1.675 1.00 12.12 70 LEU A O 13
ATOM 24033 N N . LYS A 1 71 ? 10.537 6.272 -3.633 1.00 1.35 71 LYS A N 13
ATOM 24034 C CA . LYS A 1 71 ? 9.662 7.105 -4.445 1.00 74.20 71 LYS A CA 13
ATOM 24035 C C . LYS A 1 71 ? 8.724 6.154 -5.203 1.00 71.34 71 LYS A C 13
ATOM 24036 O O . LYS A 1 71 ? 9.078 5.624 -6.259 1.00 31.23 71 LYS A O 13
ATOM 24055 N N . LEU A 1 72 ? 7.594 5.800 -4.582 1.00 30.11 72 LEU A N 13
ATOM 24056 C CA . LEU A 1 72 ? 6.556 4.949 -5.155 1.00 74.24 72 LEU A CA 13
ATOM 24057 C C . LEU A 1 72 ? 5.683 5.785 -6.092 1.00 10.44 72 LEU A C 13
ATOM 24058 O O . LEU A 1 72 ? 5.286 6.891 -5.719 1.00 2.42 72 LEU A O 13
ATOM 24074 N N . SER A 1 73 ? 5.280 5.224 -7.231 1.00 14.32 73 SER A N 13
ATOM 24075 C CA . SER A 1 73 ? 4.464 5.912 -8.218 1.00 1.55 73 SER A CA 13
ATOM 24076 C C . SER A 1 73 ? 3.262 5.023 -8.509 1.00 44.43 73 SER A C 13
ATOM 24077 O O . SER A 1 73 ? 3.431 3.926 -9.047 1.00 41.50 73 SER A O 13
ATOM 24085 N N . PHE A 1 74 ? 2.054 5.457 -8.157 1.00 13.31 74 PHE A N 13
ATOM 24086 C CA . PHE A 1 74 ? 0.848 4.646 -8.291 1.00 42.43 74 PHE A CA 13
ATOM 24087 C C . PHE A 1 74 ? -0.005 5.184 -9.427 1.00 21.24 74 PHE A C 13
ATOM 24088 O O . PHE A 1 74 ? -0.217 6.383 -9.548 1.00 3.32 74 PHE A O 13
ATOM 24105 N N . ASP A 1 75 ? -0.526 4.279 -10.240 1.00 25.32 75 ASP A N 13
ATOM 24106 C CA . ASP A 1 75 ? -1.351 4.592 -11.407 1.00 13.32 75 ASP A CA 13
ATOM 24107 C C . ASP A 1 75 ? -2.569 5.454 -11.070 1.00 2.32 75 ASP A C 13
ATOM 24108 O O . ASP A 1 75 ? -2.932 6.314 -11.862 1.00 13.42 75 ASP A O 13
ATOM 24117 N N . ASP A 1 76 ? -3.127 5.320 -9.863 1.00 51.24 76 ASP A N 13
ATOM 24118 C CA . ASP A 1 76 ? -4.256 6.127 -9.378 1.00 44.40 76 ASP A CA 13
ATOM 24119 C C . ASP A 1 76 ? -3.796 7.147 -8.311 1.00 51.52 76 ASP A C 13
ATOM 24120 O O . ASP A 1 76 ? -4.560 7.543 -7.428 1.00 5.12 76 ASP A O 13
ATOM 24129 N N . GLY A 1 77 ? -2.517 7.535 -8.313 1.00 33.05 77 GLY A N 13
ATOM 24130 C CA . GLY A 1 77 ? -1.885 8.222 -7.188 1.00 24.45 77 GLY A CA 13
ATOM 24131 C C . GLY A 1 77 ? -1.294 9.590 -7.506 1.00 73.41 77 GLY A C 13
ATOM 24132 O O . GLY A 1 77 ? -1.419 10.114 -8.611 1.00 43.10 77 GLY A O 13
ATOM 24136 N N . HIS A 1 78 ? -0.666 10.151 -6.473 1.00 4.12 78 HIS A N 13
ATOM 24137 C CA . HIS A 1 78 ? -0.009 11.454 -6.409 1.00 32.14 78 HIS A CA 13
ATOM 24138 C C . HIS A 1 78 ? 1.508 11.365 -6.605 1.00 54.33 78 HIS A C 13
ATOM 24139 O O . HIS A 1 78 ? 2.126 12.394 -6.876 1.00 45.21 78 HIS A O 13
ATOM 24153 N N . ASP A 1 79 ? 2.084 10.156 -6.548 1.00 4.13 79 ASP A N 13
ATOM 24154 C CA . ASP A 1 79 ? 3.521 9.840 -6.635 1.00 24.32 79 ASP A CA 13
ATOM 24155 C C . ASP A 1 79 ? 4.279 10.401 -5.412 1.00 64.32 79 ASP A C 13
ATOM 24156 O O . ASP A 1 79 ? 3.719 11.200 -4.655 1.00 62.51 79 ASP A O 13
ATOM 24165 N N . SER A 1 80 ? 5.515 9.960 -5.155 1.00 44.02 80 SER A N 13
ATOM 24166 C CA . SER A 1 80 ? 6.452 10.580 -4.216 1.00 65.44 80 SER A CA 13
ATOM 24167 C C . SER A 1 80 ? 5.949 10.684 -2.762 1.00 23.43 80 SER A C 13
ATOM 24168 O O . SER A 1 80 ? 4.992 10.025 -2.356 1.00 14.34 80 SER A O 13
ATOM 24176 N N . GLY A 1 81 ? 6.661 11.447 -1.927 1.00 64.50 81 GLY A N 13
ATOM 24177 C CA . GLY A 1 81 ? 6.248 11.837 -0.591 1.00 14.01 81 GLY A CA 13
ATOM 24178 C C . GLY A 1 81 ? 6.877 11.047 0.561 1.00 13.15 81 GLY A C 13
ATOM 24179 O O . GLY A 1 81 ? 6.244 10.953 1.609 1.00 70.20 81 GLY A O 13
ATOM 24183 N N . LEU A 1 82 ? 8.091 10.502 0.405 1.00 12.23 82 LEU A N 13
ATOM 24184 C CA . LEU A 1 82 ? 8.773 9.579 1.332 1.00 44.04 82 LEU A CA 13
ATOM 24185 C C . LEU A 1 82 ? 7.992 8.269 1.519 1.00 73.14 82 LEU A C 13
ATOM 24186 O O . LEU A 1 82 ? 6.953 8.059 0.889 1.00 42.04 82 LEU A O 13
ATOM 24202 N N . PHE A 1 83 ? 8.563 7.343 2.296 1.00 31.15 83 PHE A N 13
ATOM 24203 C CA . PHE A 1 83 ? 7.996 6.070 2.741 1.00 30.32 83 PHE A CA 13
ATOM 24204 C C . PHE A 1 83 ? 8.840 5.592 3.929 1.00 53.44 83 PHE A C 13
ATOM 24205 O O . PHE A 1 83 ? 8.319 5.401 5.027 1.00 14.32 83 PHE A O 13
ATOM 24222 N N . THR A 1 84 ? 10.150 5.498 3.689 1.00 25.43 84 THR A N 13
ATOM 24223 C CA . THR A 1 84 ? 11.219 5.103 4.602 1.00 44.13 84 THR A CA 13
ATOM 24224 C C . THR A 1 84 ? 11.240 3.585 4.839 1.00 2.31 84 THR A C 13
ATOM 24225 O O . THR A 1 84 ? 10.208 2.910 4.840 1.00 62.51 84 THR A O 13
ATOM 24236 N N . TRP A 1 85 ? 12.452 3.033 4.968 1.00 53.34 85 TRP A N 13
ATOM 24237 C CA . TRP A 1 85 ? 12.683 1.594 4.882 1.00 44.42 85 TRP A CA 13
ATOM 24238 C C . TRP A 1 85 ? 12.069 0.831 6.045 1.00 32.51 85 TRP A C 13
ATOM 24239 O O . TRP A 1 85 ? 11.610 -0.299 5.868 1.00 61.54 85 TRP A O 13
ATOM 24260 N N . ASP A 1 86 ? 12.039 1.456 7.222 1.00 65.14 86 ASP A N 13
ATOM 24261 C CA . ASP A 1 86 ? 11.552 0.810 8.439 1.00 41.30 86 ASP A CA 13
ATOM 24262 C C . ASP A 1 86 ? 10.081 0.463 8.265 1.00 52.32 86 ASP A C 13
ATOM 24263 O O . ASP A 1 86 ? 9.675 -0.679 8.493 1.00 4.45 86 ASP A O 13
ATOM 24272 N N . TYR A 1 87 ? 9.318 1.449 7.789 1.00 64.33 87 TYR A N 13
ATOM 24273 C CA . TYR A 1 87 ? 7.914 1.352 7.448 1.00 3.13 87 TYR A CA 13
ATOM 24274 C C . TYR A 1 87 ? 7.699 0.386 6.282 1.00 42.10 87 TYR A C 13
ATOM 24275 O O . TYR A 1 87 ? 6.813 -0.455 6.362 1.00 50.02 87 TYR A O 13
ATOM 24293 N N . LEU A 1 88 ? 8.478 0.466 5.196 1.00 10.43 88 LEU A N 13
ATOM 24294 C CA . LEU A 1 88 ? 8.204 -0.346 4.005 1.00 41.00 88 LEU A CA 13
ATOM 24295 C C . LEU A 1 88 ? 8.298 -1.846 4.261 1.00 3.34 88 LEU A C 13
ATOM 24296 O O . LEU A 1 88 ? 7.450 -2.600 3.783 1.00 70.14 88 LEU A O 13
ATOM 24312 N N . TYR A 1 89 ? 9.312 -2.302 4.995 1.00 41.22 89 TYR A N 13
ATOM 24313 C CA . TYR A 1 89 ? 9.375 -3.716 5.341 1.00 24.34 89 TYR A CA 13
ATOM 24314 C C . TYR A 1 89 ? 8.369 -4.056 6.435 1.00 74.20 89 TYR A C 13
ATOM 24315 O O . TYR A 1 89 ? 7.874 -5.178 6.442 1.00 51.00 89 TYR A O 13
ATOM 24333 N N . GLU A 1 90 ? 8.034 -3.124 7.330 1.00 60.34 90 GLU A N 13
ATOM 24334 C CA . GLU A 1 90 ? 6.991 -3.355 8.320 1.00 55.32 90 GLU A CA 13
ATOM 24335 C C . GLU A 1 90 ? 5.665 -3.635 7.599 1.00 33.43 90 GLU A C 13
ATOM 24336 O O . GLU A 1 90 ? 5.046 -4.670 7.837 1.00 20.44 90 GLU A O 13
ATOM 24348 N N . LEU A 1 91 ? 5.284 -2.788 6.638 1.00 43.11 91 LEU A N 13
ATOM 24349 C CA . LEU A 1 91 ? 4.126 -2.956 5.762 1.00 54.04 91 LEU A CA 13
ATOM 24350 C C . LEU A 1 91 ? 4.095 -4.344 5.121 1.00 34.31 91 LEU A C 13
ATOM 24351 O O . LEU A 1 91 ? 3.013 -4.911 5.017 1.00 71.51 91 LEU A O 13
ATOM 24367 N N . ALA A 1 92 ? 5.243 -4.902 4.716 1.00 71.12 92 ALA A N 13
ATOM 24368 C CA . ALA A 1 92 ? 5.331 -6.238 4.128 1.00 21.13 92 ALA A CA 13
ATOM 24369 C C . ALA A 1 92 ? 4.672 -7.277 5.042 1.00 20.43 92 ALA A C 13
ATOM 24370 O O . ALA A 1 92 ? 3.753 -7.976 4.620 1.00 62.54 92 ALA A O 13
ATOM 24377 N N . THR A 1 93 ? 5.120 -7.372 6.294 1.00 63.33 93 THR A N 13
ATOM 24378 C CA . THR A 1 93 ? 4.629 -8.383 7.235 1.00 51.42 93 THR A CA 13
ATOM 24379 C C . THR A 1 93 ? 3.290 -7.951 7.844 1.00 23.30 93 THR A C 13
ATOM 24380 O O . THR A 1 93 ? 2.448 -8.778 8.205 1.00 44.23 93 THR A O 13
ATOM 24391 N N . ARG A 1 94 ? 3.035 -6.647 7.923 1.00 74.24 94 ARG A N 13
ATOM 24392 C CA . ARG A 1 94 ? 1.803 -6.118 8.480 1.00 62.52 94 ARG A CA 13
ATOM 24393 C C . ARG A 1 94 ? 0.665 -6.222 7.492 1.00 2.11 94 ARG A C 13
ATOM 24394 O O . ARG A 1 94 ? -0.470 -6.162 7.950 1.00 53.01 94 ARG A O 13
ATOM 24415 N N . LYS A 1 95 ? 0.922 -6.408 6.191 1.00 44.41 95 LYS A N 13
ATOM 24416 C CA . LYS A 1 95 ? -0.105 -6.374 5.160 1.00 23.14 95 LYS A CA 13
ATOM 24417 C C . LYS A 1 95 ? -1.300 -7.218 5.572 1.00 71.13 95 LYS A C 13
ATOM 24418 O O . LYS A 1 95 ? -2.428 -6.776 5.412 1.00 71.55 95 LYS A O 13
ATOM 24437 N N . ASP A 1 96 ? -1.045 -8.420 6.071 1.00 21.52 96 ASP A N 13
ATOM 24438 C CA . ASP A 1 96 ? -2.053 -9.380 6.503 1.00 53.33 96 ASP A CA 13
ATOM 24439 C C . ASP A 1 96 ? -3.053 -8.773 7.501 1.00 73.43 96 ASP A C 13
ATOM 24440 O O . ASP A 1 96 ? -4.257 -8.991 7.378 1.00 53.42 96 ASP A O 13
ATOM 24449 N N . GLN A 1 97 ? -2.586 -7.970 8.463 1.00 32.43 97 GLN A N 13
ATOM 24450 C CA . GLN A 1 97 ? -3.428 -7.244 9.410 1.00 60.11 97 GLN A CA 13
ATOM 24451 C C . GLN A 1 97 ? -4.054 -6.041 8.715 1.00 2.00 97 GLN A C 13
ATOM 24452 O O . GLN A 1 97 ? -5.271 -5.875 8.735 1.00 54.01 97 GLN A O 13
ATOM 24466 N N . LEU A 1 98 ? -3.198 -5.193 8.138 1.00 40.15 98 LEU A N 13
ATOM 24467 C CA . LEU A 1 98 ? -3.554 -3.881 7.623 1.00 73.31 98 LEU A CA 13
ATOM 24468 C C . LEU A 1 98 ? -4.642 -4.004 6.583 1.00 71.44 98 LEU A C 13
ATOM 24469 O O . LEU A 1 98 ? -5.601 -3.246 6.608 1.00 2.21 98 LEU A O 13
ATOM 24485 N N . TRP A 1 99 ? -4.487 -4.954 5.663 1.00 52.44 99 TRP A N 13
ATOM 24486 C CA . TRP A 1 99 ? -5.425 -5.176 4.593 1.00 2.33 99 TRP A CA 13
ATOM 24487 C C . TRP A 1 99 ? -6.753 -5.664 5.139 1.00 42.14 99 TRP A C 13
ATOM 24488 O O . TRP A 1 99 ? -7.784 -5.147 4.719 1.00 51.14 99 TRP A O 13
ATOM 24509 N N . ALA A 1 100 ? -6.743 -6.618 6.076 1.00 15.42 100 ALA A N 13
ATOM 24510 C CA . ALA A 1 100 ? -7.982 -7.129 6.640 1.00 21.51 100 ALA A CA 13
ATOM 24511 C C . ALA A 1 100 ? -8.778 -6.004 7.291 1.00 53.42 100 ALA A C 13
ATOM 24512 O O . ALA A 1 100 ? -9.996 -5.932 7.138 1.00 3.44 100 ALA A O 13
ATOM 24519 N N . ASP A 1 101 ? -8.073 -5.126 7.995 1.00 1.32 101 ASP A N 13
ATOM 24520 C CA . ASP A 1 101 ? -8.645 -3.970 8.658 1.00 0.23 101 ASP A CA 13
ATOM 24521 C C . ASP A 1 101 ? -9.155 -2.936 7.650 1.00 3.04 101 ASP A C 13
ATOM 24522 O O . ASP A 1 101 ? -10.284 -2.459 7.747 1.00 32.31 101 ASP A O 13
ATOM 24531 N N . TYR A 1 102 ? -8.350 -2.627 6.629 1.00 2.33 102 TYR A N 13
ATOM 24532 C CA . TYR A 1 102 ? -8.723 -1.699 5.570 1.00 64.14 102 TYR A CA 13
ATOM 24533 C C . TYR A 1 102 ? -9.932 -2.209 4.789 1.00 33.11 102 TYR A C 13
ATOM 24534 O O . TYR A 1 102 ? -10.684 -1.401 4.242 1.00 72.15 102 TYR A O 13
ATOM 24552 N N . LEU A 1 103 ? -10.097 -3.527 4.640 1.00 50.25 103 LEU A N 13
ATOM 24553 C CA . LEU A 1 103 ? -11.294 -4.122 4.066 1.00 3.01 103 LEU A CA 13
ATOM 24554 C C . LEU A 1 103 ? -12.484 -3.851 4.969 1.00 21.40 103 LEU A C 13
ATOM 24555 O O . LEU A 1 103 ? -13.513 -3.427 4.454 1.00 73.33 103 LEU A O 13
ATOM 24571 N N . ALA A 1 104 ? -12.351 -4.077 6.278 1.00 11.43 104 ALA A N 13
ATOM 24572 C CA . ALA A 1 104 ? -13.437 -3.903 7.230 1.00 2.41 104 ALA A CA 13
ATOM 24573 C C . ALA A 1 104 ? -13.987 -2.478 7.174 1.00 1.02 104 ALA A C 13
ATOM 24574 O O . ALA A 1 104 ? -15.199 -2.312 7.060 1.00 52.25 104 ALA A O 13
ATOM 24581 N N . GLU A 1 105 ? -13.118 -1.465 7.171 1.00 42.22 105 GLU A N 13
ATOM 24582 C CA . GLU A 1 105 ? -13.501 -0.069 6.970 1.00 32.23 105 GLU A CA 13
ATOM 24583 C C . GLU A 1 105 ? -14.250 0.095 5.636 1.00 42.32 105 GLU A C 13
ATOM 24584 O O . GLU A 1 105 ? -15.360 0.617 5.601 1.00 30.33 105 GLU A O 13
ATOM 24596 N N . LEU A 1 106 ? -13.687 -0.386 4.519 1.00 33.44 106 LEU A N 13
ATOM 24597 C CA . LEU A 1 106 ? -14.308 -0.314 3.185 1.00 4.12 106 LEU A CA 13
ATOM 24598 C C . LEU A 1 106 ? -15.557 -1.188 3.048 1.00 5.00 106 LEU A C 13
ATOM 24599 O O . LEU A 1 106 ? -16.177 -1.190 1.989 1.00 24.40 106 LEU A O 13
ATOM 24615 N N . ALA A 1 107 ? -15.915 -1.954 4.068 1.00 42.12 107 ALA A N 13
ATOM 24616 C CA . ALA A 1 107 ? -17.170 -2.678 4.148 1.00 22.23 107 ALA A CA 13
ATOM 24617 C C . ALA A 1 107 ? -18.145 -1.931 5.068 1.00 70.53 107 ALA A C 13
ATOM 24618 O O . ALA A 1 107 ? -19.339 -1.872 4.775 1.00 3.10 107 ALA A O 13
ATOM 24625 N N . SER A 1 108 ? -17.674 -1.315 6.150 1.00 41.44 108 SER A N 13
ATOM 24626 C CA . SER A 1 108 ? -18.510 -0.585 7.094 1.00 54.21 108 SER A CA 13
ATOM 24627 C C . SER A 1 108 ? -18.968 0.756 6.508 1.00 44.31 108 SER A C 13
ATOM 24628 O O . SER A 1 108 ? -20.148 1.107 6.594 1.00 62.51 108 SER A O 13
ATOM 24636 N N . ALA A 1 109 ? -18.049 1.483 5.867 1.00 23.11 109 ALA A N 13
ATOM 24637 C CA . ALA A 1 109 ? -18.189 2.869 5.436 1.00 65.52 109 ALA A CA 13
ATOM 24638 C C . ALA A 1 109 ? -19.219 3.103 4.330 1.00 65.13 109 ALA A C 13
ATOM 24639 O O . ALA A 1 109 ? -19.421 4.251 3.936 1.00 53.32 109 ALA A O 13
ATOM 24646 N N . GLY A 1 110 ? -19.809 2.057 3.750 1.00 21.54 110 GLY A N 13
ATOM 24647 C CA . GLY A 1 110 ? -20.716 2.208 2.621 1.00 12.44 110 GLY A CA 13
ATOM 24648 C C . GLY A 1 110 ? -20.000 2.566 1.316 1.00 33.22 110 GLY A C 13
ATOM 24649 O O . GLY A 1 110 ? -20.671 2.740 0.299 1.00 45.42 110 GLY A O 13
ATOM 24653 N N . LYS A 1 111 ? -18.664 2.684 1.296 1.00 21.51 111 LYS A N 13
ATOM 24654 C CA . LYS A 1 111 ? -17.924 2.927 0.058 1.00 22.34 111 LYS A CA 13
ATOM 24655 C C . LYS A 1 111 ? -17.490 1.580 -0.501 1.00 13.04 111 LYS A C 13
ATOM 24656 O O . LYS A 1 111 ? -17.727 0.539 0.117 1.00 45.31 111 LYS A O 13
ATOM 24675 N N . SER A 1 112 ? -16.781 1.591 -1.620 1.00 22.43 112 SER A N 13
ATOM 24676 C CA . SER A 1 112 ? -16.324 0.386 -2.277 1.00 12.12 112 SER A CA 13
ATOM 24677 C C . SER A 1 112 ? -14.968 0.579 -2.921 1.00 44.01 112 SER A C 13
ATOM 24678 O O . SER A 1 112 ? -14.459 1.691 -3.078 1.00 52.42 112 SER A O 13
ATOM 24686 N N . ARG A 1 113 ? -14.313 -0.544 -3.221 1.00 62.32 113 ARG A N 13
ATOM 24687 C CA . ARG A 1 113 ? -13.095 -0.468 -4.000 1.00 41.22 113 ARG A CA 13
ATOM 24688 C C . ARG A 1 113 ? -13.418 -0.048 -5.422 1.00 53.43 113 ARG A C 13
ATOM 24689 O O . ARG A 1 113 ? -12.581 0.647 -5.998 1.00 52.45 113 ARG A O 13
ATOM 24710 N N . ASP A 1 114 ? -14.542 -0.494 -5.993 1.00 34.01 114 ASP A N 13
ATOM 24711 C CA . ASP A 1 114 ? -14.921 0.003 -7.320 1.00 1.50 114 ASP A CA 13
ATOM 24712 C C . ASP A 1 114 ? -15.427 1.436 -7.140 1.00 21.41 114 ASP A C 13
ATOM 24713 O O . ASP A 1 114 ? -16.081 1.734 -6.132 1.00 3.23 114 ASP A O 13
ATOM 24722 N N . PRO A 1 115 ? -15.164 2.329 -8.104 1.00 30.41 115 PRO A N 13
ATOM 24723 C CA . PRO A 1 115 ? -15.352 3.765 -7.931 1.00 71.42 115 PRO A CA 13
ATOM 24724 C C . PRO A 1 115 ? -16.821 4.177 -7.883 1.00 25.43 115 PRO A C 13
ATOM 24725 O O . PRO A 1 115 ? -17.137 5.295 -7.475 1.00 11.33 115 PRO A O 13
ATOM 24736 N N . ASP A 1 116 ? -17.717 3.297 -8.321 1.00 65.14 116 ASP A N 13
ATOM 24737 C CA . ASP A 1 116 ? -19.160 3.516 -8.317 1.00 73.22 116 ASP A CA 13
ATOM 24738 C C . ASP A 1 116 ? -19.927 2.204 -8.088 1.00 72.15 116 ASP A C 13
ATOM 24739 O O . ASP A 1 116 ? -21.028 2.025 -8.606 1.00 10.31 116 ASP A O 13
ATOM 24748 N N . GLU A 1 117 ? -19.328 1.271 -7.341 1.00 1.41 117 GLU A N 13
ATOM 24749 C CA . GLU A 1 117 ? -19.914 -0.020 -6.975 1.00 14.43 117 GLU A CA 13
ATOM 24750 C C . GLU A 1 117 ? -21.263 0.185 -6.263 1.00 31.30 117 GLU A C 13
ATOM 24751 O O . GLU A 1 117 ? -21.383 1.112 -5.455 1.00 64.42 117 GLU A O 13
ATOM 24763 N N . SER A 1 118 ? -22.240 -0.691 -6.510 1.00 11.14 118 SER A N 13
ATOM 24764 C CA . SER A 1 118 ? -23.582 -0.601 -5.948 1.00 25.43 118 SER A CA 13
ATOM 24765 C C . SER A 1 118 ? -24.097 -2.017 -5.663 1.00 33.23 118 SER A C 13
ATOM 24766 O O . SER A 1 118 ? -24.836 -2.589 -6.470 1.00 53.43 118 SER A O 13
ATOM 24774 N N . VAL A 1 119 ? -23.682 -2.629 -4.549 1.00 5.34 119 VAL A N 13
ATOM 24775 C CA . VAL A 1 119 ? -23.994 -4.019 -4.205 1.00 13.22 119 VAL A CA 13
ATOM 24776 C C . VAL A 1 119 ? -24.433 -4.058 -2.740 1.00 1.24 119 VAL A C 13
ATOM 24777 O O . VAL A 1 119 ? -23.630 -4.345 -1.852 1.00 14.11 119 VAL A O 13
ATOM 24790 N N . VAL A 1 120 ? -25.687 -3.700 -2.449 1.00 42.35 120 VAL A N 13
ATOM 24791 C CA . VAL A 1 120 ? -26.200 -3.569 -1.089 1.00 71.11 120 VAL A CA 13
ATOM 24792 C C . VAL A 1 120 ? -26.264 -4.933 -0.381 1.00 43.24 120 VAL A C 13
ATOM 24793 O O . VAL A 1 120 ? -27.245 -5.671 -0.513 1.00 5.22 120 VAL A O 13
ATOM 24806 N N . LYS A 1 121 ? -25.226 -5.274 0.389 1.00 64.45 121 LYS A N 13
ATOM 24807 C CA . LYS A 1 121 ? -25.118 -6.544 1.103 1.00 5.12 121 LYS A CA 13
ATOM 24808 C C . LYS A 1 121 ? -24.725 -6.326 2.554 1.00 52.04 121 LYS A C 13
ATOM 24809 O O . LYS A 1 121 ? -24.126 -5.307 2.904 1.00 73.43 121 LYS A O 13
ATOM 24828 N N . LEU A 1 122 ? -25.039 -7.321 3.385 1.00 72.32 122 LEU A N 13
ATOM 24829 C CA . LEU A 1 122 ? -24.599 -7.430 4.766 1.00 3.02 122 LEU A CA 13
ATOM 24830 C C . LEU A 1 122 ? -23.792 -8.719 4.875 1.00 2.43 122 LEU A C 13
ATOM 24831 O O . LEU A 1 122 ? -24.143 -9.713 4.234 1.00 62.15 122 LEU A O 13
ATOM 24847 N N . MET A 1 123 ? -22.749 -8.719 5.703 1.00 11.21 123 MET A N 13
ATOM 24848 C CA . MET A 1 123 ? -21.915 -9.884 6.008 1.00 60.33 123 MET A CA 13
ATOM 24849 C C . MET A 1 123 ? -21.396 -9.900 7.451 1.00 55.35 123 MET A C 13
ATOM 24850 O O . MET A 1 123 ? -20.998 -10.972 7.911 1.00 20.31 123 MET A O 13
ATOM 24864 N N . LEU A 1 124 ? -21.518 -8.767 8.163 1.00 61.25 124 LEU A N 13
ATOM 24865 C CA . LEU A 1 124 ? -21.140 -8.555 9.556 1.00 54.15 124 LEU A CA 13
ATOM 24866 C C . LEU A 1 124 ? -19.756 -9.122 9.814 1.00 63.41 124 LEU A C 13
ATOM 24867 O O . LEU A 1 124 ? -18.800 -8.656 9.168 1.00 34.52 124 LEU A O 13
ATOM 24883 N N . GLY A 1 1 ? 20.941 -3.781 11.348 1.00 13.30 1 GLY A N 14
ATOM 24884 C CA . GLY A 1 1 ? 20.645 -2.346 11.289 1.00 2.04 1 GLY A CA 14
ATOM 24885 C C . GLY A 1 1 ? 19.980 -2.047 9.962 1.00 61.32 1 GLY A C 14
ATOM 24886 O O . GLY A 1 1 ? 20.292 -2.720 8.979 1.00 42.21 1 GLY A O 14
ATOM 24890 N N . MET A 1 2 ? 19.084 -1.052 9.926 1.00 44.33 2 MET A N 14
ATOM 24891 C CA . MET A 1 2 ? 18.252 -0.695 8.772 1.00 70.12 2 MET A CA 14
ATOM 24892 C C . MET A 1 2 ? 17.442 -1.877 8.183 1.00 44.11 2 MET A C 14
ATOM 24893 O O . MET A 1 2 ? 17.435 -2.981 8.733 1.00 44.24 2 MET A O 14
ATOM 24907 N N . ARG A 1 3 ? 16.691 -1.629 7.101 1.00 32.30 3 ARG A N 14
ATOM 24908 C CA . ARG A 1 3 ? 15.867 -2.594 6.370 1.00 50.05 3 ARG A CA 14
ATOM 24909 C C . ARG A 1 3 ? 16.026 -2.367 4.862 1.00 14.14 3 ARG A C 14
ATOM 24910 O O . ARG A 1 3 ? 15.052 -2.078 4.175 1.00 1.12 3 ARG A O 14
ATOM 24931 N N . ILE A 1 4 ? 17.241 -2.417 4.321 1.00 50.25 4 ILE A N 14
ATOM 24932 C CA . ILE A 1 4 ? 17.413 -2.193 2.881 1.00 12.00 4 ILE A CA 14
ATOM 24933 C C . ILE A 1 4 ? 17.100 -3.514 2.162 1.00 64.55 4 ILE A C 14
ATOM 24934 O O . ILE A 1 4 ? 17.566 -4.567 2.610 1.00 33.24 4 ILE A O 14
ATOM 24950 N N . PRO A 1 5 ? 16.321 -3.499 1.070 1.00 40.05 5 PRO A N 14
ATOM 24951 C CA . PRO A 1 5 ? 16.040 -4.695 0.290 1.00 71.44 5 PRO A CA 14
ATOM 24952 C C . PRO A 1 5 ? 17.191 -5.102 -0.630 1.00 15.21 5 PRO A C 14
ATOM 24953 O O . PRO A 1 5 ? 18.042 -4.291 -1.006 1.00 51.11 5 PRO A O 14
ATOM 24964 N N . SER A 1 6 ? 17.111 -6.351 -1.089 1.00 21.42 6 SER A N 14
ATOM 24965 C CA . SER A 1 6 ? 17.978 -6.938 -2.108 1.00 54.44 6 SER A CA 14
ATOM 24966 C C . SER A 1 6 ? 17.198 -7.713 -3.178 1.00 53.33 6 SER A C 14
ATOM 24967 O O . SER A 1 6 ? 17.788 -8.176 -4.158 1.00 62.41 6 SER A O 14
ATOM 24975 N N . ALA A 1 7 ? 15.881 -7.859 -2.997 1.00 43.33 7 ALA A N 14
ATOM 24976 C CA . ALA A 1 7 ? 14.976 -8.510 -3.930 1.00 23.54 7 ALA A CA 14
ATOM 24977 C C . ALA A 1 7 ? 13.848 -7.557 -4.271 1.00 33.43 7 ALA A C 14
ATOM 24978 O O . ALA A 1 7 ? 12.711 -7.723 -3.828 1.00 60.11 7 ALA A O 14
ATOM 24985 N N . ILE A 1 8 ? 14.183 -6.500 -4.994 1.00 64.23 8 ILE A N 14
ATOM 24986 C CA . ILE A 1 8 ? 13.187 -5.592 -5.516 1.00 40.23 8 ILE A CA 14
ATOM 24987 C C . ILE A 1 8 ? 12.509 -6.286 -6.688 1.00 15.40 8 ILE A C 14
ATOM 24988 O O . ILE A 1 8 ? 13.187 -6.742 -7.613 1.00 43.01 8 ILE A O 14
ATOM 25004 N N . GLN A 1 9 ? 11.179 -6.309 -6.670 1.00 52.11 9 GLN A N 14
ATOM 25005 C CA . GLN A 1 9 ? 10.357 -6.623 -7.818 1.00 63.41 9 GLN A CA 14
ATOM 25006 C C . GLN A 1 9 ? 9.097 -5.763 -7.743 1.00 60.14 9 GLN A C 14
ATOM 25007 O O . GLN A 1 9 ? 8.426 -5.765 -6.715 1.00 53.01 9 GLN A O 14
ATOM 25021 N N . LEU A 1 10 ? 8.788 -5.016 -8.812 1.00 0.42 10 LEU A N 14
ATOM 25022 C CA . LEU A 1 10 ? 7.510 -4.306 -8.961 1.00 74.55 10 LEU A CA 14
ATOM 25023 C C . LEU A 1 10 ? 6.472 -5.112 -9.741 1.00 24.50 10 LEU A C 14
ATOM 25024 O O . LEU A 1 10 ? 5.352 -4.629 -9.920 1.00 54.31 10 LEU A O 14
ATOM 25040 N N . HIS A 1 11 ? 6.900 -6.243 -10.313 1.00 40.21 11 HIS A N 14
ATOM 25041 C CA . HIS A 1 11 ? 6.154 -7.139 -11.173 1.00 31.54 11 HIS A CA 14
ATOM 25042 C C . HIS A 1 11 ? 5.325 -6.354 -12.188 1.00 44.11 11 HIS A C 14
ATOM 25043 O O . HIS A 1 11 ? 4.118 -6.159 -12.033 1.00 62.13 11 HIS A O 14
ATOM 25057 N N . LYS A 1 12 ? 5.964 -5.876 -13.261 1.00 23.53 12 LYS A N 14
ATOM 25058 C CA . LYS A 1 12 ? 5.240 -5.231 -14.360 1.00 63.51 12 LYS A CA 14
ATOM 25059 C C . LYS A 1 12 ? 4.183 -6.165 -14.972 1.00 14.00 12 LYS A C 14
ATOM 25060 O O . LYS A 1 12 ? 3.245 -5.661 -15.581 1.00 62.53 12 LYS A O 14
ATOM 25079 N N . ALA A 1 13 ? 4.261 -7.482 -14.738 1.00 2.11 13 ALA A N 14
ATOM 25080 C CA . ALA A 1 13 ? 3.252 -8.475 -15.085 1.00 71.42 13 ALA A CA 14
ATOM 25081 C C . ALA A 1 13 ? 1.836 -8.102 -14.611 1.00 12.01 13 ALA A C 14
ATOM 25082 O O . ALA A 1 13 ? 0.938 -8.000 -15.448 1.00 24.50 13 ALA A O 14
ATOM 25089 N N . SER A 1 14 ? 1.612 -7.944 -13.301 1.00 32.20 14 SER A N 14
ATOM 25090 C CA . SER A 1 14 ? 0.290 -7.788 -12.676 1.00 60.15 14 SER A CA 14
ATOM 25091 C C . SER A 1 14 ? 0.285 -6.681 -11.604 1.00 54.25 14 SER A C 14
ATOM 25092 O O . SER A 1 14 ? -0.705 -6.492 -10.902 1.00 53.05 14 SER A O 14
ATOM 25100 N N . LYS A 1 15 ? 1.361 -5.894 -11.512 1.00 42.12 15 LYS A N 14
ATOM 25101 C CA . LYS A 1 15 ? 1.538 -4.747 -10.633 1.00 31.52 15 LYS A CA 14
ATOM 25102 C C . LYS A 1 15 ? 1.575 -5.132 -9.154 1.00 51.31 15 LYS A C 14
ATOM 25103 O O . LYS A 1 15 ? 0.906 -4.514 -8.321 1.00 33.32 15 LYS A O 14
ATOM 25122 N N . THR A 1 16 ? 2.444 -6.073 -8.799 1.00 43.42 16 THR A N 14
ATOM 25123 C CA . THR A 1 16 ? 2.620 -6.561 -7.437 1.00 60.35 16 THR A CA 14
ATOM 25124 C C . THR A 1 16 ? 3.985 -6.097 -6.930 1.00 21.51 16 THR A C 14
ATOM 25125 O O . THR A 1 16 ? 5.007 -6.359 -7.560 1.00 34.31 16 THR A O 14
ATOM 25136 N N . LEU A 1 17 ? 4.010 -5.361 -5.818 1.00 72.32 17 LEU A N 14
ATOM 25137 C CA . LEU A 1 17 ? 5.248 -4.924 -5.184 1.00 54.15 17 LEU A CA 14
ATOM 25138 C C . LEU A 1 17 ? 5.694 -6.019 -4.221 1.00 63.24 17 LEU A C 14
ATOM 25139 O O . LEU A 1 17 ? 4.929 -6.429 -3.342 1.00 11.43 17 LEU A O 14
ATOM 25155 N N . THR A 1 18 ? 6.928 -6.489 -4.365 1.00 0.30 18 THR A N 14
ATOM 25156 C CA . THR A 1 18 ? 7.420 -7.676 -3.692 1.00 61.15 18 THR A CA 14
ATOM 25157 C C . THR A 1 18 ? 8.661 -7.278 -2.904 1.00 72.34 18 THR A C 14
ATOM 25158 O O . THR A 1 18 ? 9.532 -6.561 -3.409 1.00 0.01 18 THR A O 14
ATOM 25169 N N . LEU A 1 19 ? 8.692 -7.701 -1.640 1.00 63.31 19 LEU A N 14
ATOM 25170 C CA . LEU A 1 19 ? 9.674 -7.308 -0.652 1.00 2.33 19 LEU A CA 14
ATOM 25171 C C . LEU A 1 19 ? 10.031 -8.544 0.146 1.00 31.11 19 LEU A C 14
ATOM 25172 O O . LEU A 1 19 ? 9.191 -9.123 0.843 1.00 64.22 19 LEU A O 14
ATOM 25188 N N . ARG A 1 20 ? 11.295 -8.942 0.050 1.00 22.20 20 ARG A N 14
ATOM 25189 C CA . ARG A 1 20 ? 11.800 -10.118 0.727 1.00 63.52 20 ARG A CA 14
ATOM 25190 C C . ARG A 1 20 ? 12.138 -9.745 2.157 1.00 11.32 20 ARG A C 14
ATOM 25191 O O . ARG A 1 20 ? 13.259 -9.287 2.410 1.00 20.52 20 ARG A O 14
ATOM 25212 N N . TYR A 1 21 ? 11.171 -9.788 3.068 1.00 23.22 21 TYR A N 14
ATOM 25213 C CA . TYR A 1 21 ? 11.400 -9.461 4.468 1.00 73.14 21 TYR A CA 14
ATOM 25214 C C . TYR A 1 21 ? 12.214 -10.598 5.091 1.00 51.02 21 TYR A C 14
ATOM 25215 O O . TYR A 1 21 ? 11.653 -11.562 5.614 1.00 61.15 21 TYR A O 14
ATOM 25233 N N . GLY A 1 22 ? 13.539 -10.493 5.027 1.00 1.32 22 GLY A N 14
ATOM 25234 C CA . GLY A 1 22 ? 14.469 -11.423 5.630 1.00 0.43 22 GLY A CA 14
ATOM 25235 C C . GLY A 1 22 ? 14.552 -12.661 4.759 1.00 31.10 22 GLY A C 14
ATOM 25236 O O . GLY A 1 22 ? 15.177 -12.642 3.695 1.00 54.45 22 GLY A O 14
ATOM 25240 N N . GLU A 1 23 ? 13.917 -13.730 5.217 1.00 3.44 23 GLU A N 14
ATOM 25241 C CA . GLU A 1 23 ? 13.888 -15.040 4.603 1.00 34.44 23 GLU A CA 14
ATOM 25242 C C . GLU A 1 23 ? 12.558 -15.317 3.905 1.00 12.14 23 GLU A C 14
ATOM 25243 O O . GLU A 1 23 ? 12.436 -16.308 3.182 1.00 35.50 23 GLU A O 14
ATOM 25255 N N . ASP A 1 24 ? 11.561 -14.469 4.144 1.00 0.30 24 ASP A N 14
ATOM 25256 C CA . ASP A 1 24 ? 10.192 -14.617 3.669 1.00 61.13 24 ASP A CA 14
ATOM 25257 C C . ASP A 1 24 ? 10.033 -13.825 2.369 1.00 60.21 24 ASP A C 14
ATOM 25258 O O . ASP A 1 24 ? 10.960 -13.132 1.936 1.00 23.50 24 ASP A O 14
ATOM 25267 N N . SER A 1 25 ? 8.863 -13.901 1.747 1.00 33.51 25 SER A N 14
ATOM 25268 C CA . SER A 1 25 ? 8.463 -13.166 0.571 1.00 33.41 25 SER A CA 14
ATOM 25269 C C . SER A 1 25 ? 7.028 -12.715 0.783 1.00 15.42 25 SER A C 14
ATOM 25270 O O . SER A 1 25 ? 6.159 -13.538 1.084 1.00 73.14 25 SER A O 14
ATOM 25278 N N . TYR A 1 26 ? 6.768 -11.421 0.620 1.00 11.12 26 TYR A N 14
ATOM 25279 C CA . TYR A 1 26 ? 5.410 -10.904 0.650 1.00 32.41 26 TYR A CA 14
ATOM 25280 C C . TYR A 1 26 ? 5.173 -10.026 -0.562 1.00 63.12 26 TYR A C 14
ATOM 25281 O O . TYR A 1 26 ? 6.020 -9.207 -0.935 1.00 22.53 26 TYR A O 14
ATOM 25299 N N . ASP A 1 27 ? 3.999 -10.213 -1.151 1.00 0.43 27 ASP A N 14
ATOM 25300 C CA . ASP A 1 27 ? 3.630 -9.803 -2.492 1.00 63.32 27 ASP A CA 14
ATOM 25301 C C . ASP A 1 27 ? 2.358 -8.997 -2.333 1.00 3.20 27 ASP A C 14
ATOM 25302 O O . ASP A 1 27 ? 1.313 -9.560 -1.992 1.00 1.23 27 ASP A O 14
ATOM 25311 N N . LEU A 1 28 ? 2.460 -7.671 -2.406 1.00 21.30 28 LEU A N 14
ATOM 25312 C CA . LEU A 1 28 ? 1.346 -6.785 -2.097 1.00 72.44 28 LEU A CA 14
ATOM 25313 C C . LEU A 1 28 ? 0.859 -6.139 -3.396 1.00 33.13 28 LEU A C 14
ATOM 25314 O O . LEU A 1 28 ? 1.674 -5.841 -4.276 1.00 33.51 28 LEU A O 14
ATOM 25330 N N . PRO A 1 29 ? -0.448 -5.880 -3.533 1.00 60.25 29 PRO A N 14
ATOM 25331 C CA . PRO A 1 29 ? -0.970 -5.199 -4.705 1.00 75.11 29 PRO A CA 14
ATOM 25332 C C . PRO A 1 29 ? -0.550 -3.739 -4.687 1.00 12.42 29 PRO A C 14
ATOM 25333 O O . PRO A 1 29 ? -0.318 -3.177 -3.614 1.00 34.50 29 PRO A O 14
ATOM 25344 N N . ALA A 1 30 ? -0.557 -3.086 -5.847 1.00 54.43 30 ALA A N 14
ATOM 25345 C CA . ALA A 1 30 ? -0.294 -1.658 -5.905 1.00 43.05 30 ALA A CA 14
ATOM 25346 C C . ALA A 1 30 ? -1.303 -0.882 -5.037 1.00 61.45 30 ALA A C 14
ATOM 25347 O O . ALA A 1 30 ? -0.930 0.075 -4.352 1.00 73.25 30 ALA A O 14
ATOM 25354 N N . GLU A 1 31 ? -2.576 -1.306 -5.051 1.00 24.51 31 GLU A N 14
ATOM 25355 C CA . GLU A 1 31 ? -3.668 -0.657 -4.332 1.00 44.45 31 GLU A CA 14
ATOM 25356 C C . GLU A 1 31 ? -3.373 -0.519 -2.841 1.00 22.51 31 GLU A C 14
ATOM 25357 O O . GLU A 1 31 ? -3.721 0.495 -2.241 1.00 33.12 31 GLU A O 14
ATOM 25369 N N . PHE A 1 32 ? -2.702 -1.511 -2.247 1.00 62.23 32 PHE A N 14
ATOM 25370 C CA . PHE A 1 32 ? -2.481 -1.580 -0.813 1.00 63.22 32 PHE A CA 14
ATOM 25371 C C . PHE A 1 32 ? -1.648 -0.384 -0.362 1.00 21.54 32 PHE A C 14
ATOM 25372 O O . PHE A 1 32 ? -2.032 0.338 0.556 1.00 64.32 32 PHE A O 14
ATOM 25389 N N . LEU A 1 33 ? -0.512 -0.162 -1.016 1.00 74.43 33 LEU A N 14
ATOM 25390 C CA . LEU A 1 33 ? 0.416 0.895 -0.668 1.00 1.13 33 LEU A CA 14
ATOM 25391 C C . LEU A 1 33 ? -0.157 2.265 -0.979 1.00 71.53 33 LEU A C 14
ATOM 25392 O O . LEU A 1 33 ? 0.021 3.191 -0.193 1.00 14.21 33 LEU A O 14
ATOM 25408 N N . ARG A 1 34 ? -0.888 2.396 -2.088 1.00 35.50 34 ARG A N 14
ATOM 25409 C CA . ARG A 1 34 ? -1.694 3.594 -2.339 1.00 61.51 34 ARG A CA 14
ATOM 25410 C C . ARG A 1 34 ? -2.620 3.868 -1.151 1.00 30.20 34 ARG A C 14
ATOM 25411 O O . ARG A 1 34 ? -2.604 4.994 -0.662 1.00 30.23 34 ARG A O 14
ATOM 25432 N N . VAL A 1 35 ? -3.430 2.926 -0.664 1.00 65.35 35 VAL A N 14
ATOM 25433 C CA . VAL A 1 35 ? -4.340 3.250 0.440 1.00 62.55 35 VAL A CA 14
ATOM 25434 C C . VAL A 1 35 ? -3.582 3.491 1.753 1.00 51.15 35 VAL A C 14
ATOM 25435 O O . VAL A 1 35 ? -3.895 4.447 2.467 1.00 74.35 35 VAL A O 14
ATOM 25448 N N . HIS A 1 36 ? -2.534 2.721 2.053 1.00 22.53 36 HIS A N 14
ATOM 25449 C CA . HIS A 1 36 ? -1.690 2.934 3.226 1.00 3.44 36 HIS A CA 14
ATOM 25450 C C . HIS A 1 36 ? -0.600 3.983 2.921 1.00 72.12 36 HIS A C 14
ATOM 25451 O O . HIS A 1 36 ? 0.574 3.756 3.205 1.00 3.12 36 HIS A O 14
ATOM 25465 N N . SER A 1 37 ? -0.972 5.142 2.362 1.00 5.31 37 SER A N 14
ATOM 25466 C CA . SER A 1 37 ? -0.055 6.221 1.994 1.00 72.12 37 SER A CA 14
ATOM 25467 C C . SER A 1 37 ? -0.321 7.468 2.846 1.00 30.24 37 SER A C 14
ATOM 25468 O O . SER A 1 37 ? -1.018 8.380 2.394 1.00 45.33 37 SER A O 14
ATOM 25476 N N . PRO A 1 38 ? 0.262 7.568 4.049 1.00 2.44 38 PRO A N 14
ATOM 25477 C CA . PRO A 1 38 ? 0.494 8.862 4.661 1.00 32.11 38 PRO A CA 14
ATOM 25478 C C . PRO A 1 38 ? 1.462 9.630 3.754 1.00 33.23 38 PRO A C 14
ATOM 25479 O O . PRO A 1 38 ? 2.533 9.117 3.421 1.00 21.24 38 PRO A O 14
ATOM 25490 N N . SER A 1 39 ? 1.109 10.846 3.334 1.00 23.10 39 SER A N 14
ATOM 25491 C CA . SER A 1 39 ? 2.113 11.766 2.822 1.00 41.22 39 SER A CA 14
ATOM 25492 C C . SER A 1 39 ? 3.041 12.129 3.990 1.00 14.33 39 SER A C 14
ATOM 25493 O O . SER A 1 39 ? 2.709 11.955 5.168 1.00 41.25 39 SER A O 14
ATOM 25501 N N . ALA A 1 40 ? 4.169 12.749 3.668 1.00 2.21 40 ALA A N 14
ATOM 25502 C CA . ALA A 1 40 ? 4.961 13.475 4.644 1.00 22.14 40 ALA A CA 14
ATOM 25503 C C . ALA A 1 40 ? 4.232 14.727 5.169 1.00 24.41 40 ALA A C 14
ATOM 25504 O O . ALA A 1 40 ? 4.668 15.312 6.159 1.00 74.51 40 ALA A O 14
ATOM 25511 N N . GLU A 1 41 ? 3.095 15.111 4.588 1.00 53.31 41 GLU A N 14
ATOM 25512 C CA . GLU A 1 41 ? 2.250 16.219 5.031 1.00 5.11 41 GLU A CA 14
ATOM 25513 C C . GLU A 1 41 ? 1.293 15.778 6.148 1.00 12.40 41 GLU A C 14
ATOM 25514 O O . GLU A 1 41 ? 0.164 16.277 6.231 1.00 63.54 41 GLU A O 14
ATOM 25526 N N . VAL A 1 42 ? 1.673 14.784 6.951 1.00 14.30 42 VAL A N 14
ATOM 25527 C CA . VAL A 1 42 ? 0.730 14.136 7.853 1.00 21.54 42 VAL A CA 14
ATOM 25528 C C . VAL A 1 42 ? 1.285 13.918 9.250 1.00 52.33 42 VAL A C 14
ATOM 25529 O O . VAL A 1 42 ? 0.728 14.510 10.161 1.00 13.04 42 VAL A O 14
ATOM 25542 N N . GLN A 1 43 ? 2.244 13.005 9.454 1.00 61.25 43 GLN A N 14
ATOM 25543 C CA . GLN A 1 43 ? 2.768 12.551 10.751 1.00 73.53 43 GLN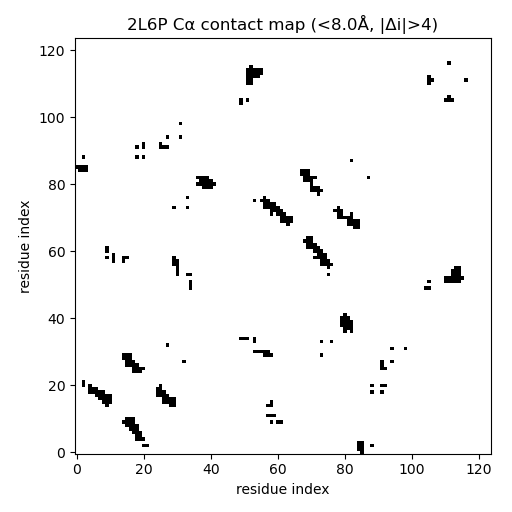 A CA 14
ATOM 25544 C C . GLN A 1 43 ? 1.670 12.296 11.812 1.00 4.23 43 GLN A C 14
ATOM 25545 O O . GLN A 1 43 ? 1.848 12.539 13.013 1.00 51.25 43 GLN A O 14
ATOM 25559 N N . GLY A 1 44 ? 0.510 11.803 11.376 1.00 54.23 44 GLY A N 14
ATOM 25560 C CA . GLY A 1 44 ? -0.682 11.629 12.190 1.00 11.14 44 GLY A CA 14
ATOM 25561 C C . GLY A 1 44 ? -1.194 12.945 12.774 1.00 43.25 44 GLY A C 14
ATOM 25562 O O . GLY A 1 44 ? -1.460 13.034 13.975 1.00 62.51 44 GLY A O 14
ATOM 25566 N N . HIS A 1 45 ? -1.312 13.983 11.949 1.00 32.33 45 HIS A N 14
ATOM 25567 C CA . HIS A 1 45 ? -2.095 15.180 12.200 1.00 2.04 45 HIS A CA 14
ATOM 25568 C C . HIS A 1 45 ? -3.347 15.049 11.344 1.00 2.44 45 HIS A C 14
ATOM 25569 O O . HIS A 1 45 ? -3.248 14.900 10.123 1.00 73.22 45 HIS A O 14
ATOM 25583 N N . GLY A 1 46 ? -4.510 15.107 11.982 1.00 62.34 46 GLY A N 14
ATOM 25584 C CA . GLY A 1 46 ? -5.806 15.067 11.336 1.00 52.22 46 GLY A CA 14
ATOM 25585 C C . GLY A 1 46 ? -6.507 13.754 11.653 1.00 52.31 46 GLY A C 14
ATOM 25586 O O . GLY A 1 46 ? -5.871 12.724 11.895 1.00 30.30 46 GLY A O 14
ATOM 25590 N N . ASN A 1 47 ? -7.839 13.789 11.602 1.00 45.11 47 ASN A N 14
ATOM 25591 C CA . ASN A 1 47 ? -8.706 12.620 11.737 1.00 30.31 47 ASN A CA 14
ATOM 25592 C C . ASN A 1 47 ? -8.330 11.536 10.711 1.00 12.20 47 ASN A C 14
ATOM 25593 O O . ASN A 1 47 ? -7.732 11.859 9.679 1.00 25.42 47 ASN A O 14
ATOM 25604 N N . PRO A 1 48 ? -8.716 10.264 10.925 1.00 33.20 48 PRO A N 14
ATOM 25605 C CA . PRO A 1 48 ? -8.522 9.230 9.920 1.00 50.05 48 PRO A CA 14
ATOM 25606 C C . PRO A 1 48 ? -9.387 9.548 8.701 1.00 64.53 48 PRO A C 14
ATOM 25607 O O . PRO A 1 48 ? -10.455 10.158 8.828 1.00 72.44 48 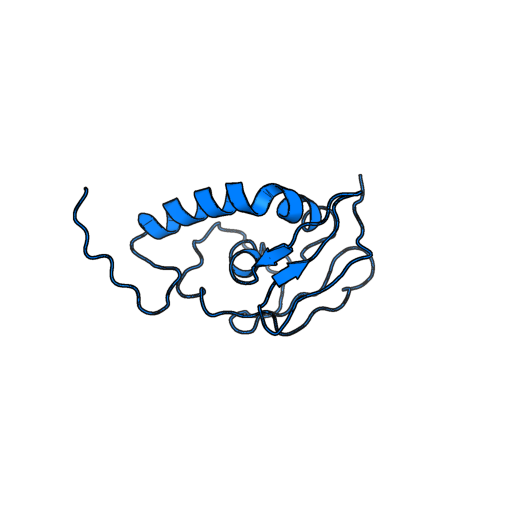PRO A O 14
ATOM 25618 N N . VAL A 1 49 ? -8.919 9.128 7.532 1.00 50.32 49 VAL A N 14
ATOM 25619 C CA . VAL A 1 49 ? -9.615 9.218 6.255 1.00 63.31 49 VAL A CA 14
ATOM 25620 C C . VAL A 1 49 ? -9.398 7.885 5.537 1.00 51.03 49 VAL A C 14
ATOM 25621 O O . VAL A 1 49 ? -8.464 7.142 5.865 1.00 64.22 49 VAL A O 14
ATOM 25634 N N . LEU A 1 50 ? -10.247 7.608 4.548 1.00 22.41 50 LEU A N 14
ATOM 25635 C CA . LEU A 1 50 ? -10.376 6.352 3.834 1.00 31.21 50 LEU A CA 14
ATOM 25636 C C . LEU A 1 50 ? -10.419 6.641 2.334 1.00 73.44 50 LEU A C 14
ATOM 25637 O O . LEU A 1 50 ? -11.044 7.613 1.904 1.00 50.12 50 LEU A O 14
ATOM 25653 N N . GLN A 1 51 ? -9.759 5.800 1.537 1.00 21.12 51 GLN A N 14
ATOM 25654 C CA . GLN A 1 51 ? -9.441 6.045 0.136 1.00 64.21 51 GLN A CA 14
ATOM 25655 C C . GLN A 1 51 ? -10.084 4.925 -0.682 1.00 52.02 51 GLN A C 14
ATOM 25656 O O . GLN A 1 51 ? -9.460 3.894 -0.952 1.00 65.23 51 GLN A O 14
ATOM 25670 N N . TYR A 1 52 ? -11.367 5.071 -1.000 1.00 1.34 52 TYR A N 14
ATOM 25671 C CA . TYR A 1 52 ? -12.091 4.124 -1.841 1.00 13.25 52 TYR A CA 14
ATOM 25672 C C . TYR A 1 52 ? -11.913 4.484 -3.321 1.00 62.44 52 TYR A C 14
ATOM 25673 O O . TYR A 1 52 ? -11.218 5.449 -3.660 1.00 64.40 52 TYR A O 14
ATOM 25691 N N . GLY A 1 53 ? -12.549 3.697 -4.193 1.00 1.45 53 GLY A N 14
ATOM 25692 C CA . GLY A 1 53 ? -12.680 3.963 -5.621 1.00 75.33 53 GLY A CA 14
ATOM 25693 C C . GLY A 1 53 ? -11.378 3.782 -6.399 1.00 74.54 53 GLY A C 14
ATOM 25694 O O . GLY A 1 53 ? -11.324 4.099 -7.586 1.00 73.31 53 GLY A O 14
ATOM 25698 N N . LYS A 1 54 ? -10.312 3.302 -5.755 1.00 74.20 54 LYS A N 14
ATOM 25699 C CA . LYS A 1 54 ? -8.939 3.354 -6.246 1.00 3.31 54 LYS A CA 14
ATOM 25700 C C . LYS A 1 54 ? -8.391 1.960 -6.545 1.00 35.21 54 LYS A C 14
ATOM 25701 O O . LYS A 1 54 ? -7.220 1.839 -6.881 1.00 32.11 54 LYS A O 14
ATOM 25720 N N . LEU A 1 55 ? -9.193 0.904 -6.395 1.00 24.32 55 LEU A N 14
ATOM 25721 C CA . LEU A 1 55 ? -8.746 -0.486 -6.455 1.00 71.50 55 LEU A CA 14
ATOM 25722 C C . LEU A 1 55 ? -8.159 -0.874 -7.810 1.00 12.13 55 LEU A C 14
ATOM 25723 O O . LEU A 1 55 ? -7.241 -1.689 -7.842 1.00 33.23 55 LEU A O 14
ATOM 25739 N N . ASN A 1 56 ? -8.657 -0.312 -8.920 1.00 11.25 56 ASN A N 14
ATOM 25740 C CA . ASN A 1 56 ? -8.172 -0.675 -10.256 1.00 62.51 56 ASN A CA 14
ATOM 25741 C C . ASN A 1 56 ? -6.736 -0.211 -10.506 1.00 62.41 56 ASN A C 14
ATOM 25742 O O . ASN A 1 56 ? -6.154 -0.589 -11.526 1.00 53.42 56 ASN A O 14
ATOM 25753 N N . VAL A 1 57 ? -6.157 0.592 -9.605 1.00 72.11 57 VAL A N 14
ATOM 25754 C CA . VAL A 1 57 ? -4.815 1.127 -9.739 1.00 53.42 57 VAL A CA 14
ATOM 25755 C C . VAL A 1 57 ? -3.805 0.020 -10.004 1.00 20.53 57 VAL A C 14
ATOM 25756 O O . VAL A 1 57 ? -3.795 -1.021 -9.338 1.00 33.30 57 VAL A O 14
ATOM 25769 N N . GLY A 1 58 ? -2.920 0.282 -10.959 1.00 4.00 58 GLY A N 14
ATOM 25770 C CA . GLY A 1 58 ? -1.674 -0.429 -11.092 1.00 20.24 58 GLY A CA 14
ATOM 25771 C C . GLY A 1 58 ? -0.515 0.461 -10.665 1.00 61.21 58 GLY A C 14
ATOM 25772 O O . GLY A 1 58 ? -0.596 1.690 -10.666 1.00 42.03 58 GLY A O 14
ATOM 25776 N N . LEU A 1 59 ? 0.604 -0.175 -10.342 1.00 41.42 59 LEU A N 14
ATOM 25777 C CA . LEU A 1 59 ? 1.903 0.469 -10.236 1.00 62.45 59 LEU A CA 14
ATOM 25778 C C . LEU A 1 59 ? 2.276 1.019 -11.615 1.00 13.20 59 LEU A C 14
ATOM 25779 O O . LEU A 1 59 ? 1.822 0.507 -12.640 1.00 32.52 59 LEU A O 14
ATOM 25795 N N . VAL A 1 60 ? 3.137 2.030 -11.634 1.00 43.42 60 VAL A N 14
ATOM 25796 C CA . VAL A 1 60 ? 3.753 2.590 -12.833 1.00 42.05 60 VAL A CA 14
ATOM 25797 C C . VAL A 1 60 ? 5.272 2.569 -12.706 1.00 1.30 60 VAL A C 14
ATOM 25798 O O . VAL A 1 60 ? 5.940 2.228 -13.682 1.00 2.32 60 VAL A O 14
ATOM 25811 N N . GLY A 1 61 ? 5.813 2.851 -11.518 1.00 35.14 61 GLY A N 14
ATOM 25812 C CA . GLY A 1 61 ? 7.251 2.895 -11.299 1.00 55.21 61 GLY A CA 14
ATOM 25813 C C . GLY A 1 61 ? 7.641 3.216 -9.867 1.00 73.31 61 GLY A C 14
ATOM 25814 O O . GLY A 1 61 ? 6.795 3.481 -9.012 1.00 14.34 61 GLY A O 14
ATOM 25818 N N . VAL A 1 62 ? 8.938 3.061 -9.625 1.00 31.10 62 VAL A N 14
ATOM 25819 C CA . VAL A 1 62 ? 9.626 2.849 -8.382 1.00 71.32 62 VAL A CA 14
ATOM 25820 C C . VAL A 1 62 ? 11.124 3.084 -8.565 1.00 54.14 62 VAL A C 14
ATOM 25821 O O . VAL A 1 62 ? 11.737 2.445 -9.426 1.00 55.35 62 VAL A O 14
ATOM 25834 N N . GLU A 1 63 ? 11.724 3.920 -7.716 1.00 75.11 63 GLU A N 14
ATOM 25835 C CA . GLU A 1 63 ? 13.176 4.046 -7.585 1.00 54.02 63 GLU A CA 14
ATOM 25836 C C . GLU A 1 63 ? 13.582 4.327 -6.131 1.00 24.44 63 GLU A C 14
ATOM 25837 O O . GLU A 1 63 ? 12.813 4.948 -5.394 1.00 61.42 63 GLU A O 14
ATOM 25849 N N . PRO A 1 64 ? 14.790 3.916 -5.703 1.00 12.40 64 PRO A N 14
ATOM 25850 C CA . PRO A 1 64 ? 15.323 4.188 -4.377 1.00 23.12 64 PRO A CA 14
ATOM 25851 C C . PRO A 1 64 ? 15.542 5.694 -4.215 1.00 43.32 64 PRO A C 14
ATOM 25852 O O . PRO A 1 64 ? 16.454 6.271 -4.811 1.00 44.11 64 PRO A O 14
ATOM 25863 N N . ALA A 1 65 ? 14.674 6.326 -3.426 1.00 15.24 65 ALA A N 14
ATOM 25864 C CA . ALA A 1 65 ? 14.665 7.751 -3.134 1.00 43.02 65 ALA A CA 14
ATOM 25865 C C . ALA A 1 65 ? 15.864 8.147 -2.256 1.00 50.01 65 ALA A C 14
ATOM 25866 O O . ALA A 1 65 ? 15.727 8.399 -1.052 1.00 33.53 65 ALA A O 14
ATOM 25873 N N . GLY A 1 66 ? 17.039 8.262 -2.865 1.00 5.42 66 GLY A N 14
ATOM 25874 C CA . GLY A 1 66 ? 18.269 8.639 -2.202 1.00 45.15 66 GLY A CA 14
ATOM 25875 C C . GLY A 1 66 ? 18.835 7.421 -1.501 1.00 53.24 66 GLY A C 14
ATOM 25876 O O . GLY A 1 66 ? 19.306 6.489 -2.153 1.00 70.13 66 GLY A O 14
ATOM 25880 N N . GLN A 1 67 ? 18.828 7.452 -0.170 1.00 54.35 67 GLN A N 14
ATOM 25881 C CA . GLN A 1 67 ? 19.526 6.484 0.670 1.00 72.15 67 GLN A CA 14
ATOM 25882 C C . GLN A 1 67 ? 18.666 6.100 1.876 1.00 32.44 67 GLN A C 14
ATOM 25883 O O . GLN A 1 67 ? 19.201 5.615 2.872 1.00 12.41 67 GLN A O 14
ATOM 25897 N N . TYR A 1 68 ? 17.362 6.373 1.853 1.00 13.32 68 TYR A N 14
ATOM 25898 C CA . TYR A 1 68 ? 16.494 6.285 3.021 1.00 22.53 68 TYR A CA 14
ATOM 25899 C C . TYR A 1 68 ? 15.023 5.977 2.716 1.00 23.21 68 TYR A C 14
ATOM 25900 O O . TYR A 1 68 ? 14.247 5.839 3.669 1.00 51.13 68 TYR A O 14
ATOM 25918 N N . ALA A 1 69 ? 14.601 5.882 1.453 1.00 44.34 69 ALA A N 14
ATOM 25919 C CA . ALA A 1 69 ? 13.205 5.652 1.086 1.00 44.25 69 ALA A CA 14
ATOM 25920 C C . ALA A 1 69 ? 13.097 5.053 -0.324 1.00 23.50 69 ALA A C 14
ATOM 25921 O O . ALA A 1 69 ? 14.102 4.896 -1.019 1.00 1.03 69 ALA A O 14
ATOM 25928 N N . LEU A 1 70 ? 11.882 4.755 -0.787 1.00 61.33 70 LEU A N 14
ATOM 25929 C CA . LEU A 1 70 ? 11.614 4.310 -2.156 1.00 23.53 70 LEU A CA 14
ATOM 25930 C C . LEU A 1 70 ? 10.488 5.180 -2.711 1.00 2.21 70 LEU A C 14
ATOM 25931 O O . LEU A 1 70 ? 9.400 5.222 -2.135 1.00 74.53 70 LEU A O 14
ATOM 25947 N N . LYS A 1 71 ? 10.755 5.930 -3.785 1.00 41.43 71 LYS A N 14
ATOM 25948 C CA . LYS A 1 71 ? 9.760 6.766 -4.438 1.00 34.52 71 LYS A CA 14
ATOM 25949 C C . LYS A 1 71 ? 8.845 5.882 -5.277 1.00 62.21 71 LYS A C 14
ATOM 25950 O O . LYS A 1 71 ? 9.162 5.525 -6.414 1.00 4.04 71 LYS A O 14
ATOM 25969 N N . LEU A 1 72 ? 7.727 5.488 -4.684 1.00 42.31 72 LEU A N 14
ATOM 25970 C CA . LEU A 1 72 ? 6.671 4.734 -5.351 1.00 51.25 72 LEU A CA 14
ATOM 25971 C C . LEU A 1 72 ? 5.848 5.675 -6.224 1.00 32.40 72 LEU A C 14
ATOM 25972 O O . LEU A 1 72 ? 5.782 6.872 -5.941 1.00 34.14 72 LEU A O 14
ATOM 25988 N N . SER A 1 73 ? 5.166 5.125 -7.223 1.00 20.33 73 SER A N 14
ATOM 25989 C CA . SER A 1 73 ? 4.211 5.825 -8.063 1.00 2.02 73 SER A CA 14
ATOM 25990 C C . SER A 1 73 ? 3.064 4.862 -8.378 1.00 64.52 73 SER A C 14
ATOM 25991 O O . SER A 1 73 ? 3.314 3.685 -8.646 1.00 22.34 73 SER A O 14
ATOM 25999 N N . PHE A 1 74 ? 1.819 5.325 -8.386 1.00 72.31 74 PHE A N 14
ATOM 26000 C CA . PHE A 1 74 ? 0.627 4.500 -8.537 1.00 61.41 74 PHE A CA 14
ATOM 26001 C C . PHE A 1 74 ? -0.286 5.209 -9.525 1.00 72.11 74 PHE A C 14
ATOM 26002 O O . PHE A 1 74 ? -0.656 6.358 -9.297 1.00 40.41 74 PHE A O 14
ATOM 26019 N N . ASP A 1 75 ? -0.639 4.529 -10.612 1.00 13.12 75 ASP A N 14
ATOM 26020 C CA . ASP A 1 75 ? -1.238 5.119 -11.814 1.00 13.34 75 ASP A CA 14
ATOM 26021 C C . ASP A 1 75 ? -2.544 5.865 -11.583 1.00 61.24 75 ASP A C 14
ATOM 26022 O O . ASP A 1 75 ? -2.909 6.727 -12.383 1.00 64.42 75 ASP A O 14
ATOM 26031 N N . ASP A 1 76 ? -3.246 5.575 -10.498 1.00 43.42 76 ASP A N 14
ATOM 26032 C CA . ASP A 1 76 ? -4.447 6.295 -10.124 1.00 52.41 76 ASP A CA 14
ATOM 26033 C C . ASP A 1 76 ? -4.223 6.943 -8.771 1.00 53.23 76 ASP A C 14
ATOM 26034 O O . ASP A 1 76 ? -4.934 6.676 -7.803 1.00 24.34 76 ASP A O 14
ATOM 26043 N N . GLY A 1 77 ? -3.191 7.783 -8.695 1.00 31.40 77 GLY A N 14
ATOM 26044 C CA . GLY A 1 77 ? -2.988 8.633 -7.537 1.00 54.24 77 GLY A CA 14
ATOM 26045 C C . GLY A 1 77 ? -2.101 9.835 -7.829 1.00 11.43 77 GLY A C 14
ATOM 26046 O O . GLY A 1 77 ? -1.524 9.961 -8.904 1.00 12.14 77 GLY A O 14
ATOM 26050 N N . HIS A 1 78 ? -1.990 10.713 -6.832 1.00 55.41 78 HIS A N 14
ATOM 26051 C CA . HIS A 1 78 ? -1.197 11.942 -6.861 1.00 44.15 78 HIS A CA 14
ATOM 26052 C C . HIS A 1 78 ? 0.323 11.710 -6.743 1.00 42.33 78 HIS A C 14
ATOM 26053 O O . HIS A 1 78 ? 1.071 12.691 -6.698 1.00 32.52 78 HIS A O 14
ATOM 26067 N N . ASP A 1 79 ? 0.812 10.465 -6.665 1.00 61.32 79 ASP A N 14
ATOM 26068 C CA . ASP A 1 79 ? 2.228 10.119 -6.423 1.00 44.35 79 ASP A CA 14
ATOM 26069 C C . ASP A 1 79 ? 2.788 10.939 -5.241 1.00 63.12 79 ASP A C 14
ATOM 26070 O O . ASP A 1 79 ? 2.030 11.281 -4.327 1.00 53.11 79 ASP A O 14
ATOM 26079 N N . SER A 1 80 ? 4.100 11.183 -5.185 1.00 52.11 80 SER A N 14
ATOM 26080 C CA . SER A 1 80 ? 4.743 12.094 -4.237 1.00 32.44 80 SER A CA 14
ATOM 26081 C C . SER A 1 80 ? 4.413 11.765 -2.765 1.00 54.12 80 SER A C 14
ATOM 26082 O O . SER A 1 80 ? 4.160 12.647 -1.936 1.00 64.53 80 SER A O 14
ATOM 26090 N N . GLY A 1 81 ? 4.442 10.473 -2.439 1.00 62.44 81 GLY A N 14
ATOM 26091 C CA . GLY A 1 81 ? 4.397 9.902 -1.104 1.00 41.12 81 GLY A CA 14
ATOM 26092 C C . GLY A 1 81 ? 5.771 9.335 -0.767 1.00 71.31 81 GLY A C 14
ATOM 26093 O O . GLY A 1 81 ? 6.232 8.389 -1.414 1.00 71.54 81 GLY A O 14
ATOM 26097 N N . LEU A 1 82 ? 6.422 9.930 0.230 1.00 21.23 82 LEU A N 14
ATOM 26098 C CA . LEU A 1 82 ? 7.628 9.417 0.872 1.00 25.11 82 LEU A CA 14
ATOM 26099 C C . LEU A 1 82 ? 7.310 8.049 1.499 1.00 42.45 82 LEU A C 14
ATOM 26100 O O . LEU A 1 82 ? 6.214 7.874 2.033 1.00 42.04 82 LEU A O 14
ATOM 26116 N N . PHE A 1 83 ? 8.255 7.106 1.491 1.00 21.23 83 PHE A N 14
ATOM 26117 C CA . PHE A 1 83 ? 8.124 5.810 2.152 1.00 2.00 83 PHE A CA 14
ATOM 26118 C C . PHE A 1 83 ? 9.495 5.320 2.618 1.00 32.12 83 PHE A C 14
ATOM 26119 O O . PHE A 1 83 ? 10.311 4.917 1.788 1.00 2.23 83 PHE A O 14
ATOM 26136 N N . THR A 1 84 ? 9.781 5.389 3.918 1.00 74.42 84 THR A N 14
ATOM 26137 C CA . THR A 1 84 ? 11.063 4.966 4.481 1.00 51.15 84 THR A CA 14
ATOM 26138 C C . THR A 1 84 ? 11.211 3.431 4.462 1.00 61.51 84 THR A C 14
ATOM 26139 O O . THR A 1 84 ? 10.219 2.704 4.490 1.00 31.33 84 THR A O 14
ATOM 26150 N N . TRP A 1 85 ? 12.455 2.935 4.463 1.00 34.22 85 TRP A N 14
ATOM 26151 C CA . TRP A 1 85 ? 12.799 1.516 4.391 1.00 34.33 85 TRP A CA 14
ATOM 26152 C C . TRP A 1 85 ? 12.151 0.640 5.470 1.00 24.53 85 TRP A C 14
ATOM 26153 O O . TRP A 1 85 ? 11.648 -0.440 5.155 1.00 45.41 85 TRP A O 14
ATOM 26174 N N . ASP A 1 86 ? 12.172 1.079 6.730 1.00 4.43 86 ASP A N 14
ATOM 26175 C CA . ASP A 1 86 ? 11.487 0.415 7.842 1.00 64.55 86 ASP A CA 14
ATOM 26176 C C . ASP A 1 86 ? 10.001 0.316 7.549 1.00 31.50 86 ASP A C 14
ATOM 26177 O O . ASP A 1 86 ? 9.440 -0.778 7.577 1.00 65.43 86 ASP A O 14
ATOM 26186 N N . TYR A 1 87 ? 9.371 1.444 7.228 1.00 30.12 87 TYR A N 14
ATOM 26187 C CA . TYR A 1 87 ? 7.942 1.505 6.996 1.00 72.41 87 TYR A CA 14
ATOM 26188 C C . TYR A 1 87 ? 7.532 0.599 5.827 1.00 31.43 87 TYR A C 14
ATOM 26189 O O . TYR A 1 87 ? 6.464 -0.015 5.862 1.00 53.02 87 TYR A O 14
ATOM 26207 N N . LEU A 1 88 ? 8.351 0.491 4.781 1.00 65.13 88 LEU A N 14
ATOM 26208 C CA . LEU A 1 88 ? 8.067 -0.371 3.637 1.00 2.21 88 LEU A CA 14
ATOM 26209 C C . LEU A 1 88 ? 8.045 -1.835 4.066 1.00 72.44 88 LEU A C 14
ATOM 26210 O O . LEU A 1 88 ? 7.065 -2.541 3.813 1.00 3.02 88 LEU A O 14
ATOM 26226 N N . TYR A 1 89 ? 9.116 -2.305 4.695 1.00 5.23 89 TYR A N 14
ATOM 26227 C CA . TYR A 1 89 ? 9.253 -3.695 5.106 1.00 31.31 89 TYR A CA 14
ATOM 26228 C C . TYR A 1 89 ? 8.331 -4.084 6.256 1.00 32.21 89 TYR A C 14
ATOM 26229 O O . TYR A 1 89 ? 7.984 -5.257 6.361 1.00 30.51 89 TYR A O 14
ATOM 26247 N N . GLU A 1 90 ? 7.891 -3.134 7.075 1.00 30.14 90 GLU A N 14
ATOM 26248 C CA . GLU A 1 90 ? 6.820 -3.350 8.032 1.00 34.21 90 GLU A CA 14
ATOM 26249 C C . GLU A 1 90 ? 5.567 -3.784 7.263 1.00 74.42 90 GLU A C 14
ATOM 26250 O O . GLU A 1 90 ? 5.072 -4.897 7.451 1.00 74.35 90 GLU A O 14
ATOM 26262 N N . LEU A 1 91 ? 5.077 -2.923 6.361 1.00 73.14 91 LEU A N 14
ATOM 26263 C CA . LEU A 1 91 ? 3.857 -3.164 5.595 1.00 51.05 91 LEU A CA 14
ATOM 26264 C C . LEU A 1 91 ? 3.910 -4.503 4.847 1.00 25.44 91 LEU A C 14
ATOM 26265 O O . LEU A 1 91 ? 2.886 -5.179 4.779 1.00 50.41 91 LEU A O 14
ATOM 26281 N N . ALA A 1 92 ? 5.088 -4.929 4.366 1.00 22.52 92 ALA A N 14
ATOM 26282 C CA . ALA A 1 92 ? 5.291 -6.229 3.719 1.00 0.23 92 ALA A CA 14
ATOM 26283 C C . ALA A 1 92 ? 4.703 -7.376 4.544 1.00 2.44 92 ALA A C 14
ATOM 26284 O O . ALA A 1 92 ? 3.961 -8.187 4.003 1.00 71.22 92 ALA A O 14
ATOM 26291 N N . THR A 1 93 ? 5.007 -7.449 5.842 1.00 22.41 93 THR A N 14
ATOM 26292 C CA . THR A 1 93 ? 4.615 -8.590 6.674 1.00 52.34 93 THR A CA 14
ATOM 26293 C C . THR A 1 93 ? 3.353 -8.264 7.492 1.00 13.32 93 THR A C 14
ATOM 26294 O O . THR A 1 93 ? 2.827 -9.101 8.232 1.00 42.23 93 THR A O 14
ATOM 26305 N N . ARG A 1 94 ? 2.822 -7.046 7.357 1.00 74.45 94 ARG A N 14
ATOM 26306 C CA . ARG A 1 94 ? 1.599 -6.600 8.014 1.00 14.41 94 ARG A CA 14
ATOM 26307 C C . ARG A 1 94 ? 0.395 -6.616 7.074 1.00 5.21 94 ARG A C 14
ATOM 26308 O O . ARG A 1 94 ? -0.721 -6.437 7.563 1.00 73.13 94 ARG A O 14
ATOM 26329 N N . LYS A 1 95 ? 0.594 -6.794 5.759 1.00 72.55 95 LYS A N 14
ATOM 26330 C CA . LYS A 1 95 ? -0.454 -6.569 4.765 1.00 2.24 95 LYS A CA 14
ATOM 26331 C C . LYS A 1 95 ? -1.737 -7.277 5.141 1.00 31.43 95 LYS A C 14
ATOM 26332 O O . LYS A 1 95 ? -2.770 -6.629 5.132 1.00 22.23 95 LYS A O 14
ATOM 26351 N N . ASP A 1 96 ? -1.688 -8.580 5.396 1.00 23.34 96 ASP A N 14
ATOM 26352 C CA . ASP A 1 96 ? -2.884 -9.404 5.536 1.00 4.41 96 ASP A CA 14
ATOM 26353 C C . ASP A 1 96 ? -3.842 -8.829 6.580 1.00 64.55 96 ASP A C 14
ATOM 26354 O O . ASP A 1 96 ? -5.049 -8.734 6.321 1.00 71.23 96 ASP A O 14
ATOM 26363 N N . GLN A 1 97 ? -3.300 -8.457 7.744 1.00 3.22 97 GLN A N 14
ATOM 26364 C CA . GLN A 1 97 ? -4.054 -7.874 8.849 1.00 4.01 97 GLN A CA 14
ATOM 26365 C C . GLN A 1 97 ? -4.559 -6.464 8.514 1.00 5.02 97 GLN A C 14
ATOM 26366 O O . GLN A 1 97 ? -5.729 -6.164 8.734 1.00 54.42 97 GLN A O 14
ATOM 26380 N N . LEU A 1 98 ? -3.704 -5.618 7.933 1.00 61.53 98 LEU A N 14
ATOM 26381 C CA . LEU A 1 98 ? -4.027 -4.249 7.516 1.00 25.34 98 LEU A CA 14
ATOM 26382 C C . LEU A 1 98 ? -5.093 -4.241 6.433 1.00 5.31 98 LEU A C 14
ATOM 26383 O O . LEU A 1 98 ? -5.901 -3.323 6.338 1.00 4.31 98 LEU A O 14
ATOM 26399 N N . TRP A 1 99 ? -5.071 -5.250 5.576 1.00 71.52 99 TRP A N 14
ATOM 26400 C CA . TRP A 1 99 ? -6.041 -5.411 4.524 1.00 5.24 99 TRP A CA 14
ATOM 26401 C C . TRP A 1 99 ? -7.385 -5.733 5.164 1.00 45.43 99 TRP A C 14
ATOM 26402 O O . TRP A 1 99 ? -8.360 -5.053 4.865 1.00 34.25 99 TRP A O 14
ATOM 26423 N N . ALA A 1 100 ? -7.443 -6.698 6.088 1.00 54.10 100 ALA A N 14
ATOM 26424 C CA . ALA A 1 100 ? -8.677 -7.027 6.792 1.00 10.25 100 ALA A CA 14
ATOM 26425 C C . ALA A 1 100 ? -9.219 -5.832 7.597 1.00 42.02 100 ALA A C 14
ATOM 26426 O O . ALA A 1 100 ? -10.438 -5.644 7.660 1.00 24.25 100 ALA A O 14
ATOM 26433 N N . ASP A 1 101 ? -8.340 -5.023 8.193 1.00 54.21 101 ASP A N 14
ATOM 26434 C CA . ASP A 1 101 ? -8.661 -3.737 8.821 1.00 31.42 101 ASP A CA 14
ATOM 26435 C C . ASP A 1 101 ? -9.342 -2.834 7.788 1.00 14.05 101 ASP A C 14
ATOM 26436 O O . ASP A 1 101 ? -10.506 -2.464 7.949 1.00 12.44 101 ASP A O 14
ATOM 26445 N N . TYR A 1 102 ? -8.666 -2.532 6.681 1.00 34.24 102 TYR A N 14
ATOM 26446 C CA . TYR A 1 102 ? -9.173 -1.639 5.655 1.00 33.54 102 TYR A CA 14
ATOM 26447 C C . TYR A 1 102 ? -10.439 -2.143 4.956 1.00 53.24 102 TYR A C 14
ATOM 26448 O O . TYR A 1 102 ? -11.268 -1.314 4.577 1.00 23.11 102 TYR A O 14
ATOM 26466 N N . LEU A 1 103 ? -10.645 -3.455 4.806 1.00 51.40 103 LEU A N 14
ATOM 26467 C CA . LEU A 1 103 ? -11.927 -4.009 4.363 1.00 3.33 103 LEU A CA 14
ATOM 26468 C C . LEU A 1 103 ? -13.050 -3.536 5.280 1.00 64.21 103 LEU A C 14
ATOM 26469 O O . LEU A 1 103 ? -14.124 -3.207 4.774 1.00 32.44 103 LEU A O 14
ATOM 26485 N N . ALA A 1 104 ? -12.830 -3.551 6.601 1.00 72.34 104 ALA A N 14
ATOM 26486 C CA . ALA A 1 104 ? -13.836 -3.129 7.562 1.00 71.21 104 ALA A CA 14
ATOM 26487 C C . ALA A 1 104 ? -14.074 -1.630 7.427 1.00 5.25 104 ALA A C 14
ATOM 26488 O O . ALA A 1 104 ? -15.233 -1.222 7.456 1.00 65.31 104 ALA A O 14
ATOM 26495 N N . GLU A 1 105 ? -13.034 -0.816 7.208 1.00 52.43 105 GLU A N 14
ATOM 26496 C CA . GLU A 1 105 ? -13.234 0.600 6.952 1.00 51.40 105 GLU A CA 14
ATOM 26497 C C . GLU A 1 105 ? -14.115 0.791 5.718 1.00 14.32 105 GLU A C 14
ATOM 26498 O O . GLU A 1 105 ? -15.149 1.455 5.814 1.00 63.44 105 GLU A O 14
ATOM 26510 N N . LEU A 1 106 ? -13.732 0.200 4.578 1.00 2.24 106 LEU A N 14
ATOM 26511 C CA . LEU A 1 106 ? -14.426 0.375 3.306 1.00 54.44 106 LEU A CA 14
ATOM 26512 C C . LEU A 1 106 ? -15.889 -0.052 3.404 1.00 50.24 106 LEU A C 14
ATOM 26513 O O . LEU A 1 106 ? -16.768 0.636 2.882 1.00 30.42 106 LEU A O 14
ATOM 26529 N N . ALA A 1 107 ? -16.144 -1.154 4.110 1.00 73.42 107 ALA A N 14
ATOM 26530 C CA . ALA A 1 107 ? -17.487 -1.647 4.366 1.00 5.41 107 ALA A CA 14
ATOM 26531 C C . ALA A 1 107 ? -18.288 -0.590 5.133 1.00 21.35 107 ALA A C 14
ATOM 26532 O O . ALA A 1 107 ? -19.349 -0.139 4.699 1.00 44.34 107 ALA A O 14
ATOM 26539 N N . SER A 1 108 ? -17.779 -0.207 6.300 1.00 33.01 108 SER A N 14
ATOM 26540 C CA . SER A 1 108 ? -18.544 0.504 7.314 1.00 54.40 108 SER A CA 14
ATOM 26541 C C . SER A 1 108 ? -18.652 2.010 7.022 1.00 25.14 108 SER A C 14
ATOM 26542 O O . SER A 1 108 ? -19.594 2.655 7.483 1.00 54.54 108 SER A O 14
ATOM 26550 N N . ALA A 1 109 ? -17.746 2.556 6.198 1.00 64.33 109 ALA A N 14
ATOM 26551 C CA . ALA A 1 109 ? -17.858 3.907 5.658 1.00 25.34 109 ALA A CA 14
ATOM 26552 C C . ALA A 1 109 ? -18.833 3.960 4.484 1.00 50.11 109 ALA A C 14
ATOM 26553 O O . ALA A 1 109 ? -19.112 5.044 3.981 1.00 71.23 109 ALA A O 14
ATOM 26560 N N . GLY A 1 110 ? -19.304 2.826 3.970 1.00 65.02 110 GLY A N 14
ATOM 26561 C CA . GLY A 1 110 ? -20.313 2.793 2.934 1.00 43.43 110 GLY A CA 14
ATOM 26562 C C . GLY A 1 110 ? -19.791 3.249 1.582 1.00 21.13 110 GLY A C 14
ATOM 26563 O O . GLY A 1 110 ? -20.465 4.023 0.900 1.00 25.32 110 GLY A O 14
ATOM 26567 N N . LYS A 1 111 ? -18.610 2.789 1.173 1.00 74.00 111 LYS A N 14
ATOM 26568 C CA . LYS A 1 111 ? -18.065 3.095 -0.150 1.00 10.33 111 LYS A CA 14
ATOM 26569 C C . LYS A 1 111 ? -17.608 1.798 -0.764 1.00 74.42 111 LYS A C 14
ATOM 26570 O O . LYS A 1 111 ? -17.879 0.716 -0.233 1.00 1.53 111 LYS A O 14
ATOM 26589 N N . SER A 1 112 ? -16.895 1.901 -1.878 1.00 54.40 112 SER A N 14
ATOM 26590 C CA . SER A 1 112 ? -16.309 0.737 -2.480 1.00 44.03 112 SER A CA 14
ATOM 26591 C C . SER A 1 112 ? -14.939 1.036 -3.039 1.00 71.30 112 SER A C 14
ATOM 26592 O O . SER A 1 112 ? -14.763 1.992 -3.787 1.00 33.15 112 SER A O 14
ATOM 26600 N N . ARG A 1 113 ? -13.961 0.219 -2.644 1.00 40.11 113 ARG A N 14
ATOM 26601 C CA . ARG A 1 113 ? -12.655 0.177 -3.291 1.00 71.30 113 ARG A CA 14
ATOM 26602 C C . ARG A 1 113 ? -12.859 -0.006 -4.783 1.00 64.53 113 ARG A C 14
ATOM 26603 O O . ARG A 1 113 ? -12.313 0.752 -5.583 1.00 2.22 113 ARG A O 14
ATOM 26624 N N . ASP A 1 114 ? -13.578 -1.073 -5.118 1.00 34.43 114 ASP A N 14
ATOM 26625 C CA . ASP A 1 114 ? -13.795 -1.508 -6.483 1.00 33.12 114 ASP A CA 14
ATOM 26626 C C . ASP A 1 114 ? -14.588 -0.381 -7.142 1.00 3.12 114 ASP A C 14
ATOM 26627 O O . ASP A 1 114 ? -15.482 0.177 -6.497 1.00 62.14 114 ASP A O 14
ATOM 26636 N N . PRO A 1 115 ? -14.330 -0.084 -8.422 1.00 51.41 115 PRO A N 14
ATOM 26637 C CA . PRO A 1 115 ? -14.653 1.225 -8.983 1.00 44.04 115 PRO A CA 14
ATOM 26638 C C . PRO A 1 115 ? -16.154 1.486 -9.033 1.00 75.51 115 PRO A C 14
ATOM 26639 O O . PRO A 1 115 ? -16.604 2.621 -8.831 1.00 23.52 115 PRO A O 14
ATOM 26650 N N . ASP A 1 116 ? -16.926 0.427 -9.263 1.00 62.52 116 ASP A N 14
ATOM 26651 C CA . ASP A 1 116 ? -18.373 0.413 -9.181 1.00 60.10 116 ASP A CA 14
ATOM 26652 C C . ASP A 1 116 ? -18.783 -0.943 -8.623 1.00 14.41 116 ASP A C 14
ATOM 26653 O O . ASP A 1 116 ? -19.503 -1.721 -9.249 1.00 40.52 116 ASP A O 14
ATOM 26662 N N . GLU A 1 117 ? -18.225 -1.280 -7.458 1.00 41.03 117 GLU A N 14
ATOM 26663 C CA . GLU A 1 117 ? -18.653 -2.444 -6.701 1.00 11.23 117 GLU A CA 14
ATOM 26664 C C . GLU A 1 117 ? -20.151 -2.311 -6.456 1.00 20.32 117 GLU A C 14
ATOM 26665 O O . GLU A 1 117 ? -20.629 -1.208 -6.182 1.00 24.11 117 GLU A O 14
ATOM 26677 N N . SER A 1 118 ? -20.897 -3.411 -6.492 1.00 61.13 118 SER A N 14
ATOM 26678 C CA . SER A 1 118 ? -22.292 -3.422 -6.104 1.00 11.44 118 SER A CA 14
ATOM 26679 C C . SER A 1 118 ? -22.648 -4.821 -5.635 1.00 0.25 118 SER A C 14
ATOM 26680 O O . SER A 1 118 ? -22.987 -5.700 -6.424 1.00 31.15 118 SER A O 14
ATOM 26688 N N . VAL A 1 119 ? -22.511 -5.013 -4.330 1.00 74.01 119 VAL A N 14
ATOM 26689 C CA . VAL A 1 119 ? -22.984 -6.146 -3.563 1.00 75.32 119 VAL A CA 14
ATOM 26690 C C . VAL A 1 119 ? -23.372 -5.585 -2.194 1.00 51.21 119 VAL A C 14
ATOM 26691 O O . VAL A 1 119 ? -22.682 -4.715 -1.659 1.00 40.12 119 VAL A O 14
ATOM 26704 N N . VAL A 1 120 ? -24.469 -6.066 -1.617 1.00 12.42 120 VAL A N 14
ATOM 26705 C CA . VAL A 1 120 ? -24.785 -5.843 -0.215 1.00 75.00 120 VAL A CA 14
ATOM 26706 C C . VAL A 1 120 ? -24.133 -6.990 0.544 1.00 24.21 120 VAL A C 14
ATOM 26707 O O . VAL A 1 120 ? -24.499 -8.150 0.348 1.00 32.04 120 VAL A O 14
ATOM 26720 N N . LYS A 1 121 ? -23.146 -6.681 1.386 1.00 73.13 121 LYS A N 14
ATOM 26721 C CA . LYS A 1 121 ? -22.523 -7.648 2.297 1.00 52.33 121 LYS A CA 14
ATOM 26722 C C . LYS A 1 121 ? -22.506 -7.179 3.751 1.00 62.20 121 LYS A C 14
ATOM 26723 O O . LYS A 1 121 ? -22.095 -7.944 4.628 1.00 61.01 121 LYS A O 14
ATOM 26742 N N . LEU A 1 122 ? -22.956 -5.956 4.028 1.00 35.34 122 LEU A N 14
ATOM 26743 C CA . LEU A 1 122 ? -23.069 -5.388 5.363 1.00 4.35 122 LEU A CA 14
ATOM 26744 C C . LEU A 1 122 ? -24.497 -4.873 5.512 1.00 34.35 122 LEU A C 14
ATOM 26745 O O . LEU A 1 122 ? -25.142 -4.544 4.512 1.00 13.53 122 LEU A O 14
ATOM 26761 N N . MET A 1 123 ? -24.993 -4.778 6.745 1.00 3.43 123 MET A N 14
ATOM 26762 C CA . MET A 1 123 ? -26.351 -4.314 7.034 1.00 32.45 123 MET A CA 14
ATOM 26763 C C . MET A 1 123 ? -26.522 -2.805 6.783 1.00 51.21 123 MET A C 14
ATOM 26764 O O . MET A 1 123 ? -27.615 -2.274 6.987 1.00 2.22 123 MET A O 14
ATOM 26778 N N . LEU A 1 124 ? -25.458 -2.073 6.440 1.00 73.42 124 LEU A N 14
ATOM 26779 C CA . LEU A 1 124 ? -25.398 -0.620 6.450 1.00 45.41 124 LEU A CA 14
ATOM 26780 C C . LEU A 1 124 ? -24.578 -0.219 5.244 1.00 65.12 124 LEU A C 14
ATOM 26781 O O . LEU A 1 124 ? -25.040 0.600 4.430 1.00 32.21 124 LEU A O 14
ATOM 26797 N N . GLY A 1 1 ? 24.253 -1.704 6.627 1.00 44.34 1 GLY A N 15
ATOM 26798 C CA . GLY A 1 1 ? 23.990 -1.032 5.350 1.00 54.23 1 GLY A CA 15
ATOM 26799 C C . GLY A 1 1 ? 22.512 -0.919 5.041 1.00 62.12 1 GLY A C 15
ATOM 26800 O O . GLY A 1 1 ? 22.134 -1.246 3.915 1.00 75.21 1 GLY A O 15
ATOM 26804 N N . MET A 1 2 ? 21.684 -0.443 5.988 1.00 60.13 2 MET A N 15
ATOM 26805 C CA . MET A 1 2 ? 20.238 -0.263 5.804 1.00 31.25 2 MET A CA 15
ATOM 26806 C C . MET A 1 2 ? 19.570 -1.595 5.385 1.00 14.53 2 MET A C 15
ATOM 26807 O O . MET A 1 2 ? 20.214 -2.645 5.375 1.00 4.12 2 MET A O 15
ATOM 26821 N N . ARG A 1 3 ? 18.263 -1.639 5.136 1.00 41.22 3 ARG A N 15
ATOM 26822 C CA . ARG A 1 3 ? 17.556 -2.794 4.583 1.00 74.03 3 ARG A CA 15
ATOM 26823 C C . ARG A 1 3 ? 17.253 -2.482 3.121 1.00 42.23 3 ARG A C 15
ATOM 26824 O O . ARG A 1 3 ? 16.179 -1.957 2.826 1.00 43.21 3 ARG A O 15
ATOM 26845 N N . ILE A 1 4 ? 18.226 -2.598 2.213 1.00 21.21 4 ILE A N 15
ATOM 26846 C CA . ILE A 1 4 ? 18.023 -2.160 0.827 1.00 51.21 4 ILE A CA 15
ATOM 26847 C C . ILE A 1 4 ? 17.347 -3.319 0.105 1.00 13.12 4 ILE A C 15
ATOM 26848 O O . ILE A 1 4 ? 17.874 -4.436 0.149 1.00 12.55 4 ILE A O 15
ATOM 26864 N N . PRO A 1 5 ? 16.205 -3.090 -0.563 1.00 25.32 5 PRO A N 15
ATOM 26865 C CA . PRO A 1 5 ? 15.615 -4.112 -1.389 1.00 42.34 5 PRO A CA 15
ATOM 26866 C C . PRO A 1 5 ? 16.447 -4.317 -2.641 1.00 34.12 5 PRO A C 15
ATOM 26867 O O . PRO A 1 5 ? 16.838 -3.368 -3.333 1.00 13.32 5 PRO A O 15
ATOM 26878 N N . SER A 1 6 ? 16.649 -5.594 -2.925 1.00 21.31 6 SER A N 15
ATOM 26879 C CA . SER A 1 6 ? 17.387 -6.112 -4.053 1.00 51.50 6 SER A CA 15
ATOM 26880 C C . SER A 1 6 ? 16.634 -7.268 -4.723 1.00 53.50 6 SER A C 15
ATOM 26881 O O . SER A 1 6 ? 17.229 -8.149 -5.343 1.00 25.14 6 SER A O 15
ATOM 26889 N N . ALA A 1 7 ? 15.319 -7.268 -4.536 1.00 62.44 7 ALA A N 15
ATOM 26890 C CA . ALA A 1 7 ? 14.249 -7.762 -5.383 1.00 43.20 7 ALA A CA 15
ATOM 26891 C C . ALA A 1 7 ? 13.065 -6.817 -5.153 1.00 63.03 7 ALA A C 15
ATOM 26892 O O . ALA A 1 7 ? 12.437 -6.874 -4.092 1.00 2.54 7 ALA A O 15
ATOM 26899 N N . ILE A 1 8 ? 12.803 -5.902 -6.084 1.00 65.22 8 ILE A N 15
ATOM 26900 C CA . ILE A 1 8 ? 11.487 -5.295 -6.228 1.00 31.01 8 ILE A CA 15
ATOM 26901 C C . ILE A 1 8 ? 10.794 -6.157 -7.280 1.00 53.23 8 ILE A C 15
ATOM 26902 O O . ILE A 1 8 ? 11.340 -6.375 -8.367 1.00 24.45 8 ILE A O 15
ATOM 26918 N N . GLN A 1 9 ? 9.592 -6.623 -6.966 1.00 70.41 9 GLN A N 15
ATOM 26919 C CA . GLN A 1 9 ? 8.661 -7.207 -7.915 1.00 45.50 9 GLN A CA 15
ATOM 26920 C C . GLN A 1 9 ? 7.336 -6.520 -7.633 1.00 74.11 9 GLN A C 15
ATOM 26921 O O . GLN A 1 9 ? 6.830 -6.670 -6.533 1.00 41.30 9 GLN A O 15
ATOM 26935 N N . LEU A 1 10 ? 6.787 -5.715 -8.548 1.00 71.41 10 LEU A N 15
ATOM 26936 C CA . LEU A 1 10 ? 5.482 -5.092 -8.321 1.00 14.35 10 LEU A CA 15
ATOM 26937 C C . LEU A 1 10 ? 4.317 -5.936 -8.877 1.00 25.04 10 LEU A C 15
ATOM 26938 O O . LEU A 1 10 ? 3.167 -5.504 -8.771 1.00 43.34 10 LEU A O 15
ATOM 26954 N N . HIS A 1 11 ? 4.608 -7.082 -9.510 1.00 2.44 11 HIS A N 15
ATOM 26955 C CA . HIS A 1 11 ? 3.675 -8.011 -10.149 1.00 1.42 11 HIS A CA 15
ATOM 26956 C C . HIS A 1 11 ? 2.634 -7.261 -10.960 1.00 5.42 11 HIS A C 15
ATOM 26957 O O . HIS A 1 11 ? 1.462 -7.229 -10.603 1.00 64.34 11 HIS A O 15
ATOM 26971 N N . LYS A 1 12 ? 3.065 -6.645 -12.064 1.00 63.30 12 LYS A N 15
ATOM 26972 C CA . LYS A 1 12 ? 2.231 -5.760 -12.876 1.00 24.15 12 LYS A CA 15
ATOM 26973 C C . LYS A 1 12 ? 0.898 -6.391 -13.302 1.00 33.31 12 LYS A C 15
ATOM 26974 O O . LYS A 1 12 ? -0.022 -5.634 -13.594 1.00 64.33 12 LYS A O 15
ATOM 26993 N N . ALA A 1 13 ? 0.768 -7.726 -13.337 1.00 43.33 13 ALA A N 15
ATOM 26994 C CA . ALA A 1 13 ? -0.504 -8.431 -13.487 1.00 51.43 13 ALA A CA 15
ATOM 26995 C C . ALA A 1 13 ? -1.371 -8.287 -12.221 1.00 10.45 13 ALA A C 15
ATOM 26996 O O . ALA A 1 13 ? -2.200 -7.382 -12.174 1.00 4.52 13 ALA A O 15
ATOM 27003 N N . SER A 1 14 ? -1.194 -9.134 -11.193 1.00 31.45 14 SER A N 15
ATOM 27004 C CA . SER A 1 14 ? -2.057 -9.180 -9.997 1.00 53.43 14 SER A CA 15
ATOM 27005 C C . SER A 1 14 ? -1.922 -7.961 -9.065 1.00 53.41 14 SER A C 15
ATOM 27006 O O . SER A 1 14 ? -2.707 -7.824 -8.124 1.00 41.21 14 SER A O 15
ATOM 27014 N N . LYS A 1 15 ? -0.963 -7.074 -9.328 1.00 10.15 15 LYS A N 15
ATOM 27015 C CA . LYS A 1 15 ? -0.602 -5.874 -8.579 1.00 44.22 15 LYS A CA 15
ATOM 27016 C C . LYS A 1 15 ? -0.318 -6.212 -7.118 1.00 10.11 15 LYS A C 15
ATOM 27017 O O . LYS A 1 15 ? -1.084 -5.891 -6.204 1.00 12.23 15 LYS A O 15
ATOM 27036 N N . THR A 1 16 ? 0.821 -6.864 -6.914 1.00 34.41 16 THR A N 15
ATOM 27037 C CA . THR A 1 16 ? 1.313 -7.334 -5.633 1.00 44.20 16 THR A CA 15
ATOM 27038 C C . THR A 1 16 ? 2.752 -6.828 -5.537 1.00 43.12 16 THR A C 15
ATOM 27039 O O . THR A 1 16 ? 3.579 -7.170 -6.377 1.00 34.42 16 THR A O 15
ATOM 27050 N N . LEU A 1 17 ? 3.053 -5.931 -4.599 1.00 61.40 17 LEU A N 15
ATOM 27051 C CA . LEU A 1 17 ? 4.429 -5.614 -4.262 1.00 11.25 17 LEU A CA 15
ATOM 27052 C C . LEU A 1 17 ? 5.002 -6.795 -3.494 1.00 51.12 17 LEU A C 15
ATOM 27053 O O . LEU A 1 17 ? 4.533 -7.076 -2.394 1.00 65.32 17 LEU A O 15
ATOM 27069 N N . THR A 1 18 ? 6.069 -7.388 -4.011 1.00 70.11 18 THR A N 15
ATOM 27070 C CA . THR A 1 18 ? 6.943 -8.257 -3.267 1.00 23.21 18 THR A CA 15
ATOM 27071 C C . THR A 1 18 ? 8.259 -7.586 -2.875 1.00 71.00 18 THR A C 15
ATOM 27072 O O . THR A 1 18 ? 9.007 -7.091 -3.725 1.00 22.05 18 THR A O 15
ATOM 27083 N N . LEU A 1 19 ? 8.498 -7.540 -1.558 1.00 45.43 19 LEU A N 15
ATOM 27084 C CA . LEU A 1 19 ? 9.658 -6.948 -0.902 1.00 22.33 19 LEU A CA 15
ATOM 27085 C C . LEU A 1 19 ? 10.369 -8.080 -0.164 1.00 43.10 19 LEU A C 15
ATOM 27086 O O . LEU A 1 19 ? 9.798 -8.659 0.763 1.00 45.51 19 LEU A O 15
ATOM 27102 N N . ARG A 1 20 ? 11.609 -8.408 -0.549 1.00 44.44 20 ARG A N 15
ATOM 27103 C CA . ARG A 1 20 ? 12.339 -9.515 0.072 1.00 42.34 20 ARG A CA 15
ATOM 27104 C C . ARG A 1 20 ? 13.001 -9.079 1.381 1.00 12.11 20 ARG A C 15
ATOM 27105 O O . ARG A 1 20 ? 14.112 -8.545 1.346 1.00 44.14 20 ARG A O 15
ATOM 27126 N N . TYR A 1 21 ? 12.301 -9.162 2.511 1.00 11.41 21 TYR A N 15
ATOM 27127 C CA . TYR A 1 21 ? 12.803 -8.808 3.837 1.00 14.14 21 TYR A CA 15
ATOM 27128 C C . TYR A 1 21 ? 13.941 -9.760 4.216 1.00 43.52 21 TYR A C 15
ATOM 27129 O O . TYR A 1 21 ? 13.702 -10.835 4.755 1.00 13.13 21 TYR A O 15
ATOM 27147 N N . GLY A 1 22 ? 15.179 -9.375 3.893 1.00 52.23 22 GLY A N 15
ATOM 27148 C CA . GLY A 1 22 ? 16.386 -10.122 4.205 1.00 34.21 22 GLY A CA 15
ATOM 27149 C C . GLY A 1 22 ? 16.460 -11.410 3.404 1.00 70.11 22 GLY A C 15
ATOM 27150 O O . GLY A 1 22 ? 17.032 -11.438 2.308 1.00 51.14 22 GLY A O 15
ATOM 27154 N N . GLU A 1 23 ? 15.885 -12.456 3.980 1.00 53.24 23 GLU A N 15
ATOM 27155 C CA . GLU A 1 23 ? 15.860 -13.837 3.514 1.00 43.34 23 GLU A CA 15
ATOM 27156 C C . GLU A 1 23 ? 14.440 -14.316 3.206 1.00 71.10 23 GLU A C 15
ATOM 27157 O O . GLU A 1 23 ? 14.258 -15.353 2.561 1.00 65.44 23 GLU A O 15
ATOM 27169 N N . ASP A 1 24 ? 13.451 -13.549 3.649 1.00 65.03 24 ASP A N 15
ATOM 27170 C CA . ASP A 1 24 ? 12.026 -13.826 3.533 1.00 24.33 24 ASP A CA 15
ATOM 27171 C C . ASP A 1 24 ? 11.451 -13.092 2.318 1.00 30.14 24 ASP A C 15
ATOM 27172 O O . ASP A 1 24 ? 11.970 -12.039 1.943 1.00 45.44 24 ASP A O 15
ATOM 27181 N N . SER A 1 25 ? 10.331 -13.557 1.754 1.00 25.32 25 SER A N 15
ATOM 27182 C CA . SER A 1 25 ? 9.587 -12.873 0.703 1.00 63.14 25 SER A CA 15
ATOM 27183 C C . SER A 1 25 ? 8.146 -12.651 1.151 1.00 11.34 25 SER A C 15
ATOM 27184 O O . SER A 1 25 ? 7.424 -13.611 1.421 1.00 51.40 25 SER A O 15
ATOM 27192 N N . TYR A 1 26 ? 7.741 -11.383 1.266 1.00 52.41 26 TYR A N 15
ATOM 27193 C CA . TYR A 1 26 ? 6.388 -10.975 1.620 1.00 52.24 26 TYR A CA 15
ATOM 27194 C C . TYR A 1 26 ? 5.749 -10.246 0.441 1.00 43.41 26 TYR A C 15
ATOM 27195 O O . TYR A 1 26 ? 6.404 -9.420 -0.205 1.00 53.11 26 TYR A O 15
ATOM 27213 N N . ASP A 1 27 ? 4.465 -10.527 0.216 1.00 51.44 27 ASP A N 15
ATOM 27214 C CA . ASP A 1 27 ? 3.713 -10.209 -0.996 1.00 25.22 27 ASP A CA 15
ATOM 27215 C C . ASP A 1 27 ? 2.527 -9.345 -0.589 1.00 44.53 27 ASP A C 15
ATOM 27216 O O . ASP A 1 27 ? 1.463 -9.848 -0.225 1.00 11.34 27 ASP A O 15
ATOM 27225 N N . LEU A 1 28 ? 2.728 -8.033 -0.544 1.00 70.01 28 LEU A N 15
ATOM 27226 C CA . LEU A 1 28 ? 1.710 -7.060 -0.175 1.00 10.52 28 LEU A CA 15
ATOM 27227 C C . LEU A 1 28 ? 0.865 -6.666 -1.398 1.00 1.15 28 LEU A C 15
ATOM 27228 O O . LEU A 1 28 ? 1.425 -6.478 -2.475 1.00 71.21 28 LEU A O 15
ATOM 27244 N N . PRO A 1 29 ? -0.451 -6.423 -1.273 1.00 43.14 29 PRO A N 15
ATOM 27245 C CA . PRO A 1 29 ? -1.261 -5.960 -2.401 1.00 3.55 29 PRO A CA 15
ATOM 27246 C C . PRO A 1 29 ? -1.033 -4.470 -2.667 1.00 25.44 29 PRO A C 15
ATOM 27247 O O . PRO A 1 29 ? -0.717 -3.727 -1.739 1.00 25.32 29 PRO A O 15
ATOM 27258 N N . ALA A 1 30 ? -1.311 -3.987 -3.883 1.00 31.15 30 ALA A N 15
ATOM 27259 C CA . ALA A 1 30 ? -1.278 -2.557 -4.193 1.00 13.33 30 ALA A CA 15
ATOM 27260 C C . ALA A 1 30 ? -2.114 -1.741 -3.196 1.00 61.44 30 ALA A C 15
ATOM 27261 O O . ALA A 1 30 ? -1.677 -0.684 -2.736 1.00 42.20 30 ALA A O 15
ATOM 27268 N N . GLU A 1 31 ? -3.299 -2.241 -2.835 1.00 65.04 31 GLU A N 15
ATOM 27269 C CA . GLU A 1 31 ? -4.207 -1.537 -1.942 1.00 44.43 31 GLU A CA 15
ATOM 27270 C C . GLU A 1 31 ? -3.685 -1.431 -0.499 1.00 54.40 31 GLU A C 15
ATOM 27271 O O . GLU A 1 31 ? -4.132 -0.544 0.233 1.00 73.34 31 GLU A O 15
ATOM 27283 N N . PHE A 1 32 ? -2.750 -2.299 -0.076 1.00 41.53 32 PHE A N 15
ATOM 27284 C CA . PHE A 1 32 ? -2.132 -2.209 1.246 1.00 24.41 32 PHE A CA 15
ATOM 27285 C C . PHE A 1 32 ? -1.332 -0.920 1.334 1.00 71.42 32 PHE A C 15
ATOM 27286 O O . PHE A 1 32 ? -1.555 -0.100 2.225 1.00 11.22 32 PHE A O 15
ATOM 27303 N N . LEU A 1 33 ? -0.369 -0.759 0.424 1.00 23.24 33 LEU A N 15
ATOM 27304 C CA . LEU A 1 33 ? 0.580 0.327 0.536 1.00 42.42 33 LEU A CA 15
ATOM 27305 C C . LEU A 1 33 ? -0.151 1.659 0.424 1.00 22.23 33 LEU A C 15
ATOM 27306 O O . LEU A 1 33 ? 0.179 2.567 1.174 1.00 33.02 33 LEU A O 15
ATOM 27322 N N . ARG A 1 34 ? -1.183 1.753 -0.429 1.00 23.12 34 ARG A N 15
ATOM 27323 C CA . ARG A 1 34 ? -2.025 2.945 -0.567 1.00 3.35 34 ARG A CA 15
ATOM 27324 C C . ARG A 1 34 ? -2.523 3.431 0.794 1.00 22.02 34 ARG A C 15
ATOM 27325 O O . ARG A 1 34 ? -2.310 4.594 1.129 1.00 12.33 34 ARG A O 15
ATOM 27346 N N . VAL A 1 35 ? -3.210 2.591 1.574 1.00 5.54 35 VAL A N 15
ATOM 27347 C CA . VAL A 1 35 ? -3.742 3.049 2.861 1.00 61.34 35 VAL A CA 15
ATOM 27348 C C . VAL A 1 35 ? -2.597 3.422 3.804 1.00 51.30 35 VAL A C 15
ATOM 27349 O O . VAL A 1 35 ? -2.650 4.480 4.439 1.00 23.14 35 VAL A O 15
ATOM 27362 N N . HIS A 1 36 ? -1.522 2.630 3.829 1.00 52.11 36 HIS A N 15
ATOM 27363 C CA . HIS A 1 36 ? -0.368 2.897 4.675 1.00 63.21 36 HIS A CA 15
ATOM 27364 C C . HIS A 1 36 ? 0.640 3.859 4.006 1.00 74.01 36 HIS A C 15
ATOM 27365 O O . HIS A 1 36 ? 1.842 3.725 4.237 1.00 63.11 36 HIS A O 15
ATOM 27379 N N . SER A 1 37 ? 0.179 4.816 3.181 1.00 24.35 37 SER A N 15
ATOM 27380 C CA . SER A 1 37 ? 1.016 5.765 2.443 1.00 32.35 37 SER A CA 15
ATOM 27381 C C . SER A 1 37 ? 1.002 7.163 3.079 1.00 22.45 37 SER A C 15
ATOM 27382 O O . SER A 1 37 ? 0.224 8.027 2.666 1.00 12.24 37 SER A O 15
ATOM 27390 N N . PRO A 1 38 ? 1.862 7.434 4.076 1.00 34.12 38 PRO A N 15
ATOM 27391 C CA . PRO A 1 38 ? 2.138 8.793 4.500 1.00 13.22 38 PRO A CA 15
ATOM 27392 C C . PRO A 1 38 ? 2.836 9.536 3.361 1.00 55.42 38 PRO A C 15
ATOM 27393 O O . PRO A 1 38 ? 4.001 9.291 3.043 1.00 71.23 38 PRO A O 15
ATOM 27404 N N . SER A 1 39 ? 2.135 10.477 2.737 1.00 62.00 39 SER A N 15
ATOM 27405 C CA . SER A 1 39 ? 2.802 11.546 2.029 1.00 63.32 39 SER A CA 15
ATOM 27406 C C . SER A 1 39 ? 3.623 12.301 3.081 1.00 51.41 39 SER A C 15
ATOM 27407 O O . SER A 1 39 ? 3.057 12.802 4.048 1.00 61.01 39 SER A O 15
ATOM 27415 N N . ALA A 1 40 ? 4.948 12.369 2.940 1.00 21.05 40 ALA A N 15
ATOM 27416 C CA . ALA A 1 40 ? 5.764 13.180 3.842 1.00 42.53 40 ALA A CA 15
ATOM 27417 C C . ALA A 1 40 ? 5.625 14.682 3.549 1.00 74.40 40 ALA A C 15
ATOM 27418 O O . ALA A 1 40 ? 6.130 15.506 4.304 1.00 15.25 40 ALA A O 15
ATOM 27425 N N . GLU A 1 41 ? 4.953 15.043 2.459 1.00 40.42 41 GLU A N 15
ATOM 27426 C CA . GLU A 1 41 ? 4.869 16.384 1.898 1.00 61.14 41 GLU A CA 15
ATOM 27427 C C . GLU A 1 41 ? 3.508 17.014 2.251 1.00 55.20 41 GLU A C 15
ATOM 27428 O O . GLU A 1 41 ? 2.896 17.734 1.457 1.00 54.53 41 GLU A O 15
ATOM 27440 N N . VAL A 1 42 ? 2.978 16.646 3.422 1.00 64.01 42 VAL A N 15
ATOM 27441 C CA . VAL A 1 42 ? 1.672 17.044 3.927 1.00 41.51 42 VAL A CA 15
ATOM 27442 C C . VAL A 1 42 ? 1.703 18.523 4.304 1.00 54.42 42 VAL A C 15
ATOM 27443 O O . VAL A 1 42 ? 1.275 19.351 3.497 1.00 15.11 42 VAL A O 15
ATOM 27456 N N . GLN A 1 43 ? 2.155 18.848 5.516 1.00 62.03 43 GLN A N 15
ATOM 27457 C CA . GLN A 1 43 ? 2.232 20.187 6.107 1.00 22.05 43 GLN A CA 15
ATOM 27458 C C . GLN A 1 43 ? 2.681 20.057 7.573 1.00 2.14 43 GLN A C 15
ATOM 27459 O O . GLN A 1 43 ? 2.152 20.744 8.451 1.00 3.52 43 GLN A O 15
ATOM 27473 N N . GLY A 1 44 ? 3.547 19.083 7.869 1.00 12.31 44 GLY A N 15
ATOM 27474 C CA . GLY A 1 44 ? 3.753 18.571 9.214 1.00 21.02 44 GLY A CA 15
ATOM 27475 C C . GLY A 1 44 ? 2.788 17.419 9.413 1.00 24.25 44 GLY A C 15
ATOM 27476 O O . GLY A 1 44 ? 3.166 16.264 9.211 1.00 32.31 44 GLY A O 15
ATOM 27480 N N . HIS A 1 45 ? 1.534 17.714 9.759 1.00 73.31 45 HIS A N 15
ATOM 27481 C CA . HIS A 1 45 ? 0.560 16.677 10.068 1.00 64.32 45 HIS A CA 15
ATOM 27482 C C . HIS A 1 45 ? -0.853 17.064 9.628 1.00 3.31 45 HIS A C 15
ATOM 27483 O O . HIS A 1 45 ? -1.076 18.155 9.094 1.00 44.14 45 HIS A O 15
ATOM 27497 N N . GLY A 1 46 ? -1.802 16.148 9.821 1.00 75.04 46 GLY A N 15
ATOM 27498 C CA . GLY A 1 46 ? -3.187 16.286 9.404 1.00 64.02 46 GLY A CA 15
ATOM 27499 C C . GLY A 1 46 ? -4.106 15.488 10.327 1.00 44.41 46 GLY A C 15
ATOM 27500 O O . GLY A 1 46 ? -3.649 14.789 11.237 1.00 11.41 46 GLY A O 15
ATOM 27504 N N . ASN A 1 47 ? -5.417 15.628 10.118 1.00 44.03 47 ASN A N 15
ATOM 27505 C CA . ASN A 1 47 ? -6.438 14.958 10.928 1.00 60.33 47 ASN A CA 15
ATOM 27506 C C . ASN A 1 47 ? -6.585 13.485 10.526 1.00 31.41 47 ASN A C 15
ATOM 27507 O O . ASN A 1 47 ? -6.431 13.168 9.348 1.00 41.41 47 ASN A O 15
ATOM 27518 N N . PRO A 1 48 ? -6.995 12.592 11.438 1.00 41.20 48 PRO A N 15
ATOM 27519 C CA . PRO A 1 48 ? -7.184 11.179 11.137 1.00 40.42 48 PRO A CA 15
ATOM 27520 C C . PRO A 1 48 ? -8.430 10.952 10.277 1.00 44.00 48 PRO A C 15
ATOM 27521 O O . PRO A 1 48 ? -9.561 11.188 10.714 1.00 51.03 48 PRO A O 15
ATOM 27532 N N . VAL A 1 49 ? -8.205 10.491 9.052 1.00 53.13 49 VAL A N 15
ATOM 27533 C CA . VAL A 1 49 ? -9.184 10.137 8.056 1.00 60.31 49 VAL A CA 15
ATOM 27534 C C . VAL A 1 49 ? -8.834 8.812 7.388 1.00 63.03 49 VAL A C 15
ATOM 27535 O O . VAL A 1 49 ? -7.768 8.635 6.785 1.00 40.44 49 VAL A O 15
ATOM 27548 N N . LEU A 1 50 ? -9.762 7.873 7.487 1.00 61.34 50 LEU A N 15
ATOM 27549 C CA . LEU A 1 50 ? -9.637 6.559 6.869 1.00 53.53 50 LEU A CA 15
ATOM 27550 C C . LEU A 1 50 ? -9.791 6.681 5.370 1.00 54.13 50 LEU A C 15
ATOM 27551 O O . LEU A 1 50 ? -10.624 7.443 4.878 1.00 4.33 50 LEU A O 15
ATOM 27567 N N . GLN A 1 51 ? -9.005 5.885 4.654 1.00 0.22 51 GLN A N 15
ATOM 27568 C CA . GLN A 1 51 ? -8.994 5.847 3.213 1.00 40.22 51 GLN A CA 15
ATOM 27569 C C . GLN A 1 51 ? -9.616 4.528 2.788 1.00 24.03 51 GLN A C 15
ATOM 27570 O O . GLN A 1 51 ? -9.129 3.445 3.133 1.00 60.11 51 GLN A O 15
ATOM 27584 N N . TYR A 1 52 ? -10.741 4.621 2.092 1.00 20.42 52 TYR A N 15
ATOM 27585 C CA . TYR A 1 52 ? -11.468 3.488 1.549 1.00 70.40 52 TYR A CA 15
ATOM 27586 C C . TYR A 1 52 ? -11.450 3.578 0.027 1.00 61.03 52 TYR A C 15
ATOM 27587 O O . TYR A 1 52 ? -10.708 4.390 -0.517 1.00 65.40 52 TYR A O 15
ATOM 27605 N N . GLY A 1 53 ? -12.173 2.673 -0.639 1.00 25.44 53 GLY A N 15
ATOM 27606 C CA . GLY A 1 53 ? -12.161 2.547 -2.096 1.00 2.44 53 GLY A CA 15
ATOM 27607 C C . GLY A 1 53 ? -10.744 2.292 -2.616 1.00 50.54 53 GLY A C 15
ATOM 27608 O O . GLY A 1 53 ? -10.005 3.221 -2.930 1.00 70.10 53 GLY A O 15
ATOM 27612 N N . LYS A 1 54 ? -10.306 1.035 -2.620 1.00 34.03 54 LYS A N 15
ATOM 27613 C CA . LYS A 1 54 ? -8.966 0.661 -3.060 1.00 50.52 54 LYS A CA 15
ATOM 27614 C C . LYS A 1 54 ? -8.904 -0.712 -3.734 1.00 30.03 54 LYS A C 15
ATOM 27615 O O . LYS A 1 54 ? -7.822 -1.123 -4.155 1.00 34.15 54 LYS A O 15
ATOM 27634 N N . LEU A 1 55 ? -10.023 -1.424 -3.914 1.00 64.30 55 LEU A N 15
ATOM 27635 C CA . LEU A 1 55 ? -10.034 -2.681 -4.651 1.00 63.13 55 LEU A CA 15
ATOM 27636 C C . LEU A 1 55 ? -9.572 -2.504 -6.095 1.00 70.02 55 LEU A C 15
ATOM 27637 O O . LEU A 1 55 ? -9.112 -3.476 -6.681 1.00 61.14 55 LEU A O 15
ATOM 27653 N N . ASN A 1 56 ? -9.625 -1.291 -6.651 1.00 33.43 56 ASN A N 15
ATOM 27654 C CA . ASN A 1 56 ? -9.283 -1.007 -8.042 1.00 14.14 56 ASN A CA 15
ATOM 27655 C C . ASN A 1 56 ? -7.917 -0.323 -8.157 1.00 21.05 56 ASN A C 15
ATOM 27656 O O . ASN A 1 56 ? -7.520 0.035 -9.266 1.00 51.30 56 ASN A O 15
ATOM 27667 N N . VAL A 1 57 ? -7.165 -0.156 -7.061 1.00 5.22 57 VAL A N 15
ATOM 27668 C CA . VAL A 1 57 ? -5.758 0.240 -7.139 1.00 61.32 57 VAL A CA 15
ATOM 27669 C C . VAL A 1 57 ? -5.011 -0.880 -7.858 1.00 62.21 57 VAL A C 15
ATOM 27670 O O . VAL A 1 57 ? -5.120 -2.048 -7.465 1.00 1.33 57 VAL A O 15
ATOM 27683 N N . GLY A 1 58 ? -4.196 -0.541 -8.851 1.00 43.50 58 GLY A N 15
ATOM 27684 C CA . GLY A 1 58 ? -3.324 -1.488 -9.504 1.00 63.34 58 GLY A CA 15
ATOM 27685 C C . GLY A 1 58 ? -2.157 -0.858 -10.263 1.00 44.41 58 GLY A C 15
ATOM 27686 O O . GLY A 1 58 ? -1.764 -1.352 -11.317 1.00 51.52 58 GLY A O 15
ATOM 27690 N N . LEU A 1 59 ? -1.540 0.122 -9.602 1.00 1.35 59 LEU A N 15
ATOM 27691 C CA . LEU A 1 59 ? -0.161 0.570 -9.595 1.00 12.32 59 LEU A CA 15
ATOM 27692 C C . LEU A 1 59 ? 0.469 0.961 -10.944 1.00 74.44 59 LEU A C 15
ATOM 27693 O O . LEU A 1 59 ? 0.117 0.472 -12.018 1.00 43.50 59 LEU A O 15
ATOM 27709 N N . VAL A 1 60 ? 1.458 1.854 -10.882 1.00 1.52 60 VAL A N 15
ATOM 27710 C CA . VAL A 1 60 ? 2.116 2.398 -12.073 1.00 32.22 60 VAL A CA 15
ATOM 27711 C C . VAL A 1 60 ? 3.637 2.407 -11.972 1.00 13.13 60 VAL A C 15
ATOM 27712 O O . VAL A 1 60 ? 4.316 2.343 -13.000 1.00 5.52 60 VAL A O 15
ATOM 27725 N N . GLY A 1 61 ? 4.177 2.466 -10.762 1.00 32.05 61 GLY A N 15
ATOM 27726 C CA . GLY A 1 61 ? 5.613 2.319 -10.543 1.00 41.41 61 GLY A CA 15
ATOM 27727 C C . GLY A 1 61 ? 5.999 2.071 -9.090 1.00 71.01 61 GLY A C 15
ATOM 27728 O O . GLY A 1 61 ? 5.269 2.446 -8.172 1.00 52.30 61 GLY A O 15
ATOM 27732 N N . VAL A 1 62 ? 7.157 1.434 -8.897 1.00 65.04 62 VAL A N 15
ATOM 27733 C CA . VAL A 1 62 ? 7.803 1.187 -7.611 1.00 61.22 62 VAL A CA 15
ATOM 27734 C C . VAL A 1 62 ? 9.298 1.080 -7.971 1.00 33.24 62 VAL A C 15
ATOM 27735 O O . VAL A 1 62 ? 9.733 0.098 -8.574 1.00 14.25 62 VAL A O 15
ATOM 27748 N N . GLU A 1 63 ? 10.072 2.119 -7.687 1.00 3.33 63 GLU A N 15
ATOM 27749 C CA . GLU A 1 63 ? 11.517 2.219 -7.886 1.00 22.34 63 GLU A CA 15
ATOM 27750 C C . GLU A 1 63 ? 12.173 3.073 -6.797 1.00 32.01 63 GLU A C 15
ATOM 27751 O O . GLU A 1 63 ? 11.532 3.973 -6.256 1.00 54.31 63 GLU A O 15
ATOM 27763 N N . PRO A 1 64 ? 13.461 2.850 -6.494 1.00 64.21 64 PRO A N 15
ATOM 27764 C CA . PRO A 1 64 ? 14.176 3.576 -5.455 1.00 5.41 64 PRO A CA 15
ATOM 27765 C C . PRO A 1 64 ? 14.109 5.086 -5.695 1.00 73.23 64 PRO A C 15
ATOM 27766 O O . PRO A 1 64 ? 14.398 5.567 -6.789 1.00 65.40 64 PRO A O 15
ATOM 27777 N N . ALA A 1 65 ? 13.712 5.836 -4.667 1.00 53.14 65 ALA A N 15
ATOM 27778 C CA . ALA A 1 65 ? 14.025 7.253 -4.561 1.00 1.51 65 ALA A CA 15
ATOM 27779 C C . ALA A 1 65 ? 15.415 7.393 -3.924 1.00 1.15 65 ALA A C 15
ATOM 27780 O O . ALA A 1 65 ? 15.557 7.676 -2.729 1.00 44.34 65 ALA A O 15
ATOM 27787 N N . GLY A 1 66 ? 16.467 7.237 -4.722 1.00 2.51 66 GLY A N 15
ATOM 27788 C CA . GLY A 1 66 ? 17.843 7.459 -4.314 1.00 53.11 66 GLY A CA 15
ATOM 27789 C C . GLY A 1 66 ? 18.422 6.188 -3.710 1.00 51.53 66 GLY A C 15
ATOM 27790 O O . GLY A 1 66 ? 18.422 5.141 -4.353 1.00 61.42 66 GLY A O 15
ATOM 27794 N N . GLN A 1 67 ? 18.944 6.272 -2.485 1.00 51.34 67 GLN A N 15
ATOM 27795 C CA . GLN A 1 67 ? 19.529 5.124 -1.789 1.00 1.12 67 GLN A CA 15
ATOM 27796 C C . GLN A 1 67 ? 18.946 4.971 -0.380 1.00 4.35 67 GLN A C 15
ATOM 27797 O O . GLN A 1 67 ? 19.507 4.255 0.448 1.00 23.11 67 GLN A O 15
ATOM 27811 N N . TYR A 1 68 ? 17.835 5.653 -0.086 1.00 73.04 68 TYR A N 15
ATOM 27812 C CA . TYR A 1 68 ? 17.248 5.704 1.259 1.00 32.31 68 TYR A CA 15
ATOM 27813 C C . TYR A 1 68 ? 15.715 5.669 1.254 1.00 25.01 68 TYR A C 15
ATOM 27814 O O . TYR A 1 68 ? 15.126 5.363 2.291 1.00 51.32 68 TYR A O 15
ATOM 27832 N N . ALA A 1 69 ? 15.072 5.923 0.111 1.00 65.42 69 ALA A N 15
ATOM 27833 C CA . ALA A 1 69 ? 13.631 6.068 -0.031 1.00 10.51 69 ALA A CA 15
ATOM 27834 C C . ALA A 1 69 ? 13.146 5.266 -1.249 1.00 3.44 69 ALA A C 15
ATOM 27835 O O . ALA A 1 69 ? 13.964 4.786 -2.038 1.00 22.32 69 ALA A O 15
ATOM 27842 N N . LEU A 1 70 ? 11.828 5.136 -1.437 1.00 23.23 70 LEU A N 15
ATOM 27843 C CA . LEU A 1 70 ? 11.209 4.421 -2.558 1.00 25.31 70 LEU A CA 15
ATOM 27844 C C . LEU A 1 70 ? 10.124 5.338 -3.114 1.00 61.42 70 LEU A C 15
ATOM 27845 O O . LEU A 1 70 ? 9.134 5.612 -2.442 1.00 10.25 70 LEU A O 15
ATOM 27861 N N . LYS A 1 71 ? 10.276 5.759 -4.365 1.00 44.22 71 LYS A N 15
ATOM 27862 C CA . LYS A 1 71 ? 9.221 6.421 -5.108 1.00 45.34 71 LYS A CA 15
ATOM 27863 C C . LYS A 1 71 ? 8.136 5.405 -5.482 1.00 12.44 71 LYS A C 15
ATOM 27864 O O . LYS A 1 71 ? 8.227 4.754 -6.527 1.00 72.20 71 LYS A O 15
ATOM 27883 N N . LEU A 1 72 ? 7.136 5.208 -4.617 1.00 4.31 72 LEU A N 15
ATOM 27884 C CA . LEU A 1 72 ? 5.916 4.524 -5.021 1.00 1.21 72 LEU A CA 15
ATOM 27885 C C . LEU A 1 72 ? 5.224 5.416 -6.050 1.00 14.21 72 LEU A C 15
ATOM 27886 O O . LEU A 1 72 ? 5.427 6.632 -6.064 1.00 42.50 72 LEU A O 15
ATOM 27902 N N . SER A 1 73 ? 4.358 4.853 -6.883 1.00 70.41 73 SER A N 15
ATOM 27903 C CA . SER A 1 73 ? 3.513 5.623 -7.778 1.00 51.20 73 SER A CA 15
ATOM 27904 C C . SER A 1 73 ? 2.239 4.818 -7.996 1.00 65.12 73 SER A C 15
ATOM 27905 O O . SER A 1 73 ? 2.291 3.705 -8.529 1.00 32.23 73 SER A O 15
ATOM 27913 N N . PHE A 1 74 ? 1.107 5.347 -7.539 1.00 53.54 74 PHE A N 15
ATOM 27914 C CA . PHE A 1 74 ? -0.160 4.636 -7.503 1.00 52.44 74 PHE A CA 15
ATOM 27915 C C . PHE A 1 74 ? -1.092 5.208 -8.563 1.00 32.04 74 PHE A C 15
ATOM 27916 O O . PHE A 1 74 ? -1.233 6.422 -8.686 1.00 1.33 74 PHE A O 15
ATOM 27933 N N . ASP A 1 75 ? -1.754 4.314 -9.290 1.00 42.13 75 ASP A N 15
ATOM 27934 C CA . ASP A 1 75 ? -2.684 4.583 -10.385 1.00 25.12 75 ASP A CA 15
ATOM 27935 C C . ASP A 1 75 ? -3.985 5.225 -9.906 1.00 54.21 75 ASP A C 15
ATOM 27936 O O . ASP A 1 75 ? -4.662 5.895 -10.686 1.00 71.31 75 ASP A O 15
ATOM 27945 N N . ASP A 1 76 ? -4.327 5.058 -8.629 1.00 10.55 76 ASP A N 15
ATOM 27946 C CA . ASP A 1 76 ? -5.398 5.787 -7.945 1.00 62.11 76 ASP A CA 15
ATOM 27947 C C . ASP A 1 76 ? -5.098 7.296 -7.872 1.00 1.23 76 ASP A C 15
ATOM 27948 O O . ASP A 1 76 ? -6.009 8.115 -7.736 1.00 2.33 76 ASP A O 15
ATOM 27957 N N . GLY A 1 77 ? -3.835 7.703 -8.035 1.00 70.44 77 GLY A N 15
ATOM 27958 C CA . GLY A 1 77 ? -3.479 9.039 -8.494 1.00 34.14 77 GLY A CA 15
ATOM 27959 C C . GLY A 1 77 ? -2.559 9.812 -7.554 1.00 21.01 77 GLY A C 15
ATOM 27960 O O . GLY A 1 77 ? -1.750 10.605 -8.046 1.00 1.12 77 GLY A O 15
ATOM 27964 N N . HIS A 1 78 ? -2.631 9.601 -6.232 1.00 31.13 78 HIS A N 15
ATOM 27965 C CA . HIS A 1 78 ? -1.691 10.209 -5.296 1.00 2.25 78 HIS A CA 15
ATOM 27966 C C . HIS A 1 78 ? -0.372 9.436 -5.366 1.00 31.44 78 HIS A C 15
ATOM 27967 O O . HIS A 1 78 ? -0.233 8.358 -4.773 1.00 31.42 78 HIS A O 15
ATOM 27981 N N . ASP A 1 79 ? 0.583 9.953 -6.131 1.00 14.53 79 ASP A N 15
ATOM 27982 C CA . ASP A 1 79 ? 1.848 9.300 -6.452 1.00 5.25 79 ASP A CA 15
ATOM 27983 C C . ASP A 1 79 ? 3.019 9.895 -5.670 1.00 73.21 79 ASP A C 15
ATOM 27984 O O . ASP A 1 79 ? 3.972 9.169 -5.386 1.00 62.43 79 ASP A O 15
ATOM 27993 N N . SER A 1 80 ? 2.962 11.174 -5.296 1.00 25.44 80 SER A N 15
ATOM 27994 C CA . SER A 1 80 ? 4.030 11.814 -4.537 1.00 62.44 80 SER A CA 15
ATOM 27995 C C . SER A 1 80 ? 3.990 11.403 -3.059 1.00 12.21 80 SER A C 15
ATOM 27996 O O . SER A 1 80 ? 3.058 10.717 -2.610 1.00 1.53 80 SER A O 15
ATOM 28004 N N . GLY A 1 81 ? 5.048 11.735 -2.316 1.00 63.41 81 GLY A N 15
ATOM 28005 C CA . GLY A 1 81 ? 5.365 11.158 -1.021 1.00 14.12 81 GLY A CA 15
ATOM 28006 C C . GLY A 1 81 ? 6.872 10.949 -0.903 1.00 61.32 81 GLY A C 15
ATOM 28007 O O . GLY A 1 81 ? 7.654 11.706 -1.479 1.00 53.22 81 GLY A O 15
ATOM 28011 N N . LEU A 1 82 ? 7.280 9.976 -0.083 1.00 3.45 82 LEU A N 15
ATOM 28012 C CA . LEU A 1 82 ? 8.683 9.754 0.264 1.00 72.10 82 LEU A CA 15
ATOM 28013 C C . LEU A 1 82 ? 8.978 8.268 0.402 1.00 44.51 82 LEU A C 15
ATOM 28014 O O . LEU A 1 82 ? 9.661 7.723 -0.462 1.00 32.45 82 LEU A O 15
ATOM 28030 N N . PHE A 1 83 ? 8.447 7.639 1.454 1.00 2.13 83 PHE A N 15
ATOM 28031 C CA . PHE A 1 83 ? 8.869 6.348 1.989 1.00 32.02 83 PHE A CA 15
ATOM 28032 C C . PHE A 1 83 ? 10.353 6.307 2.343 1.00 4.32 83 PHE A C 15
ATOM 28033 O O . PHE A 1 83 ? 11.170 7.094 1.878 1.00 53.12 83 PHE A O 15
ATOM 28050 N N . THR A 1 84 ? 10.723 5.353 3.181 1.00 33.25 84 THR A N 15
ATOM 28051 C CA . THR A 1 84 ? 12.069 5.239 3.708 1.00 35.23 84 THR A CA 15
ATOM 28052 C C . THR A 1 84 ? 12.315 3.749 3.896 1.00 72.24 84 THR A C 15
ATOM 28053 O O . THR A 1 84 ? 11.372 3.009 4.192 1.00 73.30 84 THR A O 15
ATOM 28064 N N . TRP A 1 85 ? 13.541 3.274 3.678 1.00 35.45 85 TRP A N 15
ATOM 28065 C CA . TRP A 1 85 ? 13.782 1.838 3.666 1.00 11.11 85 TRP A CA 15
ATOM 28066 C C . TRP A 1 85 ? 13.425 1.179 4.997 1.00 2.33 85 TRP A C 15
ATOM 28067 O O . TRP A 1 85 ? 12.784 0.129 5.007 1.00 32.25 85 TRP A O 15
ATOM 28088 N N . ASP A 1 86 ? 13.801 1.819 6.107 1.00 71.21 86 ASP A N 15
ATOM 28089 C CA . ASP A 1 86 ? 13.568 1.316 7.461 1.00 73.02 86 ASP A CA 15
ATOM 28090 C C . ASP A 1 86 ? 12.071 1.312 7.825 1.00 74.44 86 ASP A C 15
ATOM 28091 O O . ASP A 1 86 ? 11.674 0.697 8.814 1.00 23.44 86 ASP A O 15
ATOM 28100 N N . TYR A 1 87 ? 11.232 1.986 7.032 1.00 42.34 87 TYR A N 15
ATOM 28101 C CA . TYR A 1 87 ? 9.780 2.039 7.161 1.00 35.31 87 TYR A CA 15
ATOM 28102 C C . TYR A 1 87 ? 9.126 1.004 6.235 1.00 63.24 87 TYR A C 15
ATOM 28103 O O . TYR A 1 87 ? 8.221 0.280 6.637 1.00 71.42 87 TYR A O 15
ATOM 28121 N N . LEU A 1 88 ? 9.594 0.878 4.992 1.00 4.43 88 LEU A N 15
ATOM 28122 C CA . LEU A 1 88 ? 9.010 -0.023 3.997 1.00 24.14 88 LEU A CA 15
ATOM 28123 C C . LEU A 1 88 ? 9.089 -1.482 4.436 1.00 35.43 88 LEU A C 15
ATOM 28124 O O . LEU A 1 88 ? 8.105 -2.218 4.316 1.00 61.02 88 LEU A O 15
ATOM 28140 N N . TYR A 1 89 ? 10.265 -1.918 4.886 1.00 11.41 89 TYR A N 15
ATOM 28141 C CA . TYR A 1 89 ? 10.506 -3.308 5.245 1.00 41.51 89 TYR A CA 15
ATOM 28142 C C . TYR A 1 89 ? 9.840 -3.686 6.558 1.00 15.52 89 TYR A C 15
ATOM 28143 O O . TYR A 1 89 ? 9.380 -4.816 6.687 1.00 73.11 89 TYR A O 15
ATOM 28161 N N . GLU A 1 90 ? 9.691 -2.733 7.475 1.00 60.42 90 GLU A N 15
ATOM 28162 C CA . GLU A 1 90 ? 8.924 -2.885 8.696 1.00 15.23 90 GLU A CA 15
ATOM 28163 C C . GLU A 1 90 ? 7.496 -3.313 8.315 1.00 52.51 90 GLU A C 15
ATOM 28164 O O . GLU A 1 90 ? 7.034 -4.399 8.666 1.00 51.13 90 GLU A O 15
ATOM 28176 N N . LEU A 1 91 ? 6.825 -2.496 7.501 1.00 64.03 91 LEU A N 15
ATOM 28177 C CA . LEU A 1 91 ? 5.467 -2.721 7.002 1.00 73.30 91 LEU A CA 15
ATOM 28178 C C . LEU A 1 91 ? 5.342 -4.008 6.175 1.00 42.22 91 LEU A C 15
ATOM 28179 O O . LEU A 1 91 ? 4.250 -4.567 6.113 1.00 72.43 91 LEU A O 15
ATOM 28195 N N . ALA A 1 92 ? 6.427 -4.495 5.557 1.00 1.52 92 ALA A N 15
ATOM 28196 C CA . ALA A 1 92 ? 6.446 -5.761 4.828 1.00 2.44 92 ALA A CA 15
ATOM 28197 C C . ALA A 1 92 ? 6.107 -6.922 5.776 1.00 42.34 92 ALA A C 15
ATOM 28198 O O . ALA A 1 92 ? 5.205 -7.694 5.461 1.00 43.43 92 ALA A O 15
ATOM 28205 N N . THR A 1 93 ? 6.789 -7.042 6.925 1.00 55.34 93 THR A N 15
ATOM 28206 C CA . THR A 1 93 ? 6.539 -8.144 7.871 1.00 42.44 93 THR A CA 15
ATOM 28207 C C . THR A 1 93 ? 5.273 -7.877 8.688 1.00 74.41 93 THR A C 15
ATOM 28208 O O . THR A 1 93 ? 4.478 -8.784 8.951 1.00 35.21 93 THR A O 15
ATOM 28219 N N . ARG A 1 94 ? 5.033 -6.618 9.056 1.00 12.22 94 ARG A N 15
ATOM 28220 C CA . ARG A 1 94 ? 3.896 -6.212 9.880 1.00 44.11 94 ARG A CA 15
ATOM 28221 C C . ARG A 1 94 ? 2.567 -6.427 9.181 1.00 72.24 94 ARG A C 15
ATOM 28222 O O . ARG A 1 94 ? 1.537 -6.344 9.851 1.00 41.14 94 ARG A O 15
ATOM 28243 N N . LYS A 1 95 ? 2.580 -6.685 7.867 1.00 75.41 95 LYS A N 15
ATOM 28244 C CA . LYS A 1 95 ? 1.418 -6.612 6.999 1.00 4.24 95 LYS A CA 15
ATOM 28245 C C . LYS A 1 95 ? 0.209 -7.273 7.634 1.00 31.21 95 LYS A C 15
ATOM 28246 O O . LYS A 1 95 ? -0.855 -6.671 7.602 1.00 62.01 95 LYS A O 15
ATOM 28265 N N . ASP A 1 96 ? 0.367 -8.480 8.174 1.00 2.14 96 ASP A N 15
ATOM 28266 C CA . ASP A 1 96 ? -0.718 -9.290 8.720 1.00 31.01 96 ASP A CA 15
ATOM 28267 C C . ASP A 1 96 ? -1.593 -8.507 9.702 1.00 44.10 96 ASP A C 15
ATOM 28268 O O . ASP A 1 96 ? -2.819 -8.484 9.581 1.00 11.23 96 ASP A O 15
ATOM 28277 N N . GLN A 1 97 ? -0.952 -7.858 10.675 1.00 51.01 97 GLN A N 15
ATOM 28278 C CA . GLN A 1 97 ? -1.631 -7.136 11.731 1.00 40.42 97 GLN A CA 15
ATOM 28279 C C . GLN A 1 97 ? -2.239 -5.868 11.136 1.00 2.33 97 GLN A C 15
ATOM 28280 O O . GLN A 1 97 ? -3.427 -5.618 11.311 1.00 34.11 97 GLN A O 15
ATOM 28294 N N . LEU A 1 98 ? -1.426 -5.091 10.414 1.00 35.05 98 LEU A N 15
ATOM 28295 C CA . LEU A 1 98 ? -1.804 -3.792 9.855 1.00 73.21 98 LEU A CA 15
ATOM 28296 C C . LEU A 1 98 ? -2.983 -3.940 8.896 1.00 0.51 98 LEU A C 15
ATOM 28297 O O . LEU A 1 98 ? -3.840 -3.067 8.797 1.00 20.33 98 LEU A O 15
ATOM 28313 N N . TRP A 1 99 ? -3.004 -5.025 8.127 1.00 62.20 99 TRP A N 15
ATOM 28314 C CA . TRP A 1 99 ? -4.016 -5.259 7.123 1.00 12.13 99 TRP A CA 15
ATOM 28315 C C . TRP A 1 99 ? -5.344 -5.600 7.775 1.00 12.25 99 TRP A C 15
ATOM 28316 O O . TRP A 1 99 ? -6.369 -5.054 7.373 1.00 73.13 99 TRP A O 15
ATOM 28337 N N . ALA A 1 100 ? -5.331 -6.479 8.779 1.00 60.40 100 ALA A N 15
ATOM 28338 C CA . ALA A 1 100 ? -6.520 -6.791 9.550 1.00 32.31 100 ALA A CA 15
ATOM 28339 C C . ALA A 1 100 ? -7.057 -5.527 10.231 1.00 2.03 100 ALA A C 15
ATOM 28340 O O . ALA A 1 100 ? -8.260 -5.302 10.263 1.00 42.21 100 ALA A O 15
ATOM 28347 N N . ASP A 1 101 ? -6.160 -4.701 10.765 1.00 43.13 101 ASP A N 15
ATOM 28348 C CA . ASP A 1 101 ? -6.475 -3.470 11.485 1.00 42.11 101 ASP A CA 15
ATOM 28349 C C . ASP A 1 101 ? -7.153 -2.446 10.560 1.00 74.50 101 ASP A C 15
ATOM 28350 O O . ASP A 1 101 ? -8.177 -1.859 10.913 1.00 54.11 101 ASP A O 15
ATOM 28359 N N . TYR A 1 102 ? -6.663 -2.306 9.322 1.00 35.02 102 TYR A N 15
ATOM 28360 C CA . TYR A 1 102 ? -7.315 -1.511 8.284 1.00 12.35 102 TYR A CA 15
ATOM 28361 C C . TYR A 1 102 ? -8.631 -2.132 7.794 1.00 23.31 102 TYR A C 15
ATOM 28362 O O . TYR A 1 102 ? -9.527 -1.401 7.363 1.00 1.21 102 TYR A O 15
ATOM 28380 N N . LEU A 1 103 ? -8.754 -3.464 7.791 1.00 2.22 103 LEU A N 15
ATOM 28381 C CA . LEU A 1 103 ? -10.004 -4.142 7.449 1.00 71.42 103 LEU A CA 15
ATOM 28382 C C . LEU A 1 103 ? -11.057 -3.847 8.503 1.00 20.23 103 LEU A C 15
ATOM 28383 O O . LEU A 1 103 ? -12.206 -3.629 8.116 1.00 31.10 103 LEU A O 15
ATOM 28399 N N . ALA A 1 104 ? -10.679 -3.875 9.785 1.00 53.03 104 ALA A N 15
ATOM 28400 C CA . ALA A 1 104 ? -11.548 -3.564 10.905 1.00 21.13 104 ALA A CA 15
ATOM 28401 C C . ALA A 1 104 ? -12.078 -2.149 10.728 1.00 12.43 104 ALA A C 15
ATOM 28402 O O . ALA A 1 104 ? -13.285 -1.984 10.621 1.00 71.32 104 ALA A O 15
ATOM 28409 N N . GLU A 1 105 ? -11.198 -1.152 10.590 1.00 43.14 105 GLU A N 15
ATOM 28410 C CA . GLU A 1 105 ? -11.609 0.235 10.376 1.00 43.40 105 GLU A CA 15
ATOM 28411 C C . GLU A 1 105 ? -12.584 0.344 9.203 1.00 32.13 105 GLU A C 15
ATOM 28412 O O . GLU A 1 105 ? -13.617 0.993 9.333 1.00 3.02 105 GLU A O 15
ATOM 28424 N N . LEU A 1 106 ? -12.296 -0.309 8.069 1.00 33.34 106 LEU A N 15
ATOM 28425 C CA . LEU A 1 106 ? -13.225 -0.327 6.936 1.00 55.50 106 LEU A CA 15
ATOM 28426 C C . LEU A 1 106 ? -14.587 -0.878 7.339 1.00 55.14 106 LEU A C 15
ATOM 28427 O O . LEU A 1 106 ? -15.601 -0.246 7.047 1.00 44.35 106 LEU A O 15
ATOM 28443 N N . ALA A 1 107 ? -14.589 -2.042 7.990 1.00 72.25 107 ALA A N 15
ATOM 28444 C CA . ALA A 1 107 ? -15.778 -2.755 8.414 1.00 22.51 107 ALA A CA 15
ATOM 28445 C C . ALA A 1 107 ? -16.675 -1.821 9.212 1.00 53.12 107 ALA A C 15
ATOM 28446 O O . ALA A 1 107 ? -17.822 -1.573 8.834 1.00 63.34 107 ALA A O 15
ATOM 28453 N N . SER A 1 108 ? -16.137 -1.321 10.319 1.00 71.35 108 SER A N 15
ATOM 28454 C CA . SER A 1 108 ? -16.875 -0.560 11.289 1.00 71.41 108 SER A CA 15
ATOM 28455 C C . SER A 1 108 ? -17.342 0.768 10.681 1.00 42.01 108 SER A C 15
ATOM 28456 O O . SER A 1 108 ? -18.505 1.144 10.842 1.00 72.43 108 SER A O 15
ATOM 28464 N N . ALA A 1 109 ? -16.471 1.452 9.923 1.00 2.01 109 ALA A N 15
ATOM 28465 C CA . ALA A 1 109 ? -16.706 2.810 9.431 1.00 73.53 109 ALA A CA 15
ATOM 28466 C C . ALA A 1 109 ? -17.879 2.917 8.446 1.00 63.54 109 ALA A C 15
ATOM 28467 O O . ALA A 1 109 ? -18.235 4.037 8.076 1.00 22.24 109 ALA A O 15
ATOM 28474 N N . GLY A 1 110 ? -18.477 1.815 7.987 1.00 2.33 110 GLY A N 15
ATOM 28475 C CA . GLY A 1 110 ? -19.590 1.894 7.047 1.00 72.01 110 GLY A CA 15
ATOM 28476 C C . GLY A 1 110 ? -19.129 2.068 5.610 1.00 42.51 110 GLY A C 15
ATOM 28477 O O . GLY A 1 110 ? -19.897 2.554 4.775 1.00 61.25 110 GLY A O 15
ATOM 28481 N N . LYS A 1 111 ? -17.874 1.721 5.308 1.00 73.34 111 LYS A N 15
ATOM 28482 C CA . LYS A 1 111 ? -17.355 1.804 3.957 1.00 51.45 111 LYS A CA 15
ATOM 28483 C C . LYS A 1 111 ? -16.863 0.429 3.560 1.00 34.22 111 LYS A C 15
ATOM 28484 O O . LYS A 1 111 ? -16.743 -0.497 4.366 1.00 35.30 111 LYS A O 15
ATOM 28503 N N . SER A 1 112 ? -16.425 0.354 2.319 1.00 32.44 112 SER A N 15
ATOM 28504 C CA . SER A 1 112 ? -15.868 -0.848 1.757 1.00 2.50 112 SER A CA 15
ATOM 28505 C C . SER A 1 112 ? -14.648 -0.491 0.930 1.00 33.01 112 SER A C 15
ATOM 28506 O O . SER A 1 112 ? -14.367 0.674 0.630 1.00 43.51 112 SER A O 15
ATOM 28514 N N . ARG A 1 113 ? -13.871 -1.501 0.571 1.00 45.14 113 ARG A N 15
ATOM 28515 C CA . ARG A 1 113 ? -12.751 -1.306 -0.326 1.00 44.52 113 ARG A CA 15
ATOM 28516 C C . ARG A 1 113 ? -13.236 -1.160 -1.766 1.00 10.45 113 ARG A C 15
ATOM 28517 O O . ARG A 1 113 ? -12.447 -0.704 -2.585 1.00 73.21 113 ARG A O 15
ATOM 28538 N N . ASP A 1 114 ? -14.463 -1.552 -2.096 1.00 32.40 114 ASP A N 15
ATOM 28539 C CA . ASP A 1 114 ? -15.033 -1.306 -3.424 1.00 2.41 114 ASP A CA 15
ATOM 28540 C C . ASP A 1 114 ? -15.221 0.204 -3.601 1.00 13.43 114 ASP A C 15
ATOM 28541 O O . ASP A 1 114 ? -15.386 0.918 -2.608 1.00 65.42 114 ASP A O 15
ATOM 28550 N N . PRO A 1 115 ? -15.254 0.708 -4.840 1.00 72.43 115 PRO A N 15
ATOM 28551 C CA . PRO A 1 115 ? -15.412 2.128 -5.128 1.00 41.40 115 PRO A CA 15
ATOM 28552 C C . PRO A 1 115 ? -16.861 2.616 -5.109 1.00 64.11 115 PRO A C 15
ATOM 28553 O O . PRO A 1 115 ? -17.102 3.828 -5.062 1.00 44.22 115 PRO A O 15
ATOM 28564 N N . ASP A 1 116 ? -17.826 1.702 -5.170 1.00 5.12 116 ASP A N 15
ATOM 28565 C CA . ASP A 1 116 ? -19.231 2.033 -4.967 1.00 5.50 116 ASP A CA 15
ATOM 28566 C C . ASP A 1 116 ? -20.008 0.818 -4.457 1.00 70.03 116 ASP A C 15
ATOM 28567 O O . ASP A 1 116 ? -20.794 0.213 -5.182 1.00 34.20 116 ASP A O 15
ATOM 28576 N N . GLU A 1 117 ? -19.709 0.399 -3.228 1.00 61.01 117 GLU A N 15
ATOM 28577 C CA . GLU A 1 117 ? -20.260 -0.840 -2.657 1.00 2.32 117 GLU A CA 15
ATOM 28578 C C . GLU A 1 117 ? -21.753 -0.754 -2.288 1.00 32.32 117 GLU A C 15
ATOM 28579 O O . GLU A 1 117 ? -22.361 0.321 -2.315 1.00 13.24 117 GLU A O 15
ATOM 28591 N N . SER A 1 118 ? -22.307 -1.902 -1.877 1.00 52.22 118 SER A N 15
ATOM 28592 C CA . SER A 1 118 ? -23.677 -2.161 -1.463 1.00 10.12 118 SER A CA 15
ATOM 28593 C C . SER A 1 118 ? -24.698 -1.551 -2.425 1.00 62.44 118 SER A C 15
ATOM 28594 O O . SER A 1 118 ? -25.291 -0.500 -2.178 1.00 70.23 118 SER A O 15
ATOM 28602 N N . VAL A 1 119 ? -24.906 -2.247 -3.539 1.00 3.21 119 VAL A N 15
ATOM 28603 C CA . VAL A 1 119 ? -25.688 -1.822 -4.680 1.00 25.14 119 VAL A CA 15
ATOM 28604 C C . VAL A 1 119 ? -26.540 -3.022 -5.115 1.00 44.55 119 VAL A C 15
ATOM 28605 O O . VAL A 1 119 ? -26.193 -4.175 -4.847 1.00 54.32 119 VAL A O 15
ATOM 28618 N N . VAL A 1 120 ? -27.675 -2.755 -5.755 1.00 52.54 120 VAL A N 15
ATOM 28619 C CA . VAL A 1 120 ? -28.639 -3.754 -6.229 1.00 31.23 120 VAL A CA 15
ATOM 28620 C C . VAL A 1 120 ? -29.255 -3.305 -7.571 1.00 34.43 120 VAL A C 15
ATOM 28621 O O . VAL A 1 120 ? -30.389 -3.636 -7.913 1.00 70.34 120 VAL A O 15
ATOM 28634 N N . LYS A 1 121 ? -28.531 -2.482 -8.335 1.00 51.42 121 LYS A N 15
ATOM 28635 C CA . LYS A 1 121 ? -28.970 -2.044 -9.658 1.00 24.10 121 LYS A CA 15
ATOM 28636 C C . LYS A 1 121 ? -29.061 -3.248 -10.604 1.00 31.32 121 LYS A C 15
ATOM 28637 O O . LYS A 1 121 ? -28.191 -4.123 -10.592 1.00 74.12 121 LYS A O 15
ATOM 28656 N N . LEU A 1 122 ? -30.119 -3.292 -11.417 1.00 45.34 122 LEU A N 15
ATOM 28657 C CA . LEU A 1 122 ? -30.325 -4.349 -12.408 1.00 5.21 122 LEU A CA 15
ATOM 28658 C C . LEU A 1 122 ? -29.282 -4.222 -13.518 1.00 72.42 122 LEU A C 15
ATOM 28659 O O . LEU A 1 122 ? -28.851 -3.107 -13.833 1.00 10.23 122 LEU A O 15
ATOM 28675 N N . MET A 1 123 ? -28.914 -5.352 -14.129 1.00 34.13 123 MET A N 15
ATOM 28676 C CA . MET A 1 123 ? -27.942 -5.423 -15.219 1.00 64.13 123 MET A CA 15
ATOM 28677 C C . MET A 1 123 ? -28.312 -6.418 -16.315 1.00 5.30 123 MET A C 15
ATOM 28678 O O . MET A 1 123 ? -27.790 -6.304 -17.427 1.00 1.30 123 MET A O 15
ATOM 28692 N N . LEU A 1 124 ? -29.170 -7.388 -16.024 1.00 45.41 124 LEU A N 15
ATOM 28693 C CA . LEU A 1 124 ? -29.626 -8.426 -16.923 1.00 62.12 124 LEU A CA 15
ATOM 28694 C C . LEU A 1 124 ? -31.104 -8.572 -16.613 1.00 62.01 124 LEU A C 15
ATOM 28695 O O . LEU A 1 124 ? -31.864 -8.797 -17.571 1.00 12.10 124 LEU A O 15
ATOM 28711 N N . GLY A 1 1 ? 18.255 0.403 13.801 1.00 53.33 1 GLY A N 16
ATOM 28712 C CA . GLY A 1 1 ? 18.997 0.152 12.560 1.00 2.32 1 GLY A CA 16
ATOM 28713 C C . GLY A 1 1 ? 18.297 0.758 11.365 1.00 51.13 1 GLY A C 16
ATOM 28714 O O . GLY A 1 1 ? 17.528 1.705 11.528 1.00 75.43 1 GLY A O 16
ATOM 28718 N N . MET A 1 2 ? 18.550 0.237 10.163 1.00 41.14 2 MET A N 16
ATOM 28719 C CA . MET A 1 2 ? 17.697 0.453 8.997 1.00 71.14 2 MET A CA 16
ATOM 28720 C C . MET A 1 2 ? 17.496 -0.877 8.280 1.00 30.44 2 MET A C 16
ATOM 28721 O O . MET A 1 2 ? 18.361 -1.756 8.316 1.00 3.33 2 MET A O 16
ATOM 28735 N N . ARG A 1 3 ? 16.350 -1.018 7.628 1.00 44.24 3 ARG A N 16
ATOM 28736 C CA . ARG A 1 3 ? 15.942 -2.181 6.868 1.00 64.20 3 ARG A CA 16
ATOM 28737 C C . ARG A 1 3 ? 15.716 -1.670 5.458 1.00 4.11 3 ARG A C 16
ATOM 28738 O O . ARG A 1 3 ? 14.663 -1.102 5.209 1.00 43.31 3 ARG A O 16
ATOM 28759 N N . ILE A 1 4 ? 16.679 -1.825 4.551 1.00 64.23 4 ILE A N 16
ATOM 28760 C CA . ILE A 1 4 ? 16.539 -1.414 3.149 1.00 64.31 4 ILE A CA 16
ATOM 28761 C C . ILE A 1 4 ? 16.617 -2.682 2.296 1.00 72.33 4 ILE A C 16
ATOM 28762 O O . ILE A 1 4 ? 17.541 -3.471 2.510 1.00 25.02 4 ILE A O 16
ATOM 28778 N N . PRO A 1 5 ? 15.693 -2.934 1.349 1.00 10.15 5 PRO A N 16
ATOM 28779 C CA . PRO A 1 5 ? 15.778 -4.126 0.517 1.00 5.53 5 PRO A CA 16
ATOM 28780 C C . PRO A 1 5 ? 17.018 -4.148 -0.372 1.00 71.31 5 PRO A C 16
ATOM 28781 O O . PRO A 1 5 ? 17.581 -3.113 -0.731 1.00 71.32 5 PRO A O 16
ATOM 28792 N N . SER A 1 6 ? 17.399 -5.364 -0.756 1.00 13.52 6 SER A N 16
ATOM 28793 C CA . SER A 1 6 ? 18.201 -5.692 -1.924 1.00 41.23 6 SER A CA 16
ATOM 28794 C C . SER A 1 6 ? 17.344 -6.396 -2.990 1.00 51.14 6 SER A C 16
ATOM 28795 O O . SER A 1 6 ? 17.851 -6.704 -4.072 1.00 50.23 6 SER A O 16
ATOM 28803 N N . ALA A 1 7 ? 16.054 -6.644 -2.731 1.00 62.01 7 ALA A N 16
ATOM 28804 C CA . ALA A 1 7 ? 15.078 -6.924 -3.765 1.00 34.42 7 ALA A CA 16
ATOM 28805 C C . ALA A 1 7 ? 14.026 -5.830 -3.741 1.00 4.44 7 ALA A C 16
ATOM 28806 O O . ALA A 1 7 ? 13.199 -5.787 -2.839 1.00 70.00 7 ALA A O 16
ATOM 28813 N N . ILE A 1 8 ? 14.092 -4.936 -4.719 1.00 73.03 8 ILE A N 16
ATOM 28814 C CA . ILE A 1 8 ? 12.935 -4.248 -5.257 1.00 34.31 8 ILE A CA 16
ATOM 28815 C C . ILE A 1 8 ? 12.667 -4.961 -6.572 1.00 21.13 8 ILE A C 16
ATOM 28816 O O . ILE A 1 8 ? 13.460 -4.839 -7.514 1.00 13.15 8 ILE A O 16
ATOM 28832 N N . GLN A 1 9 ? 11.581 -5.721 -6.631 1.00 21.03 9 GLN A N 16
ATOM 28833 C CA . GLN A 1 9 ? 11.093 -6.388 -7.823 1.00 50.53 9 GLN A CA 16
ATOM 28834 C C . GLN A 1 9 ? 9.678 -5.869 -8.043 1.00 65.22 9 GLN A C 16
ATOM 28835 O O . GLN A 1 9 ? 8.778 -6.325 -7.361 1.00 2.15 9 GLN A O 16
ATOM 28849 N N . LEU A 1 10 ? 9.465 -4.876 -8.910 1.00 71.02 10 LEU A N 16
ATOM 28850 C CA . LEU A 1 10 ? 8.138 -4.263 -9.069 1.00 51.20 10 LEU A CA 16
ATOM 28851 C C . LEU A 1 10 ? 7.152 -5.106 -9.896 1.00 64.41 10 LEU A C 16
ATOM 28852 O O . LEU A 1 10 ? 5.987 -4.724 -10.002 1.00 54.13 10 LEU A O 16
ATOM 28868 N N . HIS A 1 11 ? 7.634 -6.170 -10.554 1.00 41.43 11 HIS A N 16
ATOM 28869 C CA . HIS A 1 11 ? 6.907 -7.031 -11.483 1.00 62.34 11 HIS A CA 16
ATOM 28870 C C . HIS A 1 11 ? 6.038 -6.223 -12.446 1.00 31.14 11 HIS A C 16
ATOM 28871 O O . HIS A 1 11 ? 4.816 -6.268 -12.349 1.00 21.24 11 HIS A O 16
ATOM 28885 N N . LYS A 1 12 ? 6.646 -5.488 -13.389 1.00 5.15 12 LYS A N 16
ATOM 28886 C CA . LYS A 1 12 ? 5.959 -4.563 -14.299 1.00 4.32 12 LYS A CA 16
ATOM 28887 C C . LYS A 1 12 ? 4.711 -5.170 -14.957 1.00 5.14 12 LYS A C 16
ATOM 28888 O O . LYS A 1 12 ? 3.763 -4.440 -15.247 1.00 43.23 12 LYS A O 16
ATOM 28907 N N . ALA A 1 13 ? 4.706 -6.482 -15.198 1.00 33.54 13 ALA A N 16
ATOM 28908 C CA . ALA A 1 13 ? 3.585 -7.288 -15.660 1.00 43.02 13 ALA A CA 16
ATOM 28909 C C . ALA A 1 13 ? 2.347 -7.113 -14.779 1.00 70.14 13 ALA A C 16
ATOM 28910 O O . ALA A 1 13 ? 1.377 -6.483 -15.193 1.00 54.31 13 ALA A O 16
ATOM 28917 N N . SER A 1 14 ? 2.388 -7.717 -13.595 1.00 11.03 14 SER A N 16
ATOM 28918 C CA . SER A 1 14 ? 1.271 -7.933 -12.682 1.00 4.11 14 SER A CA 16
ATOM 28919 C C . SER A 1 14 ? 1.259 -6.939 -11.514 1.00 50.21 14 SER A C 16
ATOM 28920 O O . SER A 1 14 ? 0.350 -6.971 -10.691 1.00 4.23 14 SER A O 16
ATOM 28928 N N . LYS A 1 15 ? 2.226 -6.018 -11.494 1.00 73.34 15 LYS A N 16
ATOM 28929 C CA . LYS A 1 15 ? 2.325 -4.859 -10.623 1.00 42.30 15 LYS A CA 16
ATOM 28930 C C . LYS A 1 15 ? 2.425 -5.298 -9.161 1.00 22.03 15 LYS A C 16
ATOM 28931 O O . LYS A 1 15 ? 1.648 -4.875 -8.301 1.00 44.14 15 LYS A O 16
ATOM 28950 N N . THR A 1 16 ? 3.447 -6.084 -8.844 1.00 64.30 16 THR A N 16
ATOM 28951 C CA . THR A 1 16 ? 3.612 -6.706 -7.536 1.00 43.43 16 THR A CA 16
ATOM 28952 C C . THR A 1 16 ? 4.998 -6.338 -7.021 1.00 54.14 16 THR A C 16
ATOM 28953 O O . THR A 1 16 ? 5.983 -6.747 -7.625 1.00 11.13 16 THR A O 16
ATOM 28964 N N . LEU A 1 17 ? 5.086 -5.490 -5.991 1.00 3.22 17 LEU A N 16
ATOM 28965 C CA . LEU A 1 17 ? 6.360 -5.139 -5.365 1.00 52.51 17 LEU A CA 16
ATOM 28966 C C . LEU A 1 17 ? 6.805 -6.257 -4.428 1.00 52.11 17 LEU A C 16
ATOM 28967 O O . LEU A 1 17 ? 6.244 -6.422 -3.344 1.00 21.04 17 LEU A O 16
ATOM 28983 N N . THR A 1 18 ? 7.849 -6.976 -4.815 1.00 33.22 18 THR A N 16
ATOM 28984 C CA . THR A 1 18 ? 8.423 -8.055 -4.037 1.00 51.24 18 THR A CA 16
ATOM 28985 C C . THR A 1 18 ? 9.765 -7.677 -3.456 1.00 70.02 18 THR A C 16
ATOM 28986 O O . THR A 1 18 ? 10.594 -7.029 -4.104 1.00 10.12 18 THR A O 16
ATOM 28997 N N . LEU A 1 19 ? 9.915 -8.095 -2.197 1.00 54.52 19 LEU A N 16
ATOM 28998 C CA . LEU A 1 19 ? 11.005 -7.794 -1.300 1.00 50.51 19 LEU A CA 16
ATOM 28999 C C . LEU A 1 19 ? 11.553 -9.082 -0.725 1.00 21.05 19 LEU A C 16
ATOM 29000 O O . LEU A 1 19 ? 11.154 -10.193 -1.083 1.00 52.12 19 LEU A O 16
ATOM 29016 N N . ARG A 1 20 ? 12.496 -8.887 0.185 1.00 53.41 20 ARG A N 16
ATOM 29017 C CA . ARG A 1 20 ? 13.008 -9.967 1.043 1.00 61.00 20 ARG A CA 16
ATOM 29018 C C . ARG A 1 20 ? 13.443 -9.545 2.456 1.00 31.01 20 ARG A C 16
ATOM 29019 O O . ARG A 1 20 ? 14.615 -9.200 2.633 1.00 63.40 20 ARG A O 16
ATOM 29040 N N . TYR A 1 21 ? 12.545 -9.485 3.443 1.00 51.52 21 TYR A N 16
ATOM 29041 C CA . TYR A 1 21 ? 12.825 -9.155 4.839 1.00 43.53 21 TYR A CA 16
ATOM 29042 C C . TYR A 1 21 ? 13.790 -10.189 5.419 1.00 13.23 21 TYR A C 16
ATOM 29043 O O . TYR A 1 21 ? 13.380 -11.274 5.826 1.00 4.55 21 TYR A O 16
ATOM 29061 N N . GLY A 1 22 ? 15.079 -9.862 5.473 1.00 1.15 22 GLY A N 16
ATOM 29062 C CA . GLY A 1 22 ? 16.095 -10.723 6.052 1.00 12.21 22 GLY A CA 16
ATOM 29063 C C . GLY A 1 22 ? 16.444 -11.856 5.120 1.00 2.13 22 GLY A C 16
ATOM 29064 O O . GLY A 1 22 ? 17.466 -11.825 4.427 1.00 51.44 22 GLY A O 16
ATOM 29068 N N . GLU A 1 23 ? 15.585 -12.854 5.117 1.00 52.50 23 GLU A N 16
ATOM 29069 C CA . GLU A 1 23 ? 15.600 -14.019 4.263 1.00 5.51 23 GLU A CA 16
ATOM 29070 C C . GLU A 1 23 ? 14.235 -14.260 3.626 1.00 51.43 23 GLU A C 16
ATOM 29071 O O . GLU A 1 23 ? 14.152 -14.949 2.611 1.00 63.31 23 GLU A O 16
ATOM 29083 N N . ASP A 1 24 ? 13.186 -13.673 4.200 1.00 33.02 24 ASP A N 16
ATOM 29084 C CA . ASP A 1 24 ? 11.811 -14.054 3.872 1.00 42.34 24 ASP A CA 16
ATOM 29085 C C . ASP A 1 24 ? 11.224 -13.138 2.821 1.00 74.03 24 ASP A C 16
ATOM 29086 O O . ASP A 1 24 ? 11.369 -11.919 2.894 1.00 4.34 24 ASP A O 16
ATOM 29095 N N . SER A 1 25 ? 10.499 -13.708 1.873 1.00 51.33 25 SER A N 16
ATOM 29096 C CA . SER A 1 25 ? 10.199 -13.052 0.610 1.00 2.14 25 SER A CA 16
ATOM 29097 C C . SER A 1 25 ? 8.696 -12.835 0.444 1.00 1.25 25 SER A C 16
ATOM 29098 O O . SER A 1 25 ? 7.917 -13.764 0.224 1.00 50.22 25 SER A O 16
ATOM 29106 N N . TYR A 1 26 ? 8.301 -11.572 0.609 1.00 52.14 26 TYR A N 16
ATOM 29107 C CA . TYR A 1 26 ? 6.922 -11.114 0.620 1.00 43.43 26 TYR A CA 16
ATOM 29108 C C . TYR A 1 26 ? 6.687 -10.260 -0.620 1.00 42.51 26 TYR A C 16
ATOM 29109 O O . TYR A 1 26 ? 7.534 -9.427 -0.969 1.00 72.03 26 TYR A O 16
ATOM 29127 N N . ASP A 1 27 ? 5.528 -10.429 -1.248 1.00 65.04 27 ASP A N 16
ATOM 29128 C CA . ASP A 1 27 ? 5.183 -9.937 -2.577 1.00 25.35 27 ASP A CA 16
ATOM 29129 C C . ASP A 1 27 ? 3.890 -9.137 -2.493 1.00 5.51 27 ASP A C 16
ATOM 29130 O O . ASP A 1 27 ? 2.799 -9.695 -2.407 1.00 31.31 27 ASP A O 16
ATOM 29139 N N . LEU A 1 28 ? 3.997 -7.811 -2.396 1.00 2.41 28 LEU A N 16
ATOM 29140 C CA . LEU A 1 28 ? 2.823 -7.017 -2.072 1.00 1.44 28 LEU A CA 16
ATOM 29141 C C . LEU A 1 28 ? 2.195 -6.520 -3.376 1.00 70.32 28 LEU A C 16
ATOM 29142 O O . LEU A 1 28 ? 2.909 -6.068 -4.279 1.00 1.11 28 LEU A O 16
ATOM 29158 N N . PRO A 1 29 ? 0.862 -6.459 -3.468 1.00 53.41 29 PRO A N 16
ATOM 29159 C CA . PRO A 1 29 ? 0.203 -6.012 -4.687 1.00 65.21 29 PRO A CA 16
ATOM 29160 C C . PRO A 1 29 ? 0.225 -4.491 -4.805 1.00 61.31 29 PRO A C 16
ATOM 29161 O O . PRO A 1 29 ? 0.228 -3.769 -3.804 1.00 73.13 29 PRO A O 16
ATOM 29172 N N . ALA A 1 30 ? 0.108 -3.986 -6.032 1.00 45.32 30 ALA A N 16
ATOM 29173 C CA . ALA A 1 30 ? -0.058 -2.566 -6.309 1.00 73.43 30 ALA A CA 16
ATOM 29174 C C . ALA A 1 30 ? -1.428 -2.019 -5.839 1.00 10.55 30 ALA A C 16
ATOM 29175 O O . ALA A 1 30 ? -1.687 -0.834 -6.053 1.00 22.34 30 ALA A O 16
ATOM 29182 N N . GLU A 1 31 ? -2.267 -2.785 -5.129 1.00 2.43 31 GLU A N 16
ATOM 29183 C CA . GLU A 1 31 ? -3.368 -2.243 -4.326 1.00 62.34 31 GLU A CA 16
ATOM 29184 C C . GLU A 1 31 ? -2.934 -1.946 -2.874 1.00 10.14 31 GLU A C 16
ATOM 29185 O O . GLU A 1 31 ? -3.327 -0.924 -2.306 1.00 32.04 31 GLU A O 16
ATOM 29197 N N . PHE A 1 32 ? -2.124 -2.813 -2.257 1.00 63.31 32 PHE A N 16
ATOM 29198 C CA . PHE A 1 32 ? -1.873 -2.816 -0.812 1.00 74.03 32 PHE A CA 16
ATOM 29199 C C . PHE A 1 32 ? -1.065 -1.596 -0.350 1.00 50.21 32 PHE A C 16
ATOM 29200 O O . PHE A 1 32 ? -1.356 -1.018 0.700 1.00 24.12 32 PHE A O 16
ATOM 29217 N N . LEU A 1 33 ? -0.046 -1.195 -1.112 1.00 63.33 33 LEU A N 16
ATOM 29218 C CA . LEU A 1 33 ? 0.803 -0.052 -0.773 1.00 30.34 33 LEU A CA 16
ATOM 29219 C C . LEU A 1 33 ? -0.004 1.251 -0.802 1.00 50.14 33 LEU A C 16
ATOM 29220 O O . LEU A 1 33 ? 0.068 2.050 0.123 1.00 1.12 33 LEU A O 16
ATOM 29236 N N . ARG A 1 34 ? -0.810 1.464 -1.842 1.00 74.24 34 ARG A N 16
ATOM 29237 C CA . ARG A 1 34 ? -1.594 2.675 -2.065 1.00 42.24 34 ARG A CA 16
ATOM 29238 C C . ARG A 1 34 ? -2.569 2.934 -0.921 1.00 73.11 34 ARG A C 16
ATOM 29239 O O . ARG A 1 34 ? -2.751 4.079 -0.529 1.00 21.10 34 ARG A O 16
ATOM 29260 N N . VAL A 1 35 ? -3.238 1.907 -0.397 1.00 34.11 35 VAL A N 16
ATOM 29261 C CA . VAL A 1 35 ? -4.178 2.125 0.703 1.00 1.42 35 VAL A CA 16
ATOM 29262 C C . VAL A 1 35 ? -3.400 2.495 1.969 1.00 13.33 35 VAL A C 16
ATOM 29263 O O . VAL A 1 35 ? -3.783 3.460 2.631 1.00 3.31 35 VAL A O 16
ATOM 29276 N N . HIS A 1 36 ? -2.272 1.836 2.266 1.00 1.40 36 HIS A N 16
ATOM 29277 C CA . HIS A 1 36 ? -1.386 2.256 3.349 1.00 64.01 36 HIS A CA 16
ATOM 29278 C C . HIS A 1 36 ? -0.357 3.255 2.807 1.00 61.41 36 HIS A C 16
ATOM 29279 O O . HIS A 1 36 ? 0.852 3.024 2.870 1.00 45.35 36 HIS A O 16
ATOM 29293 N N . SER A 1 37 ? -0.842 4.373 2.261 1.00 62.44 37 SER A N 16
ATOM 29294 C CA . SER A 1 37 ? -0.016 5.446 1.734 1.00 74.24 37 SER A CA 16
ATOM 29295 C C . SER A 1 37 ? -0.230 6.698 2.575 1.00 32.13 37 SER A C 16
ATOM 29296 O O . SER A 1 37 ? -1.069 7.533 2.218 1.00 32.31 37 SER A O 16
ATOM 29304 N N . PRO A 1 38 ? 0.507 6.838 3.693 1.00 40.52 38 PRO A N 16
ATOM 29305 C CA . PRO A 1 38 ? 0.650 8.106 4.376 1.00 33.04 38 PRO A CA 16
ATOM 29306 C C . PRO A 1 38 ? 1.301 9.102 3.417 1.00 24.40 38 PRO A C 16
ATOM 29307 O O . PRO A 1 38 ? 2.508 9.067 3.150 1.00 40.43 38 PRO A O 16
ATOM 29318 N N . SER A 1 39 ? 0.491 10.006 2.871 1.00 21.32 39 SER A N 16
ATOM 29319 C CA . SER A 1 39 ? 1.007 11.246 2.362 1.00 11.53 39 SER A CA 16
ATOM 29320 C C . SER A 1 39 ? 1.685 11.967 3.538 1.00 55.45 39 SER A C 16
ATOM 29321 O O . SER A 1 39 ? 1.298 11.802 4.700 1.00 24.02 39 SER A O 16
ATOM 29329 N N . ALA A 1 40 ? 2.724 12.745 3.247 1.00 15.52 40 ALA A N 16
ATOM 29330 C CA . ALA A 1 40 ? 3.521 13.399 4.285 1.00 2.20 40 ALA A CA 16
ATOM 29331 C C . ALA A 1 40 ? 2.680 14.416 5.060 1.00 40.11 40 ALA A C 16
ATOM 29332 O O . ALA A 1 40 ? 2.842 14.605 6.265 1.00 3.34 40 ALA A O 16
ATOM 29339 N N . GLU A 1 41 ? 1.745 15.039 4.349 1.00 74.15 41 GLU A N 16
ATOM 29340 C CA . GLU A 1 41 ? 1.102 16.315 4.655 1.00 44.11 41 GLU A CA 16
ATOM 29341 C C . GLU A 1 41 ? -0.078 16.145 5.618 1.00 3.53 41 GLU A C 16
ATOM 29342 O O . GLU A 1 41 ? -0.909 17.034 5.805 1.00 41.14 41 GLU A O 16
ATOM 29354 N N . VAL A 1 42 ? -0.120 14.980 6.241 1.00 23.23 42 VAL A N 16
ATOM 29355 C CA . VAL A 1 42 ? -1.188 14.411 7.048 1.00 1.20 42 VAL A CA 16
ATOM 29356 C C . VAL A 1 42 ? -0.882 14.614 8.544 1.00 71.11 42 VAL A C 16
ATOM 29357 O O . VAL A 1 42 ? -1.677 14.260 9.414 1.00 13.31 42 VAL A O 16
ATOM 29370 N N . GLN A 1 43 ? 0.252 15.253 8.860 1.00 15.11 43 GLN A N 16
ATOM 29371 C CA . GLN A 1 43 ? 0.621 15.654 10.216 1.00 61.43 43 GLN A CA 16
ATOM 29372 C C . GLN A 1 43 ? 0.750 14.414 11.118 1.00 11.31 43 GLN A C 16
ATOM 29373 O O . GLN A 1 43 ? 0.424 14.446 12.313 1.00 60.22 43 GLN A O 16
ATOM 29387 N N . GLY A 1 44 ? 1.221 13.308 10.537 1.00 0.40 44 GLY A N 16
ATOM 29388 C CA . GLY A 1 44 ? 1.381 12.033 11.202 1.00 75.14 44 GLY A CA 16
ATOM 29389 C C . GLY A 1 44 ? 0.032 11.395 11.470 1.00 61.23 44 GLY A C 16
ATOM 29390 O O . GLY A 1 44 ? -0.315 11.221 12.636 1.00 32.23 44 GLY A O 16
ATOM 29394 N N . HIS A 1 45 ? -0.681 11.014 10.400 1.00 11.53 45 HIS A N 16
ATOM 29395 C CA . HIS A 1 45 ? -1.772 10.030 10.417 1.00 64.41 45 HIS A CA 16
ATOM 29396 C C . HIS A 1 45 ? -2.755 10.215 11.587 1.00 34.12 45 HIS A C 16
ATOM 29397 O O . HIS A 1 45 ? -3.163 9.245 12.237 1.00 75.03 45 HIS A O 16
ATOM 29411 N N . GLY A 1 46 ? -3.133 11.463 11.879 1.00 13.14 46 GLY A N 16
ATOM 29412 C CA . GLY A 1 46 ? -3.846 11.807 13.103 1.00 2.41 46 GLY A CA 16
ATOM 29413 C C . GLY A 1 46 ? -5.265 11.249 13.155 1.00 35.23 46 GLY A C 16
ATOM 29414 O O . GLY A 1 46 ? -5.782 11.005 14.246 1.00 71.32 46 GLY A O 16
ATOM 29418 N N . ASN A 1 47 ? -5.909 11.056 12.004 1.00 1.20 47 ASN A N 16
ATOM 29419 C CA . ASN A 1 47 ? -7.285 10.605 11.853 1.00 33.04 47 ASN A CA 16
ATOM 29420 C C . ASN A 1 47 ? -7.416 9.588 10.713 1.00 0.22 47 ASN A C 16
ATOM 29421 O O . ASN A 1 47 ? -6.568 9.573 9.820 1.00 1.21 47 ASN A O 16
ATOM 29432 N N . PRO A 1 48 ? -8.439 8.715 10.734 1.00 60.24 48 PRO A N 16
ATOM 29433 C CA . PRO A 1 48 ? -8.562 7.646 9.760 1.00 34.31 48 PRO A CA 16
ATOM 29434 C C . PRO A 1 48 ? -8.882 8.236 8.386 1.00 43.32 48 PRO A C 16
ATOM 29435 O O . PRO A 1 48 ? -9.643 9.206 8.268 1.00 3.42 48 PRO A O 16
ATOM 29446 N N . VAL A 1 49 ? -8.300 7.640 7.349 1.00 22.12 49 VAL A N 16
ATOM 29447 C CA . VAL A 1 49 ? -8.474 8.005 5.963 1.00 61.24 49 VAL A CA 16
ATOM 29448 C C . VAL A 1 49 ? -8.613 6.695 5.198 1.00 42.11 49 VAL A C 16
ATOM 29449 O O . VAL A 1 49 ? -7.698 5.868 5.126 1.00 33.43 49 VAL A O 16
ATOM 29462 N N . LEU A 1 50 ? -9.791 6.514 4.634 1.00 0.52 50 LEU A N 16
ATOM 29463 C CA . LEU A 1 50 ? -10.150 5.430 3.763 1.00 31.22 50 LEU A CA 16
ATOM 29464 C C . LEU A 1 50 ? -9.605 5.747 2.383 1.00 31.33 50 LEU A C 16
ATOM 29465 O O . LEU A 1 50 ? -9.452 6.916 2.033 1.00 62.12 50 LEU A O 16
ATOM 29481 N N . GLN A 1 51 ? -9.329 4.715 1.597 1.00 45.13 51 GLN A N 16
ATOM 29482 C CA . GLN A 1 51 ? -8.838 4.805 0.234 1.00 14.54 51 GLN A CA 16
ATOM 29483 C C . GLN A 1 51 ? -9.641 3.736 -0.520 1.00 71.03 51 GLN A C 16
ATOM 29484 O O . GLN A 1 51 ? -9.460 2.550 -0.240 1.00 42.24 51 GLN A O 16
ATOM 29498 N N . TYR A 1 52 ? -10.603 4.111 -1.374 1.00 3.24 52 TYR A N 16
ATOM 29499 C CA . TYR A 1 52 ? -11.496 3.196 -2.103 1.00 41.43 52 TYR A CA 16
ATOM 29500 C C . TYR A 1 52 ? -11.505 3.538 -3.600 1.00 62.45 52 TYR A C 16
ATOM 29501 O O . TYR A 1 52 ? -10.725 4.383 -4.032 1.00 54.23 52 TYR A O 16
ATOM 29519 N N . GLY A 1 53 ? -12.323 2.832 -4.396 1.00 73.41 53 GLY A N 16
ATOM 29520 C CA . GLY A 1 53 ? -12.310 2.944 -5.855 1.00 14.30 53 GLY A CA 16
ATOM 29521 C C . GLY A 1 53 ? -10.950 2.483 -6.367 1.00 33.21 53 GLY A C 16
ATOM 29522 O O . GLY A 1 53 ? -10.156 3.286 -6.852 1.00 23.14 53 GLY A O 16
ATOM 29526 N N . LYS A 1 54 ? -10.639 1.203 -6.124 1.00 53.44 54 LYS A N 16
ATOM 29527 C CA . LYS A 1 54 ? -9.296 0.636 -6.250 1.00 52.05 54 LYS A CA 16
ATOM 29528 C C . LYS A 1 54 ? -9.285 -0.883 -6.469 1.00 53.23 54 LYS A C 16
ATOM 29529 O O . LYS A 1 54 ? -8.378 -1.569 -5.990 1.00 1.02 54 LYS A O 16
ATOM 29548 N N . LEU A 1 55 ? -10.306 -1.476 -7.096 1.00 45.25 55 LEU A N 16
ATOM 29549 C CA . LEU A 1 55 ? -10.261 -2.910 -7.399 1.00 64.24 55 LEU A CA 16
ATOM 29550 C C . LEU A 1 55 ? -9.250 -3.180 -8.519 1.00 10.22 55 LEU A C 16
ATOM 29551 O O . LEU A 1 55 ? -8.559 -4.188 -8.482 1.00 53.22 55 LEU A O 16
ATOM 29567 N N . ASN A 1 56 ? -9.110 -2.245 -9.459 1.00 2.42 56 ASN A N 16
ATOM 29568 C CA . ASN A 1 56 ? -8.361 -2.397 -10.714 1.00 5.11 56 ASN A CA 16
ATOM 29569 C C . ASN A 1 56 ? -7.120 -1.492 -10.781 1.00 22.34 56 ASN A C 16
ATOM 29570 O O . ASN A 1 56 ? -6.491 -1.366 -11.834 1.00 54.23 56 ASN A O 16
ATOM 29581 N N . VAL A 1 57 ? -6.733 -0.887 -9.657 1.00 45.42 57 VAL A N 16
ATOM 29582 C CA . VAL A 1 57 ? -5.529 -0.071 -9.497 1.00 30.34 57 VAL A CA 16
ATOM 29583 C C . VAL A 1 57 ? -4.266 -0.820 -9.914 1.00 43.15 57 VAL A C 16
ATOM 29584 O O . VAL A 1 57 ? -4.181 -2.051 -9.855 1.00 21.43 57 VAL A O 16
ATOM 29597 N N . GLY A 1 58 ? -3.258 -0.063 -10.336 1.00 41.03 58 GLY A N 16
ATOM 29598 C CA . GLY A 1 58 ? -1.944 -0.546 -10.643 1.00 22.52 58 GLY A CA 16
ATOM 29599 C C . GLY A 1 58 ? -0.843 0.442 -10.265 1.00 12.12 58 GLY A C 16
ATOM 29600 O O . GLY A 1 58 ? -1.030 1.374 -9.480 1.00 4.12 58 GLY A O 16
ATOM 29604 N N . LEU A 1 59 ? 0.351 0.197 -10.801 1.00 70.24 59 LEU A N 16
ATOM 29605 C CA . LEU A 1 59 ? 1.577 0.916 -10.503 1.00 10.01 59 LEU A CA 16
ATOM 29606 C C . LEU A 1 59 ? 2.331 1.199 -11.778 1.00 53.14 59 LEU A C 16
ATOM 29607 O O . LEU A 1 59 ? 2.126 0.563 -12.815 1.00 22.40 59 LEU A O 16
ATOM 29623 N N . VAL A 1 60 ? 3.200 2.188 -11.664 1.00 12.11 60 VAL A N 16
ATOM 29624 C CA . VAL A 1 60 ? 3.786 2.921 -12.762 1.00 32.32 60 VAL A CA 16
ATOM 29625 C C . VAL A 1 60 ? 5.281 3.049 -12.558 1.00 3.10 60 VAL A C 16
ATOM 29626 O O . VAL A 1 60 ? 6.023 2.785 -13.507 1.00 2.34 60 VAL A O 16
ATOM 29639 N N . GLY A 1 61 ? 5.723 3.334 -11.334 1.00 50.32 61 GLY A N 16
ATOM 29640 C CA . GLY A 1 61 ? 7.143 3.412 -11.035 1.00 25.03 61 GLY A CA 16
ATOM 29641 C C . GLY A 1 61 ? 7.407 3.491 -9.538 1.00 45.33 61 GLY A C 16
ATOM 29642 O O . GLY A 1 61 ? 6.528 3.860 -8.757 1.00 23.13 61 GLY A O 16
ATOM 29646 N N . VAL A 1 62 ? 8.619 3.110 -9.143 1.00 70.42 62 VAL A N 16
ATOM 29647 C CA . VAL A 1 62 ? 9.039 2.957 -7.764 1.00 32.03 62 VAL A CA 16
ATOM 29648 C C . VAL A 1 62 ? 10.565 2.946 -7.732 1.00 41.42 62 VAL A C 16
ATOM 29649 O O . VAL A 1 62 ? 11.182 2.000 -8.227 1.00 44.50 62 VAL A O 16
ATOM 29662 N N . GLU A 1 63 ? 11.156 4.038 -7.233 1.00 33.43 63 GLU A N 16
ATOM 29663 C CA . GLU A 1 63 ? 12.610 4.267 -7.238 1.00 34.03 63 GLU A CA 16
ATOM 29664 C C . GLU A 1 63 ? 13.120 5.003 -5.976 1.00 72.14 63 GLU A C 16
ATOM 29665 O O . GLU A 1 63 ? 12.396 5.809 -5.382 1.00 13.40 63 GLU A O 16
ATOM 29677 N N . PRO A 1 64 ? 14.355 4.703 -5.523 1.00 44.15 64 PRO A N 16
ATOM 29678 C CA . PRO A 1 64 ? 14.836 4.973 -4.168 1.00 52.21 64 PRO A CA 16
ATOM 29679 C C . PRO A 1 64 ? 15.258 6.436 -3.984 1.00 65.45 64 PRO A C 16
ATOM 29680 O O . PRO A 1 64 ? 16.448 6.762 -4.028 1.00 31.03 64 PRO A O 16
ATOM 29691 N N . ALA A 1 65 ? 14.298 7.333 -3.767 1.00 4.24 65 ALA A N 16
ATOM 29692 C CA . ALA A 1 65 ? 14.611 8.747 -3.625 1.00 50.14 65 ALA A CA 16
ATOM 29693 C C . ALA A 1 65 ? 15.340 9.007 -2.303 1.00 22.21 65 ALA A C 16
ATOM 29694 O O . ALA A 1 65 ? 15.192 8.293 -1.300 1.00 24.14 65 ALA A O 16
ATOM 29701 N N . GLY A 1 66 ? 16.133 10.073 -2.305 1.00 1.52 66 GLY A N 16
ATOM 29702 C CA . GLY A 1 66 ? 16.787 10.627 -1.132 1.00 32.11 66 GLY A CA 16
ATOM 29703 C C . GLY A 1 66 ? 17.920 9.786 -0.550 1.00 32.40 66 GLY A C 16
ATOM 29704 O O . GLY A 1 66 ? 18.861 10.392 -0.060 1.00 14.41 66 GLY A O 16
ATOM 29708 N N . GLN A 1 67 ? 17.956 8.464 -0.764 1.00 23.33 67 GLN A N 16
ATOM 29709 C CA . GLN A 1 67 ? 18.663 7.379 -0.091 1.00 10.41 67 GLN A CA 16
ATOM 29710 C C . GLN A 1 67 ? 17.974 6.969 1.219 1.00 30.20 67 GLN A C 16
ATOM 29711 O O . GLN A 1 67 ? 18.603 6.390 2.110 1.00 54.24 67 GLN A O 16
ATOM 29725 N N . TYR A 1 68 ? 16.681 7.272 1.364 1.00 54.44 68 TYR A N 16
ATOM 29726 C CA . TYR A 1 68 ? 15.970 6.987 2.603 1.00 33.00 68 TYR A CA 16
ATOM 29727 C C . TYR A 1 68 ? 14.463 6.787 2.465 1.00 52.12 68 TYR A C 16
ATOM 29728 O O . TYR A 1 68 ? 13.882 6.194 3.375 1.00 55.21 68 TYR A O 16
ATOM 29746 N N . ALA A 1 69 ? 13.814 7.285 1.404 1.00 30.01 69 ALA A N 16
ATOM 29747 C CA . ALA A 1 69 ? 12.361 7.246 1.300 1.00 74.41 69 ALA A CA 16
ATOM 29748 C C . ALA A 1 69 ? 11.960 6.988 -0.146 1.00 61.23 69 ALA A C 16
ATOM 29749 O O . ALA A 1 69 ? 12.195 7.817 -1.028 1.00 62.42 69 ALA A O 16
ATOM 29756 N N . LEU A 1 70 ? 11.398 5.810 -0.382 1.00 13.50 70 LEU A N 16
ATOM 29757 C CA . LEU A 1 70 ? 11.068 5.266 -1.690 1.00 12.44 70 LEU A CA 16
ATOM 29758 C C . LEU A 1 70 ? 9.913 6.032 -2.314 1.00 45.44 70 LEU A C 16
ATOM 29759 O O . LEU A 1 70 ? 8.768 5.929 -1.875 1.00 72.15 70 LEU A O 16
ATOM 29775 N N . LYS A 1 71 ? 10.222 6.788 -3.370 1.00 34.11 71 LYS A N 16
ATOM 29776 C CA . LYS A 1 71 ? 9.206 7.402 -4.200 1.00 14.32 71 LYS A CA 16
ATOM 29777 C C . LYS A 1 71 ? 8.390 6.259 -4.796 1.00 64.24 71 LYS A C 16
ATOM 29778 O O . LYS A 1 71 ? 8.941 5.426 -5.518 1.00 30.13 71 LYS A O 16
ATOM 29797 N N . LEU A 1 72 ? 7.105 6.198 -4.468 1.00 50.31 72 LEU A N 16
ATOM 29798 C CA . LEU A 1 72 ? 6.151 5.237 -5.004 1.00 63.22 72 LEU A CA 16
ATOM 29799 C C . LEU A 1 72 ? 5.144 6.039 -5.804 1.00 3.23 72 LEU A C 16
ATOM 29800 O O . LEU A 1 72 ? 4.647 7.064 -5.319 1.00 14.13 72 LEU A O 16
ATOM 29816 N N . SER A 1 73 ? 4.859 5.594 -7.017 1.00 44.13 73 SER A N 16
ATOM 29817 C CA . SER A 1 73 ? 3.973 6.261 -7.946 1.00 73.14 73 SER A CA 16
ATOM 29818 C C . SER A 1 73 ? 2.917 5.229 -8.308 1.00 41.51 73 SER A C 16
ATOM 29819 O O . SER A 1 73 ? 3.256 4.131 -8.755 1.00 30.31 73 SER A O 16
ATOM 29827 N N . PHE A 1 74 ? 1.654 5.542 -8.040 1.00 14.14 74 PHE A N 16
ATOM 29828 C CA . PHE A 1 74 ? 0.538 4.621 -8.163 1.00 45.42 74 PHE A CA 16
ATOM 29829 C C . PHE A 1 74 ? -0.335 5.129 -9.287 1.00 31.11 74 PHE A C 16
ATOM 29830 O O . PHE A 1 74 ? -0.642 6.320 -9.329 1.00 50.14 74 PHE A O 16
ATOM 29847 N N . ASP A 1 75 ? -0.762 4.231 -10.176 1.00 72.25 75 ASP A N 16
ATOM 29848 C CA . ASP A 1 75 ? -1.576 4.673 -11.316 1.00 71.34 75 ASP A CA 16
ATOM 29849 C C . ASP A 1 75 ? -2.977 5.128 -10.909 1.00 73.45 75 ASP A C 16
ATOM 29850 O O . ASP A 1 75 ? -3.693 5.688 -11.734 1.00 63.54 75 ASP A O 16
ATOM 29859 N N . ASP A 1 76 ? -3.335 4.999 -9.629 1.00 63.25 76 ASP A N 16
ATOM 29860 C CA . ASP A 1 76 ? -4.528 5.580 -9.013 1.00 23.13 76 ASP A CA 16
ATOM 29861 C C . ASP A 1 76 ? -4.558 7.115 -9.056 1.00 24.12 76 ASP A C 16
ATOM 29862 O O . ASP A 1 76 ? -5.630 7.708 -8.903 1.00 51.03 76 ASP A O 16
ATOM 29871 N N . GLY A 1 77 ? -3.401 7.749 -9.283 1.00 2.24 77 GLY A N 16
ATOM 29872 C CA . GLY A 1 77 ? -3.202 9.193 -9.284 1.00 43.21 77 GLY A CA 16
ATOM 29873 C C . GLY A 1 77 ? -2.509 9.658 -8.000 1.00 63.54 77 GLY A C 16
ATOM 29874 O O . GLY A 1 77 ? -2.267 8.858 -7.092 1.00 52.15 77 GLY A O 16
ATOM 29878 N N . HIS A 1 78 ? -2.232 10.964 -7.924 1.00 21.41 78 HIS A N 16
ATOM 29879 C CA . HIS A 1 78 ? -1.613 11.686 -6.811 1.00 51.41 78 HIS A CA 16
ATOM 29880 C C . HIS A 1 78 ? -0.302 11.051 -6.335 1.00 71.44 78 HIS A C 16
ATOM 29881 O O . HIS A 1 78 ? -0.234 10.403 -5.288 1.00 50.23 78 HIS A O 16
ATOM 29895 N N . ASP A 1 79 ? 0.768 11.256 -7.103 1.00 73.23 79 ASP A N 16
ATOM 29896 C CA . ASP A 1 79 ? 2.107 10.727 -6.850 1.00 1.32 79 ASP A CA 16
ATOM 29897 C C . ASP A 1 79 ? 2.723 11.461 -5.634 1.00 43.53 79 ASP A C 16
ATOM 29898 O O . ASP A 1 79 ? 3.516 12.391 -5.829 1.00 20.31 79 ASP A O 16
ATOM 29907 N N . SER A 1 80 ? 2.332 11.151 -4.388 1.00 1.53 80 SER A N 16
ATOM 29908 C CA . SER A 1 80 ? 2.786 11.885 -3.200 1.00 75.34 80 SER A CA 16
ATOM 29909 C C . SER A 1 80 ? 2.650 11.064 -1.902 1.00 4.52 80 SER A C 16
ATOM 29910 O O . SER A 1 80 ? 1.539 10.764 -1.448 1.00 13.34 80 SER A O 16
ATOM 29918 N N . GLY A 1 81 ? 3.785 10.758 -1.261 1.00 33.44 81 GLY A N 16
ATOM 29919 C CA . GLY A 1 81 ? 3.852 10.215 0.093 1.00 22.03 81 GLY A CA 16
ATOM 29920 C C . GLY A 1 81 ? 5.281 9.935 0.546 1.00 34.12 81 GLY A C 16
ATOM 29921 O O . GLY A 1 81 ? 6.215 10.032 -0.258 1.00 73.45 81 GLY A O 16
ATOM 29925 N N . LEU A 1 82 ? 5.456 9.621 1.836 1.00 0.53 82 LEU A N 16
ATOM 29926 C CA . LEU A 1 82 ? 6.765 9.509 2.481 1.00 35.01 82 LEU A CA 16
ATOM 29927 C C . LEU A 1 82 ? 6.915 8.102 3.049 1.00 40.23 82 LEU A C 16
ATOM 29928 O O . LEU A 1 82 ? 6.320 7.774 4.076 1.00 2.33 82 LEU A O 16
ATOM 29944 N N . PHE A 1 83 ? 7.690 7.274 2.354 1.00 34.01 83 PHE A N 16
ATOM 29945 C CA . PHE A 1 83 ? 7.875 5.864 2.643 1.00 14.50 83 PHE A CA 16
ATOM 29946 C C . PHE A 1 83 ? 9.318 5.605 3.045 1.00 73.22 83 PHE A C 16
ATOM 29947 O O . PHE A 1 83 ? 10.129 5.175 2.221 1.00 43.43 83 PHE A O 16
ATOM 29964 N N . THR A 1 84 ? 9.653 5.885 4.302 1.00 55.31 84 THR A N 16
ATOM 29965 C CA . THR A 1 84 ? 10.947 5.517 4.847 1.00 54.33 84 THR A CA 16
ATOM 29966 C C . THR A 1 84 ? 11.076 3.992 4.817 1.00 2.34 84 THR A C 16
ATOM 29967 O O . THR A 1 84 ? 10.099 3.257 4.969 1.00 43.43 84 THR A O 16
ATOM 29978 N N . TRP A 1 85 ? 12.301 3.514 4.647 1.00 70.21 85 TRP A N 16
ATOM 29979 C CA . TRP A 1 85 ? 12.568 2.113 4.379 1.00 4.14 85 TRP A CA 16
ATOM 29980 C C . TRP A 1 85 ? 12.103 1.154 5.476 1.00 73.34 85 TRP A C 16
ATOM 29981 O O . TRP A 1 85 ? 11.617 0.070 5.156 1.00 73.34 85 TRP A O 16
ATOM 30002 N N . ASP A 1 86 ? 12.250 1.520 6.753 1.00 41.30 86 ASP A N 16
ATOM 30003 C CA . ASP A 1 86 ? 11.973 0.572 7.839 1.00 14.33 86 ASP A CA 16
ATOM 30004 C C . ASP A 1 86 ? 10.472 0.329 7.960 1.00 51.12 86 ASP A C 16
ATOM 30005 O O . ASP A 1 86 ? 10.063 -0.813 8.158 1.00 61.13 86 ASP A O 16
ATOM 30014 N N . TYR A 1 87 ? 9.671 1.377 7.724 1.00 25.34 87 TYR A N 16
ATOM 30015 C CA . TYR A 1 87 ? 8.222 1.337 7.556 1.00 31.32 87 TYR A CA 16
ATOM 30016 C C . TYR A 1 87 ? 7.851 0.411 6.393 1.00 50.33 87 TYR A C 16
ATOM 30017 O O . TYR A 1 87 ? 6.987 -0.447 6.537 1.00 13.43 87 TYR A O 16
ATOM 30035 N N . LEU A 1 88 ? 8.517 0.522 5.242 1.00 12.51 88 LEU A N 16
ATOM 30036 C CA . LEU A 1 88 ? 8.202 -0.335 4.100 1.00 3.22 88 LEU A CA 16
ATOM 30037 C C . LEU A 1 88 ? 8.447 -1.809 4.405 1.00 3.11 88 LEU A C 16
ATOM 30038 O O . LEU A 1 88 ? 7.584 -2.648 4.147 1.00 70.21 88 LEU A O 16
ATOM 30054 N N . TYR A 1 89 ? 9.611 -2.148 4.958 1.00 21.02 89 TYR A N 16
ATOM 30055 C CA . TYR A 1 89 ? 9.879 -3.529 5.338 1.00 50.42 89 TYR A CA 16
ATOM 30056 C C . TYR A 1 89 ? 8.941 -3.990 6.451 1.00 2.42 89 TYR A C 16
ATOM 30057 O O . TYR A 1 89 ? 8.555 -5.154 6.464 1.00 32.03 89 TYR A O 16
ATOM 30075 N N . GLU A 1 90 ? 8.523 -3.110 7.355 1.00 50.51 90 GLU A N 16
ATOM 30076 C CA . GLU A 1 90 ? 7.524 -3.437 8.358 1.00 52.13 90 GLU A CA 16
ATOM 30077 C C . GLU A 1 90 ? 6.249 -3.942 7.656 1.00 2.51 90 GLU A C 16
ATOM 30078 O O . GLU A 1 90 ? 5.800 -5.059 7.915 1.00 64.13 90 GLU A O 16
ATOM 30090 N N . LEU A 1 91 ? 5.720 -3.174 6.697 1.00 64.11 91 LEU A N 16
ATOM 30091 C CA . LEU A 1 91 ? 4.553 -3.544 5.890 1.00 61.42 91 LEU A CA 16
ATOM 30092 C C . LEU A 1 91 ? 4.776 -4.852 5.116 1.00 10.54 91 LEU A C 16
ATOM 30093 O O . LEU A 1 91 ? 3.823 -5.616 4.976 1.00 50.14 91 LEU A O 16
ATOM 30109 N N . ALA A 1 92 ? 6.003 -5.131 4.647 1.00 1.12 92 ALA A N 16
ATOM 30110 C CA . ALA A 1 92 ? 6.360 -6.342 3.900 1.00 25.32 92 ALA A CA 16
ATOM 30111 C C . ALA A 1 92 ? 5.848 -7.590 4.607 1.00 11.13 92 ALA A C 16
ATOM 30112 O O . ALA A 1 92 ? 5.081 -8.371 4.047 1.00 44.32 92 ALA A O 16
ATOM 30119 N N . THR A 1 93 ? 6.319 -7.788 5.833 1.00 61.40 93 THR A N 16
ATOM 30120 C CA . THR A 1 93 ? 6.057 -9.024 6.571 1.00 41.10 93 THR A CA 16
ATOM 30121 C C . THR A 1 93 ? 4.614 -9.049 7.093 1.00 33.45 93 THR A C 16
ATOM 30122 O O . THR A 1 93 ? 3.950 -10.090 7.119 1.00 32.41 93 THR A O 16
ATOM 30133 N N . ARG A 1 94 ? 4.072 -7.875 7.416 1.00 73.30 94 ARG A N 16
ATOM 30134 C CA . ARG A 1 94 ? 2.750 -7.694 8.009 1.00 30.22 94 ARG A CA 16
ATOM 30135 C C . ARG A 1 94 ? 1.604 -7.770 6.998 1.00 65.40 94 ARG A C 16
ATOM 30136 O O . ARG A 1 94 ? 0.449 -7.653 7.408 1.00 30.05 94 ARG A O 16
ATOM 30157 N N . LYS A 1 95 ? 1.897 -7.920 5.701 1.00 65.44 95 LYS A N 16
ATOM 30158 C CA . LYS A 1 95 ? 0.952 -7.687 4.614 1.00 65.43 95 LYS A CA 16
ATOM 30159 C C . LYS A 1 95 ? -0.393 -8.361 4.847 1.00 12.14 95 LYS A C 16
ATOM 30160 O O . LYS A 1 95 ? -1.413 -7.681 4.831 1.00 70.12 95 LYS A O 16
ATOM 30179 N N . ASP A 1 96 ? -0.406 -9.686 4.971 1.00 3.44 96 ASP A N 16
ATOM 30180 C CA . ASP A 1 96 ? -1.632 -10.494 4.959 1.00 62.42 96 ASP A CA 16
ATOM 30181 C C . ASP A 1 96 ? -2.605 -10.021 6.042 1.00 73.40 96 ASP A C 16
ATOM 30182 O O . ASP A 1 96 ? -3.801 -9.861 5.793 1.00 43.21 96 ASP A O 16
ATOM 30191 N N . GLN A 1 97 ? -2.069 -9.763 7.235 1.00 11.55 97 GLN A N 16
ATOM 30192 C CA . GLN A 1 97 ? -2.783 -9.295 8.411 1.00 11.45 97 GLN A CA 16
ATOM 30193 C C . GLN A 1 97 ? -3.372 -7.896 8.154 1.00 23.45 97 GLN A C 16
ATOM 30194 O O . GLN A 1 97 ? -4.590 -7.716 8.209 1.00 43.41 97 GLN A O 16
ATOM 30208 N N . LEU A 1 98 ? -2.524 -6.933 7.782 1.00 63.23 98 LEU A N 16
ATOM 30209 C CA . LEU A 1 98 ? -2.904 -5.565 7.411 1.00 10.13 98 LEU A CA 16
ATOM 30210 C C . LEU A 1 98 ? -3.977 -5.553 6.332 1.00 33.04 98 LEU A C 16
ATOM 30211 O O . LEU A 1 98 ? -4.889 -4.724 6.350 1.00 30.01 98 LEU A O 16
ATOM 30227 N N . TRP A 1 99 ? -3.871 -6.449 5.359 1.00 12.12 99 TRP A N 16
ATOM 30228 C CA . TRP A 1 99 ? -4.817 -6.498 4.271 1.00 42.23 99 TRP A CA 16
ATOM 30229 C C . TRP A 1 99 ? -6.201 -6.911 4.771 1.00 74.44 99 TRP A C 16
ATOM 30230 O O . TRP A 1 99 ? -7.184 -6.315 4.345 1.00 73.32 99 TRP A O 16
ATOM 30251 N N . ALA A 1 100 ? -6.304 -7.881 5.687 1.00 21.25 100 ALA A N 16
ATOM 30252 C CA . ALA A 1 100 ? -7.592 -8.278 6.258 1.00 43.20 100 ALA A CA 16
ATOM 30253 C C . ALA A 1 100 ? -8.235 -7.127 7.041 1.00 64.24 100 ALA A C 16
ATOM 30254 O O . ALA A 1 100 ? -9.454 -6.965 7.004 1.00 52.32 100 ALA A O 16
ATOM 30261 N N . ASP A 1 101 ? -7.424 -6.327 7.738 1.00 72.14 101 ASP A N 16
ATOM 30262 C CA . ASP A 1 101 ? -7.866 -5.077 8.362 1.00 3.43 101 ASP A CA 16
ATOM 30263 C C . ASP A 1 101 ? -8.466 -4.176 7.268 1.00 21.04 101 ASP A C 16
ATOM 30264 O O . ASP A 1 101 ? -9.616 -3.748 7.358 1.00 25.42 101 ASP A O 16
ATOM 30273 N N . TYR A 1 102 ? -7.736 -3.953 6.171 1.00 62.03 102 TYR A N 16
ATOM 30274 C CA . TYR A 1 102 ? -8.200 -3.140 5.048 1.00 10.24 102 TYR A CA 16
ATOM 30275 C C . TYR A 1 102 ? -9.448 -3.664 4.312 1.00 44.14 102 TYR A C 16
ATOM 30276 O O . TYR A 1 102 ? -10.154 -2.869 3.677 1.00 22.32 102 TYR A O 16
ATOM 30294 N N . LEU A 1 103 ? -9.735 -4.967 4.324 1.00 62.32 103 LEU A N 16
ATOM 30295 C CA . LEU A 1 103 ? -11.019 -5.470 3.823 1.00 5.31 103 LEU A CA 16
ATOM 30296 C C . LEU A 1 103 ? -12.153 -5.064 4.751 1.00 11.21 103 LEU A C 16
ATOM 30297 O O . LEU A 1 103 ? -13.230 -4.741 4.251 1.00 53.44 103 LEU A O 16
ATOM 30313 N N . ALA A 1 104 ? -11.969 -5.124 6.071 1.00 53.54 104 ALA A N 16
ATOM 30314 C CA . ALA A 1 104 ? -13.025 -4.737 6.998 1.00 2.50 104 ALA A CA 16
ATOM 30315 C C . ALA A 1 104 ? -13.348 -3.252 6.827 1.00 1.11 104 ALA A C 16
ATOM 30316 O O . ALA A 1 104 ? -14.516 -2.876 6.780 1.00 42.41 104 ALA A O 16
ATOM 30323 N N . GLU A 1 105 ? -12.331 -2.425 6.596 1.00 52.54 105 GLU A N 16
ATOM 30324 C CA . GLU A 1 105 ? -12.490 -1.014 6.275 1.00 41.54 105 GLU A CA 16
ATOM 30325 C C . GLU A 1 105 ? -13.404 -0.838 5.060 1.00 50.13 105 GLU A C 16
ATOM 30326 O O . GLU A 1 105 ? -14.434 -0.161 5.118 1.00 72.32 105 GLU A O 16
ATOM 30338 N N . LEU A 1 106 ? -13.083 -1.501 3.946 1.00 12.51 106 LEU A N 16
ATOM 30339 C CA . LEU A 1 106 ? -13.920 -1.466 2.746 1.00 33.02 106 LEU A CA 16
ATOM 30340 C C . LEU A 1 106 ? -15.225 -2.252 2.872 1.00 1.20 106 LEU A C 16
ATOM 30341 O O . LEU A 1 106 ? -16.039 -2.200 1.954 1.00 65.13 106 LEU A O 16
ATOM 30357 N N . ALA A 1 107 ? -15.495 -2.854 4.023 1.00 5.50 107 ALA A N 16
ATOM 30358 C CA . ALA A 1 107 ? -16.800 -3.375 4.402 1.00 12.11 107 ALA A CA 16
ATOM 30359 C C . ALA A 1 107 ? -17.564 -2.487 5.401 1.00 70.41 107 ALA A C 16
ATOM 30360 O O . ALA A 1 107 ? -18.738 -2.761 5.658 1.00 10.24 107 ALA A O 16
ATOM 30367 N N . SER A 1 108 ? -16.936 -1.476 6.006 1.00 44.23 108 SER A N 16
ATOM 30368 C CA . SER A 1 108 ? -17.516 -0.667 7.079 1.00 31.04 108 SER A CA 16
ATOM 30369 C C . SER A 1 108 ? -17.694 0.781 6.640 1.00 70.31 108 SER A C 16
ATOM 30370 O O . SER A 1 108 ? -18.668 1.420 7.031 1.00 70.25 108 SER A O 16
ATOM 30378 N N . ALA A 1 109 ? -16.785 1.302 5.816 1.00 70.32 109 ALA A N 16
ATOM 30379 C CA . ALA A 1 109 ? -16.852 2.659 5.295 1.00 2.34 109 ALA A CA 16
ATOM 30380 C C . ALA A 1 109 ? -18.103 2.920 4.449 1.00 70.33 109 ALA A C 16
ATOM 30381 O O . ALA A 1 109 ? -18.392 4.081 4.162 1.00 42.25 109 ALA A O 16
ATOM 30388 N N . GLY A 1 110 ? -18.827 1.880 4.011 1.00 54.13 110 GLY A N 16
ATOM 30389 C CA . GLY A 1 110 ? -19.905 2.067 3.046 1.00 62.31 110 GLY A CA 16
ATOM 30390 C C . GLY A 1 110 ? -19.360 2.583 1.717 1.00 54.42 110 GLY A C 16
ATOM 30391 O O . GLY A 1 110 ? -19.998 3.418 1.069 1.00 42.33 110 GLY A O 16
ATOM 30395 N N . LYS A 1 111 ? -18.160 2.129 1.339 1.00 25.32 111 LYS A N 16
ATOM 30396 C CA . LYS A 1 111 ? -17.529 2.393 0.056 1.00 65.13 111 LYS A CA 16
ATOM 30397 C C . LYS A 1 111 ? -17.220 1.048 -0.584 1.00 24.23 111 LYS A C 16
ATOM 30398 O O . LYS A 1 111 ? -17.571 0.005 -0.025 1.00 44.05 111 LYS A O 16
ATOM 30417 N N . SER A 1 112 ? -16.515 1.019 -1.715 1.00 62.54 112 SER A N 16
ATOM 30418 C CA . SER A 1 112 ? -16.064 -0.252 -2.262 1.00 71.44 112 SER A CA 16
ATOM 30419 C C . SER A 1 112 ? -14.755 -0.216 -3.010 1.00 23.40 112 SER A C 16
ATOM 30420 O O . SER A 1 112 ? -14.303 0.820 -3.490 1.00 52.03 112 SER A O 16
ATOM 30428 N N . ARG A 1 113 ? -14.127 -1.396 -3.070 1.00 21.44 113 ARG A N 16
ATOM 30429 C CA . ARG A 1 113 ? -13.001 -1.594 -3.956 1.00 3.00 113 ARG A CA 16
ATOM 30430 C C . ARG A 1 113 ? -13.479 -1.332 -5.368 1.00 45.35 113 ARG A C 16
ATOM 30431 O O . ARG A 1 113 ? -12.787 -0.625 -6.094 1.00 71.33 113 ARG A O 16
ATOM 30452 N N . ASP A 1 114 ? -14.606 -1.929 -5.748 1.00 30.24 114 ASP A N 16
ATOM 30453 C CA . ASP A 1 114 ? -15.100 -1.815 -7.112 1.00 72.55 114 ASP A CA 16
ATOM 30454 C C . ASP A 1 114 ? -15.402 -0.347 -7.389 1.00 50.43 114 ASP A C 16
ATOM 30455 O O . ASP A 1 114 ? -15.862 0.354 -6.477 1.00 73.31 114 ASP A O 16
ATOM 30464 N N . PRO A 1 115 ? -15.189 0.124 -8.628 1.00 13.12 115 PRO A N 16
ATOM 30465 C CA . PRO A 1 115 ? -15.362 1.525 -8.961 1.00 42.33 115 PRO A CA 16
ATOM 30466 C C . PRO A 1 115 ? -16.809 1.956 -8.773 1.00 51.03 115 PRO A C 16
ATOM 30467 O O . PRO A 1 115 ? -17.064 3.029 -8.219 1.00 73.12 115 PRO A O 16
ATOM 30478 N N . ASP A 1 116 ? -17.742 1.077 -9.119 1.00 72.41 116 ASP A N 16
ATOM 30479 C CA . ASP A 1 116 ? -19.170 1.286 -8.986 1.00 43.13 116 ASP A CA 16
ATOM 30480 C C . ASP A 1 116 ? -19.775 -0.018 -8.484 1.00 1.00 116 ASP A C 16
ATOM 30481 O O . ASP A 1 116 ? -20.351 -0.795 -9.245 1.00 73.35 116 ASP A O 16
ATOM 30490 N N . GLU A 1 117 ? -19.505 -0.366 -7.226 1.00 13.34 117 GLU A N 16
ATOM 30491 C CA . GLU A 1 117 ? -20.259 -1.424 -6.582 1.00 14.03 117 GLU A CA 16
ATOM 30492 C C . GLU A 1 117 ? -21.679 -0.935 -6.292 1.00 50.11 117 GLU A C 16
ATOM 30493 O O . GLU A 1 117 ? -21.875 0.203 -5.860 1.00 32.14 117 GLU A O 16
ATOM 30505 N N . SER A 1 118 ? -22.666 -1.809 -6.455 1.00 5.42 118 SER A N 16
ATOM 30506 C CA . SER A 1 118 ? -24.072 -1.540 -6.220 1.00 42.43 118 SER A CA 16
ATOM 30507 C C . SER A 1 118 ? -24.534 -2.404 -5.047 1.00 74.14 118 SER A C 16
ATOM 30508 O O . SER A 1 118 ? -25.466 -3.195 -5.176 1.00 13.30 118 SER A O 16
ATOM 30516 N N . VAL A 1 119 ? -23.867 -2.289 -3.889 1.00 74.51 119 VAL A N 16
ATOM 30517 C CA . VAL A 1 119 ? -24.253 -3.015 -2.679 1.00 50.13 119 VAL A CA 16
ATOM 30518 C C . VAL A 1 119 ? -24.019 -2.145 -1.444 1.00 32.12 119 VAL A C 16
ATOM 30519 O O . VAL A 1 119 ? -22.908 -1.669 -1.201 1.00 1.13 119 VAL A O 16
ATOM 30532 N N . VAL A 1 120 ? -25.063 -1.996 -0.633 1.00 70.35 120 VAL A N 16
ATOM 30533 C CA . VAL A 1 120 ? -25.051 -1.560 0.754 1.00 25.51 120 VAL A CA 16
ATOM 30534 C C . VAL A 1 120 ? -26.229 -2.268 1.443 1.00 23.43 120 VAL A C 16
ATOM 30535 O O . VAL A 1 120 ? -27.048 -2.909 0.773 1.00 31.33 120 VAL A O 16
ATOM 30548 N N . LYS A 1 121 ? -26.292 -2.265 2.778 1.00 42.13 121 LYS A N 16
ATOM 30549 C CA . LYS A 1 121 ? -27.448 -2.791 3.529 1.00 45.33 121 LYS A CA 16
ATOM 30550 C C . LYS A 1 121 ? -28.189 -1.713 4.316 1.00 14.11 121 LYS A C 16
ATOM 30551 O O . LYS A 1 121 ? -29.312 -1.950 4.762 1.00 50.41 121 LYS A O 16
ATOM 30570 N N . LEU A 1 122 ? -27.550 -0.567 4.543 1.00 52.22 122 LEU A N 16
ATOM 30571 C CA . LEU A 1 122 ? -28.119 0.556 5.266 1.00 51.12 122 LEU A CA 16
ATOM 30572 C C . LEU A 1 122 ? -28.802 1.498 4.273 1.00 45.11 122 LEU A C 16
ATOM 30573 O O . LEU A 1 122 ? -28.739 1.281 3.063 1.00 72.41 122 LEU A O 16
ATOM 30589 N N . MET A 1 123 ? -29.416 2.563 4.785 1.00 14.30 123 MET A N 16
ATOM 30590 C CA . MET A 1 123 ? -30.108 3.584 4.003 1.00 1.12 123 MET A CA 16
ATOM 30591 C C . MET A 1 123 ? -29.747 4.992 4.515 1.00 23.52 123 MET A C 16
ATOM 30592 O O . MET A 1 123 ? -30.496 5.938 4.295 1.00 74.44 123 MET A O 16
ATOM 30606 N N . LEU A 1 124 ? -28.625 5.126 5.236 1.00 52.15 124 LEU A N 16
ATOM 30607 C CA . LEU A 1 124 ? -28.054 6.377 5.728 1.00 20.22 124 LEU A CA 16
ATOM 30608 C C . LEU A 1 124 ? -26.566 6.325 5.441 1.00 75.45 124 LEU A C 16
ATOM 30609 O O . LEU A 1 124 ? -25.932 7.398 5.436 1.00 74.33 124 LEU A O 16
ATOM 30625 N N . GLY A 1 1 ? 21.743 -1.105 9.841 1.00 3.23 1 GLY A N 17
ATOM 30626 C CA . GLY A 1 1 ? 21.670 -1.087 8.380 1.00 31.21 1 GLY A CA 17
ATOM 30627 C C . GLY A 1 1 ? 20.310 -0.717 7.796 1.00 32.23 1 GLY A C 17
ATOM 30628 O O . GLY A 1 1 ? 20.236 -0.691 6.568 1.00 3.24 1 GLY A O 17
ATOM 30632 N N . MET A 1 2 ? 19.247 -0.450 8.587 1.00 13.34 2 MET A N 17
ATOM 30633 C CA . MET A 1 2 ? 17.854 -0.432 8.101 1.00 32.23 2 MET A CA 17
ATOM 30634 C C . MET A 1 2 ? 17.482 -1.829 7.583 1.00 22.41 2 MET A C 17
ATOM 30635 O O . MET A 1 2 ? 18.326 -2.729 7.489 1.00 43.00 2 MET A O 17
ATOM 30649 N N . ARG A 1 3 ? 16.212 -2.074 7.289 1.00 4.34 3 ARG A N 17
ATOM 30650 C CA . ARG A 1 3 ? 15.788 -3.256 6.554 1.00 11.22 3 ARG A CA 17
ATOM 30651 C C . ARG A 1 3 ? 15.731 -2.848 5.093 1.00 55.01 3 ARG A C 17
ATOM 30652 O O . ARG A 1 3 ? 14.671 -2.489 4.592 1.00 31.43 3 ARG A O 17
ATOM 30673 N N . ILE A 1 4 ? 16.878 -2.804 4.415 1.00 41.00 4 ILE A N 17
ATOM 30674 C CA . ILE A 1 4 ? 16.903 -2.425 3.006 1.00 41.10 4 ILE A CA 17
ATOM 30675 C C . ILE A 1 4 ? 16.635 -3.708 2.220 1.00 24.54 4 ILE A C 17
ATOM 30676 O O . ILE A 1 4 ? 17.401 -4.669 2.368 1.00 31.44 4 ILE A O 17
ATOM 30692 N N . PRO A 1 5 ? 15.559 -3.783 1.429 1.00 2.04 5 PRO A N 17
ATOM 30693 C CA . PRO A 1 5 ? 15.262 -4.954 0.622 1.00 4.42 5 PRO A CA 17
ATOM 30694 C C . PRO A 1 5 ? 16.318 -5.164 -0.448 1.00 21.11 5 PRO A C 17
ATOM 30695 O O . PRO A 1 5 ? 17.048 -4.246 -0.825 1.00 43.20 5 PRO A O 17
ATOM 30706 N N . SER A 1 6 ? 16.364 -6.391 -0.957 1.00 73.52 6 SER A N 17
ATOM 30707 C CA . SER A 1 6 ? 17.263 -6.786 -2.026 1.00 72.21 6 SER A CA 17
ATOM 30708 C C . SER A 1 6 ? 16.603 -7.670 -3.085 1.00 13.15 6 SER A C 17
ATOM 30709 O O . SER A 1 6 ? 17.289 -8.120 -4.004 1.00 13.13 6 SER A O 17
ATOM 30717 N N . ALA A 1 7 ? 15.289 -7.886 -2.992 1.00 4.04 7 ALA A N 17
ATOM 30718 C CA . ALA A 1 7 ? 14.512 -8.472 -4.087 1.00 2.42 7 ALA A CA 17
ATOM 30719 C C . ALA A 1 7 ? 13.354 -7.562 -4.475 1.00 74.10 7 ALA A C 17
ATOM 30720 O O . ALA A 1 7 ? 12.183 -7.928 -4.371 1.00 22.32 7 ALA A O 17
ATOM 30727 N N . ILE A 1 8 ? 13.682 -6.334 -4.866 1.00 24.33 8 ILE A N 17
ATOM 30728 C CA . ILE A 1 8 ? 12.697 -5.362 -5.300 1.00 44.00 8 ILE A CA 17
ATOM 30729 C C . ILE A 1 8 ? 12.192 -5.761 -6.682 1.00 3.25 8 ILE A C 17
ATOM 30730 O O . ILE A 1 8 ? 12.898 -5.598 -7.681 1.00 71.44 8 ILE A O 17
ATOM 30746 N N . GLN A 1 9 ? 10.951 -6.235 -6.726 1.00 13.34 9 GLN A N 17
ATOM 30747 C CA . GLN A 1 9 ? 10.138 -6.370 -7.927 1.00 61.24 9 GLN A CA 17
ATOM 30748 C C . GLN A 1 9 ? 8.878 -5.531 -7.723 1.00 2.13 9 GLN A C 17
ATOM 30749 O O . GLN A 1 9 ? 8.407 -5.394 -6.588 1.00 32.32 9 GLN A O 17
ATOM 30763 N N . LEU A 1 10 ? 8.339 -4.957 -8.801 1.00 54.40 10 LEU A N 17
ATOM 30764 C CA . LEU A 1 10 ? 7.104 -4.185 -8.820 1.00 43.40 10 LEU A CA 17
ATOM 30765 C C . LEU A 1 10 ? 6.006 -4.882 -9.622 1.00 12.21 10 LEU A C 17
ATOM 30766 O O . LEU A 1 10 ? 4.893 -4.361 -9.698 1.00 62.30 10 LEU A O 17
ATOM 30782 N N . HIS A 1 11 ? 6.350 -5.997 -10.271 1.00 33.42 11 HIS A N 17
ATOM 30783 C CA . HIS A 1 11 ? 5.556 -6.797 -11.191 1.00 3.14 11 HIS A CA 17
ATOM 30784 C C . HIS A 1 11 ? 4.793 -5.927 -12.176 1.00 11.31 11 HIS A C 17
ATOM 30785 O O . HIS A 1 11 ? 3.639 -5.574 -11.946 1.00 44.14 11 HIS A O 17
ATOM 30799 N N . LYS A 1 12 ? 5.393 -5.587 -13.310 1.00 23.52 12 LYS A N 17
ATOM 30800 C CA . LYS A 1 12 ? 4.640 -4.970 -14.397 1.00 43.03 12 LYS A CA 17
ATOM 30801 C C . LYS A 1 12 ? 3.528 -5.906 -14.882 1.00 45.44 12 LYS A C 17
ATOM 30802 O O . LYS A 1 12 ? 2.491 -5.417 -15.325 1.00 74.33 12 LYS A O 17
ATOM 30821 N N . ALA A 1 13 ? 3.711 -7.220 -14.723 1.00 34.33 13 ALA A N 17
ATOM 30822 C CA . ALA A 1 13 ? 2.683 -8.237 -14.880 1.00 41.12 13 ALA A CA 17
ATOM 30823 C C . ALA A 1 13 ? 1.434 -7.934 -14.044 1.00 63.21 13 ALA A C 17
ATOM 30824 O O . ALA A 1 13 ? 0.336 -7.834 -14.591 1.00 30.24 13 ALA A O 17
ATOM 30831 N N . SER A 1 14 ? 1.595 -7.784 -12.729 1.00 72.41 14 SER A N 17
ATOM 30832 C CA . SER A 1 14 ? 0.515 -7.959 -11.756 1.00 70.33 14 SER A CA 17
ATOM 30833 C C . SER A 1 14 ? 0.282 -6.744 -10.854 1.00 54.44 14 SER A C 17
ATOM 30834 O O . SER A 1 14 ? -0.688 -6.725 -10.103 1.00 1.04 14 SER A O 17
ATOM 30842 N N . LYS A 1 15 ? 1.105 -5.705 -10.987 1.00 62.40 15 LYS A N 17
ATOM 30843 C CA . LYS A 1 15 ? 1.172 -4.512 -10.158 1.00 54.12 15 LYS A CA 17
ATOM 30844 C C . LYS A 1 15 ? 1.335 -4.887 -8.678 1.00 33.12 15 LYS A C 17
ATOM 30845 O O . LYS A 1 15 ? 0.400 -4.740 -7.886 1.00 71.14 15 LYS A O 17
ATOM 30864 N N . THR A 1 16 ? 2.535 -5.333 -8.304 1.00 41.23 16 THR A N 17
ATOM 30865 C CA . THR A 1 16 ? 2.783 -5.996 -7.027 1.00 73.30 16 THR A CA 17
ATOM 30866 C C . THR A 1 16 ? 4.126 -5.552 -6.444 1.00 24.31 16 THR A C 17
ATOM 30867 O O . THR A 1 16 ? 5.171 -5.874 -7.017 1.00 73.34 16 THR A O 17
ATOM 30878 N N . LEU A 1 17 ? 4.145 -4.844 -5.310 1.00 65.51 17 LEU A N 17
ATOM 30879 C CA . LEU A 1 17 ? 5.410 -4.547 -4.636 1.00 3.24 17 LEU A CA 17
ATOM 30880 C C . LEU A 1 17 ? 5.817 -5.782 -3.836 1.00 12.41 17 LEU A C 17
ATOM 30881 O O . LEU A 1 17 ? 5.148 -6.166 -2.876 1.00 73.31 17 LEU A O 17
ATOM 30897 N N . THR A 1 18 ? 6.886 -6.441 -4.268 1.00 21.45 18 THR A N 17
ATOM 30898 C CA . THR A 1 18 ? 7.341 -7.692 -3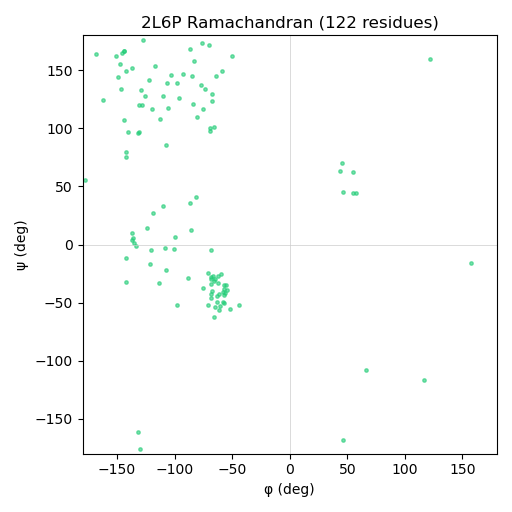.670 1.00 13.31 18 THR A CA 17
ATOM 30899 C C . THR A 1 18 ? 8.521 -7.408 -2.745 1.00 5.14 18 THR A C 17
ATOM 30900 O O . THR A 1 18 ? 9.455 -6.717 -3.156 1.00 10.45 18 THR A O 17
ATOM 30911 N N . LEU A 1 19 ? 8.459 -7.905 -1.501 1.00 72.20 19 LEU A N 17
ATOM 30912 C CA . LEU A 1 19 ? 9.383 -7.587 -0.415 1.00 61.42 19 LEU A CA 17
ATOM 30913 C C . LEU A 1 19 ? 9.734 -8.848 0.374 1.00 61.43 19 LEU A C 17
ATOM 30914 O O . LEU A 1 19 ? 8.847 -9.594 0.791 1.00 4.02 19 LEU A O 17
ATOM 30930 N N . ARG A 1 20 ? 11.028 -9.082 0.610 1.00 45.33 20 ARG A N 17
ATOM 30931 C CA . ARG A 1 20 ? 11.538 -10.225 1.361 1.00 70.51 20 ARG A CA 17
ATOM 30932 C C . ARG A 1 20 ? 11.765 -9.823 2.811 1.00 12.31 20 ARG A C 17
ATOM 30933 O O . ARG A 1 20 ? 12.844 -9.344 3.168 1.00 73.12 20 ARG A O 17
ATOM 30954 N N . TYR A 1 21 ? 10.733 -9.905 3.635 1.00 11.24 21 TYR A N 17
ATOM 30955 C CA . TYR A 1 21 ? 10.821 -9.609 5.053 1.00 23.53 21 TYR A CA 17
ATOM 30956 C C . TYR A 1 21 ? 11.603 -10.733 5.737 1.00 42.01 21 TYR A C 17
ATOM 30957 O O . TYR A 1 21 ? 11.030 -11.688 6.250 1.00 31.41 21 TYR A O 17
ATOM 30975 N N . GLY A 1 22 ? 12.928 -10.637 5.708 1.00 44.30 22 GLY A N 17
ATOM 30976 C CA . GLY A 1 22 ? 13.804 -11.586 6.366 1.00 53.21 22 GLY A CA 17
ATOM 30977 C C . GLY A 1 22 ? 14.130 -12.674 5.362 1.00 64.51 22 GLY A C 17
ATOM 30978 O O . GLY A 1 22 ? 14.788 -12.382 4.364 1.00 22.35 22 GLY A O 17
ATOM 30982 N N . GLU A 1 23 ? 13.666 -13.900 5.564 1.00 63.20 23 GLU A N 17
ATOM 30983 C CA . GLU A 1 23 ? 13.988 -15.027 4.684 1.00 14.15 23 GLU A CA 17
ATOM 30984 C C . GLU A 1 23 ? 12.767 -15.566 3.946 1.00 33.52 23 GLU A C 17
ATOM 30985 O O . GLU A 1 23 ? 12.874 -16.554 3.219 1.00 61.53 23 GLU A O 17
ATOM 30997 N N . ASP A 1 24 ? 11.631 -14.886 4.071 1.00 45.23 24 ASP A N 17
ATOM 30998 C CA . ASP A 1 24 ? 10.390 -15.216 3.379 1.00 5.11 24 ASP A CA 17
ATOM 30999 C C . ASP A 1 24 ? 10.154 -14.167 2.292 1.00 44.42 24 ASP A C 17
ATOM 31000 O O . ASP A 1 24 ? 10.834 -13.138 2.258 1.00 23.11 24 ASP A O 17
ATOM 31009 N N . SER A 1 25 ? 9.227 -14.405 1.368 1.00 33.45 25 SER A N 17
ATOM 31010 C CA . SER A 1 25 ? 9.011 -13.590 0.184 1.00 74.43 25 SER A CA 17
ATOM 31011 C C . SER A 1 25 ? 7.527 -13.268 0.078 1.00 72.10 25 SER A C 17
ATOM 31012 O O . SER A 1 25 ? 6.719 -14.170 -0.128 1.00 45.02 25 SER A O 17
ATOM 31020 N N . TYR A 1 26 ? 7.163 -12.003 0.254 1.00 4.05 26 TYR A N 17
ATOM 31021 C CA . TYR A 1 26 ? 5.785 -11.534 0.199 1.00 21.25 26 TYR A CA 17
ATOM 31022 C C . TYR A 1 26 ? 5.608 -10.730 -1.087 1.00 73.33 26 TYR A C 17
ATOM 31023 O O . TYR A 1 26 ? 6.551 -10.063 -1.522 1.00 64.52 26 TYR A O 17
ATOM 31041 N N . ASP A 1 27 ? 4.409 -10.744 -1.672 1.00 70.20 27 ASP A N 17
ATOM 31042 C CA . ASP A 1 27 ? 4.084 -10.049 -2.920 1.00 23.42 27 ASP A CA 17
ATOM 31043 C C . ASP A 1 27 ? 2.772 -9.300 -2.726 1.00 70.11 27 ASP A C 17
ATOM 31044 O O . ASP A 1 27 ? 1.677 -9.837 -2.895 1.00 3.44 27 ASP A O 17
ATOM 31053 N N . LEU A 1 28 ? 2.886 -8.068 -2.221 1.00 52.30 28 LEU A N 17
ATOM 31054 C CA . LEU A 1 28 ? 1.727 -7.277 -1.834 1.00 61.52 28 LEU A CA 17
ATOM 31055 C C . LEU A 1 28 ? 1.162 -6.570 -3.072 1.00 24.33 28 LEU A C 17
ATOM 31056 O O . LEU A 1 28 ? 1.941 -6.065 -3.887 1.00 63.54 28 LEU A O 17
ATOM 31072 N N . PRO A 1 29 ? -0.163 -6.413 -3.191 1.00 32.12 29 PRO A N 17
ATOM 31073 C CA . PRO A 1 29 ? -0.753 -5.713 -4.320 1.00 72.30 29 PRO A CA 17
ATOM 31074 C C . PRO A 1 29 ? -0.528 -4.208 -4.193 1.00 71.41 29 PRO A C 17
ATOM 31075 O O . PRO A 1 29 ? -0.479 -3.667 -3.086 1.00 25.34 29 PRO A O 17
ATOM 31086 N N . ALA A 1 30 ? -0.492 -3.515 -5.330 1.00 72.34 30 ALA A N 17
ATOM 31087 C CA . ALA A 1 30 ? -0.417 -2.064 -5.413 1.00 23.32 30 ALA A CA 17
ATOM 31088 C C . ALA A 1 30 ? -1.484 -1.404 -4.542 1.00 11.05 30 ALA A C 17
ATOM 31089 O O . ALA A 1 30 ? -1.184 -0.454 -3.812 1.00 41.22 30 ALA A O 17
ATOM 31096 N N . GLU A 1 31 ? -2.728 -1.896 -4.589 1.00 65.22 31 GLU A N 17
ATOM 31097 C CA . GLU A 1 31 ? -3.793 -1.235 -3.852 1.00 32.21 31 GLU A CA 17
ATOM 31098 C C . GLU A 1 31 ? -3.610 -1.354 -2.333 1.00 30.25 31 GLU A C 17
ATOM 31099 O O . GLU A 1 31 ? -4.081 -0.481 -1.601 1.00 24.54 31 GLU A O 17
ATOM 31111 N N . PHE A 1 32 ? -2.941 -2.405 -1.833 1.00 62.30 32 PHE A N 17
ATOM 31112 C CA . PHE A 1 32 ? -2.691 -2.516 -0.395 1.00 70.54 32 PHE A CA 17
ATOM 31113 C C . PHE A 1 32 ? -1.820 -1.352 0.066 1.00 60.44 32 PHE A C 17
ATOM 31114 O O . PHE A 1 32 ? -1.996 -0.836 1.168 1.00 63.10 32 PHE A O 17
ATOM 31131 N N . LEU A 1 33 ? -0.888 -0.921 -0.780 1.00 44.24 33 LEU A N 17
ATOM 31132 C CA . LEU A 1 33 ? -0.007 0.174 -0.440 1.00 41.43 33 LEU A CA 17
ATOM 31133 C C . LEU A 1 33 ? -0.716 1.518 -0.574 1.00 42.14 33 LEU A C 17
ATOM 31134 O O . LEU A 1 33 ? -0.476 2.376 0.278 1.00 32.42 33 LEU A O 17
ATOM 31150 N N . ARG A 1 34 ? -1.594 1.734 -1.578 1.00 24.33 34 ARG A N 17
ATOM 31151 C CA . ARG A 1 34 ? -1.992 3.124 -1.869 1.00 52.24 34 ARG A CA 17
ATOM 31152 C C . ARG A 1 34 ? -2.803 3.729 -0.694 1.00 53.43 34 ARG A C 17
ATOM 31153 O O . ARG A 1 34 ? -2.968 4.945 -0.603 1.00 72.13 34 ARG A O 17
ATOM 31174 N N . VAL A 1 35 ? -3.363 2.873 0.168 1.00 3.24 35 VAL A N 17
ATOM 31175 C CA . VAL A 1 35 ? -4.235 3.223 1.284 1.00 32.10 35 VAL A CA 17
ATOM 31176 C C . VAL A 1 35 ? -3.378 3.710 2.457 1.00 60.12 35 VAL A C 17
ATOM 31177 O O . VAL A 1 35 ? -3.506 4.875 2.827 1.00 14.32 35 VAL A O 17
ATOM 31190 N N . HIS A 1 36 ? -2.435 2.901 2.963 1.00 2.01 36 HIS A N 17
ATOM 31191 C CA . HIS A 1 36 ? -1.513 3.285 4.040 1.00 14.40 36 HIS A CA 17
ATOM 31192 C C . HIS A 1 36 ? -0.378 4.164 3.495 1.00 32.22 36 HIS A C 17
ATOM 31193 O O . HIS A 1 36 ? 0.799 3.856 3.679 1.00 1.14 36 HIS A O 17
ATOM 31207 N N . SER A 1 37 ? -0.720 5.234 2.782 1.00 74.15 37 SER A N 17
ATOM 31208 C CA . SER A 1 37 ? 0.162 6.111 2.028 1.00 0.44 37 SER A CA 17
ATOM 31209 C C . SER A 1 37 ? 0.162 7.482 2.734 1.00 4.24 37 SER A C 17
ATOM 31210 O O . SER A 1 37 ? -0.717 8.303 2.462 1.00 35.22 37 SER A O 17
ATOM 31218 N N . PRO A 1 38 ? 1.013 7.697 3.755 1.00 72.15 38 PRO A N 17
ATOM 31219 C CA . PRO A 1 38 ? 1.069 8.928 4.539 1.00 61.14 38 PRO A CA 17
ATOM 31220 C C . PRO A 1 38 ? 1.732 10.037 3.717 1.00 1.30 38 PRO A C 17
ATOM 31221 O O . PRO A 1 38 ? 2.955 10.056 3.583 1.00 72.51 38 PRO A O 17
ATOM 31232 N N . SER A 1 39 ? 0.961 10.938 3.112 1.00 60.14 39 SER A N 17
ATOM 31233 C CA . SER A 1 39 ? 1.524 12.010 2.306 1.00 33.52 39 SER A CA 17
ATOM 31234 C C . SER A 1 39 ? 2.456 12.874 3.169 1.00 75.41 39 SER A C 17
ATOM 31235 O O . SER A 1 39 ? 2.045 13.381 4.214 1.00 11.11 39 SER A O 17
ATOM 31243 N N . ALA A 1 40 ? 3.701 13.070 2.728 1.00 75.52 40 ALA A N 17
ATOM 31244 C CA . ALA A 1 40 ? 4.677 13.899 3.431 1.00 1.02 40 ALA A CA 17
ATOM 31245 C C . ALA A 1 40 ? 4.266 15.383 3.501 1.00 75.21 40 ALA A C 17
ATOM 31246 O O . ALA A 1 40 ? 4.802 16.126 4.324 1.00 42.43 40 ALA A O 17
ATOM 31253 N N . GLU A 1 41 ? 3.286 15.810 2.694 1.00 35.52 41 GLU A N 17
ATOM 31254 C CA . GLU A 1 41 ? 2.863 17.202 2.490 1.00 61.11 41 GLU A CA 17
ATOM 31255 C C . GLU A 1 41 ? 1.885 17.684 3.566 1.00 12.20 41 GLU A C 17
ATOM 31256 O O . GLU A 1 41 ? 1.121 18.627 3.365 1.00 40.35 41 GLU A O 17
ATOM 31268 N N . VAL A 1 42 ? 1.852 17.011 4.704 1.00 12.11 42 VAL A N 17
ATOM 31269 C CA . VAL A 1 42 ? 0.750 17.139 5.657 1.00 21.13 42 VAL A CA 17
ATOM 31270 C C . VAL A 1 42 ? 1.226 17.729 6.987 1.00 22.13 42 VAL A C 17
ATOM 31271 O O . VAL A 1 42 ? 0.379 18.088 7.805 1.00 23.33 42 VAL A O 17
ATOM 31284 N N . GLN A 1 43 ? 2.544 17.885 7.187 1.00 33.53 43 GLN A N 17
ATOM 31285 C CA . GLN A 1 43 ? 3.179 18.670 8.255 1.00 24.42 43 GLN A CA 17
ATOM 31286 C C . GLN A 1 43 ? 2.514 18.445 9.615 1.00 34.14 43 GLN A C 17
ATOM 31287 O O . GLN A 1 43 ? 2.098 19.388 10.293 1.00 75.11 43 GLN A O 17
ATOM 31301 N N . GLY A 1 44 ? 2.355 17.174 9.980 1.00 43.15 44 GLY A N 17
ATOM 31302 C CA . GLY A 1 44 ? 1.567 16.762 11.122 1.00 34.14 44 GLY A CA 17
ATOM 31303 C C . GLY A 1 44 ? 1.016 15.362 10.918 1.00 51.35 44 GLY A C 17
ATOM 31304 O O . GLY A 1 44 ? 1.147 14.528 11.813 1.00 2.43 44 GLY A O 17
ATOM 31308 N N . HIS A 1 45 ? 0.432 15.116 9.738 1.00 23.50 45 HIS A N 17
ATOM 31309 C CA . HIS A 1 45 ? -0.168 13.846 9.310 1.00 31.31 45 HIS A CA 17
ATOM 31310 C C . HIS A 1 45 ? -1.051 13.190 10.384 1.00 51.44 45 HIS A C 17
ATOM 31311 O O . HIS A 1 45 ? -1.030 11.969 10.562 1.00 54.34 45 HIS A O 17
ATOM 31325 N N . GLY A 1 46 ? -1.830 14.012 11.094 1.00 64.55 46 GLY A N 17
ATOM 31326 C CA . GLY A 1 46 ? -2.700 13.597 12.176 1.00 61.33 46 GLY A CA 17
ATOM 31327 C C . GLY A 1 46 ? -4.103 14.095 11.922 1.00 12.32 46 GLY A C 17
ATOM 31328 O O . GLY A 1 46 ? -4.585 15.062 12.522 1.00 0.21 46 GLY A O 17
ATOM 31332 N N . ASN A 1 47 ? -4.741 13.447 10.973 1.00 74.23 47 ASN A N 17
ATOM 31333 C CA . ASN A 1 47 ? -6.179 13.447 10.735 1.00 31.21 47 ASN A CA 17
ATOM 31334 C C . ASN A 1 47 ? -6.575 12.084 10.195 1.00 15.40 47 ASN A C 17
ATOM 31335 O O . ASN A 1 47 ? -5.734 11.431 9.575 1.00 34.30 47 ASN A O 17
ATOM 31346 N N . PRO A 1 48 ? -7.831 11.658 10.390 1.00 61.51 48 PRO A N 17
ATOM 31347 C CA . PRO A 1 48 ? -8.320 10.450 9.759 1.00 44.24 48 PRO A CA 17
ATOM 31348 C C . PRO A 1 48 ? -8.351 10.737 8.259 1.00 12.21 48 PRO A C 17
ATOM 31349 O O . PRO A 1 48 ? -8.768 11.819 7.836 1.00 24.40 48 PRO A O 17
ATOM 31360 N N . VAL A 1 49 ? -7.853 9.816 7.449 1.00 60.41 49 VAL A N 17
ATOM 31361 C CA . VAL A 1 49 ? -7.795 9.960 6.006 1.00 72.35 49 VAL A CA 17
ATOM 31362 C C . VAL A 1 49 ? -8.241 8.611 5.478 1.00 63.15 49 VAL A C 17
ATOM 31363 O O . VAL A 1 49 ? -7.772 7.578 5.962 1.00 73.53 49 VAL A O 17
ATOM 31376 N N . LEU A 1 50 ? -9.149 8.617 4.506 1.00 60.32 50 LEU A N 17
ATOM 31377 C CA . LEU A 1 50 ? -9.759 7.435 3.948 1.00 31.14 50 LEU A CA 17
ATOM 31378 C C . LEU A 1 50 ? -9.391 7.350 2.475 1.00 71.52 50 LEU A C 17
ATOM 31379 O O . LEU A 1 50 ? -9.191 8.379 1.818 1.00 22.11 50 LEU A O 17
ATOM 31395 N N . GLN A 1 51 ? -9.304 6.131 1.945 1.00 22.32 51 GLN A N 17
ATOM 31396 C CA . GLN A 1 51 ? -8.784 5.856 0.619 1.00 42.33 51 GLN A CA 17
ATOM 31397 C C . GLN A 1 51 ? -9.723 4.914 -0.129 1.00 41.31 51 GLN A C 17
ATOM 31398 O O . GLN A 1 51 ? -9.410 3.761 -0.424 1.00 41.45 51 GLN A O 17
ATOM 31412 N N . TYR A 1 52 ? -10.904 5.412 -0.456 1.00 23.43 52 TYR A N 17
ATOM 31413 C CA . TYR A 1 52 ? -11.849 4.724 -1.314 1.00 53.13 52 TYR A CA 17
ATOM 31414 C C . TYR A 1 52 ? -11.438 4.889 -2.783 1.00 20.50 52 TYR A C 17
ATOM 31415 O O . TYR A 1 52 ? -10.283 5.206 -3.090 1.00 0.24 52 TYR A O 17
ATOM 31433 N N . GLY A 1 53 ? -12.381 4.579 -3.667 1.00 0.02 53 GLY A N 17
ATOM 31434 C CA . GLY A 1 53 ? -12.464 4.914 -5.082 1.00 22.11 53 GLY A CA 17
ATOM 31435 C C . GLY A 1 53 ? -11.359 4.350 -5.966 1.00 11.11 53 GLY A C 17
ATOM 31436 O O . GLY A 1 53 ? -11.210 4.811 -7.094 1.00 13.31 53 GLY A O 17
ATOM 31440 N N . LYS A 1 54 ? -10.541 3.408 -5.494 1.00 43.45 54 LYS A N 17
ATOM 31441 C CA . LYS A 1 54 ? -9.414 2.875 -6.252 1.00 14.40 54 LYS A CA 17
ATOM 31442 C C . LYS A 1 54 ? -9.293 1.366 -6.009 1.00 70.15 54 LYS A C 17
ATOM 31443 O O . LYS A 1 54 ? -8.344 0.916 -5.372 1.00 1.42 54 LYS A O 17
ATOM 31462 N N . LEU A 1 55 ? -10.258 0.581 -6.500 1.00 32.43 55 LEU A N 17
ATOM 31463 C CA . LEU A 1 55 ? -10.199 -0.887 -6.501 1.00 73.12 55 LEU A CA 17
ATOM 31464 C C . LEU A 1 55 ? -9.209 -1.390 -7.549 1.00 25.52 55 LEU A C 17
ATOM 31465 O O . LEU A 1 55 ? -8.447 -2.327 -7.312 1.00 42.25 55 LEU A O 17
ATOM 31481 N N . ASN A 1 56 ? -9.266 -0.781 -8.734 1.00 73.54 56 ASN A N 17
ATOM 31482 C CA . ASN A 1 56 ? -8.612 -1.251 -9.954 1.00 30.22 56 ASN A CA 17
ATOM 31483 C C . ASN A 1 56 ? -7.240 -0.593 -10.141 1.00 13.12 56 ASN A C 17
ATOM 31484 O O . ASN A 1 56 ? -6.699 -0.602 -11.244 1.00 10.13 56 ASN A O 17
ATOM 31495 N N . VAL A 1 57 ? -6.685 0.023 -9.096 1.00 44.35 57 VAL A N 17
ATOM 31496 C CA . VAL A 1 57 ? -5.399 0.717 -9.135 1.00 73.35 57 VAL A CA 17
ATOM 31497 C C . VAL A 1 57 ? -4.268 -0.267 -9.396 1.00 11.04 57 VAL A C 17
ATOM 31498 O O . VAL A 1 57 ? -4.315 -1.402 -8.917 1.00 45.11 57 VAL A O 17
ATOM 31511 N N . GLY A 1 58 ? -3.249 0.172 -10.132 1.00 71.52 58 GLY A N 17
ATOM 31512 C CA . GLY A 1 58 ? -2.042 -0.583 -10.397 1.00 14.33 58 GLY A CA 17
ATOM 31513 C C . GLY A 1 58 ? -0.795 0.196 -9.981 1.00 42.33 58 GLY A C 17
ATOM 31514 O O . GLY A 1 58 ? -0.849 1.114 -9.159 1.00 71.41 58 GLY A O 17
ATOM 31518 N N . LEU A 1 59 ? 0.357 -0.159 -10.554 1.00 3.41 59 LEU A N 17
ATOM 31519 C CA . LEU A 1 59 ? 1.637 0.466 -10.274 1.00 3.01 59 LEU A CA 17
ATOM 31520 C C . LEU A 1 59 ? 2.435 0.633 -11.551 1.00 24.23 59 LEU A C 17
ATOM 31521 O O . LEU A 1 59 ? 2.147 0.016 -12.578 1.00 41.34 59 LEU A O 17
ATOM 31537 N N . VAL A 1 60 ? 3.414 1.523 -11.456 1.00 4.13 60 VAL A N 17
ATOM 31538 C CA . VAL A 1 60 ? 4.071 2.170 -12.581 1.00 52.32 60 VAL A CA 17
ATOM 31539 C C . VAL A 1 60 ? 5.562 2.361 -12.309 1.00 65.30 60 VAL A C 17
ATOM 31540 O O . VAL A 1 60 ? 6.372 2.147 -13.213 1.00 24.31 60 VAL A O 17
ATOM 31553 N N . GLY A 1 61 ? 5.953 2.707 -11.081 1.00 11.22 61 GLY A N 17
ATOM 31554 C CA . GLY A 1 61 ? 7.343 3.056 -10.779 1.00 2.01 61 GLY A CA 17
ATOM 31555 C C . GLY A 1 61 ? 7.693 2.811 -9.323 1.00 63.31 61 GLY A C 17
ATOM 31556 O O . GLY A 1 61 ? 6.873 3.063 -8.442 1.00 13.11 61 GLY A O 17
ATOM 31560 N N . VAL A 1 62 ? 8.907 2.313 -9.081 1.00 43.42 62 VAL A N 17
ATOM 31561 C CA . VAL A 1 62 ? 9.449 2.058 -7.755 1.00 53.24 62 VAL A CA 17
ATOM 31562 C C . VAL A 1 62 ? 10.971 2.148 -7.852 1.00 70.50 62 VAL A C 17
ATOM 31563 O O . VAL A 1 62 ? 11.604 1.295 -8.479 1.00 5.14 62 VAL A O 17
ATOM 31576 N N . GLU A 1 63 ? 11.542 3.183 -7.258 1.00 51.23 63 GLU A N 17
ATOM 31577 C CA . GLU A 1 63 ? 12.975 3.416 -7.102 1.00 21.42 63 GLU A CA 17
ATOM 31578 C C . GLU A 1 63 ? 13.306 4.030 -5.736 1.00 22.11 63 GLU A C 17
ATOM 31579 O O . GLU A 1 63 ? 12.482 4.758 -5.183 1.00 22.33 63 GLU A O 17
ATOM 31591 N N . PRO A 1 64 ? 14.513 3.808 -5.196 1.00 44.24 64 PRO A N 17
ATOM 31592 C CA . PRO A 1 64 ? 14.971 4.389 -3.939 1.00 75.34 64 PRO A CA 17
ATOM 31593 C C . PRO A 1 64 ? 15.029 5.915 -4.036 1.00 72.43 64 PRO A C 17
ATOM 31594 O O . PRO A 1 64 ? 15.375 6.464 -5.084 1.00 62.11 64 PRO A O 17
ATOM 31605 N N . ALA A 1 65 ? 14.774 6.610 -2.928 1.00 61.42 65 ALA A N 17
ATOM 31606 C CA . ALA A 1 65 ? 15.029 8.037 -2.783 1.00 2.02 65 ALA A CA 17
ATOM 31607 C C . ALA A 1 65 ? 15.518 8.307 -1.363 1.00 33.54 65 ALA A C 17
ATOM 31608 O O . ALA A 1 65 ? 15.423 7.457 -0.473 1.00 74.20 65 ALA A O 17
ATOM 31615 N N . GLY A 1 66 ? 16.154 9.457 -1.147 1.00 63.54 66 GLY A N 17
ATOM 31616 C CA . GLY A 1 66 ? 16.884 9.758 0.080 1.00 44.31 66 GLY A CA 17
ATOM 31617 C C . GLY A 1 66 ? 18.129 8.894 0.271 1.00 44.41 66 GLY A C 17
ATOM 31618 O O . GLY A 1 66 ? 19.115 9.433 0.764 1.00 55.31 66 GLY A O 17
ATOM 31622 N N . GLN A 1 67 ? 18.144 7.645 -0.220 1.00 3.21 67 GLN A N 17
ATOM 31623 C CA . GLN A 1 67 ? 18.863 6.436 0.158 1.00 43.44 67 GLN A CA 17
ATOM 31624 C C . GLN A 1 67 ? 18.282 5.756 1.410 1.00 63.50 67 GLN A C 17
ATOM 31625 O O . GLN A 1 67 ? 19.000 5.059 2.130 1.00 74.10 67 GLN A O 17
ATOM 31639 N N . TYR A 1 68 ? 16.992 5.945 1.697 1.00 3.34 68 TYR A N 17
ATOM 31640 C CA . TYR A 1 68 ? 16.306 5.300 2.825 1.00 22.52 68 TYR A CA 17
ATOM 31641 C C . TYR A 1 68 ? 14.791 5.198 2.654 1.00 24.32 68 TYR A C 17
ATOM 31642 O O . TYR A 1 68 ? 14.118 4.581 3.487 1.00 0.43 68 TYR A O 17
ATOM 31660 N N . ALA A 1 69 ? 14.237 5.854 1.640 1.00 52.22 69 ALA A N 17
ATOM 31661 C CA . ALA A 1 69 ? 12.834 6.162 1.595 1.00 51.30 69 ALA A CA 17
ATOM 31662 C C . ALA A 1 69 ? 12.352 6.114 0.154 1.00 31.35 69 ALA A C 17
ATOM 31663 O O . ALA A 1 69 ? 12.637 6.979 -0.669 1.00 55.23 69 ALA A O 17
ATOM 31670 N N . LEU A 1 70 ? 11.671 5.022 -0.138 1.00 64.10 70 LEU A N 17
ATOM 31671 C CA . LEU A 1 70 ? 11.346 4.534 -1.461 1.00 60.31 70 LEU A CA 17
ATOM 31672 C C . LEU A 1 70 ? 10.331 5.445 -2.149 1.00 21.22 70 LEU A C 17
ATOM 31673 O O . LEU A 1 70 ? 9.282 5.748 -1.581 1.00 34.13 70 LEU A O 17
ATOM 31689 N N . LYS A 1 71 ? 10.641 5.856 -3.382 1.00 24.34 71 LYS A N 17
ATOM 31690 C CA . LYS A 1 71 ? 9.759 6.591 -4.273 1.00 74.24 71 LYS A CA 17
ATOM 31691 C C . LYS A 1 71 ? 8.856 5.595 -4.991 1.00 2.21 71 LYS A C 17
ATOM 31692 O O . LYS A 1 71 ? 9.195 5.098 -6.073 1.00 55.32 71 LYS A O 17
ATOM 31711 N N . LEU A 1 72 ? 7.703 5.295 -4.406 1.00 52.22 72 LEU A N 17
ATOM 31712 C CA . LEU A 1 72 ? 6.640 4.621 -5.131 1.00 74.22 72 LEU A CA 17
ATOM 31713 C C . LEU A 1 72 ? 5.988 5.600 -6.101 1.00 2.33 72 LEU A C 17
ATOM 31714 O O . LEU A 1 72 ? 6.203 6.816 -6.082 1.00 24.33 72 LEU A O 17
ATOM 31730 N N . SER A 1 73 ? 5.229 5.042 -7.028 1.00 20.54 73 SER A N 17
ATOM 31731 C CA . SER A 1 73 ? 4.410 5.738 -7.993 1.00 23.40 73 SER A CA 17
ATOM 31732 C C . SER A 1 73 ? 3.270 4.763 -8.255 1.00 31.53 73 SER A C 17
ATOM 31733 O O . SER A 1 73 ? 3.514 3.679 -8.796 1.00 44.30 73 SER A O 17
ATOM 31741 N N . PHE A 1 74 ? 2.066 5.070 -7.775 1.00 53.04 74 PHE A N 17
ATOM 31742 C CA . PHE A 1 74 ? 0.877 4.277 -8.050 1.00 61.33 74 PHE A CA 17
ATOM 31743 C C . PHE A 1 74 ? 0.241 4.825 -9.320 1.00 62.21 74 PHE A C 17
ATOM 31744 O O . PHE A 1 74 ? 0.219 6.038 -9.528 1.00 71.44 74 PHE A O 17
ATOM 31761 N N . ASP A 1 75 ? -0.340 3.931 -10.121 1.00 10.34 75 ASP A N 17
ATOM 31762 C CA . ASP A 1 75 ? -1.168 4.260 -11.292 1.00 54.21 75 ASP A CA 17
ATOM 31763 C C . ASP A 1 75 ? -2.457 5.016 -10.915 1.00 51.32 75 ASP A C 17
ATOM 31764 O O . ASP A 1 75 ? -3.176 5.504 -11.784 1.00 43.33 75 ASP A O 17
ATOM 31773 N N . ASP A 1 76 ? -2.701 5.192 -9.614 1.00 11.04 76 ASP A N 17
ATOM 31774 C CA . ASP A 1 76 ? -3.658 6.125 -9.016 1.00 41.03 76 ASP A CA 17
ATOM 31775 C C . ASP A 1 76 ? -3.404 7.575 -9.452 1.00 61.52 76 ASP A C 17
ATOM 31776 O O . ASP A 1 76 ? -4.344 8.368 -9.572 1.00 74.53 76 ASP A O 17
ATOM 31785 N N . GLY A 1 77 ? -2.134 7.923 -9.674 1.00 3.33 77 GLY A N 17
ATOM 31786 C CA . GLY A 1 77 ? -1.655 9.293 -9.713 1.00 44.41 77 GLY A CA 17
ATOM 31787 C C . GLY A 1 77 ? -1.010 9.652 -8.373 1.00 0.03 77 GLY A C 17
ATOM 31788 O O . GLY A 1 77 ? -0.683 8.760 -7.588 1.00 35.54 77 GLY A O 17
ATOM 31792 N N . HIS A 1 78 ? -0.839 10.958 -8.126 1.00 41.44 78 HIS A N 17
ATOM 31793 C CA . HIS A 1 78 ? -0.348 11.559 -6.883 1.00 40.02 78 HIS A CA 17
ATOM 31794 C C . HIS A 1 78 ? 0.875 10.809 -6.333 1.00 55.34 78 HIS A C 17
ATOM 31795 O O . HIS A 1 78 ? 0.780 10.094 -5.334 1.00 53.31 78 HIS A O 17
ATOM 31809 N N . ASP A 1 79 ? 2.022 10.962 -6.998 1.00 34.14 79 ASP A N 17
ATOM 31810 C CA . ASP A 1 79 ? 3.262 10.240 -6.690 1.00 15.21 79 ASP A CA 17
ATOM 31811 C C . ASP A 1 79 ? 4.005 10.892 -5.493 1.00 1.41 79 ASP A C 17
ATOM 31812 O O . ASP A 1 79 ? 3.446 11.757 -4.813 1.00 3.34 79 ASP A O 17
ATOM 31821 N N . SER A 1 80 ? 5.234 10.460 -5.176 1.00 71.41 80 SER A N 17
ATOM 31822 C CA . SER A 1 80 ? 6.151 11.132 -4.251 1.00 20.34 80 SER A CA 17
ATOM 31823 C C . SER A 1 80 ? 5.653 11.249 -2.794 1.00 52.25 80 SER A C 17
ATOM 31824 O O . SER A 1 80 ? 6.001 12.199 -2.085 1.00 40.34 80 SER A O 17
ATOM 31832 N N . GLY A 1 81 ? 4.859 10.298 -2.296 1.00 22.31 81 GLY A N 17
ATOM 31833 C CA . GLY A 1 81 ? 4.318 10.362 -0.937 1.00 35.11 81 GLY A CA 17
ATOM 31834 C C . GLY A 1 81 ? 5.351 10.257 0.199 1.00 72.11 81 GLY A C 17
ATOM 31835 O O . GLY A 1 81 ? 5.101 10.840 1.252 1.00 52.35 81 GLY A O 17
ATOM 31839 N N . LEU A 1 82 ? 6.519 9.631 -0.024 1.00 43.02 82 LEU A N 17
ATOM 31840 C CA . LEU A 1 82 ? 7.567 9.220 0.935 1.00 62.25 82 LEU A CA 17
ATOM 31841 C C . LEU A 1 82 ? 7.195 7.972 1.749 1.00 21.32 82 LEU A C 17
ATOM 31842 O O . LEU A 1 82 ? 6.265 8.007 2.554 1.00 51.01 82 LEU A O 17
ATOM 31858 N N . PHE A 1 83 ? 7.948 6.875 1.589 1.00 74.14 83 PHE A N 17
ATOM 31859 C CA . PHE A 1 83 ? 7.832 5.659 2.397 1.00 34.23 83 PHE A CA 17
ATOM 31860 C C . PHE A 1 83 ? 9.203 5.232 2.933 1.00 60.23 83 PHE A C 17
ATOM 31861 O O . PHE A 1 83 ? 10.063 4.875 2.131 1.00 15.41 83 PHE A O 17
ATOM 31878 N N . THR A 1 84 ? 9.434 5.201 4.247 1.00 22.43 84 THR A N 17
ATOM 31879 C CA . THR A 1 84 ? 10.658 4.613 4.807 1.00 52.31 84 THR A CA 17
ATOM 31880 C C . THR A 1 84 ? 10.724 3.104 4.506 1.00 11.04 84 THR A C 17
ATOM 31881 O O . THR A 1 84 ? 9.685 2.438 4.482 1.00 71.21 84 THR A O 17
ATOM 31892 N N . TRP A 1 85 ? 11.930 2.533 4.386 1.00 73.30 85 TRP A N 17
ATOM 31893 C CA . TRP A 1 85 ? 12.113 1.091 4.206 1.00 1.03 85 TRP A CA 17
ATOM 31894 C C . TRP A 1 85 ? 11.441 0.263 5.311 1.00 21.21 85 TRP A C 17
ATOM 31895 O O . TRP A 1 85 ? 10.713 -0.686 5.012 1.00 12.33 85 TRP A O 17
ATOM 31916 N N . ASP A 1 86 ? 11.679 0.605 6.577 1.00 75.21 86 ASP A N 17
ATOM 31917 C CA . ASP A 1 86 ? 11.162 -0.115 7.748 1.00 23.55 86 ASP A CA 17
ATOM 31918 C C . ASP A 1 86 ? 9.655 0.048 7.905 1.00 12.05 86 ASP A C 17
ATOM 31919 O O . ASP A 1 86 ? 9.007 -0.839 8.465 1.00 61.52 86 ASP A O 17
ATOM 31928 N N . TYR A 1 87 ? 9.080 1.131 7.378 1.00 53.12 87 TYR A N 17
ATOM 31929 C CA . TYR A 1 87 ? 7.635 1.281 7.290 1.00 72.33 87 TYR A CA 17
ATOM 31930 C C . TYR A 1 87 ? 7.085 0.323 6.229 1.00 51.42 87 TYR A C 17
ATOM 31931 O O . TYR A 1 87 ? 6.103 -0.372 6.466 1.00 55.10 87 TYR A O 17
ATOM 31949 N N . LEU A 1 88 ? 7.733 0.217 5.067 1.00 14.05 88 LEU A N 17
ATOM 31950 C CA . LEU A 1 88 ? 7.274 -0.680 4.011 1.00 74.41 88 LEU A CA 17
ATOM 31951 C C . LEU A 1 88 ? 7.336 -2.141 4.444 1.00 35.15 88 LEU A C 17
ATOM 31952 O O . LEU A 1 88 ? 6.364 -2.879 4.258 1.00 64.24 88 LEU A O 17
ATOM 31968 N N . TYR A 1 89 ? 8.457 -2.569 5.018 1.00 51.41 89 TYR A N 17
ATOM 31969 C CA . TYR A 1 89 ? 8.622 -3.932 5.502 1.00 34.54 89 TYR A CA 17
ATOM 31970 C C . TYR A 1 89 ? 7.655 -4.267 6.631 1.00 71.21 89 TYR A C 17
ATOM 31971 O O . TYR A 1 89 ? 7.231 -5.416 6.701 1.00 62.52 89 TYR A O 17
ATOM 31989 N N . GLU A 1 90 ? 7.257 -3.294 7.453 1.00 33.11 90 GLU A N 17
ATOM 31990 C CA . GLU A 1 90 ? 6.284 -3.501 8.517 1.00 2.43 90 GLU A CA 17
ATOM 31991 C C . GLU A 1 90 ? 4.980 -3.984 7.879 1.00 15.05 90 GLU A C 17
ATOM 31992 O O . GLU A 1 90 ? 4.523 -5.088 8.162 1.00 31.14 90 GLU A O 17
ATOM 32004 N N . LEU A 1 91 ? 4.417 -3.197 6.960 1.00 11.22 91 LEU A N 17
ATOM 32005 C CA . LEU A 1 91 ? 3.162 -3.505 6.272 1.00 31.22 91 LEU A CA 17
ATOM 32006 C C . LEU A 1 91 ? 3.242 -4.862 5.549 1.00 62.51 91 LEU A C 17
ATOM 32007 O O . LEU A 1 91 ? 2.246 -5.581 5.496 1.00 14.25 91 LEU A O 17
ATOM 32023 N N . ALA A 1 92 ? 4.414 -5.240 5.019 1.00 71.34 92 ALA A N 17
ATOM 32024 C CA . ALA A 1 92 ? 4.643 -6.513 4.332 1.00 63.24 92 ALA A CA 17
ATOM 32025 C C . ALA A 1 92 ? 4.300 -7.706 5.237 1.00 3.21 92 ALA A C 17
ATOM 32026 O O . ALA A 1 92 ? 3.606 -8.623 4.797 1.00 44.40 92 ALA A O 17
ATOM 32033 N N . THR A 1 93 ? 4.757 -7.708 6.491 1.00 74.30 93 THR A N 17
ATOM 32034 C CA . THR A 1 93 ? 4.499 -8.781 7.460 1.00 22.15 93 THR A CA 17
ATOM 32035 C C . THR A 1 93 ? 3.194 -8.552 8.253 1.00 11.41 93 THR A C 17
ATOM 32036 O O . THR A 1 93 ? 2.979 -9.196 9.280 1.00 30.21 93 THR A O 17
ATOM 32047 N N . ARG A 1 94 ? 2.339 -7.615 7.827 1.00 41.10 94 ARG A N 17
ATOM 32048 C CA . ARG A 1 94 ? 1.154 -7.147 8.558 1.00 72.52 94 ARG A CA 17
ATOM 32049 C C . ARG A 1 94 ? -0.097 -7.106 7.678 1.00 21.23 94 ARG A C 17
ATOM 32050 O O . ARG A 1 94 ? -1.152 -6.650 8.120 1.00 11.25 94 ARG A O 17
ATOM 32071 N N . LYS A 1 95 ? 0.018 -7.501 6.408 1.00 45.22 95 LYS A N 17
ATOM 32072 C CA . LYS A 1 95 ? -0.969 -7.200 5.378 1.00 52.01 95 LYS A CA 17
ATOM 32073 C C . LYS A 1 95 ? -2.349 -7.744 5.713 1.00 63.11 95 LYS A C 17
ATOM 32074 O O . LYS A 1 95 ? -3.354 -7.115 5.415 1.00 74.24 95 LYS A O 17
ATOM 32093 N N . ASP A 1 96 ? -2.382 -8.933 6.277 1.00 74.42 96 ASP A N 17
ATOM 32094 C CA . ASP A 1 96 ? -3.488 -9.636 6.872 1.00 70.30 96 ASP A CA 17
ATOM 32095 C C . ASP A 1 96 ? -4.313 -8.721 7.778 1.00 30.41 96 ASP A C 17
ATOM 32096 O O . ASP A 1 96 ? -5.464 -8.433 7.441 1.00 2.15 96 ASP A O 17
ATOM 32105 N N . GLN A 1 97 ? -3.774 -8.257 8.906 1.00 22.55 97 GLN A N 17
ATOM 32106 C CA . GLN A 1 97 ? -4.479 -7.365 9.825 1.00 62.20 97 GLN A CA 17
ATOM 32107 C C . GLN A 1 97 ? -4.890 -6.074 9.106 1.00 2.15 97 GLN A C 17
ATOM 32108 O O . GLN A 1 97 ? -6.051 -5.670 9.136 1.00 31.25 97 GLN A O 17
ATOM 32122 N N . LEU A 1 98 ? -3.931 -5.433 8.443 1.00 35.33 98 LEU A N 17
ATOM 32123 C CA . LEU A 1 98 ? -4.058 -4.100 7.868 1.00 4.13 98 LEU A CA 17
ATOM 32124 C C . LEU A 1 98 ? -5.100 -4.036 6.765 1.00 44.10 98 LEU A C 17
ATOM 32125 O O . LEU A 1 98 ? -5.781 -3.025 6.603 1.00 31.54 98 LEU A O 17
ATOM 32141 N N . TRP A 1 99 ? -5.203 -5.086 5.958 1.00 24.42 99 TRP A N 17
ATOM 32142 C CA . TRP A 1 99 ? -6.159 -5.126 4.869 1.00 14.01 99 TRP A CA 17
ATOM 32143 C C . TRP A 1 99 ? -7.577 -5.243 5.407 1.00 43.21 99 TRP A C 17
ATOM 32144 O O . TRP A 1 99 ? -8.456 -4.504 4.962 1.00 3.43 99 TRP A O 17
ATOM 32165 N N . ALA A 1 100 ? -7.788 -6.127 6.384 1.00 52.21 100 ALA A N 17
ATOM 32166 C CA . ALA A 1 100 ? -9.067 -6.257 7.057 1.00 12.33 100 ALA A CA 17
ATOM 32167 C C . ALA A 1 100 ? -9.467 -4.928 7.701 1.00 11.05 100 ALA A C 17
ATOM 32168 O O . ALA A 1 100 ? -10.618 -4.508 7.584 1.00 52.13 100 ALA A O 17
ATOM 32175 N N . ASP A 1 101 ? -8.517 -4.249 8.343 1.00 53.40 101 ASP A N 17
ATOM 32176 C CA . ASP A 1 101 ? -8.712 -2.916 8.910 1.00 40.10 101 ASP A CA 17
ATOM 32177 C C . ASP A 1 101 ? -9.135 -1.943 7.813 1.00 64.54 101 ASP A C 17
ATOM 32178 O O . ASP A 1 101 ? -10.132 -1.242 7.948 1.00 71.42 101 ASP A O 17
ATOM 32187 N N . TYR A 1 102 ? -8.415 -1.903 6.691 1.00 35.53 102 TYR A N 17
ATOM 32188 C CA . TYR A 1 102 ? -8.715 -0.946 5.640 1.00 63.22 102 TYR A CA 17
ATOM 32189 C C . TYR A 1 102 ? -10.017 -1.222 4.896 1.00 4.31 102 TYR A C 17
ATOM 32190 O O . TYR A 1 102 ? -10.580 -0.301 4.294 1.00 60.13 102 TYR A O 17
ATOM 32208 N N . LEU A 1 103 ? -10.479 -2.467 4.856 1.00 33.40 103 LEU A N 17
ATOM 32209 C CA . LEU A 1 103 ? -11.826 -2.810 4.430 1.00 43.14 103 LEU A CA 17
ATOM 32210 C C . LEU A 1 103 ? -12.849 -2.254 5.404 1.00 61.52 103 LEU A C 17
ATOM 32211 O O . LEU A 1 103 ? -13.851 -1.701 4.962 1.00 3.40 103 LEU A O 17
ATOM 32227 N N . ALA A 1 104 ? -12.617 -2.403 6.709 1.00 33.51 104 ALA A N 17
ATOM 32228 C CA . ALA A 1 104 ? -13.505 -1.889 7.740 1.00 54.43 104 ALA A CA 17
ATOM 32229 C C . ALA A 1 104 ? -13.649 -0.379 7.573 1.00 64.44 104 ALA A C 17
ATOM 32230 O O . ALA A 1 104 ? -14.765 0.113 7.461 1.00 35.12 104 ALA A O 17
ATOM 32237 N N . GLU A 1 105 ? -12.532 0.330 7.408 1.00 53.15 105 GLU A N 17
ATOM 32238 C CA . GLU A 1 105 ? -12.518 1.773 7.219 1.00 40.41 105 GLU A CA 17
ATOM 32239 C C . GLU A 1 105 ? -13.370 2.197 6.029 1.00 22.34 105 GLU A C 17
ATOM 32240 O O . GLU A 1 105 ? -14.151 3.136 6.124 1.00 33.31 105 GLU A O 17
ATOM 32252 N N . LEU A 1 106 ? -13.247 1.506 4.898 1.00 34.31 106 LEU A N 17
ATOM 32253 C CA . LEU A 1 106 ? -13.992 1.814 3.693 1.00 40.33 106 LEU A CA 17
ATOM 32254 C C . LEU A 1 106 ? -15.479 1.536 3.902 1.00 63.22 106 LEU A C 17
ATOM 32255 O O . LEU A 1 106 ? -16.329 2.365 3.567 1.00 40.13 106 LEU A O 17
ATOM 32271 N N . ALA A 1 107 ? -15.784 0.406 4.529 1.00 62.24 107 ALA A N 17
ATOM 32272 C CA . ALA A 1 107 ? -17.150 -0.009 4.798 1.00 72.52 107 ALA A CA 17
ATOM 32273 C C . ALA A 1 107 ? -17.832 1.003 5.730 1.00 62.11 107 ALA A C 17
ATOM 32274 O O . ALA A 1 107 ? -18.971 1.416 5.486 1.00 33.32 107 ALA A O 17
ATOM 32281 N N . SER A 1 108 ? -17.136 1.413 6.791 1.00 52.31 108 SER A N 17
ATOM 32282 C CA . SER A 1 108 ? -17.618 2.303 7.835 1.00 24.23 108 SER A CA 17
ATOM 32283 C C . SER A 1 108 ? -17.669 3.758 7.352 1.00 1.03 108 SER A C 17
ATOM 32284 O O . SER A 1 108 ? -18.568 4.493 7.758 1.00 54.33 108 SER A O 17
ATOM 32292 N N . ALA A 1 109 ? -16.782 4.175 6.442 1.00 13.01 109 ALA A N 17
ATOM 32293 C CA . ALA A 1 109 ? -16.864 5.471 5.770 1.00 4.04 109 ALA A CA 17
ATOM 32294 C C . ALA A 1 109 ? -18.136 5.610 4.930 1.00 15.04 109 ALA A C 17
ATOM 32295 O O . ALA A 1 109 ? -18.542 6.729 4.596 1.00 63.35 109 ALA A O 17
ATOM 32302 N N . GLY A 1 110 ? -18.738 4.476 4.555 1.00 64.14 110 GLY A N 17
ATOM 32303 C CA . GLY A 1 110 ? -19.791 4.408 3.563 1.00 43.15 110 GLY A CA 17
ATOM 32304 C C . GLY A 1 110 ? -19.283 4.957 2.237 1.00 42.43 110 GLY A C 17
ATOM 32305 O O . GLY A 1 110 ? -19.943 5.811 1.639 1.00 54.24 110 GLY A O 17
ATOM 32309 N N . LYS A 1 111 ? -18.106 4.510 1.788 1.00 73.51 111 LYS A N 17
ATOM 32310 C CA . LYS A 1 111 ? -17.634 4.740 0.424 1.00 53.03 111 LYS A CA 17
ATOM 32311 C C . LYS A 1 111 ? -17.344 3.374 -0.186 1.00 42.41 111 LYS A C 17
ATOM 32312 O O . LYS A 1 111 ? -17.529 2.355 0.481 1.00 21.41 111 LYS A O 17
ATOM 32331 N N . SER A 1 112 ? -16.801 3.348 -1.399 1.00 72.15 112 SER A N 17
ATOM 32332 C CA . SER A 1 112 ? -16.507 2.100 -2.076 1.00 4.33 112 SER A CA 17
ATOM 32333 C C . SER A 1 112 ? -15.143 2.077 -2.713 1.00 54.31 112 SER A C 17
ATOM 32334 O O . SER A 1 112 ? -14.593 3.116 -3.055 1.00 22.42 112 SER A O 17
ATOM 32342 N N . ARG A 1 113 ? -14.562 0.890 -2.867 1.00 22.51 113 ARG A N 17
ATOM 32343 C CA . ARG A 1 113 ? -13.319 0.772 -3.612 1.00 33.23 113 ARG A CA 17
ATOM 32344 C C . ARG A 1 113 ? -13.606 0.992 -5.087 1.00 63.15 113 ARG A C 17
ATOM 32345 O O . ARG A 1 113 ? -12.807 1.637 -5.767 1.00 2.20 113 ARG A O 17
ATOM 32366 N N . ASP A 1 114 ? -14.688 0.417 -5.598 1.00 25.54 114 ASP A N 17
ATOM 32367 C CA . ASP A 1 114 ? -15.026 0.577 -7.015 1.00 10.12 114 ASP A CA 17
ATOM 32368 C C . ASP A 1 114 ? -15.514 2.008 -7.230 1.00 54.12 114 ASP A C 17
ATOM 32369 O O . ASP A 1 114 ? -15.988 2.642 -6.283 1.00 42.15 114 ASP A O 17
ATOM 32378 N N . PRO A 1 115 ? -15.401 2.554 -8.452 1.00 62.23 115 PRO A N 17
ATOM 32379 C CA . PRO A 1 115 ? -15.765 3.938 -8.713 1.00 52.03 115 PRO A CA 17
ATOM 32380 C C . PRO A 1 115 ? -17.255 4.188 -8.457 1.00 61.25 115 PRO A C 17
ATOM 32381 O O . PRO A 1 115 ? -17.626 5.271 -7.989 1.00 52.01 115 PRO A O 17
ATOM 32392 N N . ASP A 1 116 ? -18.095 3.186 -8.709 1.00 43.05 116 ASP A N 17
ATOM 32393 C CA . ASP A 1 116 ? -19.528 3.224 -8.469 1.00 0.11 116 ASP A CA 17
ATOM 32394 C C . ASP A 1 116 ? -20.023 1.837 -8.051 1.00 41.25 116 ASP A C 17
ATOM 32395 O O . ASP A 1 116 ? -20.938 1.273 -8.644 1.00 52.15 116 ASP A O 17
ATOM 32404 N N . GLU A 1 117 ? -19.374 1.245 -7.045 1.00 63.13 117 GLU A N 17
ATOM 32405 C CA . GLU A 1 117 ? -19.786 -0.025 -6.438 1.00 62.51 117 GLU A CA 17
ATOM 32406 C C . GLU A 1 117 ? -21.230 0.134 -5.946 1.00 1.34 117 GLU A C 17
ATOM 32407 O O . GLU A 1 117 ? -21.571 1.197 -5.417 1.00 41.12 117 GLU A O 17
ATOM 32419 N N . SER A 1 118 ? -22.094 -0.865 -6.134 1.00 65.34 118 SER A N 17
ATOM 32420 C CA . SER A 1 118 ? -23.526 -0.699 -5.902 1.00 4.04 118 SER A CA 17
ATOM 32421 C C . SER A 1 118 ? -24.121 -1.971 -5.307 1.00 23.51 118 SER A C 17
ATOM 32422 O O . SER A 1 118 ? -25.044 -2.577 -5.853 1.00 41.41 118 SER A O 17
ATOM 32430 N N . VAL A 1 119 ? -23.638 -2.377 -4.137 1.00 1.02 119 VAL A N 17
ATOM 32431 C CA . VAL A 1 119 ? -23.911 -3.666 -3.537 1.00 41.02 119 VAL A CA 17
ATOM 32432 C C . VAL A 1 119 ? -24.257 -3.459 -2.057 1.00 53.21 119 VAL A C 17
ATOM 32433 O O . VAL A 1 119 ? -24.053 -2.382 -1.487 1.00 51.21 119 VAL A O 17
ATOM 32446 N N . VAL A 1 120 ? -24.826 -4.492 -1.453 1.00 71.13 120 VAL A N 17
ATOM 32447 C CA . VAL A 1 120 ? -25.573 -4.512 -0.204 1.00 23.43 120 VAL A CA 17
ATOM 32448 C C . VAL A 1 120 ? -24.842 -5.411 0.800 1.00 63.15 120 VAL A C 17
ATOM 32449 O O . VAL A 1 120 ? -25.246 -6.552 1.055 1.00 13.32 120 VAL A O 17
ATOM 32462 N N . LYS A 1 121 ? -23.739 -4.904 1.358 1.00 70.24 121 LYS A N 17
ATOM 32463 C CA . LYS A 1 121 ? -22.640 -5.685 1.928 1.00 65.34 121 LYS A CA 17
ATOM 32464 C C . LYS A 1 121 ? -22.146 -6.729 0.917 1.00 2.14 121 LYS A C 17
ATOM 32465 O O . LYS A 1 121 ? -22.647 -6.829 -0.203 1.00 24.32 121 LYS A O 17
ATOM 32484 N N . LEU A 1 122 ? -21.140 -7.501 1.299 1.00 41.12 122 LEU A N 17
ATOM 32485 C CA . LEU A 1 122 ? -20.494 -8.485 0.456 1.00 30.22 122 LEU A CA 17
ATOM 32486 C C . LEU A 1 122 ? -19.933 -9.504 1.425 1.00 4.15 122 LEU A C 17
ATOM 32487 O O . LEU A 1 122 ? -19.175 -9.134 2.323 1.00 31.15 122 LEU A O 17
ATOM 32503 N N . MET A 1 123 ? -20.317 -10.767 1.257 1.00 5.23 123 MET A N 17
ATOM 32504 C CA . MET A 1 123 ? -19.842 -11.865 2.074 1.00 12.35 123 MET A CA 17
ATOM 32505 C C . MET A 1 123 ? -20.079 -11.565 3.557 1.00 23.55 123 MET A C 17
ATOM 32506 O O . MET A 1 123 ? -21.090 -10.951 3.910 1.00 43.20 123 MET A O 17
ATOM 32520 N N . LEU A 1 124 ? -19.278 -12.147 4.441 1.00 24.34 124 LEU A N 17
ATOM 32521 C CA . LEU A 1 124 ? -19.468 -12.217 5.879 1.00 70.21 124 LEU A CA 17
ATOM 32522 C C . LEU A 1 124 ? -18.208 -11.750 6.554 1.00 51.32 124 LEU A C 17
ATOM 32523 O O . LEU A 1 124 ? -18.277 -11.462 7.759 1.00 61.40 124 LEU A O 17
ATOM 32539 N N . GLY A 1 1 ? 21.438 -2.049 10.498 1.00 63.05 1 GLY A N 18
ATOM 32540 C CA . GLY A 1 1 ? 21.507 -0.975 9.506 1.00 14.51 1 GLY A CA 18
ATOM 32541 C C . GLY A 1 1 ? 20.226 -0.918 8.692 1.00 0.52 1 GLY A C 18
ATOM 32542 O O . GLY A 1 1 ? 20.179 -1.535 7.628 1.00 60.32 1 GLY A O 18
ATOM 32546 N N . MET A 1 2 ? 19.210 -0.174 9.159 1.00 24.20 2 MET A N 18
ATOM 32547 C CA . MET A 1 2 ? 17.932 0.076 8.473 1.00 61.15 2 MET A CA 18
ATOM 32548 C C . MET A 1 2 ? 17.161 -1.218 8.158 1.00 73.23 2 MET A C 18
ATOM 32549 O O . MET A 1 2 ? 17.517 -2.308 8.613 1.00 64.25 2 MET A O 18
ATOM 32563 N N . ARG A 1 3 ? 16.040 -1.113 7.443 1.00 2.53 3 ARG A N 18
ATOM 32564 C CA . ARG A 1 3 ? 15.334 -2.203 6.803 1.00 60.42 3 ARG A CA 18
ATOM 32565 C C . ARG A 1 3 ? 15.208 -1.849 5.328 1.00 13.52 3 ARG A C 18
ATOM 32566 O O . ARG A 1 3 ? 14.266 -1.158 4.962 1.00 72.02 3 ARG A O 18
ATOM 32587 N N . ILE A 1 4 ? 16.127 -2.276 4.475 1.00 24.33 4 ILE A N 18
ATOM 32588 C CA . ILE A 1 4 ? 16.084 -1.992 3.039 1.00 1.42 4 ILE A CA 18
ATOM 32589 C C . ILE A 1 4 ? 15.909 -3.306 2.288 1.00 40.15 4 ILE A C 18
ATOM 32590 O O . ILE A 1 4 ? 16.800 -4.155 2.381 1.00 73.21 4 ILE A O 18
ATOM 32606 N N . PRO A 1 5 ? 14.815 -3.532 1.539 1.00 24.31 5 PRO A N 18
ATOM 32607 C CA . PRO A 1 5 ? 14.772 -4.663 0.632 1.00 23.24 5 PRO A CA 18
ATOM 32608 C C . PRO A 1 5 ? 15.831 -4.535 -0.445 1.00 73.11 5 PRO A C 18
ATOM 32609 O O . PRO A 1 5 ? 15.956 -3.506 -1.102 1.00 13.31 5 PRO A O 18
ATOM 32620 N N . SER A 1 6 ? 16.527 -5.637 -0.684 1.00 12.13 6 SER A N 18
ATOM 32621 C CA . SER A 1 6 ? 17.375 -5.800 -1.851 1.00 34.12 6 SER A CA 18
ATOM 32622 C C . SER A 1 6 ? 16.697 -6.637 -2.932 1.00 24.04 6 SER A C 18
ATOM 32623 O O . SER A 1 6 ? 17.293 -6.876 -3.987 1.00 2.53 6 SER A O 18
ATOM 32631 N N . ALA A 1 7 ? 15.470 -7.098 -2.682 1.00 14.12 7 ALA A N 18
ATOM 32632 C CA . ALA A 1 7 ? 14.661 -7.771 -3.675 1.00 54.32 7 ALA A CA 18
ATOM 32633 C C . ALA A 1 7 ? 13.395 -7.007 -3.968 1.00 41.34 7 ALA A C 18
ATOM 32634 O O . ALA A 1 7 ? 12.318 -7.560 -3.812 1.00 45.45 7 ALA A O 18
ATOM 32641 N N . ILE A 1 8 ? 13.537 -5.753 -4.406 1.00 22.22 8 ILE A N 18
ATOM 32642 C CA . ILE A 1 8 ? 12.433 -5.027 -5.006 1.00 54.23 8 ILE A CA 18
ATOM 32643 C C . ILE A 1 8 ? 12.171 -5.666 -6.366 1.00 4.14 8 ILE A C 18
ATOM 32644 O O . ILE A 1 8 ? 12.819 -5.329 -7.362 1.00 45.13 8 ILE A O 18
ATOM 32660 N N . GLN A 1 9 ? 11.196 -6.547 -6.415 1.00 72.34 9 GLN A N 18
ATOM 32661 C CA . GLN A 1 9 ? 10.619 -7.024 -7.646 1.00 41.24 9 GLN A CA 18
ATOM 32662 C C . GLN A 1 9 ? 9.374 -6.189 -7.905 1.00 22.11 9 GLN A C 18
ATOM 32663 O O . GLN A 1 9 ? 8.319 -6.447 -7.323 1.00 64.44 9 GLN A O 18
ATOM 32677 N N . LEU A 1 10 ? 9.500 -5.169 -8.761 1.00 54.45 10 LEU A N 18
ATOM 32678 C CA . LEU A 1 10 ? 8.361 -4.582 -9.429 1.00 25.43 10 LEU A CA 18
ATOM 32679 C C . LEU A 1 10 ? 7.945 -5.618 -10.469 1.00 50.11 10 LEU A C 18
ATOM 32680 O O . LEU A 1 10 ? 8.525 -5.659 -11.560 1.00 73.23 10 LEU A O 18
ATOM 32696 N N . HIS A 1 11 ? 6.988 -6.467 -10.125 1.00 71.41 11 HIS A N 18
ATOM 32697 C CA . HIS A 1 11 ? 6.357 -7.347 -11.079 1.00 30.21 11 HIS A CA 18
ATOM 32698 C C . HIS A 1 11 ? 5.283 -6.523 -11.804 1.00 13.42 11 HIS A C 18
ATOM 32699 O O . HIS A 1 11 ? 4.176 -6.335 -11.289 1.00 32.31 11 HIS A O 18
ATOM 32713 N N . LYS A 1 12 ? 5.593 -5.961 -12.981 1.00 61.02 12 LYS A N 18
ATOM 32714 C CA . LYS A 1 12 ? 4.606 -5.139 -13.695 1.00 44.11 12 LYS A CA 18
ATOM 32715 C C . LYS A 1 12 ? 3.435 -5.971 -14.216 1.00 52.12 12 LYS A C 18
ATOM 32716 O O . LYS A 1 12 ? 2.299 -5.486 -14.182 1.00 24.14 12 LYS A O 18
ATOM 32735 N N . ALA A 1 13 ? 3.692 -7.176 -14.733 1.00 43.23 13 ALA A N 18
ATOM 32736 C CA . ALA A 1 13 ? 2.766 -7.934 -15.578 1.00 72.35 13 ALA A CA 18
ATOM 32737 C C . ALA A 1 13 ? 1.482 -8.410 -14.873 1.00 23.40 13 ALA A C 18
ATOM 32738 O O . ALA A 1 13 ? 0.553 -8.829 -15.567 1.00 30.30 13 ALA A O 18
ATOM 32745 N N . SER A 1 14 ? 1.402 -8.328 -13.542 1.00 23.14 14 SER A N 18
ATOM 32746 C CA . SER A 1 14 ? 0.187 -8.538 -12.747 1.00 42.43 14 SER A CA 18
ATOM 32747 C C . SER A 1 14 ? 0.058 -7.485 -11.630 1.00 10.14 14 SER A C 18
ATOM 32748 O O . SER A 1 14 ? -0.726 -7.689 -10.707 1.00 23.44 14 SER A O 18
ATOM 32756 N N . LYS A 1 15 ? 0.825 -6.389 -11.700 1.00 31.42 15 LYS A N 18
ATOM 32757 C CA . LYS A 1 15 ? 0.977 -5.317 -10.712 1.00 45.35 15 LYS A CA 18
ATOM 32758 C C . LYS A 1 15 ? 1.129 -5.863 -9.282 1.00 1.54 15 LYS A C 18
ATOM 32759 O O . LYS A 1 15 ? 0.235 -5.718 -8.448 1.00 32.11 15 LYS A O 18
ATOM 32778 N N . THR A 1 16 ? 2.300 -6.445 -8.997 1.00 54.11 16 THR A N 18
ATOM 32779 C CA . THR A 1 16 ? 2.681 -6.979 -7.685 1.00 11.54 16 THR A CA 18
ATOM 32780 C C . THR A 1 16 ? 4.025 -6.345 -7.285 1.00 22.41 16 THR A C 18
ATOM 32781 O O . THR A 1 16 ? 4.919 -6.214 -8.124 1.00 4.14 16 THR A O 18
ATOM 32792 N N . LEU A 1 17 ? 4.171 -5.853 -6.051 1.00 41.55 17 LEU A N 18
ATOM 32793 C CA . LEU A 1 17 ? 5.464 -5.567 -5.415 1.00 23.42 17 LEU A CA 18
ATOM 32794 C C . LEU A 1 17 ? 5.915 -6.776 -4.608 1.00 12.10 17 LEU A C 18
ATOM 32795 O O . LEU A 1 17 ? 5.149 -7.230 -3.765 1.00 2.13 17 LEU A O 18
ATOM 32811 N N . THR A 1 18 ? 7.170 -7.192 -4.739 1.00 33.42 18 THR A N 18
ATOM 32812 C CA . THR A 1 18 ? 7.730 -8.237 -3.897 1.00 25.20 18 THR A CA 18
ATOM 32813 C C . THR A 1 18 ? 9.041 -7.793 -3.271 1.00 70.04 18 THR A C 18
ATOM 32814 O O . THR A 1 18 ? 9.720 -6.926 -3.830 1.00 62.23 18 THR A O 18
ATOM 32825 N N . LEU A 1 19 ? 9.285 -8.323 -2.058 1.00 44.23 19 LEU A N 18
ATOM 32826 C CA . LEU A 1 19 ? 10.398 -8.074 -1.142 1.00 44.15 19 LEU A CA 18
ATOM 32827 C C . LEU A 1 19 ? 10.731 -9.366 -0.394 1.00 64.11 19 LEU A C 18
ATOM 32828 O O . LEU A 1 19 ? 10.113 -10.416 -0.581 1.00 25.04 19 LEU A O 18
ATOM 32844 N N . ARG A 1 20 ? 11.699 -9.226 0.511 1.00 54.41 20 ARG A N 18
ATOM 32845 C CA . ARG A 1 20 ? 12.202 -10.282 1.422 1.00 52.33 20 ARG A CA 18
ATOM 32846 C C . ARG A 1 20 ? 12.549 -9.794 2.843 1.00 23.34 20 ARG A C 18
ATOM 32847 O O . ARG A 1 20 ? 13.725 -9.516 3.106 1.00 64.25 20 ARG A O 18
ATOM 32868 N N . TYR A 1 21 ? 11.587 -9.625 3.760 1.00 64.23 21 TYR A N 18
ATOM 32869 C CA . TYR A 1 21 ? 11.822 -9.181 5.138 1.00 42.31 21 TYR A CA 18
ATOM 32870 C C . TYR A 1 21 ? 12.688 -10.200 5.874 1.00 10.33 21 TYR A C 18
ATOM 32871 O O . TYR A 1 21 ? 12.179 -11.168 6.447 1.00 70.32 21 TYR A O 18
ATOM 32889 N N . GLY A 1 22 ? 13.997 -9.964 5.914 1.00 53.33 22 GLY A N 18
ATOM 32890 C CA . GLY A 1 22 ? 14.905 -10.868 6.583 1.00 73.33 22 GLY A CA 18
ATOM 32891 C C . GLY A 1 22 ? 15.031 -12.103 5.715 1.00 3.54 22 GLY A C 18
ATOM 32892 O O . GLY A 1 22 ? 15.800 -12.110 4.753 1.00 72.45 22 GLY A O 18
ATOM 32896 N N . GLU A 1 23 ? 14.252 -13.127 6.026 1.00 74.03 23 GLU A N 18
ATOM 32897 C CA . GLU A 1 23 ? 14.289 -14.404 5.334 1.00 62.41 23 GLU A CA 18
ATOM 32898 C C . GLU A 1 23 ? 12.903 -14.812 4.816 1.00 25.31 23 GLU A C 18
ATOM 32899 O O . GLU A 1 23 ? 12.764 -15.861 4.181 1.00 3.23 23 GLU A O 18
ATOM 32911 N N . ASP A 1 24 ? 11.898 -13.973 5.060 1.00 51.15 24 ASP A N 18
ATOM 32912 C CA . ASP A 1 24 ? 10.508 -14.185 4.642 1.00 2.22 24 ASP A CA 18
ATOM 32913 C C . ASP A 1 24 ? 10.183 -13.278 3.470 1.00 53.54 24 ASP A C 18
ATOM 32914 O O . ASP A 1 24 ? 10.416 -12.068 3.527 1.00 31.20 24 ASP A O 18
ATOM 32923 N N . SER A 1 25 ? 9.615 -13.836 2.413 1.00 74.35 25 SER A N 18
ATOM 32924 C CA . SER A 1 25 ? 9.165 -13.102 1.253 1.00 65.25 25 SER A CA 18
ATOM 32925 C C . SER A 1 25 ? 7.737 -12.612 1.470 1.00 65.04 25 SER A C 18
ATOM 32926 O O . SER A 1 25 ? 6.954 -13.265 2.169 1.00 11.13 25 SER A O 18
ATOM 32934 N N . TYR A 1 26 ? 7.394 -11.487 0.846 1.00 22.14 26 TYR A N 18
ATOM 32935 C CA . TYR A 1 26 ? 6.040 -10.963 0.768 1.00 65.35 26 TYR A CA 18
ATOM 32936 C C . TYR A 1 26 ? 5.849 -10.397 -0.628 1.00 43.55 26 TYR A C 18
ATOM 32937 O O . TYR A 1 26 ? 6.741 -9.695 -1.116 1.00 70.05 26 TYR A O 18
ATOM 32955 N N . ASP A 1 27 ? 4.695 -10.679 -1.231 1.00 64.11 27 ASP A N 18
ATOM 32956 C CA . ASP A 1 27 ? 4.349 -10.403 -2.617 1.00 4.22 27 ASP A CA 18
ATOM 32957 C C . ASP A 1 27 ? 3.037 -9.615 -2.597 1.00 70.03 27 ASP A C 18
ATOM 32958 O O . ASP A 1 27 ? 1.942 -10.150 -2.783 1.00 53.41 27 ASP A O 18
ATOM 32967 N N . LEU A 1 28 ? 3.140 -8.339 -2.240 1.00 32.01 28 LEU A N 18
ATOM 32968 C CA . LEU A 1 28 ? 2.029 -7.410 -2.098 1.00 12.24 28 LEU A CA 18
ATOM 32969 C C . LEU A 1 28 ? 1.449 -7.057 -3.483 1.00 44.42 28 LEU A C 18
ATOM 32970 O O . LEU A 1 28 ? 2.212 -6.853 -4.422 1.00 72.03 28 LEU A O 18
ATOM 32986 N N . PRO A 1 29 ? 0.129 -6.864 -3.644 1.00 21.03 29 PRO A N 18
ATOM 32987 C CA . PRO A 1 29 ? -0.458 -6.287 -4.860 1.00 52.21 29 PRO A CA 18
ATOM 32988 C C . PRO A 1 29 ? 0.010 -4.837 -5.124 1.00 24.24 29 PRO A C 18
ATOM 32989 O O . PRO A 1 29 ? 0.867 -4.303 -4.414 1.00 11.51 29 PRO A O 18
ATOM 33000 N N . ALA A 1 30 ? -0.603 -4.128 -6.076 1.00 21.32 30 ALA A N 18
ATOM 33001 C CA . ALA A 1 30 ? -0.576 -2.664 -6.080 1.00 70.44 30 ALA A CA 18
ATOM 33002 C C . ALA A 1 30 ? -1.665 -2.119 -5.120 1.00 53.55 30 ALA A C 18
ATOM 33003 O O . ALA A 1 30 ? -1.311 -1.377 -4.210 1.00 42.11 30 ALA A O 18
ATOM 33010 N N . GLU A 1 31 ? -2.958 -2.489 -5.238 1.00 44.13 31 GLU A N 18
ATOM 33011 C CA . GLU A 1 31 ? -4.067 -1.874 -4.452 1.00 1.31 31 GLU A CA 18
ATOM 33012 C C . GLU A 1 31 ? -3.779 -1.729 -2.944 1.00 64.23 31 GLU A C 18
ATOM 33013 O O . GLU A 1 31 ? -4.020 -0.667 -2.375 1.00 32.11 31 GLU A O 18
ATOM 33025 N N . PHE A 1 32 ? -3.294 -2.764 -2.249 1.00 71.13 32 PHE A N 18
ATOM 33026 C CA . PHE A 1 32 ? -3.074 -2.631 -0.809 1.00 24.04 32 PHE A CA 18
ATOM 33027 C C . PHE A 1 32 ? -2.031 -1.530 -0.506 1.00 35.12 32 PHE A C 18
ATOM 33028 O O . PHE A 1 32 ? -2.154 -0.826 0.495 1.00 24.42 32 PHE A O 18
ATOM 33045 N N . LEU A 1 33 ? -1.054 -1.303 -1.393 1.00 63.24 33 LEU A N 18
ATOM 33046 C CA . LEU A 1 33 ? -0.046 -0.258 -1.221 1.00 43.33 33 LEU A CA 18
ATOM 33047 C C . LEU A 1 33 ? -0.651 1.141 -1.374 1.00 22.01 33 LEU A C 18
ATOM 33048 O O . LEU A 1 33 ? -0.211 2.065 -0.691 1.00 22.31 33 LEU A O 18
ATOM 33064 N N . ARG A 1 34 ? -1.669 1.308 -2.227 1.00 72.13 34 ARG A N 18
ATOM 33065 C CA . ARG A 1 34 ? -2.403 2.568 -2.400 1.00 43.33 34 ARG A CA 18
ATOM 33066 C C . ARG A 1 34 ? -2.986 3.012 -1.068 1.00 24.20 34 ARG A C 18
ATOM 33067 O O . ARG A 1 34 ? -2.799 4.151 -0.653 1.00 51.32 34 ARG A O 18
ATOM 33088 N N . VAL A 1 35 ? -3.732 2.135 -0.404 1.00 20.41 35 VAL A N 18
ATOM 33089 C CA . VAL A 1 35 ? -4.518 2.550 0.754 1.00 74.41 35 VAL A CA 18
ATOM 33090 C C . VAL A 1 35 ? -3.657 2.838 1.990 1.00 34.13 35 VAL A C 18
ATOM 33091 O O . VAL A 1 35 ? -4.143 3.474 2.930 1.00 71.12 35 VAL A O 18
ATOM 33104 N N . HIS A 1 36 ? -2.382 2.433 1.967 1.00 72.12 36 HIS A N 18
ATOM 33105 C CA . HIS A 1 36 ? -1.397 2.720 3.001 1.00 53.55 36 HIS A CA 18
ATOM 33106 C C . HIS A 1 36 ? -0.355 3.740 2.499 1.00 73.03 36 HIS A C 18
ATOM 33107 O O . HIS A 1 36 ? 0.821 3.652 2.838 1.00 73.24 36 HIS A O 18
ATOM 33121 N N . SER A 1 37 ? -0.751 4.653 1.607 1.00 62.33 37 SER A N 18
ATOM 33122 C CA . SER A 1 37 ? 0.118 5.626 0.952 1.00 61.02 37 SER A CA 18
ATOM 33123 C C . SER A 1 37 ? -0.061 7.005 1.605 1.00 31.42 37 SER A C 18
ATOM 33124 O O . SER A 1 37 ? -0.952 7.761 1.198 1.00 62.44 37 SER A O 18
ATOM 33132 N N . PRO A 1 38 ? 0.665 7.319 2.697 1.00 72.24 38 PRO A N 18
ATOM 33133 C CA . PRO A 1 38 ? 0.745 8.666 3.230 1.00 53.54 38 PRO A CA 18
ATOM 33134 C C . PRO A 1 38 ? 1.655 9.514 2.327 1.00 72.11 38 PRO A C 18
ATOM 33135 O O . PRO A 1 38 ? 2.207 9.025 1.338 1.00 62.35 38 PRO A O 18
ATOM 33146 N N . SER A 1 39 ? 1.836 10.785 2.676 1.00 20.33 39 SER A N 18
ATOM 33147 C CA . SER A 1 39 ? 2.548 11.766 1.884 1.00 61.05 39 SER A CA 18
ATOM 33148 C C . SER A 1 39 ? 3.772 12.295 2.642 1.00 44.41 39 SER A C 18
ATOM 33149 O O . SER A 1 39 ? 3.943 12.025 3.832 1.00 2.24 39 SER A O 18
ATOM 33157 N N . ALA A 1 40 ? 4.627 13.047 1.953 1.00 54.12 40 ALA A N 18
ATOM 33158 C CA . ALA A 1 40 ? 5.929 13.459 2.467 1.00 14.11 40 ALA A CA 18
ATOM 33159 C C . ALA A 1 40 ? 5.904 14.785 3.238 1.00 20.41 40 ALA A C 18
ATOM 33160 O O . ALA A 1 40 ? 6.883 15.109 3.898 1.00 32.43 40 ALA A O 18
ATOM 33167 N N . GLU A 1 41 ? 4.822 15.568 3.153 1.00 42.12 41 GLU A N 18
ATOM 33168 C CA . GLU A 1 41 ? 4.753 16.939 3.669 1.00 75.24 41 GLU A CA 18
ATOM 33169 C C . GLU A 1 41 ? 3.952 17.071 4.965 1.00 11.22 41 GLU A C 18
ATOM 33170 O O . GLU A 1 41 ? 3.587 18.162 5.400 1.00 13.32 41 GLU A O 18
ATOM 33182 N N . VAL A 1 42 ? 3.700 15.942 5.613 1.00 11.13 42 VAL A N 18
ATOM 33183 C CA . VAL A 1 42 ? 2.831 15.793 6.776 1.00 31.41 42 VAL A CA 18
ATOM 33184 C C . VAL A 1 42 ? 3.595 16.074 8.086 1.00 73.13 42 VAL A C 18
ATOM 33185 O O . VAL A 1 42 ? 3.046 15.888 9.164 1.00 74.21 42 VAL A O 18
ATOM 33198 N N . GLN A 1 43 ? 4.854 16.515 8.022 1.00 35.32 43 GLN A N 18
ATOM 33199 C CA . GLN A 1 43 ? 5.643 17.069 9.143 1.00 64.35 43 GLN A CA 18
ATOM 33200 C C . GLN A 1 43 ? 5.712 16.130 10.363 1.00 52.22 43 GLN A C 18
ATOM 33201 O O . GLN A 1 43 ? 5.929 16.580 11.495 1.00 13.31 43 GLN A O 18
ATOM 33215 N N . GLY A 1 44 ? 5.497 14.831 10.159 1.00 33.13 44 GLY A N 18
ATOM 33216 C CA . GLY A 1 44 ? 5.480 13.806 11.185 1.00 0.30 44 GLY A CA 18
ATOM 33217 C C . GLY A 1 44 ? 4.189 13.006 11.128 1.00 20.34 44 GLY A C 18
ATOM 33218 O O . GLY A 1 44 ? 4.262 11.803 10.876 1.00 35.43 44 GLY A O 18
ATOM 33222 N N . HIS A 1 45 ? 3.030 13.616 11.375 1.00 0.20 45 HIS A N 18
ATOM 33223 C CA . HIS A 1 45 ? 1.739 12.931 11.421 1.00 62.23 45 HIS A CA 18
ATOM 33224 C C . HIS A 1 45 ? 0.593 13.887 11.082 1.00 55.13 45 HIS A C 18
ATOM 33225 O O . HIS A 1 45 ? 0.788 15.100 10.957 1.00 33.12 45 HIS A O 18
ATOM 33239 N N . GLY A 1 46 ? -0.618 13.352 10.930 1.00 35.40 46 GLY A N 18
ATOM 33240 C CA . GLY A 1 46 ? -1.757 14.086 10.407 1.00 52.31 46 GLY A CA 18
ATOM 33241 C C . GLY A 1 46 ? -3.055 13.527 10.958 1.00 23.43 46 GLY A C 18
ATOM 33242 O O . GLY A 1 46 ? -3.124 13.114 12.117 1.00 44.14 46 GLY A O 18
ATOM 33246 N N . ASN A 1 47 ? -4.104 13.563 10.143 1.00 15.23 47 ASN A N 18
ATOM 33247 C CA . ASN A 1 47 ? -5.452 13.172 10.541 1.00 43.15 47 ASN A CA 18
ATOM 33248 C C . ASN A 1 47 ? -5.801 11.876 9.808 1.00 24.04 47 ASN A C 18
ATOM 33249 O O . ASN A 1 47 ? -5.396 11.742 8.644 1.00 34.22 47 ASN A O 18
ATOM 33260 N N . PRO A 1 48 ? -6.599 10.973 10.405 1.00 14.40 48 PRO A N 18
ATOM 33261 C CA . PRO A 1 48 ? -7.066 9.771 9.736 1.00 53.42 48 PRO A CA 18
ATOM 33262 C C . PRO A 1 48 ? -7.936 10.176 8.552 1.00 3.40 48 PRO A C 18
ATOM 33263 O O . PRO A 1 48 ? -8.885 10.950 8.699 1.00 55.51 48 PRO A O 18
ATOM 33274 N N . VAL A 1 49 ? -7.575 9.687 7.373 1.00 43.14 49 VAL A N 18
ATOM 33275 C CA . VAL A 1 49 ? -8.347 9.823 6.159 1.00 41.45 49 VAL A CA 18
ATOM 33276 C C . VAL A 1 49 ? -8.277 8.456 5.514 1.00 72.04 49 VAL A C 18
ATOM 33277 O O . VAL A 1 49 ? -7.206 7.928 5.197 1.00 11.30 49 VAL A O 18
ATOM 33290 N N . LEU A 1 50 ? -9.450 7.893 5.315 1.00 41.51 50 LEU A N 18
ATOM 33291 C CA . LEU A 1 50 ? -9.618 6.598 4.702 1.00 2.43 50 LEU A CA 18
ATOM 33292 C C . LEU A 1 50 ? -9.560 6.759 3.199 1.00 2.13 50 LEU A C 18
ATOM 33293 O O . LEU A 1 50 ? -10.302 7.542 2.597 1.00 14.12 50 LEU A O 18
ATOM 33309 N N . GLN A 1 51 ? -8.668 5.988 2.603 1.00 52.32 51 GLN A N 18
ATOM 33310 C CA . GLN A 1 51 ? -8.445 5.906 1.185 1.00 23.03 51 GLN A CA 18
ATOM 33311 C C . GLN A 1 51 ? -9.322 4.764 0.676 1.00 3.14 51 GLN A C 18
ATOM 33312 O O . GLN A 1 51 ? -9.098 3.590 0.989 1.00 0.52 51 GLN A O 18
ATOM 33326 N N . TYR A 1 52 ? -10.377 5.125 -0.053 1.00 32.42 52 TYR A N 18
ATOM 33327 C CA . TYR A 1 52 ? -11.251 4.211 -0.776 1.00 22.13 52 TYR A CA 18
ATOM 33328 C C . TYR A 1 52 ? -11.195 4.560 -2.263 1.00 33.33 52 TYR A C 18
ATOM 33329 O O . TYR A 1 52 ? -10.334 5.338 -2.678 1.00 34.01 52 TYR A O 18
ATOM 33347 N N . GLY A 1 53 ? -12.090 3.981 -3.065 1.00 71.41 53 GLY A N 18
ATOM 33348 C CA . GLY A 1 53 ? -12.441 4.498 -4.388 1.00 23.01 53 GLY A CA 18
ATOM 33349 C C . GLY A 1 53 ? -11.303 4.534 -5.412 1.00 42.22 53 GLY A C 18
ATOM 33350 O O . GLY A 1 53 ? -11.403 5.301 -6.377 1.00 21.42 53 GLY A O 18
ATOM 33354 N N . LYS A 1 54 ? -10.222 3.772 -5.206 1.00 55.23 54 LYS A N 18
ATOM 33355 C CA . LYS A 1 54 ? -9.091 3.622 -6.123 1.00 34.01 54 LYS A CA 18
ATOM 33356 C C . LYS A 1 54 ? -8.811 2.140 -6.378 1.00 51.21 54 LYS A C 18
ATOM 33357 O O . LYS A 1 54 ? -7.707 1.826 -6.783 1.00 71.33 54 LYS A O 18
ATOM 33376 N N . LEU A 1 55 ? -9.766 1.220 -6.211 1.00 63.03 55 LEU A N 18
ATOM 33377 C CA . LEU A 1 55 ? -9.551 -0.209 -6.489 1.00 74.23 55 LEU A CA 18
ATOM 33378 C C . LEU A 1 55 ? -9.009 -0.480 -7.896 1.00 43.11 55 LEU A C 18
ATOM 33379 O O . LEU A 1 55 ? -8.344 -1.492 -8.111 1.00 44.11 55 LEU A O 18
ATOM 33395 N N . ASN A 1 56 ? -9.283 0.409 -8.860 1.00 64.42 56 ASN A N 18
ATOM 33396 C CA . ASN A 1 56 ? -8.790 0.282 -10.235 1.00 74.43 56 ASN A CA 18
ATOM 33397 C C . ASN A 1 56 ? -7.311 0.684 -10.369 1.00 64.35 56 ASN A C 18
ATOM 33398 O O . ASN A 1 56 ? -6.755 0.590 -11.467 1.00 14.34 56 ASN A O 18
ATOM 33409 N N . VAL A 1 57 ? -6.658 1.173 -9.313 1.00 14.11 57 VAL A N 18
ATOM 33410 C CA . VAL A 1 57 ? -5.267 1.613 -9.341 1.00 75.45 57 VAL A CA 18
ATOM 33411 C C . VAL A 1 57 ? -4.372 0.477 -9.802 1.00 43.51 57 VAL A C 18
ATOM 33412 O O . VAL A 1 57 ? -4.669 -0.701 -9.601 1.00 23.00 57 VAL A O 18
ATOM 33425 N N . GLY A 1 58 ? -3.245 0.843 -10.396 1.00 50.42 58 GLY A N 18
ATOM 33426 C CA . GLY A 1 58 ? -2.142 -0.031 -10.663 1.00 72.23 58 GLY A CA 18
ATOM 33427 C C . GLY A 1 58 ? -0.839 0.722 -10.511 1.00 34.04 58 GLY A C 18
ATOM 33428 O O . GLY A 1 58 ? -0.809 1.909 -10.180 1.00 15.50 58 GLY A O 18
ATOM 33432 N N . LEU A 1 59 ? 0.245 -0.017 -10.685 1.00 3.40 59 LEU A N 18
ATOM 33433 C CA . LEU A 1 59 ? 1.586 0.509 -10.589 1.00 33.01 59 LEU A CA 18
ATOM 33434 C C . LEU A 1 59 ? 1.951 1.098 -11.948 1.00 44.23 59 LEU A C 18
ATOM 33435 O O . LEU A 1 59 ? 1.495 0.604 -12.985 1.00 23.12 59 LEU A O 18
ATOM 33451 N N . VAL A 1 60 ? 2.813 2.110 -11.949 1.00 23.02 60 VAL A N 18
ATOM 33452 C CA . VAL A 1 60 ? 3.286 2.793 -13.151 1.00 10.43 60 VAL A CA 18
ATOM 33453 C C . VAL A 1 60 ? 4.809 2.867 -13.217 1.00 72.02 60 VAL A C 18
ATOM 33454 O O . VAL A 1 60 ? 5.402 2.831 -14.303 1.00 45.43 60 VAL A O 18
ATOM 33467 N N . GLY A 1 61 ? 5.454 2.924 -12.061 1.00 75.15 61 GLY A N 18
ATOM 33468 C CA . GLY A 1 61 ? 6.899 2.929 -11.944 1.00 34.04 61 GLY A CA 18
ATOM 33469 C C . GLY A 1 61 ? 7.284 3.075 -10.486 1.00 24.12 61 GLY A C 18
ATOM 33470 O O . GLY A 1 61 ? 6.435 3.347 -9.643 1.00 21.30 61 GLY A O 18
ATOM 33474 N N . VAL A 1 62 ? 8.554 2.844 -10.183 1.00 53.44 62 VAL A N 18
ATOM 33475 C CA . VAL A 1 62 ? 9.084 2.773 -8.839 1.00 20.12 62 VAL A CA 18
ATOM 33476 C C . VAL A 1 62 ? 10.600 2.607 -8.955 1.00 64.32 62 VAL A C 18
ATOM 33477 O O . VAL A 1 62 ? 11.057 1.885 -9.852 1.00 2.12 62 VAL A O 18
ATOM 33490 N N . GLU A 1 63 ? 11.370 3.275 -8.088 1.00 15.50 63 GLU A N 18
ATOM 33491 C CA . GLU A 1 63 ? 12.834 3.270 -8.065 1.00 11.23 63 GLU A CA 18
ATOM 33492 C C . GLU A 1 63 ? 13.360 3.625 -6.666 1.00 14.53 63 GLU A C 18
ATOM 33493 O O . GLU A 1 63 ? 12.638 4.235 -5.870 1.00 11.54 63 GLU A O 18
ATOM 33505 N N . PRO A 1 64 ? 14.627 3.305 -6.352 1.00 72.24 64 PRO A N 18
ATOM 33506 C CA . PRO A 1 64 ? 15.249 3.706 -5.102 1.00 53.21 64 PRO A CA 18
ATOM 33507 C C . PRO A 1 64 ? 15.400 5.229 -5.079 1.00 62.12 64 PRO A C 18
ATOM 33508 O O . PRO A 1 64 ? 16.037 5.815 -5.965 1.00 41.31 64 PRO A O 18
ATOM 33519 N N . ALA A 1 65 ? 14.843 5.879 -4.049 1.00 72.21 65 ALA A N 18
ATOM 33520 C CA . ALA A 1 65 ? 15.278 7.230 -3.720 1.00 1.33 65 ALA A CA 18
ATOM 33521 C C . ALA A 1 65 ? 16.684 7.172 -3.090 1.00 4.31 65 ALA A C 18
ATOM 33522 O O . ALA A 1 65 ? 17.357 6.142 -3.173 1.00 32.41 65 ALA A O 18
ATOM 33529 N N . GLY A 1 66 ? 17.154 8.286 -2.517 1.00 61.14 66 GLY A N 18
ATOM 33530 C CA . GLY A 1 66 ? 18.530 8.515 -2.071 1.00 53.35 66 GLY A CA 18
ATOM 33531 C C . GLY A 1 66 ? 19.150 7.355 -1.304 1.00 55.53 66 GLY A C 18
ATOM 33532 O O . GLY A 1 66 ? 19.805 6.511 -1.913 1.00 32.11 66 GLY A O 18
ATOM 33536 N N . GLN A 1 67 ? 19.009 7.357 0.024 1.00 40.45 67 GLN A N 18
ATOM 33537 C CA . GLN A 1 67 ? 19.654 6.385 0.908 1.00 21.24 67 GLN A CA 18
ATOM 33538 C C . GLN A 1 67 ? 18.725 5.972 2.069 1.00 41.42 67 GLN A C 18
ATOM 33539 O O . GLN A 1 67 ? 19.092 5.129 2.890 1.00 53.13 67 GLN A O 18
ATOM 33553 N N . TYR A 1 68 ? 17.528 6.566 2.157 1.00 13.12 68 TYR A N 18
ATOM 33554 C CA . TYR A 1 68 ? 16.595 6.445 3.276 1.00 22.42 68 TYR A CA 18
ATOM 33555 C C . TYR A 1 68 ? 15.134 6.309 2.830 1.00 42.32 68 TYR A C 18
ATOM 33556 O O . TYR A 1 68 ? 14.252 6.303 3.687 1.00 31.43 68 TYR A O 18
ATOM 33574 N N . ALA A 1 69 ? 14.841 6.236 1.526 1.00 31.20 69 ALA A N 18
ATOM 33575 C CA . ALA A 1 69 ? 13.476 6.176 1.021 1.00 53.51 69 ALA A CA 18
ATOM 33576 C C . ALA A 1 69 ? 13.369 5.487 -0.342 1.00 41.25 69 ALA A C 18
ATOM 33577 O O . ALA A 1 69 ? 14.365 5.199 -1.011 1.00 1.11 69 ALA A O 18
ATOM 33584 N N . LEU A 1 70 ? 12.129 5.311 -0.802 1.00 41.54 70 LEU A N 18
ATOM 33585 C CA . LEU A 1 70 ? 11.776 4.742 -2.096 1.00 74.23 70 LEU A CA 18
ATOM 33586 C C . LEU A 1 70 ? 10.869 5.742 -2.825 1.00 34.04 70 LEU A C 18
ATOM 33587 O O . LEU A 1 70 ? 9.965 6.309 -2.205 1.00 72.31 70 LEU A O 18
ATOM 33603 N N . LYS A 1 71 ? 11.155 5.999 -4.107 1.00 33.43 71 LYS A N 18
ATOM 33604 C CA . LYS A 1 71 ? 10.406 6.853 -5.028 1.00 41.43 71 LYS A CA 18
ATOM 33605 C C . LYS A 1 71 ? 9.290 6.009 -5.661 1.00 1.10 71 LYS A C 18
ATOM 33606 O O . LYS A 1 71 ? 9.470 5.458 -6.753 1.00 75.21 71 LYS A O 18
ATOM 33625 N N . LEU A 1 72 ? 8.169 5.831 -4.963 1.00 31.02 72 LEU A N 18
ATOM 33626 C CA . LEU A 1 72 ? 7.044 5.033 -5.445 1.00 3.53 72 LEU A CA 18
ATOM 33627 C C . LEU A 1 72 ? 6.252 5.840 -6.495 1.00 43.15 72 LEU A C 18
ATOM 33628 O O . LEU A 1 72 ? 6.265 7.072 -6.441 1.00 22.03 72 LEU A O 18
ATOM 33644 N N . SER A 1 73 ? 5.523 5.206 -7.430 1.00 21.34 73 SER A N 18
ATOM 33645 C CA . SER A 1 73 ? 4.612 5.906 -8.341 1.00 63.34 73 SER A CA 18
ATOM 33646 C C . SER A 1 73 ? 3.382 5.037 -8.600 1.00 55.45 73 SER A C 18
ATOM 33647 O O . SER A 1 73 ? 3.522 3.853 -8.906 1.00 32.00 73 SER A O 18
ATOM 33655 N N . PHE A 1 74 ? 2.175 5.583 -8.454 1.00 42.31 74 PHE A N 18
ATOM 33656 C CA . PHE A 1 74 ? 0.927 4.831 -8.545 1.00 0.31 74 PHE A CA 18
ATOM 33657 C C . PHE A 1 74 ? -0.016 5.609 -9.438 1.00 35.41 74 PHE A C 18
ATOM 33658 O O . PHE A 1 74 ? -0.141 6.823 -9.302 1.00 74.33 74 PHE A O 18
ATOM 33675 N N . ASP A 1 75 ? -0.758 4.864 -10.256 1.00 12.52 75 ASP A N 18
ATOM 33676 C CA . ASP A 1 75 ? -1.803 5.340 -11.178 1.00 51.54 75 ASP A CA 18
ATOM 33677 C C . ASP A 1 75 ? -2.960 6.102 -10.490 1.00 22.12 75 ASP A C 18
ATOM 33678 O O . ASP A 1 75 ? -3.925 6.513 -11.132 1.00 51.53 75 ASP A O 18
ATOM 33687 N N . ASP A 1 76 ? -2.891 6.296 -9.170 1.00 21.40 76 ASP A N 18
ATOM 33688 C CA . ASP A 1 76 ? -3.720 7.252 -8.435 1.00 40.51 76 ASP A CA 18
ATOM 33689 C C . ASP A 1 76 ? -3.342 8.706 -8.748 1.00 72.23 76 ASP A C 18
ATOM 33690 O O . ASP A 1 76 ? -4.141 9.608 -8.488 1.00 34.21 76 ASP A O 18
ATOM 33699 N N . GLY A 1 77 ? -2.163 8.956 -9.323 1.00 75.03 77 GLY A N 18
ATOM 33700 C CA . GLY A 1 77 ? -1.813 10.243 -9.899 1.00 40.13 77 GLY A CA 18
ATOM 33701 C C . GLY A 1 77 ? -1.433 11.309 -8.880 1.00 11.33 77 GLY A C 18
ATOM 33702 O O . GLY A 1 77 ? -1.274 12.475 -9.245 1.00 62.03 77 GLY A O 18
ATOM 33706 N N . HIS A 1 78 ? -1.292 10.948 -7.607 1.00 41.22 78 HIS A N 18
ATOM 33707 C CA . HIS A 1 78 ? -0.635 11.763 -6.592 1.00 24.21 78 HIS A CA 18
ATOM 33708 C C . HIS A 1 78 ? 0.639 11.086 -6.079 1.00 1.33 78 HIS A C 18
ATOM 33709 O O . HIS A 1 78 ? 1.461 11.756 -5.454 1.00 74.21 78 HIS A O 18
ATOM 33723 N N . ASP A 1 79 ? 0.854 9.807 -6.409 1.00 15.13 79 ASP A N 18
ATOM 33724 C CA . ASP A 1 79 ? 2.052 9.034 -6.060 1.00 55.51 79 ASP A CA 18
ATOM 33725 C C . ASP A 1 79 ? 2.313 9.098 -4.539 1.00 14.44 79 ASP A C 18
ATOM 33726 O O . ASP A 1 79 ? 1.405 9.395 -3.748 1.00 20.24 79 ASP A O 18
ATOM 33735 N N . SER A 1 80 ? 3.538 8.797 -4.102 1.00 40.42 80 SER A N 18
ATOM 33736 C CA . SER A 1 80 ? 4.120 9.393 -2.910 1.00 43.52 80 SER A CA 18
ATOM 33737 C C . SER A 1 80 ? 5.634 9.336 -3.091 1.00 35.30 80 SER A C 18
ATOM 33738 O O . SER A 1 80 ? 6.196 8.251 -3.270 1.00 54.41 80 SER A O 18
ATOM 33746 N N . GLY A 1 81 ? 6.282 10.499 -3.073 1.00 32.22 81 GLY A N 18
ATOM 33747 C CA . GLY A 1 81 ? 7.698 10.646 -3.375 1.00 12.10 81 GLY A CA 18
ATOM 33748 C C . GLY A 1 81 ? 8.618 10.009 -2.334 1.00 75.03 81 GLY A C 18
ATOM 33749 O O . GLY A 1 81 ? 9.804 9.820 -2.610 1.00 63.12 81 GLY A O 18
ATOM 33753 N N . LEU A 1 82 ? 8.117 9.691 -1.138 1.00 35.04 82 LEU A N 18
ATOM 33754 C CA . LEU A 1 82 ? 8.918 9.202 -0.026 1.00 34.00 82 LEU A CA 18
ATOM 33755 C C . LEU A 1 82 ? 8.100 8.189 0.755 1.00 14.44 82 LEU A C 18
ATOM 33756 O O . LEU A 1 82 ? 7.121 8.553 1.404 1.00 55.23 82 LEU A O 18
ATOM 33772 N N . PHE A 1 83 ? 8.496 6.918 0.668 1.00 32.21 83 PHE A N 18
ATOM 33773 C CA . PHE A 1 83 ? 7.986 5.840 1.523 1.00 3.12 83 PHE A CA 18
ATOM 33774 C C . PHE A 1 83 ? 8.930 5.479 2.677 1.00 53.35 83 PHE A C 18
ATOM 33775 O O . PHE A 1 83 ? 8.614 4.586 3.461 1.00 12.52 83 PHE A O 18
ATOM 33792 N N . THR A 1 84 ? 10.061 6.180 2.799 1.00 12.31 84 THR A N 18
ATOM 33793 C CA . THR A 1 84 ? 11.094 5.916 3.802 1.00 2.22 84 THR A CA 18
ATOM 33794 C C . THR A 1 84 ? 11.583 4.450 3.697 1.00 34.40 84 THR A C 18
ATOM 33795 O O . THR A 1 84 ? 11.318 3.807 2.675 1.00 60.41 84 THR A O 18
ATOM 33806 N N . TRP A 1 85 ? 12.342 3.922 4.668 1.00 12.23 85 TRP A N 18
ATOM 33807 C CA . TRP A 1 85 ? 12.642 2.494 4.723 1.00 73.14 85 TRP A CA 18
ATOM 33808 C C . TRP A 1 85 ? 11.950 1.779 5.868 1.00 1.10 85 TRP A C 18
ATOM 33809 O O . TRP A 1 85 ? 11.359 0.726 5.637 1.00 54.35 85 TRP A O 18
ATOM 33830 N N . ASP A 1 86 ? 11.993 2.320 7.084 1.00 21.32 86 ASP A N 18
ATOM 33831 C CA . ASP A 1 86 ? 11.519 1.617 8.284 1.00 53.13 86 ASP A CA 18
ATOM 33832 C C . ASP A 1 86 ? 10.017 1.338 8.174 1.00 55.12 86 ASP A C 18
ATOM 33833 O O . ASP A 1 86 ? 9.525 0.385 8.772 1.00 12.13 86 ASP A O 18
ATOM 33842 N N . TYR A 1 87 ? 9.289 2.136 7.384 1.00 73.03 87 TYR A N 18
ATOM 33843 C CA . TYR A 1 87 ? 7.872 1.977 7.086 1.00 2.22 87 TYR A CA 18
ATOM 33844 C C . TYR A 1 87 ? 7.597 0.899 6.030 1.00 41.41 87 TYR A C 18
ATOM 33845 O O . TYR A 1 87 ? 6.561 0.255 6.084 1.00 15.24 87 TYR A O 18
ATOM 33863 N N . LEU A 1 88 ? 8.483 0.668 5.062 1.00 52.35 88 LEU A N 18
ATOM 33864 C CA . LEU A 1 88 ? 8.168 -0.226 3.944 1.00 14.20 88 LEU A CA 18
ATOM 33865 C C . LEU A 1 88 ? 8.096 -1.688 4.379 1.00 35.12 88 LEU A C 18
ATOM 33866 O O . LEU A 1 88 ? 7.055 -2.331 4.222 1.00 32.33 88 LEU A O 18
ATOM 33882 N N . TYR A 1 89 ? 9.193 -2.245 4.894 1.00 52.22 89 TYR A N 18
ATOM 33883 C CA . TYR A 1 89 ? 9.241 -3.631 5.346 1.00 31.00 89 TYR A CA 18
ATOM 33884 C C . TYR A 1 89 ? 8.224 -3.895 6.450 1.00 63.13 89 TYR A C 18
ATOM 33885 O O . TYR A 1 89 ? 7.624 -4.965 6.462 1.00 62.11 89 TYR A O 18
ATOM 33903 N N . GLU A 1 90 ? 7.975 -2.917 7.317 1.00 31.41 90 GLU A N 18
ATOM 33904 C CA . GLU A 1 90 ? 6.919 -2.970 8.319 1.00 31.20 90 GLU A CA 18
ATOM 33905 C C . GLU A 1 90 ? 5.634 -3.479 7.660 1.00 41.42 90 GLU A C 18
ATOM 33906 O O . GLU A 1 90 ? 5.088 -4.513 8.040 1.00 53.25 90 GLU A O 18
ATOM 33918 N N . LEU A 1 91 ? 5.196 -2.795 6.606 1.00 14.52 91 LEU A N 18
ATOM 33919 C CA . LEU A 1 91 ? 3.946 -3.098 5.931 1.00 11.41 91 LEU A CA 18
ATOM 33920 C C . LEU A 1 91 ? 4.032 -4.429 5.165 1.00 24.21 91 LEU A C 18
ATOM 33921 O O . LEU A 1 91 ? 3.014 -5.101 5.062 1.00 22.40 91 LEU A O 18
ATOM 33937 N N . ALA A 1 92 ? 5.212 -4.872 4.700 1.00 40.43 92 ALA A N 18
ATOM 33938 C CA . ALA A 1 92 ? 5.437 -6.173 4.049 1.00 14.22 92 ALA A CA 18
ATOM 33939 C C . ALA A 1 92 ? 4.885 -7.298 4.931 1.00 10.54 92 ALA A C 18
ATOM 33940 O O . ALA A 1 92 ? 4.034 -8.080 4.497 1.00 2.42 92 ALA A O 18
ATOM 33947 N N . THR A 1 93 ? 5.359 -7.353 6.180 1.00 35.02 93 THR A N 18
ATOM 33948 C CA . THR A 1 93 ? 5.057 -8.462 7.101 1.00 2.51 93 THR A CA 18
ATOM 33949 C C . THR A 1 93 ? 3.862 -8.162 8.031 1.00 64.32 93 THR A C 18
ATOM 33950 O O . THR A 1 93 ? 3.395 -9.041 8.762 1.00 45.33 93 THR A O 18
ATOM 33961 N N . ARG A 1 94 ? 3.306 -6.946 7.988 1.00 60.13 94 ARG A N 18
ATOM 33962 C CA . ARG A 1 94 ? 2.067 -6.585 8.687 1.00 55.34 94 ARG A CA 18
ATOM 33963 C C . ARG A 1 94 ? 0.836 -6.643 7.791 1.00 71.45 94 ARG A C 18
ATOM 33964 O O . ARG A 1 94 ? -0.276 -6.617 8.314 1.00 44.43 94 ARG A O 18
ATOM 33985 N N . LYS A 1 95 ? 0.999 -6.749 6.468 1.00 11.13 95 LYS A N 18
ATOM 33986 C CA . LYS A 1 95 ? -0.080 -6.665 5.479 1.00 55.22 95 LYS A CA 18
ATOM 33987 C C . LYS A 1 95 ? -1.318 -7.465 5.862 1.00 3.12 95 LYS A C 18
ATOM 33988 O O . LYS A 1 95 ? -2.434 -6.986 5.685 1.00 12.14 95 LYS A O 18
ATOM 34007 N N . ASP A 1 96 ? -1.113 -8.668 6.367 1.00 3.12 96 ASP A N 18
ATOM 34008 C CA . ASP A 1 96 ? -2.172 -9.591 6.774 1.00 71.14 96 ASP A CA 18
ATOM 34009 C C . ASP A 1 96 ? -3.135 -8.978 7.808 1.00 53.52 96 ASP A C 18
ATOM 34010 O O . ASP A 1 96 ? -4.344 -9.202 7.715 1.00 70.24 96 ASP A O 18
ATOM 34019 N N . GLN A 1 97 ? -2.652 -8.131 8.725 1.00 63.25 97 GLN A N 18
ATOM 34020 C CA . GLN A 1 97 ? -3.462 -7.395 9.694 1.00 72.33 97 GLN A CA 18
ATOM 34021 C C . GLN A 1 97 ? -4.016 -6.138 9.018 1.00 41.12 97 GLN A C 18
ATOM 34022 O O . GLN A 1 97 ? -5.229 -5.933 8.978 1.00 41.24 97 GLN A O 18
ATOM 34036 N N . LEU A 1 98 ? -3.117 -5.329 8.446 1.00 53.51 98 LEU A N 18
ATOM 34037 C CA . LEU A 1 98 ? -3.403 -4.009 7.870 1.00 22.40 98 LEU A CA 18
ATOM 34038 C C . LEU A 1 98 ? -4.512 -4.086 6.830 1.00 64.32 98 LEU A C 18
ATOM 34039 O O . LEU A 1 98 ? -5.316 -3.169 6.704 1.00 23.40 98 LEU A O 18
ATOM 34055 N N . TRP A 1 99 ? -4.518 -5.141 6.013 1.00 40.34 99 TRP A N 18
ATOM 34056 C CA . TRP A 1 99 ? -5.496 -5.274 4.956 1.00 14.11 99 TRP A CA 18
ATOM 34057 C C . TRP A 1 99 ? -6.876 -5.421 5.568 1.00 33.44 99 TRP A C 18
ATOM 34058 O O . TRP A 1 99 ? -7.769 -4.646 5.233 1.00 43.14 99 TRP A O 18
ATOM 34079 N N . ALA A 1 100 ? -7.030 -6.386 6.478 1.00 31.41 100 ALA A N 18
ATOM 34080 C CA . ALA A 1 100 ? -8.290 -6.634 7.159 1.00 55.55 100 ALA A CA 18
ATOM 34081 C C . ALA A 1 100 ? -8.801 -5.383 7.888 1.00 43.21 100 ALA A C 18
ATOM 34082 O O . ALA A 1 100 ? -10.001 -5.114 7.875 1.00 42.21 100 ALA A O 18
ATOM 34089 N N . ASP A 1 101 ? -7.895 -4.616 8.499 1.00 44.44 101 ASP A N 18
ATOM 34090 C CA . ASP A 1 101 ? -8.194 -3.326 9.119 1.00 13.43 101 ASP A CA 18
ATOM 34091 C C . ASP A 1 101 ? -8.782 -2.379 8.073 1.00 2.52 101 ASP A C 18
ATOM 34092 O O . ASP A 1 101 ? -9.878 -1.852 8.247 1.00 72.05 101 ASP A O 18
ATOM 34101 N N . TYR A 1 102 ? -8.088 -2.189 6.949 1.00 14.51 102 TYR A N 18
ATOM 34102 C CA . TYR A 1 102 ? -8.530 -1.302 5.885 1.00 14.23 102 TYR A CA 18
ATOM 34103 C C . TYR A 1 102 ? -9.822 -1.763 5.190 1.00 44.25 102 TYR A C 18
ATOM 34104 O O . TYR A 1 102 ? -10.531 -0.940 4.603 1.00 40.34 102 TYR A O 18
ATOM 34122 N N . LEU A 1 103 ? -10.135 -3.060 5.173 1.00 20.10 103 LEU A N 18
ATOM 34123 C CA . LEU A 1 103 ? -11.473 -3.551 4.831 1.00 14.50 103 LEU A CA 18
ATOM 34124 C C . LEU A 1 103 ? -12.497 -3.036 5.832 1.00 13.54 103 LEU A C 18
ATOM 34125 O O . LEU A 1 103 ? -13.518 -2.496 5.402 1.00 13.34 103 LEU A O 18
ATOM 34141 N N . ALA A 1 104 ? -12.266 -3.260 7.129 1.00 32.24 104 ALA A N 18
ATOM 34142 C CA . ALA A 1 104 ? -13.193 -2.887 8.190 1.00 71.04 104 ALA A CA 18
ATOM 34143 C C . ALA A 1 104 ? -13.515 -1.398 8.091 1.00 23.12 104 ALA A C 18
ATOM 34144 O O . ALA A 1 104 ? -14.682 -1.021 8.127 1.00 14.42 104 ALA A O 18
ATOM 34151 N N . GLU A 1 105 ? -12.485 -0.580 7.881 1.00 1.12 105 GLU A N 18
ATOM 34152 C CA . GLU A 1 105 ? -12.596 0.848 7.632 1.00 63.14 105 GLU A CA 18
ATOM 34153 C C . GLU A 1 105 ? -13.582 1.128 6.501 1.00 51.23 105 GLU A C 18
ATOM 34154 O O . GLU A 1 105 ? -14.563 1.840 6.702 1.00 60.24 105 GLU A O 18
ATOM 34166 N N . LEU A 1 106 ? -13.363 0.539 5.320 1.00 62.45 106 LEU A N 18
ATOM 34167 C CA . LEU A 1 106 ? -14.238 0.720 4.161 1.00 61.45 106 LEU A CA 18
ATOM 34168 C C . LEU A 1 106 ? -15.688 0.393 4.487 1.00 71.32 106 LEU A C 18
ATOM 34169 O O . LEU A 1 106 ? -16.593 1.140 4.107 1.00 35.14 106 LEU A O 18
ATOM 34185 N N . ALA A 1 107 ? -15.884 -0.725 5.181 1.00 22.31 107 ALA A N 18
ATOM 34186 C CA . ALA A 1 107 ? -17.193 -1.237 5.529 1.00 55.34 107 ALA A CA 18
ATOM 34187 C C . ALA A 1 107 ? -17.873 -0.347 6.575 1.00 3.13 107 ALA A C 18
ATOM 34188 O O . ALA A 1 107 ? -19.101 -0.256 6.591 1.00 35.23 107 ALA A O 18
ATOM 34195 N N . SER A 1 108 ? -17.118 0.296 7.470 1.00 60.13 108 SER A N 18
ATOM 34196 C CA . SER A 1 108 ? -17.654 1.183 8.491 1.00 23.54 108 SER A CA 18
ATOM 34197 C C . SER A 1 108 ? -17.913 2.578 7.911 1.00 44.14 108 SER A C 18
ATOM 34198 O O . SER A 1 108 ? -18.888 3.222 8.286 1.00 23.52 108 SER A O 18
ATOM 34206 N N . ALA A 1 109 ? -17.094 3.048 6.966 1.00 71.52 109 ALA A N 18
ATOM 34207 C CA . ALA A 1 109 ? -17.248 4.351 6.321 1.00 35.44 109 ALA A CA 18
ATOM 34208 C C . ALA A 1 109 ? -18.483 4.435 5.420 1.00 31.52 109 ALA A C 18
ATOM 34209 O O . ALA A 1 109 ? -18.918 5.537 5.070 1.00 14.00 109 ALA A O 18
ATOM 34216 N N . GLY A 1 110 ? -19.038 3.287 5.021 1.00 52.04 110 GLY A N 18
ATOM 34217 C CA . GLY A 1 110 ? -20.178 3.239 4.125 1.00 53.23 110 GLY A CA 18
ATOM 34218 C C . GLY A 1 110 ? -19.780 3.551 2.686 1.00 32.22 110 GLY A C 18
ATOM 34219 O O . GLY A 1 110 ? -20.600 4.125 1.971 1.00 55.14 110 GLY A O 18
ATOM 34223 N N . LYS A 1 111 ? -18.540 3.247 2.268 1.00 42.35 111 LYS A N 18
ATOM 34224 C CA . LYS A 1 111 ? -18.073 3.476 0.893 1.00 53.53 111 LYS A CA 18
ATOM 34225 C C . LYS A 1 111 ? -17.722 2.134 0.253 1.00 15.53 111 LYS A C 18
ATOM 34226 O O . LYS A 1 111 ? -18.064 1.075 0.787 1.00 12.30 111 LYS A O 18
ATOM 34245 N N . SER A 1 112 ? -17.013 2.140 -0.872 1.00 62.03 112 SER A N 18
ATOM 34246 C CA . SER A 1 112 ? -16.456 0.938 -1.472 1.00 53.51 112 SER A CA 18
ATOM 34247 C C . SER A 1 112 ? -15.081 1.218 -2.043 1.00 1.54 112 SER A C 18
ATOM 34248 O O . SER A 1 112 ? -14.697 2.358 -2.313 1.00 3.23 112 SER A O 18
ATOM 34256 N N . ARG A 1 113 ? -14.317 0.141 -2.202 1.00 23.02 113 ARG A N 18
ATOM 34257 C CA . ARG A 1 113 ? -13.078 0.180 -2.958 1.00 60.43 113 ARG A CA 18
ATOM 34258 C C . ARG A 1 113 ? -13.389 0.612 -4.383 1.00 41.13 113 ARG A C 18
ATOM 34259 O O . ARG A 1 113 ? -12.683 1.455 -4.941 1.00 43.42 113 ARG A O 18
ATOM 34280 N N . ASP A 1 114 ? -14.397 -0.031 -4.968 1.00 11.22 114 ASP A N 18
ATOM 34281 C CA . ASP A 1 114 ? -14.748 0.131 -6.372 1.00 62.23 114 ASP A CA 18
ATOM 34282 C C . ASP A 1 114 ? -15.372 1.512 -6.593 1.00 35.23 114 ASP A C 18
ATOM 34283 O O . ASP A 1 114 ? -16.008 2.035 -5.674 1.00 71.25 114 ASP A O 18
ATOM 34292 N N . PRO A 1 115 ? -15.223 2.101 -7.794 1.00 64.03 115 PRO A N 18
ATOM 34293 C CA . PRO A 1 115 ? -15.652 3.458 -8.097 1.00 33.21 115 PRO A CA 18
ATOM 34294 C C . PRO A 1 115 ? -17.156 3.644 -7.955 1.00 55.51 115 PRO A C 18
ATOM 34295 O O . PRO A 1 115 ? -17.585 4.632 -7.350 1.00 64.31 115 PRO A O 18
ATOM 34306 N N . ASP A 1 116 ? -17.941 2.714 -8.490 1.00 74.41 116 ASP A N 18
ATOM 34307 C CA . ASP A 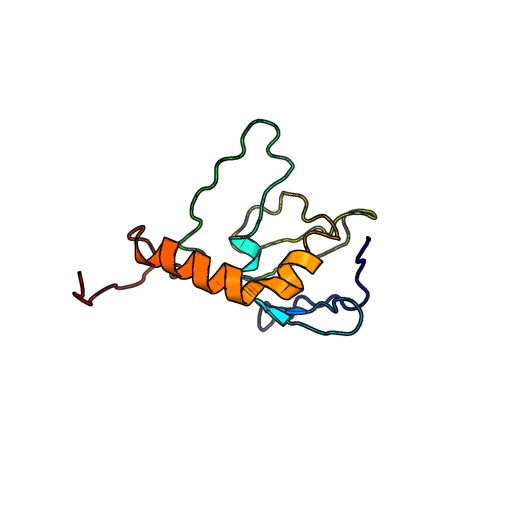1 116 ? -19.398 2.753 -8.476 1.00 14.22 116 ASP A CA 18
ATOM 34308 C C . ASP A 1 116 ? -19.931 1.363 -8.133 1.00 34.04 116 ASP A C 18
ATOM 34309 O O . ASP A 1 116 ? -20.640 0.737 -8.917 1.00 73.41 116 ASP A O 18
ATOM 34318 N N . GLU A 1 117 ? -19.540 0.823 -6.974 1.00 0.31 117 GLU A N 18
ATOM 34319 C CA . GLU A 1 117 ? -20.159 -0.380 -6.454 1.00 55.34 117 GLU A CA 18
ATOM 34320 C C . GLU A 1 117 ? -21.640 -0.114 -6.189 1.00 21.24 117 GLU A C 18
ATOM 34321 O O . GLU A 1 117 ? -22.000 0.976 -5.724 1.00 3.13 117 GLU A O 18
ATOM 34333 N N . SER A 1 118 ? -22.487 -1.102 -6.487 1.00 41.14 118 SER A N 18
ATOM 34334 C CA . SER A 1 118 ? -23.928 -0.906 -6.496 1.00 62.24 118 SER A CA 18
ATOM 34335 C C . SER A 1 118 ? -24.708 -2.151 -6.076 1.00 3.10 118 SER A C 18
ATOM 34336 O O . SER A 1 118 ? -25.859 -2.337 -6.469 1.00 30.50 118 SER A O 18
ATOM 34344 N N . VAL A 1 119 ? -24.086 -3.046 -5.312 1.00 43.04 119 VAL A N 18
ATOM 34345 C CA . VAL A 1 119 ? -24.599 -4.392 -5.138 1.00 54.01 119 VAL A CA 18
ATOM 34346 C C . VAL A 1 119 ? -25.430 -4.438 -3.859 1.00 74.32 119 VAL A C 18
ATOM 34347 O O . VAL A 1 119 ? -24.881 -4.505 -2.754 1.00 33.11 119 VAL A O 18
ATOM 34360 N N . VAL A 1 120 ? -26.753 -4.398 -4.028 1.00 21.21 120 VAL A N 18
ATOM 34361 C CA . VAL A 1 120 ? -27.766 -4.473 -2.985 1.00 64.25 120 VAL A CA 18
ATOM 34362 C C . VAL A 1 120 ? -27.779 -5.911 -2.457 1.00 23.33 120 VAL A C 18
ATOM 34363 O O . VAL A 1 120 ? -28.611 -6.734 -2.850 1.00 52.05 120 VAL A O 18
ATOM 34376 N N . LYS A 1 121 ? -26.813 -6.248 -1.599 1.00 1.02 121 LYS A N 18
ATOM 34377 C CA . LYS A 1 121 ? -26.800 -7.525 -0.894 1.00 11.33 121 LYS A CA 18
ATOM 34378 C C . LYS A 1 121 ? -27.943 -7.560 0.121 1.00 23.34 121 LYS A C 18
ATOM 34379 O O . LYS A 1 121 ? -28.427 -6.515 0.564 1.00 11.33 121 LYS A O 18
ATOM 34398 N N . LEU A 1 122 ? -28.345 -8.759 0.539 1.00 24.32 122 LEU A N 18
ATOM 34399 C CA . LEU A 1 122 ? -29.292 -8.978 1.628 1.00 10.11 122 LEU A CA 18
ATOM 34400 C C . LEU A 1 122 ? -28.575 -9.736 2.745 1.00 62.45 122 LEU A C 18
ATOM 34401 O O . LEU A 1 122 ? -27.603 -10.449 2.475 1.00 24.52 122 LEU A O 18
ATOM 34417 N N . MET A 1 123 ? -29.134 -9.668 3.956 1.00 22.53 123 MET A N 18
ATOM 34418 C CA . MET A 1 123 ? -28.595 -10.206 5.211 1.00 54.25 123 MET A CA 18
ATOM 34419 C C . MET A 1 123 ? -27.355 -9.424 5.668 1.00 73.12 123 MET A C 18
ATOM 34420 O O . MET A 1 123 ? -26.897 -8.511 4.974 1.00 64.42 123 MET A O 18
ATOM 34434 N N . LEU A 1 124 ? -26.863 -9.733 6.872 1.00 54.44 124 LEU A N 18
ATOM 34435 C CA . LEU A 1 124 ? -25.685 -9.121 7.479 1.00 50.21 124 LEU A CA 18
ATOM 34436 C C . LEU A 1 124 ? -24.479 -10.006 7.245 1.00 65.45 124 LEU A C 18
ATOM 34437 O O . LEU A 1 124 ? -23.352 -9.490 7.431 1.00 13.42 124 LEU A O 18
ATOM 34453 N N . GLY A 1 1 ? 18.776 -2.536 12.861 1.00 4.42 1 GLY A N 19
ATOM 34454 C CA . GLY A 1 1 ? 19.518 -1.743 11.870 1.00 71.33 1 GLY A CA 19
ATOM 34455 C C . GLY A 1 1 ? 18.670 -1.493 10.638 1.00 25.12 1 GLY A C 19
ATOM 34456 O O . GLY A 1 1 ? 17.447 -1.635 10.685 1.00 23.51 1 GLY A O 19
ATOM 34460 N N . MET A 1 2 ? 19.289 -1.088 9.529 1.00 45.24 2 MET A N 19
ATOM 34461 C CA . MET A 1 2 ? 18.537 -0.749 8.322 1.00 14.32 2 MET A CA 19
ATOM 34462 C C . MET A 1 2 ? 18.024 -2.016 7.637 1.00 1.10 2 MET A C 19
ATOM 34463 O O . MET A 1 2 ? 18.630 -3.081 7.753 1.00 45.22 2 MET A O 19
ATOM 34477 N N . ARG A 1 3 ? 16.930 -1.902 6.887 1.00 62.51 3 ARG A N 19
ATOM 34478 C CA . ARG A 1 3 ? 16.422 -2.953 6.015 1.00 53.12 3 ARG A CA 19
ATOM 34479 C C . ARG A 1 3 ? 16.441 -2.367 4.608 1.00 53.31 3 ARG A C 19
ATOM 34480 O O . ARG A 1 3 ? 15.410 -1.921 4.115 1.00 5.11 3 ARG A O 19
ATOM 34501 N N . ILE A 1 4 ? 17.616 -2.235 3.994 1.00 74.53 4 ILE A N 19
ATOM 34502 C CA . ILE A 1 4 ? 17.703 -1.716 2.627 1.00 74.10 4 ILE A CA 19
ATOM 34503 C C . ILE A 1 4 ? 17.485 -2.926 1.713 1.00 24.22 4 ILE A C 19
ATOM 34504 O O . ILE A 1 4 ? 18.152 -3.943 1.908 1.00 65.54 4 ILE A O 19
ATOM 34520 N N . PRO A 1 5 ? 16.566 -2.869 0.738 1.00 14.02 5 PRO A N 19
ATOM 34521 C CA . PRO A 1 5 ? 16.323 -3.988 -0.156 1.00 23.30 5 PRO A CA 19
ATOM 34522 C C . PRO A 1 5 ? 17.545 -4.369 -0.991 1.00 43.12 5 PRO A C 19
ATOM 34523 O O . PRO A 1 5 ? 18.651 -3.815 -0.916 1.00 71.15 5 PRO A O 19
ATOM 34534 N N . SER A 1 6 ? 17.345 -5.436 -1.748 1.00 4.40 6 SER A N 19
ATOM 34535 C CA . SER A 1 6 ? 18.298 -5.988 -2.689 1.00 63.25 6 SER A CA 19
ATOM 34536 C C . SER A 1 6 ? 17.499 -6.659 -3.796 1.00 73.33 6 SER A C 19
ATOM 34537 O O . SER A 1 6 ? 17.799 -6.470 -4.976 1.00 72.54 6 SER A O 19
ATOM 34545 N N . ALA A 1 7 ? 16.440 -7.388 -3.422 1.00 32.54 7 ALA A N 19
ATOM 34546 C CA . ALA A 1 7 ? 15.396 -7.746 -4.362 1.00 54.32 7 ALA A CA 19
ATOM 34547 C C . ALA A 1 7 ? 14.466 -6.540 -4.465 1.00 51.33 7 ALA A C 19
ATOM 34548 O O . ALA A 1 7 ? 14.186 -5.899 -3.449 1.00 55.32 7 ALA A O 19
ATOM 34555 N N . ILE A 1 8 ? 14.027 -6.230 -5.682 1.00 44.04 8 ILE A N 19
ATOM 34556 C CA . ILE A 1 8 ? 13.075 -5.185 -6.018 1.00 55.25 8 ILE A CA 19
ATOM 34557 C C . ILE A 1 8 ? 12.239 -5.765 -7.152 1.00 71.25 8 ILE A C 19
ATOM 34558 O O . ILE A 1 8 ? 12.795 -6.149 -8.185 1.00 13.24 8 ILE A O 19
ATOM 34574 N N . GLN A 1 9 ? 10.925 -5.814 -6.984 1.00 53.35 9 GLN A N 19
ATOM 34575 C CA . GLN A 1 9 ? 9.960 -6.197 -7.998 1.00 60.44 9 GLN A CA 19
ATOM 34576 C C . GLN A 1 9 ? 8.743 -5.317 -7.780 1.00 11.30 9 GLN A C 19
ATOM 34577 O O . GLN A 1 9 ? 8.286 -5.172 -6.648 1.00 11.24 9 GLN A O 19
ATOM 34591 N N . LEU A 1 10 ? 8.191 -4.767 -8.855 1.00 11.10 10 LEU A N 19
ATOM 34592 C CA . LEU A 1 10 ? 6.885 -4.142 -8.861 1.00 25.21 10 LEU A CA 19
ATOM 34593 C C . LEU A 1 10 ? 5.865 -4.983 -9.636 1.00 43.45 10 LEU A C 19
ATOM 34594 O O . LEU A 1 10 ? 4.672 -4.673 -9.641 1.00 53.34 10 LEU A O 19
ATOM 34610 N N . HIS A 1 11 ? 6.352 -6.048 -10.274 1.00 71.05 11 HIS A N 19
ATOM 34611 C CA . HIS A 1 11 ? 5.679 -6.936 -11.198 1.00 14.32 11 HIS A CA 19
ATOM 34612 C C . HIS A 1 11 ? 4.854 -6.123 -12.181 1.00 0.34 11 HIS A C 19
ATOM 34613 O O . HIS A 1 11 ? 3.629 -6.092 -12.107 1.00 33.24 11 HIS A O 19
ATOM 34627 N N . LYS A 1 12 ? 5.518 -5.415 -13.099 1.00 13.10 12 LYS A N 19
ATOM 34628 C CA . LYS A 1 12 ? 4.840 -4.493 -14.004 1.00 25.24 12 LYS A CA 19
ATOM 34629 C C . LYS A 1 12 ? 3.857 -5.184 -14.955 1.00 0.34 12 LYS A C 19
ATOM 34630 O O . LYS A 1 12 ? 3.126 -4.491 -15.665 1.00 21.21 12 LYS A O 19
ATOM 34649 N N . ALA A 1 13 ? 3.797 -6.517 -14.987 1.00 32.03 13 ALA A N 19
ATOM 34650 C CA . ALA A 1 13 ? 2.615 -7.218 -15.458 1.00 22.32 13 ALA A CA 19
ATOM 34651 C C . ALA A 1 13 ? 1.549 -7.182 -14.350 1.00 0.53 13 ALA A C 19
ATOM 34652 O O . ALA A 1 13 ? 0.641 -6.352 -14.394 1.00 12.11 13 ALA A O 19
ATOM 34659 N N . SER A 1 14 ? 1.665 -8.036 -13.333 1.00 23.30 14 SER A N 19
ATOM 34660 C CA . SER A 1 14 ? 0.643 -8.341 -12.329 1.00 12.20 14 SER A CA 19
ATOM 34661 C C . SER A 1 14 ? 0.206 -7.173 -11.426 1.00 34.33 14 SER A C 19
ATOM 34662 O O . SER A 1 14 ? -0.859 -7.250 -10.810 1.00 24.13 14 SER A O 19
ATOM 34670 N N . LYS A 1 15 ? 1.007 -6.108 -11.362 1.00 32.10 15 LYS A N 19
ATOM 34671 C CA . LYS A 1 15 ? 1.037 -5.045 -10.366 1.00 40.33 15 LYS A CA 19
ATOM 34672 C C . LYS A 1 15 ? 1.074 -5.605 -8.943 1.00 2.10 15 LYS A C 19
ATOM 34673 O O . LYS A 1 15 ? 0.125 -5.462 -8.174 1.00 1.24 15 LYS A O 19
ATOM 34692 N N . THR A 1 16 ? 2.225 -6.117 -8.527 1.00 52.14 16 THR A N 19
ATOM 34693 C CA . THR A 1 16 ? 2.440 -6.625 -7.180 1.00 41.41 16 THR A CA 19
ATOM 34694 C C . THR A 1 16 ? 3.852 -6.236 -6.755 1.00 74.21 16 THR A C 19
ATOM 34695 O O . THR A 1 16 ? 4.828 -6.577 -7.417 1.00 60.45 16 THR A O 19
ATOM 34706 N N . LEU A 1 17 ? 3.960 -5.448 -5.692 1.00 3.11 17 LEU A N 19
ATOM 34707 C CA . LEU A 1 17 ? 5.233 -5.093 -5.088 1.00 31.22 17 LEU A CA 19
ATOM 34708 C C . LEU A 1 17 ? 5.777 -6.343 -4.435 1.00 14.43 17 LEU A C 19
ATOM 34709 O O . LEU A 1 17 ? 5.018 -6.989 -3.714 1.00 55.32 17 LEU A O 19
ATOM 34725 N N . THR A 1 18 ? 7.073 -6.616 -4.564 1.00 2.12 18 THR A N 19
ATOM 34726 C CA . THR A 1 18 ? 7.672 -7.635 -3.724 1.00 63.12 18 THR A CA 19
ATOM 34727 C C . THR A 1 18 ? 8.884 -7.098 -2.995 1.00 23.41 18 THR A C 19
ATOM 34728 O O . THR A 1 18 ? 9.706 -6.380 -3.576 1.00 24.12 18 THR A O 19
ATOM 34739 N N . LEU A 1 19 ? 9.007 -7.483 -1.727 1.00 72.53 19 LEU A N 19
ATOM 34740 C CA . LEU A 1 19 ? 10.045 -7.059 -0.811 1.00 42.22 19 LEU A CA 19
ATOM 34741 C C . LEU A 1 19 ? 10.620 -8.299 -0.156 1.00 0.31 19 LEU A C 19
ATOM 34742 O O . LEU A 1 19 ? 9.893 -8.997 0.558 1.00 4.32 19 LEU A O 19
ATOM 34758 N N . ARG A 1 20 ? 11.912 -8.580 -0.377 1.00 42.42 20 ARG A N 19
ATOM 34759 C CA . ARG A 1 20 ? 12.535 -9.706 0.312 1.00 12.43 20 ARG A CA 19
ATOM 34760 C C . ARG A 1 20 ? 12.933 -9.253 1.706 1.00 12.24 20 ARG A C 19
ATOM 34761 O O . ARG A 1 20 ? 14.011 -8.679 1.888 1.00 54.25 20 ARG A O 19
ATOM 34782 N N . TYR A 1 21 ? 12.020 -9.370 2.661 1.00 31.51 21 TYR A N 19
ATOM 34783 C CA . TYR A 1 21 ? 12.232 -9.111 4.064 1.00 54.41 21 TYR A CA 19
ATOM 34784 C C . TYR A 1 21 ? 13.239 -10.121 4.612 1.00 34.12 21 TYR A C 19
ATOM 34785 O O . TYR A 1 21 ? 12.891 -11.244 4.984 1.00 35.41 21 TYR A O 19
ATOM 34803 N N . GLY A 1 22 ? 14.510 -9.728 4.654 1.00 15.00 22 GLY A N 19
ATOM 34804 C CA . GLY A 1 22 ? 15.594 -10.609 5.038 1.00 13.33 22 GLY A CA 19
ATOM 34805 C C . GLY A 1 22 ? 15.782 -11.651 3.952 1.00 62.53 22 GLY A C 19
ATOM 34806 O O . GLY A 1 22 ? 16.348 -11.348 2.899 1.00 21.21 22 GLY A O 19
ATOM 34810 N N . GLU A 1 23 ? 15.258 -12.850 4.190 1.00 31.53 23 GLU A N 19
ATOM 34811 C CA . GLU A 1 23 ? 15.328 -14.008 3.305 1.00 53.43 23 GLU A CA 19
ATOM 34812 C C . GLU A 1 23 ? 13.927 -14.524 2.956 1.00 14.41 23 GLU A C 19
ATOM 34813 O O . GLU A 1 23 ? 13.812 -15.515 2.233 1.00 20.41 23 GLU A O 19
ATOM 34825 N N . ASP A 1 24 ? 12.869 -13.893 3.473 1.00 72.53 24 ASP A N 19
ATOM 34826 C CA . ASP A 1 24 ? 11.487 -14.217 3.129 1.00 15.24 24 ASP A CA 19
ATOM 34827 C C . ASP A 1 24 ? 11.036 -13.227 2.063 1.00 3.21 24 ASP A C 19
ATOM 34828 O O . ASP A 1 24 ? 11.427 -12.061 2.114 1.00 2.00 24 ASP A O 19
ATOM 34837 N N . SER A 1 25 ? 10.177 -13.648 1.143 1.00 52.15 25 SER A N 19
ATOM 34838 C CA . SER A 1 25 ? 9.643 -12.820 0.065 1.00 33.54 25 SER A CA 19
ATOM 34839 C C . SER A 1 25 ? 8.159 -12.558 0.298 1.00 71.33 25 SER A C 19
ATOM 34840 O O . SER A 1 25 ? 7.367 -13.501 0.296 1.00 3.22 25 SER A O 19
ATOM 34848 N N . TYR A 1 26 ? 7.782 -11.298 0.524 1.00 64.31 26 TYR A N 19
ATOM 34849 C CA . TYR A 1 26 ? 6.401 -10.875 0.701 1.00 75.53 26 TYR A CA 19
ATOM 34850 C C . TYR A 1 26 ? 5.976 -10.055 -0.513 1.00 11.23 26 TYR A C 19
ATOM 34851 O O . TYR A 1 26 ? 6.734 -9.203 -0.982 1.00 53.12 26 TYR A O 19
ATOM 34869 N N . ASP A 1 27 ? 4.762 -10.313 -0.997 1.00 1.20 27 ASP A N 19
ATOM 34870 C CA . ASP A 1 27 ? 4.178 -9.803 -2.235 1.00 21.24 27 ASP A CA 19
ATOM 34871 C C . ASP A 1 27 ? 2.966 -8.986 -1.825 1.00 35.14 27 ASP A C 19
ATOM 34872 O O . ASP A 1 27 ? 1.950 -9.549 -1.403 1.00 3.42 27 ASP A O 19
ATOM 34881 N N . LEU A 1 28 ? 3.085 -7.663 -1.825 1.00 24.40 28 LEU A N 19
ATOM 34882 C CA . LEU A 1 28 ? 2.016 -6.768 -1.422 1.00 55.35 28 LEU A CA 19
ATOM 34883 C C . LEU A 1 28 ? 1.314 -6.201 -2.668 1.00 4.30 28 LEU A C 19
ATOM 34884 O O . LEU A 1 28 ? 1.970 -5.889 -3.667 1.00 15.13 28 LEU A O 19
ATOM 34900 N N . PRO A 1 29 ? -0.008 -5.989 -2.626 1.00 42.21 29 PRO A N 19
ATOM 34901 C CA . PRO A 1 29 ? -0.742 -5.435 -3.758 1.00 35.13 29 PRO A CA 19
ATOM 34902 C C . PRO A 1 29 ? -0.520 -3.923 -3.854 1.00 65.01 29 PRO A C 19
ATOM 34903 O O . PRO A 1 29 ? -0.244 -3.284 -2.832 1.00 23.00 29 PRO A O 19
ATOM 34914 N N . ALA A 1 30 ? -0.705 -3.318 -5.042 1.00 63.32 30 ALA A N 19
ATOM 34915 C CA . ALA A 1 30 ? -0.559 -1.862 -5.165 1.00 1.54 30 ALA A CA 19
ATOM 34916 C C . ALA A 1 30 ? -1.494 -1.135 -4.192 1.00 53.14 30 ALA A C 19
ATOM 34917 O O . ALA A 1 30 ? -1.101 -0.150 -3.566 1.00 43.15 30 ALA A O 19
ATOM 34924 N N . GLU A 1 31 ? -2.734 -1.626 -4.078 1.00 32.31 31 GLU A N 19
ATOM 34925 C CA . GLU A 1 31 ? -3.785 -0.985 -3.299 1.00 5.40 31 GLU A CA 19
ATOM 34926 C C . GLU A 1 31 ? -3.368 -0.828 -1.836 1.00 11.32 31 GLU A C 19
ATOM 34927 O O . GLU A 1 31 ? -3.560 0.238 -1.257 1.00 34.01 31 GLU A O 19
ATOM 34939 N N . PHE A 1 32 ? -2.747 -1.860 -1.255 1.00 65.24 32 PHE A N 19
ATOM 34940 C CA . PHE A 1 32 ? -2.307 -1.882 0.137 1.00 13.21 32 PHE A CA 19
ATOM 34941 C C . PHE A 1 32 ? -1.321 -0.745 0.407 1.00 54.12 32 PHE A C 19
ATOM 34942 O O . PHE A 1 32 ? -1.533 0.047 1.325 1.00 54.55 32 PHE A O 19
ATOM 34959 N N . LEU A 1 33 ? -0.277 -0.629 -0.424 1.00 24.44 33 LEU A N 19
ATOM 34960 C CA . LEU A 1 33 ? 0.709 0.445 -0.301 1.00 52.20 33 LEU A CA 19
ATOM 34961 C C . LEU A 1 33 ? 0.007 1.785 -0.425 1.00 43.34 33 LEU A C 19
ATOM 34962 O O . LEU A 1 33 ? 0.229 2.656 0.405 1.00 45.23 33 LEU A O 19
ATOM 34978 N N . ARG A 1 34 ? -0.847 1.957 -1.438 1.00 5.15 34 ARG A N 19
ATOM 34979 C CA . ARG A 1 34 ? -1.539 3.216 -1.668 1.00 50.40 34 ARG A CA 19
ATOM 34980 C C . ARG A 1 34 ? -2.358 3.639 -0.455 1.00 53.40 34 ARG A C 19
ATOM 34981 O O . ARG A 1 34 ? -2.249 4.794 -0.052 1.00 2.45 34 ARG A O 19
ATOM 35002 N N . VAL A 1 35 ? -3.216 2.783 0.098 1.00 50.52 35 VAL A N 19
ATOM 35003 C CA . VAL A 1 35 ? -4.054 3.189 1.227 1.00 74.44 35 VAL A CA 19
ATOM 35004 C C . VAL A 1 35 ? -3.165 3.491 2.436 1.00 71.00 35 VAL A C 19
ATOM 35005 O O . VAL A 1 35 ? -3.290 4.571 3.019 1.00 43.30 35 VAL A O 19
ATOM 35018 N N . HIS A 1 36 ? -2.199 2.618 2.737 1.00 5.25 36 HIS A N 19
ATOM 35019 C CA . HIS A 1 36 ? -1.273 2.787 3.848 1.00 23.42 36 HIS A CA 19
ATOM 35020 C C . HIS A 1 36 ? -0.025 3.572 3.402 1.00 53.40 36 HIS A C 19
ATOM 35021 O O . HIS A 1 36 ? 1.106 3.184 3.704 1.00 11.45 36 HIS A O 19
ATOM 35035 N N . SER A 1 37 ? -0.202 4.686 2.682 1.00 53.53 37 SER A N 19
ATOM 35036 C CA . SER A 1 37 ? 0.894 5.558 2.264 1.00 52.32 37 SER A CA 19
ATOM 35037 C C . SER A 1 37 ? 0.723 6.939 2.922 1.00 44.14 37 SER A C 19
ATOM 35038 O O . SER A 1 37 ? -0.410 7.407 3.069 1.00 31.31 37 SER A O 19
ATOM 35046 N N . PRO A 1 38 ? 1.831 7.601 3.297 1.00 52.10 38 PRO A N 19
ATOM 35047 C CA . PRO A 1 38 ? 1.838 8.886 3.992 1.00 62.30 38 PRO A CA 19
ATOM 35048 C C . PRO A 1 38 ? 1.827 10.096 3.051 1.00 32.33 38 PRO A C 19
ATOM 35049 O O . PRO A 1 38 ? 2.011 9.974 1.834 1.00 33.34 38 PRO A O 19
ATOM 35060 N N . SER A 1 39 ? 1.659 11.285 3.637 1.00 53.10 39 SER A N 19
ATOM 35061 C CA . SER A 1 39 ? 1.427 12.548 2.962 1.00 70.43 39 SER A CA 19
ATOM 35062 C C . SER A 1 39 ? 2.647 13.479 3.009 1.00 23.13 39 SER A C 19
ATOM 35063 O O . SER A 1 39 ? 2.669 14.495 3.710 1.00 61.24 39 SER A O 19
ATOM 35071 N N . ALA A 1 40 ? 3.651 13.166 2.184 1.00 73.32 40 ALA A N 19
ATOM 35072 C CA . ALA A 1 40 ? 4.792 14.056 1.950 1.00 11.13 40 ALA A CA 19
ATOM 35073 C C . ALA A 1 40 ? 4.365 15.354 1.284 1.00 13.03 40 ALA A C 19
ATOM 35074 O O . ALA A 1 40 ? 4.960 16.403 1.527 1.00 64.12 40 ALA A O 19
ATOM 35081 N N . GLU A 1 41 ? 3.301 15.302 0.489 1.00 14.33 41 GLU A N 19
ATOM 35082 C CA . GLU A 1 41 ? 2.931 16.356 -0.455 1.00 65.24 41 GLU A CA 19
ATOM 35083 C C . GLU A 1 41 ? 2.138 17.463 0.243 1.00 44.53 41 GLU A C 19
ATOM 35084 O O . GLU A 1 41 ? 1.513 18.317 -0.378 1.00 73.40 41 GLU A O 19
ATOM 35096 N N . VAL A 1 42 ? 2.184 17.434 1.565 1.00 12.51 42 VAL A N 19
ATOM 35097 C CA . VAL A 1 42 ? 1.276 18.113 2.467 1.00 45.34 42 VAL A CA 19
ATOM 35098 C C . VAL A 1 42 ? 2.059 18.860 3.538 1.00 52.51 42 VAL A C 19
ATOM 35099 O O . VAL A 1 42 ? 1.552 19.840 4.081 1.00 30.32 42 VAL A O 19
ATOM 35112 N N . GLN A 1 43 ? 3.318 18.473 3.793 1.00 65.41 43 GLN A N 19
ATOM 35113 C CA . GLN A 1 43 ? 4.261 19.284 4.564 1.00 63.51 43 GLN A CA 19
ATOM 35114 C C . GLN A 1 43 ? 3.771 19.460 6.015 1.00 24.51 43 GLN A C 19
ATOM 35115 O O . GLN A 1 43 ? 4.182 20.384 6.711 1.00 51.42 43 GLN A O 19
ATOM 35129 N N . GLY A 1 44 ? 2.865 18.584 6.464 1.00 73.52 44 GLY A N 19
ATOM 35130 C CA . GLY A 1 44 ? 2.135 18.710 7.716 1.00 65.51 44 GLY A CA 19
ATOM 35131 C C . GLY A 1 44 ? 1.240 17.510 8.038 1.00 24.21 44 GLY A C 19
ATOM 35132 O O . GLY A 1 44 ? 0.537 17.565 9.047 1.00 10.32 44 GLY A O 19
ATOM 35136 N N . HIS A 1 45 ? 1.271 16.435 7.231 1.00 23.25 45 HIS A N 19
ATOM 35137 C CA . HIS A 1 45 ? 0.455 15.227 7.408 1.00 64.23 45 HIS A CA 19
ATOM 35138 C C . HIS A 1 45 ? -1.040 15.554 7.521 1.00 33.45 45 HIS A C 19
ATOM 35139 O O . HIS A 1 45 ? -1.494 16.605 7.064 1.00 65.40 45 HIS A O 19
ATOM 35153 N N . GLY A 1 46 ? -1.837 14.600 7.994 1.00 52.10 46 GLY A N 19
ATOM 35154 C CA . GLY A 1 46 ? -3.214 14.766 8.415 1.00 45.54 46 GLY A CA 19
ATOM 35155 C C . GLY A 1 46 ? -3.422 13.912 9.658 1.00 4.13 46 GLY A C 19
ATOM 35156 O O . GLY A 1 46 ? -2.455 13.577 10.362 1.00 45.22 46 GLY A O 19
ATOM 35160 N N . ASN A 1 47 ? -4.676 13.571 9.940 1.00 73.03 47 ASN A N 19
ATOM 35161 C CA . ASN A 1 47 ? -5.003 12.474 10.846 1.00 21.31 47 ASN A CA 19
ATOM 35162 C C . ASN A 1 47 ? -5.238 11.219 9.983 1.00 25.35 47 ASN A C 19
ATOM 35163 O O . ASN A 1 47 ? -5.339 11.341 8.752 1.00 14.52 47 ASN A O 19
ATOM 35174 N N . PRO A 1 48 ? -5.262 10.009 10.563 1.00 32.32 48 PRO A N 19
ATOM 35175 C CA . PRO A 1 48 ? -5.537 8.796 9.805 1.00 52.33 48 PRO A CA 19
ATOM 35176 C C . PRO A 1 48 ? -7.000 8.832 9.336 1.00 65.44 48 PRO A C 19
ATOM 35177 O O . PRO A 1 48 ? -7.881 9.272 10.076 1.00 64.00 48 PRO A O 19
ATOM 35188 N N . VAL A 1 49 ? -7.250 8.428 8.091 1.00 5.23 49 VAL A N 19
ATOM 35189 C CA . VAL A 1 49 ? -8.567 8.400 7.460 1.00 53.10 49 VAL A CA 19
ATOM 35190 C C . VAL A 1 49 ? -8.638 7.139 6.608 1.00 31.43 49 VAL A C 19
ATOM 35191 O O . VAL A 1 49 ? -7.633 6.704 6.039 1.00 65.10 49 VAL A O 19
ATOM 35204 N N . LEU A 1 50 ? -9.838 6.577 6.465 1.00 10.23 50 LEU A N 19
ATOM 35205 C CA . LEU A 1 50 ? -10.083 5.451 5.591 1.00 50.44 50 LEU A CA 19
ATOM 35206 C C . LEU A 1 50 ? -10.000 5.867 4.132 1.00 12.13 50 LEU A C 19
ATOM 35207 O O . LEU A 1 50 ? -10.855 6.578 3.601 1.00 64.12 50 LEU A O 19
ATOM 35223 N N . GLN A 1 51 ? -8.937 5.400 3.497 1.00 22.23 51 GLN A N 19
ATOM 35224 C CA . GLN A 1 51 ? -8.658 5.496 2.087 1.00 54.30 51 GLN A CA 19
ATOM 35225 C C . GLN A 1 51 ? -9.281 4.245 1.453 1.00 43.13 51 GLN A C 19
ATOM 35226 O O . GLN A 1 51 ? -8.791 3.141 1.699 1.00 63.14 51 GLN A O 19
ATOM 35240 N N . TYR A 1 52 ? -10.361 4.382 0.681 1.00 2.51 52 TYR A N 19
ATOM 35241 C CA . TYR A 1 52 ? -11.060 3.278 0.012 1.00 42.31 52 TYR A CA 19
ATOM 35242 C C . TYR A 1 52 ? -11.128 3.533 -1.489 1.00 52.54 52 TYR A C 19
ATOM 35243 O O . TYR A 1 52 ? -10.687 4.582 -1.959 1.00 11.43 52 TYR A O 19
ATOM 35261 N N . GLY A 1 53 ? -11.669 2.567 -2.230 1.00 54.24 53 GLY A N 19
ATOM 35262 C CA . GLY A 1 53 ? -11.830 2.658 -3.678 1.00 34.42 53 GLY A CA 19
ATOM 35263 C C . GLY A 1 53 ? -10.594 2.230 -4.483 1.00 1.52 53 GLY A C 19
ATOM 35264 O O . GLY A 1 53 ? -10.431 2.688 -5.618 1.00 74.32 53 GLY A O 19
ATOM 35268 N N . LYS A 1 54 ? -9.678 1.432 -3.916 1.00 74.31 54 LYS A N 19
ATOM 35269 C CA . LYS A 1 54 ? -8.376 1.120 -4.514 1.00 4.15 54 LYS A CA 19
ATOM 35270 C C . LYS A 1 54 ? -8.308 -0.317 -5.062 1.00 33.24 54 LYS A C 19
ATOM 35271 O O . LYS A 1 54 ? -7.223 -0.737 -5.460 1.00 64.03 54 LYS A O 19
ATOM 35290 N N . LEU A 1 55 ? -9.419 -1.061 -5.160 1.00 32.22 55 LEU A N 19
ATOM 35291 C CA . LEU A 1 55 ? -9.418 -2.480 -5.551 1.00 13.10 55 LEU A CA 19
ATOM 35292 C C . LEU A 1 55 ? -8.630 -2.751 -6.829 1.00 12.50 55 LEU A C 19
ATOM 35293 O O . LEU A 1 55 ? -8.021 -3.812 -6.960 1.00 24.04 55 LEU A O 19
ATOM 35309 N N . ASN A 1 56 ? -8.650 -1.810 -7.774 1.00 22.43 56 ASN A N 19
ATOM 35310 C CA . ASN A 1 56 ? -8.129 -2.007 -9.118 1.00 5.53 56 ASN A CA 19
ATOM 35311 C C . ASN A 1 56 ? -6.923 -1.112 -9.385 1.00 50.25 56 ASN A C 19
ATOM 35312 O O . ASN A 1 56 ? -6.527 -0.980 -10.548 1.00 4.31 56 ASN A O 19
ATOM 35323 N N . VAL A 1 57 ? -6.330 -0.496 -8.356 1.00 42.54 57 VAL A N 19
ATOM 35324 C CA . VAL A 1 57 ? -5.080 0.245 -8.502 1.00 54.45 57 VAL A CA 19
ATOM 35325 C C . VAL A 1 57 ? -4.051 -0.663 -9.146 1.00 24.33 57 VAL A C 19
ATOM 35326 O O . VAL A 1 57 ? -4.035 -1.872 -8.895 1.00 30.11 57 VAL A O 19
ATOM 35339 N N . GLY A 1 58 ? -3.166 -0.065 -9.936 1.00 32.31 58 GLY A N 19
ATOM 35340 C CA . GLY A 1 58 ? -1.960 -0.709 -10.382 1.00 74.44 58 GLY A CA 19
ATOM 35341 C C . GLY A 1 58 ? -0.748 0.152 -10.106 1.00 1.14 58 GLY A C 19
ATOM 35342 O O . GLY A 1 58 ? -0.817 1.381 -10.058 1.00 34.12 58 GLY A O 19
ATOM 35346 N N . LEU A 1 59 ? 0.391 -0.508 -9.924 1.00 54.43 59 LEU A N 19
ATOM 35347 C CA . LEU A 1 59 ? 1.669 0.137 -9.785 1.00 4.12 59 LEU A CA 19
ATOM 35348 C C . LEU A 1 59 ? 2.217 0.473 -11.163 1.00 44.51 59 LEU A C 19
ATOM 35349 O O . LEU A 1 59 ? 2.306 -0.389 -12.037 1.00 72.15 59 LEU A O 19
ATOM 35365 N N . VAL A 1 60 ? 2.584 1.734 -11.343 1.00 4.15 60 VAL A N 19
ATOM 35366 C CA . VAL A 1 60 ? 3.150 2.302 -12.561 1.00 45.13 60 VAL A CA 19
ATOM 35367 C C . VAL A 1 60 ? 4.675 2.365 -12.501 1.00 54.12 60 VAL A C 19
ATOM 35368 O O . VAL A 1 60 ? 5.338 2.169 -13.525 1.00 14.23 60 VAL A O 19
ATOM 35381 N N . GLY A 1 61 ? 5.239 2.586 -11.316 1.00 74.20 61 GLY A N 19
ATOM 35382 C CA . GLY A 1 61 ? 6.673 2.659 -11.136 1.00 13.14 61 GLY A CA 19
ATOM 35383 C C . GLY A 1 61 ? 7.038 2.999 -9.703 1.00 33.35 61 GLY A C 19
ATOM 35384 O O . GLY A 1 61 ? 6.196 3.397 -8.898 1.00 53.51 61 GLY A O 19
ATOM 35388 N N . VAL A 1 62 ? 8.310 2.810 -9.388 1.00 33.54 62 VAL A N 19
ATOM 35389 C CA . VAL A 1 62 ? 8.899 2.944 -8.066 1.00 14.21 62 VAL A CA 19
ATOM 35390 C C . VAL A 1 62 ? 10.333 3.372 -8.322 1.00 53.14 62 VAL A C 19
ATOM 35391 O O . VAL A 1 62 ? 10.983 2.779 -9.188 1.00 43.13 62 VAL A O 19
ATOM 35404 N N . GLU A 1 63 ? 10.845 4.355 -7.591 1.00 22.13 63 GLU A N 19
ATOM 35405 C CA . GLU A 1 63 ? 12.241 4.787 -7.676 1.00 62.13 63 GLU A CA 19
ATOM 35406 C C . GLU A 1 63 ? 12.704 5.309 -6.319 1.00 5.04 63 GLU A C 19
ATOM 35407 O O . GLU A 1 63 ? 11.897 5.893 -5.598 1.00 22.54 63 GLU A O 19
ATOM 35419 N N . PRO A 1 64 ? 13.989 5.154 -5.958 1.00 71.54 64 PRO A N 19
ATOM 35420 C CA . PRO A 1 64 ? 14.519 5.586 -4.674 1.00 34.54 64 PRO A CA 19
ATOM 35421 C C . PRO A 1 64 ? 14.317 7.085 -4.453 1.00 11.22 64 PRO A C 19
ATOM 35422 O O . PRO A 1 64 ? 14.146 7.866 -5.396 1.00 34.14 64 PRO A O 19
ATOM 35433 N N . ALA A 1 65 ? 14.369 7.491 -3.188 1.00 72.52 65 ALA A N 19
ATOM 35434 C CA . ALA A 1 65 ? 14.228 8.867 -2.739 1.00 31.35 65 ALA A CA 19
ATOM 35435 C C . ALA A 1 65 ? 15.488 9.264 -1.964 1.00 50.32 65 ALA A C 19
ATOM 35436 O O . ALA A 1 65 ? 15.418 9.893 -0.907 1.00 54.24 65 ALA A O 19
ATOM 35443 N N . GLY A 1 66 ? 16.647 8.826 -2.457 1.00 34.22 66 GLY A N 19
ATOM 35444 C CA . GLY A 1 66 ? 17.950 8.982 -1.851 1.00 63.23 66 GLY A CA 19
ATOM 35445 C C . GLY A 1 66 ? 18.501 7.599 -1.538 1.00 23.21 66 GLY A C 19
ATOM 35446 O O . GLY A 1 66 ? 18.539 6.729 -2.409 1.00 22.42 66 GLY A O 19
ATOM 35450 N N . GLN A 1 67 ? 18.965 7.418 -0.303 1.00 64.54 67 GLN A N 19
ATOM 35451 C CA . GLN A 1 67 ? 19.807 6.296 0.117 1.00 10.22 67 GLN A CA 19
ATOM 35452 C C . GLN A 1 67 ? 19.269 5.657 1.411 1.00 41.03 67 GLN A C 19
ATOM 35453 O O . GLN A 1 67 ? 19.895 4.761 1.975 1.00 64.10 67 GLN A O 19
ATOM 35467 N N . TYR A 1 68 ? 18.118 6.131 1.895 1.00 24.51 68 TYR A N 19
ATOM 35468 C CA . TYR A 1 68 ? 17.463 5.720 3.137 1.00 71.34 68 TYR A CA 19
ATOM 35469 C C . TYR A 1 68 ? 15.941 5.696 2.971 1.00 11.02 68 TYR A C 19
ATOM 35470 O O . TYR A 1 68 ? 15.224 5.435 3.939 1.00 11.41 68 TYR A O 19
ATOM 35488 N N . ALA A 1 69 ? 15.429 5.999 1.774 1.00 71.41 69 ALA A N 19
ATOM 35489 C CA . ALA A 1 69 ? 14.012 6.077 1.512 1.00 32.13 69 ALA A CA 19
ATOM 35490 C C . ALA A 1 69 ? 13.700 5.733 0.071 1.00 31.15 69 ALA A C 19
ATOM 35491 O O . ALA A 1 69 ? 14.537 5.894 -0.821 1.00 31.55 69 ALA A O 19
ATOM 35498 N N . LEU A 1 70 ? 12.442 5.359 -0.141 1.00 31.12 70 LEU A N 19
ATOM 35499 C CA . LEU A 1 70 ? 11.869 5.039 -1.432 1.00 74.42 70 LEU A CA 19
ATOM 35500 C C . LEU A 1 70 ? 10.755 6.034 -1.765 1.00 64.22 70 LEU A C 19
ATOM 35501 O O . LEU A 1 70 ? 10.217 6.691 -0.867 1.00 72.30 70 LEU A O 19
ATOM 35517 N N . LYS A 1 71 ? 10.388 6.085 -3.044 1.00 30.52 71 LYS A N 19
ATOM 35518 C CA . LYS A 1 71 ? 9.231 6.746 -3.618 1.00 41.14 71 LYS A CA 19
ATOM 35519 C C . LYS A 1 71 ? 8.447 5.639 -4.327 1.00 13.01 71 LYS A C 19
ATOM 35520 O O . LYS A 1 71 ? 9.052 4.836 -5.043 1.00 4.24 71 LYS A O 19
ATOM 35539 N N . LEU A 1 72 ? 7.135 5.557 -4.120 1.00 25.42 72 LEU A N 19
ATOM 35540 C CA . LEU A 1 72 ? 6.245 4.677 -4.872 1.00 12.04 72 LEU A CA 19
ATOM 35541 C C . LEU A 1 72 ? 5.283 5.570 -5.648 1.00 2.11 72 LEU A C 19
ATOM 35542 O O . LEU A 1 72 ? 4.898 6.631 -5.152 1.00 41.44 72 LEU A O 19
ATOM 35558 N N . SER A 1 73 ? 4.933 5.179 -6.872 1.00 22.42 73 SER A N 19
ATOM 35559 C CA . SER A 1 73 ? 3.858 5.763 -7.666 1.00 52.23 73 SER A CA 19
ATOM 35560 C C . SER A 1 73 ? 2.709 4.753 -7.695 1.00 32.34 73 SER A C 19
ATOM 35561 O O . SER A 1 73 ? 2.916 3.570 -7.419 1.00 53.50 73 SER A O 19
ATOM 35569 N N . PHE A 1 74 ? 1.497 5.180 -8.022 1.00 23.15 74 PHE A N 19
ATOM 35570 C CA . PHE A 1 74 ? 0.296 4.362 -7.966 1.00 25.12 74 PHE A CA 19
ATOM 35571 C C . PHE A 1 74 ? -0.647 5.000 -8.977 1.00 32.15 74 PHE A C 19
ATOM 35572 O O . PHE A 1 74 ? -0.891 6.202 -8.892 1.00 53.20 74 PHE A O 19
ATOM 35589 N N . ASP A 1 75 ? -1.191 4.233 -9.924 1.00 62.31 75 ASP A N 19
ATOM 35590 C CA . ASP A 1 75 ? -2.070 4.769 -10.974 1.00 70.02 75 ASP A CA 19
ATOM 35591 C C . ASP A 1 75 ? -3.350 5.401 -10.416 1.00 10.54 75 ASP A C 19
ATOM 35592 O O . ASP A 1 75 ? -4.060 6.112 -11.129 1.00 64.34 75 ASP A O 19
ATOM 35601 N N . ASP A 1 76 ? -3.608 5.177 -9.128 1.00 44.31 76 ASP A N 19
ATOM 35602 C CA . ASP A 1 76 ? -4.682 5.723 -8.322 1.00 31.22 76 ASP A CA 19
ATOM 35603 C C . ASP A 1 76 ? -4.684 7.247 -8.227 1.00 74.21 76 ASP A C 19
ATOM 35604 O O . ASP A 1 76 ? -5.724 7.834 -7.920 1.00 34.44 76 ASP A O 19
ATOM 35613 N N . GLY A 1 77 ? -3.535 7.884 -8.450 1.00 12.42 77 GLY A N 19
ATOM 35614 C CA . GLY A 1 77 ? -3.378 9.325 -8.381 1.00 22.23 77 GLY A CA 19
ATOM 35615 C C . GLY A 1 77 ? -2.587 9.768 -7.160 1.00 45.21 77 GLY A C 19
ATOM 35616 O O . GLY A 1 77 ? -2.163 8.950 -6.339 1.00 22.31 77 GLY A O 19
ATOM 35620 N N . HIS A 1 78 ? -2.385 11.084 -7.057 1.00 41.54 78 HIS A N 19
ATOM 35621 C CA . HIS A 1 78 ? -1.531 11.831 -6.138 1.00 52.12 78 HIS A CA 19
ATOM 35622 C C . HIS A 1 78 ? -0.046 11.589 -6.379 1.00 13.45 78 HIS A C 19
ATOM 35623 O O . HIS A 1 78 ? 0.728 12.545 -6.431 1.00 51.33 78 HIS A O 19
ATOM 35637 N N . ASP A 1 79 ? 0.314 10.322 -6.559 1.00 50.14 79 ASP A N 19
ATOM 35638 C CA . ASP A 1 79 ? 1.665 9.752 -6.564 1.00 34.41 79 ASP A CA 19
ATOM 35639 C C . ASP A 1 79 ? 2.460 10.234 -5.344 1.00 70.24 79 ASP A C 19
ATOM 35640 O O . ASP A 1 79 ? 1.886 10.835 -4.432 1.00 52.41 79 ASP A O 19
ATOM 35649 N N . SER A 1 80 ? 3.752 9.908 -5.261 1.00 44.32 80 SER A N 19
ATOM 35650 C CA . SER A 1 80 ? 4.641 10.407 -4.221 1.00 14.44 80 SER A CA 19
ATOM 35651 C C . SER A 1 80 ? 4.081 10.160 -2.813 1.00 41.53 80 SER A C 19
ATOM 35652 O O . SER A 1 80 ? 3.500 9.095 -2.563 1.00 41.10 80 SER A O 19
ATOM 35660 N N . GLY A 1 81 ? 4.461 10.974 -1.834 1.00 25.45 81 GLY A N 19
ATOM 35661 C CA . GLY A 1 81 ? 4.709 10.477 -0.489 1.00 13.43 81 GLY A CA 19
ATOM 35662 C C . GLY A 1 81 ? 6.165 10.025 -0.379 1.00 74.51 81 GLY A C 19
ATOM 35663 O O . GLY A 1 81 ? 6.861 9.937 -1.395 1.00 4.34 81 GLY A O 19
ATOM 35667 N N . LEU A 1 82 ? 6.634 9.716 0.825 1.00 33.52 82 LEU A N 19
ATOM 35668 C CA . LEU A 1 82 ? 7.969 9.199 1.128 1.00 54.41 82 LEU A CA 19
ATOM 35669 C C . LEU A 1 82 ? 7.785 7.941 1.961 1.00 41.41 82 LEU A C 19
ATOM 35670 O O . LEU A 1 82 ? 6.834 7.887 2.736 1.00 33.25 82 LEU A O 19
ATOM 35686 N N . PHE A 1 83 ? 8.690 6.967 1.853 1.00 33.21 83 PHE A N 19
ATOM 35687 C CA . PHE A 1 83 ? 8.487 5.683 2.519 1.00 53.31 83 PHE A CA 19
ATOM 35688 C C . PHE A 1 83 ? 9.598 5.268 3.484 1.00 11.33 83 PHE A C 19
ATOM 35689 O O . PHE A 1 83 ? 9.396 4.300 4.217 1.00 22.52 83 PHE A O 19
ATOM 35706 N N . THR A 1 84 ? 10.751 5.950 3.508 1.00 70.12 84 THR A N 19
ATOM 35707 C CA . THR A 1 84 ? 11.933 5.481 4.251 1.00 53.03 84 THR A CA 19
ATOM 35708 C C . THR A 1 84 ? 12.206 3.996 3.885 1.00 22.44 84 THR A C 19
ATOM 35709 O O . THR A 1 84 ? 11.763 3.550 2.822 1.00 32.12 84 THR A O 19
ATOM 35720 N N . TRP A 1 85 ? 13.014 3.246 4.640 1.00 61.31 85 TRP A N 19
ATOM 35721 C CA . TRP A 1 85 ? 13.125 1.796 4.473 1.00 52.13 85 TRP A CA 19
ATOM 35722 C C . TRP A 1 85 ? 12.490 1.007 5.622 1.00 10.13 85 TRP A C 19
ATOM 35723 O O . TRP A 1 85 ? 11.987 -0.093 5.391 1.00 33.45 85 TRP A O 19
ATOM 35744 N N . ASP A 1 86 ? 12.481 1.567 6.837 1.00 2.32 86 ASP A N 19
ATOM 35745 C CA . ASP A 1 86 ? 11.928 0.946 8.046 1.00 25.34 86 ASP A CA 19
ATOM 35746 C C . ASP A 1 86 ? 10.459 0.587 7.831 1.00 50.03 86 ASP A C 19
ATOM 35747 O O . ASP A 1 86 ? 10.062 -0.570 7.989 1.00 14.23 86 ASP A O 19
ATOM 35756 N N . TYR A 1 87 ? 9.663 1.589 7.452 1.00 11.13 87 TYR A N 19
ATOM 35757 C CA . TYR A 1 87 ? 8.225 1.485 7.249 1.00 1.12 87 TYR A CA 19
ATOM 35758 C C . TYR A 1 87 ? 7.903 0.414 6.205 1.00 5.35 87 TYR A C 19
ATOM 35759 O O . TYR A 1 87 ? 7.053 -0.440 6.447 1.00 45.12 87 TYR A O 19
ATOM 35777 N N . LEU A 1 88 ? 8.606 0.419 5.065 1.00 45.42 88 LEU A N 19
ATOM 35778 C CA . LEU A 1 88 ? 8.314 -0.487 3.955 1.00 12.34 88 LEU A CA 19
ATOM 35779 C C . LEU A 1 88 ? 8.378 -1.941 4.382 1.00 41.11 88 LEU A C 19
ATOM 35780 O O . LEU A 1 88 ? 7.437 -2.698 4.134 1.00 31.30 88 LEU A O 19
ATOM 35796 N N . TYR A 1 89 ? 9.497 -2.344 4.976 1.00 61.33 89 TYR A N 19
ATOM 35797 C CA . TYR A 1 89 ? 9.691 -3.725 5.360 1.00 4.12 89 TYR A CA 19
ATOM 35798 C C . TYR A 1 89 ? 8.843 -4.106 6.558 1.00 42.04 89 TYR A C 19
ATOM 35799 O O . TYR A 1 89 ? 8.522 -5.285 6.669 1.00 3.14 89 TYR A O 19
ATOM 35817 N N . GLU A 1 90 ? 8.437 -3.158 7.406 1.00 1.41 90 GLU A N 19
ATOM 35818 C CA . GLU A 1 90 ? 7.482 -3.478 8.451 1.00 32.50 90 GLU A CA 19
ATOM 35819 C C . GLU A 1 90 ? 6.126 -3.791 7.812 1.00 71.12 90 GLU A C 19
ATOM 35820 O O . GLU A 1 90 ? 5.596 -4.872 8.047 1.00 20.20 90 GLU A O 19
ATOM 35832 N N . LEU A 1 91 ? 5.599 -2.918 6.939 1.00 44.03 91 LEU A N 19
ATOM 35833 C CA . LEU A 1 91 ? 4.340 -3.175 6.234 1.00 71.34 91 LEU A CA 19
ATOM 35834 C C . LEU A 1 91 ? 4.393 -4.514 5.488 1.00 41.02 91 LEU A C 19
ATOM 35835 O O . LEU A 1 91 ? 3.394 -5.224 5.462 1.00 20.40 91 LEU A O 19
ATOM 35851 N N . ALA A 1 92 ? 5.542 -4.865 4.894 1.00 32.14 92 ALA A N 19
ATOM 35852 C CA . ALA A 1 92 ? 5.752 -6.128 4.192 1.00 74.41 92 ALA A CA 19
ATOM 35853 C C . ALA A 1 92 ? 5.389 -7.312 5.097 1.00 23.52 92 ALA A C 19
ATOM 35854 O O . ALA A 1 92 ? 4.545 -8.119 4.717 1.00 13.32 92 ALA A O 19
ATOM 35861 N N . THR A 1 93 ? 6.004 -7.419 6.282 1.00 32.50 93 THR A N 19
ATOM 35862 C CA . THR A 1 93 ? 5.699 -8.503 7.215 1.00 34.23 93 THR A CA 19
ATOM 35863 C C . THR A 1 93 ? 4.287 -8.341 7.793 1.00 41.43 93 THR A C 19
ATOM 35864 O O . THR A 1 93 ? 3.543 -9.318 7.906 1.00 51.25 93 THR A O 19
ATOM 35875 N N . ARG A 1 94 ? 3.886 -7.117 8.145 1.00 4.02 94 ARG A N 19
ATOM 35876 C CA . ARG A 1 94 ? 2.649 -6.853 8.866 1.00 4.30 94 ARG A CA 19
ATOM 35877 C C . ARG A 1 94 ? 1.421 -6.992 7.975 1.00 1.43 94 ARG A C 19
ATOM 35878 O O . ARG A 1 94 ? 0.310 -6.949 8.503 1.00 3.24 94 ARG A O 19
ATOM 35899 N N . LYS A 1 95 ? 1.586 -7.145 6.655 1.00 64.55 95 LYS A N 19
ATOM 35900 C CA . LYS A 1 95 ? 0.503 -7.069 5.683 1.00 31.40 95 LYS A CA 19
ATOM 35901 C C . LYS A 1 95 ? -0.680 -7.928 6.095 1.00 12.31 95 LYS A C 19
ATOM 35902 O O . LYS A 1 95 ? -1.810 -7.467 6.015 1.00 43.14 95 LYS A O 19
ATOM 35921 N N . ASP A 1 96 ? -0.416 -9.165 6.503 1.00 44.34 96 ASP A N 19
ATOM 35922 C CA . ASP A 1 96 ? -1.417 -10.160 6.879 1.00 73.14 96 ASP A CA 19
ATOM 35923 C C . ASP A 1 96 ? -2.454 -9.586 7.847 1.00 22.43 96 ASP A C 19
ATOM 35924 O O . ASP A 1 96 ? -3.662 -9.727 7.640 1.00 31.20 96 ASP A O 19
ATOM 35933 N N . GLN A 1 97 ? -1.951 -8.902 8.876 1.00 31.14 97 GLN A N 19
ATOM 35934 C CA . GLN A 1 97 ? -2.716 -8.258 9.925 1.00 12.34 97 GLN A CA 19
ATOM 35935 C C . GLN A 1 97 ? -3.325 -6.951 9.412 1.00 0.22 97 GLN A C 19
ATOM 35936 O O . GLN A 1 97 ? -4.535 -6.776 9.493 1.00 55.31 97 GLN A O 19
ATOM 35950 N N . LEU A 1 98 ? -2.509 -6.051 8.858 1.00 64.03 98 LEU A N 19
ATOM 35951 C CA . LEU A 1 98 ? -2.907 -4.732 8.365 1.00 55.35 98 LEU A CA 19
ATOM 35952 C C . LEU A 1 98 ? -4.045 -4.837 7.360 1.00 31.44 98 LEU A C 19
ATOM 35953 O O . LEU A 1 98 ? -4.929 -3.992 7.302 1.00 33.10 98 LEU A O 19
ATOM 35969 N N . TRP A 1 99 ? -4.002 -5.855 6.509 1.00 2.51 99 TRP A N 19
ATOM 35970 C CA . TRP A 1 99 ? -5.022 -6.062 5.510 1.00 3.21 99 TRP A CA 19
ATOM 35971 C C . TRP A 1 99 ? -6.324 -6.501 6.165 1.00 60.05 99 TRP A C 19
ATOM 35972 O O . TRP A 1 99 ? -7.362 -5.919 5.863 1.00 75.24 99 TRP A O 19
ATOM 35993 N N . ALA A 1 100 ? -6.278 -7.463 7.093 1.00 32.44 100 ALA A N 19
ATOM 35994 C CA . ALA A 1 100 ? -7.467 -7.846 7.846 1.00 52.33 100 ALA A CA 19
ATOM 35995 C C . ALA A 1 100 ? -8.050 -6.638 8.591 1.00 4.10 100 ALA A C 19
ATOM 35996 O O . ALA A 1 100 ? -9.265 -6.539 8.770 1.00 51.22 100 ALA A O 19
ATOM 36003 N N . ASP A 1 101 ? -7.182 -5.744 9.063 1.00 44.54 101 ASP A N 19
ATOM 36004 C CA . ASP A 1 101 ? -7.522 -4.496 9.727 1.00 32.02 101 ASP A CA 19
ATOM 36005 C C . ASP A 1 101 ? -8.272 -3.582 8.749 1.00 11.21 101 ASP A C 19
ATOM 36006 O O . ASP A 1 101 ? -9.431 -3.236 8.996 1.00 63.41 101 ASP A O 19
ATOM 36015 N N . TYR A 1 102 ? -7.660 -3.247 7.609 1.00 74.22 102 TYR A N 19
ATOM 36016 C CA . TYR A 1 102 ? -8.242 -2.378 6.593 1.00 30.04 102 TYR A CA 19
ATOM 36017 C C . TYR A 1 102 ? -9.522 -2.938 5.971 1.00 32.23 102 TYR A C 19
ATOM 36018 O O . TYR A 1 102 ? -10.340 -2.151 5.492 1.00 21.21 102 TYR A O 19
ATOM 36036 N N . LEU A 1 103 ? -9.713 -4.260 5.927 1.00 41.15 103 LEU A N 19
ATOM 36037 C CA . LEU A 1 103 ? -10.955 -4.855 5.436 1.00 71.45 103 LEU A CA 19
ATOM 36038 C C . LEU A 1 103 ? -12.087 -4.621 6.420 1.00 44.14 103 LEU A C 19
ATOM 36039 O O . LEU A 1 103 ? -13.202 -4.317 6.000 1.00 74.02 103 LEU A O 19
ATOM 36055 N N . ALA A 1 104 ? -11.826 -4.808 7.716 1.00 62.24 104 ALA A N 19
ATOM 36056 C CA . ALA A 1 104 ? -12.821 -4.576 8.751 1.00 44.45 104 ALA A CA 19
ATOM 36057 C C . ALA A 1 104 ? -13.222 -3.104 8.750 1.00 12.52 104 ALA A C 19
ATOM 36058 O O . ALA A 1 104 ? -14.406 -2.799 8.836 1.00 43.43 104 ALA A O 19
ATOM 36065 N N . GLU A 1 105 ? -12.252 -2.205 8.589 1.00 53.55 105 GLU A N 19
ATOM 36066 C CA . GLU A 1 105 ? -12.477 -0.779 8.413 1.00 52.12 105 GLU A CA 19
ATOM 36067 C C . GLU A 1 105 ? -13.381 -0.504 7.212 1.00 65.25 105 GLU A C 19
ATOM 36068 O O . GLU A 1 105 ? -14.415 0.143 7.355 1.00 3.40 105 GLU A O 19
ATOM 36080 N N . LEU A 1 106 ? -13.027 -1.024 6.030 1.00 63.03 106 LEU A N 19
ATOM 36081 C CA . LEU A 1 106 ? -13.798 -0.817 4.805 1.00 54.52 106 LEU A CA 19
ATOM 36082 C C . LEU A 1 106 ? -15.253 -1.239 4.984 1.00 5.24 106 LEU A C 19
ATOM 36083 O O . LEU A 1 106 ? -16.175 -0.525 4.585 1.00 1.52 106 LEU A O 19
ATOM 36099 N N . ALA A 1 107 ? -15.421 -2.407 5.600 1.00 11.13 107 ALA A N 19
ATOM 36100 C CA . ALA A 1 107 ? -16.698 -3.023 5.879 1.00 5.12 107 ALA A CA 19
ATOM 36101 C C . ALA A 1 107 ? -17.505 -2.124 6.828 1.00 64.44 107 ALA A C 19
ATOM 36102 O O . ALA A 1 107 ? -18.659 -1.798 6.543 1.00 2.14 107 ALA A O 19
ATOM 36109 N N . SER A 1 108 ? -16.883 -1.695 7.928 1.00 63.25 108 SER A N 19
ATOM 36110 C CA . SER A 1 108 ? -17.479 -0.885 8.978 1.00 30.30 108 SER A CA 19
ATOM 36111 C C . SER A 1 108 ? -17.883 0.500 8.477 1.00 11.21 108 SER A C 19
ATOM 36112 O O . SER A 1 108 ? -18.947 0.993 8.855 1.00 50.13 108 SER A O 19
ATOM 36120 N N . ALA A 1 109 ? -17.077 1.138 7.624 1.00 33.00 109 ALA A N 19
ATOM 36121 C CA . ALA A 1 109 ? -17.421 2.432 7.042 1.00 5.42 109 ALA A CA 19
ATOM 36122 C C . ALA A 1 109 ? -18.554 2.324 6.019 1.00 71.30 109 ALA A C 19
ATOM 36123 O O . ALA A 1 109 ? -19.095 3.353 5.604 1.00 51.40 109 ALA A O 19
ATOM 36130 N N . GLY A 1 110 ? -18.907 1.108 5.590 1.00 14.13 110 GLY A N 19
ATOM 36131 C CA . GLY A 1 110 ? -19.893 0.878 4.550 1.00 11.42 110 GLY A CA 19
ATOM 36132 C C . GLY A 1 110 ? -19.466 1.491 3.221 1.00 53.44 110 GLY A C 19
ATOM 36133 O O . GLY A 1 110 ? -20.326 1.965 2.482 1.00 74.42 110 GLY A O 19
ATOM 36137 N N . LYS A 1 111 ? -18.161 1.539 2.930 1.00 4.10 111 LYS A N 19
ATOM 36138 C CA . LYS A 1 111 ? -17.662 1.861 1.594 1.00 64.32 111 LYS A CA 19
ATOM 36139 C C . LYS A 1 111 ? -17.321 0.544 0.905 1.00 25.21 111 LYS A C 19
ATOM 36140 O O . LYS A 1 111 ? -17.726 -0.532 1.354 1.00 63.23 111 LYS A O 19
ATOM 36159 N N . SER A 1 112 ? -16.570 0.583 -0.188 1.00 5.30 112 SER A N 19
ATOM 36160 C CA . SER A 1 112 ? -16.022 -0.610 -0.800 1.00 3.42 112 SER A CA 19
ATOM 36161 C C . SER A 1 112 ? -14.624 -0.386 -1.346 1.00 53.41 112 SER A C 19
ATOM 36162 O O . SER A 1 112 ? -14.161 0.736 -1.557 1.00 33.43 112 SER A O 19
ATOM 36170 N N . ARG A 1 113 ? -13.916 -1.497 -1.533 1.00 23.34 113 ARG A N 19
ATOM 36171 C CA . ARG A 1 113 ? -12.641 -1.455 -2.221 1.00 41.23 113 ARG A CA 19
ATOM 36172 C C . ARG A 1 113 ? -12.853 -1.010 -3.663 1.00 12.43 113 ARG A C 19
ATOM 36173 O O . ARG A 1 113 ? -11.983 -0.334 -4.196 1.00 73.23 113 ARG A O 19
ATOM 36194 N N . ASP A 1 114 ? -13.960 -1.386 -4.315 1.00 70.31 114 ASP A N 19
ATOM 36195 C CA . ASP A 1 114 ? -14.220 -0.857 -5.660 1.00 61.03 114 ASP A CA 19
ATOM 36196 C C . ASP A 1 114 ? -14.569 0.634 -5.550 1.00 63.24 114 ASP A C 19
ATOM 36197 O O . ASP A 1 114 ? -15.230 1.031 -4.585 1.00 65.23 114 ASP A O 19
ATOM 36206 N N . PRO A 1 115 ? -14.160 1.467 -6.521 1.00 52.22 115 PRO A N 19
ATOM 36207 C CA . PRO A 1 115 ? -14.227 2.925 -6.416 1.00 24.44 115 PRO A CA 19
ATOM 36208 C C . PRO A 1 115 ? -15.640 3.498 -6.438 1.00 74.42 115 PRO A C 19
ATOM 36209 O O . PRO A 1 115 ? -15.850 4.641 -6.012 1.00 34.42 115 PRO A O 19
ATOM 36220 N N . ASP A 1 116 ? -16.601 2.748 -6.962 1.00 52.21 116 ASP A N 19
ATOM 36221 C CA . ASP A 1 116 ? -17.977 3.190 -7.179 1.00 1.32 116 ASP A CA 19
ATOM 36222 C C . ASP A 1 116 ? -18.985 2.091 -6.827 1.00 2.23 116 ASP A C 19
ATOM 36223 O O . ASP A 1 116 ? -20.097 2.078 -7.352 1.00 12.20 116 ASP A O 19
ATOM 36232 N N . GLU A 1 117 ? -18.600 1.120 -5.991 1.00 13.31 117 GLU A N 19
ATOM 36233 C CA . GLU A 1 117 ? -19.377 -0.064 -5.729 1.00 53.31 117 GLU A CA 19
ATOM 36234 C C . GLU A 1 117 ? -20.779 0.245 -5.197 1.00 21.11 117 GLU A C 19
ATOM 36235 O O . GLU A 1 117 ? -20.932 0.921 -4.175 1.00 53.55 117 GLU A O 19
ATOM 36247 N N . SER A 1 118 ? -21.779 -0.285 -5.896 1.00 33.42 118 SER A N 19
ATOM 36248 C CA . SER A 1 118 ? -23.185 -0.044 -5.678 1.00 1.30 118 SER A CA 19
ATOM 36249 C C . SER A 1 118 ? -23.943 -1.316 -6.078 1.00 65.22 118 SER A C 19
ATOM 36250 O O . SER A 1 118 ? -24.583 -1.377 -7.129 1.00 31.10 118 SER A O 19
ATOM 36258 N N . VAL A 1 119 ? -23.876 -2.344 -5.233 1.00 71.24 119 VAL A N 19
ATOM 36259 C CA . VAL A 1 119 ? -24.513 -3.633 -5.451 1.00 72.12 119 VAL A CA 19
ATOM 36260 C C . VAL A 1 119 ? -25.161 -4.092 -4.140 1.00 71.15 119 VAL A C 19
ATOM 36261 O O . VAL A 1 119 ? -24.563 -3.932 -3.076 1.00 3.30 119 VAL A O 19
ATOM 36274 N N . VAL A 1 120 ? -26.372 -4.656 -4.228 1.00 2.24 120 VAL A N 19
ATOM 36275 C CA . VAL A 1 120 ? -27.190 -5.145 -3.117 1.00 72.41 120 VAL A CA 19
ATOM 36276 C C . VAL A 1 120 ? -27.196 -4.135 -1.962 1.00 25.40 120 VAL A C 19
ATOM 36277 O O . VAL A 1 120 ? -26.529 -4.315 -0.941 1.00 22.12 120 VAL A O 19
ATOM 36290 N N . LYS A 1 121 ? -27.988 -3.068 -2.113 1.00 45.51 121 LYS A N 19
ATOM 36291 C CA . LYS A 1 121 ? -28.158 -2.068 -1.048 1.00 2.31 121 LYS A CA 19
ATOM 36292 C C . LYS A 1 121 ? -28.591 -2.712 0.271 1.00 51.31 121 LYS A C 19
ATOM 36293 O O . LYS A 1 121 ? -28.198 -2.245 1.339 1.00 24.44 121 LYS A O 19
ATOM 36312 N N . LEU A 1 122 ? -29.477 -3.708 0.191 1.00 45.21 122 LEU A N 19
ATOM 36313 C CA . LEU A 1 122 ? -30.011 -4.470 1.321 1.00 75.04 122 LEU A CA 19
ATOM 36314 C C . LEU A 1 122 ? -30.697 -5.725 0.785 1.00 33.44 122 LEU A C 19
ATOM 36315 O O . LEU A 1 122 ? -30.505 -6.810 1.325 1.00 21.13 122 LEU A O 19
ATOM 36331 N N . MET A 1 123 ? -31.472 -5.551 -0.293 1.00 74.24 123 MET A N 19
ATOM 36332 C CA . MET A 1 123 ? -32.608 -6.379 -0.694 1.00 53.13 123 MET A CA 19
ATOM 36333 C C . MET A 1 123 ? -33.570 -6.517 0.484 1.00 21.03 123 MET A C 19
ATOM 36334 O O . MET A 1 123 ? -34.385 -5.611 0.655 1.00 74.04 123 MET A O 19
ATOM 36348 N N . LEU A 1 124 ? -33.357 -7.499 1.367 1.00 23.01 124 LEU A N 19
ATOM 36349 C CA . LEU A 1 124 ? -34.441 -8.151 2.109 1.00 40.42 124 LEU A CA 19
ATOM 36350 C C . LEU A 1 124 ? -35.587 -8.454 1.138 1.00 44.32 124 LEU A C 19
ATOM 36351 O O . LEU A 1 124 ? -36.757 -8.324 1.551 1.00 13.42 124 LEU A O 19
ATOM 36367 N N . GLY A 1 1 ? 21.354 -2.735 7.252 1.00 24.33 1 GLY A N 20
ATOM 36368 C CA . GLY A 1 1 ? 21.197 -1.794 6.144 1.00 61.24 1 GLY A CA 20
ATOM 36369 C C . GLY A 1 1 ? 19.771 -1.296 6.045 1.00 74.03 1 GLY A C 20
ATOM 36370 O O . GLY A 1 1 ? 19.045 -1.744 5.165 1.00 34.11 1 GLY A O 20
ATOM 36374 N N . MET A 1 2 ? 19.364 -0.389 6.941 1.00 10.54 2 MET A N 20
ATOM 36375 C CA . MET A 1 2 ? 18.246 0.564 6.826 1.00 34.11 2 MET A CA 20
ATOM 36376 C C . MET A 1 2 ? 16.948 0.007 6.271 1.00 71.43 2 MET A C 20
ATOM 36377 O O . MET A 1 2 ? 16.237 0.692 5.564 1.00 42.20 2 MET A O 20
ATOM 36391 N N . ARG A 1 3 ? 16.661 -1.237 6.569 1.00 50.50 3 ARG A N 20
ATOM 36392 C CA . ARG A 1 3 ? 15.574 -2.045 6.020 1.00 22.25 3 ARG A CA 20
ATOM 36393 C C . ARG A 1 3 ? 15.418 -1.888 4.499 1.00 73.41 3 ARG A C 20
ATOM 36394 O O . ARG A 1 3 ? 14.307 -1.776 3.991 1.00 22.02 3 ARG A O 20
ATOM 36415 N N . ILE A 1 4 ? 16.504 -1.889 3.741 1.00 71.12 4 ILE A N 20
ATOM 36416 C CA . ILE A 1 4 ? 16.424 -1.760 2.294 1.00 42.50 4 ILE A CA 20
ATOM 36417 C C . ILE A 1 4 ? 16.073 -3.137 1.723 1.00 24.42 4 ILE A C 20
ATOM 36418 O O . ILE A 1 4 ? 16.881 -4.055 1.895 1.00 23.15 4 ILE A O 20
ATOM 36434 N N . PRO A 1 5 ? 14.930 -3.359 1.054 1.00 4.54 5 PRO A N 20
ATOM 36435 C CA . PRO A 1 5 ? 14.758 -4.554 0.249 1.00 32.45 5 PRO A CA 20
ATOM 36436 C C . PRO A 1 5 ? 15.673 -4.558 -0.966 1.00 62.21 5 PRO A C 20
ATOM 36437 O O . PRO A 1 5 ? 15.803 -3.567 -1.687 1.00 25.03 5 PRO A O 20
ATOM 36448 N N . SER A 1 6 ? 16.239 -5.730 -1.238 1.00 52.20 6 SER A N 20
ATOM 36449 C CA . SER A 1 6 ? 16.977 -5.993 -2.472 1.00 65.30 6 SER A CA 20
ATOM 36450 C C . SER A 1 6 ? 16.121 -6.768 -3.478 1.00 21.14 6 SER A C 20
ATOM 36451 O O . SER A 1 6 ? 16.363 -6.694 -4.686 1.00 34.25 6 SER A O 20
ATOM 36459 N N . ALA A 1 7 ? 15.105 -7.497 -3.000 1.00 74.43 7 ALA A N 20
ATOM 36460 C CA . ALA A 1 7 ? 14.300 -8.390 -3.818 1.00 14.13 7 ALA A CA 20
ATOM 36461 C C . ALA A 1 7 ? 13.143 -7.664 -4.494 1.00 1.35 7 ALA A C 20
ATOM 36462 O O . ALA A 1 7 ? 12.054 -8.217 -4.608 1.00 24.11 7 ALA A O 20
ATOM 36469 N N . ILE A 1 8 ? 13.367 -6.418 -4.908 1.00 51.43 8 ILE A N 20
ATOM 36470 C CA . ILE A 1 8 ? 12.371 -5.623 -5.608 1.00 23.15 8 ILE A CA 20
ATOM 36471 C C . ILE A 1 8 ? 11.954 -6.424 -6.832 1.00 10.34 8 ILE A C 20
ATOM 36472 O O . ILE A 1 8 ? 12.772 -6.644 -7.732 1.00 70.11 8 ILE A O 20
ATOM 36488 N N . GLN A 1 9 ? 10.698 -6.843 -6.842 1.00 53.44 9 GLN A N 20
ATOM 36489 C CA . GLN A 1 9 ? 10.000 -7.332 -8.004 1.00 74.31 9 GLN A CA 20
ATOM 36490 C C . GLN A 1 9 ? 8.746 -6.492 -8.068 1.00 44.13 9 GLN A C 20
ATOM 36491 O O . GLN A 1 9 ? 7.891 -6.579 -7.201 1.00 44.01 9 GLN A O 20
ATOM 36505 N N . LEU A 1 10 ? 8.686 -5.596 -9.042 1.00 71.03 10 LEU A N 20
ATOM 36506 C CA . LEU A 1 10 ? 7.549 -4.697 -9.246 1.00 55.01 10 LEU A CA 20
ATOM 36507 C C . LEU A 1 10 ? 6.329 -5.478 -9.780 1.00 61.40 10 LEU A C 20
ATOM 36508 O O . LEU A 1 10 ? 5.179 -5.112 -9.546 1.00 72.32 10 LEU A O 20
ATOM 36524 N N . HIS A 1 11 ? 6.599 -6.591 -10.460 1.00 12.11 11 HIS A N 20
ATOM 36525 C CA . HIS A 1 11 ? 5.676 -7.429 -11.210 1.00 3.03 11 HIS A CA 20
ATOM 36526 C C . HIS A 1 11 ? 4.839 -6.531 -12.117 1.00 43.22 11 HIS A C 20
ATOM 36527 O O . HIS A 1 11 ? 3.622 -6.473 -11.999 1.00 44.34 11 HIS A O 20
ATOM 36541 N N . LYS A 1 12 ? 5.471 -5.801 -13.044 1.00 33.31 12 LYS A N 20
ATOM 36542 C CA . LYS A 1 12 ? 4.783 -4.862 -13.942 1.00 31.54 12 LYS A CA 20
ATOM 36543 C C . LYS A 1 12 ? 3.705 -5.553 -14.781 1.00 55.11 12 LYS A C 20
ATOM 36544 O O . LYS A 1 12 ? 2.799 -4.881 -15.262 1.00 61.32 12 LYS A O 20
ATOM 36563 N N . ALA A 1 13 ? 3.774 -6.874 -14.953 1.00 0.01 13 ALA A N 20
ATOM 36564 C CA . ALA A 1 13 ? 2.731 -7.669 -15.583 1.00 43.10 13 ALA A CA 20
ATOM 36565 C C . ALA A 1 13 ? 1.404 -7.624 -14.810 1.00 33.54 13 ALA A C 20
ATOM 36566 O O . ALA A 1 13 ? 0.345 -7.613 -15.438 1.00 32.44 13 ALA A O 20
ATOM 36573 N N . SER A 1 14 ? 1.456 -7.612 -13.472 1.00 44.10 14 SER A N 20
ATOM 36574 C CA . SER A 1 14 ? 0.336 -7.929 -12.579 1.00 72.13 14 SER A CA 20
ATOM 36575 C C . SER A 1 14 ? 0.148 -6.911 -11.438 1.00 64.41 14 SER A C 20
ATOM 36576 O O . SER A 1 14 ? -0.897 -6.897 -10.786 1.00 61.51 14 SER A O 20
ATOM 36584 N N . LYS A 1 15 ? 1.078 -5.962 -11.312 1.00 22.22 15 LYS A N 20
ATOM 36585 C CA . LYS A 1 15 ? 1.155 -4.830 -10.403 1.00 55.22 15 LYS A CA 20
ATOM 36586 C C . LYS A 1 15 ? 1.233 -5.242 -8.936 1.00 14.25 15 LYS A C 20
ATOM 36587 O O . LYS A 1 15 ? 0.310 -4.969 -8.162 1.00 52.34 15 LYS A O 20
ATOM 36606 N N . THR A 1 16 ? 2.374 -5.813 -8.547 1.00 4.31 16 THR A N 20
ATOM 36607 C CA . THR A 1 16 ? 2.574 -6.379 -7.223 1.00 41.24 16 THR A CA 20
ATOM 36608 C C . THR A 1 16 ? 4.017 -6.113 -6.759 1.00 42.01 16 THR A C 20
ATOM 36609 O O . THR A 1 16 ? 4.921 -6.851 -7.140 1.00 30.45 16 THR A O 20
ATOM 36620 N N . LEU A 1 17 ? 4.267 -5.080 -5.946 1.00 52.20 17 LEU A N 20
ATOM 36621 C CA . LEU A 1 17 ? 5.579 -4.846 -5.343 1.00 11.13 17 LEU A CA 20
ATOM 36622 C C . LEU A 1 17 ? 5.863 -5.956 -4.333 1.00 62.32 17 LEU A C 20
ATOM 36623 O O . LEU A 1 17 ? 5.296 -5.974 -3.240 1.00 3.21 17 LEU A O 20
ATOM 36639 N N . THR A 1 18 ? 6.748 -6.871 -4.704 1.00 72.53 18 THR A N 20
ATOM 36640 C CA . THR A 1 18 ? 7.214 -7.966 -3.876 1.00 61.51 18 THR A CA 20
ATOM 36641 C C . THR A 1 18 ? 8.616 -7.689 -3.396 1.00 53.12 18 THR A C 20
ATOM 36642 O O . THR A 1 18 ? 9.407 -7.011 -4.061 1.00 73.40 18 THR A O 20
ATOM 36653 N N . LEU A 1 19 ? 8.833 -8.158 -2.170 1.00 4.43 19 LEU A N 20
ATOM 36654 C CA . LEU A 1 19 ? 9.956 -7.895 -1.311 1.00 14.41 19 LEU A CA 20
ATOM 36655 C C . LEU A 1 19 ? 10.338 -9.203 -0.664 1.00 63.12 19 LEU A C 20
ATOM 36656 O O . LEU A 1 19 ? 9.737 -10.256 -0.878 1.00 65.20 19 LEU A O 20
ATOM 36672 N N . ARG A 1 20 ? 11.341 -9.071 0.183 1.00 14.44 20 ARG A N 20
ATOM 36673 C CA . ARG A 1 20 ? 11.895 -10.180 0.964 1.00 23.41 20 ARG A CA 20
ATOM 36674 C C . ARG A 1 20 ? 12.262 -9.839 2.409 1.00 10.45 20 ARG A C 20
ATOM 36675 O O . ARG A 1 20 ? 13.429 -9.546 2.682 1.00 73.12 20 ARG A O 20
ATOM 36696 N N . TYR A 1 21 ? 11.292 -9.752 3.320 1.00 64.01 21 TYR A N 20
ATOM 36697 C CA . TYR A 1 21 ? 11.521 -9.413 4.725 1.00 64.33 21 TYR A CA 20
ATOM 36698 C C . TYR A 1 21 ? 12.315 -10.526 5.428 1.00 32.44 21 TYR A C 20
ATOM 36699 O O . TYR A 1 21 ? 11.772 -11.470 6.010 1.00 24.42 21 TYR A O 20
ATOM 36717 N N . GLY A 1 22 ? 13.638 -10.404 5.383 1.00 72.20 22 GLY A N 20
ATOM 36718 C CA . GLY A 1 22 ? 14.551 -11.362 5.965 1.00 24.24 22 GLY A CA 20
ATOM 36719 C C . GLY A 1 22 ? 14.723 -12.524 5.016 1.00 22.12 22 GLY A C 20
ATOM 36720 O O . GLY A 1 22 ? 15.563 -12.478 4.113 1.00 50.24 22 GLY A O 20
ATOM 36724 N N . GLU A 1 23 ? 13.898 -13.533 5.221 1.00 11.12 23 GLU A N 20
ATOM 36725 C CA . GLU A 1 23 ? 13.873 -14.781 4.483 1.00 24.31 23 GLU A CA 20
ATOM 36726 C C . GLU A 1 23 ? 12.484 -15.009 3.875 1.00 14.43 23 GLU A C 20
ATOM 36727 O O . GLU A 1 23 ? 12.349 -15.746 2.901 1.00 30.31 23 GLU A O 20
ATOM 36739 N N . ASP A 1 24 ? 11.473 -14.300 4.384 1.00 4.05 24 ASP A N 20
ATOM 36740 C CA . ASP A 1 24 ? 10.087 -14.395 3.926 1.00 12.02 24 ASP A CA 20
ATOM 36741 C C . ASP A 1 24 ? 9.922 -13.486 2.710 1.00 21.11 24 ASP A C 20
ATOM 36742 O O . ASP A 1 24 ? 10.474 -12.383 2.703 1.00 73.40 24 ASP A O 20
ATOM 36751 N N . SER A 1 25 ? 9.131 -13.871 1.707 1.00 2.12 25 SER A N 20
ATOM 36752 C CA . SER A 1 25 ? 8.678 -13.006 0.646 1.00 13.14 25 SER A CA 20
ATOM 36753 C C . SER A 1 25 ? 7.209 -12.646 0.869 1.00 50.10 25 SER A C 20
ATOM 36754 O O . SER A 1 25 ? 6.395 -13.519 1.178 1.00 73.32 25 SER A O 20
ATOM 36762 N N . TYR A 1 26 ? 6.861 -11.382 0.638 1.00 3.23 26 TYR A N 20
ATOM 36763 C CA . TYR A 1 26 ? 5.492 -10.887 0.642 1.00 23.45 26 TYR A CA 20
ATOM 36764 C C . TYR A 1 26 ? 5.273 -10.062 -0.617 1.00 24.54 26 TYR A C 20
ATOM 36765 O O . TYR A 1 26 ? 6.173 -9.328 -1.038 1.00 62.12 26 TYR A O 20
ATOM 36783 N N . ASP A 1 27 ? 4.078 -10.186 -1.190 1.00 31.52 27 ASP A N 20
ATOM 36784 C CA . ASP A 1 27 ? 3.768 -9.869 -2.576 1.00 45.04 27 ASP A CA 20
ATOM 36785 C C . ASP A 1 27 ? 2.635 -8.851 -2.551 1.00 73.24 27 ASP A C 20
ATOM 36786 O O . ASP A 1 27 ? 1.459 -9.232 -2.527 1.00 42.01 27 ASP A O 20
ATOM 36795 N N . LEU A 1 28 ? 2.950 -7.556 -2.435 1.00 65.40 28 LEU A N 20
ATOM 36796 C CA . LEU A 1 28 ? 1.906 -6.595 -2.092 1.00 74.51 28 LEU A CA 20
ATOM 36797 C C . LEU A 1 28 ? 1.341 -5.984 -3.370 1.00 33.33 28 LEU A C 20
ATOM 36798 O O . LEU A 1 28 ? 2.114 -5.627 -4.258 1.00 32.24 28 LEU A O 20
ATOM 36814 N N . PRO A 1 29 ? 0.033 -5.715 -3.448 1.00 10.12 29 PRO A N 20
ATOM 36815 C CA . PRO A 1 29 ? -0.570 -5.198 -4.667 1.00 70.30 29 PRO A CA 20
ATOM 36816 C C . PRO A 1 29 ? -0.394 -3.679 -4.792 1.00 52.24 29 PRO A C 20
ATOM 36817 O O . PRO A 1 29 ? -0.283 -2.950 -3.800 1.00 0.41 29 PRO A O 20
ATOM 36828 N N . ALA A 1 30 ? -0.483 -3.168 -6.023 1.00 21.51 30 ALA A N 20
ATOM 36829 C CA . ALA A 1 30 ? -0.501 -1.738 -6.332 1.00 53.24 30 ALA A CA 20
ATOM 36830 C C . ALA A 1 30 ? -1.791 -1.036 -5.837 1.00 13.02 30 ALA A C 20
ATOM 36831 O O . ALA A 1 30 ? -1.871 0.189 -5.941 1.00 12.21 30 ALA A O 20
ATOM 36838 N N . GLU A 1 31 ? -2.721 -1.731 -5.165 1.00 43.43 31 GLU A N 20
ATOM 36839 C CA . GLU A 1 31 ? -3.785 -1.113 -4.359 1.00 63.22 31 GLU A CA 20
ATOM 36840 C C . GLU A 1 31 ? -3.379 -0.891 -2.880 1.00 51.01 31 GLU A C 20
ATOM 36841 O O . GLU A 1 31 ? -3.669 0.164 -2.318 1.00 61.52 31 GLU A O 20
ATOM 36853 N N . PHE A 1 32 ? -2.682 -1.845 -2.246 1.00 64.20 32 PHE A N 20
ATOM 36854 C CA . PHE A 1 32 ? -2.449 -1.890 -0.794 1.00 33.35 32 PHE A CA 20
ATOM 36855 C C . PHE A 1 32 ? -1.518 -0.776 -0.293 1.00 23.35 32 PHE A C 20
ATOM 36856 O O . PHE A 1 32 ? -1.826 -0.104 0.685 1.00 43.41 32 PHE A O 20
ATOM 36873 N N . LEU A 1 33 ? -0.377 -0.558 -0.939 1.00 63.30 33 LEU A N 20
ATOM 36874 C CA . LEU A 1 33 ? 0.556 0.524 -0.614 1.00 14.14 33 LEU A CA 20
ATOM 36875 C C . LEU A 1 33 ? -0.126 1.896 -0.680 1.00 4.45 33 LEU A C 20
ATOM 36876 O O . LEU A 1 33 ? 0.064 2.696 0.231 1.00 40.34 33 LEU A O 20
ATOM 36892 N N . ARG A 1 34 ? -0.998 2.146 -1.665 1.00 13.15 34 ARG A N 20
ATOM 36893 C CA . ARG A 1 34 ? -1.733 3.416 -1.792 1.00 75.50 34 ARG A CA 20
ATOM 36894 C C . ARG A 1 34 ? -2.522 3.710 -0.524 1.00 14.24 34 ARG A C 20
ATOM 36895 O O . ARG A 1 34 ? -2.483 4.845 -0.044 1.00 64.34 34 ARG A O 20
ATOM 36916 N N . VAL A 1 35 ? -3.262 2.734 0.006 1.00 24.23 35 VAL A N 20
ATOM 36917 C CA . VAL A 1 35 ? -4.058 2.968 1.207 1.00 51.23 35 VAL A CA 20
ATOM 36918 C C . VAL A 1 35 ? -3.137 3.253 2.421 1.00 64.11 35 VAL A C 20
ATOM 36919 O O . VAL A 1 35 ? -3.509 4.056 3.272 1.00 11.01 35 VAL A O 20
ATOM 36932 N N . HIS A 1 36 ? -1.894 2.740 2.463 1.00 52.31 36 HIS A N 20
ATOM 36933 C CA . HIS A 1 36 ? -0.905 2.996 3.526 1.00 1.15 36 HIS A CA 20
ATOM 36934 C C . HIS A 1 36 ? 0.179 3.975 3.048 1.00 42.12 36 HIS A C 20
ATOM 36935 O O . HIS A 1 36 ? 1.368 3.704 3.199 1.00 41.31 36 HIS A O 20
ATOM 36949 N N . SER A 1 37 ? -0.196 5.101 2.441 1.00 64.20 37 SER A N 20
ATOM 36950 C CA . SER A 1 37 ? 0.753 6.074 1.902 1.00 22.55 37 SER A CA 20
ATOM 36951 C C . SER A 1 37 ? 0.665 7.345 2.750 1.00 3.42 37 SER A C 20
ATOM 36952 O O . SER A 1 37 ? -0.144 8.221 2.428 1.00 51.23 37 SER A O 20
ATOM 36960 N N . PRO A 1 38 ? 1.400 7.433 3.874 1.00 64.30 38 PRO A N 20
ATOM 36961 C CA . PRO A 1 38 ? 1.271 8.511 4.839 1.00 33.31 38 PRO A CA 20
ATOM 36962 C C . PRO A 1 38 ? 1.764 9.814 4.210 1.00 63.21 38 PRO A C 20
ATOM 36963 O O . PRO A 1 38 ? 2.964 10.057 4.084 1.00 64.12 38 PRO A O 20
ATOM 36974 N N . SER A 1 39 ? 0.826 10.659 3.784 1.00 61.42 39 SER A N 20
ATOM 36975 C CA . SER A 1 39 ? 1.113 12.014 3.355 1.00 24.51 39 SER A CA 20
ATOM 36976 C C . SER A 1 39 ? 1.791 12.703 4.543 1.00 11.33 39 SER A C 20
ATOM 36977 O O . SER A 1 39 ? 1.260 12.668 5.658 1.00 43.20 39 SER A O 20
ATOM 36985 N N . ALA A 1 40 ? 2.971 13.286 4.340 1.00 2.02 40 ALA A N 20
ATOM 36986 C CA . ALA A 1 40 ? 3.721 13.908 5.425 1.00 33.12 40 ALA A CA 20
ATOM 36987 C C . ALA A 1 40 ? 3.146 15.279 5.802 1.00 20.35 40 ALA A C 20
ATOM 36988 O O . ALA A 1 40 ? 3.426 15.777 6.892 1.00 11.01 40 ALA A O 20
ATOM 36995 N N . GLU A 1 41 ? 2.253 15.852 4.992 1.00 21.42 41 GLU A N 20
ATOM 36996 C CA . GLU A 1 41 ? 1.568 17.120 5.243 1.00 55.42 41 GLU A CA 20
ATOM 36997 C C . GLU A 1 41 ? 0.337 16.874 6.123 1.00 44.34 41 GLU A C 20
ATOM 36998 O O . GLU A 1 41 ? -0.773 17.369 5.907 1.00 71.30 41 GLU A O 20
ATOM 37010 N N . VAL A 1 42 ? 0.546 16.020 7.112 1.00 40.20 42 VAL A N 20
ATOM 37011 C CA . VAL A 1 42 ? -0.423 15.544 8.073 1.00 23.23 42 VAL A CA 20
ATOM 37012 C C . VAL A 1 42 ? 0.116 15.715 9.498 1.00 42.20 42 VAL A C 20
ATOM 37013 O O . VAL A 1 42 ? -0.639 15.460 10.423 1.00 63.23 42 VAL A O 20
ATOM 37026 N N . GLN A 1 43 ? 1.351 16.210 9.695 1.00 75.13 43 GLN A N 20
ATOM 37027 C CA . GLN A 1 43 ? 1.900 16.624 11.003 1.00 61.50 43 GLN A CA 20
ATOM 37028 C C . GLN A 1 43 ? 1.574 15.580 12.083 1.00 63.30 43 GLN A C 20
ATOM 37029 O O . GLN A 1 43 ? 0.886 15.845 13.069 1.00 1.03 43 GLN A O 20
ATOM 37043 N N . GLY A 1 44 ? 2.017 14.347 11.841 1.00 54.10 44 GLY A N 20
ATOM 37044 C CA . GLY A 1 44 ? 1.675 13.215 12.676 1.00 11.41 44 GLY A CA 20
ATOM 37045 C C . GLY A 1 44 ? 0.454 12.505 12.113 1.00 31.34 44 GLY A C 20
ATOM 37046 O O . GLY A 1 44 ? 0.600 11.438 11.513 1.00 72.43 44 GLY A O 20
ATOM 37050 N N . HIS A 1 45 ? -0.743 13.054 12.334 1.00 11.33 45 HIS A N 20
ATOM 37051 C CA . HIS A 1 45 ? -2.014 12.407 12.013 1.00 33.55 45 HIS A CA 20
ATOM 37052 C C . HIS A 1 45 ? -3.115 13.432 11.701 1.00 42.43 45 HIS A C 20
ATOM 37053 O O . HIS A 1 45 ? -2.924 14.643 11.793 1.00 54.42 45 HIS A O 20
ATOM 37067 N N . GLY A 1 46 ? -4.299 12.938 11.363 1.00 13.35 46 GLY A N 20
ATOM 37068 C CA . GLY A 1 46 ? -5.515 13.719 11.239 1.00 21.51 46 GLY A CA 20
ATOM 37069 C C . GLY A 1 46 ? -6.688 12.772 11.434 1.00 33.32 46 GLY A C 20
ATOM 37070 O O . GLY A 1 46 ? -6.516 11.679 11.992 1.00 41.40 46 GLY A O 20
ATOM 37074 N N . ASN A 1 47 ? -7.864 13.167 10.943 1.00 31.13 47 ASN A N 20
ATOM 37075 C CA . ASN A 1 47 ? -9.060 12.326 10.965 1.00 35.42 47 ASN A CA 20
ATOM 37076 C C . ASN A 1 47 ? -8.790 10.947 10.357 1.00 15.05 47 ASN A C 20
ATOM 37077 O O . ASN A 1 47 ? -7.947 10.841 9.455 1.00 15.11 47 ASN A O 20
ATOM 37088 N N . PRO A 1 48 ? -9.554 9.918 10.761 1.00 71.34 48 PRO A N 20
ATOM 37089 C CA . PRO A 1 48 ? -9.635 8.669 10.027 1.00 63.13 48 PRO A CA 20
ATOM 37090 C C . PRO A 1 48 ? -10.337 8.963 8.697 1.00 32.35 48 PRO A C 20
ATOM 37091 O O . PRO A 1 48 ? -11.401 9.592 8.668 1.00 61.24 48 PRO A O 20
ATOM 37102 N N . VAL A 1 49 ? -9.710 8.577 7.592 1.00 63.10 49 VAL A N 20
ATOM 37103 C CA . VAL A 1 49 ? -10.252 8.705 6.251 1.00 12.42 49 VAL A CA 20
ATOM 37104 C C . VAL A 1 49 ? -9.757 7.487 5.500 1.00 11.24 49 VAL A C 20
ATOM 37105 O O . VAL A 1 49 ? -8.551 7.263 5.402 1.00 62.44 49 VAL A O 20
ATOM 37118 N N . LEU A 1 50 ? -10.699 6.753 4.942 1.00 31.53 50 LEU A N 20
ATOM 37119 C CA . LEU A 1 50 ? -10.528 5.574 4.116 1.00 0.35 50 LEU A CA 20
ATOM 37120 C C . LEU A 1 50 ? -10.388 5.999 2.671 1.00 12.21 50 LEU A C 20
ATOM 37121 O O . LEU A 1 50 ? -10.823 7.075 2.252 1.00 55.33 50 LEU A O 20
ATOM 37137 N N . GLN A 1 51 ? -9.767 5.125 1.892 1.00 1.24 51 GLN A N 20
ATOM 37138 C CA . GLN A 1 51 ? -9.545 5.303 0.483 1.00 14.41 51 GLN A CA 20
ATOM 37139 C C . GLN A 1 51 ? -10.151 4.051 -0.146 1.00 44.40 51 GLN A C 20
ATOM 37140 O O . GLN A 1 51 ? -9.677 2.941 0.117 1.00 35.35 51 GLN A O 20
ATOM 37154 N N . TYR A 1 52 ? -11.256 4.187 -0.872 1.00 11.01 52 TYR A N 20
ATOM 37155 C CA . TYR A 1 52 ? -11.920 3.091 -1.577 1.00 60.53 52 TYR A CA 20
ATOM 37156 C C . TYR A 1 52 ? -11.853 3.368 -3.073 1.00 12.45 52 TYR A C 20
ATOM 37157 O O . TYR A 1 52 ? -11.230 4.347 -3.488 1.00 40.10 52 TYR A O 20
ATOM 37175 N N . GLY A 1 53 ? -12.489 2.519 -3.874 1.00 3.14 53 GLY A N 20
ATOM 37176 C CA . GLY A 1 53 ? -12.553 2.738 -5.317 1.00 44.23 53 GLY A CA 20
ATOM 37177 C C . GLY A 1 53 ? -11.164 2.674 -5.968 1.00 22.13 53 GLY A C 20
ATOM 37178 O O . GLY A 1 53 ? -10.885 3.446 -6.887 1.00 54.32 53 GLY A O 20
ATOM 37182 N N . LYS A 1 54 ? -10.260 1.819 -5.463 1.00 55.24 54 LYS A N 20
ATOM 37183 C CA . LYS A 1 54 ? -8.862 1.744 -5.893 1.00 2.14 54 LYS A CA 20
ATOM 37184 C C . LYS A 1 54 ? -8.540 0.478 -6.696 1.00 22.31 54 LYS A C 20
ATOM 37185 O O . LYS A 1 54 ? -7.383 0.308 -7.078 1.00 61.22 54 LYS A O 20
ATOM 37204 N N . LEU A 1 55 ? -9.505 -0.418 -6.941 1.00 1.33 55 LEU A N 20
ATOM 37205 C CA . LEU A 1 55 ? -9.224 -1.774 -7.419 1.00 0.04 55 LEU A CA 20
ATOM 37206 C C . LEU A 1 55 ? -8.506 -1.797 -8.770 1.00 3.24 55 LEU A C 20
ATOM 37207 O O . LEU A 1 55 ? -7.708 -2.703 -9.013 1.00 62.50 55 LEU A O 20
ATOM 37223 N N . ASN A 1 56 ? -8.782 -0.821 -9.640 1.00 14.41 56 ASN A N 20
ATOM 37224 C CA . ASN A 1 56 ? -8.419 -0.843 -11.063 1.00 42.33 56 ASN A CA 20
ATOM 37225 C C . ASN A 1 56 ? -7.048 -0.205 -11.327 1.00 75.24 56 ASN A C 20
ATOM 37226 O O . ASN A 1 56 ? -6.670 0.003 -12.484 1.00 61.11 56 ASN A O 20
ATOM 37237 N N . VAL A 1 57 ? -6.321 0.157 -10.271 1.00 22.14 57 VAL A N 20
ATOM 37238 C CA . VAL A 1 57 ? -4.987 0.736 -10.330 1.00 15.04 57 VAL A CA 20
ATOM 37239 C C . VAL A 1 57 ? -3.999 -0.182 -11.044 1.00 24.41 57 VAL A C 20
ATOM 37240 O O . VAL A 1 57 ? -4.157 -1.408 -11.114 1.00 41.34 57 VAL A O 20
ATOM 37253 N N . GLY A 1 58 ? -2.891 0.423 -11.457 1.00 13.43 58 GLY A N 20
ATOM 37254 C CA . GLY A 1 58 ? -1.663 -0.261 -11.735 1.00 20.55 58 GLY A CA 20
ATOM 37255 C C . GLY A 1 58 ? -0.445 0.576 -11.374 1.00 71.44 58 GLY A C 20
ATOM 37256 O O . GLY A 1 58 ? -0.546 1.633 -10.746 1.00 43.02 58 GLY A O 20
ATOM 37260 N N . LEU A 1 59 ? 0.732 0.069 -11.735 1.00 15.41 59 LEU A N 20
ATOM 37261 C CA . LEU A 1 59 ? 2.010 0.617 -11.324 1.00 24.44 59 LEU A CA 20
ATOM 37262 C C . LEU A 1 59 ? 2.931 0.707 -12.515 1.00 61.14 59 LEU A C 20
ATOM 37263 O O . LEU A 1 59 ? 2.792 -0.043 -13.477 1.00 52.22 59 LEU A O 20
ATOM 37279 N N . VAL A 1 60 ? 3.861 1.641 -12.429 1.00 21.34 60 VAL A N 20
ATOM 37280 C CA . VAL A 1 60 ? 4.489 2.268 -13.575 1.00 43.01 60 VAL A CA 20
ATOM 37281 C C . VAL A 1 60 ? 5.996 2.353 -13.385 1.00 64.21 60 VAL A C 20
ATOM 37282 O O . VAL A 1 60 ? 6.740 2.227 -14.358 1.00 60.32 60 VAL A O 20
ATOM 37295 N N . GLY A 1 61 ? 6.438 2.494 -12.137 1.00 40.22 61 GLY A N 20
ATOM 37296 C CA . GLY A 1 61 ? 7.844 2.476 -11.770 1.00 3.33 61 GLY A CA 20
ATOM 37297 C C . GLY A 1 61 ? 8.001 2.554 -10.257 1.00 0.22 61 GLY A C 20
ATOM 37298 O O . GLY A 1 61 ? 7.060 2.913 -9.553 1.00 72.10 61 GLY A O 20
ATOM 37302 N N . VAL A 1 62 ? 9.179 2.213 -9.750 1.00 23.35 62 VAL A N 20
ATOM 37303 C CA . VAL A 1 62 ? 9.593 2.431 -8.370 1.00 53.12 62 VAL A CA 20
ATOM 37304 C C . VAL A 1 62 ? 11.109 2.617 -8.426 1.00 12.43 62 VAL A C 20
ATOM 37305 O O . VAL A 1 62 ? 11.789 1.868 -9.143 1.00 22.35 62 VAL A O 20
ATOM 37318 N N . GLU A 1 63 ? 11.655 3.575 -7.678 1.00 61.34 63 GLU A N 20
ATOM 37319 C CA . GLU A 1 63 ? 13.090 3.834 -7.665 1.00 3.12 63 GLU A CA 20
ATOM 37320 C C . GLU A 1 63 ? 13.570 4.440 -6.337 1.00 64.14 63 GLU A C 20
ATOM 37321 O O . GLU A 1 63 ? 12.800 5.126 -5.667 1.00 63.21 63 GLU A O 20
ATOM 37333 N N . PRO A 1 64 ? 14.835 4.194 -5.956 1.00 31.43 64 PRO A N 20
ATOM 37334 C CA . PRO A 1 64 ? 15.430 4.607 -4.690 1.00 32.31 64 PRO A CA 20
ATOM 37335 C C . PRO A 1 64 ? 15.495 6.130 -4.563 1.00 3.53 64 PRO A C 20
ATOM 37336 O O . PRO A 1 64 ? 16.349 6.771 -5.183 1.00 35.32 64 PRO A O 20
ATOM 37347 N N . ALA A 1 65 ? 14.642 6.716 -3.716 1.00 41.14 65 ALA A N 20
ATOM 37348 C CA . ALA A 1 65 ? 14.554 8.159 -3.514 1.00 73.32 65 ALA A CA 20
ATOM 37349 C C . ALA A 1 65 ? 15.599 8.638 -2.495 1.00 13.55 65 ALA A C 20
ATOM 37350 O O . ALA A 1 65 ? 15.321 9.504 -1.656 1.00 24.24 65 ALA A O 20
ATOM 37357 N N . GLY A 1 66 ? 16.806 8.080 -2.541 1.00 34.12 66 GLY A N 20
ATOM 37358 C CA . GLY A 1 66 ? 17.953 8.482 -1.751 1.00 23.12 66 GLY A CA 20
ATOM 37359 C C . GLY A 1 66 ? 18.649 7.251 -1.198 1.00 55.44 66 GLY A C 20
ATOM 37360 O O . GLY A 1 66 ? 19.383 6.579 -1.924 1.00 53.33 66 GLY A O 20
ATOM 37364 N N . GLN A 1 67 ? 18.443 6.979 0.091 1.00 24.41 67 GLN A N 20
ATOM 37365 C CA . GLN A 1 67 ? 19.027 5.838 0.789 1.00 2.34 67 GLN A CA 20
ATOM 37366 C C . GLN A 1 67 ? 18.174 5.345 1.971 1.00 53.10 67 GLN A C 20
ATOM 37367 O O . GLN A 1 67 ? 18.537 4.385 2.645 1.00 44.53 67 GLN A O 20
ATOM 37381 N N . TYR A 1 68 ? 17.048 6.008 2.236 1.00 13.35 68 TYR A N 20
ATOM 37382 C CA . TYR A 1 68 ? 16.202 5.844 3.429 1.00 42.32 68 TYR A CA 20
ATOM 37383 C C . TYR A 1 68 ? 14.714 5.737 3.107 1.00 34.44 68 TYR A C 20
ATOM 37384 O O . TYR A 1 68 ? 13.966 5.196 3.920 1.00 34.43 68 TYR A O 20
ATOM 37402 N N . ALA A 1 69 ? 14.262 6.248 1.965 1.00 53.20 69 ALA A N 20
ATOM 37403 C CA . ALA A 1 69 ? 12.872 6.239 1.550 1.00 51.10 69 ALA A CA 20
ATOM 37404 C C . ALA A 1 69 ? 12.817 5.975 0.053 1.00 4.13 69 ALA A C 20
ATOM 37405 O O . ALA A 1 69 ? 13.829 6.071 -0.644 1.00 40.30 69 ALA A O 20
ATOM 37412 N N . LEU A 1 70 ? 11.627 5.633 -0.434 1.00 23.24 70 LEU A N 20
ATOM 37413 C CA . LEU A 1 70 ? 11.457 5.052 -1.748 1.00 14.35 70 LEU A CA 20
ATOM 37414 C C . LEU A 1 70 ? 10.433 5.854 -2.521 1.00 43.51 70 LEU A C 20
ATOM 37415 O O . LEU A 1 70 ? 9.346 6.114 -2.011 1.00 33.35 70 LEU A O 20
ATOM 37431 N N . LYS A 1 71 ? 10.787 6.225 -3.748 1.00 12.42 71 LYS A N 20
ATOM 37432 C CA . LYS A 1 71 ? 9.906 6.885 -4.687 1.00 54.20 71 LYS A CA 20
ATOM 37433 C C . LYS A 1 71 ? 9.070 5.778 -5.313 1.00 13.52 71 LYS A C 20
ATOM 37434 O O . LYS A 1 71 ? 9.538 5.053 -6.195 1.00 63.20 71 LYS A O 20
ATOM 37453 N N . LEU A 1 72 ? 7.855 5.580 -4.811 1.00 53.43 72 LEU A N 20
ATOM 37454 C CA . LEU A 1 72 ? 6.864 4.822 -5.552 1.00 34.21 72 LEU A CA 20
ATOM 37455 C C . LEU A 1 72 ? 6.399 5.685 -6.734 1.00 31.12 72 LEU A C 20
ATOM 37456 O O . LEU A 1 72 ? 6.366 6.911 -6.633 1.00 11.04 72 LEU A O 20
ATOM 37472 N N . SER A 1 73 ? 5.967 5.059 -7.831 1.00 42.32 73 SER A N 20
ATOM 37473 C CA . SER A 1 73 ? 5.313 5.737 -8.946 1.00 15.45 73 SER A CA 20
ATOM 37474 C C . SER A 1 73 ? 4.117 4.874 -9.301 1.00 21.43 73 SER A C 20
ATOM 37475 O O . SER A 1 73 ? 4.273 3.741 -9.770 1.00 15.21 73 SER A O 20
ATOM 37483 N N . PHE A 1 74 ? 2.920 5.335 -8.955 1.00 12.32 74 PHE A N 20
ATOM 37484 C CA . PHE A 1 74 ? 1.697 4.586 -9.191 1.00 64.43 74 PHE A CA 20
ATOM 37485 C C . PHE A 1 74 ? 1.026 5.226 -10.384 1.00 22.33 74 PHE A C 20
ATOM 37486 O O . PHE A 1 74 ? 1.119 6.441 -10.566 1.00 52.30 74 PHE A O 20
ATOM 37503 N N . ASP A 1 75 ? 0.329 4.423 -11.186 1.00 1.25 75 ASP A N 20
ATOM 37504 C CA . ASP A 1 75 ? -0.451 4.985 -12.294 1.00 13.01 75 ASP A CA 20
ATOM 37505 C C . ASP A 1 75 ? -1.611 5.835 -11.753 1.00 12.01 75 ASP A C 20
ATOM 37506 O O . ASP A 1 75 ? -2.158 6.717 -12.411 1.00 41.40 75 ASP A O 20
ATOM 37515 N N . ASP A 1 76 ? -1.914 5.608 -10.478 1.00 23.12 76 ASP A N 20
ATOM 37516 C CA . ASP A 1 76 ? -2.788 6.366 -9.604 1.00 75.23 76 ASP A CA 20
ATOM 37517 C C . ASP A 1 76 ? -2.347 7.806 -9.342 1.00 74.30 76 ASP A C 20
ATOM 37518 O O . ASP A 1 76 ? -3.143 8.604 -8.849 1.00 13.43 76 ASP A O 20
ATOM 37527 N N . GLY A 1 77 ? -1.093 8.141 -9.648 1.00 21.15 77 GLY A N 20
ATOM 37528 C CA . GLY A 1 77 ? -0.490 9.389 -9.223 1.00 52.11 77 GLY A CA 20
ATOM 37529 C C . GLY A 1 77 ? -0.119 9.324 -7.742 1.00 61.33 77 GLY A C 20
ATOM 37530 O O . GLY A 1 77 ? 0.012 8.243 -7.159 1.00 33.34 77 GLY A O 20
ATOM 37534 N N . HIS A 1 78 ? 0.078 10.504 -7.158 1.00 63.30 78 HIS A N 20
ATOM 37535 C CA . HIS A 1 78 ? 0.739 10.802 -5.901 1.00 3.11 78 HIS A CA 20
ATOM 37536 C C . HIS A 1 78 ? 2.074 10.048 -5.797 1.00 42.32 78 HIS A C 20
ATOM 37537 O O . HIS A 1 78 ? 2.274 9.221 -4.904 1.00 53.22 78 HIS A O 20
ATOM 37551 N N . ASP A 1 79 ? 2.984 10.347 -6.729 1.00 73.33 79 ASP A N 20
ATOM 37552 C CA . ASP A 1 79 ? 4.369 9.857 -6.763 1.00 44.40 79 ASP A CA 20
ATOM 37553 C C . ASP A 1 79 ? 5.203 10.421 -5.601 1.00 0.33 79 ASP A C 20
ATOM 37554 O O . ASP A 1 79 ? 5.634 9.646 -4.749 1.00 21.32 79 ASP A O 20
ATOM 37563 N N . SER A 1 80 ? 5.413 11.738 -5.500 1.00 24.35 80 SER A N 20
ATOM 37564 C CA . SER A 1 80 ? 6.165 12.353 -4.401 1.00 23.45 80 SER A CA 20
ATOM 37565 C C . SER A 1 80 ? 5.550 12.032 -3.028 1.00 33.51 80 SER A C 20
ATOM 37566 O O . SER A 1 80 ? 4.374 11.683 -2.930 1.00 12.45 80 SER A O 20
ATOM 37574 N N . GLY A 1 81 ? 6.308 12.201 -1.945 1.00 42.11 81 GLY A N 20
ATOM 37575 C CA . GLY A 1 81 ? 5.865 11.927 -0.581 1.00 0.35 81 GLY A CA 20
ATOM 37576 C C . GLY A 1 81 ? 6.955 11.211 0.210 1.00 34.33 81 GLY A C 20
ATOM 37577 O O . GLY A 1 81 ? 8.123 11.205 -0.195 1.00 41.41 81 GLY A O 20
ATOM 37581 N N . LEU A 1 82 ? 6.578 10.614 1.341 1.00 34.43 82 LEU A N 20
ATOM 37582 C CA . LEU A 1 82 ? 7.445 9.811 2.197 1.00 11.05 82 LEU A CA 20
ATOM 37583 C C . LEU A 1 82 ? 6.839 8.417 2.352 1.00 1.12 82 LEU A C 20
ATOM 37584 O O . LEU A 1 82 ? 5.667 8.204 2.050 1.00 33.34 82 LEU A O 20
ATOM 37600 N N . PHE A 1 83 ? 7.662 7.484 2.828 1.00 1.42 83 PHE A N 20
ATOM 37601 C CA . PHE A 1 83 ? 7.305 6.110 3.162 1.00 12.15 83 PHE A CA 20
ATOM 37602 C C . PHE A 1 83 ? 8.310 5.631 4.202 1.00 33.34 83 PHE A C 20
ATOM 37603 O O . PHE A 1 83 ? 7.936 5.275 5.309 1.00 23.15 83 PHE A O 20
ATOM 37620 N N . THR A 1 84 ? 9.592 5.681 3.833 1.00 32.52 84 THR A N 20
ATOM 37621 C CA . THR A 1 84 ? 10.746 5.245 4.612 1.00 72.50 84 THR A CA 20
ATOM 37622 C C . THR A 1 84 ? 10.797 3.716 4.772 1.00 12.24 84 THR A C 20
ATOM 37623 O O . THR A 1 84 ? 9.795 2.997 4.726 1.00 1.21 84 THR A O 20
ATOM 37634 N N . TRP A 1 85 ? 12.012 3.193 4.909 1.00 42.43 85 TRP A N 20
ATOM 37635 C CA . TRP A 1 85 ? 12.255 1.762 4.930 1.00 40.54 85 TRP A CA 20
ATOM 37636 C C . TRP A 1 85 ? 11.830 1.092 6.232 1.00 72.51 85 TRP A C 20
ATOM 37637 O O . TRP A 1 85 ? 11.480 -0.085 6.210 1.00 33.42 85 TRP A O 20
ATOM 37658 N N . ASP A 1 86 ? 11.814 1.805 7.360 1.00 33.45 86 ASP A N 20
ATOM 37659 C CA . ASP A 1 86 ? 11.374 1.271 8.663 1.00 22.23 86 ASP A CA 20
ATOM 37660 C C . ASP A 1 86 ? 9.841 1.145 8.738 1.00 31.12 86 ASP A C 20
ATOM 37661 O O . ASP A 1 86 ? 9.265 0.839 9.779 1.00 71.24 86 ASP A O 20
ATOM 37670 N N . TYR A 1 87 ? 9.177 1.422 7.618 1.00 44.21 87 TYR A N 20
ATOM 37671 C CA . TYR A 1 87 ? 7.750 1.270 7.375 1.00 61.23 87 TYR A CA 20
ATOM 37672 C C . TYR A 1 87 ? 7.509 0.298 6.211 1.00 2.14 87 TYR A C 20
ATOM 37673 O O . TYR A 1 87 ? 6.686 -0.604 6.328 1.00 11.32 87 TYR A O 20
ATOM 37691 N N . LEU A 1 88 ? 8.213 0.446 5.081 1.00 35.51 88 LEU A N 20
ATOM 37692 C CA . LEU A 1 88 ? 7.949 -0.337 3.866 1.00 62.44 88 LEU A CA 20
ATOM 37693 C C . LEU A 1 88 ? 8.122 -1.840 4.037 1.00 5.05 88 LEU A C 20
ATOM 37694 O O . LEU A 1 88 ? 7.340 -2.605 3.471 1.00 14.25 88 LEU A O 20
ATOM 37710 N N . TYR A 1 89 ? 9.144 -2.279 4.763 1.00 14.02 89 TYR A N 20
ATOM 37711 C CA . TYR A 1 89 ? 9.344 -3.698 5.024 1.00 43.04 89 TYR A CA 20
ATOM 37712 C C . TYR A 1 89 ? 8.390 -4.183 6.113 1.00 10.35 89 TYR A C 20
ATOM 37713 O O . TYR A 1 89 ? 7.959 -5.328 6.057 1.00 41.42 89 TYR A O 20
ATOM 37731 N N . GLU A 1 90 ? 7.999 -3.318 7.046 1.00 10.33 90 GLU A N 20
ATOM 37732 C CA . GLU A 1 90 ? 6.979 -3.581 8.042 1.00 2.42 90 GLU A CA 20
ATOM 37733 C C . GLU A 1 90 ? 5.714 -3.991 7.290 1.00 25.12 90 GLU A C 20
ATOM 37734 O O . GLU A 1 90 ? 5.237 -5.111 7.444 1.00 25.42 90 GLU A O 20
ATOM 37746 N N . LEU A 1 91 ? 5.236 -3.125 6.388 1.00 74.23 91 LEU A N 20
ATOM 37747 C CA . LEU A 1 91 ? 4.041 -3.328 5.567 1.00 72.20 91 LEU A CA 20
ATOM 37748 C C . LEU A 1 91 ? 4.090 -4.640 4.769 1.00 52.30 91 LEU A C 20
ATOM 37749 O O . LEU A 1 91 ? 3.040 -5.134 4.368 1.00 52.44 91 LEU A O 20
ATOM 37765 N N . ALA A 1 92 ? 5.282 -5.193 4.523 1.00 65.22 92 ALA A N 20
ATOM 37766 C CA . ALA A 1 92 ? 5.471 -6.478 3.869 1.00 3.12 92 ALA A CA 20
ATOM 37767 C C . ALA A 1 92 ? 4.909 -7.590 4.751 1.00 21.33 92 ALA A C 20
ATOM 37768 O O . ALA A 1 92 ? 3.966 -8.286 4.373 1.00 41.04 92 ALA A O 20
ATOM 37775 N N . THR A 1 93 ? 5.496 -7.749 5.938 1.00 71.24 93 THR A N 20
ATOM 37776 C CA . THR A 1 93 ? 5.137 -8.836 6.848 1.00 23.15 93 THR A CA 20
ATOM 37777 C C . THR A 1 93 ? 3.765 -8.567 7.480 1.00 63.43 93 THR A C 20
ATOM 37778 O O . THR A 1 93 ? 3.045 -9.501 7.824 1.00 32.33 93 THR A O 20
ATOM 37789 N N . ARG A 1 94 ? 3.363 -7.298 7.560 1.00 63.24 94 ARG A N 20
ATOM 37790 C CA . ARG A 1 94 ? 2.108 -6.832 8.134 1.00 21.41 94 ARG A CA 20
ATOM 37791 C C . ARG A 1 94 ? 0.916 -6.945 7.196 1.00 61.53 94 ARG A C 20
ATOM 37792 O O . ARG A 1 94 ? -0.190 -6.587 7.609 1.00 2.13 94 ARG A O 20
ATOM 37813 N N . LYS A 1 95 ? 1.109 -7.332 5.928 1.00 4.01 95 LYS A N 20
ATOM 37814 C CA . LYS A 1 95 ? 0.057 -7.165 4.935 1.00 41.44 95 LYS A CA 20
ATOM 37815 C C . LYS A 1 95 ? -1.209 -7.863 5.358 1.00 64.33 95 LYS A C 20
ATOM 37816 O O . LYS A 1 95 ? -2.261 -7.255 5.213 1.00 11.11 95 LYS A O 20
ATOM 37835 N N . ASP A 1 96 ? -1.128 -9.111 5.801 1.00 21.53 96 ASP A N 20
ATOM 37836 C CA . ASP A 1 96 ? -2.340 -9.884 6.061 1.00 45.01 96 ASP A CA 20
ATOM 37837 C C . ASP A 1 96 ? -3.269 -9.165 7.039 1.00 5.21 96 ASP A C 20
ATOM 37838 O O . ASP A 1 96 ? -4.448 -8.968 6.738 1.00 71.54 96 ASP A O 20
ATOM 37847 N N . GLN A 1 97 ? -2.723 -8.720 8.173 1.00 45.20 97 GLN A N 20
ATOM 37848 C CA . GLN A 1 97 ? -3.459 -7.969 9.175 1.00 3.05 97 GLN A CA 20
ATOM 37849 C C . GLN A 1 97 ? -3.991 -6.662 8.590 1.00 14.43 97 GLN A C 20
ATOM 37850 O O . GLN A 1 97 ? -5.199 -6.425 8.624 1.00 25.31 97 GLN A O 20
ATOM 37864 N N . LEU A 1 98 ? -3.113 -5.812 8.057 1.00 63.42 98 LEU A N 20
ATOM 37865 C CA . LEU A 1 98 ? -3.478 -4.492 7.549 1.00 61.11 98 LEU A CA 20
ATOM 37866 C C . LEU A 1 98 ? -4.543 -4.589 6.474 1.00 3.41 98 LEU A C 20
ATOM 37867 O O . LEU A 1 98 ? -5.407 -3.725 6.354 1.00 31.35 98 LEU A O 20
ATOM 37883 N N . TRP A 1 99 ? -4.458 -5.628 5.654 1.00 11.41 99 TRP A N 20
ATOM 37884 C CA . TRP A 1 99 ? -5.400 -5.865 4.596 1.00 71.12 99 TRP A CA 20
ATOM 37885 C C . TRP A 1 99 ? -6.752 -6.227 5.176 1.00 45.23 99 TRP A C 20
ATOM 37886 O O . TRP A 1 99 ? -7.725 -5.568 4.825 1.00 44.20 99 TRP A O 20
ATOM 37907 N N . ALA A 1 100 ? -6.827 -7.223 6.060 1.00 13.12 100 ALA A N 20
ATOM 37908 C CA . ALA A 1 100 ? -8.098 -7.616 6.648 1.00 65.14 100 ALA A CA 20
ATOM 37909 C C . ALA A 1 100 ? -8.746 -6.432 7.388 1.00 12.31 100 ALA A C 20
ATOM 37910 O O . ALA A 1 100 ? -9.960 -6.257 7.323 1.00 42.01 100 ALA A O 20
ATOM 37917 N N . ASP A 1 101 ? -7.939 -5.596 8.044 1.00 5.01 101 ASP A N 20
ATOM 37918 C CA . ASP A 1 101 ? -8.351 -4.387 8.760 1.00 42.01 101 ASP A CA 20
ATOM 37919 C C . ASP A 1 101 ? -8.900 -3.316 7.806 1.00 72.30 101 ASP A C 20
ATOM 37920 O O . ASP A 1 101 ? -9.935 -2.706 8.086 1.00 41.42 101 ASP A O 20
ATOM 37929 N N . TYR A 1 102 ? -8.256 -3.117 6.650 1.00 53.44 102 TYR A N 20
ATOM 37930 C CA . TYR A 1 102 ? -8.761 -2.245 5.587 1.00 53.12 102 TYR A CA 20
ATOM 37931 C C . TYR A 1 102 ? -9.994 -2.802 4.877 1.00 44.04 102 TYR A C 20
ATOM 37932 O O . TYR A 1 102 ? -10.778 -2.043 4.290 1.00 31.34 102 TYR A O 20
ATOM 37950 N N . LEU A 1 103 ? -10.141 -4.121 4.843 1.00 10.34 103 LEU A N 20
ATOM 37951 C CA . LEU A 1 103 ? -11.295 -4.785 4.265 1.00 72.14 103 LEU A CA 20
ATOM 37952 C C . LEU A 1 103 ? -12.470 -4.642 5.215 1.00 30.54 103 LEU A C 20
ATOM 37953 O O . LEU A 1 103 ? -13.589 -4.445 4.747 1.00 10.31 103 LEU A O 20
ATOM 37969 N N . ALA A 1 104 ? -12.235 -4.736 6.524 1.00 2.02 104 ALA A N 20
ATOM 37970 C CA . ALA A 1 104 ? -13.241 -4.473 7.537 1.00 63.22 104 ALA A CA 20
ATOM 37971 C C . ALA A 1 104 ? -13.757 -3.042 7.389 1.00 70.52 104 ALA A C 20
ATOM 37972 O O . ALA A 1 104 ? -14.966 -2.860 7.290 1.00 44.42 104 ALA A O 20
ATOM 37979 N N . GLU A 1 105 ? -12.855 -2.063 7.265 1.00 10.11 105 GLU A N 20
ATOM 37980 C CA . GLU A 1 105 ? -13.189 -0.657 7.049 1.00 32.52 105 GLU A CA 20
ATOM 37981 C C . GLU A 1 105 ? -14.131 -0.497 5.858 1.00 12.23 105 GLU A C 20
ATOM 37982 O O . GLU A 1 105 ? -15.226 0.040 5.978 1.00 63.10 105 GLU A O 20
ATOM 37994 N N . LEU A 1 106 ? -13.731 -0.980 4.684 1.00 25.45 106 LEU A N 20
ATOM 37995 C CA . LEU A 1 106 ? -14.474 -0.806 3.447 1.00 10.11 106 LEU A CA 20
ATOM 37996 C C . LEU A 1 106 ? -15.844 -1.471 3.529 1.00 31.24 106 LEU A C 20
ATOM 37997 O O . LEU A 1 106 ? -16.850 -0.908 3.094 1.00 51.41 106 LEU A O 20
ATOM 38013 N N . ALA A 1 107 ? -15.881 -2.643 4.154 1.00 51.34 107 ALA A N 20
ATOM 38014 C CA . ALA A 1 107 ? -17.097 -3.417 4.345 1.00 12.02 107 ALA A CA 20
ATOM 38015 C C . ALA A 1 107 ? -17.986 -2.849 5.456 1.00 70.40 107 ALA A C 20
ATOM 38016 O O . ALA A 1 107 ? -19.083 -3.366 5.676 1.00 72.30 107 ALA A O 20
ATOM 38023 N N . SER A 1 108 ? -17.518 -1.852 6.201 1.00 72.53 108 SER A N 20
ATOM 38024 C CA . SER A 1 108 ? -18.273 -1.109 7.192 1.00 13.13 108 SER A CA 20
ATOM 38025 C C . SER A 1 108 ? -18.803 0.162 6.528 1.00 13.14 108 SER A C 20
ATOM 38026 O O . SER A 1 108 ? -20.001 0.439 6.567 1.00 73.41 108 SER A O 20
ATOM 38034 N N . ALA A 1 109 ? -17.907 0.885 5.854 1.00 60.22 109 ALA A N 20
ATOM 38035 C CA . ALA A 1 109 ? -18.131 2.207 5.290 1.00 53.23 109 ALA A CA 20
ATOM 38036 C C . ALA A 1 109 ? -19.163 2.211 4.157 1.00 42.00 109 ALA A C 20
ATOM 38037 O O . ALA A 1 109 ? -19.560 3.287 3.711 1.00 33.34 109 ALA A O 20
ATOM 38044 N N . GLY A 1 110 ? -19.585 1.042 3.666 1.00 35.23 110 GLY A N 20
ATOM 38045 C CA . GLY A 1 110 ? -20.556 0.931 2.590 1.00 11.35 110 GLY A CA 20
ATOM 38046 C C . GLY A 1 110 ? -19.986 1.458 1.289 1.00 64.30 110 GLY A C 20
ATOM 38047 O O . GLY A 1 110 ? -20.666 2.207 0.587 1.00 0.43 110 GLY A O 20
ATOM 38051 N N . LYS A 1 111 ? -18.747 1.076 0.965 1.00 51.04 111 LYS A N 20
ATOM 38052 C CA . LYS A 1 111 ? -18.181 1.327 -0.354 1.00 71.20 111 LYS A CA 20
ATOM 38053 C C . LYS A 1 111 ? -17.667 0.001 -0.911 1.00 51.24 111 LYS A C 20
ATOM 38054 O O . LYS A 1 111 ? -17.840 -1.048 -0.282 1.00 64.13 111 LYS A O 20
ATOM 38073 N N . SER A 1 112 ? -16.982 0.059 -2.049 1.00 72.21 112 SER A N 20
ATOM 38074 C CA . SER A 1 112 ? -16.316 -1.056 -2.697 1.00 20.32 112 SER A CA 20
ATOM 38075 C C . SER A 1 112 ? -14.897 -0.680 -3.071 1.00 1.23 112 SER A C 20
ATOM 38076 O O . SER A 1 112 ? -14.550 0.499 -3.187 1.00 53.43 112 SER A O 20
ATOM 38084 N N . ARG A 1 113 ? -14.065 -1.702 -3.273 1.00 62.31 113 ARG A N 20
ATOM 38085 C CA . ARG A 1 113 ? -12.768 -1.492 -3.893 1.00 35.24 113 ARG A CA 20
ATOM 38086 C C . ARG A 1 113 ? -12.964 -1.025 -5.328 1.00 51.00 113 ARG A C 20
ATOM 38087 O O . ARG A 1 113 ? -12.200 -0.195 -5.805 1.00 22.54 113 ARG A O 20
ATOM 38108 N N . ASP A 1 114 ? -13.941 -1.589 -6.031 1.00 1.25 114 ASP A N 20
ATOM 38109 C CA . ASP A 1 114 ? -14.274 -1.208 -7.400 1.00 44.00 114 ASP A CA 20
ATOM 38110 C C . ASP A 1 114 ? -14.945 0.170 -7.418 1.00 21.45 114 ASP A C 20
ATOM 38111 O O . ASP A 1 114 ? -15.518 0.600 -6.409 1.00 31.35 114 ASP A O 20
ATOM 38120 N N . PRO A 1 115 ? -14.911 0.867 -8.563 1.00 34.51 115 PRO A N 20
ATOM 38121 C CA . PRO A 1 115 ? -15.440 2.203 -8.716 1.00 2.15 115 PRO A CA 20
ATOM 38122 C C . PRO A 1 115 ? -16.958 2.219 -8.707 1.00 34.44 115 PRO A C 20
ATOM 38123 O O . PRO A 1 115 ? -17.538 3.105 -8.083 1.00 1.41 115 PRO A O 20
ATOM 38134 N N . ASP A 1 116 ? -17.598 1.236 -9.333 1.00 42.24 116 ASP A N 20
ATOM 38135 C CA . ASP A 1 116 ? -19.050 1.201 -9.452 1.00 35.33 116 ASP A CA 20
ATOM 38136 C C . ASP A 1 116 ? -19.557 -0.230 -9.304 1.00 14.12 116 ASP A C 20
ATOM 38137 O O . ASP A 1 116 ? -20.069 -0.851 -10.235 1.00 32.45 116 ASP A O 20
ATOM 38146 N N . GLU A 1 117 ? -19.307 -0.796 -8.127 1.00 63.21 117 GLU A N 20
ATOM 38147 C CA . GLU A 1 117 ? -19.816 -2.080 -7.703 1.00 32.33 117 GLU A CA 20
ATOM 38148 C C . GLU A 1 117 ? -21.232 -2.008 -7.111 1.00 71.34 117 GLU A C 20
ATOM 38149 O O . GLU A 1 117 ? -21.661 -0.969 -6.594 1.00 1.04 117 GLU A O 20
ATOM 38161 N N . SER A 1 118 ? -21.901 -3.165 -7.078 1.00 41.11 118 SER A N 20
ATOM 38162 C CA . SER A 1 118 ? -23.294 -3.344 -6.677 1.00 51.03 118 SER A CA 20
ATOM 38163 C C . SER A 1 118 ? -23.491 -3.728 -5.203 1.00 33.14 118 SER A C 20
ATOM 38164 O O . SER A 1 118 ? -24.510 -4.318 -4.833 1.00 14.32 118 SER A O 20
ATOM 38172 N N . VAL A 1 119 ? -22.485 -3.489 -4.368 1.00 31.21 119 VAL A N 20
ATOM 38173 C CA . VAL A 1 119 ? -22.321 -4.211 -3.111 1.00 41.41 119 VAL A CA 20
ATOM 38174 C C . VAL A 1 119 ? -22.516 -3.260 -1.940 1.00 54.03 119 VAL A C 20
ATOM 38175 O O . VAL A 1 119 ? -21.663 -2.414 -1.681 1.00 35.54 119 VAL A O 20
ATOM 38188 N N . VAL A 1 120 ? -23.624 -3.424 -1.219 1.00 21.11 120 VAL A N 20
ATOM 38189 C CA . VAL A 1 120 ? -23.920 -2.727 0.021 1.00 53.30 120 VAL A CA 20
ATOM 38190 C C . VAL A 1 120 ? -24.135 -3.790 1.093 1.00 24.24 120 VAL A C 20
ATOM 38191 O O . VAL A 1 120 ? -24.830 -4.789 0.871 1.00 34.24 120 VAL A O 20
ATOM 38204 N N . LYS A 1 121 ? -23.442 -3.642 2.222 1.00 54.21 121 LYS A N 20
ATOM 38205 C CA . LYS A 1 121 ? -23.345 -4.640 3.285 1.00 61.41 121 LYS A CA 20
ATOM 38206 C C . LYS A 1 121 ? -23.273 -3.900 4.624 1.00 71.30 121 LYS A C 20
ATOM 38207 O O . LYS A 1 121 ? -22.277 -4.020 5.343 1.00 31.12 121 LYS A O 20
ATOM 38226 N N . LEU A 1 122 ? -24.316 -3.128 4.934 1.00 14.34 122 LEU A N 20
ATOM 38227 C CA . LEU A 1 122 ? -24.321 -1.963 5.826 1.00 14.05 122 LEU A CA 20
ATOM 38228 C C . LEU A 1 122 ? -23.470 -0.838 5.226 1.00 14.42 122 LEU A C 20
ATOM 38229 O O . LEU A 1 122 ? -22.705 -1.044 4.279 1.00 23.31 122 LEU A O 20
ATOM 38245 N N . MET A 1 123 ? -23.656 0.371 5.760 1.00 70.52 123 MET A N 20
ATOM 38246 C CA . MET A 1 123 ? -22.975 1.604 5.360 1.00 64.31 123 MET A CA 20
ATOM 38247 C C . MET A 1 123 ? -22.685 2.496 6.585 1.00 32.41 123 MET A C 20
ATOM 38248 O O . MET A 1 123 ? -22.272 3.642 6.428 1.00 4.45 123 MET A O 20
ATOM 38262 N N . LEU A 1 124 ? -22.918 1.970 7.796 1.00 61.33 124 LEU A N 20
ATOM 38263 C CA . LEU A 1 124 ? -22.726 2.582 9.109 1.00 40.03 124 LEU A CA 20
ATOM 38264 C C . LEU A 1 124 ? -23.238 4.012 9.170 1.00 72.50 124 LEU A C 20
ATOM 38265 O O . LEU A 1 124 ? -24.467 4.189 9.012 1.00 61.34 124 LEU A O 20
#

Nearest PDB structures (foldseek):
  2l6p-assembly1_A  TM=1.008E+00  e=3.118E-26  Pseudomonas aeruginosa
  2l6n-assembly1_A  TM=7.693E-01  e=2.625E-11  Shewanella loihica PV-4
  3luu-assembly1_A  TM=8.257E-01  e=6.517E-06  Acidithiobacillus ferrooxidans ATCC 23270
  3au5-assembly1_A  TM=2.590E-01  e=4.727E+00  Homo sapiens
  2l6p-assembly1_A  TM=9.094E-01  e=1.345E-21  Pseudomonas aeruginosa

Solvent-accessible surface area: 8296 Å² total; per-residue (Å²): 119,135,96,88,23,96,29,70,94,36,71,118,105,84,84,22,8,21,1,103,79,38,155,80,85,70,93,1,37,2,36,0,1,34,9,41,24,70,44,38,103,68,157,66,150,76,113,135,99,30,74,104,21,60,54,108,9,5,6,72,22,33,132,91,33,50,156,129,1,6,91,18,30,11,98,56,33,102,76,49,11,56,9,66,25,62,51,4,5,105,4,6,65,123,62,102,103,39,57,51,90,44,70,61,95,8,80,100,44,58,91,23,29,60,95,128,98,84,128,140,166,163,166,204

Sequence (124 aa):
GMRIPSAIQLHKASKTLTLRYGEDSYDLPAEFLRVHSPSAEVQGHGNPVLQYGKLNVGLVGVEPAGQYALKLSFDDGHDSGLFTWDYLYELATRKDQLWADYLAELASAGKSRDPDESVVKLMLGMRIPSAIQLHKASKTLTLRYGEDSYDLPAEFLRVHSPSAEVQGHGNPVLQYGKLNVGLVGVEPAGQYALKLSFDDGHDSGLFTWDYLYELATRKDQLWADYLAELASAGKSRDPDESVVKLMLGMRIPSAIQLHKASKTLTLRYGEDSYDLPAEFLRVHSPSAEVQGHGNPVLQYGKLNVGLVGVEPAGQYALKLSFDDGHDSGLFTWDYLYELATRKDQLWADYLAELASAGKSRDPDESVVKLMLGMRIPSAIQLHKASKTLTLRYGEDSYDLPAEFLRVHSPSAEVQGHGNPVLQYGKLNVGLVGVEPAGQYALKLSFDDGHDSGLFTWDYLYELATRKDQLWADYLAELASAGKSRDPDESVVKLMLGMRIPSAIQLHKASKTLTLRYGEDSYDLPAEFLRVHSPSAEVQGHGNPVLQYGKLNVGLVGVEPAGQYALKLSFDDGHDSGLFTWDYLYELATRKDQLWADYLAELASAGKSRDPDESVVKLMLGMRIPSAIQLHKASKTLTLRYGEDSYDLPAEFLRVHSPSAEVQGHGNPVLQYGKLNVGLVGVEPAGQYALKLSFDDGHDSGLFTWDYLYELATRKDQLWADYLAELASAGKSRDPDESVVKLMLGMRIPSAIQLHKASKTLTLRYGEDSYDLPAEFLRVHSPSAEVQGHGNPVLQYGKLNVGLVGVEPAGQYALKLSFDDGHDSGLFTWDYLYELATRKDQLWADYLAELASAGKSRDPDESVVKLMLGMRIPSAIQLHKASKTLTLRYGEDSYDLPAEFLRVHSPSAEVQGHGNPVLQYGKLNVGLVGVEPAGQYALKLSFDDGHDSGLFTWDYLYELATRKDQLWADYLAELASAGKSRDPDESVVKLMLGMRIPSAIQLHKASKTLTLRYGEDSYDLPAEFLRVHSPSAEVQGHGNPVLQYGKLNVGLVGVEPAGQYALKLSFDDGHDSGLFTWDYLYELATRKDQLWADYLAELASAGKSRDPDESVVKLMLGMRIPSAIQLHKASKTLTLRYGEDSYDLPAEFLRVHSPSAEVQGHGNPVLQYGKLNVGLVGVEPAGQYALKLSFDDGHDSGLFTWDYLYELATRKDQLWADYLAELASAGKSRDPDESVVKLMLGMRIPSAIQLHKASKTLTLRYGEDSYDLPAEFLRVHSPSAEVQGHGNPVLQYGKLNVGLVGVEPAGQYALKLSFDDGHDSGLFTWDYLYELATRKDQLWADYLAELASAGKSRDPDESVVKLMLGMRIPSAIQLHKASKTLTLRYGEDSYDLPAEFLRVHSPSAEVQGHGNPVLQYGKLNVGLVGVEPAGQYALKLSFDDGHDSGLFTWDYLYELATRKDQLWADYLAELASAGKSRDPDESVVKLMLGMRIPSAIQLHKASKTLTLRYGEDSYDLPAEFLRVHSPSAEVQGHGNPVLQYGKLNVGLVGVEPAGQYALKLSFDDGHDSGLFTWDYLYELATRKDQLWADYLAELASAGKSRDPDESVVKLMLGMRIPSAIQLHKASKTLTLRYGEDSYDLPAEFLRVHSPSAEVQGHGNPVLQYGKLNVGLVGVEPAGQYALKLSFDDGHDSGLFTWDYLYELATRKDQLWADYLAELASAGKSRDPDESVVKLMLGMRIPSAIQLHKASKTLTLRYGEDSYDLPAEFLRVHSPSAEVQGHGNPVLQYGKLNVGLVGVEPAGQYALKLSFDDGHDSGLFTWDYLYELATRKDQLWADYLAELASAGKSRDPDESVVKLMLGMRIPSAIQLHKASKTLTLRYGEDSYDLPAEFLRVHSPSAEVQGHGNPVLQYGKLNVGLVGVEPAGQYALKLSFDDGHDSGLFTWDYLYELATRKDQLWADYLAELASAGKSRDPDESVVKLMLGMRIPSAIQLHKASKTLTLRYGEDSYDLPAEFLRVHSPSAEVQGHGNPVLQYGKLNVGLVGVEPAGQYALKLSFDDGHDSGLFTWDYLYELATRKDQLWADYLAELASAGKSRDPDESVVKLMLGMRIPSAIQLHKASKTLTLRYGEDSYDLPAEFLRVHSPSAEVQGHGNPVLQYGKLNVGLVGVEPAGQYALKLSFDDGHDSGLFTWDYLYELATRKDQLWADYLAELASAGKSRDPDESVVKLMLGMRIPSAIQLHKASKTLTLRYGEDSYDLPAEFLRVHSPSAEVQGHGNPVLQYGKLNVGLVGVEPAGQYALKLSFDDGHDSGLFTWDYLYELATRKDQLWADYLAELASAGKSRDPDESVVKLMLGMRIPSAIQLHKASKTLTLRYGEDSYDLPAEFLRVHSPSAEVQGHGNPVLQYGKLNVGLVGVEPAGQYALKLSFDDGHDSGLFTWDYLYELATRKDQLWADYLAELASAGKSRDPDESVVKLML

Radius of gyration: 15.27 Å; Cα contacts (8 Å, |Δi|>4): 188; chains: 1; bounding box: 48×35×29 Å

Organism: Pseudomonas aeruginosa (NCBI:txid287)

Foldseek 3Di:
DQLDFPPFDCPQVQGWGWGQLPNDIFTHHLQQVVQVADAVVQVPHDDDDGDAQAQPWHFDDKAPPDPFFIQGGTPVDPRDGGQGNVRVSVCRVCVVVSVVVSVVVCQACQHHNHNDDPDGNHRD

Secondary structure (DSSP, 8-state):
-----S--B--TTT-EEEEEETTEEEEEEHHHHHHT---SS--S--------S-TT--EEEEEE-SSS-EEEEETTS------TTHHHHHHHTTHHHHHHHHHHHHHHTT--SSTT--------

InterPro domains:
  IPR010376 Gamma-butyrobetaine hydroxylase-like, N-terminal [PF06155] (7-88)
  IPR038492 GBBH-like, N-terminal domain superfamily [G3DSA:3.30.2020.30] (1-92)